Protein AF-0000000086092423 (afdb_homodimer)

InterPro domains:
  IPR016024 Armadillo-type fold [SSF48371] (56-841)
  IPR044189 Exportin 4/7-like [PTHR12596] (7-926)
  IPR057947 Exportin-7/Ran-binding protein 17, TPR domain [PF25795] (274-524)

Solvent-accessible surface area (backbone atoms only — not comparable to full-atom values): 99077 Å² total; per-residue (Å²): 126,77,63,81,57,87,82,59,56,65,64,54,50,17,51,51,36,42,49,44,50,74,70,46,46,60,59,53,43,53,50,27,53,50,53,47,54,51,47,52,54,56,59,67,70,61,74,80,81,75,79,86,52,64,65,62,50,52,51,48,49,52,50,45,48,54,32,50,52,49,41,43,54,59,69,68,49,65,56,78,34,70,78,62,76,76,68,68,77,74,66,65,65,40,63,67,62,65,87,53,32,59,60,66,72,79,39,67,50,68,56,47,48,52,49,47,48,76,64,53,82,54,62,69,57,38,32,54,47,37,50,44,49,40,54,61,45,18,48,44,75,81,42,43,94,45,71,62,58,45,48,51,53,51,43,52,50,44,49,50,51,39,49,40,64,71,67,48,66,64,56,83,38,62,66,34,33,38,42,48,30,44,31,58,24,44,40,52,76,61,44,55,60,62,59,45,61,70,32,88,57,33,67,60,34,52,52,48,49,53,52,49,49,53,48,45,47,63,41,74,89,66,26,79,72,32,47,46,28,49,42,44,30,55,24,52,55,56,69,39,49,86,74,43,60,91,91,60,78,81,70,51,84,74,46,44,56,53,48,49,50,43,47,54,51,30,51,41,50,48,22,46,47,39,44,75,32,84,85,48,83,57,67,79,76,40,56,70,62,46,51,54,42,45,67,27,48,30,52,38,37,28,55,47,37,71,61,37,49,48,50,50,49,64,58,45,50,59,51,50,52,50,43,56,49,40,68,77,39,98,62,62,64,53,61,51,33,20,45,35,36,32,50,22,52,53,37,39,53,50,20,31,37,55,44,46,86,62,87,42,83,54,53,70,63,56,49,28,36,50,51,14,57,56,48,48,61,55,60,56,46,56,64,49,50,54,50,47,55,66,68,39,79,72,80,56,58,78,73,36,64,38,60,51,49,31,50,51,20,50,52,51,22,52,49,18,44,36,63,49,71,43,30,63,67,55,68,64,54,80,65,90,64,77,67,50,28,45,57,40,31,23,72,73,68,67,51,75,72,61,72,53,42,58,50,49,51,51,54,48,50,47,55,47,44,37,41,74,39,34,87,40,60,69,60,42,51,55,45,50,51,46,52,42,53,41,42,69,30,68,50,31,26,56,52,45,59,71,33,65,68,50,52,49,44,49,61,52,70,42,56,90,67,29,49,22,65,73,34,80,88,34,50,69,54,38,19,50,49,36,23,38,50,32,43,50,55,65,63,68,92,63,51,73,65,57,48,56,52,44,46,43,65,56,48,55,56,50,51,56,57,57,67,58,78,51,67,73,66,57,68,33,66,69,47,46,55,48,48,34,50,48,27,31,39,50,32,11,39,46,67,36,35,60,38,44,70,53,35,48,56,51,46,70,64,39,52,85,75,48,48,63,46,56,45,53,46,30,67,69,41,53,86,38,50,68,47,43,48,31,45,47,52,23,50,34,54,65,50,43,41,53,85,62,17,61,71,75,58,52,50,48,43,59,43,51,49,54,49,46,54,51,27,51,34,52,32,51,27,42,67,52,43,71,74,56,80,81,87,81,57,51,51,75,69,48,45,50,59,53,32,47,51,39,44,32,51,36,30,53,72,68,41,76,49,45,62,55,14,50,31,68,74,70,67,44,59,53,65,60,49,27,50,52,36,54,49,50,56,60,66,68,49,57,68,70,58,36,68,68,36,63,70,43,34,51,27,52,49,50,29,46,26,51,39,27,67,59,38,45,79,64,54,66,71,47,58,59,68,60,48,51,51,52,51,50,52,49,59,61,43,64,74,46,78,54,63,72,58,28,42,36,47,29,49,20,51,29,36,47,50,48,48,42,53,58,29,47,77,67,67,37,73,67,25,54,51,50,48,57,52,42,64,78,47,69,61,51,64,60,51,48,52,54,49,50,53,46,40,56,63,74,41,91,64,92,54,53,66,42,49,39,55,31,46,51,50,52,36,62,76,37,54,70,57,45,55,54,50,52,54,49,50,40,46,67,75,25,54,89,42,67,70,45,35,53,53,44,50,51,32,56,52,51,33,51,56,93,46,61,90,60,85,45,72,70,38,49,52,52,34,40,56,26,44,57,54,27,40,53,51,47,51,70,71,103,126,76,64,81,58,88,81,60,55,64,64,55,49,17,51,50,38,42,49,43,50,76,71,46,46,60,60,53,44,52,50,26,53,51,53,48,53,52,47,50,52,54,59,67,70,60,72,78,82,75,79,88,52,64,65,62,50,52,51,47,49,52,50,45,48,52,32,50,51,49,41,43,52,56,70,68,48,65,59,78,34,70,77,62,75,78,68,68,80,73,64,65,67,41,64,68,61,67,86,53,32,59,59,68,72,80,40,66,47,69,56,47,50,52,49,47,48,75,64,52,82,52,61,70,57,37,31,54,45,37,51,42,50,39,53,62,46,18,48,44,76,81,43,44,94,45,69,63,58,45,48,51,53,48,44,52,49,43,49,49,52,40,50,39,64,71,67,48,67,64,56,84,37,62,65,32,32,38,41,48,31,44,31,56,24,44,40,54,76,61,45,54,63,63,59,46,61,70,33,87,55,33,67,59,34,52,51,49,50,51,52,49,50,53,48,46,47,64,40,73,87,65,26,78,74,32,48,44,28,48,43,44,30,54,26,53,54,56,71,39,48,87,73,43,59,89,90,59,77,82,70,52,83,75,45,44,56,52,50,49,51,44,47,54,51,30,51,40,51,47,20,46,48,38,42,75,32,84,84,47,82,57,67,79,77,39,57,69,62,46,51,55,40,45,66,27,49,30,53,39,38,29,55,46,37,70,62,38,49,49,50,51,50,64,60,45,49,60,52,50,52,52,42,58,50,39,66,78,39,95,58,64,64,54,60,52,34,21,45,33,35,32,48,21,52,51,37,40,52,52,18,31,38,56,44,46,87,62,87,41,82,55,53,73,64,57,48,29,36,50,50,15,57,56,47,48,62,56,62,56,43,55,64,50,51,53,52,49,54,65,67,39,97,53,81,63,60,78,74,36,62,39,61,50,48,31,50,52,21,49,52,50,23,52,50,18,44,37,64,48,69,43,29,62,68,57,67,66,55,79,64,89,64,79,68,52,28,48,58,40,30,24,72,74,67,67,50,74,60,68,74,56,42,58,49,48,52,52,54,48,49,48,55,47,44,38,41,75,38,34,87,40,58,69,60,42,52,54,44,49,51,48,52,42,53,41,43,70,30,67,53,33,26,56,50,44,60,71,33,65,68,49,53,48,44,49,61,52,72,42,56,89,68,30,49,24,63,73,34,79,86,34,49,70,53,39,18,51,50,34,23,38,50,32,44,50,56,66,63,69,92,62,52,73,66,57,49,57,52,42,46,43,66,57,48,56,55,49,50,59,58,59,67,58,79,52,68,73,65,56,68,34,69,69,45,46,54,47,50,33,51,50,27,30,39,50,32,11,39,47,66,36,34,59,37,44,69,54,35,48,56,52,46,69,62,38,51,85,73,49,48,63,46,56,44,52,44,31,67,68,41,53,87,39,51,70,48,44,48,32,44,46,52,22,50,36,54,66,50,42,42,54,85,63,17,60,72,76,59,53,50,47,43,59,42,52,50,53,49,47,54,50,27,50,34,51,32,51,26,43,66,54,43,71,72,57,81,80,87,83,56,51,51,76,67,46,48,50,58,52,33,47,50,37,42,35,52,35,31,52,73,67,40,76,49,44,62,56,14,50,32,69,74,71,69,44,59,52,64,61,50,27,52,52,37,54,50,51,58,59,66,67,48,57,70,70,57,36,69,68,34,63,70,44,34,51,26,51,48,50,30,45,27,51,39,26,68,61,38,44,78,64,54,65,71,47,58,58,69,60,48,49,52,52,50,49,52,48,58,62,42,65,73,45,78,53,64,72,58,30,41,36,48,28,49,20,50,30,37,46,50,47,48,42,52,60,28,46,76,66,67,37,72,68,25,53,50,50,48,59,53,42,65,76,46,68,61,52,64,59,51,49,52,54,49,50,53,47,41,56,64,73,41,90,63,92,56,52,65,43,49,38,54,28,47,52,50,51,36,63,74,36,53,69,56,47,54,53,49,51,54,49,48,40,47,68,75,26,55,91,42,69,69,47,36,51,54,44,50,52,32,55,51,52,35,51,55,94,48,61,89,60,84,47,72,69,39,49,53,50,36,40,54,24,44,57,54,27,41,55,53,48,51,71,71,102

Secondary structure (DSSP, 8-state):
-----TTS-HHHHHHHHHHHIIIIIHHHHHHHHHHHHHHHHHHHS--S--SSTHHHHHHHHHHHHHHHHHHHHHHTS-SSS----TT-S---SB---GGGHHHHHTS-HHHHHHHHHHH---HHHHHHHHHHHHHHHTB-GGGSSSHHHHHHHHHHHHHHHHHHHHH-TTTTSHHHHHHHHHHHHHHHHHS-HHHHHHSTTHHHHHHHHHHHHHHHHH-SSSHHHHHHHHHHHHHHHHHTGGGS-TTS---GGGTHHHHHHHHHHHHHHHHHHHHH-TTS--GGG-HHHHHHHHHHHHHHHHHTHHHHHHHHHHHHHHHHHHHHHHHHTT--HHHHHHHHHHHHHHHHHHHHHHHS----SS-HHHHHHHHHHHHHHHHTHHHHHHHHHHHSSGGGGGG-HHHHHHHHHHHHHHHHHIIIIISTHHHHSS--S--HHHHHHHHHH---STHHHHHHHHHHHHHHHHHHTTT-HHHHHHHHHHHHHHHHSHHHHHHHHT-HHHHHHHH--STTT-GGGG-GGGHHHHHHHHHHHHHHHTSSS--HHHHHHHTHHHHHHHHHHHH---HHHHTSHHHHHHHHHHHHHHHHHHHH--SHHHHHHHHHHHHHHHHHHHHHHHHHSTT-HHHHHHHHHHHHHHH--GGG-----TT--HHHHHHHHHHHHHHHHHHHHTTPPP-S-HIIIIIHHHHHHHHHHHHHHHSSS--THHHHHTT-THHHHHHHHHHHHHHHS-HHHHHHSHHHHHHHHHHHHHHHHH-HHHHTTS-HHHHHHHHHHHHHHTT---HHHHHHHHHHHHHHHHHHHHHHHHT-HHHHHHHHHHHTTTTHHHHHHHHHHHHHHHS--S-HHHHHHHHHHHHHH-HHHHHHHHHHHHHHHHTT-HHHHHHHHHHHHHHTTT--SS--HHHHHHHHHHHHHHHHHHHHH-/-----TTS-HHHHHHHHHHHIIIIIHHHHHHHHHHHHHHHHHHHH--S--SSTHHHHHHHHHHHHHHHHHHHHHHTS-SSS-------S---SB---GGGHHHHHTS-HHHHHHHHHHH---HHHHHHHHHHHHHHHTB-GGGSSSHHHHHHHHHHHHHHHHHHHHH-TTTTSHHHHHHHHHHHHHHHHHS-HHHHHHSTTHHHHHHHHHHHHHHHHH-SSSHHHHHHHHHHHHHHHHHTGGGS-TTS---GGGTHHHHHHHHHHHHHHHHHHHHH-TTS--GGG-HHHHHHHHHHHHHHHHHTHHHHHHHHHHHHHHHHHHHHHHHHTT--HHHHHHHHHHHHHHHHHHHHHHHS----SS-HHHHHHHHHHHHHHHHTHHHHHHHHHHHSSSGGGGG-HHHHHHHHHHHHHHHHHIIIIISTHHHHSS--S--HHHHHHHHHH---SHHHHHHHHHHHHHHHHHHHTTT-HHHHHHHHHHHHHHHHSHHHHHHHHT-HHHHHHHH--STTT-GGGG-GGGHHHHHHHHHHHHHHHTSSS--HHHHHHHTHHHHHHHHHHHH---HHHHTSHHHHHHHHHHHHHHHHHHHH--SHHHHHHHHHHHHHHHHHHHHHHHHHSTT-HHHHHHHHHHHHHHH--GGG-----TT--HHHHHHHHHHHHHHHHHHHHTTPPP-S-HIIIIIHHHHHHHHHHHHHHHSSS--THHHHHTT-THHHHHHHHHHHHHHHS-HHHHHHSHHHHHHHHHHHHHHHHH-HHHHTTS-HHHHHHHHHHHHHHTT---HHHHHHHHHHHHHHHHHHHHHHHHT-HHHHHHHHHHHTTTTHHHHHHHHHHHHHHHS--S-HHHHHHHHHHHHHH-HHHHHHHHHHHHHHHHTT-HHHHHHHHHHHHHHTTT--SS--HHHHHHHHHHHHHHHHHHHHH-

pLDDT: mean 89.22, std 11.12, range [27.61, 98.56]

Radius of gyration: 48.61 Å; Cα contacts (8 Å, |Δi|>4): 2076; chains: 2; bounding box: 88×138×126 Å

Foldseek 3Di:
DLPPPVADDLVVQQVVLQVCLVPPLLVQLVVLLVQLVVLLVVLVPPPDDPPPCPVVVVVSVVSLVVSLVSNLCSLLRQNRSNPRDPPDPCPAARERDLVCLCVQQVDCSLVSLLSVLVRDPDLVSNLSSLSSLLSVLRHAPVSYPDLVSVLVSLLSVLVSLLVCLVVVPSCVDLSSVQSSLQSLQSNLSRDALQSLQPHPSNVSSVVSLLVVLLVQLQPQPNHQNSNLSSLNNLLSNLVRVVVHDPVTDSCNVVRLLVSLLSNLVSQLVVLLVVLVDVPRDDSLVPPVSLVSNLQRSLSSCQQAVVSNLVSLVVQLVVLLVVQLVCLVDVDDPSVNLSSLSSLLSSLSNLLSNLLDDDDHPDDQQVNLLSNLVSVLSLLVVLVSLVSNLVPDDDLCVLVVPSSVSSLVSSLSSLLSNCNRQVAPVNVPPPDPDQRCSQVNNCVRVVQPDRNLRVLVSLVVSLLVCQANNLPPQVSVVSSLVSLLVQLPGLRSLVSLLPDPSLVVCLQDVDCVSGVSLLDPSCLQSLLSVLLSNLSSQPNPDHDLVSVCSSCVNLVVLLVVLLPDPDLVVCLDVVNQSSLLSSLSNLLSLLNSQQAQVSLVSSCVVDPPRRLVSLQSCLQRVLQPLSNLVSSLSSLLSNLACHPNNPADDPVDCVLVVNLLSLLSSLLNSLVVLVPHDDDDDCCSRRLVSLLSLLSSVLRSLPNPRDDPVVCVVVVPCSVVSSCVRSLVSLLVDDLVVCVVDVSSVCSLLSSLLSCLQPPLLPLLPDDLVSNVSSLVSLLVQCPPPPQVSNLSSLNSLLSNLLVLVVCVVVVHPSVVSVVVSCVVPVCSLLSSLLVLVCCLQPHDHPPLLSSLSNNLSSCLVPVPSVVVSLVVCLCVLQPPPPVLSVQLVVLVCQLCVVADSDNDPVNSVSNSVSSVVSNVSSNVSD/DLPPPVADDLVVQQVVLQVCLVPPLLVQLVVLLVLLVVLLVVLVPPPDDPDPCPVVVVVSVVSLVVSLVSNLCSLLRQNRSNPRDPPDPCPAARERDLVCLCVQQVDCSLVSLLSVLVRDPDLVSNLSSLSSLLSSLRHAPVSYPDLVSVLVSVLSVLVSLLVCLVVVPSCVDLSSVQSSLLSLQSNLSRDALQSLQVHPSNVSSVVSLLVVLLVQLQPQVNHQNSNLSSLNNLLSLLVRVVVHDPVTDSCNVVRLLVSLLSNLVSQLVVLLVVLVDVPRDDSLVPPVSLVSNLQRSLSSCQQAVVSNLVSLVVQLVVLLVVQLVCLVDVDDPSVNLSSLSSLLSSLSNLLSNLLDDDDHPDDQQVNLLSNLVSVLSLLVVLVSLVSNLVPPPDLVVLVVPSSVSSLVSSLSSLLSNCNRQVAPVNPPPPPPDQRCSQVNNCVRVVQPDGNLRVLVSLLVSLLVCQASNLPPQVSVVSSLVSLLVQLPGLRSLVSLLPDPSLVVCLQDVDCVSGVSLLDPSCLLSLLSVLLSNLSSQPNPDHDLVSVCSSCVNLVVLLVVLLPDPDLVVCQDPVNQSSLLSSLSNLLSLLNSQQAQVSLVSSCVVDPPRRLVSLQSCLQRVLQPLSNLVSSLSSLLSNLACHPNNPADDPVDCVLVVSLLSLLSSLLNSLVVLVPHDDDDDCCSRRLVSLLSLLSSVLRSLPNPRDDPVVCVVVVPCSVVSSCVRSLVSLLVDDLVVCVVDPSSVCSLLSSLLSCLQPPLLPLLPDDLVSNVSSLVSLLVQCPPPPQVSNLSSLNSLLSNLLVLVVCVVVVHPSVVSVCVSCVVPVCSLLSSLLVLVCCLQPHDHPPLLSSLSNNLSSCLVPVPSVVVSLVVCLCVLQPPPPVLSVQLVVLVCQLCVVADSDNDPVNSVSNSVSSVVSNVSSNVSD

Structure (mmCIF, N/CA/C/O backbone):
data_AF-0000000086092423-model_v1
#
loop_
_entity.id
_entity.type
_entity.pdbx_description
1 polymer 'Uncharacterized protein'
#
loop_
_atom_site.group_PDB
_atom_site.id
_atom_site.type_symbol
_atom_site.label_atom_id
_atom_site.label_alt_id
_atom_site.label_comp_id
_atom_site.label_asym_id
_atom_site.label_entity_id
_atom_site.label_seq_id
_atom_site.pdbx_PDB_ins_code
_atom_site.Cartn_x
_atom_site.Cartn_y
_atom_site.Cartn_z
_atom_site.occupancy
_atom_site.B_iso_or_equiv
_atom_site.auth_seq_id
_atom_site.auth_comp_id
_atom_site.auth_asym_id
_atom_site.auth_atom_id
_atom_site.pdbx_PDB_model_num
ATOM 1 N N . MET A 1 1 ? -8.297 -30.516 -41.719 1 27.97 1 MET A N 1
ATOM 2 C CA . MET A 1 1 ? -7.508 -30.438 -40.5 1 27.97 1 MET A CA 1
ATOM 3 C C . MET A 1 1 ? -6.949 -29.047 -40.281 1 27.97 1 MET A C 1
ATOM 5 O O . MET A 1 1 ? -6.348 -28.469 -41.219 1 27.97 1 MET A O 1
ATOM 9 N N . ASN A 1 2 ? -7.691 -28.188 -39.562 1 36.44 2 ASN A N 1
ATOM 10 C CA . ASN A 1 2 ? -7.18 -26.859 -39.281 1 36.44 2 ASN A CA 1
ATOM 11 C C . ASN A 1 2 ? -5.719 -26.891 -38.844 1 36.44 2 ASN A C 1
ATOM 13 O O . ASN A 1 2 ? -5.414 -27.297 -37.719 1 36.44 2 ASN A O 1
ATOM 17 N N . THR A 1 3 ? -4.926 -27.297 -39.656 1 38.06 3 THR A N 1
ATOM 18 C CA . THR A 1 3 ? -3.502 -27.234 -39.312 1 38.06 3 THR A CA 1
ATOM 19 C C . THR A 1 3 ? -3.113 -25.844 -38.844 1 38.06 3 THR A C 1
ATOM 21 O O . THR A 1 3 ? -3.51 -24.828 -39.438 1 38.06 3 THR A O 1
ATOM 24 N N . LEU A 1 4 ? -2.924 -25.703 -37.594 1 40.25 4 LEU A N 1
ATOM 25 C CA . LEU A 1 4 ? -2.383 -24.5 -36.938 1 40.25 4 LEU A CA 1
ATOM 26 C C . LEU A 1 4 ? -1.359 -23.828 -37.844 1 40.25 4 LEU A C 1
ATOM 28 O O . LEU A 1 4 ? -0.221 -24.281 -37.969 1 40.25 4 LEU A O 1
ATOM 32 N N . THR A 1 5 ? -1.684 -23.594 -39.094 1 44.88 5 THR A N 1
ATOM 33 C CA . THR A 1 5 ? -0.658 -22.812 -39.75 1 44.88 5 THR A CA 1
ATOM 34 C C . THR A 1 5 ? -0.423 -21.5 -39.031 1 44.88 5 THR A C 1
ATOM 36 O O . THR A 1 5 ? -1.375 -20.828 -38.625 1 44.88 5 THR A O 1
ATOM 39 N N . THR A 1 6 ? 0.793 -21.391 -38.375 1 48.81 6 THR A N 1
ATOM 40 C CA . THR A 1 6 ? 1.436 -20.422 -37.5 1 48.81 6 THR A CA 1
ATOM 41 C C . THR A 1 6 ? 1.177 -19 -37.969 1 48.81 6 THR A C 1
ATOM 43 O O . THR A 1 6 ? 1.387 -18.031 -37.219 1 48.81 6 THR A O 1
ATOM 46 N N . ARG A 1 7 ? 0.945 -18.797 -39.281 1 48.94 7 ARG A N 1
ATOM 47 C CA . ARG A 1 7 ? 1.115 -17.422 -39.781 1 48.94 7 ARG A CA 1
ATOM 48 C C . ARG A 1 7 ? -0.171 -16.625 -39.625 1 48.94 7 ARG A C 1
ATOM 50 O O . ARG A 1 7 ? -0.199 -15.43 -39.906 1 48.94 7 ARG A O 1
ATOM 57 N N . LYS A 1 8 ? -1.326 -17.312 -39.906 1 53.5 8 LYS A N 1
ATOM 58 C CA . LYS A 1 8 ? -2.574 -16.562 -40 1 53.5 8 LYS A CA 1
ATOM 59 C C . LYS A 1 8 ? -3.26 -16.484 -38.625 1 53.5 8 LYS A C 1
ATOM 61 O O . LYS A 1 8 ? -3.139 -17.406 -37.812 1 53.5 8 LYS A O 1
ATOM 66 N N . SER A 1 9 ? -3.648 -15.25 -38.312 1 52.5 9 SER A N 1
ATOM 67 C CA . SER A 1 9 ? -4.359 -15.055 -37.031 1 52.5 9 SER A CA 1
ATOM 68 C C . SER A 1 9 ? -5.613 -15.914 -36.969 1 52.5 9 SER A C 1
ATOM 70 O O . SER A 1 9 ? -6.109 -16.391 -38 1 52.5 9 SER A O 1
ATOM 72 N N . LEU A 1 10 ? -6.043 -16.453 -35.844 1 58.81 10 LEU A N 1
ATOM 73 C CA . LEU A 1 10 ? -7.25 -17.25 -35.594 1 58.81 10 LEU A CA 1
ATOM 74 C C . LEU A 1 10 ? -8.461 -16.594 -36.281 1 58.81 10 LEU A C 1
ATOM 76 O O . LEU A 1 10 ? -9.328 -17.297 -36.812 1 58.81 10 LEU A O 1
ATOM 80 N N . THR A 1 11 ? -8.352 -15.32 -36.406 1 59.34 11 THR A N 1
ATOM 81 C CA . THR A 1 11 ? -9.5 -14.633 -37 1 59.34 11 THR A CA 1
ATOM 82 C C . THR A 1 11 ? -9.562 -14.844 -38.5 1 59.34 11 THR A C 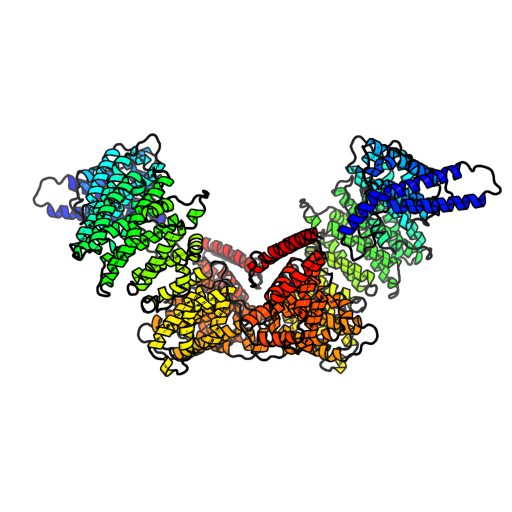1
ATOM 84 O O . THR A 1 11 ? -10.641 -15.055 -39.062 1 59.34 11 THR A O 1
ATOM 87 N N . GLN A 1 12 ? -8.445 -14.75 -39.062 1 61.62 12 GLN A N 1
ATOM 88 C CA . GLN A 1 12 ? -8.422 -14.953 -40.531 1 61.62 12 GLN A CA 1
ATOM 89 C C . GLN A 1 12 ? -8.805 -16.391 -40.875 1 61.62 12 GLN A C 1
ATOM 91 O O . GLN A 1 12 ? -9.547 -16.625 -41.844 1 61.62 12 GLN A O 1
ATOM 96 N N . HIS A 1 13 ? -8.242 -17.266 -40.156 1 64.06 13 HIS A N 1
ATOM 97 C CA . HIS A 1 13 ? -8.609 -18.672 -40.344 1 64.06 13 HIS A CA 1
ATOM 98 C C . HIS A 1 13 ? -10.109 -18.875 -40.188 1 64.06 13 HIS A C 1
ATOM 100 O O . HIS A 1 13 ? -10.727 -19.625 -40.969 1 64.06 13 HIS A O 1
ATOM 106 N N . ARG A 1 14 ? -10.508 -18.234 -39.281 1 73.19 14 ARG A N 1
ATOM 107 C CA . ARG A 1 14 ? -11.945 -18.328 -39.031 1 73.19 14 ARG A CA 1
ATOM 108 C C . ARG A 1 14 ? -12.742 -17.812 -40.25 1 73.19 14 ARG A C 1
ATOM 110 O O . ARG A 1 14 ? -13.727 -18.422 -40.656 1 73.19 14 ARG A O 1
ATOM 117 N N . LYS A 1 15 ? -12.234 -16.688 -40.812 1 72.06 15 LYS A N 1
ATOM 118 C CA . LYS A 1 15 ? -12.945 -16.125 -41.969 1 72.06 15 LYS A CA 1
ATOM 119 C C . LYS A 1 15 ? -12.898 -17.062 -43.156 1 72.06 15 LYS A C 1
ATOM 121 O O . LYS A 1 15 ? -13.898 -17.219 -43.875 1 72.06 15 LYS A O 1
ATOM 126 N N . ILE A 1 16 ? -11.805 -17.641 -43.312 1 73.06 16 ILE A N 1
ATOM 127 C CA . ILE A 1 16 ? -11.641 -18.562 -44.438 1 73.06 16 ILE A CA 1
ATOM 128 C C . ILE A 1 16 ? -12.516 -19.797 -44.219 1 73.06 16 ILE A C 1
ATOM 130 O O . ILE A 1 16 ? -13.203 -20.25 -45.125 1 73.06 16 ILE A O 1
ATOM 134 N N . ALA A 1 17 ? -12.477 -20.297 -43.062 1 78.19 17 ALA A N 1
ATOM 135 C CA . ALA A 1 17 ? -13.273 -21.469 -42.719 1 78.19 17 ALA A CA 1
ATOM 136 C C . ALA A 1 17 ? -14.766 -21.188 -42.875 1 78.19 17 ALA A C 1
ATOM 138 O O . ALA A 1 17 ? -15.5 -22 -43.438 1 78.19 17 ALA A O 1
ATOM 139 N N . VAL A 1 18 ? -15.055 -20.062 -42.469 1 81.19 18 VAL A N 1
ATOM 140 C CA . VAL A 1 18 ? -16.469 -19.688 -42.531 1 81.19 18 VAL A CA 1
ATOM 141 C C . VAL A 1 18 ? -16.891 -19.5 -44 1 81.19 18 VAL A C 1
ATOM 143 O O . VAL A 1 18 ? -17.984 -19.891 -44.375 1 81.19 18 VAL A O 1
ATOM 146 N N . SER A 1 19 ? -15.969 -18.922 -44.844 1 82 19 SER A N 1
ATOM 147 C CA . SER A 1 19 ? -16.281 -18.734 -46.25 1 82 19 SER A CA 1
ATOM 148 C C . SER A 1 19 ? -16.406 -20.078 -46.969 1 82 19 SER A C 1
ATOM 150 O O . SER A 1 19 ? -17.328 -20.281 -47.75 1 82 19 SER A O 1
ATOM 152 N N . PHE A 1 20 ? -15.555 -20.922 -46.688 1 86.19 20 PHE A N 1
ATOM 153 C CA . PHE A 1 20 ? -15.609 -22.25 -47.281 1 86.19 20 PHE A CA 1
ATOM 154 C C . PHE A 1 20 ? -16.875 -22.984 -46.844 1 86.19 20 PHE A C 1
ATOM 156 O O . PHE A 1 20 ? -17.531 -23.625 -47.656 1 86.19 20 PHE A O 1
ATOM 163 N N . ARG A 1 21 ? -17.219 -22.953 -45.625 1 86.88 21 ARG A N 1
ATOM 164 C CA . ARG A 1 21 ? -18.406 -23.578 -45.062 1 86.88 21 ARG A CA 1
ATOM 165 C C . ARG A 1 21 ? -19.656 -23.125 -45.781 1 86.88 21 ARG A C 1
ATOM 167 O O . ARG A 1 21 ? -20.484 -23.938 -46.188 1 86.88 21 ARG A O 1
ATOM 174 N N . ASP A 1 22 ? -19.734 -21.844 -46.031 1 85.69 22 ASP A N 1
ATOM 175 C CA . ASP A 1 22 ? -20.969 -21.281 -46.562 1 85.69 22 ASP A CA 1
ATOM 176 C C . ASP A 1 22 ? -21.062 -21.438 -48.062 1 85.69 22 ASP A C 1
ATOM 178 O O . ASP A 1 22 ? -22.141 -21.594 -48.625 1 85.69 22 ASP A O 1
ATOM 182 N N . LEU A 1 23 ? -19.875 -21.562 -48.75 1 87.19 23 LEU A N 1
ATOM 183 C CA . LEU A 1 23 ? -19.922 -21.5 -50.188 1 87.19 23 LEU A CA 1
ATOM 184 C C . LEU A 1 23 ? -19.781 -22.906 -50.812 1 87.19 23 LEU A C 1
ATOM 186 O O . LEU A 1 23 ? -20.359 -23.188 -51.844 1 87.19 23 LEU A O 1
ATOM 190 N N . ALA A 1 24 ? -19 -23.719 -50.219 1 90.06 24 ALA A N 1
ATOM 191 C CA . ALA A 1 24 ? -18.641 -24.938 -50.938 1 90.06 24 ALA A CA 1
ATOM 192 C C . ALA A 1 24 ? -19 -26.188 -50.125 1 90.06 24 ALA A C 1
ATOM 194 O O . ALA A 1 24 ? -19.406 -27.203 -50.688 1 90.06 24 ALA A O 1
ATOM 195 N N . LEU A 1 25 ? -18.969 -26.219 -48.875 1 92.38 25 LEU A N 1
ATOM 196 C CA . LEU A 1 25 ? -19.016 -27.422 -48.062 1 92.38 25 LEU A CA 1
ATOM 197 C C . LEU A 1 25 ? -20.375 -28.109 -48.188 1 92.38 25 LEU A C 1
ATOM 199 O O . LEU A 1 25 ? -20.453 -29.344 -48.219 1 92.38 25 LEU A O 1
ATOM 203 N N . ARG A 1 26 ? -21.438 -27.375 -48.188 1 92.06 26 ARG A N 1
ATOM 204 C CA . ARG A 1 26 ? -22.781 -27.953 -48.312 1 92.06 26 ARG A CA 1
ATOM 205 C C . ARG A 1 26 ? -22.922 -28.734 -49.594 1 92.06 26 ARG A C 1
ATOM 207 O O . ARG A 1 26 ? -23.453 -29.844 -49.625 1 92.06 26 ARG A O 1
ATOM 214 N N . GLY A 1 27 ? -22.422 -28.141 -50.688 1 92 27 GLY A N 1
ATOM 215 C CA . GLY A 1 27 ? -22.484 -28.812 -51.969 1 92 27 GLY A CA 1
ATOM 216 C C . GLY A 1 27 ? -21.703 -30.109 -52 1 92 27 GLY A C 1
ATOM 217 O O . GLY A 1 27 ? -22.156 -31.094 -52.562 1 92 27 GLY A O 1
ATOM 218 N N . ILE A 1 28 ? -20.625 -30.094 -51.469 1 93.88 28 ILE A N 1
ATOM 219 C CA . ILE A 1 28 ? -19.781 -31.281 -51.406 1 93.88 28 ILE A CA 1
ATOM 220 C C . ILE A 1 28 ? -20.484 -32.375 -50.594 1 93.88 28 ILE A C 1
ATOM 222 O O . ILE A 1 28 ? -20.484 -33.531 -50.969 1 93.88 28 ILE A O 1
ATOM 226 N N . PHE A 1 29 ? -21.062 -31.984 -49.469 1 94.31 29 PHE A N 1
ATOM 227 C CA . PHE A 1 29 ? -21.781 -32.938 -48.625 1 94.31 29 PHE A CA 1
ATOM 228 C C . PHE A 1 29 ? -22.953 -33.531 -49.344 1 94.31 29 PHE A C 1
ATOM 230 O O . PHE A 1 29 ? -23.156 -34.75 -49.312 1 94.31 29 PHE A O 1
ATOM 237 N N . GLU A 1 30 ? -23.656 -32.781 -50.094 1 93.12 30 GLU A N 1
ATOM 238 C CA . GLU A 1 30 ? -24.797 -33.25 -50.875 1 93.12 30 GLU A CA 1
ATOM 239 C C . GLU A 1 30 ? -24.359 -34.219 -51.938 1 93.12 30 GLU A C 1
ATOM 241 O O . GLU A 1 30 ? -25.031 -35.219 -52.219 1 93.12 30 GLU A O 1
ATOM 246 N N . THR A 1 31 ? -23.219 -33.938 -52.531 1 93.31 31 THR A N 1
ATOM 247 C CA . THR A 1 31 ? -22.672 -34.812 -53.562 1 93.31 31 THR A CA 1
ATOM 248 C C . THR A 1 31 ? -22.297 -36.188 -52.938 1 93.31 31 THR A C 1
ATOM 250 O O . THR A 1 31 ? -22.531 -37.219 -53.562 1 93.31 31 THR A O 1
ATOM 253 N N . SER A 1 32 ? -21.797 -36.062 -51.844 1 94.06 32 SER A N 1
ATOM 254 C CA . SER A 1 32 ? -21.422 -37.312 -51.156 1 94.06 32 SER A CA 1
ATOM 255 C C . SER A 1 32 ? -22.641 -38.156 -50.812 1 94.06 32 SER A C 1
ATOM 257 O O . SER A 1 32 ? -22.656 -39.375 -50.969 1 94.06 32 SER A O 1
ATOM 259 N N . LEU A 1 33 ? -23.719 -37.562 -50.344 1 93.81 33 LEU A N 1
ATOM 260 C CA . LEU A 1 33 ? -24.953 -38.25 -50 1 93.81 33 LEU A CA 1
ATOM 261 C C . LEU A 1 33 ? -25.594 -38.906 -51.219 1 93.81 33 LEU A C 1
ATOM 263 O O . LEU A 1 33 ? -26.078 -40.031 -51.156 1 93.81 33 LEU A O 1
ATOM 267 N N . PHE A 1 34 ? -25.438 -38.188 -52.312 1 92.38 34 PHE A N 1
ATOM 268 C CA . PHE A 1 34 ? -26 -38.688 -53.562 1 92.38 34 PHE A CA 1
ATOM 269 C C . PHE A 1 34 ? -25.25 -39.938 -54.062 1 92.38 34 PHE A C 1
ATOM 271 O O . PHE A 1 34 ? -25.859 -40.906 -54.469 1 92.38 34 PHE A O 1
ATOM 278 N N . THR A 1 35 ? -24.016 -39.812 -53.938 1 93.5 35 THR A N 1
ATOM 279 C CA . THR A 1 35 ? -23.188 -40.938 -54.312 1 93.5 35 THR A CA 1
ATOM 280 C C . THR A 1 35 ? -23.484 -42.156 -53.438 1 93.5 35 THR A C 1
ATOM 282 O O . THR A 1 35 ? -23.578 -43.281 -53.938 1 93.5 35 THR A O 1
ATOM 285 N N . LEU A 1 36 ? -23.734 -41.969 -52.188 1 94.44 36 LEU A N 1
ATOM 286 C CA . LEU A 1 36 ? -24.016 -43.062 -51.281 1 94.44 36 LEU A CA 1
ATOM 287 C C . LEU A 1 36 ? -25.391 -43.656 -51.531 1 94.44 36 LEU A C 1
ATOM 289 O O . LEU A 1 36 ? -25.578 -44.875 -51.406 1 94.44 36 LEU A O 1
ATOM 293 N N . LYS A 1 37 ? -26.375 -42.875 -51.906 1 92.38 37 LYS A N 1
ATOM 294 C CA . LYS A 1 37 ? -27.703 -43.375 -52.281 1 92.38 37 LYS A CA 1
ATOM 295 C C . LYS A 1 37 ? -27.641 -44.281 -53.5 1 92.38 37 LYS A C 1
ATOM 297 O O . LYS A 1 37 ? -28.297 -45.312 -53.562 1 92.38 37 LYS A O 1
ATOM 302 N N . ASP A 1 38 ? -26.75 -43.906 -54.406 1 90 38 ASP A N 1
ATOM 303 C CA . ASP A 1 38 ? -26.578 -44.656 -55.625 1 90 38 ASP A CA 1
ATOM 304 C C . ASP A 1 38 ? -25.906 -46 -55.344 1 90 38 ASP A C 1
ATOM 306 O O . ASP A 1 38 ? -26.281 -47.031 -55.906 1 90 38 ASP A O 1
ATOM 310 N N . VAL A 1 39 ? -25.031 -45.938 -54.5 1 91.12 39 VAL A N 1
ATOM 311 C CA . VAL A 1 39 ? -24.328 -47.156 -54.125 1 91.12 39 VAL A CA 1
ATOM 312 C C . VAL A 1 39 ? -25.281 -48.094 -53.406 1 91.12 39 VAL A C 1
ATOM 314 O O . VAL A 1 39 ? -25.281 -49.312 -53.656 1 91.12 39 VAL A O 1
ATOM 317 N N . LEU A 1 40 ? -26.172 -47.625 -52.531 1 90.38 40 LEU A N 1
ATOM 318 C CA . LEU A 1 40 ? -27.125 -48.469 -51.781 1 90.38 40 LEU A CA 1
ATOM 319 C C . LEU A 1 40 ? -28.109 -49.125 -52.75 1 90.38 40 LEU A C 1
ATOM 321 O O . LEU A 1 40 ? -28.453 -50.281 -52.562 1 90.38 40 LEU A O 1
ATOM 325 N N . ARG A 1 41 ? -28.562 -48.469 -53.875 1 88.81 41 ARG A N 1
ATOM 326 C CA . ARG A 1 41 ? -29.484 -49 -54.875 1 88.81 41 ARG A CA 1
ATOM 327 C C . ARG A 1 41 ? -28.844 -50.125 -55.688 1 88.81 41 ARG A C 1
ATOM 329 O O . ARG A 1 41 ? -29.484 -51.125 -55.969 1 88.81 41 ARG A O 1
ATOM 336 N N . SER A 1 42 ? -27.578 -49.844 -55.844 1 83.81 42 SER A N 1
ATOM 337 C CA . SER A 1 42 ? -26.844 -50.875 -56.594 1 83.81 42 SER A CA 1
ATOM 338 C C . SER A 1 42 ? -26.609 -52.125 -55.75 1 83.81 42 SER A C 1
ATOM 340 O O . SER A 1 42 ? -26.688 -53.219 -56.281 1 83.81 42 SER A O 1
ATOM 342 N N . LEU A 1 43 ? -26.438 -51.906 -54.438 1 79.56 43 LEU A N 1
ATOM 343 C CA . LEU A 1 43 ? -26.203 -53.031 -53.531 1 79.56 43 LEU A CA 1
ATOM 344 C C . LEU A 1 43 ? -27.484 -53.781 -53.25 1 79.56 43 LEU A C 1
ATOM 346 O O . LEU A 1 43 ? -27.484 -55 -53.156 1 79.56 43 LEU A O 1
ATOM 350 N N . SER A 1 44 ? -28.734 -53.125 -53.094 1 72 44 SER A N 1
ATOM 351 C CA . SER A 1 44 ? -30.016 -53.75 -52.844 1 72 44 SER A CA 1
ATOM 352 C C . SER A 1 44 ? -30.547 -54.469 -54.094 1 72 44 SER A C 1
ATOM 354 O O . SER A 1 44 ? -31.234 -55.5 -53.969 1 72 44 SER A O 1
ATOM 356 N N . GLY A 1 45 ? -30.484 -54 -55.281 1 60.12 45 GLY A N 1
ATOM 357 C CA . GLY A 1 45 ? -30.922 -54.625 -56.531 1 60.12 45 GLY A CA 1
ATOM 358 C C . GLY A 1 45 ? -30.109 -55.844 -56.906 1 60.12 45 GLY A C 1
ATOM 359 O O . GLY A 1 45 ? -30.469 -56.594 -57.812 1 60.12 45 GLY A O 1
ATOM 360 N N . MET A 1 46 ? -28.938 -55.969 -56.562 1 51.72 46 MET A N 1
ATOM 361 C CA . MET A 1 46 ? -28.094 -57.125 -56.938 1 51.72 46 MET A CA 1
ATOM 362 C C . MET A 1 46 ? -28.438 -58.344 -56.094 1 51.72 46 MET A C 1
ATOM 364 O O . MET A 1 46 ? -28 -58.469 -54.938 1 51.72 46 MET A O 1
ATOM 368 N N . GLY A 1 47 ? -29.641 -58.781 -55.844 1 41.97 47 GLY A N 1
ATOM 369 C CA . GLY A 1 47 ? -29.969 -60.125 -55.406 1 41.97 47 GLY A CA 1
ATOM 370 C C . GLY A 1 47 ? -29 -61.188 -55.906 1 41.97 47 GLY A C 1
ATOM 371 O O . GLY A 1 47 ? -28.109 -61.625 -55.188 1 41.97 47 GLY A O 1
ATOM 372 N N . LEU A 1 48 ? -29.609 -62.375 -56.75 1 39.19 48 LEU A N 1
ATOM 373 C CA . LEU A 1 48 ? -29.281 -63.781 -57.031 1 39.19 48 LEU A CA 1
ATOM 374 C C . LEU A 1 48 ? -28.047 -63.875 -57.906 1 39.19 48 LEU A C 1
ATOM 376 O O . LEU A 1 48 ? -27.578 -65 -58.188 1 39.19 48 LEU A O 1
ATOM 380 N N . ASN A 1 49 ? -27.859 -63.062 -58.938 1 37.34 49 ASN A N 1
ATOM 381 C CA . ASN A 1 49 ? -27.031 -63.719 -59.938 1 37.34 49 ASN A CA 1
ATOM 382 C C . ASN A 1 49 ? -25.578 -63.781 -59.531 1 37.34 49 ASN A C 1
ATOM 384 O O . ASN A 1 49 ? -24.953 -62.75 -59.312 1 37.34 49 ASN A O 1
ATOM 388 N N . ILE A 1 50 ? -25.016 -64.875 -59.125 1 38.31 50 ILE A N 1
ATOM 389 C CA . ILE A 1 50 ? -23.812 -65.5 -58.531 1 38.31 50 ILE A CA 1
ATOM 390 C C . ILE A 1 50 ? -22.594 -65.062 -59.344 1 38.31 50 ILE A C 1
ATOM 392 O O . ILE A 1 50 ? -21.469 -65.062 -58.844 1 38.31 50 ILE A O 1
ATOM 396 N N . GLY A 1 51 ? -22.656 -65.25 -60.719 1 40 51 GLY A N 1
ATOM 397 C CA . GLY A 1 51 ? -21.422 -65.562 -61.438 1 40 51 GLY A CA 1
ATOM 398 C C . GLY A 1 51 ? -20.438 -64.438 -61.438 1 40 51 GLY A C 1
ATOM 399 O O . GLY A 1 51 ? -19.266 -64.625 -61.094 1 40 51 GLY A O 1
ATOM 400 N N . GLY A 1 52 ? -20.5 -63.5 -62.438 1 42.12 52 GLY A N 1
ATOM 401 C CA . GLY A 1 52 ? -19.5 -62.562 -62.875 1 42.12 52 GLY A CA 1
ATOM 402 C C . GLY A 1 52 ? -19.297 -61.375 -61.938 1 42.12 52 GLY A C 1
ATOM 403 O O . GLY A 1 52 ? -18.625 -60.406 -62.281 1 42.12 52 GLY A O 1
ATOM 404 N N . MET A 1 53 ? -20 -61.188 -60.875 1 45.91 53 MET A N 1
ATOM 405 C CA . MET A 1 53 ? -20.469 -60.188 -59.938 1 45.91 53 MET A CA 1
ATOM 406 C C . MET A 1 53 ? -19.391 -59.812 -58.906 1 45.91 53 MET A C 1
ATOM 408 O O . MET A 1 53 ? -19.594 -58.969 -58.062 1 45.91 53 MET A O 1
ATOM 412 N N . ASN A 1 54 ? -18.328 -60.281 -58.906 1 53.16 54 ASN A N 1
ATOM 413 C CA . ASN A 1 54 ? -17.281 -60 -57.906 1 53.16 54 ASN A CA 1
ATOM 414 C C . ASN A 1 54 ? -16.609 -58.656 -58.188 1 53.16 54 ASN A C 1
ATOM 416 O O . ASN A 1 54 ? -16.312 -57.906 -57.25 1 53.16 54 ASN A O 1
ATOM 420 N N . ASN A 1 55 ? -16.312 -58.281 -59.469 1 58.19 55 ASN A N 1
ATOM 421 C CA . ASN A 1 55 ? -15.555 -57.094 -59.781 1 58.19 55 ASN A CA 1
ATOM 422 C C . ASN A 1 55 ? -16.391 -55.812 -59.531 1 58.19 55 ASN A C 1
ATOM 424 O O . ASN A 1 55 ? -15.859 -54.812 -59.062 1 58.19 55 ASN A O 1
ATOM 428 N N . ASN A 1 56 ? -17.656 -55.875 -59.812 1 63.19 56 ASN A N 1
ATOM 429 C CA . ASN A 1 56 ? -18.547 -54.719 -59.625 1 63.19 56 ASN A CA 1
ATOM 430 C C . ASN A 1 56 ? -18.797 -54.469 -58.125 1 63.19 56 ASN A C 1
ATOM 432 O O . ASN A 1 56 ? -18.922 -53.312 -57.719 1 63.19 56 ASN A O 1
ATOM 436 N N . LEU A 1 57 ? -18.703 -55.406 -57.40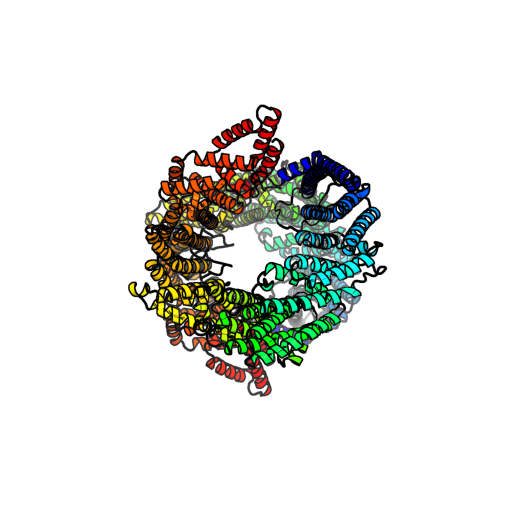6 1 72.12 57 LEU A N 1
ATOM 437 C CA . LEU A 1 57 ? -18.891 -55.281 -55.969 1 72.12 57 LEU A CA 1
ATOM 438 C C . LEU A 1 57 ? -17.688 -54.594 -55.344 1 72.12 57 LEU A C 1
ATOM 440 O O . LEU A 1 57 ? -17.859 -53.75 -54.469 1 72.12 57 LEU A O 1
ATOM 444 N N . GLN A 1 58 ? -16.547 -54.875 -55.906 1 78.44 58 GLN A N 1
ATOM 445 C CA . GLN A 1 58 ? -15.336 -54.25 -55.344 1 78.44 58 GLN A CA 1
ATOM 446 C C . GLN A 1 58 ? -15.273 -52.781 -55.719 1 78.44 58 GLN A C 1
ATOM 448 O O . GLN A 1 58 ? -14.836 -51.969 -54.906 1 78.44 58 GLN A O 1
ATOM 453 N N . ALA A 1 59 ? -15.773 -52.625 -56.938 1 80.56 59 ALA A N 1
ATOM 454 C CA . ALA A 1 59 ? -15.781 -51.219 -57.375 1 80.56 59 ALA A CA 1
ATOM 455 C C . ALA A 1 59 ? -16.797 -50.406 -56.562 1 80.56 59 ALA A C 1
ATOM 457 O O . ALA A 1 59 ? -16.516 -49.281 -56.188 1 80.56 59 ALA A O 1
ATOM 458 N N . ASN A 1 60 ? -17.859 -50.969 -56.281 1 84.62 60 ASN A N 1
ATOM 459 C CA . ASN A 1 60 ? -18.875 -50.281 -55.5 1 84.62 60 ASN A CA 1
ATOM 460 C C . ASN A 1 60 ? -18.422 -50.094 -54.062 1 84.62 60 ASN A C 1
ATOM 462 O O . ASN A 1 60 ? -18.703 -49.062 -53.438 1 84.62 60 ASN A O 1
ATOM 466 N N . GLU A 1 61 ? -17.719 -50.938 -53.562 1 87.38 61 GLU A N 1
ATOM 467 C CA . GLU A 1 61 ? -17.219 -50.844 -52.219 1 87.38 61 GLU A CA 1
ATOM 468 C C . GLU A 1 61 ? -16.156 -49.75 -52.094 1 87.38 61 GLU A C 1
ATOM 470 O O . GLU A 1 61 ? -16.109 -49 -51.094 1 87.38 61 GLU A O 1
ATOM 475 N N . ALA A 1 62 ? -15.344 -49.688 -53.188 1 90.5 62 ALA A N 1
ATOM 476 C CA . ALA A 1 62 ? -14.336 -48.625 -53.219 1 90.5 62 ALA A CA 1
ATOM 477 C C . ALA A 1 62 ? -14.984 -47.25 -53.281 1 90.5 62 ALA A C 1
ATOM 479 O O . ALA A 1 62 ? -14.562 -46.344 -52.594 1 90.5 62 ALA A O 1
ATOM 480 N N . LEU A 1 63 ? -15.992 -47.281 -54.094 1 90.44 63 LEU A N 1
ATOM 481 C CA . LEU A 1 63 ? -16.719 -46.031 -54.219 1 90.44 63 LEU A CA 1
ATOM 482 C C . LEU A 1 63 ? -17.438 -45.688 -52.938 1 90.44 63 LEU A C 1
ATOM 484 O O . LEU A 1 63 ? -17.484 -44.5 -52.531 1 90.44 63 LEU A O 1
ATOM 488 N N . CYS A 1 64 ? -17.922 -46.594 -52.344 1 92.5 64 CYS A N 1
ATOM 489 C CA . CYS A 1 64 ? -18.594 -46.406 -51.062 1 92.5 64 CYS A CA 1
ATOM 490 C C . CYS A 1 64 ? -17.609 -45.906 -50 1 92.5 64 CYS A C 1
ATOM 492 O O . CYS A 1 64 ? -17.922 -44.969 -49.25 1 92.5 64 CYS A O 1
ATOM 494 N N . GLN A 1 65 ? -16.453 -46.406 -49.969 1 93.38 65 GLN A N 1
ATOM 495 C CA . GLN A 1 65 ? -15.445 -46 -49 1 93.38 65 GLN A CA 1
ATOM 496 C C . GLN A 1 65 ? -15.031 -44.562 -49.219 1 93.38 65 GLN A C 1
ATOM 498 O O . GLN A 1 65 ? -14.914 -43.812 -48.25 1 93.38 65 GLN A O 1
ATOM 503 N N . GLU A 1 66 ? -14.844 -44.188 -50.469 1 93.56 66 GLU A N 1
ATOM 504 C CA . GLU A 1 66 ? -14.461 -42.812 -50.75 1 93.56 66 GLU A CA 1
ATOM 505 C C . GLU A 1 66 ? -15.578 -41.844 -50.375 1 93.56 66 GLU A C 1
ATOM 507 O O . GLU A 1 66 ? -15.32 -40.75 -49.875 1 93.56 66 GLU A O 1
ATOM 512 N N . ALA A 1 67 ? -16.719 -42.25 -50.719 1 94.06 67 ALA A N 1
ATOM 513 C CA . ALA A 1 67 ? -17.859 -41.406 -50.375 1 94.06 67 ALA A CA 1
ATOM 514 C C . ALA A 1 67 ? -18.047 -41.281 -48.875 1 94.06 67 ALA A C 1
ATOM 516 O O . ALA A 1 67 ? -18.391 -40.188 -48.375 1 94.06 67 ALA A O 1
ATOM 517 N N . LEU A 1 68 ? -17.859 -42.344 -48.156 1 95.69 68 LEU A N 1
ATOM 518 C CA . LEU A 1 68 ? -17.969 -42.281 -46.688 1 95.69 68 LEU A CA 1
ATOM 519 C C . LEU A 1 68 ? -16.875 -41.406 -46.094 1 95.69 68 LEU A C 1
ATOM 521 O O . LEU A 1 68 ? -17.141 -40.625 -45.188 1 95.69 68 LEU A O 1
ATOM 525 N N . GLU A 1 69 ? -15.695 -41.5 -46.594 1 95 69 GLU A N 1
ATOM 526 C CA . GLU A 1 69 ? -14.586 -40.688 -46.094 1 95 69 GLU A CA 1
ATOM 527 C C . GLU A 1 69 ? -14.836 -39.219 -46.375 1 95 69 GLU A C 1
ATOM 529 O O . GLU A 1 69 ? -14.492 -38.344 -45.531 1 95 69 GLU A O 1
ATOM 534 N N . LEU A 1 70 ? -15.344 -39.031 -47.5 1 94.31 70 LEU A N 1
ATOM 535 C CA . LEU A 1 70 ? -15.672 -37.656 -47.844 1 94.31 70 LEU A CA 1
ATOM 536 C C . LEU A 1 70 ? -16.766 -37.125 -46.906 1 94.31 70 LEU A C 1
ATOM 538 O O . LEU A 1 70 ? -16.688 -35.969 -46.469 1 94.31 70 LEU A O 1
ATOM 542 N N . THR A 1 71 ? -17.734 -37.844 -46.656 1 93.88 71 THR A N 1
ATOM 543 C CA . THR A 1 71 ? -18.797 -37.438 -45.75 1 93.88 71 THR A CA 1
ATOM 544 C C . THR A 1 71 ? -18.25 -37.156 -44.344 1 93.88 71 THR A C 1
ATOM 546 O O . THR A 1 71 ? -18.594 -36.156 -43.719 1 93.88 71 THR A O 1
ATOM 549 N N . LEU A 1 72 ? -17.406 -38.031 -43.875 1 94.06 72 LEU A N 1
ATOM 550 C CA . LEU A 1 72 ? -16.781 -37.875 -42.594 1 94.06 72 LEU A CA 1
ATOM 551 C C . LEU A 1 72 ? -15.953 -36.594 -42.531 1 94.06 72 LEU A C 1
ATOM 553 O O . LEU A 1 72 ? -16.031 -35.844 -41.531 1 94.06 72 LEU A O 1
ATOM 557 N N . SER A 1 73 ? -15.266 -36.312 -43.562 1 92.25 73 SER A N 1
ATOM 558 C CA . SER A 1 73 ? -14.438 -35.125 -43.625 1 92.25 73 SER A CA 1
ATOM 559 C C . SER A 1 73 ? -15.297 -33.844 -43.594 1 92.25 73 SER A C 1
ATOM 561 O O . SER A 1 73 ? -14.914 -32.844 -43 1 92.25 73 SER A O 1
ATOM 563 N N . CYS A 1 74 ? -16.391 -33.938 -44.188 1 92.19 74 CYS A N 1
ATOM 564 C CA . CYS A 1 74 ? -17.297 -32.781 -44.219 1 92.19 74 CYS A CA 1
ATOM 565 C C . CYS A 1 74 ? -17.891 -32.531 -42.844 1 92.19 74 CYS A C 1
ATOM 567 O O . CYS A 1 74 ? -17.953 -31.375 -42.406 1 92.19 74 CYS A O 1
ATOM 569 N N . LEU A 1 75 ? -18.188 -33.562 -42.188 1 90.31 75 LEU A N 1
ATOM 570 C CA . LEU A 1 75 ? -18.844 -33.406 -40.906 1 90.31 75 LEU A CA 1
ATOM 571 C C . LEU A 1 75 ? -17.844 -33.062 -39.812 1 90.31 75 LEU A C 1
ATOM 573 O O . LEU A 1 75 ? -18.188 -32.469 -38.812 1 90.31 75 LEU A O 1
ATOM 577 N N . LYS A 1 76 ? -16.641 -33.375 -39.938 1 88.12 76 LYS A N 1
ATOM 578 C CA . LYS A 1 76 ? -15.578 -33.125 -38.969 1 88.12 76 LYS A CA 1
ATOM 579 C C . LYS A 1 76 ? -14.984 -31.719 -39.188 1 88.12 76 LYS A C 1
ATOM 581 O O . LYS A 1 76 ? -14.102 -31.297 -38.438 1 88.12 76 LYS A O 1
ATOM 586 N N . PHE A 1 77 ? -15.523 -31.094 -40.188 1 86.94 77 PHE A N 1
ATOM 587 C CA . PHE A 1 77 ? -15.016 -29.75 -40.5 1 86.94 77 PHE A CA 1
ATOM 588 C C . PHE A 1 77 ? -15.289 -28.797 -39.344 1 86.94 77 PHE A C 1
ATOM 590 O O . PHE A 1 77 ? -16.344 -28.859 -38.719 1 86.94 77 PHE A O 1
ATOM 597 N N . ASP A 1 78 ? -14.383 -27.953 -38.969 1 79.19 78 ASP A N 1
ATOM 598 C CA . ASP A 1 78 ? -14.547 -26.938 -37.938 1 79.19 78 ASP A CA 1
ATOM 599 C C . ASP A 1 78 ? -15.43 -25.797 -38.406 1 79.19 78 ASP A C 1
ATOM 601 O O . ASP A 1 78 ? -14.945 -24.828 -39 1 79.19 78 ASP A O 1
ATOM 605 N N . PHE A 1 79 ? -16.672 -25.844 -38.094 1 82 79 PHE A N 1
ATOM 606 C CA . PHE A 1 79 ? -17.688 -24.938 -38.625 1 82 79 PHE A CA 1
ATOM 607 C C . PHE A 1 79 ? -17.531 -23.531 -38.031 1 82 79 PHE A C 1
ATOM 609 O O . PHE A 1 79 ? -18.016 -22.562 -38.594 1 82 79 PHE A O 1
ATOM 616 N N . VAL A 1 80 ? -17.078 -23.281 -36.719 1 72.81 80 VAL A N 1
ATOM 617 C CA . VAL A 1 80 ? -16.984 -21.984 -36.062 1 72.81 80 VAL A CA 1
ATOM 618 C C . VAL A 1 80 ? -15.586 -21.391 -36.281 1 72.81 80 VAL A C 1
ATOM 620 O O . VAL A 1 80 ? -15.414 -20.172 -36.281 1 72.81 80 VAL A O 1
ATOM 623 N N . GLY A 1 81 ? -14.664 -22.094 -36.656 1 62.41 81 GLY A N 1
ATOM 624 C CA . GLY A 1 81 ? -13.305 -21.625 -36.906 1 62.41 81 GLY A CA 1
ATOM 625 C C . GLY A 1 81 ? -12.492 -21.469 -35.625 1 62.41 81 GLY A C 1
ATOM 626 O O . GLY A 1 81 ? -11.492 -20.75 -35.625 1 62.41 81 GLY A O 1
ATOM 627 N N . ILE A 1 82 ? -13.023 -21.625 -34.406 1 57.06 82 ILE A N 1
ATOM 628 C CA . ILE A 1 82 ? -12.344 -21.297 -33.156 1 57.06 82 ILE A CA 1
ATOM 629 C C . ILE A 1 82 ? -11.523 -22.5 -32.688 1 57.06 82 ILE A C 1
ATOM 631 O O . ILE A 1 82 ? -10.648 -22.359 -31.828 1 57.06 82 ILE A O 1
ATOM 635 N N . PHE A 1 83 ? -11.992 -23.656 -32.906 1 53 83 PHE A N 1
ATOM 636 C CA . PHE A 1 83 ? -11.445 -24.781 -32.125 1 53 83 PHE A CA 1
ATOM 637 C C . PHE A 1 83 ? -10.109 -25.234 -32.719 1 53 83 PHE A C 1
ATOM 639 O O . PHE A 1 83 ? -10.078 -25.969 -33.688 1 53 83 PHE A O 1
ATOM 646 N N . PRO A 1 84 ? -9.062 -24.375 -32.469 1 47.22 84 PRO A N 1
ATOM 647 C CA . PRO A 1 84 ? -7.797 -24.797 -33.094 1 47.22 84 PRO A CA 1
ATOM 648 C C . PRO A 1 84 ? -7.508 -26.281 -32.875 1 47.22 84 PRO A C 1
ATOM 650 O O . PRO A 1 84 ? -6.871 -26.906 -33.719 1 47.22 84 PRO A O 1
ATOM 653 N N . ASP A 1 85 ? -7.18 -26.688 -31.469 1 43.28 85 ASP A N 1
ATOM 654 C CA . ASP A 1 85 ? -6.605 -27.969 -31.125 1 43.28 85 ASP A CA 1
ATOM 655 C C . ASP A 1 85 ? -7.598 -29.109 -31.391 1 43.28 85 ASP A C 1
ATOM 657 O O . ASP A 1 85 ? -8.766 -29.031 -31 1 43.28 85 ASP A O 1
ATOM 661 N N . GLU A 1 86 ? -7.484 -29.875 -32.469 1 43.09 86 GLU A N 1
ATOM 662 C CA . GLU A 1 86 ? -8.047 -31.188 -32.844 1 43.09 86 GLU A CA 1
ATOM 663 C C . GLU A 1 86 ? -8.312 -32.031 -31.609 1 43.09 86 GLU A C 1
ATOM 665 O O . GLU A 1 86 ? -8.781 -33.156 -31.719 1 43.09 86 GLU A O 1
ATOM 670 N N . SER A 1 87 ? -7.496 -31.734 -30.531 1 39.38 87 SER A N 1
ATOM 671 C CA . SER A 1 87 ? -7.215 -32.875 -29.656 1 39.38 87 SER A CA 1
ATOM 672 C C . SER A 1 87 ? -8.5 -33.469 -29.078 1 39.38 87 SER A C 1
ATOM 674 O O . SER A 1 87 ? -8.492 -34.562 -28.547 1 39.38 87 SER A O 1
ATOM 676 N N . SER A 1 88 ? -9.352 -32.531 -28.312 1 41.22 88 SER A N 1
ATOM 677 C CA . SER A 1 88 ? -10.234 -33.375 -27.5 1 41.22 88 SER A CA 1
ATOM 678 C C . SER A 1 88 ? -11.266 -34.094 -28.375 1 41.22 88 SER A C 1
ATOM 680 O O . SER A 1 88 ? -11.82 -33.5 -29.297 1 41.22 88 SER A O 1
ATOM 682 N N . GLU A 1 89 ? -11.039 -35.312 -28.703 1 44.12 89 GLU A N 1
ATOM 683 C CA . GLU A 1 89 ? -11.992 -36.281 -29.203 1 44.12 89 GLU A CA 1
ATOM 684 C C . GLU A 1 89 ? -13.43 -35.812 -29.031 1 44.12 89 GLU A C 1
ATOM 686 O O . GLU A 1 89 ? -14.312 -36.219 -29.797 1 44.12 89 GLU A O 1
ATOM 691 N N . ASP A 1 90 ? -13.766 -35.438 -27.812 1 47.97 90 ASP A N 1
ATOM 692 C CA . ASP A 1 90 ? -15.195 -35.344 -27.562 1 47.97 90 ASP A CA 1
ATOM 693 C C . ASP A 1 90 ? -15.75 -34.031 -28.109 1 47.97 90 ASP A C 1
ATOM 695 O O . ASP A 1 90 ? -15.773 -33 -27.422 1 47.97 90 ASP A O 1
ATOM 699 N N . VAL A 1 91 ? -15.469 -33.75 -29.281 1 51.72 91 VAL A N 1
ATOM 700 C CA . VAL A 1 91 ? -16.109 -32.656 -29.953 1 51.72 91 VAL A CA 1
ATOM 701 C C . VAL A 1 91 ? -17.562 -32.5 -29.469 1 51.72 91 VAL A C 1
ATOM 703 O O . VAL A 1 91 ? -18.344 -33.469 -29.578 1 51.72 91 VAL A O 1
ATOM 706 N N . GLY A 1 92 ? -17.828 -31.844 -28.5 1 63.12 92 GLY A N 1
ATOM 707 C CA . GLY A 1 92 ? -19.188 -31.562 -28.062 1 63.12 92 GLY A CA 1
ATOM 708 C C . GLY A 1 92 ? -20.172 -31.469 -29.219 1 63.12 92 GLY A C 1
ATOM 709 O O . GLY A 1 92 ? -20.203 -32.344 -30.094 1 63.12 92 GLY A O 1
ATOM 710 N N . THR A 1 93 ? -20.828 -30.516 -29.5 1 78.69 93 THR A N 1
ATOM 711 C CA . THR A 1 93 ? -21.906 -30.219 -30.438 1 78.69 93 THR A CA 1
ATOM 712 C C . THR A 1 93 ? -21.344 -29.656 -31.734 1 78.69 93 THR A C 1
ATOM 714 O O . THR A 1 93 ? -20.469 -28.797 -31.719 1 78.69 93 THR A O 1
ATOM 717 N N . ILE A 1 94 ? -21.531 -30.422 -32.781 1 83.81 94 ILE A N 1
ATOM 718 C CA . ILE A 1 94 ? -21.141 -29.938 -34.125 1 83.81 94 ILE A CA 1
ATOM 719 C C . ILE A 1 94 ? -22 -28.734 -34.5 1 83.81 94 ILE A C 1
ATOM 721 O O . ILE A 1 94 ? -23.219 -28.781 -34.375 1 83.81 94 ILE A O 1
ATOM 725 N N . GLN A 1 95 ? -21.438 -27.672 -34.938 1 83.38 95 GLN A N 1
ATOM 726 C CA . GLN A 1 95 ? -22.125 -26.422 -35.219 1 83.38 95 GLN A CA 1
ATOM 727 C C . GLN A 1 95 ? -22.453 -26.297 -36.719 1 83.38 95 GLN A C 1
ATOM 729 O O . GLN A 1 95 ? -21.984 -25.359 -37.375 1 83.38 95 GLN A O 1
ATOM 734 N N . ILE A 1 96 ? -23.25 -27.219 -37.125 1 87.06 96 ILE A N 1
ATOM 735 C CA . ILE A 1 96 ? -23.672 -27.188 -38.531 1 87.06 96 ILE A CA 1
ATOM 736 C C . ILE A 1 96 ? -24.547 -25.969 -38.781 1 87.06 96 ILE A C 1
ATOM 738 O O . ILE A 1 96 ? -25.406 -25.625 -37.969 1 87.06 96 ILE A O 1
ATOM 742 N N . PRO A 1 97 ? -24.297 -25.203 -39.875 1 87.5 97 PRO A N 1
ATOM 743 C CA . PRO A 1 97 ? -25.062 -23.984 -40.156 1 87.5 97 PRO A CA 1
ATOM 744 C C . PRO A 1 97 ? -26.547 -24.266 -40.406 1 87.5 97 PRO A C 1
ATOM 746 O O . PRO A 1 97 ? -26.906 -25.375 -40.812 1 87.5 97 PRO A O 1
ATOM 749 N N . GLY A 1 98 ? -27.438 -23.312 -40.156 1 87.62 98 GLY A N 1
ATOM 750 C CA . GLY A 1 98 ? -28.875 -23.422 -40.344 1 87.62 98 GLY A CA 1
ATOM 751 C C . GLY A 1 98 ? -29.281 -23.766 -41.75 1 87.62 98 GLY A C 1
ATOM 752 O O . GLY A 1 98 ? -30.328 -24.375 -42 1 87.62 98 GLY A O 1
ATOM 753 N N . ALA A 1 99 ? -28.422 -23.484 -42.719 1 88.19 99 ALA A N 1
ATOM 754 C CA . ALA A 1 99 ? -28.719 -23.719 -44.125 1 88.19 99 ALA A CA 1
ATOM 755 C C . ALA A 1 99 ? -28.797 -25.219 -44.406 1 88.19 99 ALA A C 1
ATOM 757 O O . ALA A 1 99 ? -29.391 -25.625 -45.406 1 88.19 99 ALA A O 1
ATOM 758 N N . TRP A 1 100 ? -28.281 -26.047 -43.594 1 91.06 100 TRP A N 1
ATOM 759 C CA . TRP A 1 100 ? -28.25 -27.484 -43.812 1 91.06 100 TRP A CA 1
ATOM 760 C C . TRP A 1 100 ? -29.5 -28.141 -43.25 1 91.06 100 TRP A C 1
ATOM 762 O O . TRP A 1 100 ? -29.672 -29.359 -43.344 1 91.06 100 TRP A O 1
ATOM 772 N N . ARG A 1 101 ? -30.438 -27.531 -42.719 1 90.38 101 ARG A N 1
ATOM 773 C CA . ARG A 1 101 ? -31.609 -28.016 -42 1 90.38 101 ARG A CA 1
ATOM 774 C C . ARG A 1 101 ? -32.438 -28.984 -42.875 1 90.38 101 ARG A C 1
ATOM 776 O O . ARG A 1 101 ? -32.781 -30.078 -42.406 1 90.38 101 ARG A O 1
ATOM 783 N N . PRO A 1 102 ? -32.594 -28.719 -44.094 1 89.19 102 PRO A N 1
ATOM 784 C CA . PRO A 1 102 ? -33.406 -29.609 -44.906 1 89.19 102 PRO A CA 1
ATOM 785 C C . PRO A 1 102 ? -32.781 -30.984 -45.125 1 89.19 102 PRO A C 1
ATOM 787 O O . PRO A 1 102 ? -33.469 -31.969 -45.344 1 89.19 102 PRO A O 1
ATOM 790 N N . LEU A 1 103 ? -31.516 -31.047 -45.031 1 90.81 103 LEU A N 1
ATOM 791 C CA . LEU A 1 103 ? -30.797 -32.312 -45.219 1 90.81 103 LEU A CA 1
ATOM 792 C C . LEU A 1 103 ? -30.984 -33.219 -44 1 90.81 103 LEU A C 1
ATOM 794 O O . LEU A 1 103 ? -30.781 -34.438 -44.125 1 90.81 103 LEU A O 1
ATOM 798 N N . PHE A 1 104 ? -31.406 -32.719 -42.906 1 89.25 104 PHE A N 1
ATOM 799 C CA . PHE A 1 104 ? -31.516 -33.5 -41.656 1 89.25 104 PHE A CA 1
ATOM 800 C C . PHE A 1 104 ? -32.969 -33.688 -41.281 1 89.25 104 PHE A C 1
ATOM 802 O O . PHE A 1 104 ? -33.344 -34.75 -40.75 1 89.25 104 PHE A O 1
ATOM 809 N N . GLU A 1 105 ? -33.844 -32.75 -41.5 1 84.44 105 GLU A N 1
ATOM 810 C CA . GLU A 1 105 ? -35.25 -32.844 -41.125 1 84.44 105 GLU A CA 1
ATOM 811 C C . GLU A 1 105 ? -36.062 -33.531 -42.188 1 84.44 105 GLU A C 1
ATOM 813 O O . GLU A 1 105 ? -36.875 -34.406 -41.906 1 84.44 105 GLU A O 1
ATOM 818 N N . GLU A 1 106 ? -36.031 -33.062 -43.469 1 70.81 106 GLU A N 1
ATOM 819 C CA . GLU A 1 106 ? -36.938 -33.469 -44.5 1 70.81 106 GLU A CA 1
ATOM 820 C C . GLU A 1 106 ? -36.375 -34.656 -45.312 1 70.81 106 GLU A C 1
ATOM 822 O O . GLU A 1 106 ? -37.094 -35.312 -46.062 1 70.81 106 GLU A O 1
ATOM 827 N N . SER A 1 107 ? -35.094 -35.125 -44.969 1 71.75 107 SER A N 1
ATOM 828 C CA . SER A 1 107 ? -34.438 -36.094 -45.875 1 71.75 107 SER A CA 1
ATOM 829 C C . SER A 1 107 ? -34.281 -37.438 -45.188 1 71.75 107 SER A C 1
ATOM 831 O O . SER A 1 107 ? -34.469 -37.562 -43.969 1 71.75 107 SER A O 1
ATOM 833 N N . ASP A 1 108 ? -34.188 -38.344 -45.969 1 84.31 108 ASP A N 1
ATOM 834 C CA . ASP A 1 108 ? -33.938 -39.719 -45.531 1 84.31 108 ASP A CA 1
ATOM 835 C C . ASP A 1 108 ? -32.469 -39.969 -45.281 1 84.31 108 ASP A C 1
ATOM 837 O O . ASP A 1 108 ? -31.953 -41.062 -45.625 1 84.31 108 ASP A O 1
ATOM 841 N N . THR A 1 109 ? -31.812 -38.875 -44.75 1 90.5 109 THR A N 1
ATOM 842 C CA . THR A 1 109 ? -30.359 -39 -44.594 1 90.5 109 THR A CA 1
ATOM 843 C C . THR A 1 109 ? -30.031 -40.031 -43.5 1 90.5 109 THR A C 1
ATOM 845 O O . THR A 1 109 ? -29.156 -40.875 -43.719 1 90.5 109 THR A O 1
ATOM 848 N N . LEU A 1 110 ? -30.672 -40 -42.375 1 92.81 110 LEU A N 1
ATOM 849 C CA . LEU A 1 110 ? -30.375 -40.938 -41.281 1 92.81 110 LEU A CA 1
ATOM 850 C C . LEU A 1 110 ? -30.703 -42.344 -41.719 1 92.81 110 LEU A C 1
ATOM 852 O O . LEU A 1 110 ? -29.953 -43.281 -41.406 1 92.81 110 LEU A O 1
ATOM 856 N N . GLU A 1 111 ? -31.75 -42.5 -42.438 1 92.06 111 GLU A N 1
ATOM 857 C CA . GLU A 1 111 ? -32.156 -43.812 -42.906 1 92.06 111 GLU A CA 1
ATOM 858 C C . GLU A 1 111 ? -31.156 -44.406 -43.906 1 92.06 111 GLU A C 1
ATOM 860 O O . GLU A 1 111 ? -30.906 -45.594 -43.938 1 92.06 111 GLU A O 1
ATOM 865 N N . LEU A 1 112 ? -30.641 -43.438 -44.625 1 93.25 112 LEU A N 1
ATOM 866 C CA . LEU A 1 112 ? -29.609 -43.844 -45.562 1 93.25 112 LEU A CA 1
ATOM 867 C C . LEU A 1 112 ? -28.453 -44.531 -44.844 1 93.25 112 LEU A C 1
ATOM 869 O O . LEU A 1 112 ? -28.031 -45.625 -45.219 1 93.25 112 LEU A O 1
ATOM 873 N N . PHE A 1 113 ? -28.016 -43.969 -43.812 1 95.25 113 PHE A N 1
ATOM 874 C CA . PHE A 1 113 ? -26.844 -44.469 -43.125 1 95.25 113 PHE A CA 1
ATOM 875 C C . PHE A 1 113 ? -27.172 -45.719 -42.344 1 95.25 113 PHE A C 1
ATOM 877 O O . PHE A 1 113 ? -26.375 -46.656 -42.25 1 95.25 113 PHE A O 1
ATOM 884 N N . TRP A 1 114 ? -28.328 -45.844 -41.719 1 94.44 114 TRP A N 1
ATOM 885 C CA . TRP A 1 114 ? -28.719 -47.094 -41.031 1 94.44 114 TRP A CA 1
ATOM 886 C C . TRP A 1 114 ? -28.859 -48.219 -42.031 1 94.44 114 TRP A C 1
ATOM 888 O O . TRP A 1 114 ? -28.484 -49.375 -41.75 1 94.44 114 TRP A O 1
ATOM 898 N N . ASN A 1 115 ? -29.359 -47.906 -43.25 1 93 115 ASN A N 1
ATOM 899 C CA . ASN A 1 115 ? -29.469 -48.906 -44.312 1 93 115 ASN A CA 1
ATOM 900 C C . ASN A 1 115 ? -28.109 -49.344 -44.812 1 93 115 ASN A C 1
ATOM 902 O O . ASN A 1 115 ? -27.891 -50.531 -45.094 1 93 115 ASN A O 1
ATOM 906 N N . LEU A 1 116 ? -27.312 -48.344 -44.938 1 93.75 116 LEU A N 1
ATOM 907 C CA . LEU A 1 116 ? -25.938 -48.688 -45.312 1 93.75 116 LEU A CA 1
ATOM 908 C C . LEU A 1 116 ? -25.281 -49.625 -44.312 1 93.75 116 LEU A C 1
ATOM 910 O O . LEU A 1 116 ? -24.625 -50.594 -44.688 1 93.75 116 LEU A O 1
ATOM 914 N N . TYR A 1 117 ? -25.516 -49.344 -43 1 94.31 117 TYR A N 1
ATOM 915 C CA . TYR A 1 117 ? -24.938 -50.188 -41.938 1 94.31 117 TYR A CA 1
ATOM 916 C C . TYR A 1 117 ? -25.453 -51.594 -42.031 1 94.31 117 TYR A C 1
ATOM 918 O O . TYR A 1 117 ? -24.672 -52.562 -41.906 1 94.31 117 TYR A O 1
ATOM 926 N N . SER A 1 118 ? -26.703 -51.844 -42.375 1 90.5 118 SER A N 1
ATOM 927 C CA . SER A 1 118 ? -27.312 -53.156 -42.375 1 90.5 118 SER A CA 1
ATOM 928 C C . SER A 1 118 ? -26.938 -53.938 -43.656 1 90.5 118 SER A C 1
ATOM 930 O O . SER A 1 118 ? -26.969 -55.156 -43.688 1 90.5 118 SER A O 1
ATOM 932 N N . THR A 1 119 ? -26.5 -53.219 -44.656 1 88.81 119 THR A N 1
ATOM 933 C CA . THR A 1 119 ? -26.25 -53.844 -45.969 1 88.81 119 THR A CA 1
ATOM 934 C C . THR A 1 119 ? -24.766 -54.125 -46.156 1 88.81 119 THR A C 1
ATOM 936 O O . THR A 1 119 ? -24.406 -55.125 -46.781 1 88.81 119 THR A O 1
ATOM 939 N N . LEU A 1 120 ? -23.969 -53.344 -45.594 1 89.31 120 LEU A N 1
ATOM 940 C CA . LEU A 1 120 ? -22.547 -53.469 -45.844 1 89.31 120 LEU A CA 1
ATOM 941 C C . LEU A 1 120 ? -21.953 -54.656 -45.094 1 89.31 120 LEU A C 1
ATOM 943 O O . LEU A 1 120 ? -22.172 -54.812 -43.875 1 89.31 120 LEU A O 1
ATOM 947 N N . GLY A 1 121 ? -21.25 -55.531 -45.75 1 83.75 121 GLY A N 1
ATOM 948 C CA . GLY A 1 121 ? -20.609 -56.688 -45.156 1 83.75 121 GLY A CA 1
ATOM 949 C C . GLY A 1 121 ? -19.203 -56.375 -44.656 1 83.75 121 GLY A C 1
ATOM 950 O O . GLY A 1 121 ? -18.75 -57 -43.688 1 83.75 121 GLY A O 1
ATOM 951 N N . ASN A 1 122 ? -18.547 -55.438 -45.219 1 88.81 122 ASN A N 1
ATOM 952 C CA . ASN A 1 122 ? -17.188 -55.062 -44.844 1 88.81 122 ASN A CA 1
ATOM 953 C C . ASN A 1 122 ? -17.156 -54.312 -43.5 1 88.81 122 ASN A C 1
ATOM 955 O O . ASN A 1 122 ? -17.75 -53.219 -43.375 1 88.81 122 ASN A O 1
ATOM 959 N N . PRO A 1 123 ? -16.484 -54.75 -42.5 1 91.56 123 PRO A N 1
ATOM 960 C CA . PRO A 1 123 ? -16.453 -54.156 -41.156 1 91.56 123 PRO A CA 1
ATOM 961 C C . PRO A 1 123 ? -15.82 -52.75 -41.188 1 91.56 123 PRO A C 1
ATOM 963 O O . PRO A 1 123 ? -16.219 -51.875 -40.406 1 91.56 123 PRO A O 1
ATOM 966 N N . LYS A 1 124 ? -14.898 -52.562 -42.031 1 92.56 124 LYS A N 1
ATOM 967 C CA . LYS A 1 124 ? -14.266 -51.25 -42.094 1 92.56 124 LYS A CA 1
ATOM 968 C C . LYS A 1 124 ? -15.266 -50.156 -42.531 1 92.56 124 LYS A C 1
ATOM 970 O O . LYS A 1 124 ? -15.289 -49.062 -42 1 92.56 124 LYS A O 1
ATOM 975 N N . LEU A 1 125 ? -16.016 -50.562 -43.5 1 93.06 125 LEU A N 1
ATOM 976 C CA . LEU A 1 125 ? -17.016 -49.656 -43.969 1 93.06 125 LEU A CA 1
ATOM 977 C C . LEU A 1 125 ? -18.094 -49.406 -42.938 1 93.06 125 LEU A C 1
ATOM 979 O O . LEU A 1 125 ? -18.578 -48.281 -42.781 1 93.06 125 LEU A O 1
ATOM 983 N N . ARG A 1 126 ? -18.406 -50.406 -42.219 1 93.38 126 ARG A N 1
ATOM 984 C CA . ARG A 1 126 ? -19.406 -50.281 -41.156 1 93.38 126 ARG A CA 1
ATOM 985 C C . ARG A 1 126 ? -18.922 -49.344 -40.062 1 93.38 126 ARG A C 1
ATOM 987 O O . ARG A 1 126 ? -19.703 -48.562 -39.5 1 93.38 126 ARG A O 1
ATOM 994 N N . LYS A 1 127 ? -17.703 -49.469 -39.75 1 94.06 127 LYS A N 1
ATOM 995 C CA . LYS A 1 127 ? -17.094 -48.562 -38.781 1 94.06 127 LYS A CA 1
ATOM 996 C C . LYS A 1 127 ? -17.219 -47.094 -39.188 1 94.06 127 LYS A C 1
ATOM 998 O O . LYS A 1 127 ? -17.578 -46.25 -38.406 1 94.06 127 LYS A O 1
ATOM 1003 N N . ASP A 1 128 ? -16.922 -46.875 -40.469 1 94.88 128 ASP A N 1
ATOM 1004 C CA . ASP A 1 128 ? -17 -45.5 -41 1 94.88 128 ASP A CA 1
ATOM 1005 C C . ASP A 1 128 ? -18.438 -45 -40.938 1 94.88 128 ASP A C 1
ATOM 1007 O O . ASP A 1 128 ? -18.656 -43.812 -40.625 1 94.88 128 ASP A O 1
ATOM 1011 N N . VAL A 1 129 ? -19.375 -45.844 -41.188 1 95.44 129 VAL A N 1
ATOM 1012 C CA . VAL A 1 129 ? -20.781 -45.469 -41.125 1 95.44 129 VAL A CA 1
ATOM 1013 C C . VAL A 1 129 ? -21.156 -45.094 -39.688 1 95.44 129 VAL A C 1
ATOM 1015 O O . VAL A 1 129 ? -21.844 -44.094 -39.469 1 95.44 129 VAL A O 1
ATOM 1018 N N . LEU A 1 130 ? -20.688 -45.812 -38.781 1 95 130 LEU A N 1
ATOM 1019 C CA . LEU A 1 130 ? -21 -45.531 -37.375 1 95 130 LEU A CA 1
ATOM 1020 C C . LEU A 1 130 ? -20.359 -44.219 -36.938 1 95 130 LEU A C 1
ATOM 1022 O O . LEU A 1 130 ? -20.938 -43.469 -36.156 1 95 130 LEU A O 1
ATOM 1026 N N . GLN A 1 131 ? -19.234 -43.969 -37.406 1 94.25 131 GLN A N 1
ATOM 1027 C CA . GLN A 1 131 ? -18.578 -42.688 -37.094 1 94.25 131 GLN A CA 1
ATOM 1028 C C . GLN A 1 131 ? -19.406 -41.5 -37.594 1 94.25 131 GLN A C 1
ATOM 1030 O O . GLN A 1 131 ? -19.484 -40.469 -36.938 1 94.25 131 GLN A O 1
ATOM 1035 N N . ILE A 1 132 ? -19.891 -41.688 -38.75 1 95.19 132 ILE A N 1
ATOM 1036 C CA . ILE A 1 132 ? -20.734 -40.656 -39.312 1 95.19 132 ILE A CA 1
ATOM 1037 C C . ILE A 1 132 ? -21.984 -40.469 -38.469 1 95.19 132 ILE A C 1
ATOM 1039 O O . ILE A 1 132 ? -22.422 -39.344 -38.188 1 95.19 132 ILE A O 1
ATOM 1043 N N . LEU A 1 133 ? -22.547 -41.625 -38.031 1 94.56 133 LEU A N 1
ATOM 1044 C CA . LEU A 1 133 ? -23.734 -41.562 -37.188 1 94.56 133 LEU A CA 1
ATOM 1045 C C . LEU A 1 133 ? -23.438 -40.875 -35.844 1 94.56 133 LEU A C 1
ATOM 1047 O O . LEU A 1 133 ? -24.281 -40.156 -35.312 1 94.56 133 LEU A O 1
ATOM 1051 N N . VAL A 1 134 ? -22.281 -41.125 -35.344 1 93.62 134 VAL A N 1
ATOM 1052 C CA . VAL A 1 134 ? -21.859 -40.469 -34.094 1 93.62 134 VAL A CA 1
ATOM 1053 C C . VAL A 1 134 ? -21.812 -38.938 -34.312 1 93.62 134 VAL A C 1
ATOM 1055 O O . VAL A 1 134 ? -22.281 -38.188 -33.469 1 93.62 134 VAL A O 1
ATOM 1058 N N . LEU A 1 135 ? -21.328 -38.5 -35.438 1 91.88 135 LEU A N 1
ATOM 1059 C CA . LEU A 1 135 ? -21.25 -37.062 -35.75 1 91.88 135 LEU A CA 1
ATOM 1060 C C . LEU A 1 135 ? -22.641 -36.5 -35.969 1 91.88 135 LEU A C 1
ATOM 1062 O O . LEU A 1 135 ? -22.938 -35.375 -35.562 1 91.88 135 LEU A O 1
ATOM 1066 N N . LEU A 1 136 ? -23.5 -37.25 -36.562 1 91.88 136 LEU A N 1
ATOM 1067 C CA . LEU A 1 136 ? -24.844 -36.812 -36.844 1 91.88 136 LEU A CA 1
ATOM 1068 C C . LEU A 1 136 ? -25.656 -36.656 -35.562 1 91.88 136 LEU A C 1
ATOM 1070 O O . LEU A 1 136 ? -26.531 -35.781 -35.469 1 91.88 136 LEU A O 1
ATOM 1074 N N . CYS A 1 137 ? -25.344 -37.5 -34.656 1 91.06 137 CYS A N 1
ATOM 1075 C CA . CYS A 1 137 ? -26.078 -37.406 -33.406 1 91.06 137 CYS A CA 1
ATOM 1076 C C . CYS A 1 137 ? -25.578 -36.25 -32.562 1 91.06 137 CYS A C 1
ATOM 1078 O O . CYS A 1 137 ? -26.25 -35.812 -31.625 1 91.06 137 CYS A O 1
ATOM 1080 N N . SER A 1 138 ? -24.516 -35.562 -32.875 1 89.56 138 SER A N 1
ATOM 1081 C CA . SER A 1 138 ? -23.906 -34.469 -32.125 1 89.56 138 SER A CA 1
ATOM 1082 C C . SER A 1 138 ? -24.234 -33.125 -32.75 1 89.56 138 SER A C 1
ATOM 1084 O O . SER A 1 138 ? -23.516 -32.125 -32.531 1 89.56 138 SER A O 1
ATOM 1086 N N . VAL A 1 139 ? -25.266 -33.094 -33.469 1 88.62 139 VAL A N 1
ATOM 1087 C CA . VAL A 1 139 ? -25.656 -31.844 -34.125 1 88.62 139 VAL A CA 1
ATOM 1088 C C . VAL A 1 139 ? -26.312 -30.922 -33.125 1 88.62 139 VAL A C 1
ATOM 1090 O O . VAL A 1 139 ? -26.984 -31.375 -32.188 1 88.62 139 VAL A O 1
ATOM 1093 N N . ARG A 1 140 ? -26.234 -29.609 -33.281 1 86.19 140 ARG A N 1
ATOM 1094 C CA . ARG A 1 140 ? -26.734 -28.625 -32.344 1 86.19 140 ARG A CA 1
ATOM 1095 C C . ARG A 1 140 ? -28.25 -28.562 -32.344 1 86.19 140 ARG A C 1
ATOM 1097 O O . ARG A 1 140 ? -28.875 -28.812 -33.375 1 86.19 140 ARG A O 1
ATOM 1104 N N . ARG A 1 141 ? -28.812 -28.219 -31.312 1 85.69 141 ARG A N 1
ATOM 1105 C CA . ARG A 1 141 ? -30.25 -28.156 -31.109 1 85.69 141 ARG A CA 1
ATOM 1106 C C . ARG A 1 141 ? -30.906 -27.125 -32 1 85.69 141 ARG A C 1
ATOM 1108 O O . ARG A 1 141 ? -32 -27.328 -32.5 1 85.69 141 ARG A O 1
ATOM 1115 N N . SER A 1 142 ? -30.188 -26.031 -32.281 1 86.75 142 SER A N 1
ATOM 1116 C CA . SER A 1 142 ? -30.75 -24.891 -33 1 86.75 142 SER A CA 1
ATOM 1117 C C . SER A 1 142 ? -30.891 -25.203 -34.5 1 86.75 142 SER A C 1
ATOM 1119 O O . SER A 1 142 ? -31.484 -24.422 -35.25 1 86.75 142 SER A O 1
ATOM 1121 N N . LEU A 1 143 ? -30.391 -26.328 -34.844 1 89.62 143 LEU A N 1
ATOM 1122 C CA . LEU A 1 143 ? -30.516 -26.719 -36.219 1 89.62 143 LEU A CA 1
ATOM 1123 C C . LEU A 1 143 ? -31.953 -27.062 -36.594 1 89.62 143 LEU A C 1
ATOM 1125 O O . LEU A 1 143 ? -32.375 -26.875 -37.719 1 89.62 143 LEU A O 1
ATOM 1129 N N . PHE A 1 144 ? -32.719 -27.469 -35.656 1 90 144 PHE A N 1
ATOM 1130 C CA . PHE A 1 144 ? -34.062 -27.969 -35.906 1 90 144 PHE A CA 1
ATOM 1131 C C . PHE A 1 144 ? -35.094 -26.844 -35.781 1 90 144 PHE A C 1
ATOM 1133 O O . PHE A 1 144 ? -34.906 -25.891 -35.062 1 90 144 PHE A O 1
ATOM 1140 N N . THR A 1 145 ? -36.094 -26.984 -36.594 1 87.06 145 THR A N 1
ATOM 1141 C CA . THR A 1 145 ? -37.125 -25.969 -36.625 1 87.06 145 THR A CA 1
ATOM 1142 C C . THR A 1 145 ? -37.875 -25.938 -35.312 1 87.06 145 THR A C 1
ATOM 1144 O O . THR A 1 145 ? -38.281 -24.859 -34.844 1 87.06 145 THR A O 1
ATOM 1147 N N . GLY A 1 146 ? -38.125 -27.156 -34.75 1 85.62 146 GLY A N 1
ATOM 1148 C CA . GLY A 1 146 ? -38.844 -27.219 -33.5 1 85.62 146 GLY A CA 1
ATOM 1149 C C . GLY A 1 146 ? -38.562 -28.5 -32.719 1 85.62 146 GLY A C 1
ATOM 1150 O O . GLY A 1 146 ? -37.75 -29.312 -33.125 1 85.62 146 GLY A O 1
ATOM 1151 N N . ASP A 1 147 ? -39.344 -28.672 -31.688 1 87 147 ASP A N 1
ATOM 1152 C CA . ASP A 1 147 ? -39.156 -29.797 -30.781 1 87 147 ASP A CA 1
ATOM 1153 C C . ASP A 1 147 ? -39.719 -31.094 -31.391 1 87 147 ASP A C 1
ATOM 1155 O O . ASP A 1 147 ? -39.188 -32.188 -31.125 1 87 147 ASP A O 1
ATOM 1159 N N . ASP A 1 148 ? -40.531 -30.922 -32.219 1 88.44 148 ASP A N 1
ATOM 1160 C CA . ASP A 1 148 ? -41.125 -32.125 -32.812 1 88.44 148 ASP A CA 1
ATOM 1161 C C . ASP A 1 148 ? -40.219 -32.75 -33.844 1 88.44 148 ASP A C 1
ATOM 1163 O O . ASP A 1 148 ? -40.062 -33.969 -33.906 1 88.44 148 ASP A O 1
ATOM 1167 N N . GLU A 1 149 ? -39.688 -31.891 -34.625 1 89.62 149 GLU A N 1
ATOM 1168 C CA . GLU A 1 149 ? -38.719 -32.375 -35.594 1 89.62 149 GLU A CA 1
ATOM 1169 C C . GLU A 1 149 ? -37.5 -33.031 -34.938 1 89.62 149 GLU A C 1
ATOM 1171 O O . GLU A 1 149 ? -37 -34.031 -35.406 1 89.62 149 GLU A O 1
ATOM 1176 N N . ARG A 1 150 ? -37.156 -32.438 -33.906 1 91.12 150 ARG A N 1
ATOM 1177 C CA . ARG A 1 150 ? -36.031 -32.969 -33.156 1 91.12 150 ARG A CA 1
ATOM 1178 C C . ARG A 1 150 ? -36.375 -34.312 -32.5 1 91.12 150 ARG A C 1
ATOM 1180 O O . ARG A 1 150 ? -35.562 -35.25 -32.5 1 91.12 150 ARG A O 1
ATOM 1187 N N . LYS A 1 151 ? -37.562 -34.438 -32.094 1 90.5 151 LYS A N 1
ATOM 1188 C CA . LYS A 1 151 ? -38.031 -35.688 -31.516 1 90.5 151 LYS A CA 1
ATOM 1189 C C . LYS A 1 151 ? -38.062 -36.812 -32.562 1 90.5 151 LYS A C 1
ATOM 1191 O O . LYS A 1 151 ? -37.688 -37.938 -32.281 1 90.5 151 LYS A O 1
ATOM 1196 N N . ASP A 1 152 ? -38.438 -36.375 -33.656 1 90.19 152 ASP A N 1
ATOM 1197 C CA . ASP A 1 152 ? -38.5 -37.344 -34.75 1 90.19 152 ASP A CA 1
ATOM 1198 C C . ASP A 1 152 ? -37.094 -37.812 -35.125 1 90.19 152 ASP A C 1
ATOM 1200 O O . ASP A 1 152 ? -36.875 -39 -35.375 1 90.19 152 ASP A O 1
ATOM 1204 N N . PHE A 1 153 ? -36.281 -36.906 -35.125 1 92 153 PHE A N 1
ATOM 1205 C CA . PHE A 1 153 ? -34.875 -37.219 -35.406 1 92 153 PHE A CA 1
ATOM 1206 C C . PHE A 1 153 ? -34.312 -38.156 -34.375 1 92 153 PHE A C 1
ATOM 1208 O O . PHE A 1 153 ? -33.688 -39.156 -34.719 1 92 153 PHE A O 1
ATOM 1215 N N . LEU A 1 154 ? -34.562 -38 -33.125 1 93.5 154 LEU A N 1
ATOM 1216 C CA . LEU A 1 154 ? -34.125 -38.844 -32.031 1 93.5 154 LEU A CA 1
ATOM 1217 C C . LEU A 1 154 ? -34.75 -40.219 -32.125 1 93.5 154 LEU A C 1
ATOM 1219 O O . LEU A 1 154 ? -34.094 -41.25 -31.859 1 93.5 154 LEU A O 1
ATOM 1223 N N . SER A 1 155 ? -35.969 -40.219 -32.5 1 93.06 155 SER A N 1
ATOM 1224 C CA . SER A 1 155 ? -36.656 -41.5 -32.625 1 93.06 155 SER A CA 1
ATOM 1225 C C . SER A 1 155 ? -36.031 -42.375 -33.688 1 93.06 155 SER A C 1
ATOM 1227 O O . SER A 1 155 ? -35.938 -43.594 -33.5 1 93.06 155 SER A O 1
ATOM 1229 N N . LYS A 1 156 ? -35.594 -41.781 -34.688 1 92.75 156 LYS A N 1
ATOM 1230 C CA . LYS A 1 156 ? -34.938 -42.531 -35.75 1 92.75 156 LYS A CA 1
ATOM 1231 C C . LYS A 1 156 ? -33.625 -43.125 -35.25 1 92.75 156 LYS A C 1
ATOM 1233 O O . LYS A 1 156 ? -33.25 -44.25 -35.656 1 92.75 156 LYS A O 1
ATOM 1238 N N . PHE A 1 157 ? -32.969 -42.375 -34.469 1 94.31 157 PHE A N 1
ATOM 1239 C CA . PHE A 1 157 ? -31.734 -42.875 -33.875 1 94.31 157 PHE A CA 1
ATOM 1240 C C . PHE A 1 157 ? -32.031 -44.031 -32.938 1 94.31 157 PHE A C 1
ATOM 1242 O O . PHE A 1 157 ? -31.328 -45.062 -32.969 1 94.31 157 PHE A O 1
ATOM 1249 N N . ILE A 1 158 ? -33.031 -43.875 -32.094 1 94.81 158 ILE A N 1
ATOM 1250 C CA . ILE A 1 158 ? -33.375 -44.906 -31.125 1 94.81 158 ILE A CA 1
ATOM 1251 C C . ILE A 1 158 ? -33.781 -46.188 -31.844 1 94.81 158 ILE A C 1
ATOM 1253 O O . ILE A 1 158 ? -33.344 -47.281 -31.453 1 94.81 158 ILE A O 1
ATOM 1257 N N . ASP A 1 159 ? -34.406 -46 -32.906 1 94 159 ASP A N 1
ATOM 1258 C CA . ASP A 1 159 ? -34.844 -47.156 -33.688 1 94 159 ASP A CA 1
ATOM 1259 C C . ASP A 1 159 ? -33.625 -47.844 -34.344 1 94 159 ASP A C 1
ATOM 1261 O O . ASP A 1 159 ? -33.531 -49.094 -34.312 1 94 159 ASP A O 1
ATOM 1265 N N . GLY A 1 160 ? -32.844 -47.062 -34.938 1 94 160 GLY A N 1
ATOM 1266 C CA . GLY A 1 160 ? -31.641 -47.625 -35.531 1 94 160 GLY A CA 1
ATOM 1267 C C . GLY A 1 160 ? -30.734 -48.344 -34.531 1 94 160 GLY A C 1
ATOM 1268 O O . GLY A 1 160 ? -30.266 -49.438 -34.781 1 94 160 GLY A O 1
ATOM 1269 N N . MET A 1 161 ? -30.562 -47.781 -33.375 1 95.62 161 MET A N 1
ATOM 1270 C CA . MET A 1 161 ? -29.734 -48.375 -32.344 1 95.62 161 MET A CA 1
ATOM 1271 C C . MET A 1 161 ? -30.375 -49.656 -31.797 1 95.62 161 MET A C 1
ATOM 1273 O O . MET A 1 161 ? -29.672 -50.625 -31.547 1 95.62 161 MET A O 1
ATOM 1277 N N . SER A 1 162 ? -31.672 -49.594 -31.609 1 95.44 162 SER A N 1
ATOM 1278 C CA . SER A 1 162 ? -32.406 -50.781 -31.109 1 95.44 162 SER A CA 1
ATOM 1279 C C . SER A 1 162 ? -32.281 -51.938 -32.094 1 95.44 162 SER A C 1
ATOM 1281 O O . SER A 1 162 ? -32.125 -53.094 -31.703 1 95.44 162 SER A O 1
ATOM 1283 N N . ALA A 1 163 ? -32.312 -51.562 -33.344 1 94.19 163 ALA A N 1
ATOM 1284 C CA . ALA A 1 163 ? -32.188 -52.594 -34.375 1 94.19 163 ALA A CA 1
ATOM 1285 C C . ALA A 1 163 ? -30.797 -53.25 -34.312 1 94.19 163 ALA A C 1
ATOM 1287 O O . ALA A 1 163 ? -30.688 -54.469 -34.406 1 94.19 163 ALA A O 1
ATOM 1288 N N . VAL A 1 164 ? -29.859 -52.469 -34.156 1 94.81 164 VAL A N 1
ATOM 1289 C CA . VAL A 1 164 ? -28.5 -52.969 -34.062 1 94.81 164 VAL A CA 1
ATOM 1290 C C . VAL A 1 164 ? -28.344 -53.844 -32.812 1 94.81 164 VAL A C 1
ATOM 1292 O O . VAL A 1 164 ? -27.703 -54.906 -32.875 1 94.81 164 VAL A O 1
ATOM 1295 N N . LEU A 1 165 ? -28.859 -53.438 -31.719 1 95.12 165 LEU A N 1
ATOM 1296 C CA . LEU A 1 165 ? -28.734 -54.156 -30.438 1 95.12 165 LEU A CA 1
ATOM 1297 C C . LEU A 1 165 ? -29.5 -55.5 -30.5 1 95.12 165 LEU A C 1
ATOM 1299 O O . LEU A 1 165 ? -29.062 -56.469 -29.906 1 95.12 165 LEU A O 1
ATOM 1303 N N . LYS A 1 166 ? -30.531 -55.562 -31.312 1 93.31 166 LYS A N 1
ATOM 1304 C CA . LYS A 1 166 ? -31.328 -56.75 -31.438 1 93.31 166 LYS A CA 1
ATOM 1305 C C . LYS A 1 166 ? -30.641 -57.781 -32.344 1 93.31 166 LYS A C 1
ATOM 1307 O O . LYS A 1 166 ? -30.547 -58.969 -31.984 1 93.31 166 LYS A O 1
ATOM 1312 N N . THR A 1 167 ? -30.141 -57.281 -33.375 1 92.5 167 THR A N 1
ATOM 1313 C CA . THR A 1 167 ? -29.562 -58.188 -34.344 1 92.5 167 THR A CA 1
ATOM 1314 C C . THR A 1 167 ? -28.109 -58.5 -34.031 1 92.5 167 THR A C 1
ATOM 1316 O O . THR A 1 167 ? -27.562 -59.531 -34.406 1 92.5 167 THR A O 1
ATOM 1319 N N . ARG A 1 168 ? -27.453 -57.625 -33.375 1 90.19 168 ARG A N 1
ATOM 1320 C CA . ARG A 1 168 ? -26.047 -57.656 -33 1 90.19 168 ARG A CA 1
ATOM 1321 C C . ARG A 1 168 ? -25.172 -57.75 -34.25 1 90.19 168 ARG A C 1
ATOM 1323 O O . ARG A 1 168 ? -24.062 -58.281 -34.219 1 90.19 168 ARG A O 1
ATOM 1330 N N . PHE A 1 169 ? -25.797 -57.188 -35.25 1 90.44 169 PHE A N 1
ATOM 1331 C CA . PHE A 1 169 ? -25.094 -57.25 -36.531 1 90.44 169 PHE A CA 1
ATOM 1332 C C . PHE A 1 169 ? -23.859 -56.344 -36.5 1 90.44 169 PHE A C 1
ATOM 1334 O O . PHE A 1 169 ? -23.953 -55.188 -36.125 1 90.44 169 PHE A O 1
ATOM 1341 N N . GLY A 1 170 ? -22.719 -56.938 -36.812 1 87.81 170 GLY A N 1
ATOM 1342 C CA . GLY A 1 170 ? -21.484 -56.188 -36.969 1 87.81 170 GLY A CA 1
ATOM 1343 C C . GLY A 1 170 ? -20.75 -56 -35.656 1 87.81 170 GLY A C 1
ATOM 1344 O O . GLY A 1 170 ? -19.609 -55.531 -35.625 1 87.81 170 GLY A O 1
ATOM 1345 N N . LEU A 1 171 ? -21.281 -56.438 -34.5 1 88.5 171 LEU A N 1
ATOM 1346 C CA . LEU A 1 171 ? -20.688 -56.188 -33.188 1 88.5 171 LEU A CA 1
ATOM 1347 C C . LEU A 1 171 ? -19.672 -57.281 -32.844 1 88.5 171 LEU A C 1
ATOM 1349 O O . LEU A 1 171 ? -19.125 -57.281 -31.734 1 88.5 171 LEU A O 1
ATOM 1353 N N . ASP A 1 172 ? -19.359 -58.062 -33.875 1 85.25 172 ASP A N 1
ATOM 1354 C CA . ASP A 1 172 ? -18.344 -59.062 -33.719 1 85.25 172 ASP A CA 1
ATOM 1355 C C . ASP A 1 172 ? -16.953 -58.531 -34.031 1 85.25 172 ASP A C 1
ATOM 1357 O O . ASP A 1 172 ? -15.945 -59.125 -33.656 1 85.25 172 ASP A O 1
ATOM 1361 N N . ASP A 1 173 ? -16.984 -57.344 -34.625 1 88.69 173 ASP A N 1
ATOM 1362 C CA . ASP A 1 173 ? -15.727 -56.656 -34.906 1 88.69 173 ASP A CA 1
ATOM 1363 C C . ASP A 1 173 ? -15.406 -55.625 -33.812 1 88.69 173 ASP A C 1
ATOM 1365 O O . ASP A 1 173 ? -16.281 -54.875 -33.406 1 88.69 173 ASP A O 1
ATOM 1369 N N . GLN A 1 174 ? -14.234 -55.625 -33.438 1 86.25 174 GLN A N 1
ATOM 1370 C CA . GLN A 1 174 ? -13.812 -54.844 -32.281 1 86.25 174 GLN A CA 1
ATOM 1371 C C . GLN A 1 174 ? -13.977 -53.344 -32.594 1 86.25 174 GLN A C 1
ATOM 1373 O O . GLN A 1 174 ? -14.469 -52.594 -31.75 1 86.25 174 GLN A O 1
ATOM 1378 N N . ASP A 1 175 ? -13.578 -52.906 -33.688 1 88.75 175 ASP A N 1
ATOM 1379 C CA . ASP A 1 175 ? -13.641 -51.5 -34.031 1 88.75 175 ASP A CA 1
ATOM 1380 C C . ASP A 1 175 ? -15.094 -51.031 -34.156 1 88.75 175 ASP A C 1
ATOM 1382 O O . ASP A 1 175 ? -15.445 -49.938 -33.688 1 88.75 175 ASP A O 1
ATOM 1386 N N . THR A 1 176 ? -15.852 -51.844 -34.844 1 90.69 176 THR A N 1
ATOM 1387 C CA . THR A 1 176 ? -17.266 -51.531 -34.969 1 90.69 176 THR A CA 1
ATOM 1388 C C . THR A 1 176 ? -17.953 -51.531 -33.625 1 90.69 176 THR A C 1
ATOM 1390 O O . THR A 1 176 ? -18.812 -50.656 -33.344 1 90.69 176 THR A O 1
ATOM 1393 N N . TYR A 1 177 ? -17.469 -52.438 -32.844 1 90 177 TYR A N 1
ATOM 1394 C CA . TYR A 1 177 ? -18.016 -52.531 -31.484 1 90 177 TYR A CA 1
ATOM 1395 C C . TYR A 1 177 ? -17.719 -51.25 -30.703 1 90 177 TYR A C 1
ATOM 1397 O O . TYR A 1 177 ? -18.625 -50.688 -30.094 1 90 177 TYR A O 1
ATOM 1405 N N . ASN A 1 178 ? -16.594 -50.812 -30.734 1 90.06 178 ASN A N 1
ATOM 1406 C CA . ASN A 1 178 ? -16.156 -49.594 -30.016 1 90.06 178 ASN A CA 1
ATOM 1407 C C . ASN A 1 178 ? -16.891 -48.375 -30.516 1 90.06 178 ASN A C 1
ATOM 1409 O O . ASN A 1 178 ? -17.312 -47.531 -29.719 1 90.06 178 ASN A O 1
ATOM 1413 N N . GLU A 1 179 ? -17 -48.25 -31.781 1 91.56 179 GLU A N 1
ATOM 1414 C CA . GLU A 1 179 ? -17.672 -47.062 -32.344 1 91.56 179 GLU A CA 1
ATOM 1415 C C . GLU A 1 179 ? -19.156 -47.062 -32 1 91.56 179 GLU A C 1
ATOM 1417 O O . GLU A 1 179 ? -19.75 -46 -31.812 1 91.56 179 GLU A O 1
ATOM 1422 N N . PHE A 1 180 ? -19.688 -48.219 -31.938 1 93.12 180 PHE A N 1
ATOM 1423 C CA . PHE A 1 180 ? -21.094 -48.312 -31.547 1 93.12 180 PHE A CA 1
ATOM 1424 C C . PHE A 1 180 ? -21.281 -47.844 -30.109 1 93.12 180 PHE A C 1
ATOM 1426 O O . PHE A 1 180 ? -22.219 -47.125 -29.797 1 93.12 180 PHE A O 1
ATOM 1433 N N . CYS A 1 181 ? -20.391 -48.312 -29.266 1 92.31 181 CYS A N 1
ATOM 1434 C CA . CYS A 1 181 ? -20.438 -47.875 -27.875 1 92.31 181 CYS A CA 1
ATOM 1435 C C . CYS A 1 181 ? -20.281 -46.344 -27.797 1 92.31 181 CYS A C 1
ATOM 1437 O O . CYS A 1 181 ? -20.938 -45.688 -26.984 1 92.31 181 CYS A O 1
ATOM 1439 N N . ARG A 1 182 ? -19.422 -45.844 -28.578 1 91.94 182 ARG A N 1
ATOM 1440 C CA . ARG A 1 182 ? -19.234 -44.406 -28.641 1 91.94 182 ARG A CA 1
ATOM 1441 C C . ARG A 1 182 ? -20.516 -43.688 -29.062 1 91.94 182 ARG A C 1
ATOM 1443 O O . ARG A 1 182 ? -20.859 -42.625 -28.531 1 91.94 182 ARG A O 1
ATOM 1450 N N . LEU A 1 183 ? -21.188 -44.281 -29.953 1 93.62 183 LEU A N 1
ATOM 1451 C CA . LEU A 1 183 ? -22.469 -43.719 -30.422 1 93.62 183 LEU A CA 1
ATOM 1452 C C . LEU A 1 183 ? -23.484 -43.688 -29.297 1 93.62 183 LEU A C 1
ATOM 1454 O O . LEU A 1 183 ? -24.172 -42.688 -29.109 1 93.62 183 LEU A O 1
ATOM 1458 N N . LEU A 1 184 ? -23.469 -44.719 -28.562 1 92.31 184 LEU A N 1
ATOM 1459 C CA . LEU A 1 184 ? -24.406 -44.812 -27.453 1 92.31 184 LEU A CA 1
ATOM 1460 C C . LEU A 1 184 ? -24.156 -43.688 -26.422 1 92.31 184 LEU A C 1
ATOM 1462 O O . LEU A 1 184 ? -25.094 -43.094 -25.906 1 92.31 184 LEU A O 1
ATOM 1466 N N . ALA A 1 185 ? -22.953 -43.469 -26.203 1 91.19 185 ALA A N 1
ATOM 1467 C CA . ALA A 1 185 ? -22.594 -42.469 -25.203 1 91.19 185 ALA A CA 1
ATOM 1468 C C . ALA A 1 185 ? -22.844 -41.062 -25.719 1 91.19 185 ALA A C 1
ATOM 1470 O O . ALA A 1 185 ? -23.328 -40.188 -24.984 1 91.19 185 ALA A O 1
ATOM 1471 N N . ARG A 1 186 ? -22.594 -40.781 -26.953 1 90.12 186 ARG A N 1
ATOM 1472 C CA . ARG A 1 186 ? -22.672 -39.469 -27.531 1 90.12 186 ARG A CA 1
ATOM 1473 C C . ARG A 1 186 ? -24.109 -39 -27.719 1 90.12 186 ARG A C 1
ATOM 1475 O O . ARG A 1 186 ? -24.422 -37.812 -27.609 1 90.12 186 ARG A O 1
ATOM 1482 N N . ILE A 1 187 ? -24.922 -39.906 -27.906 1 89 187 ILE A N 1
ATOM 1483 C CA . ILE A 1 187 ? -26.312 -39.562 -28.156 1 89 187 ILE A CA 1
ATOM 1484 C C . ILE A 1 187 ? -26.906 -38.906 -26.906 1 89 187 ILE A C 1
ATOM 1486 O O . ILE A 1 187 ? -27.656 -37.938 -27 1 89 187 ILE A O 1
ATOM 1490 N N . LYS A 1 188 ? -26.547 -39.438 -25.844 1 88.56 188 LYS A N 1
ATOM 1491 C CA . LYS A 1 188 ? -27.094 -38.875 -24.609 1 88.56 188 LYS A CA 1
ATOM 1492 C C . LYS A 1 188 ? -26.5 -37.5 -24.312 1 88.56 188 LYS A C 1
ATOM 1494 O O . LYS A 1 188 ? -27.156 -36.656 -23.719 1 88.56 188 LYS A O 1
ATOM 1499 N N . SER A 1 189 ? -25.344 -37.25 -24.703 1 83.38 189 SER A N 1
ATOM 1500 C CA . SER A 1 189 ? -24.672 -35.969 -24.422 1 83.38 189 SER A CA 1
ATOM 1501 C C . SER A 1 189 ? -25.359 -34.812 -25.156 1 83.38 189 SER A C 1
ATOM 1503 O O . SER A 1 189 ? -25.328 -33.688 -24.688 1 83.38 189 SER A O 1
ATOM 1505 N N . ASN A 1 190 ? -26 -35.188 -26.141 1 82.19 190 ASN A N 1
ATOM 1506 C CA . ASN A 1 190 ? -26.562 -34.125 -26.969 1 82.19 190 ASN A CA 1
ATOM 1507 C C . ASN A 1 190 ? -28.078 -33.969 -26.734 1 82.19 190 ASN A C 1
ATOM 1509 O O . ASN A 1 190 ? -28.656 -32.938 -26.984 1 82.19 190 ASN A O 1
ATOM 1513 N N . PHE A 1 191 ? -28.703 -35 -26.266 1 89.12 191 PHE A N 1
ATOM 1514 C CA . PHE A 1 191 ? -30.156 -35 -26.047 1 89.12 191 PHE A CA 1
ATOM 1515 C C . PHE A 1 191 ? -30.484 -35.094 -24.562 1 89.12 191 PHE A C 1
ATOM 1517 O O . PHE A 1 191 ? -29.766 -35.75 -23.812 1 89.12 191 PHE A O 1
ATOM 1524 N N . GLN A 1 192 ? -31.594 -34.438 -24.188 1 89.38 192 GLN A N 1
ATOM 1525 C CA . GLN A 1 192 ? -32 -34.438 -22.781 1 89.38 192 GLN A CA 1
ATOM 1526 C C . GLN A 1 192 ? -32.844 -35.688 -22.469 1 89.38 192 GLN A C 1
ATOM 1528 O O . GLN A 1 192 ? -33.438 -36.281 -23.375 1 89.38 192 GLN A O 1
ATOM 1533 N N . LEU A 1 193 ? -32.75 -36.094 -21.266 1 91.19 193 LEU A N 1
ATOM 1534 C CA . LEU A 1 193 ? -33.469 -37.281 -20.844 1 91.19 193 LEU A CA 1
ATOM 1535 C C . LEU A 1 193 ? -34.969 -37.094 -21.078 1 91.19 193 LEU A C 1
ATOM 1537 O O . LEU A 1 193 ? -35.688 -38.062 -21.406 1 91.19 193 LEU A O 1
ATOM 1541 N N . ASN A 1 194 ? -35.375 -35.844 -20.906 1 89.44 194 ASN A N 1
ATOM 1542 C CA . ASN A 1 194 ? -36.812 -35.562 -21.125 1 89.44 194 ASN A CA 1
ATOM 1543 C C . ASN A 1 194 ? -37.219 -35.875 -22.562 1 89.44 194 ASN A C 1
ATOM 1545 O O . ASN A 1 194 ? -38.344 -36.312 -22.797 1 89.44 194 ASN A O 1
ATOM 1549 N N . GLU A 1 195 ? -36.281 -35.75 -23.453 1 90.5 195 GLU A N 1
ATOM 1550 C CA . GLU A 1 195 ? -36.562 -36.062 -24.859 1 90.5 195 GLU A CA 1
ATOM 1551 C C . GLU A 1 195 ? -36.562 -37.562 -25.109 1 90.5 195 GLU A C 1
ATOM 1553 O O . GLU A 1 195 ? -37.344 -38.062 -25.922 1 90.5 195 GLU A O 1
ATOM 1558 N N . PHE A 1 196 ? -35.719 -38.219 -24.422 1 91.81 196 PHE A N 1
ATOM 1559 C CA . PHE A 1 196 ? -35.625 -39.656 -24.547 1 91.81 196 PHE A CA 1
ATOM 1560 C C . PHE A 1 196 ? -36.938 -40.312 -24.094 1 91.81 196 PHE A C 1
ATOM 1562 O O . PHE A 1 196 ? -37.469 -41.188 -24.781 1 91.81 196 PHE A O 1
ATOM 1569 N N . VAL A 1 197 ? -37.469 -39.938 -22.984 1 92.06 197 VAL A N 1
ATOM 1570 C CA . VAL A 1 197 ? -38.562 -40.625 -22.312 1 92.06 197 VAL A CA 1
ATOM 1571 C C . VAL A 1 197 ? -39.844 -40.438 -23.156 1 92.06 197 VAL A C 1
ATOM 1573 O O . VAL A 1 197 ? -40.719 -41.312 -23.141 1 92.06 197 VAL A O 1
ATOM 1576 N N . ILE A 1 198 ? -39.844 -39.406 -23.844 1 89.38 198 ILE A N 1
ATOM 1577 C CA . ILE A 1 198 ? -41.062 -39.094 -24.625 1 89.38 198 ILE A CA 1
ATOM 1578 C C . ILE A 1 198 ? -41.062 -39.938 -25.922 1 89.38 198 ILE A C 1
ATOM 1580 O O . ILE A 1 198 ? -42.094 -40.156 -26.516 1 89.38 198 ILE A O 1
ATOM 1584 N N . CYS A 1 199 ? -39.938 -40.438 -26.281 1 91.06 199 CYS A N 1
ATOM 1585 C CA . CYS A 1 199 ? -39.844 -41.219 -27.516 1 91.06 199 CYS A CA 1
ATOM 1586 C C . CYS A 1 199 ? -40.438 -42.594 -27.344 1 91.06 199 CYS A C 1
ATOM 1588 O O . CYS A 1 199 ? -40.25 -43.25 -26.297 1 91.06 199 CYS A O 1
ATOM 1590 N N . LYS A 1 200 ? -41.188 -43.125 -28.25 1 87.56 200 LYS A N 1
ATOM 1591 C CA . LYS A 1 200 ? -41.906 -44.375 -28.172 1 87.56 200 LYS A CA 1
ATOM 1592 C C . LYS A 1 200 ? -40.938 -45.562 -28.031 1 87.56 200 LYS A C 1
ATOM 1594 O O . LYS A 1 200 ? -41.219 -46.531 -27.312 1 87.56 200 LYS A O 1
ATOM 1599 N N . GLY A 1 201 ? -39.812 -45.531 -28.516 1 90.44 201 GLY A N 1
ATOM 1600 C CA . GLY A 1 201 ? -38.875 -46.656 -28.453 1 90.44 201 GLY A CA 1
ATOM 1601 C C . GLY A 1 201 ? -37.875 -46.531 -27.312 1 90.44 201 GLY A C 1
ATOM 1602 O O . GLY A 1 201 ? -36.938 -47.344 -27.203 1 90.44 201 GLY A O 1
ATOM 1603 N N . TYR A 1 202 ? -38.281 -45.781 -26.312 1 93.69 202 TYR A N 1
ATOM 1604 C CA . TYR A 1 202 ? -37.312 -45.5 -25.25 1 93.69 202 TYR A CA 1
ATOM 1605 C C . TYR A 1 202 ? -37.188 -46.688 -24.312 1 93.69 202 TYR A C 1
ATOM 1607 O O . TYR A 1 202 ? -36.062 -47.094 -24 1 93.69 202 TYR A O 1
ATOM 1615 N N . VAL A 1 203 ? -38.219 -47.281 -23.906 1 92.88 203 VAL A N 1
ATOM 1616 C CA . VAL A 1 203 ? -38.188 -48.344 -22.922 1 92.88 203 VAL A CA 1
ATOM 1617 C C . VAL A 1 203 ? -37.5 -49.562 -23.5 1 92.88 203 VAL A C 1
ATOM 1619 O O . VAL A 1 203 ? -36.656 -50.188 -22.828 1 92.88 203 VAL A O 1
ATOM 1622 N N . GLN A 1 204 ? -37.781 -49.812 -24.734 1 93.81 204 GLN A N 1
ATOM 1623 C CA . GLN A 1 204 ? -37.125 -50.938 -25.406 1 93.81 204 GLN A CA 1
ATOM 1624 C C . GLN A 1 204 ? -35.625 -50.656 -25.562 1 93.81 204 GLN A C 1
ATOM 1626 O O . GLN A 1 204 ? -34.812 -51.562 -25.328 1 93.81 204 GLN A O 1
ATOM 1631 N N . TRP A 1 205 ? -35.375 -49.531 -25.953 1 95.12 205 TRP A N 1
ATOM 1632 C CA . TRP A 1 205 ? -33.969 -49.156 -26.141 1 95.12 205 TRP A CA 1
ATOM 1633 C C . TRP A 1 205 ? -33.219 -49.25 -24.812 1 95.12 205 TRP A C 1
ATOM 1635 O O . TRP A 1 205 ? -32.062 -49.75 -24.797 1 95.12 205 TRP A O 1
ATOM 1645 N N . LEU A 1 206 ? -33.781 -48.812 -23.75 1 94.44 206 LEU A N 1
ATOM 1646 C CA . LEU A 1 206 ? -33.156 -48.844 -22.422 1 94.44 206 LEU A CA 1
ATOM 1647 C C . LEU A 1 206 ? -32.906 -50.312 -22 1 94.44 206 LEU A C 1
ATOM 1649 O O . LEU A 1 206 ? -31.828 -50.594 -21.469 1 94.44 206 LEU A O 1
ATOM 1653 N N . ASP A 1 207 ? -33.812 -51.094 -22.281 1 94.75 207 ASP A N 1
ATOM 1654 C CA . ASP A 1 207 ? -33.656 -52.531 -21.922 1 94.75 207 ASP A CA 1
ATOM 1655 C C . ASP A 1 207 ? -32.562 -53.188 -22.734 1 94.75 207 ASP A C 1
ATOM 1657 O O . ASP A 1 207 ? -31.719 -53.906 -22.172 1 94.75 207 ASP A O 1
ATOM 1661 N N . LEU A 1 208 ? -32.562 -52.938 -23.969 1 95.56 208 LEU A N 1
ATOM 1662 C CA . LEU A 1 208 ? -31.531 -53.5 -24.844 1 95.56 208 LEU A CA 1
ATOM 1663 C C . LEU A 1 208 ? -30.156 -52.969 -24.484 1 95.56 208 LEU A C 1
ATOM 1665 O O . LEU A 1 208 ? -29.172 -53.719 -24.5 1 95.56 208 LEU A O 1
ATOM 1669 N N . SER A 1 209 ? -30.172 -51.719 -24.219 1 94.56 209 SER A N 1
ATOM 1670 C CA . SER A 1 209 ? -28.891 -51.125 -23.844 1 94.56 209 SER A CA 1
ATOM 1671 C C . SER A 1 209 ? -28.375 -51.688 -22.531 1 94.56 209 SER A C 1
ATOM 1673 O O . SER A 1 209 ? -27.172 -51.844 -22.359 1 94.56 209 SER A O 1
ATOM 1675 N N . ALA A 1 210 ? -29.188 -51.906 -21.578 1 95.19 210 ALA A N 1
ATOM 1676 C CA . ALA A 1 210 ? -28.797 -52.5 -20.297 1 95.19 210 ALA A CA 1
ATOM 1677 C C . ALA A 1 210 ? -28.234 -53.906 -20.484 1 95.19 210 ALA A C 1
ATOM 1679 O O . ALA A 1 210 ? -27.203 -54.25 -19.906 1 95.19 210 ALA A O 1
ATOM 1680 N N . THR A 1 211 ? -28.891 -54.625 -21.328 1 93.81 211 THR A N 1
ATOM 1681 C CA . THR A 1 211 ? -28.438 -56 -21.594 1 93.81 211 THR A CA 1
ATOM 1682 C C . THR A 1 211 ? -27.094 -55.969 -22.312 1 93.81 211 THR A C 1
ATOM 1684 O O . THR A 1 211 ? -26.188 -56.75 -21.969 1 93.81 211 THR A O 1
ATOM 1687 N N . PHE A 1 212 ? -27.031 -55.156 -23.203 1 92.94 212 PHE A N 1
ATOM 1688 C CA . PHE A 1 212 ? -25.797 -55 -23.953 1 92.94 212 PHE A CA 1
ATOM 1689 C C . PHE A 1 212 ? -24.656 -54.562 -23.016 1 92.94 212 PHE A C 1
ATOM 1691 O O . PHE A 1 212 ? -23.547 -55.094 -23.125 1 92.94 212 PHE A O 1
ATOM 1698 N N . SER A 1 213 ? -24.922 -53.656 -22.141 1 92.62 213 SER A N 1
ATOM 1699 C CA . SER A 1 213 ? -23.922 -53.188 -21.188 1 92.62 213 SER A CA 1
ATOM 1700 C C . SER A 1 213 ? -23.422 -54.312 -20.297 1 92.62 213 SER A C 1
ATOM 1702 O O . SER A 1 213 ? -22.219 -54.469 -20.078 1 92.62 213 SER A O 1
ATOM 1704 N N . GLN A 1 214 ? -24.266 -55.125 -19.828 1 90.5 214 GLN A N 1
ATOM 1705 C CA . GLN A 1 214 ? -23.906 -56.25 -18.953 1 90.5 214 GLN A CA 1
ATOM 1706 C C . GLN A 1 214 ? -23.062 -57.281 -19.703 1 90.5 214 GLN A C 1
ATOM 1708 O O . GLN A 1 214 ? -22.078 -57.781 -19.156 1 90.5 214 GLN A O 1
ATOM 1713 N N . GLU A 1 215 ? -23.359 -57.406 -20.922 1 87.38 215 GLU A N 1
ATOM 1714 C CA . GLU A 1 215 ? -22.594 -58.375 -21.734 1 87.38 215 GLU A CA 1
ATOM 1715 C C . GLU A 1 215 ? -21.219 -57.812 -22.094 1 87.38 215 GLU A C 1
ATOM 1717 O O . GLU A 1 215 ? -20.234 -58.531 -22.156 1 87.38 215 GLU A O 1
ATOM 1722 N N . SER A 1 216 ? -21.297 -56.594 -22.297 1 88.19 216 SER A N 1
ATOM 1723 C CA . SER A 1 216 ? -20.047 -55.938 -22.656 1 88.19 216 SER A CA 1
ATOM 1724 C C . SER A 1 216 ? -19.047 -56 -21.5 1 88.19 216 SER A C 1
ATOM 1726 O O . SER A 1 216 ? -17.844 -56.094 -21.734 1 88.19 216 SER A O 1
ATOM 1728 N N . PHE A 1 217 ? -19.469 -55.969 -20.281 1 88.81 217 PHE A N 1
ATOM 1729 C CA . PHE A 1 217 ? -18.578 -56.062 -19.125 1 88.81 217 PHE A CA 1
ATOM 1730 C C . PHE A 1 217 ? -17.969 -57.438 -19.016 1 88.81 217 PHE A C 1
ATOM 1732 O O . PHE A 1 217 ? -16.812 -57.594 -18.625 1 88.81 217 PHE A O 1
ATOM 1739 N N . LYS A 1 218 ? -18.688 -58.375 -19.469 1 79.88 218 LYS A N 1
ATOM 1740 C CA . LYS A 1 218 ? -18.25 -59.781 -19.312 1 79.88 218 LYS A CA 1
ATOM 1741 C C . LYS A 1 218 ? -17.281 -60.156 -20.422 1 79.88 218 LYS A C 1
ATOM 1743 O O . LYS A 1 218 ? -16.438 -61.031 -20.234 1 79.88 218 LYS A O 1
ATOM 1748 N N . SER A 1 219 ? -17.5 -59.5 -21.516 1 76.06 219 SER A N 1
ATOM 1749 C CA . SER A 1 219 ? -16.641 -59.875 -22.625 1 76.06 219 SER A CA 1
ATOM 1750 C C . SER A 1 219 ? -15.242 -59.25 -22.484 1 76.06 219 SER A C 1
ATOM 1752 O O . SER A 1 219 ? -15.102 -58.031 -22.438 1 76.06 219 SER A O 1
ATOM 1754 N N . LEU A 1 220 ? -14.227 -59.969 -22.094 1 64.31 220 LEU A N 1
ATOM 1755 C CA . LEU A 1 220 ? -12.859 -59.594 -21.766 1 64.31 220 LEU A CA 1
ATOM 1756 C C . LEU A 1 220 ? -12.117 -59.094 -23 1 64.31 220 LEU A C 1
ATOM 1758 O O . LEU A 1 220 ? -11.211 -58.25 -22.891 1 64.31 220 LEU A O 1
ATOM 1762 N N . GLU A 1 221 ? -12.352 -59.625 -24.188 1 59.81 221 GLU A N 1
ATOM 1763 C CA . GLU A 1 221 ? -11.57 -59.375 -25.391 1 59.81 221 GLU A CA 1
ATOM 1764 C C . GLU A 1 221 ? -11.727 -57.938 -25.875 1 59.81 221 GLU A C 1
ATOM 1766 O O . GLU A 1 221 ? -10.758 -57.312 -26.344 1 59.81 221 GLU A O 1
ATOM 1771 N N . TRP A 1 222 ? -12.867 -57.406 -25.812 1 58.53 222 TRP A N 1
ATOM 1772 C CA . TRP A 1 222 ? -13.203 -56.156 -26.516 1 58.53 222 TRP A CA 1
ATOM 1773 C C . TRP A 1 222 ? -13.164 -54.969 -25.578 1 58.53 222 TRP A C 1
ATOM 1775 O O . TRP A 1 222 ? -13.281 -53.812 -26.016 1 58.53 222 TRP A O 1
ATOM 1785 N N . SER A 1 223 ? -12.859 -55.156 -24.328 1 60.16 223 SER A N 1
ATOM 1786 C CA . SER A 1 223 ? -13.617 -54.406 -23.312 1 60.16 223 SER A CA 1
ATOM 1787 C C . SER A 1 223 ? -12.844 -53.188 -22.844 1 60.16 223 SER A C 1
ATOM 1789 O O . SER A 1 223 ? -13.438 -52.188 -22.391 1 60.16 223 SER A O 1
ATOM 1791 N N . ASN A 1 224 ? -11.617 -52.969 -23.109 1 66.75 224 ASN A N 1
ATOM 1792 C CA . ASN A 1 224 ? -11.047 -51.969 -22.203 1 66.75 224 ASN A CA 1
ATOM 1793 C C . ASN A 1 224 ? -11.43 -50.562 -22.625 1 66.75 224 ASN A C 1
ATOM 1795 O O . ASN A 1 224 ? -11.805 -49.75 -21.781 1 66.75 224 ASN A O 1
ATOM 1799 N N . GLN A 1 225 ? -11.484 -50.281 -23.875 1 73 225 GLN A N 1
ATOM 1800 C CA . GLN A 1 225 ? -11.797 -48.906 -24.297 1 73 225 GLN A CA 1
ATOM 1801 C C . GLN A 1 225 ? -13.305 -48.688 -24.375 1 73 225 GLN A C 1
ATOM 1803 O O . GLN A 1 225 ? -13.789 -47.594 -24.141 1 73 225 GLN A O 1
ATOM 1808 N N . SER A 1 226 ? -14.008 -49.75 -24.562 1 84.75 226 SER A N 1
ATOM 1809 C CA . SER A 1 226 ? -15.445 -49.625 -24.797 1 84.75 226 SER A CA 1
ATOM 1810 C C . SER A 1 226 ? -16.203 -49.469 -23.484 1 84.75 226 SER A C 1
ATOM 1812 O O . SER A 1 226 ? -17.297 -48.906 -23.469 1 84.75 226 SER A O 1
ATOM 1814 N N . VAL A 1 227 ? -15.578 -49.875 -22.453 1 88.12 227 VAL A N 1
ATOM 1815 C CA . VAL A 1 227 ? -16.25 -49.812 -21.156 1 88.12 227 VAL A CA 1
ATOM 1816 C C . VAL A 1 227 ? -16.453 -48.375 -20.734 1 88.12 227 VAL A C 1
ATOM 1818 O O . VAL A 1 227 ? -17.469 -48.031 -20.141 1 88.12 227 VAL A O 1
ATOM 1821 N N . TYR A 1 228 ? -15.5 -47.625 -21.094 1 88.94 228 TYR A N 1
ATOM 1822 C CA . TYR A 1 228 ? -15.586 -46.188 -20.75 1 88.94 228 TYR A CA 1
ATOM 1823 C C . TYR A 1 228 ? -16.844 -45.562 -21.344 1 88.94 228 TYR A C 1
ATOM 1825 O O . TYR A 1 228 ? -17.578 -44.844 -20.641 1 88.94 228 TYR A O 1
ATOM 1833 N N . TYR A 1 229 ? -17.141 -45.844 -22.547 1 89.81 229 TYR A N 1
ATOM 1834 C CA . TYR A 1 229 ? -18.281 -45.219 -23.234 1 89.81 229 TYR A CA 1
ATOM 1835 C C . TYR A 1 229 ? -19.594 -45.719 -22.641 1 89.81 229 TYR A C 1
ATOM 1837 O O . TYR A 1 229 ? -20.547 -44.969 -22.484 1 89.81 229 TYR A O 1
ATOM 1845 N N . ILE A 1 230 ? -19.578 -46.969 -22.312 1 91.81 230 ILE A N 1
ATOM 1846 C CA . ILE A 1 230 ? -20.797 -47.562 -21.75 1 91.81 230 ILE A CA 1
ATOM 1847 C C . ILE A 1 230 ? -21.094 -46.938 -20.391 1 91.81 230 ILE A C 1
ATOM 1849 O O . ILE A 1 230 ? -22.219 -46.562 -20.109 1 91.81 230 ILE A O 1
ATOM 1853 N N . LEU A 1 231 ? -20.047 -46.844 -19.609 1 92.81 231 LEU A N 1
ATOM 1854 C CA . LEU A 1 231 ? -20.234 -46.25 -18.281 1 92.81 231 LEU A CA 1
ATOM 1855 C C . LEU A 1 231 ? -20.641 -44.781 -18.391 1 92.81 231 LEU A C 1
ATOM 1857 O O . LEU A 1 231 ? -21.469 -44.312 -17.609 1 92.81 231 LEU A O 1
ATOM 1861 N N . ASN A 1 232 ? -20.141 -44.094 -19.328 1 91.75 232 ASN A N 1
ATOM 1862 C CA . ASN A 1 232 ? -20.484 -42.688 -19.516 1 91.75 232 ASN A CA 1
ATOM 1863 C C . ASN A 1 232 ? -21.922 -42.5 -19.969 1 91.75 232 ASN A C 1
ATOM 1865 O O . ASN A 1 232 ? -22.578 -41.531 -19.594 1 91.75 232 ASN A O 1
ATOM 1869 N N . LEU A 1 233 ? -22.375 -43.438 -20.766 1 93.44 233 LEU A N 1
ATOM 1870 C CA . LEU A 1 233 ? -23.781 -43.406 -21.156 1 93.44 233 LEU A CA 1
ATOM 1871 C C . LEU A 1 233 ? -24.688 -43.438 -19.938 1 93.44 233 LEU A C 1
ATOM 1873 O O . LEU A 1 233 ? -25.531 -42.562 -19.766 1 93.44 233 LEU A O 1
ATOM 1877 N N . TRP A 1 234 ? -24.438 -44.344 -19.141 1 94.5 234 TRP A N 1
ATOM 1878 C CA . TRP A 1 234 ? -25.297 -44.562 -17.984 1 94.5 234 TRP A CA 1
ATOM 1879 C C . TRP A 1 234 ? -25.109 -43.438 -16.969 1 94.5 234 TRP A C 1
ATOM 1881 O O . TRP A 1 234 ? -26.062 -43 -16.328 1 94.5 234 TRP A O 1
ATOM 1891 N N . SER A 1 235 ? -23.891 -43.031 -16.766 1 93.31 235 SER A N 1
ATOM 1892 C CA . SER A 1 235 ? -23.609 -41.938 -15.844 1 93.31 235 SER A CA 1
ATOM 1893 C C . SER A 1 235 ? -24.328 -40.656 -16.266 1 93.31 235 SER A C 1
ATOM 1895 O O . SER A 1 235 ? -24.938 -39.969 -15.422 1 93.31 235 SER A O 1
ATOM 1897 N N . ARG A 1 236 ? -24.406 -40.312 -17.531 1 92.25 236 ARG A N 1
ATOM 1898 C CA . ARG A 1 236 ? -25.062 -39.125 -18.016 1 92.25 236 ARG A CA 1
ATOM 1899 C C . ARG A 1 236 ? -26.578 -39.25 -17.922 1 92.25 236 ARG A C 1
ATOM 1901 O O . ARG A 1 236 ? -27.281 -38.25 -17.688 1 92.25 236 ARG A O 1
ATOM 1908 N N . LEU A 1 237 ? -27.047 -40.375 -18.125 1 93.12 237 LEU A N 1
ATOM 1909 C CA . LEU A 1 237 ? -28.484 -40.625 -17.969 1 93.12 237 LEU A CA 1
ATOM 1910 C C . LEU A 1 237 ? -28.922 -40.375 -16.547 1 93.12 237 LEU A C 1
ATOM 1912 O O . LEU A 1 237 ? -29.938 -39.688 -16.312 1 93.12 237 LEU A O 1
ATOM 1916 N N . VAL A 1 238 ? -28.125 -40.906 -15.672 1 92.56 238 VAL A N 1
ATOM 1917 C CA . VAL A 1 238 ? -28.453 -40.75 -14.258 1 92.56 238 VAL A CA 1
ATOM 1918 C C . VAL A 1 238 ? -28.328 -39.312 -13.836 1 92.56 238 VAL A C 1
ATOM 1920 O O . VAL A 1 238 ? -29.172 -38.781 -13.086 1 92.56 238 VAL A O 1
ATOM 1923 N N . ALA A 1 239 ? -27.328 -38.625 -14.234 1 90.06 239 ALA A N 1
ATOM 1924 C CA . ALA A 1 239 ? -27.078 -37.219 -13.875 1 90.06 239 ALA A CA 1
ATOM 1925 C C . ALA A 1 239 ? -28.219 -36.344 -14.328 1 90.06 239 ALA A C 1
ATOM 1927 O O . ALA A 1 239 ? -28.469 -35.281 -13.727 1 90.06 239 ALA A O 1
ATOM 1928 N N . SER A 1 240 ? -28.969 -36.719 -15.289 1 88.81 240 SER A N 1
ATOM 1929 C CA . SER A 1 240 ? -30.031 -35.938 -15.867 1 88.81 240 SER A CA 1
ATOM 1930 C C . SER A 1 240 ? -31.375 -36.219 -15.18 1 88.81 240 SER A C 1
ATOM 1932 O O . SER A 1 240 ? -32.375 -35.531 -15.43 1 88.81 240 SER A O 1
ATOM 1934 N N . LYS A 1 241 ? -31.422 -37.094 -14.383 1 88.31 241 LYS A N 1
ATOM 1935 C CA . LYS A 1 241 ? -32.688 -37.531 -13.758 1 88.31 241 LYS A CA 1
ATOM 1936 C C . LYS A 1 241 ? -33.312 -36.406 -12.938 1 88.31 241 LYS A C 1
ATOM 1938 O O . LYS A 1 241 ? -34.5 -36.188 -13.008 1 88.31 241 LYS A O 1
ATOM 1943 N N . PRO A 1 242 ? -32.438 -35.688 -12.141 1 83.94 242 PRO A N 1
ATOM 1944 C CA . PRO A 1 242 ? -33.062 -34.656 -11.32 1 83.94 242 PRO A CA 1
ATOM 1945 C C . PRO A 1 242 ? -33.75 -33.594 -12.156 1 83.94 242 PRO A C 1
ATOM 1947 O O . PRO A 1 242 ? -34.656 -32.875 -11.664 1 83.94 242 PRO A O 1
ATOM 1950 N N . TYR A 1 243 ? -33.5 -33.531 -13.398 1 81.75 243 TYR A N 1
ATOM 1951 C CA . TYR A 1 243 ? -34.062 -32.5 -14.266 1 81.75 243 TYR A CA 1
ATOM 1952 C C . TYR A 1 243 ? -35.25 -33.062 -15.047 1 81.75 243 TYR A C 1
ATOM 1954 O O . TYR A 1 243 ? -35.875 -32.312 -15.82 1 81.75 243 TYR A O 1
ATOM 1962 N N . LEU A 1 244 ? -35.531 -34.219 -14.789 1 86.25 244 LEU A N 1
ATOM 1963 C CA . LEU A 1 244 ? -36.656 -34.844 -15.461 1 86.25 244 LEU A CA 1
ATOM 1964 C C . LEU A 1 244 ? -38 -34.312 -14.914 1 86.25 244 LEU A C 1
ATOM 1966 O O . LEU A 1 244 ? -38.156 -34.188 -13.695 1 86.25 244 LEU A O 1
ATOM 1970 N N . LYS A 1 245 ? -38.906 -34.062 -15.828 1 71.12 245 LYS A N 1
ATOM 1971 C CA . LYS A 1 245 ? -40.219 -33.562 -15.445 1 71.12 245 LYS A CA 1
ATOM 1972 C C . LYS A 1 245 ? -41.031 -34.625 -14.734 1 71.12 245 LYS A C 1
ATOM 1974 O O . LYS A 1 245 ? -40.938 -35.812 -15.062 1 71.12 245 LYS A O 1
ATOM 1979 N N . ALA A 1 246 ? -41.906 -34.406 -13.656 1 75 246 ALA A N 1
ATOM 1980 C CA . ALA A 1 246 ? -42.625 -35.312 -12.75 1 75 246 ALA A CA 1
ATOM 1981 C C . ALA A 1 246 ? -43.562 -36.219 -13.523 1 75 246 ALA A C 1
ATOM 1983 O O . ALA A 1 246 ? -43.844 -37.344 -13.102 1 75 246 ALA A O 1
ATOM 1984 N N . GLU A 1 247 ? -43.969 -35.844 -14.758 1 79.44 247 GLU A N 1
ATOM 1985 C CA . GLU A 1 247 ? -45.031 -36.562 -15.492 1 79.44 247 GLU A CA 1
ATOM 1986 C C . GLU A 1 247 ? -44.469 -37.812 -16.156 1 79.44 247 GLU A C 1
ATOM 1988 O O . GLU A 1 247 ? -45.219 -38.75 -16.469 1 79.44 247 GLU A O 1
ATOM 1993 N N . HIS A 1 248 ? -43.125 -37.969 -16.266 1 82.94 248 HIS A N 1
ATOM 1994 C CA . HIS A 1 248 ? -42.531 -39.062 -17 1 82.94 248 HIS A CA 1
ATOM 1995 C C . HIS A 1 248 ? -41.656 -39.938 -16.109 1 82.94 248 HIS A C 1
ATOM 1997 O O . HIS A 1 248 ? -41.062 -39.438 -15.156 1 82.94 248 HIS A O 1
ATOM 2003 N N . GLU A 1 249 ? -41.781 -41.219 -16.297 1 86.56 249 GLU A N 1
ATOM 2004 C CA . GLU A 1 249 ? -40.969 -42.156 -15.539 1 86.56 249 GLU A CA 1
ATOM 2005 C C . GLU A 1 249 ? -39.688 -42.5 -16.297 1 86.56 249 GLU A C 1
ATOM 2007 O O . GLU A 1 249 ? -39.719 -42.812 -17.484 1 86.56 249 GLU A O 1
ATOM 2012 N N . SER A 1 250 ? -38.531 -42.5 -15.789 1 88.25 250 SER A N 1
ATOM 2013 C CA . SER A 1 250 ? -37.25 -42.75 -16.438 1 88.25 250 SER A CA 1
ATOM 2014 C C . SER A 1 250 ? -36.938 -44.219 -16.516 1 88.25 250 SER A C 1
ATOM 2016 O O . SER A 1 250 ? -36.219 -44.688 -17.406 1 88.25 250 SER A O 1
ATOM 2018 N N . TYR A 1 251 ? -37.375 -45.062 -15.68 1 89.69 251 TYR A N 1
ATOM 2019 C CA . TYR A 1 251 ? -37.188 -46.5 -15.578 1 89.69 251 TYR A CA 1
ATOM 2020 C C . TYR A 1 251 ? -35.719 -46.844 -15.289 1 89.69 251 TYR A C 1
ATOM 2022 O O . TYR A 1 251 ? -35.312 -48 -15.422 1 89.69 251 TYR A O 1
ATOM 2030 N N . LEU A 1 252 ? -34.938 -45.875 -14.898 1 92.31 252 LEU A N 1
ATOM 2031 C CA . LEU A 1 252 ? -33.5 -46.062 -14.625 1 92.31 252 LEU A CA 1
ATOM 2032 C C . LEU A 1 252 ? -33.312 -46.875 -13.344 1 92.31 252 LEU A C 1
ATOM 2034 O O . LEU A 1 252 ? -32.312 -47.562 -13.188 1 92.31 252 LEU A O 1
ATOM 2038 N N . ASP A 1 253 ? -34.188 -46.875 -12.414 1 89.69 253 ASP A N 1
ATOM 2039 C CA . ASP A 1 253 ? -34.125 -47.531 -11.117 1 89.69 253 ASP A CA 1
ATOM 2040 C C . ASP A 1 253 ? -34.031 -49.062 -11.266 1 89.69 253 ASP A C 1
ATOM 2042 O O . ASP A 1 253 ? -33.469 -49.75 -10.422 1 89.69 253 ASP A O 1
ATOM 2046 N N . LYS A 1 254 ? -34.5 -49.406 -12.406 1 90.69 254 LYS A N 1
ATOM 2047 C CA . LYS A 1 254 ? -34.531 -50.844 -12.648 1 90.69 254 LYS A CA 1
ATOM 2048 C C . LYS A 1 254 ? -33.188 -51.375 -13.133 1 90.69 254 LYS A C 1
ATOM 2050 O O . LYS A 1 254 ? -32.812 -52.531 -12.867 1 90.69 254 LYS A O 1
ATOM 2055 N N . TYR A 1 255 ? -32.438 -50.594 -13.711 1 93.31 255 TYR A N 1
ATOM 2056 C CA . TYR A 1 255 ? -31.281 -51.094 -14.438 1 93.31 255 TYR A CA 1
ATOM 2057 C C . TYR A 1 255 ? -29.984 -50.594 -13.812 1 93.31 255 TYR A C 1
ATOM 2059 O O . TYR A 1 255 ? -29 -51.344 -13.742 1 93.31 255 TYR A O 1
ATOM 2067 N N . VAL A 1 256 ? -29.938 -49.438 -13.281 1 94.12 256 VAL A N 1
ATOM 2068 C CA . VAL A 1 256 ? -28.688 -48.781 -12.906 1 94.12 256 VAL A CA 1
ATOM 2069 C C . VAL A 1 256 ? -28 -49.562 -11.797 1 94.12 256 VAL A C 1
ATOM 2071 O O . VAL A 1 256 ? -26.797 -49.812 -11.883 1 94.12 256 VAL A O 1
ATOM 2074 N N . PRO A 1 257 ? -28.641 -50 -10.734 1 92.69 257 PRO A N 1
ATOM 2075 C CA . PRO A 1 257 ? -27.953 -50.75 -9.68 1 92.69 257 PRO A CA 1
ATOM 2076 C C . PRO A 1 257 ? -27.375 -52.094 -10.188 1 92.69 257 PRO A C 1
ATOM 2078 O O . PRO A 1 257 ? -26.297 -52.5 -9.758 1 92.69 257 PRO A O 1
ATOM 2081 N N . GLU A 1 258 ? -28.078 -52.625 -11.164 1 93.38 258 GLU A N 1
ATOM 2082 C CA . GLU A 1 258 ? -27.594 -53.875 -11.719 1 93.38 258 GLU A CA 1
ATOM 2083 C C . GLU A 1 258 ? -26.375 -53.656 -12.602 1 93.38 258 GLU A C 1
ATOM 2085 O O . GLU A 1 258 ? -25.453 -54.469 -12.602 1 93.38 258 GLU A O 1
ATOM 2090 N N . ILE A 1 259 ? -26.406 -52.656 -13.281 1 94.31 259 ILE A N 1
ATOM 2091 C CA . ILE A 1 259 ? -25.266 -52.344 -14.148 1 94.31 259 ILE A CA 1
ATOM 2092 C C . ILE A 1 259 ? -24.016 -52.094 -13.297 1 94.31 259 ILE A C 1
ATOM 2094 O O . ILE A 1 259 ? -22.938 -52.594 -13.617 1 94.31 259 ILE A O 1
ATOM 2098 N N . SER A 1 260 ? -24.156 -51.344 -12.234 1 94.31 260 SER A N 1
ATOM 2099 C CA . SER A 1 260 ? -23.016 -51.062 -11.352 1 94.31 260 SER A CA 1
ATOM 2100 C C . SER A 1 260 ? -22.5 -52.344 -10.711 1 94.31 260 SER A C 1
ATOM 2102 O O . SER A 1 260 ? -21.297 -52.562 -10.594 1 94.31 260 SER A O 1
ATOM 2104 N N . LYS A 1 261 ? -23.438 -53.156 -10.352 1 94.25 261 LYS A N 1
ATOM 2105 C CA . LYS A 1 261 ? -23.062 -54.438 -9.742 1 94.25 261 LYS A CA 1
ATOM 2106 C C . LYS A 1 261 ? -22.297 -55.312 -10.727 1 94.25 261 LYS A C 1
ATOM 2108 O O . LYS A 1 261 ? -21.25 -55.875 -10.383 1 94.25 261 LYS A O 1
ATOM 2113 N N . GLN A 1 262 ? -22.75 -55.312 -11.945 1 92.75 262 GLN A N 1
ATOM 2114 C CA . GLN A 1 262 ? -22.125 -56.156 -12.953 1 92.75 262 GLN A CA 1
ATOM 2115 C C . GLN A 1 262 ? -20.75 -55.625 -13.352 1 92.75 262 GLN A C 1
ATOM 2117 O O . GLN A 1 262 ? -19.844 -56.375 -13.641 1 92.75 262 GLN A O 1
ATOM 2122 N N . TYR A 1 263 ? -20.656 -54.344 -13.391 1 93.06 263 TYR A N 1
ATOM 2123 C CA . TYR A 1 263 ? -19.344 -53.75 -13.648 1 93.06 263 TYR A CA 1
ATOM 2124 C C . TYR A 1 263 ? -18.328 -54.188 -12.594 1 93.06 263 TYR A C 1
ATOM 2126 O O . TYR A 1 263 ? -17.234 -54.625 -12.938 1 93.06 263 TYR A O 1
ATOM 2134 N N . THR A 1 264 ? -18.719 -54.156 -11.289 1 94.69 264 THR A N 1
ATOM 2135 C CA . THR A 1 264 ? -17.812 -54.5 -10.203 1 94.69 264 THR A CA 1
ATOM 2136 C C . THR A 1 264 ? -17.438 -55.969 -10.266 1 94.69 264 THR A C 1
ATOM 2138 O O . THR A 1 264 ? -16.266 -56.312 -10.125 1 94.69 264 THR A O 1
ATOM 2141 N N . ILE A 1 265 ? -18.391 -56.781 -10.57 1 94 265 ILE A N 1
ATOM 2142 C CA . ILE A 1 265 ? -18.156 -58.219 -10.648 1 94 265 ILE A CA 1
ATOM 2143 C C . ILE A 1 265 ? -17.234 -58.531 -11.82 1 94 265 ILE A C 1
ATOM 2145 O O . ILE A 1 265 ? -16.328 -59.375 -11.703 1 94 265 ILE A O 1
ATOM 2149 N N . SER A 1 266 ? -17.469 -57.844 -12.906 1 91.12 266 SER A N 1
ATOM 2150 C CA . SER A 1 266 ? -16.641 -58.062 -14.078 1 91.12 266 SER A CA 1
ATOM 2151 C C . SER A 1 266 ? -15.188 -57.688 -13.797 1 91.12 266 SER A C 1
ATOM 2153 O O . SER A 1 266 ? -14.266 -58.375 -14.258 1 91.12 266 SER A O 1
ATOM 2155 N N . ARG A 1 267 ? -14.992 -56.688 -13.047 1 91.88 267 ARG A N 1
ATOM 2156 C CA . ARG A 1 267 ? -13.633 -56.281 -12.711 1 91.88 267 ARG A CA 1
ATOM 2157 C C . ARG A 1 267 ? -12.969 -57.281 -11.789 1 91.88 267 ARG A C 1
ATOM 2159 O O . ARG A 1 267 ? -11.766 -57.531 -11.891 1 91.88 267 ARG A O 1
ATOM 2166 N N . LEU A 1 268 ? -13.719 -57.906 -10.898 1 93.69 268 LEU A N 1
ATOM 2167 C CA . LEU A 1 268 ? -13.18 -58.938 -10.016 1 93.69 268 LEU A CA 1
ATOM 2168 C C . LEU A 1 268 ? -12.805 -60.188 -10.805 1 93.69 268 LEU A C 1
ATOM 2170 O O . LEU A 1 268 ? -11.797 -60.844 -10.516 1 93.69 268 LEU A O 1
ATOM 2174 N N . GLU A 1 269 ? -13.602 -60.406 -11.82 1 89.56 269 GLU A N 1
ATOM 2175 C CA . GLU A 1 269 ? -13.289 -61.562 -12.688 1 89.56 269 GLU A CA 1
ATOM 2176 C C . GLU A 1 269 ? -12.039 -61.281 -13.516 1 89.56 269 GLU A C 1
ATOM 2178 O O . GLU A 1 269 ? -11.227 -62.188 -13.734 1 89.56 269 GLU A O 1
ATOM 2183 N N . TYR A 1 270 ? -11.969 -60.094 -13.906 1 87.62 270 TYR A N 1
ATOM 2184 C CA . TYR A 1 270 ? -10.773 -59.719 -14.641 1 87.62 270 TYR A CA 1
ATOM 2185 C C . TYR A 1 270 ? -9.531 -59.844 -13.773 1 87.62 270 TYR A C 1
ATOM 2187 O O . TYR A 1 270 ? -8.477 -60.281 -14.258 1 87.62 270 TYR A O 1
ATOM 2195 N N . ALA A 1 271 ? -9.648 -59.531 -12.508 1 92.12 271 ALA A N 1
ATOM 2196 C CA . ALA A 1 271 ? -8.531 -59.656 -11.57 1 92.12 271 ALA A CA 1
ATOM 2197 C C . ALA A 1 271 ? -8.094 -61.125 -11.453 1 92.12 271 ALA A C 1
ATOM 2199 O O . ALA A 1 271 ? -6.898 -61.406 -11.406 1 92.12 271 ALA A O 1
ATOM 2200 N N . ARG A 1 272 ? -9.031 -62 -11.508 1 90.38 272 ARG A N 1
ATOM 2201 C CA . ARG A 1 272 ? -8.734 -63.406 -11.445 1 90.38 272 ARG A CA 1
ATOM 2202 C C . ARG A 1 272 ? -8.008 -63.875 -12.703 1 90.38 272 ARG A C 1
ATOM 2204 O O . ARG A 1 272 ? -7.016 -64.625 -12.625 1 90.38 272 ARG A O 1
ATOM 2211 N N . LEU A 1 273 ? -8.422 -63.375 -13.773 1 88.38 273 LEU A N 1
ATOM 2212 C CA . LEU A 1 273 ? -7.809 -63.75 -15.047 1 88.38 273 LEU A CA 1
ATOM 2213 C C . LEU A 1 273 ? -6.379 -63.219 -15.141 1 88.38 273 LEU A C 1
ATOM 2215 O O . LEU A 1 273 ? -5.48 -63.938 -15.586 1 88.38 273 LEU A O 1
ATOM 2219 N N . CYS A 1 274 ? -6.234 -62.031 -14.695 1 88.81 274 CYS A N 1
ATOM 2220 C CA . CYS A 1 274 ? -4.918 -61.406 -14.766 1 88.81 274 CYS A CA 1
ATOM 2221 C C . CYS A 1 274 ? -3.938 -62.094 -13.828 1 88.81 274 CYS A C 1
ATOM 2223 O O . CYS A 1 274 ? -2.742 -62.156 -14.117 1 88.81 274 CYS A O 1
ATOM 2225 N N . ALA A 1 275 ? -4.379 -62.562 -12.664 1 89.06 275 ALA A N 1
ATOM 2226 C CA . ALA A 1 275 ? -3.523 -63.219 -11.688 1 89.06 275 ALA A CA 1
ATOM 2227 C C . ALA A 1 275 ? -3.086 -64.625 -12.172 1 89.06 275 ALA A C 1
ATOM 2229 O O . ALA A 1 275 ? -1.986 -65.062 -11.859 1 89.06 275 ALA A O 1
ATOM 2230 N N . ASN A 1 276 ? -3.902 -65.312 -13.031 1 86.62 276 ASN A N 1
ATOM 2231 C CA . ASN A 1 276 ? -3.637 -66.688 -13.445 1 86.62 276 ASN A CA 1
ATOM 2232 C C . ASN A 1 276 ? -2.936 -66.688 -14.805 1 86.62 276 ASN A C 1
ATOM 2234 O O . ASN A 1 276 ? -2.25 -67.688 -15.117 1 86.62 276 ASN A O 1
ATOM 2238 N N . ASP A 1 277 ? -3.158 -65.688 -15.539 1 84.62 277 ASP A N 1
ATOM 2239 C CA . ASP A 1 277 ? -2.582 -65.688 -16.875 1 84.62 277 ASP A CA 1
ATOM 2240 C C . ASP A 1 277 ? -1.785 -64.375 -17.109 1 84.62 277 ASP A C 1
ATOM 2242 O O . ASP A 1 277 ? -2.363 -63.312 -17.297 1 84.62 277 ASP A O 1
ATOM 2246 N N . ASP A 1 278 ? -0.569 -64.5 -17.234 1 78.94 278 ASP A N 1
ATOM 2247 C CA . ASP A 1 278 ? 0.322 -63.375 -17.406 1 78.94 278 ASP A CA 1
ATOM 2248 C C . ASP A 1 278 ? 0.176 -62.75 -18.797 1 78.94 278 ASP A C 1
ATOM 2250 O O . ASP A 1 278 ? 0.625 -61.625 -19.047 1 78.94 278 ASP A O 1
ATOM 2254 N N . SER A 1 279 ? -0.514 -63.469 -19.688 1 79.62 279 SER A N 1
ATOM 2255 C CA . SER A 1 279 ? -0.643 -63 -21.078 1 79.62 279 SER A CA 1
ATOM 2256 C C . SER A 1 279 ? -1.758 -61.969 -21.203 1 79.62 279 SER A C 1
ATOM 2258 O O . SER A 1 279 ? -1.8 -61.219 -22.172 1 79.62 279 SER A O 1
ATOM 2260 N N . VAL A 1 280 ? -2.555 -61.875 -20.141 1 80.62 280 VAL A N 1
ATOM 2261 C CA . VAL A 1 280 ? -3.674 -60.938 -20.188 1 80.62 280 VAL A CA 1
ATOM 2262 C C . VAL A 1 280 ? -3.207 -59.562 -19.75 1 80.62 280 VAL A C 1
ATOM 2264 O O . VAL A 1 280 ? -2.467 -59.438 -18.781 1 80.62 280 VAL A O 1
ATOM 2267 N N . GLU A 1 281 ? -3.51 -58.625 -20.625 1 81.5 281 GLU A N 1
ATOM 2268 C CA . GLU A 1 281 ? -3.152 -57.25 -20.297 1 81.5 281 GLU A CA 1
ATOM 2269 C C . GLU A 1 281 ? -3.91 -56.75 -19.062 1 81.5 281 GLU A C 1
ATOM 2271 O O . GLU A 1 281 ? -5.137 -56.875 -19 1 81.5 281 GLU A O 1
ATOM 2276 N N . ASN A 1 282 ? -3.25 -56.312 -18.078 1 85.19 282 ASN A N 1
ATOM 2277 C CA . ASN A 1 282 ? -3.852 -55.812 -16.844 1 85.19 282 ASN A CA 1
ATOM 2278 C C . ASN A 1 282 ? -4.363 -54.375 -17.016 1 85.19 282 ASN A C 1
ATOM 2280 O O . ASN A 1 282 ? -3.58 -53.469 -17.281 1 85.19 282 ASN A O 1
ATOM 2284 N N . PRO A 1 283 ? -5.566 -54.156 -16.938 1 85.81 283 PRO A N 1
ATOM 2285 C CA . PRO A 1 283 ? -6.145 -52.844 -17.125 1 85.81 283 PRO A CA 1
ATOM 2286 C C . PRO A 1 283 ? -5.613 -51.812 -16.109 1 85.81 283 PRO A C 1
ATOM 2288 O O . PRO A 1 283 ? -5.676 -50.625 -16.359 1 85.81 283 PRO A O 1
ATOM 2291 N N . LEU A 1 284 ? -5.047 -52.25 -15.055 1 89.94 284 LEU A N 1
ATOM 2292 C CA . LEU A 1 284 ? -4.57 -51.375 -13.992 1 89.94 284 LEU A CA 1
ATOM 2293 C C . LEU A 1 284 ? -3.275 -50.688 -14.398 1 89.94 284 LEU A C 1
ATOM 2295 O O . LEU A 1 284 ? -2.873 -49.688 -13.773 1 89.94 284 LEU A O 1
ATOM 2299 N N . GLU A 1 285 ? -2.717 -51.094 -15.414 1 87.25 285 GLU A N 1
ATOM 2300 C CA . GLU A 1 285 ? -1.462 -50.531 -15.883 1 87.25 285 GLU A CA 1
ATOM 2301 C C . GLU A 1 285 ? -1.709 -49.25 -16.703 1 87.25 285 GLU A C 1
ATOM 2303 O O . GLU A 1 285 ? -0.8 -48.438 -16.891 1 87.25 285 GLU A O 1
ATOM 2308 N N . HIS A 1 286 ? -2.947 -49.188 -17.141 1 87.44 286 HIS A N 1
ATOM 2309 C CA . HIS A 1 286 ? -3.322 -47.969 -17.891 1 87.44 286 HIS A CA 1
ATOM 2310 C C . HIS A 1 286 ? -4.051 -46.969 -17 1 87.44 286 HIS A C 1
ATOM 2312 O O . HIS A 1 286 ? -5.281 -47 -16.906 1 87.44 286 HIS A O 1
ATOM 2318 N N . LYS A 1 287 ? -3.371 -46.156 -16.484 1 89.19 287 LYS A N 1
ATOM 2319 C CA . LYS A 1 287 ? -3.879 -45.219 -15.469 1 89.19 287 LYS A CA 1
ATOM 2320 C C . LYS A 1 287 ? -4.957 -44.312 -16.047 1 89.19 287 LYS A C 1
ATOM 2322 O O . LYS A 1 287 ? -5.961 -44.031 -15.383 1 89.19 287 LYS A O 1
ATOM 2327 N N . GLU A 1 288 ? -4.824 -43.812 -17.266 1 87.75 288 GLU A N 1
ATOM 2328 C CA . GLU A 1 288 ? -5.781 -42.906 -17.875 1 87.75 288 GLU A CA 1
ATOM 2329 C C . GLU A 1 288 ? -7.152 -43.562 -18.031 1 87.75 288 GLU A C 1
ATOM 2331 O O . GLU A 1 288 ? -8.172 -42.938 -17.703 1 87.75 288 GLU A O 1
ATOM 2336 N N . ASN A 1 289 ? -7.07 -44.781 -18.484 1 86.62 289 ASN A N 1
ATOM 2337 C CA . ASN A 1 289 ? -8.32 -45.5 -18.656 1 86.62 289 ASN A CA 1
ATOM 2338 C C . ASN A 1 289 ? -8.992 -45.781 -17.312 1 86.62 289 ASN A C 1
ATOM 2340 O O . ASN A 1 289 ? -10.211 -45.688 -17.188 1 86.62 289 ASN A O 1
ATOM 2344 N N . LEU A 1 290 ? -8.18 -46.125 -16.375 1 91.62 290 LEU A N 1
ATOM 2345 C CA . LEU A 1 290 ? -8.703 -46.375 -15.039 1 91.62 290 LEU A CA 1
ATOM 2346 C C . LEU A 1 290 ? -9.359 -45.125 -14.469 1 91.62 290 LEU A C 1
ATOM 2348 O O . LEU A 1 290 ? -10.469 -45.188 -13.93 1 91.62 290 LEU A O 1
ATOM 2352 N N . ASP A 1 291 ? -8.727 -44.031 -14.625 1 92.12 291 ASP A N 1
ATOM 2353 C CA . ASP A 1 291 ? -9.242 -42.781 -14.086 1 92.12 291 ASP A CA 1
ATOM 2354 C C . ASP A 1 291 ? -10.578 -42.406 -14.734 1 92.12 291 ASP A C 1
ATOM 2356 O O . ASP A 1 291 ? -11.484 -41.906 -14.055 1 92.12 291 ASP A O 1
ATOM 2360 N N . GLU A 1 292 ? -10.688 -42.594 -15.992 1 89.38 292 GLU A N 1
ATOM 2361 C CA . GLU A 1 292 ? -11.922 -42.312 -16.703 1 89.38 292 GLU A CA 1
ATOM 2362 C C . GLU A 1 292 ? -13.078 -43.156 -16.203 1 89.38 292 GLU A C 1
ATOM 2364 O O . GLU A 1 292 ? -14.203 -42.688 -16.047 1 89.38 292 GLU A O 1
ATOM 2369 N N . GLN A 1 293 ? -12.789 -44.375 -15.969 1 91.56 293 GLN A N 1
ATOM 2370 C CA . GLN A 1 293 ? -13.812 -45.281 -15.438 1 91.56 293 GLN A CA 1
ATOM 2371 C C . GLN A 1 293 ? -14.219 -44.875 -14.023 1 91.56 293 GLN A C 1
ATOM 2373 O O . GLN A 1 293 ? -15.406 -44.844 -13.703 1 91.56 293 GLN A O 1
ATOM 2378 N N . LEU A 1 294 ? -13.211 -44.5 -13.281 1 94.5 294 LEU A N 1
ATOM 2379 C CA . LEU A 1 294 ? -13.461 -44.156 -11.891 1 94.5 294 LEU A CA 1
ATOM 2380 C C . LEU A 1 294 ? -14.172 -42.812 -11.789 1 94.5 294 LEU A C 1
ATOM 2382 O O . LEU A 1 294 ? -14.758 -42.5 -10.75 1 94.5 294 LEU A O 1
ATOM 2386 N N . ASP A 1 295 ? -14.242 -42.062 -12.797 1 92.81 295 ASP A N 1
ATOM 2387 C CA . ASP A 1 295 ? -14.961 -40.781 -12.828 1 92.81 295 ASP A CA 1
ATOM 2388 C C . ASP A 1 295 ? -16.453 -41 -13.094 1 92.81 295 ASP A C 1
ATOM 2390 O O . ASP A 1 295 ? -17.281 -40.219 -12.648 1 92.81 295 ASP A O 1
ATOM 2394 N N . ALA A 1 296 ? -16.734 -42.062 -13.734 1 92.31 296 ALA A N 1
ATOM 2395 C CA . ALA A 1 296 ? -18.109 -42.281 -14.164 1 92.31 296 ALA A CA 1
ATOM 2396 C C . ALA A 1 296 ? -18.844 -43.188 -13.164 1 92.31 296 ALA A C 1
ATOM 2398 O O . ALA A 1 296 ? -20.031 -43 -12.922 1 92.31 296 ALA A O 1
ATOM 2399 N N . ILE A 1 297 ? -18.203 -44.062 -12.445 1 94 297 ILE A N 1
ATOM 2400 C CA . ILE A 1 297 ? -18.797 -45.125 -11.656 1 94 297 ILE A CA 1
ATOM 2401 C C . ILE A 1 297 ? -19.484 -44.562 -10.43 1 94 297 ILE A C 1
ATOM 2403 O O . ILE A 1 297 ? -20.562 -45 -10.039 1 94 297 ILE A O 1
ATOM 2407 N N . PRO A 1 298 ? -18.938 -43.531 -9.805 1 94 298 PRO A N 1
ATOM 2408 C CA . PRO A 1 298 ? -19.562 -43.062 -8.578 1 94 298 PRO A CA 1
ATOM 2409 C C . PRO A 1 298 ? -20.984 -42.562 -8.805 1 94 298 PRO A C 1
ATOM 2411 O O . PRO A 1 298 ? -21.859 -42.719 -7.941 1 94 298 PRO A O 1
ATOM 2414 N N . GLN A 1 299 ? -21.266 -42.031 -9.938 1 92.56 299 GLN A N 1
ATOM 2415 C CA . GLN A 1 299 ? -22.609 -41.531 -10.258 1 92.56 299 GLN A CA 1
ATOM 2416 C C . GLN A 1 299 ? -23.625 -42.688 -10.297 1 92.56 299 GLN A C 1
ATOM 2418 O O . GLN A 1 299 ? -24.766 -42.5 -9.867 1 92.56 299 GLN A O 1
ATOM 2423 N N . LEU A 1 300 ? -23.172 -43.75 -10.727 1 94.31 300 LEU A N 1
ATOM 2424 C CA . LEU A 1 300 ? -24.047 -44.906 -10.812 1 94.31 300 LEU A CA 1
ATOM 2425 C C . LEU A 1 300 ? -24.281 -45.531 -9.438 1 94.31 300 LEU A C 1
ATOM 2427 O O . LEU A 1 300 ? -25.422 -45.875 -9.102 1 94.31 300 LEU A O 1
ATOM 2431 N N . ILE A 1 301 ? -23.344 -45.531 -8.664 1 94 301 ILE A N 1
ATOM 2432 C CA . ILE A 1 301 ? -23.438 -46.156 -7.352 1 94 301 ILE A CA 1
ATOM 2433 C C . ILE A 1 301 ? -24.281 -45.281 -6.426 1 94 301 ILE A C 1
ATOM 2435 O O . ILE A 1 301 ? -25.094 -45.781 -5.652 1 94 301 ILE A O 1
ATOM 2439 N N . HIS A 1 302 ? -24.188 -44.031 -6.484 1 92.88 302 HIS A N 1
ATOM 2440 C CA . HIS A 1 302 ? -24.891 -43.125 -5.609 1 92.88 302 HIS A CA 1
ATOM 2441 C C . HIS A 1 302 ? -26.375 -43.031 -5.977 1 92.88 302 HIS A C 1
ATOM 2443 O O . HIS A 1 302 ? -27.188 -42.562 -5.188 1 92.88 302 HIS A O 1
ATOM 2449 N N . PHE A 1 303 ? -26.641 -43.438 -7.285 1 91.94 303 PHE A N 1
ATOM 2450 C CA . PHE A 1 303 ? -28.031 -43.406 -7.719 1 91.94 303 PHE A CA 1
ATOM 2451 C C . PHE A 1 303 ? -28.922 -44.125 -6.723 1 91.94 303 PHE A C 1
ATOM 2453 O O . PHE A 1 303 ? -29.953 -43.625 -6.305 1 91.94 303 PHE A O 1
ATOM 2460 N N . ASP A 1 304 ? -28.578 -45.25 -6.316 1 91 304 ASP A N 1
ATOM 2461 C CA . ASP A 1 304 ? -29.172 -46.031 -5.219 1 91 304 ASP A CA 1
ATOM 2462 C C . ASP A 1 304 ? -28.094 -46.562 -4.293 1 91 304 ASP A C 1
ATOM 2464 O O . ASP A 1 304 ? -27.766 -47.75 -4.34 1 91 304 ASP A O 1
ATOM 2468 N N . TYR A 1 305 ? -27.625 -45.781 -3.447 1 93.19 305 TYR A N 1
ATOM 2469 C CA . TYR A 1 305 ? -26.422 -46.062 -2.656 1 93.19 305 TYR A CA 1
ATOM 2470 C C . TYR A 1 305 ? -26.688 -47.156 -1.625 1 93.19 305 TYR A C 1
ATOM 2472 O O . TYR A 1 305 ? -25.781 -47.938 -1.3 1 93.19 305 TYR A O 1
ATOM 2480 N N . LYS A 1 306 ? -27.906 -47.25 -1.222 1 92 306 LYS A N 1
ATOM 2481 C CA . LYS A 1 306 ? -28.234 -48.25 -0.229 1 92 306 LYS A CA 1
ATOM 2482 C C . LYS A 1 306 ? -28.031 -49.656 -0.795 1 92 306 LYS A C 1
ATOM 2484 O O . LYS A 1 306 ? -27.328 -50.5 -0.203 1 92 306 LYS A O 1
ATOM 2489 N N . VAL A 1 307 ? -28.578 -49.781 -1.964 1 92.88 307 VAL A N 1
ATOM 2490 C CA . VAL A 1 307 ? -28.5 -51.094 -2.598 1 92.88 307 VAL A CA 1
ATOM 2491 C C . VAL A 1 307 ? -27.094 -51.344 -3.096 1 92.88 307 VAL A C 1
ATOM 2493 O O . VAL A 1 307 ? -26.516 -52.406 -2.84 1 92.88 307 VAL A O 1
ATOM 2496 N N . SER A 1 308 ? -26.562 -50.406 -3.75 1 93.44 308 SER A N 1
ATOM 2497 C CA . SER A 1 308 ? -25.219 -50.562 -4.316 1 93.44 308 SER A CA 1
ATOM 2498 C C . SER A 1 308 ? -24.172 -50.656 -3.219 1 93.44 308 SER A C 1
ATOM 2500 O O . SER A 1 308 ? -23.188 -51.375 -3.365 1 93.44 308 SER A O 1
ATOM 2502 N N . GLY A 1 309 ? -24.344 -49.906 -2.119 1 93 309 GLY A N 1
ATOM 2503 C CA . GLY A 1 309 ? -23.422 -50 -0.994 1 93 309 GLY A CA 1
ATOM 2504 C C . GLY A 1 309 ? -23.406 -51.375 -0.342 1 93 309 GLY A C 1
ATOM 2505 O O . GLY A 1 309 ? -22.344 -51.875 0.015 1 93 309 GLY A O 1
ATOM 2506 N N . GLN A 1 310 ? -24.562 -51.875 -0.289 1 93.56 310 GLN A N 1
ATOM 2507 C CA . GLN A 1 310 ? -24.672 -53.219 0.266 1 93.56 310 GLN A CA 1
ATOM 2508 C C . GLN A 1 310 ? -24.016 -54.25 -0.646 1 93.56 310 GLN A C 1
ATOM 2510 O O . GLN A 1 310 ? -23.328 -55.156 -0.171 1 93.56 310 GLN A O 1
ATOM 2515 N N . HIS A 1 311 ? -24.234 -54.031 -1.871 1 94.94 311 HIS A N 1
ATOM 2516 C CA . HIS A 1 311 ? -23.594 -54.938 -2.832 1 94.94 311 HIS A CA 1
ATOM 2517 C C . HIS A 1 311 ? -22.078 -54.875 -2.729 1 94.94 311 HIS A C 1
ATOM 2519 O O . HIS A 1 311 ? -21.406 -55.906 -2.756 1 94.94 311 HIS A O 1
ATOM 2525 N N . LEU A 1 312 ? -21.547 -53.719 -2.613 1 96.44 312 LEU A N 1
ATOM 2526 C CA . LEU A 1 312 ? -20.109 -53.562 -2.492 1 96.44 312 LEU A CA 1
ATOM 2527 C C . LEU A 1 312 ? -19.578 -54.219 -1.225 1 96.44 312 LEU A C 1
ATOM 2529 O O . LEU A 1 312 ? -18.516 -54.844 -1.243 1 96.44 312 LEU A O 1
ATOM 2533 N N . THR A 1 313 ? -20.344 -54.156 -0.146 1 95.75 313 THR A N 1
ATOM 2534 C CA . THR A 1 313 ? -19.953 -54.75 1.116 1 95.75 313 THR A CA 1
ATOM 2535 C C . THR A 1 313 ? -19.953 -56.281 0.998 1 95.75 313 THR A C 1
ATOM 2537 O O . THR A 1 313 ? -19.031 -56.938 1.489 1 95.75 313 THR A O 1
ATOM 2540 N N . GLU A 1 314 ? -20.891 -56.75 0.257 1 95.69 314 GLU A N 1
ATOM 2541 C CA . GLU A 1 314 ? -21.016 -58.188 0.085 1 95.69 314 GLU A CA 1
ATOM 2542 C C . GLU A 1 314 ? -19.891 -58.75 -0.774 1 95.69 314 GLU A C 1
ATOM 2544 O O . GLU A 1 314 ? -19.484 -59.906 -0.613 1 95.69 314 GLU A O 1
ATOM 2549 N N . LEU A 1 315 ? -19.453 -57.938 -1.629 1 96 315 LEU A N 1
ATOM 2550 C CA . LEU A 1 315 ? -18.344 -58.375 -2.48 1 96 315 LEU A CA 1
ATOM 2551 C C . LEU A 1 315 ? -17.016 -58.188 -1.77 1 96 315 LEU A C 1
ATOM 2553 O O . LEU A 1 315 ? -16.094 -59 -1.95 1 96 315 LEU A O 1
ATOM 2557 N N . PHE A 1 316 ? -16.891 -57.219 -0.897 1 96.94 316 PHE A N 1
ATOM 2558 C CA . PHE A 1 316 ? -15.641 -56.875 -0.239 1 96.94 316 PHE A CA 1
ATOM 2559 C C . PHE A 1 316 ? -15.32 -57.844 0.891 1 96.94 316 PHE A C 1
ATOM 2561 O O . PHE A 1 316 ? -14.172 -58.281 1.032 1 96.94 316 PHE A O 1
ATOM 2568 N N . ASP A 1 317 ? -16.25 -58.312 1.629 1 96.38 317 ASP A N 1
ATOM 2569 C CA . ASP A 1 317 ? -16.047 -59.031 2.881 1 96.38 317 ASP A CA 1
ATOM 2570 C C . ASP A 1 317 ? -15.43 -60.406 2.629 1 96.38 317 ASP A C 1
ATOM 2572 O O . ASP A 1 317 ? -14.43 -60.75 3.26 1 96.38 317 ASP A O 1
ATOM 2576 N N . PRO A 1 318 ? -15.977 -61.125 1.648 1 96.31 318 PRO A N 1
ATOM 2577 C CA . PRO A 1 318 ? -15.359 -62.438 1.424 1 96.31 318 PRO A CA 1
ATOM 2578 C C . PRO A 1 318 ? -13.914 -62.344 0.939 1 96.31 318 PRO A C 1
ATOM 2580 O O . PRO A 1 318 ? -13.062 -63.125 1.357 1 96.31 318 PRO A O 1
ATOM 2583 N N . VAL A 1 319 ? -13.711 -61.406 0.08 1 96.44 319 VAL A N 1
ATOM 2584 C CA . VAL A 1 319 ? -12.359 -61.219 -0.447 1 96.44 319 VAL A CA 1
ATOM 2585 C C . VAL A 1 319 ? -11.414 -60.781 0.675 1 96.44 319 VAL A C 1
ATOM 2587 O O . VAL A 1 319 ? -10.297 -61.281 0.779 1 96.44 319 VAL A O 1
ATOM 2590 N N . LEU A 1 320 ? -11.828 -59.938 1.538 1 96.12 320 LEU A N 1
ATOM 2591 C CA . LEU A 1 320 ? -11.031 -59.438 2.654 1 96.12 320 LEU A CA 1
ATOM 2592 C C . LEU A 1 320 ? -10.727 -60.562 3.641 1 96.12 320 LEU A C 1
ATOM 2594 O O . LEU A 1 320 ? -9.594 -60.688 4.105 1 96.12 320 LEU A O 1
ATOM 2598 N N . GLN A 1 321 ? -11.711 -61.375 3.885 1 94.94 321 GLN A N 1
ATOM 2599 C CA . GLN A 1 321 ? -11.523 -62.5 4.82 1 94.94 321 GLN A CA 1
ATOM 2600 C C . GLN A 1 321 ? -10.531 -63.531 4.273 1 94.94 321 GLN A C 1
ATOM 2602 O O . GLN A 1 321 ? -9.672 -64 5.012 1 94.94 321 GLN A O 1
ATOM 2607 N N . MET A 1 322 ? -10.664 -63.75 3.041 1 94.94 322 MET A N 1
ATOM 2608 C CA . MET A 1 322 ? -9.734 -64.688 2.404 1 94.94 322 MET A CA 1
ATOM 2609 C C . MET A 1 322 ? -8.312 -64.125 2.42 1 94.94 322 MET A C 1
ATOM 2611 O O . MET A 1 322 ? -7.348 -64.875 2.602 1 94.94 322 MET A O 1
ATOM 2615 N N . TYR A 1 323 ? -8.234 -62.844 2.219 1 94.69 323 TYR A N 1
ATOM 2616 C CA . TYR A 1 323 ? -6.918 -62.219 2.221 1 94.69 323 TYR A CA 1
ATOM 2617 C C . TYR A 1 323 ? -6.305 -62.25 3.615 1 94.69 323 TYR A C 1
ATOM 2619 O O . TYR A 1 323 ? -5.105 -62.5 3.768 1 94.69 323 TYR A O 1
ATOM 2627 N N . ILE A 1 324 ? -7.129 -62 4.715 1 93.69 324 ILE A N 1
ATOM 2628 C CA . ILE A 1 324 ? -6.664 -62.062 6.098 1 93.69 324 ILE A CA 1
ATOM 2629 C C . ILE A 1 324 ? -6.105 -63.438 6.398 1 93.69 324 ILE A C 1
ATOM 2631 O O . ILE A 1 324 ? -5.027 -63.562 6.98 1 93.69 324 ILE A O 1
ATOM 2635 N N . GLU A 1 325 ? -6.73 -64.375 5.848 1 92.06 325 GLU A N 1
ATOM 2636 C CA . GLU A 1 325 ? -6.305 -65.75 6.066 1 92.06 325 GLU A CA 1
ATOM 2637 C C . GLU A 1 325 ? -5.055 -66.062 5.254 1 92.06 325 GLU A C 1
ATOM 2639 O O . GLU A 1 325 ? -4.145 -66.75 5.746 1 92.06 325 GLU A O 1
ATOM 2644 N N . ALA A 1 326 ? -5.055 -65.625 4.09 1 91.44 326 ALA A N 1
ATOM 2645 C CA . ALA A 1 326 ? -3.938 -65.875 3.189 1 91.44 326 ALA A CA 1
ATOM 2646 C C . ALA A 1 326 ? -2.65 -65.25 3.695 1 91.44 326 ALA A C 1
ATOM 2648 O O . ALA A 1 326 ? -1.572 -65.812 3.592 1 91.44 326 ALA A O 1
ATOM 2649 N N . VAL A 1 327 ? -2.74 -64.062 4.199 1 89 327 VAL A N 1
ATOM 2650 C CA . VAL A 1 327 ? -1.574 -63.344 4.68 1 89 327 VAL A CA 1
ATOM 2651 C C . VAL A 1 327 ? -1.01 -64 5.926 1 89 327 VAL A C 1
ATOM 2653 O O . VAL A 1 327 ? 0.205 -64.062 6.133 1 89 327 VAL A O 1
ATOM 2656 N N . ASN A 1 328 ? -1.89 -64.625 6.742 1 84.25 328 ASN A N 1
ATOM 2657 C CA . ASN A 1 328 ? -1.463 -65.25 7.988 1 84.25 328 ASN A CA 1
ATOM 2658 C C . ASN A 1 328 ? -1.03 -66.688 7.773 1 84.25 328 ASN A C 1
ATOM 2660 O O . ASN A 1 328 ? -0.378 -67.312 8.633 1 84.25 328 ASN A O 1
ATOM 2664 N N . THR A 1 329 ? -1.397 -67.188 6.543 1 82.5 329 THR A N 1
ATOM 2665 C CA . THR A 1 329 ? -1.036 -68.562 6.246 1 82.5 329 THR A CA 1
ATOM 2666 C C . THR A 1 329 ? -0.092 -68.625 5.051 1 82.5 329 THR A C 1
ATOM 2668 O O . THR A 1 329 ? 0.091 -67.625 4.34 1 82.5 329 THR A O 1
ATOM 2671 N N . ASN A 1 330 ? 0.743 -69.625 4.91 1 73.06 330 ASN A N 1
ATOM 2672 C CA . ASN A 1 330 ? 1.676 -69.75 3.803 1 73.06 330 ASN A CA 1
ATOM 2673 C C . ASN A 1 330 ? 0.97 -70.25 2.545 1 73.06 330 ASN A C 1
ATOM 2675 O O . ASN A 1 330 ? 1.037 -71.438 2.221 1 73.06 330 ASN A O 1
ATOM 2679 N N . ILE A 1 331 ? 0.111 -69.375 1.866 1 77.5 331 ILE A N 1
ATOM 2680 C CA . ILE A 1 331 ? -0.632 -69.688 0.665 1 77.5 331 ILE A CA 1
ATOM 2681 C C . ILE A 1 331 ? 0.211 -69.438 -0.573 1 77.5 331 ILE A C 1
ATOM 2683 O O . ILE A 1 331 ? 1.104 -68.562 -0.533 1 77.5 331 ILE A O 1
ATOM 2687 N N . PRO A 1 332 ? -0.123 -70.125 -1.684 1 83.19 332 PRO A N 1
ATOM 2688 C CA . PRO A 1 332 ? 0.619 -69.875 -2.928 1 83.19 332 PRO A CA 1
ATOM 2689 C C . PRO A 1 332 ? 0.487 -68.438 -3.453 1 83.19 332 PRO A C 1
ATOM 2691 O O . PRO A 1 332 ? -0.562 -67.812 -3.285 1 83.19 332 PRO A O 1
ATOM 2694 N N . LEU A 1 333 ? 1.468 -68 -4.047 1 83.19 333 LEU A N 1
ATOM 2695 C CA . LEU A 1 333 ? 1.646 -66.625 -4.492 1 83.19 333 LEU A CA 1
ATOM 2696 C C . LEU A 1 333 ? 0.575 -66.188 -5.504 1 83.19 333 LEU A C 1
ATOM 2698 O O . LEU A 1 333 ? 0.012 -65.125 -5.434 1 83.19 333 LEU A O 1
ATOM 2702 N N . PRO A 1 334 ? 0.173 -67.125 -6.359 1 85.5 334 PRO A N 1
ATOM 2703 C CA . PRO A 1 334 ? -0.833 -66.75 -7.344 1 85.5 334 PRO A CA 1
ATOM 2704 C C . PRO A 1 334 ? -2.188 -66.438 -6.707 1 85.5 334 PRO A C 1
ATOM 2706 O O . PRO A 1 334 ? -2.895 -65.5 -7.156 1 85.5 334 PRO A O 1
ATOM 2709 N N . THR A 1 335 ? -2.5 -67.125 -5.684 1 89 335 THR A N 1
ATOM 2710 C CA . THR A 1 335 ? -3.752 -66.875 -4.98 1 89 335 THR A CA 1
ATOM 2711 C C . THR A 1 335 ? -3.709 -65.5 -4.262 1 89 335 THR A C 1
ATOM 2713 O O . THR A 1 335 ? -4.695 -64.812 -4.258 1 89 335 THR A O 1
ATOM 2716 N N . LEU A 1 336 ? -2.598 -65.312 -3.779 1 91.44 336 LEU A N 1
ATOM 2717 C CA . LEU A 1 336 ? -2.424 -64.062 -3.105 1 91.44 336 LEU A CA 1
ATOM 2718 C C . LEU A 1 336 ? -2.51 -62.875 -4.102 1 91.44 336 LEU A C 1
ATOM 2720 O O . LEU A 1 336 ? -3.109 -61.844 -3.807 1 91.44 336 LEU A O 1
ATOM 2724 N N . ASN A 1 337 ? -1.929 -63.094 -5.254 1 92.19 337 ASN A N 1
ATOM 2725 C CA . ASN A 1 337 ? -1.977 -62.062 -6.293 1 92.19 337 ASN A CA 1
ATOM 2726 C C . ASN A 1 337 ? -3.406 -61.812 -6.762 1 92.19 337 ASN A C 1
ATOM 2728 O O . ASN A 1 337 ? -3.787 -60.656 -7.008 1 92.19 337 ASN A O 1
ATOM 2732 N N . GLU A 1 338 ? -4.121 -62.844 -6.84 1 94.25 338 GLU A N 1
ATOM 2733 C CA . GLU A 1 338 ? -5.52 -62.688 -7.242 1 94.25 338 GLU A CA 1
ATOM 2734 C C . GLU A 1 338 ? -6.312 -61.906 -6.223 1 94.25 338 GLU A C 1
ATOM 2736 O O . GLU A 1 338 ? -7.059 -60.969 -6.586 1 94.25 338 GLU A O 1
ATOM 2741 N N . LEU A 1 339 ? -6.141 -62.219 -4.98 1 95.56 339 LEU A N 1
ATOM 2742 C CA . LEU A 1 339 ? -6.859 -61.531 -3.922 1 95.56 339 LEU A CA 1
ATOM 2743 C C . LEU A 1 339 ? -6.461 -60.062 -3.873 1 95.56 339 LEU A C 1
ATOM 2745 O O . LEU A 1 339 ? -7.316 -59.188 -3.707 1 95.56 339 LEU A O 1
ATOM 2749 N N . GLU A 1 340 ? -5.215 -59.844 -4.055 1 95.44 340 GLU A N 1
ATOM 2750 C CA . GLU A 1 340 ? -4.723 -58.469 -4.008 1 95.44 340 GLU A CA 1
ATOM 2751 C C . GLU A 1 340 ? -5.258 -57.656 -5.18 1 95.44 340 GLU A C 1
ATOM 2753 O O . GLU A 1 340 ? -5.629 -56.5 -5.016 1 95.44 340 GLU A O 1
ATOM 2758 N N . LEU A 1 341 ? -5.309 -58.188 -6.352 1 96.12 341 LEU A N 1
ATOM 2759 C CA . LEU A 1 341 ? -5.844 -57.5 -7.516 1 96.12 341 LEU A CA 1
ATOM 2760 C C . LEU A 1 341 ? -7.336 -57.219 -7.352 1 96.12 341 LEU A C 1
ATOM 2762 O O . LEU A 1 341 ? -7.832 -56.188 -7.75 1 96.12 341 LEU A O 1
ATOM 2766 N N . LYS A 1 342 ? -8.039 -58.188 -6.766 1 97.06 342 LYS A N 1
ATOM 2767 C CA . LYS A 1 342 ? -9.461 -58 -6.496 1 97.06 342 LYS A CA 1
ATOM 2768 C C . LYS A 1 342 ? -9.672 -56.844 -5.512 1 97.06 342 LYS A C 1
ATOM 2770 O O . LYS A 1 342 ? -10.523 -55.969 -5.734 1 97.06 342 LYS A O 1
ATOM 2775 N N . LEU A 1 343 ? -8.852 -56.875 -4.508 1 97.5 343 LEU A N 1
ATOM 2776 C CA . LEU A 1 343 ? -8.961 -55.844 -3.504 1 97.5 343 LEU A CA 1
ATOM 2777 C C . LEU A 1 343 ? -8.578 -54.469 -4.094 1 97.5 343 LEU A C 1
ATOM 2779 O O . LEU A 1 343 ? -9.117 -53.438 -3.686 1 97.5 343 LEU A O 1
ATOM 2783 N N . THR A 1 344 ? -7.633 -54.438 -5.027 1 97.88 344 THR A N 1
ATOM 2784 C CA . THR A 1 344 ? -7.238 -53.219 -5.695 1 97.88 344 THR A CA 1
ATOM 2785 C C . THR A 1 344 ? -8.43 -52.562 -6.41 1 97.88 344 THR A C 1
ATOM 2787 O O . THR A 1 344 ? -8.695 -51.375 -6.238 1 97.88 344 THR A O 1
ATOM 2790 N N . TRP A 1 345 ? -9.156 -53.281 -7.113 1 96.56 345 TRP A N 1
ATOM 2791 C CA . TRP A 1 345 ? -10.312 -52.781 -7.84 1 96.56 345 TRP A CA 1
ATOM 2792 C C . TRP A 1 345 ? -11.383 -52.281 -6.879 1 96.56 345 TRP A C 1
ATOM 2794 O O . TRP A 1 345 ? -11.938 -51.188 -7.07 1 96.56 345 TRP A O 1
ATOM 2804 N N . LEU A 1 346 ? -11.617 -53.094 -5.883 1 97.62 346 LEU A N 1
ATOM 2805 C CA . LEU A 1 346 ? -12.633 -52.719 -4.914 1 97.62 346 LEU A CA 1
ATOM 2806 C C . LEU A 1 346 ? -12.25 -51.406 -4.211 1 97.62 346 LEU A C 1
ATOM 2808 O O . LEU A 1 346 ? -13.102 -50.531 -4.004 1 97.62 346 LEU A O 1
ATOM 2812 N N . THR A 1 347 ? -10.992 -51.312 -3.869 1 97.94 347 THR A N 1
ATOM 2813 C CA . THR A 1 347 ? -10.5 -50.125 -3.191 1 97.94 347 THR A CA 1
ATOM 2814 C C . THR A 1 347 ? -10.602 -48.906 -4.109 1 97.94 347 THR A C 1
ATOM 2816 O O . THR A 1 347 ? -11.008 -47.844 -3.674 1 97.94 347 THR A O 1
ATOM 2819 N N . TYR A 1 348 ? -10.273 -49.031 -5.383 1 97.62 348 TYR A N 1
ATOM 2820 C CA . TYR A 1 348 ? -10.406 -47.938 -6.344 1 97.62 348 TYR A CA 1
ATOM 2821 C C . TYR A 1 348 ? -11.859 -47.5 -6.48 1 97.62 348 TYR A C 1
ATOM 2823 O O . TYR A 1 348 ? -12.164 -46.312 -6.465 1 97.62 348 TYR A O 1
ATOM 2831 N N . ILE A 1 349 ? -12.711 -48.406 -6.574 1 96.94 349 ILE A N 1
ATOM 2832 C CA . ILE A 1 349 ? -14.125 -48.125 -6.781 1 96.94 349 ILE A CA 1
ATOM 2833 C C . ILE A 1 349 ? -14.688 -47.406 -5.551 1 96.94 349 ILE A C 1
ATOM 2835 O O . ILE A 1 349 ? -15.312 -46.344 -5.672 1 96.94 349 ILE A O 1
ATOM 2839 N N . VAL A 1 350 ? -14.375 -48 -4.398 1 96.88 350 VAL A N 1
ATOM 2840 C CA . VAL A 1 350 ? -14.867 -47.375 -3.172 1 96.88 350 VAL A CA 1
ATOM 2841 C C . VAL A 1 350 ? -14.242 -46 -3.004 1 96.88 350 VAL A C 1
ATOM 2843 O O . VAL A 1 350 ? -14.914 -45.062 -2.6 1 96.88 350 VAL A O 1
ATOM 2846 N N . GLY A 1 351 ? -12.969 -45.906 -3.268 1 96.69 351 GLY A N 1
ATOM 2847 C CA . GLY A 1 351 ? -12.312 -44.625 -3.195 1 96.69 351 GLY A CA 1
ATOM 2848 C C . GLY A 1 351 ? -12.953 -43.562 -4.078 1 96.69 351 GLY A C 1
ATOM 2849 O O . GLY A 1 351 ? -13.109 -42.406 -3.668 1 96.69 351 GLY A O 1
ATOM 2850 N N . SER A 1 352 ? -13.32 -43.938 -5.266 1 96.06 352 SER A N 1
ATOM 2851 C CA . SER A 1 352 ? -13.945 -42.969 -6.191 1 96.06 352 SER A CA 1
ATOM 2852 C C . SER A 1 352 ? -15.328 -42.562 -5.707 1 96.06 352 SER A C 1
ATOM 2854 O O . SER A 1 352 ? -15.734 -41.406 -5.891 1 96.06 352 SER A O 1
ATOM 2856 N N . VAL A 1 353 ? -16.016 -43.469 -5.055 1 95.12 353 VAL A N 1
ATOM 2857 C CA . VAL A 1 353 ? -17.344 -43.188 -4.539 1 95.12 353 VAL A CA 1
ATOM 2858 C C . VAL A 1 353 ? -17.266 -42.188 -3.385 1 95.12 353 VAL A C 1
ATOM 2860 O O . VAL A 1 353 ? -18.094 -41.281 -3.295 1 95.12 353 VAL A O 1
ATOM 2863 N N . ILE A 1 354 ? -16.266 -42.375 -2.645 1 93.81 354 ILE A N 1
ATOM 2864 C CA . ILE A 1 354 ? -16.078 -41.5 -1.485 1 93.81 354 ILE A CA 1
ATOM 2865 C C . ILE A 1 354 ? -15.578 -40.156 -1.936 1 93.81 354 ILE A C 1
ATOM 2867 O O . ILE A 1 354 ? -15.93 -39.125 -1.347 1 93.81 354 ILE A O 1
ATOM 2871 N N . GLY A 1 355 ? -14.875 -40.031 -2.959 1 92.44 355 GLY A N 1
ATOM 2872 C CA . GLY A 1 355 ? -14.25 -38.812 -3.416 1 92.44 355 GLY A CA 1
ATOM 2873 C C . GLY A 1 355 ? -15.211 -37.875 -4.125 1 92.44 355 GLY A C 1
ATOM 2874 O O . GLY A 1 355 ? -14.992 -36.656 -4.172 1 92.44 355 GLY A O 1
ATOM 2875 N N . LYS A 1 356 ? -16.219 -38.469 -4.684 1 88.44 356 LYS A N 1
ATOM 2876 C CA . LYS A 1 356 ? -17.203 -37.656 -5.406 1 88.44 356 LYS A CA 1
ATOM 2877 C C . LYS A 1 356 ? -18.594 -37.812 -4.805 1 88.44 356 LYS A C 1
ATOM 2879 O O . LYS A 1 356 ? -19.094 -38.938 -4.672 1 88.44 356 LYS A O 1
ATOM 2884 N N . ARG A 1 357 ? -19.141 -36.75 -4.332 1 80.06 357 ARG A N 1
ATOM 2885 C CA . ARG A 1 357 ? -20.453 -36.844 -3.715 1 80.06 357 ARG A CA 1
ATOM 2886 C C . ARG A 1 357 ? -21.531 -36.344 -4.668 1 80.06 357 ARG A C 1
ATOM 2888 O O . ARG A 1 357 ? -21.5 -35.219 -5.117 1 80.06 357 ARG A O 1
ATOM 2895 N N . TYR A 1 358 ? -22.297 -37.344 -5.09 1 82.62 358 TYR A N 1
ATOM 2896 C CA . TYR A 1 358 ? -23.438 -37 -5.93 1 82.62 358 TYR A CA 1
ATOM 2897 C C . TYR A 1 358 ? -24.75 -37.156 -5.156 1 82.62 358 TYR A C 1
ATOM 2899 O O . TYR A 1 358 ? -24.781 -37.75 -4.078 1 82.62 358 TYR A O 1
ATOM 2907 N N . VAL A 1 359 ? -25.844 -36.438 -5.566 1 73.06 359 VAL A N 1
ATOM 2908 C CA . VAL A 1 359 ? -27.156 -36.469 -4.914 1 73.06 359 VAL A CA 1
ATOM 2909 C C . VAL A 1 359 ? -27.719 -37.875 -4.918 1 73.06 359 VAL A C 1
ATOM 2911 O O . VAL A 1 359 ? -27.688 -38.562 -5.941 1 73.06 359 VAL A O 1
ATOM 2914 N N . SER A 1 360 ? -27.859 -38.375 -3.688 1 70.31 360 SER A N 1
ATOM 2915 C CA . SER A 1 360 ? -28.375 -39.75 -3.555 1 70.31 360 SER A CA 1
ATOM 2916 C C . SER A 1 360 ? -29.766 -39.75 -2.957 1 70.31 360 SER A C 1
ATOM 2918 O O . SER A 1 360 ? -30.25 -38.719 -2.48 1 70.31 360 SER A O 1
ATOM 2920 N N . SER A 1 361 ? -30.422 -40.875 -3.111 1 72.81 361 SER A N 1
ATOM 2921 C CA . SER A 1 361 ? -31.75 -41.125 -2.529 1 72.81 361 SER A CA 1
ATOM 2922 C C . SER A 1 361 ? -31.688 -41.156 -1.006 1 72.81 361 SER A C 1
ATOM 2924 O O . SER A 1 361 ? -32.688 -41 -0.333 1 72.81 361 SER A O 1
ATOM 2926 N N . LEU A 1 362 ? -30.453 -41.219 -0.527 1 80.88 362 LEU A N 1
ATOM 2927 C CA . LEU A 1 362 ? -30.281 -41.344 0.918 1 80.88 362 LEU A CA 1
ATOM 2928 C C . LEU A 1 362 ? -30.016 -39.969 1.538 1 80.88 362 LEU A C 1
ATOM 2930 O O . LEU A 1 362 ? -29.562 -39.031 0.851 1 80.88 362 LEU A O 1
ATOM 2934 N N . SER A 1 363 ? -30.375 -39.906 2.773 1 83.94 363 SER A N 1
ATOM 2935 C CA . SER A 1 363 ? -30.016 -38.719 3.529 1 83.94 363 SER A CA 1
ATOM 2936 C C . SER A 1 363 ? -28.5 -38.594 3.664 1 83.94 363 SER A C 1
ATOM 2938 O O . SER A 1 363 ? -27.781 -39.562 3.518 1 83.94 363 SER A O 1
ATOM 2940 N N . VAL A 1 364 ? -28.094 -37.5 3.777 1 85.44 364 VAL A N 1
ATOM 2941 C CA . VAL A 1 364 ? -26.656 -37.219 3.902 1 85.44 364 VAL A CA 1
ATOM 2942 C C . VAL A 1 364 ? -26.062 -38.031 5.055 1 85.44 364 VAL A C 1
ATOM 2944 O O . VAL A 1 364 ? -24.984 -38.594 4.926 1 85.44 364 VAL A O 1
ATOM 2947 N N . GLU A 1 365 ? -26.781 -38.219 6.074 1 86.5 365 GLU A N 1
ATOM 2948 C CA . GLU A 1 365 ? -26.312 -38.938 7.246 1 86.5 365 GLU A CA 1
ATOM 2949 C C . GLU A 1 365 ? -26.172 -40.438 6.949 1 86.5 365 GLU A C 1
ATOM 2951 O O . GLU A 1 365 ? -25.188 -41.062 7.328 1 86.5 365 GLU A O 1
ATOM 2956 N N . GLU A 1 366 ? -27.109 -40.906 6.254 1 89.81 366 GLU A N 1
ATOM 2957 C CA . GLU A 1 366 ? -27.078 -42.344 5.91 1 89.81 366 GLU A CA 1
ATOM 2958 C C . GLU A 1 366 ? -25.938 -42.656 4.93 1 89.81 366 GLU A C 1
ATOM 2960 O O . GLU A 1 366 ? -25.297 -43.688 5.02 1 89.81 366 GLU A O 1
ATOM 2965 N N . ALA A 1 367 ? -25.797 -41.781 4.043 1 90.25 367 ALA A N 1
ATOM 2966 C CA . ALA A 1 367 ? -24.703 -41.938 3.07 1 90.25 367 ALA A CA 1
ATOM 2967 C C . ALA A 1 367 ? -23.344 -41.906 3.76 1 90.25 367 ALA A C 1
ATOM 2969 O O . ALA A 1 367 ? -22.453 -42.688 3.4 1 90.25 367 ALA A O 1
ATOM 2970 N N . GLU A 1 368 ? -23.203 -41.094 4.766 1 91 368 GLU A N 1
ATOM 2971 C CA . GLU A 1 368 ? -21.953 -41 5.504 1 91 368 GLU A CA 1
ATOM 2972 C C . GLU A 1 368 ? -21.688 -42.281 6.309 1 91 368 GLU A C 1
ATOM 2974 O O . GLU A 1 368 ? -20.547 -42.719 6.43 1 91 368 GLU A O 1
ATOM 2979 N N . LEU A 1 369 ? -22.75 -42.781 6.801 1 91.94 369 LEU A N 1
ATOM 2980 C CA . LEU A 1 369 ? -22.594 -44 7.547 1 91.94 369 LEU A CA 1
ATOM 2981 C C . LEU A 1 369 ? -22.156 -45.156 6.629 1 91.94 369 LEU A C 1
ATOM 2983 O O . LEU A 1 369 ? -21.297 -45.969 7.008 1 91.94 369 LEU A O 1
ATOM 2987 N N . LEU A 1 370 ? -22.672 -45.156 5.465 1 92.75 370 LEU A N 1
ATOM 2988 C CA . LEU A 1 370 ? -22.266 -46.188 4.496 1 92.75 370 LEU A CA 1
ATOM 2989 C C . LEU A 1 370 ? -20.828 -45.969 4.039 1 92.75 370 LEU A C 1
ATOM 2991 O O . LEU A 1 370 ? -20.078 -46.906 3.844 1 92.75 370 LEU A O 1
ATOM 2995 N N . ASP A 1 371 ? -20.5 -44.719 3.824 1 93.62 371 ASP A N 1
ATOM 2996 C CA . ASP A 1 371 ? -19.109 -44.406 3.504 1 93.62 371 ASP A CA 1
ATOM 2997 C C . ASP A 1 371 ? -18.172 -44.906 4.602 1 93.62 371 ASP A C 1
ATOM 2999 O O . ASP A 1 371 ? -17.078 -45.375 4.309 1 93.62 371 ASP A O 1
ATOM 3003 N N . GLY A 1 372 ? -18.625 -44.75 5.836 1 93.19 372 GLY A N 1
ATOM 3004 C CA . GLY A 1 372 ? -17.828 -45.219 6.957 1 93.19 372 GLY A CA 1
ATOM 3005 C C . GLY A 1 372 ? -17.656 -46.719 6.977 1 93.19 372 GLY A C 1
ATOM 3006 O O . GLY A 1 372 ? -16.562 -47.219 7.262 1 93.19 372 GLY A O 1
ATOM 3007 N N . THR A 1 373 ? -18.703 -47.375 6.605 1 94.88 373 THR A N 1
ATOM 3008 C CA . THR A 1 373 ? -18.688 -48.844 6.574 1 94.88 373 THR A CA 1
ATOM 3009 C C . THR A 1 373 ? -17.719 -49.344 5.5 1 94.88 373 THR A C 1
ATOM 3011 O O . THR A 1 373 ? -16.922 -50.25 5.75 1 94.88 373 THR A O 1
ATOM 3014 N N . LEU A 1 374 ? -17.781 -48.719 4.418 1 95.5 374 LEU A N 1
ATOM 3015 C CA . LEU A 1 374 ? -16.906 -49.094 3.322 1 95.5 374 LEU A CA 1
ATOM 3016 C C . LEU A 1 374 ? -15.453 -48.719 3.615 1 95.5 374 LEU A C 1
ATOM 3018 O O . LEU A 1 374 ? -14.539 -49.5 3.363 1 95.5 374 LEU A O 1
ATOM 3022 N N . SER A 1 375 ? -15.227 -47.562 4.176 1 95.56 375 SER A N 1
ATOM 3023 C CA . SER A 1 375 ? -13.891 -47.094 4.477 1 95.56 375 SER A CA 1
ATOM 3024 C C . SER A 1 375 ? -13.211 -47.938 5.539 1 95.56 375 SER A C 1
ATOM 3026 O O . SER A 1 375 ? -11.992 -48.125 5.508 1 95.56 375 SER A O 1
ATOM 3028 N N . ALA A 1 376 ? -13.969 -48.438 6.461 1 94.88 376 ALA A N 1
ATOM 3029 C CA . ALA A 1 376 ? -13.414 -49.25 7.523 1 94.88 376 ALA A CA 1
ATOM 3030 C C . ALA A 1 376 ? -12.766 -50.531 6.949 1 94.88 376 ALA A C 1
ATOM 3032 O O . ALA A 1 376 ? -11.727 -50.969 7.438 1 94.88 376 ALA A O 1
ATOM 3033 N N . ARG A 1 377 ? -13.336 -51.094 5.941 1 95.44 377 ARG A N 1
ATOM 3034 C CA . ARG A 1 377 ? -12.797 -52.312 5.305 1 95.44 377 ARG A CA 1
ATOM 3035 C C . ARG A 1 377 ? -11.469 -52 4.621 1 95.44 377 ARG A C 1
ATOM 3037 O O . ARG A 1 377 ? -10.555 -52.844 4.664 1 95.44 377 ARG A O 1
ATOM 3044 N N . ILE A 1 378 ? -11.391 -50.844 4.066 1 96.56 378 ILE A N 1
ATOM 3045 C CA . ILE A 1 378 ? -10.164 -50.469 3.373 1 96.56 378 ILE A CA 1
ATOM 3046 C C . ILE A 1 378 ? -9.07 -50.156 4.395 1 96.56 378 ILE A C 1
ATOM 3048 O O . ILE A 1 378 ? -7.91 -50.531 4.207 1 96.56 378 ILE A O 1
ATOM 3052 N N . LEU A 1 379 ? -9.359 -49.5 5.488 1 95.12 379 LEU A N 1
ATOM 3053 C CA . LEU A 1 379 ? -8.375 -49.125 6.504 1 95.12 379 LEU A CA 1
ATOM 3054 C C . LEU A 1 379 ? -7.793 -50.375 7.176 1 95.12 379 LEU A C 1
ATOM 3056 O O . LEU A 1 379 ? -6.66 -50.344 7.66 1 95.12 379 LEU A O 1
ATOM 3060 N N . ARG A 1 380 ? -8.539 -51.438 7.074 1 93.81 380 ARG A N 1
ATOM 3061 C CA . ARG A 1 380 ? -8.062 -52.719 7.633 1 93.81 380 ARG A CA 1
ATOM 3062 C C . ARG A 1 380 ? -6.969 -53.312 6.758 1 93.81 380 ARG A C 1
ATOM 3064 O O . ARG A 1 380 ? -6.203 -54.156 7.211 1 93.81 380 ARG A O 1
ATOM 3071 N N . LEU A 1 381 ? -6.945 -52.844 5.547 1 95 381 LEU A N 1
ATOM 3072 C CA . LEU A 1 381 ? -5.957 -53.375 4.609 1 95 381 LEU A CA 1
ATOM 3073 C C . LEU A 1 381 ? -4.562 -52.844 4.945 1 95 381 LEU A C 1
ATOM 3075 O O . LEU A 1 381 ? -3.562 -53.5 4.621 1 95 381 LEU A O 1
ATOM 3079 N N . ILE A 1 382 ? -4.414 -51.719 5.613 1 94.75 382 ILE A N 1
ATOM 3080 C CA . ILE A 1 382 ? -3.135 -51.062 5.844 1 94.75 382 ILE A CA 1
ATOM 3081 C C . ILE A 1 382 ? -2.252 -51.938 6.727 1 94.75 382 ILE A C 1
ATOM 3083 O O . ILE A 1 382 ? -1.133 -52.281 6.344 1 94.75 382 ILE A O 1
ATOM 3087 N N . PRO A 1 383 ? -2.77 -52.438 7.855 1 92.56 383 PRO A N 1
ATOM 3088 C CA . PRO A 1 383 ? -1.918 -53.312 8.656 1 92.56 383 PRO A CA 1
ATOM 3089 C C . PRO A 1 383 ? -1.646 -54.656 7.977 1 92.56 383 PRO A C 1
ATOM 3091 O O . PRO A 1 383 ? -0.59 -55.25 8.188 1 92.56 383 PRO A O 1
ATOM 3094 N N . LEU A 1 384 ? -2.551 -55.125 7.145 1 93.06 384 LEU A N 1
ATOM 3095 C CA . LEU A 1 384 ? -2.377 -56.406 6.449 1 93.06 384 LEU A CA 1
ATOM 3096 C C . LEU A 1 384 ? -1.248 -56.312 5.426 1 93.06 384 LEU A C 1
ATOM 3098 O O . LEU A 1 384 ? -0.474 -57.25 5.266 1 93.06 384 LEU A O 1
ATOM 3102 N N . ILE A 1 385 ? -1.215 -55.188 4.781 1 92.62 385 ILE A N 1
ATOM 3103 C CA . ILE A 1 385 ? -0.15 -54.969 3.807 1 92.62 385 ILE A CA 1
ATOM 3104 C C . ILE A 1 385 ? 1.201 -54.938 4.52 1 92.62 385 ILE A C 1
ATOM 3106 O O . ILE A 1 385 ? 2.191 -55.469 4.012 1 92.62 385 ILE A O 1
ATOM 3110 N N . ASP A 1 386 ? 1.264 -54.406 5.688 1 90.44 386 ASP A N 1
ATOM 3111 C CA . ASP A 1 386 ? 2.498 -54.375 6.465 1 90.44 386 ASP A CA 1
ATOM 3112 C C . ASP A 1 386 ? 2.963 -55.781 6.852 1 90.44 386 ASP A C 1
ATOM 3114 O O . ASP A 1 386 ? 4.152 -56.062 6.77 1 90.44 386 ASP A O 1
ATOM 3118 N N . ILE A 1 387 ? 1.985 -56.562 7.188 1 89.44 387 ILE A N 1
ATOM 3119 C CA . ILE A 1 387 ? 2.299 -57.938 7.535 1 89.44 387 ILE A CA 1
ATOM 3120 C C . ILE A 1 387 ? 2.781 -58.688 6.293 1 89.44 387 ILE A C 1
ATOM 3122 O O . ILE A 1 387 ? 3.756 -59.438 6.355 1 89.44 387 ILE A O 1
ATOM 3126 N N . ARG A 1 388 ? 2.133 -58.406 5.203 1 90.12 388 ARG A N 1
ATOM 3127 C CA . ARG A 1 388 ? 2.498 -59 3.932 1 90.12 388 ARG A CA 1
ATOM 3128 C C . ARG A 1 388 ? 3.93 -58.656 3.545 1 90.12 388 ARG A C 1
ATOM 3130 O O . ARG A 1 388 ? 4.691 -59.531 3.109 1 90.12 388 ARG A O 1
ATOM 3137 N N . ILE A 1 389 ? 4.363 -57.5 3.73 1 89.75 389 ILE A N 1
ATOM 3138 C CA . ILE A 1 389 ? 5.699 -57.031 3.383 1 89.75 389 ILE A CA 1
ATOM 3139 C C . ILE A 1 389 ? 6.727 -57.656 4.324 1 89.75 389 ILE A C 1
ATOM 3141 O O . ILE A 1 389 ? 7.812 -58.062 3.893 1 89.75 389 ILE A O 1
ATOM 3145 N N . LYS A 1 390 ? 6.352 -57.812 5.559 1 86.62 390 LYS A N 1
ATOM 3146 C CA . LYS A 1 390 ? 7.262 -58.406 6.543 1 86.62 390 LYS A CA 1
ATOM 3147 C C . LYS A 1 390 ? 7.488 -59.875 6.273 1 86.62 390 LYS A C 1
ATOM 3149 O O . LYS A 1 390 ? 8.547 -60.438 6.609 1 86.62 390 LYS A O 1
ATOM 3154 N N . ASN A 1 391 ? 6.5 -60.531 5.676 1 83.31 391 ASN A N 1
ATOM 3155 C CA . ASN A 1 391 ? 6.578 -61.938 5.395 1 83.31 391 ASN A CA 1
ATOM 3156 C C . ASN A 1 391 ? 7.551 -62.25 4.254 1 83.31 391 ASN A C 1
ATOM 3158 O O . ASN A 1 391 ? 7.988 -63.375 4.082 1 83.31 391 ASN A O 1
ATOM 3162 N N . TYR A 1 392 ? 7.691 -61.281 3.359 1 80.38 392 TYR A N 1
ATOM 3163 C CA . TYR A 1 392 ? 8.648 -61.5 2.277 1 80.38 392 TYR A CA 1
ATOM 3164 C C . TYR A 1 392 ? 10.07 -61.594 2.818 1 80.38 392 TYR A C 1
ATOM 3166 O O . TYR A 1 392 ? 10.414 -60.938 3.805 1 80.38 392 TYR A O 1
ATOM 3174 N N . SER A 1 393 ? 10.703 -62.781 2.232 1 66.06 393 SER A N 1
ATOM 3175 C CA . SER A 1 393 ? 12.133 -62.906 2.479 1 66.06 393 SER A CA 1
ATOM 3176 C C . SER A 1 393 ? 12.922 -61.844 1.708 1 66.06 393 SER A C 1
ATOM 3178 O O . SER A 1 393 ? 12.734 -61.688 0.502 1 66.06 393 SER A O 1
ATOM 3180 N N . HIS A 1 394 ? 13.477 -60.812 2.387 1 66.69 394 HIS A N 1
ATOM 3181 C CA . HIS A 1 394 ? 14.367 -59.781 1.845 1 66.69 394 HIS A CA 1
ATOM 3182 C C . HIS A 1 394 ? 13.586 -58.75 1.061 1 66.69 394 HIS A C 1
ATOM 3184 O O . HIS A 1 394 ? 12.406 -58.5 1.338 1 66.69 394 HIS A O 1
ATOM 3190 N N . THR A 1 395 ? 14.078 -58.031 0.005 1 71.81 395 THR A N 1
ATOM 3191 C CA . THR A 1 395 ? 13.539 -56.906 -0.751 1 71.81 395 THR A CA 1
ATOM 3192 C C . THR A 1 395 ? 12.812 -57.406 -2.004 1 71.81 395 THR A C 1
ATOM 3194 O O . THR A 1 395 ? 12.648 -56.625 -2.963 1 71.81 395 THR A O 1
ATOM 3197 N N . ASP A 1 396 ? 12.164 -58.625 -1.975 1 80.88 396 ASP A N 1
ATOM 3198 C CA . ASP A 1 396 ? 11.531 -59.188 -3.174 1 80.88 396 ASP A CA 1
ATOM 3199 C C . ASP A 1 396 ? 10.133 -58.594 -3.373 1 80.88 396 ASP A C 1
ATOM 3201 O O . ASP A 1 396 ? 9.562 -58.688 -4.461 1 80.88 396 ASP A O 1
ATOM 3205 N N . TYR A 1 397 ? 9.633 -58.062 -2.236 1 84.88 397 TYR A N 1
ATOM 3206 C CA . TYR A 1 397 ? 8.305 -57.469 -2.34 1 84.88 397 TYR A CA 1
ATOM 3207 C C . TYR A 1 397 ? 8.32 -56.281 -3.305 1 84.88 397 TYR A C 1
ATOM 3209 O O . TYR A 1 397 ? 7.273 -55.875 -3.836 1 84.88 397 TYR A O 1
ATOM 3217 N N . LEU A 1 398 ? 9.469 -55.781 -3.615 1 87.12 398 LEU A N 1
ATOM 3218 C CA . LEU A 1 398 ? 9.609 -54.594 -4.473 1 87.12 398 LEU A CA 1
ATOM 3219 C C . LEU A 1 398 ? 9.258 -54.938 -5.918 1 87.12 398 LEU A C 1
ATOM 3221 O O . LEU A 1 398 ? 8.914 -54.031 -6.703 1 87.12 398 LEU A O 1
ATOM 3225 N N . HIS A 1 399 ? 9.328 -56.188 -6.234 1 87.12 399 HIS A N 1
ATOM 3226 C CA . HIS A 1 399 ? 9.07 -56.594 -7.609 1 87.12 399 HIS A CA 1
ATOM 3227 C C . HIS A 1 399 ? 7.676 -57.219 -7.75 1 87.12 399 HIS A C 1
ATOM 3229 O O . HIS A 1 399 ? 7.297 -57.656 -8.836 1 87.12 399 HIS A O 1
ATOM 3235 N N . ASP A 1 400 ? 6.918 -57.156 -6.637 1 89.81 400 ASP A N 1
ATOM 3236 C CA . ASP A 1 400 ? 5.559 -57.688 -6.664 1 89.81 400 ASP A CA 1
ATOM 3237 C C . ASP A 1 400 ? 4.582 -56.656 -7.227 1 89.81 400 ASP A C 1
ATOM 3239 O O . ASP A 1 400 ? 4.203 -55.719 -6.531 1 89.81 400 ASP A O 1
ATOM 3243 N N . ALA A 1 401 ? 4.113 -56.875 -8.43 1 90.38 401 ALA A N 1
ATOM 3244 C CA . ALA A 1 401 ? 3.252 -55.906 -9.117 1 90.38 401 ALA A CA 1
ATOM 3245 C C . ALA A 1 401 ? 1.88 -55.812 -8.453 1 90.38 401 ALA A C 1
ATOM 3247 O O . ALA A 1 401 ? 1.278 -54.75 -8.383 1 90.38 401 ALA A O 1
ATOM 3248 N N . SER A 1 402 ? 1.369 -56.938 -8 1 92.19 402 SER A N 1
ATOM 3249 C CA . SER A 1 402 ? 0.045 -56.969 -7.387 1 92.19 402 SER A CA 1
ATOM 3250 C C . SER A 1 402 ? 0.02 -56.156 -6.098 1 92.19 402 SER A C 1
ATOM 3252 O O . SER A 1 402 ? -0.918 -55.375 -5.859 1 92.19 402 SER A O 1
ATOM 3254 N N . LEU A 1 403 ? 1.068 -56.312 -5.395 1 93 403 LEU A N 1
ATOM 3255 C CA . LEU A 1 403 ? 1.171 -55.531 -4.156 1 93 403 LEU A CA 1
ATOM 3256 C C . LEU A 1 403 ? 1.318 -54.062 -4.449 1 93 403 LEU A C 1
ATOM 3258 O O . LEU A 1 403 ? 0.77 -53.219 -3.727 1 93 403 LEU A O 1
ATOM 3262 N N . GLN A 1 404 ? 2.027 -53.719 -5.445 1 94.69 404 GLN A N 1
ATOM 3263 C CA . GLN A 1 404 ? 2.203 -52.312 -5.824 1 94.69 404 GLN A CA 1
ATOM 3264 C C . GLN A 1 404 ? 0.878 -51.688 -6.25 1 94.69 404 GLN A C 1
ATOM 3266 O O . GLN A 1 404 ? 0.567 -50.562 -5.863 1 94.69 404 GLN A O 1
ATOM 3271 N N . HIS A 1 405 ? 0.114 -52.406 -7.023 1 95.56 405 HIS A N 1
ATOM 3272 C CA . HIS A 1 405 ? -1.187 -51.906 -7.445 1 95.56 405 HIS A CA 1
ATOM 3273 C C . HIS A 1 405 ? -2.105 -51.688 -6.25 1 95.56 405 HIS A C 1
ATOM 3275 O O . HIS A 1 405 ? -2.881 -50.719 -6.227 1 95.56 405 HIS A O 1
ATOM 3281 N N . LEU A 1 406 ? -2.016 -52.562 -5.316 1 96.38 406 LEU A N 1
ATOM 3282 C CA . LEU A 1 406 ? -2.82 -52.406 -4.109 1 96.38 406 LEU A CA 1
ATOM 3283 C C . LEU A 1 406 ? -2.426 -51.156 -3.352 1 96.38 406 LEU A C 1
ATOM 3285 O O . LEU A 1 406 ? -3.291 -50.406 -2.863 1 96.38 406 LEU A O 1
ATOM 3289 N N . GLU A 1 407 ? -1.152 -50.906 -3.32 1 95.81 407 GLU A N 1
ATOM 3290 C CA . GLU A 1 407 ? -0.662 -49.688 -2.672 1 95.81 407 GLU A CA 1
ATOM 3291 C C . GLU A 1 407 ? -1.166 -48.438 -3.385 1 95.81 407 GLU A C 1
ATOM 3293 O O . GLU A 1 407 ? -1.582 -47.469 -2.74 1 95.81 407 GLU A O 1
ATOM 3298 N N . PHE A 1 408 ? -1.176 -48.438 -4.691 1 96.56 408 PHE A N 1
ATOM 3299 C CA . PHE A 1 408 ? -1.672 -47.312 -5.469 1 96.56 408 PHE A CA 1
ATOM 3300 C C . PHE A 1 408 ? -3.145 -47.062 -5.168 1 96.56 408 PHE A C 1
ATOM 3302 O O . PHE A 1 408 ? -3.562 -45.906 -5.023 1 96.56 408 PHE A O 1
ATOM 3309 N N . SER A 1 409 ? -3.871 -48.125 -5.133 1 97.31 409 SER A N 1
ATOM 3310 C CA . SER A 1 409 ? -5.301 -47.969 -4.875 1 97.31 409 SER A CA 1
ATOM 3311 C C . SER A 1 409 ? -5.555 -47.406 -3.475 1 97.31 409 SER A C 1
ATOM 3313 O O . SER A 1 409 ? -6.492 -46.656 -3.27 1 97.31 409 SER A O 1
ATOM 3315 N N . LEU A 1 410 ? -4.715 -47.844 -2.555 1 97.69 410 LEU A N 1
ATOM 3316 C CA . LEU A 1 410 ? -4.836 -47.312 -1.194 1 97.69 410 LEU A CA 1
ATOM 3317 C C . LEU A 1 410 ? -4.543 -45.844 -1.145 1 97.69 410 LEU A C 1
ATOM 3319 O O . LEU A 1 410 ? -5.262 -45.062 -0.49 1 97.69 410 LEU A O 1
ATOM 3323 N N . LEU A 1 411 ? -3.521 -45.375 -1.797 1 97.44 411 LEU A N 1
ATOM 3324 C CA . LEU A 1 411 ? -3.174 -43.969 -1.858 1 97.44 411 LEU A CA 1
ATOM 3325 C C . LEU A 1 411 ? -4.281 -43.156 -2.529 1 97.44 411 LEU A C 1
ATOM 3327 O O . LEU A 1 411 ? -4.598 -42.062 -2.094 1 97.44 411 LEU A O 1
ATOM 3331 N N . TYR A 1 412 ? -4.859 -43.75 -3.568 1 96.75 412 TYR A N 1
ATOM 3332 C CA . TYR A 1 412 ? -5.98 -43.094 -4.242 1 96.75 412 TYR A CA 1
ATOM 3333 C C . TYR A 1 412 ? -7.152 -42.906 -3.287 1 96.75 412 TYR A C 1
ATOM 3335 O O . TYR A 1 412 ? -7.758 -41.812 -3.248 1 96.75 412 TYR A O 1
ATOM 3343 N N . PHE A 1 413 ? -7.406 -43.906 -2.494 1 97 413 PHE A N 1
ATOM 3344 C CA . PHE A 1 413 ? -8.477 -43.844 -1.506 1 97 413 PHE A CA 1
ATOM 3345 C C . PHE A 1 413 ? -8.195 -42.75 -0.479 1 97 413 PHE A C 1
ATOM 3347 O O . PHE A 1 413 ? -9.086 -41.969 -0.158 1 97 413 PHE A O 1
ATOM 3354 N N . MET A 1 414 ? -7.043 -42.75 -0.024 1 97.19 414 MET A N 1
ATOM 3355 C CA . MET A 1 414 ? -6.688 -41.781 1.01 1 97.19 414 MET A CA 1
ATOM 3356 C C . MET A 1 414 ? -6.801 -40.375 0.482 1 97.19 414 MET A C 1
ATOM 3358 O O . MET A 1 414 ? -7.258 -39.469 1.193 1 97.19 414 MET A O 1
ATOM 3362 N N . LYS A 1 415 ? -6.395 -40.125 -0.709 1 95.5 415 LYS A N 1
ATOM 3363 C CA . LYS A 1 415 ? -6.531 -38.812 -1.33 1 95.5 415 LYS A CA 1
ATOM 3364 C C . LYS A 1 415 ? -8 -38.438 -1.463 1 95.5 415 LYS A C 1
ATOM 3366 O O . LYS A 1 415 ? -8.375 -37.281 -1.176 1 95.5 415 LYS A O 1
ATOM 3371 N N . SER A 1 416 ? -8.797 -39.375 -1.84 1 94.81 416 SER A N 1
ATOM 3372 C CA . SER A 1 416 ? -10.227 -39.125 -2.006 1 94.81 416 SER A CA 1
ATOM 3373 C C . SER A 1 416 ? -10.898 -38.844 -0.666 1 94.81 416 SER A C 1
ATOM 3375 O O . SER A 1 416 ? -11.734 -37.938 -0.562 1 94.81 416 SER A O 1
ATOM 3377 N N . PHE A 1 417 ? -10.484 -39.656 0.282 1 93.88 417 PHE A N 1
ATOM 3378 C CA . PHE A 1 417 ? -11.039 -39.5 1.622 1 93.88 417 PHE A CA 1
ATOM 3379 C C . PHE A 1 417 ? -10.695 -38.125 2.178 1 93.88 417 PHE A C 1
ATOM 3381 O O . PHE A 1 417 ? -11.555 -37.438 2.748 1 93.88 417 PHE A O 1
ATOM 3388 N N . LYS A 1 418 ? -9.477 -37.688 2.037 1 92.88 418 LYS A N 1
ATOM 3389 C CA . LYS A 1 418 ? -9.031 -36.406 2.504 1 92.88 418 LYS A CA 1
ATOM 3390 C C . LYS A 1 418 ? -9.805 -35.281 1.814 1 92.88 418 LYS A C 1
ATOM 3392 O O . LYS A 1 418 ? -10.219 -34.312 2.463 1 92.88 418 LYS A O 1
ATOM 3397 N N . LYS A 1 419 ? -10.031 -35.344 0.575 1 90.5 419 LYS A N 1
ATOM 3398 C CA . LYS A 1 419 ? -10.734 -34.312 -0.209 1 90.5 419 LYS A CA 1
ATOM 3399 C C . LYS A 1 419 ? -12.164 -34.125 0.281 1 90.5 419 LYS A C 1
ATOM 3401 O O . LYS A 1 419 ? -12.656 -33 0.392 1 90.5 419 LYS A O 1
ATOM 3406 N N . SER A 1 420 ? -12.773 -35.188 0.737 1 89.69 420 SER A N 1
ATOM 3407 C CA . SER A 1 420 ? -14.195 -35.156 1.07 1 89.69 420 SER A CA 1
ATOM 3408 C C . SER A 1 420 ? -14.406 -34.875 2.557 1 89.69 420 SER A C 1
ATOM 3410 O O . SER A 1 420 ? -15.328 -34.156 2.936 1 89.69 420 SER A O 1
ATOM 3412 N N . TYR A 1 421 ? -13.523 -35.469 3.406 1 89.19 421 TYR A N 1
ATOM 3413 C CA . TYR A 1 421 ? -13.891 -35.469 4.816 1 89.19 421 TYR A CA 1
ATOM 3414 C C . TYR A 1 421 ? -12.828 -34.75 5.648 1 89.19 421 TYR A C 1
ATOM 3416 O O . TYR A 1 421 ? -13.062 -34.406 6.816 1 89.19 421 TYR A O 1
ATOM 3424 N N . LEU A 1 422 ? -11.688 -34.469 5.168 1 86.56 422 LEU A N 1
ATOM 3425 C CA . LEU A 1 422 ? -10.641 -33.812 5.938 1 86.56 422 LEU A CA 1
ATOM 3426 C C . LEU A 1 422 ? -10.281 -32.469 5.316 1 86.56 422 LEU A C 1
ATOM 3428 O O . LEU A 1 422 ? -9.352 -31.781 5.777 1 86.56 422 LEU A O 1
ATOM 3432 N N . GLY A 1 423 ? -10.945 -32.062 4.215 1 76.5 423 GLY A N 1
ATOM 3433 C CA . GLY A 1 423 ? -10.633 -30.828 3.508 1 76.5 423 GLY A CA 1
ATOM 3434 C C . GLY A 1 423 ? -11.344 -29.625 4.078 1 76.5 423 GLY A C 1
ATOM 3435 O O . GLY A 1 423 ? -12.156 -29.75 4.996 1 76.5 423 GLY A O 1
ATOM 3436 N N . ASP A 1 424 ? -11.031 -28.359 3.6 1 67.56 424 ASP A N 1
ATOM 3437 C CA . ASP A 1 424 ? -11.539 -27.062 4.043 1 67.56 424 ASP A CA 1
ATOM 3438 C C . ASP A 1 424 ? -13.031 -26.922 3.746 1 67.56 424 ASP A C 1
ATOM 3440 O O . ASP A 1 424 ? -13.75 -26.219 4.457 1 67.56 424 ASP A O 1
ATOM 3444 N N . ALA A 1 425 ? -13.508 -27.656 2.779 1 57.06 425 ALA A N 1
ATOM 3445 C CA . ALA A 1 425 ? -14.914 -27.547 2.391 1 57.06 425 ALA A CA 1
ATOM 3446 C C . ALA A 1 425 ? -15.82 -28.188 3.434 1 57.06 425 ALA A C 1
ATOM 3448 O O . ALA A 1 425 ? -17 -27.859 3.537 1 57.06 425 ALA A O 1
ATOM 3449 N N . SER A 1 426 ? -15.414 -29.188 4.09 1 56.41 426 SER A N 1
ATOM 3450 C CA . SER A 1 426 ? -16.219 -29.938 5.051 1 56.41 426 SER A CA 1
ATOM 3451 C C . SER A 1 426 ? -16.594 -29.078 6.25 1 56.41 426 SER A C 1
ATOM 3453 O O . SER A 1 426 ? -17.625 -29.312 6.895 1 56.41 426 SER A O 1
ATOM 3455 N N . GLY A 1 427 ? -15.719 -28.109 6.555 1 52.19 427 GLY A N 1
ATOM 3456 C CA . GLY A 1 427 ? -16 -27.25 7.703 1 52.19 427 GLY A CA 1
ATOM 3457 C C . GLY A 1 427 ? -17.078 -26.219 7.426 1 52.19 427 GLY A C 1
ATOM 3458 O O . GLY A 1 427 ? -17.578 -25.578 8.352 1 52.19 427 GLY A O 1
ATOM 3459 N N . SER A 1 428 ? -17.109 -25.688 6.094 1 45.78 428 SER A N 1
ATOM 3460 C CA . SER A 1 428 ? -18.031 -24.578 5.84 1 45.78 428 SER A CA 1
ATOM 3461 C C . SER A 1 428 ? -19.484 -25.016 6.035 1 45.78 428 SER A C 1
ATOM 3463 O O . SER A 1 428 ? -20.406 -24.234 5.828 1 45.78 428 SER A O 1
ATOM 3465 N N . VAL A 1 429 ? -19.875 -26.328 5.52 1 41.62 429 VAL A N 1
ATOM 3466 C CA . VAL A 1 429 ? -21.312 -26.484 5.754 1 41.62 429 VAL A CA 1
ATOM 3467 C C . VAL A 1 429 ? -21.641 -26.156 7.211 1 41.62 429 VAL A C 1
ATOM 3469 O O . VAL A 1 429 ? -20.922 -26.578 8.125 1 41.62 429 VAL A O 1
ATOM 3472 N N . GLY A 1 430 ? -22.297 -25.156 7.484 1 40.53 430 GLY A N 1
ATOM 3473 C CA . GLY A 1 430 ? -22.922 -24.578 8.664 1 40.53 430 GLY A CA 1
ATOM 3474 C C . GLY A 1 430 ? -22.938 -25.516 9.852 1 40.53 430 GLY A C 1
ATOM 3475 O O . GLY A 1 430 ? -23.406 -25.141 10.93 1 40.53 430 GLY A O 1
ATOM 3476 N N . ASN A 1 431 ? -23.328 -26.891 9.609 1 41.78 431 ASN A N 1
ATOM 3477 C CA . ASN A 1 431 ? -23.781 -27.672 10.766 1 41.78 431 ASN A CA 1
ATOM 3478 C C . ASN A 1 431 ? -22.609 -28.031 11.672 1 41.78 431 ASN A C 1
ATOM 3480 O O . ASN A 1 431 ? -21.625 -28.625 11.227 1 41.78 431 ASN A O 1
ATOM 3484 N N . SER A 1 432 ? -22.266 -27.344 12.609 1 48.94 432 SER A N 1
ATOM 3485 C CA . SER A 1 432 ? -21.469 -27.516 13.812 1 48.94 432 SER A CA 1
ATOM 3486 C C . SER A 1 432 ? -21.156 -28.984 14.055 1 48.94 432 SER A C 1
ATOM 3488 O O . SER A 1 432 ? -20.375 -29.328 14.953 1 48.94 432 SER A O 1
ATOM 3490 N N . SER A 1 433 ? -21.875 -30.016 13.336 1 60.41 433 SER A N 1
ATOM 3491 C CA . SER A 1 433 ? -21.812 -31.375 13.828 1 60.41 433 SER A CA 1
ATOM 3492 C C . SER A 1 433 ? -20.781 -32.188 13.055 1 60.41 433 SER A C 1
ATOM 3494 O O . SER A 1 433 ? -20.609 -32 11.844 1 60.41 433 SER A O 1
ATOM 3496 N N . THR A 1 434 ? -19.719 -32.781 13.617 1 72.44 434 THR A N 1
ATOM 3497 C CA . THR A 1 434 ? -18.781 -33.781 13.125 1 72.44 434 THR A CA 1
ATOM 3498 C C . THR A 1 434 ? -19.484 -34.781 12.195 1 72.44 434 THR A C 1
ATOM 3500 O O . THR A 1 434 ? -20.531 -35.312 12.547 1 72.44 434 THR A O 1
ATOM 3503 N N . PRO A 1 435 ? -18.969 -34.906 10.898 1 80.38 435 PRO A N 1
ATOM 3504 C CA . PRO A 1 435 ? -19.594 -35.875 9.984 1 80.38 435 PRO A CA 1
ATOM 3505 C C . PRO A 1 435 ? -19.781 -37.25 10.617 1 80.38 435 PRO A C 1
ATOM 3507 O O . PRO A 1 435 ? -18.922 -37.719 11.367 1 80.38 435 PRO A O 1
ATOM 3510 N N . LYS A 1 436 ? -20.797 -37.938 10.367 1 86.94 436 LYS A N 1
ATOM 3511 C CA . LYS A 1 436 ? -21.172 -39.188 10.992 1 86.94 436 LYS A CA 1
ATOM 3512 C C . LYS A 1 436 ? -20.281 -40.344 10.531 1 86.94 436 LYS A C 1
ATOM 3514 O O . LYS A 1 436 ? -20.312 -41.438 11.094 1 86.94 436 LYS A O 1
ATOM 3519 N N . ILE A 1 437 ? -19.484 -40.062 9.492 1 89.56 437 ILE A N 1
ATOM 3520 C CA . ILE A 1 437 ? -18.547 -41.094 9.016 1 89.56 437 ILE A CA 1
ATOM 3521 C C . ILE A 1 437 ? -17.578 -41.469 10.133 1 89.56 437 ILE A C 1
ATOM 3523 O O . ILE A 1 437 ? -17.219 -42.625 10.289 1 89.56 437 ILE A O 1
ATOM 3527 N N . PHE A 1 438 ? -17.172 -40.625 10.961 1 89.19 438 PHE A N 1
ATOM 3528 C CA . PHE A 1 438 ? -16.188 -40.875 12 1 89.19 438 PHE A CA 1
ATOM 3529 C C . PHE A 1 438 ? -16.797 -41.656 13.156 1 89.19 438 PHE A C 1
ATOM 3531 O O . PHE A 1 438 ? -16.109 -42.438 13.812 1 89.19 438 PHE A O 1
ATOM 3538 N N . THR A 1 439 ? -18.031 -41.438 13.312 1 87.88 439 THR A N 1
ATOM 3539 C CA . THR A 1 439 ? -18.734 -42.219 14.32 1 87.88 439 THR A CA 1
ATOM 3540 C C . THR A 1 439 ? -18.766 -43.688 13.922 1 87.88 439 THR A C 1
ATOM 3542 O O . THR A 1 439 ? -18.5 -44.594 14.742 1 87.88 439 THR A O 1
ATOM 3545 N N . ARG A 1 440 ? -19.078 -43.875 12.648 1 90.75 440 ARG A N 1
ATOM 3546 C CA . ARG A 1 440 ? -19.125 -45.25 12.148 1 90.75 440 ARG A CA 1
ATOM 3547 C C . ARG A 1 440 ? -17.75 -45.906 12.18 1 90.75 440 ARG A C 1
ATOM 3549 O O . ARG A 1 440 ? -17.625 -47.094 12.516 1 90.75 440 ARG A O 1
ATOM 3556 N N . LEU A 1 441 ? -16.734 -45.188 11.828 1 90.94 441 LEU A N 1
ATOM 3557 C CA . LEU A 1 441 ? -15.375 -45.719 11.844 1 90.94 441 LEU A CA 1
ATOM 3558 C C . LEU A 1 441 ? -14.945 -46.062 13.266 1 90.94 441 LEU A C 1
ATOM 3560 O O . LEU A 1 441 ? -14.234 -47.031 13.477 1 90.94 441 LEU A O 1
ATOM 3564 N N . TYR A 1 442 ? -15.359 -45.312 14.234 1 87.94 442 TYR A N 1
ATOM 3565 C CA . TYR A 1 442 ? -15.07 -45.594 15.633 1 87.94 442 TYR A CA 1
ATOM 3566 C C . TYR A 1 442 ? -15.727 -46.906 16.078 1 87.94 442 TYR A C 1
ATOM 3568 O O . TYR A 1 442 ? -15.102 -47.719 16.766 1 87.94 442 TYR A O 1
ATOM 3576 N N . GLU A 1 443 ? -16.875 -47.031 15.656 1 88.44 443 GLU A N 1
ATOM 3577 C CA . GLU A 1 443 ? -17.641 -48.25 16.031 1 88.44 443 GLU A CA 1
ATOM 3578 C C . GLU A 1 443 ? -17 -49.5 15.445 1 88.44 443 GLU A C 1
ATOM 3580 O O . GLU A 1 443 ? -16.906 -50.531 16.125 1 88.44 443 GLU A O 1
ATOM 3585 N N . LEU A 1 444 ? -16.5 -49.375 14.266 1 91.12 444 LEU A N 1
ATOM 3586 C CA . LEU A 1 444 ? -16.062 -50.562 13.555 1 91.12 444 LEU A CA 1
ATOM 3587 C C . LEU A 1 444 ? -14.578 -50.812 13.805 1 91.12 444 LEU A C 1
ATOM 3589 O O . LEU A 1 444 ? -14.148 -51.969 13.867 1 91.12 444 LEU A O 1
ATOM 3593 N N . LEU A 1 445 ? -13.766 -49.781 13.945 1 89 445 LEU A N 1
ATOM 3594 C CA . LEU A 1 445 ? -12.32 -49.969 14.062 1 89 445 LEU A CA 1
ATOM 3595 C C . LEU A 1 445 ? -11.828 -49.562 15.453 1 89 445 LEU A C 1
ATOM 3597 O O . LEU A 1 445 ? -10.664 -49.781 15.781 1 89 445 LEU A O 1
ATOM 3601 N N . ASN A 1 446 ? -12.633 -49.125 16.391 1 81.38 446 ASN A N 1
ATOM 3602 C CA . ASN A 1 446 ? -12.297 -48.688 17.734 1 81.38 446 ASN A CA 1
ATOM 3603 C C . ASN A 1 446 ? -11.266 -47.562 17.719 1 81.38 446 ASN A C 1
ATOM 3605 O O . ASN A 1 446 ? -10.312 -47.562 18.5 1 81.38 446 ASN A O 1
ATOM 3609 N N . ILE A 1 447 ? -11.312 -46.75 16.781 1 71.31 447 ILE A N 1
ATOM 3610 C CA . ILE A 1 447 ? -10.43 -45.594 16.641 1 71.31 447 ILE A CA 1
ATOM 3611 C C . ILE A 1 447 ? -11.008 -44.406 17.391 1 71.31 447 ILE A C 1
ATOM 3613 O O . ILE A 1 447 ? -12.023 -43.844 16.984 1 71.31 447 ILE A O 1
ATOM 3617 N N . ALA A 1 448 ? -10.453 -44.219 18.719 1 63.34 448 ALA A N 1
ATOM 3618 C CA . ALA A 1 448 ? -10.914 -43.125 19.578 1 63.34 448 ALA A CA 1
ATOM 3619 C C . ALA A 1 448 ? -10.406 -41.781 19.062 1 63.34 448 ALA A C 1
ATOM 3621 O O . ALA A 1 448 ? -9.289 -41.688 18.531 1 63.34 448 ALA A O 1
ATOM 3622 N N . GLY A 1 449 ? -11.156 -40.531 19.062 1 60.03 449 GLY A N 1
ATOM 3623 C CA . GLY A 1 449 ? -10.664 -39.188 18.922 1 60.03 449 GLY A CA 1
ATOM 3624 C C . GLY A 1 449 ? -10.984 -38.562 17.578 1 60.03 449 GLY A C 1
ATOM 3625 O O . GLY A 1 449 ? -10.469 -37.5 17.25 1 60.03 449 GLY A O 1
ATOM 3626 N N . GLU A 1 450 ? -12.094 -38.875 16.797 1 73.25 450 GLU A N 1
ATOM 3627 C CA . GLU A 1 450 ? -12.781 -38.25 15.664 1 73.25 450 GLU A CA 1
ATOM 3628 C C . GLU A 1 450 ? -11.875 -38.188 14.445 1 73.25 450 GLU A C 1
ATOM 3630 O O . GLU A 1 450 ? -11.297 -39.188 14.023 1 73.25 450 GLU A O 1
ATOM 3635 N N . GLN A 1 451 ? -11.523 -37.125 13.852 1 82.19 451 GLN A N 1
ATOM 3636 C CA . GLN A 1 451 ? -10.797 -36.719 12.641 1 82.19 451 GLN A CA 1
ATOM 3637 C C . GLN A 1 451 ? -9.289 -36.875 12.828 1 82.19 451 GLN A C 1
ATOM 3639 O O . GLN A 1 451 ? -8.578 -37.281 11.906 1 82.19 451 GLN A O 1
ATOM 3644 N N . LEU A 1 452 ? -8.766 -36.938 14.055 1 88.38 452 LEU A N 1
ATOM 3645 C CA . LEU A 1 452 ? -7.344 -36.969 14.367 1 88.38 452 LEU A CA 1
ATOM 3646 C C . LEU A 1 452 ? -6.766 -38.344 14.211 1 88.38 452 LEU A C 1
ATOM 3648 O O . LEU A 1 452 ? -5.648 -38.531 13.719 1 88.38 452 LEU A O 1
ATOM 3652 N N . GLN A 1 453 ? -7.531 -39.281 14.508 1 88.81 453 GLN A N 1
ATOM 3653 C CA . GLN A 1 453 ? -7.012 -40.656 14.461 1 88.81 453 GLN A CA 1
ATOM 3654 C C . GLN A 1 453 ? -6.898 -41.156 13.016 1 88.81 453 GLN A C 1
ATOM 3656 O O . GLN A 1 453 ? -5.969 -41.875 12.68 1 88.81 453 GLN A O 1
ATOM 3661 N N . VAL A 1 454 ? -7.84 -40.812 12.242 1 90.12 454 VAL A N 1
ATOM 3662 C CA . VAL A 1 454 ? -7.766 -41.219 10.836 1 90.12 454 VAL A CA 1
ATOM 3663 C C . VAL A 1 454 ? -6.559 -40.531 10.188 1 90.12 454 VAL A C 1
ATOM 3665 O O . VAL A 1 454 ? -5.824 -41.188 9.43 1 90.12 454 VAL A O 1
ATOM 3668 N N . LEU A 1 455 ? -6.426 -39.344 10.531 1 92.25 455 LEU A N 1
ATOM 3669 C CA . LEU A 1 455 ? -5.277 -38.625 9.992 1 92.25 455 LEU A CA 1
ATOM 3670 C C . LEU A 1 455 ? -3.971 -39.219 10.492 1 92.25 455 LEU A C 1
ATOM 3672 O O . LEU A 1 455 ? -2.98 -39.281 9.758 1 92.25 455 LEU A O 1
ATOM 3676 N N . ASN A 1 456 ? -3.943 -39.688 11.711 1 93.12 456 ASN A N 1
ATOM 3677 C CA . ASN A 1 456 ? -2.768 -40.344 12.258 1 93.12 456 ASN A CA 1
ATOM 3678 C C . ASN A 1 456 ? -2.428 -41.625 11.477 1 93.12 456 ASN A C 1
ATOM 3680 O O . ASN A 1 456 ? -1.256 -41.906 11.227 1 93.12 456 ASN A O 1
ATOM 3684 N N . ILE A 1 457 ? -3.455 -42.312 11.102 1 92.94 457 ILE A N 1
ATOM 3685 C CA . ILE A 1 457 ? -3.264 -43.5 10.289 1 92.94 457 ILE A CA 1
ATOM 3686 C C . ILE A 1 457 ? -2.676 -43.125 8.938 1 92.94 457 ILE A C 1
ATOM 3688 O O . ILE A 1 457 ? -1.765 -43.812 8.438 1 92.94 457 ILE A O 1
ATOM 3692 N N . PHE A 1 458 ? -3.186 -42.062 8.352 1 94.81 458 PHE A N 1
ATOM 3693 C CA . PHE A 1 458 ? -2.717 -41.625 7.047 1 94.81 458 PHE A CA 1
ATOM 3694 C C . PHE A 1 458 ? -1.252 -41.219 7.113 1 94.81 458 PHE A C 1
ATOM 3696 O O . PHE A 1 458 ? -0.443 -41.625 6.285 1 94.81 458 PHE A O 1
ATOM 3703 N N . ILE A 1 459 ? -0.857 -40.438 8.109 1 95 459 ILE A N 1
ATOM 3704 C CA . ILE A 1 459 ? 0.52 -39.969 8.234 1 95 459 ILE A CA 1
ATOM 3705 C C . ILE A 1 459 ? 1.435 -41.156 8.555 1 95 459 ILE A C 1
ATOM 3707 O O . ILE A 1 459 ? 2.561 -41.219 8.055 1 95 459 ILE A O 1
ATOM 3711 N N . GLY A 1 460 ? 0.892 -42 9.367 1 94 460 GLY A N 1
ATOM 3712 C CA . GLY A 1 460 ? 1.648 -43.219 9.633 1 94 460 GLY A CA 1
ATOM 3713 C C . GLY A 1 460 ? 1.934 -44.031 8.391 1 94 460 GLY A C 1
ATOM 3714 O O . GLY A 1 460 ? 3.043 -44.562 8.211 1 94 460 GLY A O 1
ATOM 3715 N N . LYS A 1 461 ? 0.957 -44.188 7.578 1 95.44 461 LYS A N 1
ATOM 3716 C CA . LYS A 1 461 ? 1.116 -44.906 6.328 1 95.44 461 LYS A CA 1
ATOM 3717 C C . LYS A 1 461 ? 2.102 -44.219 5.398 1 95.44 461 LYS A C 1
ATOM 3719 O O . LYS A 1 461 ? 2.918 -44.844 4.746 1 95.44 461 LYS A O 1
ATOM 3724 N N . ILE A 1 462 ? 2.027 -42.906 5.316 1 96.12 462 ILE A N 1
ATOM 3725 C CA . ILE A 1 462 ? 2.949 -42.125 4.504 1 96.12 462 ILE A CA 1
ATOM 3726 C C . ILE A 1 462 ? 4.383 -42.375 4.965 1 96.12 462 ILE A C 1
ATOM 3728 O O . ILE A 1 462 ? 5.266 -42.656 4.148 1 96.12 462 ILE A O 1
ATOM 3732 N N . ALA A 1 463 ? 4.613 -42.375 6.27 1 94.88 463 ALA A N 1
ATOM 3733 C CA . ALA A 1 463 ? 5.945 -42.594 6.82 1 94.88 463 ALA A CA 1
ATOM 3734 C C . ALA A 1 463 ? 6.43 -44 6.504 1 94.88 463 ALA A C 1
ATOM 3736 O O . ALA A 1 463 ? 7.586 -44.188 6.117 1 94.88 463 ALA A O 1
ATOM 3737 N N . SER A 1 464 ? 5.555 -44.906 6.594 1 94.44 464 SER A N 1
ATOM 3738 C CA . SER A 1 464 ? 5.906 -46.312 6.324 1 94.44 464 SER A CA 1
ATOM 3739 C C . SER A 1 464 ? 6.254 -46.5 4.852 1 94.44 464 SER A C 1
ATOM 3741 O O . SER A 1 464 ? 7.227 -47.188 4.531 1 94.44 464 SER A O 1
ATOM 3743 N N . ASN A 1 465 ? 5.469 -45.906 3.967 1 95.31 465 ASN A N 1
ATOM 3744 C CA . ASN A 1 465 ? 5.723 -46.031 2.535 1 95.31 465 ASN A CA 1
ATOM 3745 C C . ASN A 1 465 ? 7.086 -45.469 2.158 1 95.31 465 ASN A C 1
ATOM 3747 O O . ASN A 1 465 ? 7.789 -46.031 1.314 1 95.31 465 ASN A O 1
ATOM 3751 N N . LEU A 1 466 ? 7.492 -44.375 2.805 1 95.06 466 LEU A N 1
ATOM 3752 C CA . LEU A 1 466 ? 8.758 -43.719 2.486 1 95.06 466 LEU A CA 1
ATOM 3753 C C . LEU A 1 466 ? 9.938 -44.531 3.023 1 95.06 466 LEU A C 1
ATOM 3755 O O . LEU A 1 466 ? 11.078 -44.344 2.602 1 95.06 466 LEU A O 1
ATOM 3759 N N . LYS A 1 467 ? 9.641 -45.469 3.912 1 93 467 LYS A N 1
ATOM 3760 C CA . LYS A 1 467 ? 10.672 -46.344 4.441 1 93 467 LYS A CA 1
ATOM 3761 C C . LYS A 1 467 ? 10.781 -47.656 3.623 1 93 467 LYS A C 1
ATOM 3763 O O . LYS A 1 467 ? 11.867 -48 3.168 1 93 467 LYS A O 1
ATOM 3768 N N . VAL A 1 468 ? 9.609 -48.188 3.328 1 92.56 468 VAL A N 1
ATOM 3769 C CA . VAL A 1 468 ? 9.57 -49.531 2.781 1 92.56 468 VAL A CA 1
ATOM 3770 C C . VAL A 1 468 ? 9.68 -49.5 1.259 1 92.56 468 VAL A C 1
ATOM 3772 O O . VAL A 1 468 ? 10.352 -50.312 0.648 1 92.56 468 VAL A O 1
ATOM 3775 N N . TRP A 1 469 ? 9.031 -48.5 0.606 1 93.62 469 TRP A N 1
ATOM 3776 C CA . TRP A 1 469 ? 8.984 -48.438 -0.851 1 93.62 469 TRP A CA 1
ATOM 3777 C C . TRP A 1 469 ? 10.023 -47.469 -1.388 1 93.62 469 TRP A C 1
ATOM 3779 O O . TRP A 1 469 ? 9.797 -46.812 -2.416 1 93.62 469 TRP A O 1
ATOM 3789 N N . ALA A 1 470 ? 11.133 -47.312 -0.736 1 92.56 470 ALA A N 1
ATOM 3790 C CA . ALA A 1 470 ? 12.164 -46.312 -1.019 1 92.56 470 ALA A CA 1
ATOM 3791 C C . ALA A 1 470 ? 12.688 -46.438 -2.445 1 92.56 470 ALA A C 1
ATOM 3793 O O . ALA A 1 470 ? 13.023 -45.438 -3.088 1 92.56 470 ALA A O 1
ATOM 3794 N N . ARG A 1 471 ? 12.641 -47.625 -3.023 1 92.88 471 ARG A N 1
ATOM 3795 C CA . ARG A 1 471 ? 13.289 -47.875 -4.305 1 92.88 471 ARG A CA 1
ATOM 3796 C C . ARG A 1 471 ? 12.281 -47.812 -5.449 1 92.88 471 ARG A C 1
ATOM 3798 O O . ARG A 1 471 ? 12.648 -47.969 -6.613 1 92.88 471 ARG A O 1
ATOM 3805 N N . ILE A 1 472 ? 10.953 -47.656 -5.129 1 94.19 472 ILE A N 1
ATOM 3806 C CA . ILE A 1 472 ? 9.914 -47.562 -6.148 1 94.19 472 ILE A CA 1
ATOM 3807 C C . ILE A 1 472 ? 9.477 -46.094 -6.293 1 94.19 472 ILE A C 1
ATOM 3809 O O . ILE A 1 472 ? 8.617 -45.625 -5.543 1 94.19 472 ILE A O 1
ATOM 3813 N N . ASP A 1 473 ? 9.961 -45.5 -7.293 1 92.69 473 ASP A N 1
ATOM 3814 C CA . ASP A 1 473 ? 9.828 -44.062 -7.469 1 92.69 473 ASP A CA 1
ATOM 3815 C C . ASP A 1 473 ? 8.367 -43.656 -7.609 1 92.69 473 ASP A C 1
ATOM 3817 O O . ASP A 1 473 ? 7.938 -42.656 -7.051 1 92.69 473 ASP A O 1
ATOM 3821 N N . ASN A 1 474 ? 7.586 -44.406 -8.328 1 93.25 474 ASN A N 1
ATOM 3822 C CA . ASN A 1 474 ? 6.195 -44.031 -8.578 1 93.25 474 ASN A CA 1
ATOM 3823 C C . ASN A 1 474 ? 5.383 -44 -7.289 1 93.25 474 ASN A C 1
ATOM 3825 O O . ASN A 1 474 ? 4.586 -43.094 -7.074 1 93.25 474 ASN A O 1
ATOM 3829 N N . ILE A 1 475 ? 5.629 -45 -6.402 1 95.69 475 ILE A N 1
ATOM 3830 C CA . ILE A 1 475 ? 4.898 -45.062 -5.141 1 95.69 475 ILE A CA 1
ATOM 3831 C C . ILE A 1 475 ? 5.332 -43.906 -4.242 1 95.69 475 ILE A C 1
ATOM 3833 O O . ILE A 1 475 ? 4.5 -43.281 -3.578 1 95.69 475 ILE A O 1
ATOM 3837 N N . VAL A 1 476 ? 6.625 -43.625 -4.254 1 96.5 476 VAL A N 1
ATOM 3838 C CA . VAL A 1 476 ? 7.145 -42.531 -3.449 1 96.5 476 VAL A CA 1
ATOM 3839 C C . VAL A 1 476 ? 6.543 -41.188 -3.928 1 96.5 476 VAL A C 1
ATOM 3841 O O . VAL A 1 476 ? 6.125 -40.375 -3.117 1 96.5 476 VAL A O 1
ATOM 3844 N N . THR A 1 477 ? 6.445 -41 -5.242 1 96.19 477 THR A N 1
ATOM 3845 C CA . THR A 1 477 ? 5.902 -39.781 -5.812 1 96.19 477 THR A CA 1
ATOM 3846 C C . THR A 1 477 ? 4.441 -39.594 -5.414 1 96.19 477 THR A C 1
ATOM 3848 O O . THR A 1 477 ? 4.035 -38.531 -4.996 1 96.19 477 THR A O 1
ATOM 3851 N N . GLU A 1 478 ? 3.65 -40.656 -5.516 1 95.81 478 GLU A N 1
ATOM 3852 C CA . GLU A 1 478 ? 2.238 -40.562 -5.156 1 95.81 478 GLU A CA 1
ATOM 3853 C C . GLU A 1 478 ? 2.066 -40.375 -3.654 1 95.81 478 GLU A C 1
ATOM 3855 O O . GLU A 1 478 ? 1.145 -39.656 -3.225 1 95.81 478 GLU A O 1
ATOM 3860 N N . THR A 1 479 ? 2.947 -41.031 -2.918 1 97.44 479 THR A N 1
ATOM 3861 C CA . THR A 1 479 ? 2.906 -40.875 -1.471 1 97.44 479 THR A CA 1
ATOM 3862 C C . THR A 1 479 ? 3.217 -39.438 -1.084 1 97.44 479 THR A C 1
ATOM 3864 O O . THR A 1 479 ? 2.527 -38.844 -0.245 1 97.44 479 THR A O 1
ATOM 3867 N N . MET A 1 480 ? 4.215 -38.844 -1.726 1 96.5 480 MET A N 1
ATOM 3868 C CA . MET A 1 480 ? 4.602 -37.469 -1.444 1 96.5 480 MET A CA 1
ATOM 3869 C C . MET A 1 480 ? 3.508 -36.5 -1.882 1 96.5 480 MET A C 1
ATOM 3871 O O . MET A 1 480 ? 3.293 -35.469 -1.24 1 96.5 480 MET A O 1
ATOM 3875 N N . SER A 1 481 ? 2.869 -36.844 -2.939 1 96.19 481 SER A N 1
ATOM 3876 C CA . SER A 1 481 ? 1.756 -36.031 -3.395 1 96.19 481 SER A CA 1
ATOM 3877 C C . SER A 1 481 ? 0.646 -35.969 -2.35 1 96.19 481 SER A C 1
ATOM 3879 O O . SER A 1 481 ? 0.078 -34.906 -2.096 1 96.19 481 SER A O 1
ATOM 3881 N N . LEU A 1 482 ? 0.384 -37.062 -1.779 1 96.38 482 LEU A N 1
ATOM 3882 C CA . LEU A 1 482 ? -0.607 -37.125 -0.71 1 96.38 482 LEU A CA 1
ATOM 3883 C C . LEU A 1 482 ? -0.152 -36.312 0.498 1 96.38 482 LEU A C 1
ATOM 3885 O O . LEU A 1 482 ? -0.941 -35.562 1.082 1 96.38 482 LEU A O 1
ATOM 3889 N N . PHE A 1 483 ? 1.06 -36.438 0.816 1 96.44 483 PHE A N 1
ATOM 3890 C CA . PHE A 1 483 ? 1.614 -35.719 1.953 1 96.44 483 PHE A CA 1
ATOM 3891 C C . PHE A 1 483 ? 1.51 -34.188 1.738 1 96.44 483 PHE A C 1
ATOM 3893 O O . PHE A 1 483 ? 1.102 -33.469 2.641 1 96.44 483 PHE A O 1
ATOM 3900 N N . ASP A 1 484 ? 1.841 -33.812 0.619 1 95.56 484 ASP A N 1
ATOM 3901 C CA . ASP A 1 484 ? 1.77 -32.375 0.269 1 95.56 484 ASP A CA 1
ATOM 3902 C C . ASP A 1 484 ? 0.328 -31.891 0.311 1 95.56 484 ASP A C 1
ATOM 3904 O O . ASP A 1 484 ? 0.07 -30.766 0.75 1 95.56 484 ASP A O 1
ATOM 3908 N N . ASP A 1 485 ? -0.586 -32.656 -0.068 1 94.12 485 ASP A N 1
ATOM 3909 C CA . ASP A 1 485 ? -1.998 -32.281 -0.052 1 94.12 485 ASP A CA 1
ATOM 3910 C C . ASP A 1 485 ? -2.496 -32.094 1.376 1 94.12 485 ASP A C 1
ATOM 3912 O O . ASP A 1 485 ? -3.271 -31.172 1.643 1 94.12 485 ASP A O 1
ATOM 3916 N N . ILE A 1 486 ? -2.072 -32.969 2.205 1 93.94 486 ILE A N 1
ATOM 3917 C CA . ILE A 1 486 ? -2.463 -32.875 3.607 1 93.94 486 ILE A CA 1
ATOM 3918 C C . ILE A 1 486 ? -1.885 -31.625 4.227 1 93.94 486 ILE A C 1
ATOM 3920 O O . ILE A 1 486 ? -2.58 -30.906 4.953 1 93.94 486 ILE A O 1
ATOM 3924 N N . ALA A 1 487 ? -0.697 -31.297 3.879 1 93.69 487 ALA A N 1
ATOM 3925 C CA . ALA A 1 487 ? -0.005 -30.156 4.465 1 93.69 487 ALA A CA 1
ATOM 3926 C C . ALA A 1 487 ? -0.5 -28.844 3.859 1 93.69 487 ALA A C 1
ATOM 3928 O O . ALA A 1 487 ? -0.343 -27.781 4.457 1 93.69 487 ALA A O 1
ATOM 3929 N N . SER A 1 488 ? -1.045 -28.781 2.719 1 91.12 488 SER A N 1
ATOM 3930 C CA . SER A 1 488 ? -1.475 -27.578 2.025 1 91.12 488 SER A CA 1
ATOM 3931 C C . SER A 1 488 ? -2.895 -27.188 2.422 1 91.12 488 SER A C 1
ATOM 3933 O O . SER A 1 488 ? -3.301 -26.047 2.242 1 91.12 488 SER A O 1
ATOM 3935 N N . GLY A 1 489 ? -3.686 -28.094 2.951 1 88.12 489 GLY A N 1
ATOM 3936 C CA . GLY A 1 489 ? -5.016 -27.766 3.447 1 88.12 489 GLY A CA 1
ATOM 3937 C C . GLY A 1 489 ? -4.996 -27.125 4.816 1 88.12 489 GLY A C 1
ATOM 3938 O O . GLY A 1 489 ? -4.242 -27.531 5.699 1 88.12 489 GLY A O 1
ATOM 3939 N N . TYR A 1 490 ? -5.758 -26.172 4.973 1 82 490 TYR A N 1
ATOM 3940 C CA . TYR A 1 490 ? -5.73 -25.422 6.23 1 82 490 TYR A CA 1
ATOM 3941 C C . TYR A 1 490 ? -6.168 -26.312 7.391 1 82 490 TYR A C 1
ATOM 3943 O O . TYR A 1 490 ? -5.449 -26.438 8.383 1 82 490 TYR A O 1
ATOM 3951 N N . LEU A 1 491 ? -7.285 -27 7.258 1 85.88 491 LEU A N 1
ATOM 3952 C CA . LEU A 1 491 ? -7.828 -27.812 8.352 1 85.88 491 LEU A CA 1
ATOM 3953 C C . LEU A 1 491 ? -6.977 -29.062 8.578 1 85.88 491 LEU A C 1
ATOM 3955 O O . LEU A 1 491 ? -6.629 -29.375 9.719 1 85.88 491 LEU A O 1
ATOM 3959 N N . SER A 1 492 ? -6.719 -29.703 7.48 1 90.62 492 SER A N 1
ATOM 3960 C CA . SER A 1 492 ? -5.926 -30.922 7.602 1 90.62 492 SER A CA 1
ATOM 3961 C C . SER A 1 492 ? -4.551 -30.625 8.195 1 90.62 492 SER A C 1
ATOM 3963 O O . SER A 1 492 ? -4.051 -31.391 9.023 1 90.62 492 SER A O 1
ATOM 3965 N N . ALA A 1 493 ? -3.938 -29.562 7.82 1 91.44 493 ALA A N 1
ATOM 3966 C CA . ALA A 1 493 ? -2.619 -29.203 8.328 1 91.44 493 ALA A CA 1
ATOM 3967 C C . ALA A 1 493 ? -2.68 -28.875 9.82 1 91.44 493 ALA A C 1
ATOM 3969 O O . ALA A 1 493 ? -1.787 -29.25 10.578 1 91.44 493 ALA A O 1
ATOM 3970 N N . LYS A 1 494 ? -3.686 -28.219 10.18 1 89.81 494 LYS A N 1
ATOM 3971 C CA . LYS A 1 494 ? -3.867 -27.859 11.586 1 89.81 494 LYS A CA 1
ATOM 3972 C C . LYS A 1 494 ? -4.023 -29.109 12.453 1 89.81 494 LYS A C 1
ATOM 3974 O O . LYS A 1 494 ? -3.408 -29.203 13.516 1 89.81 494 LYS A O 1
ATOM 3979 N N . LEU A 1 495 ? -4.785 -30.031 11.961 1 89.88 495 LEU A N 1
ATOM 3980 C CA . LEU A 1 495 ? -4.992 -31.266 12.695 1 89.88 495 LEU A CA 1
ATOM 3981 C C . LEU A 1 495 ? -3.713 -32.094 12.727 1 89.88 495 LEU A C 1
ATOM 3983 O O . LEU A 1 495 ? -3.369 -32.688 13.758 1 89.88 495 LEU A O 1
ATOM 3987 N N . ALA A 1 496 ? -3.109 -32.094 11.586 1 91.38 496 ALA A N 1
ATOM 3988 C CA . ALA A 1 496 ? -1.872 -32.844 11.484 1 91.38 496 ALA A CA 1
ATOM 3989 C C . ALA A 1 496 ? -0.814 -32.312 12.445 1 91.38 496 ALA A C 1
ATOM 3991 O O . ALA A 1 496 ? -0.028 -33.094 13 1 91.38 496 ALA A O 1
ATOM 3992 N N . SER A 1 497 ? -0.742 -31.047 12.625 1 89.5 497 SER A N 1
ATOM 3993 C CA . SER A 1 497 ? 0.266 -30.422 13.477 1 89.5 497 SER A CA 1
ATOM 3994 C C . SER A 1 497 ? 0.073 -30.812 14.938 1 89.5 497 SER A C 1
ATOM 3996 O O . SER A 1 497 ? 1.02 -30.766 15.727 1 89.5 497 SER A O 1
ATOM 3998 N N . LYS A 1 498 ? -1.086 -31.25 15.289 1 88.69 498 LYS A N 1
ATOM 3999 C CA . LYS A 1 498 ? -1.394 -31.609 16.672 1 88.69 498 LYS A CA 1
ATOM 4000 C C . LYS A 1 498 ? -1.025 -33.062 16.969 1 88.69 498 LYS A C 1
ATOM 4002 O O . LYS A 1 498 ? -1.008 -33.5 18.125 1 88.69 498 LYS A O 1
ATOM 4007 N N . LEU A 1 499 ? -0.733 -33.75 15.938 1 92 499 LEU A N 1
ATOM 4008 C CA . LEU A 1 499 ? -0.464 -35.188 16.078 1 92 499 LEU A CA 1
ATOM 4009 C C . LEU A 1 499 ? 0.95 -35.406 16.594 1 92 499 LEU A C 1
ATOM 4011 O O . LEU A 1 499 ? 1.885 -34.719 16.203 1 92 499 LEU A O 1
ATOM 4015 N N . GLU A 1 500 ? 1.142 -36.375 17.359 1 90.94 500 GLU A N 1
ATOM 4016 C CA . GLU A 1 500 ? 2.451 -36.781 17.875 1 90.94 500 GLU A CA 1
ATOM 4017 C C . GLU A 1 500 ? 3.33 -37.375 16.781 1 90.94 500 GLU A C 1
ATOM 4019 O O . GLU A 1 500 ? 4.543 -37.156 16.766 1 90.94 500 GLU A O 1
ATOM 4024 N N . THR A 1 501 ? 2.682 -38.062 15.922 1 91.5 501 THR A N 1
ATOM 4025 C CA . THR A 1 501 ? 3.418 -38.656 14.812 1 91.5 501 THR A CA 1
ATOM 4026 C C . THR A 1 501 ? 4.07 -37.562 13.961 1 91.5 501 THR A C 1
ATOM 4028 O O . THR A 1 501 ? 5.203 -37.719 13.5 1 91.5 501 THR A O 1
ATOM 4031 N N . THR A 1 502 ? 3.344 -36.562 13.75 1 93.06 502 THR A N 1
ATOM 4032 C CA . THR A 1 502 ? 3.895 -35.438 12.977 1 93.06 502 THR A CA 1
ATOM 4033 C C . THR A 1 502 ? 5.059 -34.781 13.719 1 93.06 502 THR A C 1
ATOM 4035 O O . THR A 1 502 ? 6.078 -34.469 13.109 1 93.06 502 THR A O 1
ATOM 4038 N N . ARG A 1 503 ? 4.969 -34.625 15 1 91.69 503 ARG A N 1
ATOM 4039 C CA . ARG A 1 503 ? 6.051 -34.094 15.805 1 91.69 503 ARG A CA 1
ATOM 4040 C C . ARG A 1 503 ? 7.293 -34.969 15.75 1 91.69 503 ARG A C 1
ATOM 4042 O O . ARG A 1 503 ? 8.414 -34.469 15.656 1 91.69 503 ARG A O 1
ATOM 4049 N N . TYR A 1 504 ? 7.023 -36.25 15.789 1 92.75 504 TYR A N 1
ATOM 4050 C CA . TYR A 1 504 ? 8.125 -37.188 15.672 1 92.75 504 TYR A CA 1
ATOM 4051 C C . TYR A 1 504 ? 8.805 -37.094 14.312 1 92.75 504 TYR A C 1
ATOM 4053 O O . TYR A 1 504 ? 10.031 -37.125 14.219 1 92.75 504 TYR A O 1
ATOM 4061 N N . LEU A 1 505 ? 7.992 -36.906 13.344 1 93.44 505 LEU A N 1
ATOM 4062 C CA . LEU A 1 505 ? 8.516 -36.75 11.984 1 93.44 505 LEU A CA 1
ATOM 4063 C C . LEU A 1 505 ? 9.359 -35.5 11.867 1 93.44 505 LEU A C 1
ATOM 4065 O O . LEU A 1 505 ? 10.398 -35.5 11.195 1 93.44 505 LEU A O 1
ATOM 4069 N N . LEU A 1 506 ? 9.008 -34.469 12.5 1 94.31 506 LEU A N 1
ATOM 4070 C CA . LEU A 1 506 ? 9.695 -33.188 12.43 1 94.31 506 LEU A CA 1
ATOM 4071 C C . LEU A 1 506 ? 11.039 -33.25 13.148 1 94.31 506 LEU A C 1
ATOM 4073 O O . LEU A 1 506 ? 11.961 -32.531 12.812 1 94.31 506 LEU A O 1
ATOM 4077 N N . LEU A 1 507 ? 11.172 -34.219 14.07 1 94.62 507 LEU A N 1
ATOM 4078 C CA . LEU A 1 507 ? 12.406 -34.312 14.836 1 94.62 507 LEU A CA 1
ATOM 4079 C C . LEU A 1 507 ? 13.32 -35.406 14.258 1 94.62 507 LEU A C 1
ATOM 4081 O O . LEU A 1 507 ? 14.539 -35.375 14.477 1 94.62 507 LEU A O 1
ATOM 4085 N N . ASN A 1 508 ? 12.648 -36.344 13.5 1 93.94 508 ASN A N 1
ATOM 4086 C CA . ASN A 1 508 ? 13.414 -37.469 13.008 1 93.94 508 ASN A CA 1
ATOM 4087 C C . ASN A 1 508 ? 13.219 -37.688 11.5 1 93.94 508 ASN A C 1
ATOM 4089 O O . ASN A 1 508 ? 12.766 -38.75 11.062 1 93.94 508 ASN A O 1
ATOM 4093 N N . HIS A 1 509 ? 13.68 -36.781 10.734 1 94.75 509 HIS A N 1
ATOM 4094 C CA . HIS A 1 509 ? 13.43 -36.844 9.297 1 94.75 509 HIS A CA 1
ATOM 4095 C C . HIS A 1 509 ? 14.711 -37.125 8.523 1 94.75 509 HIS A C 1
ATOM 4097 O O . HIS A 1 509 ? 14.742 -36.969 7.301 1 94.75 509 HIS A O 1
ATOM 4103 N N . GLY A 1 510 ? 15.758 -37.594 9.164 1 91.94 510 GLY A N 1
ATOM 4104 C CA . GLY A 1 510 ? 17.031 -37.844 8.508 1 91.94 510 GLY A CA 1
ATOM 4105 C C . GLY A 1 510 ? 17.047 -39.156 7.723 1 91.94 510 GLY A C 1
ATOM 4106 O O . GLY A 1 510 ? 16.094 -39.938 7.77 1 91.94 510 GLY A O 1
ATOM 4107 N N . PRO A 1 511 ? 18.109 -39.406 6.961 1 90.88 511 PRO A N 1
ATOM 4108 C CA . PRO A 1 511 ? 18.219 -40.625 6.129 1 90.88 511 PRO A CA 1
ATOM 4109 C C . PRO A 1 511 ? 18.25 -41.906 6.945 1 90.88 511 PRO A C 1
ATOM 4111 O O . PRO A 1 511 ? 17.984 -42.969 6.418 1 90.88 511 PRO A O 1
ATOM 4114 N N . GLU A 1 512 ? 18.578 -41.844 8.25 1 89.81 512 GLU A N 1
ATOM 4115 C CA . GLU A 1 512 ? 18.594 -43 9.117 1 89.81 512 GLU A CA 1
ATOM 4116 C C . GLU A 1 512 ? 17.188 -43.562 9.305 1 89.81 512 GLU A C 1
ATOM 4118 O O . GLU A 1 512 ? 17 -44.781 9.352 1 89.81 512 GLU A O 1
ATOM 4123 N N . ASN A 1 513 ? 16.266 -42.719 9.281 1 91.81 513 ASN A N 1
ATOM 4124 C CA . ASN A 1 513 ? 14.883 -43.125 9.5 1 91.81 513 ASN A CA 1
ATOM 4125 C C . ASN A 1 513 ? 14.133 -43.281 8.188 1 91.81 513 ASN A C 1
ATOM 4127 O O . ASN A 1 513 ? 13.188 -44.062 8.094 1 91.81 513 ASN A O 1
ATOM 4131 N N . PHE A 1 514 ? 14.57 -42.531 7.18 1 94.31 514 PHE A N 1
ATOM 4132 C CA . PHE A 1 514 ? 13.898 -42.562 5.887 1 94.31 514 PHE A CA 1
ATOM 4133 C C . PHE A 1 514 ? 14.875 -42.906 4.77 1 94.31 514 PHE A C 1
ATOM 4135 O O . PHE A 1 514 ? 15.438 -42 4.141 1 94.31 514 PHE A O 1
ATOM 4142 N N . PRO A 1 515 ? 14.953 -44.125 4.426 1 92.75 515 PRO A N 1
ATOM 4143 C CA . PRO A 1 515 ? 15.938 -44.594 3.451 1 92.75 515 PRO A CA 1
ATOM 4144 C C . PRO A 1 515 ? 15.688 -44.062 2.045 1 92.75 515 PRO A C 1
ATOM 4146 O O . PRO A 1 515 ? 16.578 -44.094 1.194 1 92.75 515 PRO A O 1
ATOM 4149 N N . PHE A 1 516 ? 14.453 -43.594 1.676 1 94.06 516 PHE A N 1
ATOM 4150 C CA . PHE A 1 516 ? 14.18 -43.094 0.339 1 94.06 516 PHE A CA 1
ATOM 4151 C C . PHE A 1 516 ? 15.055 -41.875 0.027 1 94.06 516 PHE A C 1
ATOM 4153 O O . PHE A 1 516 ? 15.297 -41.562 -1.141 1 94.06 516 PHE A O 1
ATOM 4160 N N . LEU A 1 517 ? 15.633 -41.219 1.085 1 93.94 517 LEU A N 1
ATOM 4161 C CA . LEU A 1 517 ? 16.484 -40.031 0.933 1 93.94 517 LEU A CA 1
ATOM 4162 C C . LEU A 1 517 ? 17.844 -40.438 0.355 1 93.94 517 LEU A C 1
ATOM 4164 O O . LEU A 1 517 ? 18.562 -39.594 -0.191 1 93.94 517 LEU A O 1
ATOM 4168 N N . ASN A 1 518 ? 18.188 -41.688 0.49 1 90.31 518 ASN A N 1
ATOM 4169 C CA . ASN A 1 518 ? 19.484 -42.156 0.036 1 90.31 518 ASN A CA 1
ATOM 4170 C C . ASN A 1 518 ? 19.438 -42.625 -1.418 1 90.31 518 ASN A C 1
ATOM 4172 O O . ASN A 1 518 ? 20.484 -42.875 -2.031 1 90.31 518 ASN A O 1
ATOM 4176 N N . GLU A 1 519 ? 18.219 -42.688 -1.923 1 90.31 519 GLU A N 1
ATOM 4177 C CA . GLU A 1 519 ? 18.062 -43.156 -3.295 1 90.31 519 GLU A CA 1
ATOM 4178 C C . GLU A 1 519 ? 18.172 -42.031 -4.293 1 90.31 519 GLU A C 1
ATOM 4180 O O . GLU A 1 519 ? 17.469 -41 -4.16 1 90.31 519 GLU A O 1
ATOM 4185 N N . ILE A 1 520 ? 18.984 -42.125 -5.316 1 86.44 520 ILE A N 1
ATOM 4186 C CA . ILE A 1 520 ? 19.297 -41.062 -6.281 1 86.44 520 ILE A CA 1
ATOM 4187 C C . ILE A 1 520 ? 18.062 -40.75 -7.133 1 86.44 520 ILE A C 1
ATOM 4189 O O . ILE A 1 520 ? 17.906 -39.625 -7.617 1 86.44 520 ILE A O 1
ATOM 4193 N N . THR A 1 521 ? 17.203 -41.688 -7.266 1 87.94 521 THR A N 1
ATOM 4194 C CA . THR A 1 521 ? 16.031 -41.531 -8.117 1 87.94 521 THR A CA 1
ATOM 4195 C C . THR A 1 521 ? 15.008 -40.594 -7.457 1 87.94 521 THR A C 1
ATOM 4197 O O . THR A 1 521 ? 14.125 -40.062 -8.125 1 87.94 521 THR A O 1
ATOM 4200 N N . ASN A 1 522 ? 15.18 -40.375 -6.152 1 91.81 522 ASN A N 1
ATOM 4201 C CA . ASN A 1 522 ? 14.172 -39.625 -5.418 1 91.81 522 ASN A CA 1
ATOM 4202 C C . ASN A 1 522 ? 14.648 -38.219 -5.07 1 91.81 522 ASN A C 1
ATOM 4204 O O . ASN A 1 522 ? 14.188 -37.625 -4.094 1 91.81 522 ASN A O 1
ATOM 4208 N N . LEU A 1 523 ? 15.484 -37.688 -5.809 1 90.25 523 LEU A N 1
ATOM 4209 C CA . LEU A 1 523 ? 16.078 -36.375 -5.488 1 90.25 523 LEU A CA 1
ATOM 4210 C C . LEU A 1 523 ? 15.008 -35.281 -5.508 1 90.25 523 LEU A C 1
ATOM 4212 O O . LEU A 1 523 ? 15 -34.406 -4.637 1 90.25 523 LEU A O 1
ATOM 4216 N N . ARG A 1 524 ? 14.156 -35.344 -6.465 1 91.94 524 ARG A N 1
ATOM 4217 C CA . ARG A 1 524 ? 13.102 -34.344 -6.543 1 91.94 524 ARG A CA 1
ATOM 4218 C C . ARG A 1 524 ? 12.148 -34.469 -5.355 1 91.94 524 ARG A C 1
ATOM 4220 O O . ARG A 1 524 ? 11.711 -33.469 -4.801 1 91.94 524 ARG A O 1
ATOM 4227 N N . GLN A 1 525 ? 11.867 -35.656 -4.992 1 94.44 525 GLN A N 1
ATOM 4228 C CA . GLN A 1 525 ? 10.945 -35.906 -3.887 1 94.44 525 GLN A CA 1
ATOM 4229 C C . GLN A 1 525 ? 11.586 -35.531 -2.549 1 94.44 525 GLN A C 1
ATOM 4231 O O . GLN A 1 525 ? 10.891 -35.156 -1.603 1 94.44 525 GLN A O 1
ATOM 4236 N N . ARG A 1 526 ? 12.906 -35.656 -2.59 1 94.19 526 ARG A N 1
ATOM 4237 C CA . ARG A 1 526 ? 13.633 -35.219 -1.398 1 94.19 526 ARG A CA 1
ATOM 4238 C C . ARG A 1 526 ? 13.406 -33.75 -1.108 1 94.19 526 ARG A C 1
ATOM 4240 O O . ARG A 1 526 ? 13.125 -33.375 0.03 1 94.19 526 ARG A O 1
ATOM 4247 N N . THR A 1 527 ? 13.469 -32.875 -2.09 1 96.44 527 THR A N 1
ATOM 4248 C CA . THR A 1 527 ? 13.203 -31.453 -1.957 1 96.44 527 THR A CA 1
ATOM 4249 C C . THR A 1 527 ? 11.758 -31.219 -1.534 1 96.44 527 THR A C 1
ATOM 4251 O O . THR A 1 527 ? 11.492 -30.422 -0.631 1 96.44 527 THR A O 1
ATOM 4254 N N . ALA A 1 528 ? 10.844 -31.969 -2.143 1 96.5 528 ALA A N 1
ATOM 4255 C CA . ALA A 1 528 ? 9.43 -31.828 -1.828 1 96.5 528 ALA A CA 1
ATOM 4256 C C . ALA A 1 528 ? 9.141 -32.219 -0.386 1 96.5 528 ALA A C 1
ATOM 4258 O O . ALA A 1 528 ? 8.289 -31.641 0.277 1 96.5 528 ALA A O 1
ATOM 4259 N N . PHE A 1 529 ? 9.875 -33.25 0.042 1 96.62 529 PHE A N 1
ATOM 4260 C CA . PHE A 1 529 ? 9.719 -33.781 1.398 1 96.62 529 PHE A CA 1
ATOM 4261 C C . PHE A 1 529 ? 10.023 -32.688 2.424 1 96.62 529 PHE A C 1
ATOM 4263 O O . PHE A 1 529 ? 9.195 -32.406 3.297 1 96.62 529 PHE A O 1
ATOM 4270 N N . TYR A 1 530 ? 11.086 -31.984 2.311 1 97.5 530 TYR A N 1
ATOM 4271 C CA . TYR A 1 530 ? 11.484 -30.969 3.275 1 97.5 530 TYR A CA 1
ATOM 4272 C C . TYR A 1 530 ? 10.633 -29.719 3.125 1 97.5 530 TYR A C 1
ATOM 4274 O O . TYR A 1 530 ? 10.344 -29.031 4.109 1 97.5 530 TYR A O 1
ATOM 4282 N N . LYS A 1 531 ? 10.281 -29.391 1.924 1 96.75 531 LYS A N 1
ATOM 4283 C CA . LYS A 1 531 ? 9.336 -28.297 1.719 1 96.75 531 LYS A CA 1
ATOM 4284 C C . LYS A 1 531 ? 8.039 -28.547 2.486 1 96.75 531 LYS A C 1
ATOM 4286 O O . LYS A 1 531 ? 7.539 -27.641 3.164 1 96.75 531 LYS A O 1
ATOM 4291 N N . THR A 1 532 ? 7.504 -29.766 2.422 1 96.19 532 THR A N 1
ATOM 4292 C CA . THR A 1 532 ? 6.246 -30.109 3.072 1 96.19 532 THR A CA 1
ATOM 4293 C C . THR A 1 532 ? 6.402 -30.109 4.59 1 96.19 532 THR A C 1
ATOM 4295 O O . THR A 1 532 ? 5.512 -29.641 5.309 1 96.19 532 THR A O 1
ATOM 4298 N N . LEU A 1 533 ? 7.512 -30.609 5.027 1 96.06 533 LEU A N 1
ATOM 4299 C CA . LEU A 1 533 ? 7.77 -30.594 6.465 1 96.06 533 LEU A CA 1
ATOM 4300 C C . LEU A 1 533 ? 7.793 -29.172 7.008 1 96.06 533 LEU A C 1
ATOM 4302 O O . LEU A 1 533 ? 7.285 -28.922 8.102 1 96.06 533 LEU A O 1
ATOM 4306 N N . CYS A 1 534 ? 8.391 -28.281 6.246 1 95.88 534 CYS A N 1
ATOM 4307 C CA . CYS A 1 534 ? 8.461 -26.891 6.672 1 95.88 534 CYS A CA 1
ATOM 4308 C C . CYS A 1 534 ? 7.07 -26.266 6.727 1 95.88 534 CYS A C 1
ATOM 4310 O O . CYS A 1 534 ? 6.789 -25.438 7.598 1 95.88 534 CYS A O 1
ATOM 4312 N N . LYS A 1 535 ? 6.207 -26.672 5.828 1 93.56 535 LYS A N 1
ATOM 4313 C CA . LYS A 1 535 ? 4.832 -26.172 5.859 1 93.56 535 LYS A CA 1
ATOM 4314 C C . LYS A 1 535 ? 4.152 -26.531 7.18 1 93.56 535 LYS A C 1
ATOM 4316 O O . LYS A 1 535 ? 3.42 -25.719 7.746 1 93.56 535 LYS A O 1
ATOM 4321 N N . LEU A 1 536 ? 4.422 -27.703 7.605 1 94.38 536 LEU A N 1
ATOM 4322 C CA . LEU A 1 536 ? 3.826 -28.172 8.852 1 94.38 536 LEU A CA 1
ATOM 4323 C C . LEU A 1 536 ? 4.484 -27.516 10.055 1 94.38 536 LEU A C 1
ATOM 4325 O O . LEU A 1 536 ? 3.811 -27.172 11.031 1 94.38 536 LEU A O 1
ATOM 4329 N N . LEU A 1 537 ? 5.777 -27.281 9.945 1 94.81 537 LEU A N 1
ATOM 4330 C CA . LEU A 1 537 ? 6.535 -26.688 11.031 1 94.81 537 LEU A CA 1
ATOM 4331 C C . LEU A 1 537 ? 6.102 -25.234 11.266 1 94.81 537 LEU A C 1
ATOM 4333 O O . LEU A 1 537 ? 5.945 -24.812 12.414 1 94.81 537 LEU A O 1
ATOM 4337 N N . PHE A 1 538 ? 5.875 -24.469 10.172 1 93.69 538 PHE A N 1
ATOM 4338 C CA . PHE A 1 538 ? 5.664 -23.031 10.273 1 93.69 538 PHE A CA 1
ATOM 4339 C C . PHE A 1 538 ? 4.176 -22.703 10.242 1 93.69 538 PHE A C 1
ATOM 4341 O O . PHE A 1 538 ? 3.793 -21.562 9.969 1 93.69 538 PHE A O 1
ATOM 4348 N N . LEU A 1 539 ? 3.307 -23.594 10.461 1 87.88 539 LEU A N 1
ATOM 4349 C CA . LEU A 1 539 ? 1.869 -23.344 10.398 1 87.88 539 LEU A CA 1
ATOM 4350 C C . LEU A 1 539 ? 1.416 -22.453 11.547 1 87.88 539 LEU A C 1
ATOM 4352 O O . LEU A 1 539 ? 0.839 -21.391 11.312 1 87.88 539 LEU A O 1
ATOM 4356 N N . GLN A 1 540 ? 1.521 -22.891 12.844 1 78.69 540 GLN A N 1
ATOM 4357 C CA . GLN A 1 540 ? 1.03 -22.047 13.93 1 78.69 540 GLN A CA 1
ATOM 4358 C C . GLN A 1 540 ? 2.004 -22.062 15.109 1 78.69 540 GLN A C 1
ATOM 4360 O O . GLN A 1 540 ? 2.588 -23.094 15.438 1 78.69 540 GLN A O 1
ATOM 4365 N N . ASN A 1 541 ? 2.209 -20.922 15.68 1 79.31 541 ASN A N 1
ATOM 4366 C CA . ASN A 1 541 ? 2.895 -20.703 16.953 1 79.31 541 ASN A CA 1
ATOM 4367 C C . ASN A 1 541 ? 4.297 -21.312 16.938 1 79.31 541 ASN A C 1
ATOM 4369 O O . ASN A 1 541 ? 4.688 -21.984 17.891 1 79.31 541 ASN A O 1
ATOM 4373 N N . TYR A 1 542 ? 4.98 -21.172 15.805 1 87.38 542 TYR A N 1
ATOM 4374 C CA . TYR A 1 542 ? 6.344 -21.688 15.727 1 87.38 542 TYR A CA 1
ATOM 4375 C C . TYR A 1 542 ? 7.328 -20.719 16.375 1 87.38 542 TYR A C 1
ATOM 4377 O O . TYR A 1 542 ? 7.098 -19.516 16.391 1 87.38 542 TYR A O 1
ATOM 4385 N N . THR A 1 543 ? 8.336 -21.281 17.047 1 87.81 543 THR A N 1
ATOM 4386 C CA . THR A 1 543 ? 9.398 -20.5 17.672 1 87.81 543 THR A CA 1
ATOM 4387 C C . THR A 1 543 ? 10.758 -20.828 17.047 1 87.81 543 THR A C 1
ATOM 4389 O O . THR A 1 543 ? 10.859 -21.75 16.234 1 87.81 543 THR A O 1
ATOM 4392 N N . GLU A 1 544 ? 11.719 -20 17.344 1 90 544 GLU A N 1
ATOM 4393 C CA . GLU A 1 544 ? 13.07 -20.25 16.859 1 90 544 GLU A CA 1
ATOM 4394 C C . GLU A 1 544 ? 13.617 -21.578 17.375 1 90 544 GLU A C 1
ATOM 4396 O O . GLU A 1 544 ? 14.344 -22.266 16.656 1 90 544 GLU A O 1
ATOM 4401 N N . ASP A 1 545 ? 13.203 -21.953 18.562 1 90.25 545 ASP A N 1
ATOM 4402 C CA . ASP A 1 545 ? 13.648 -23.203 19.156 1 90.25 545 ASP A CA 1
ATOM 4403 C C . ASP A 1 545 ? 13.094 -24.406 18.391 1 90.25 545 ASP A C 1
ATOM 4405 O O . ASP A 1 545 ? 13.766 -25.422 18.25 1 90.25 545 ASP A O 1
ATOM 4409 N N . ASP A 1 546 ? 11.867 -24.281 17.953 1 92.38 546 ASP A N 1
ATOM 4410 C CA . ASP A 1 546 ? 11.266 -25.344 17.156 1 92.38 546 ASP A CA 1
ATOM 4411 C C . ASP A 1 546 ? 12.055 -25.562 15.859 1 92.38 546 ASP A C 1
ATOM 4413 O O . ASP A 1 546 ? 12.289 -26.719 15.461 1 92.38 546 ASP A O 1
ATOM 4417 N N . PHE A 1 547 ? 12.555 -24.469 15.305 1 95.56 547 PHE A N 1
ATOM 4418 C CA . PHE A 1 547 ? 13.328 -24.578 14.07 1 95.56 547 PHE A CA 1
ATOM 4419 C C . PHE A 1 547 ? 14.68 -25.219 14.336 1 95.56 547 PHE A C 1
ATOM 4421 O O . PHE A 1 547 ? 15.133 -26.078 13.578 1 95.56 547 PHE A O 1
ATOM 4428 N N . LEU A 1 548 ? 15.32 -24.828 15.406 1 94.31 548 LEU A N 1
ATOM 4429 C CA . LEU A 1 548 ? 16.641 -25.344 15.727 1 94.31 548 LEU A CA 1
ATOM 4430 C C . LEU A 1 548 ? 16.578 -26.828 16.047 1 94.31 548 LEU A C 1
ATOM 4432 O O . LEU A 1 548 ? 17.516 -27.578 15.734 1 94.31 548 LEU A O 1
ATOM 4436 N N . SER A 1 549 ? 15.445 -27.234 16.594 1 94.56 549 SER A N 1
ATOM 4437 C CA . SER A 1 549 ? 15.258 -28.672 16.844 1 94.56 549 SER A CA 1
ATOM 4438 C C . SER A 1 549 ? 15 -29.422 15.547 1 94.56 549 SER A C 1
ATOM 4440 O O . SER A 1 549 ? 15.477 -30.547 15.367 1 94.56 549 SER A O 1
ATOM 4442 N N . PHE A 1 550 ? 14.32 -28.828 14.688 1 96.31 550 PHE A N 1
ATOM 4443 C CA . PHE A 1 550 ? 13.969 -29.438 13.406 1 96.31 550 PHE A CA 1
ATOM 4444 C C . PHE A 1 550 ? 15.211 -29.625 12.539 1 96.31 550 PHE A C 1
ATOM 4446 O O . PHE A 1 550 ? 15.375 -30.656 11.898 1 96.31 550 PHE A O 1
ATOM 4453 N N . ILE A 1 551 ? 16.125 -28.609 12.539 1 96.31 551 ILE A N 1
ATOM 4454 C CA . ILE A 1 551 ? 17.234 -28.594 11.586 1 96.31 551 ILE A CA 1
ATOM 4455 C C . ILE A 1 551 ? 18.422 -29.375 12.148 1 96.31 551 ILE A C 1
ATOM 4457 O O . ILE A 1 551 ? 19.422 -29.562 11.469 1 96.31 551 ILE A O 1
ATOM 4461 N N . LYS A 1 552 ? 18.391 -30.031 13.297 1 94.69 552 LYS A N 1
ATOM 4462 C CA . LYS A 1 552 ? 19.469 -30.703 14.008 1 94.69 552 LYS A CA 1
ATOM 4463 C C . LYS A 1 552 ? 20.047 -31.844 13.164 1 94.69 552 LYS A C 1
ATOM 4465 O O . LYS A 1 552 ? 21.266 -31.969 13.031 1 94.69 552 LYS A O 1
ATOM 4470 N N . PRO A 1 553 ? 19.188 -32.688 12.578 1 93.38 553 PRO A N 1
ATOM 4471 C CA . PRO A 1 553 ? 19.766 -33.75 11.742 1 93.38 553 PRO A CA 1
ATOM 4472 C C . PRO A 1 553 ? 20.609 -33.188 10.594 1 93.38 553 PRO A C 1
ATOM 4474 O O . PRO A 1 553 ? 21.625 -33.812 10.234 1 93.38 553 PRO A O 1
ATOM 4477 N N . LEU A 1 554 ? 20.203 -32.094 10.039 1 95.38 554 LEU A N 1
ATOM 4478 C CA . LEU A 1 554 ? 20.938 -31.484 8.938 1 95.38 554 LEU A CA 1
ATOM 4479 C C . LEU A 1 554 ? 22.188 -30.766 9.438 1 95.38 554 LEU A C 1
ATOM 4481 O O . LEU A 1 554 ? 23.141 -30.578 8.688 1 95.38 554 LEU A O 1
ATOM 4485 N N . GLU A 1 555 ? 22.125 -30.312 10.688 1 95.5 555 GLU A N 1
ATOM 4486 C CA . GLU A 1 555 ? 23.281 -29.656 11.297 1 95.5 555 GLU A CA 1
ATOM 4487 C C . GLU A 1 555 ? 24.484 -30.609 11.391 1 95.5 555 GLU A C 1
ATOM 4489 O O . GLU A 1 555 ? 25.609 -30.203 11.141 1 95.5 555 GLU A O 1
ATOM 4494 N N . SER A 1 556 ? 24.203 -31.859 11.625 1 93.25 556 SER A N 1
ATOM 4495 C CA . SER A 1 556 ? 25.266 -32.844 11.719 1 93.25 556 SER A CA 1
ATOM 4496 C C . SER A 1 556 ? 25.953 -33.062 10.375 1 93.25 556 SER A C 1
ATOM 4498 O O . SER A 1 556 ? 27.172 -33.125 10.297 1 93.25 556 SER A O 1
ATOM 4500 N N . VAL A 1 557 ? 25.156 -33.156 9.375 1 94.19 557 VAL A N 1
ATOM 4501 C CA . VAL A 1 557 ? 25.688 -33.344 8.023 1 94.19 557 VAL A CA 1
ATOM 4502 C C . VAL A 1 557 ? 26.453 -32.094 7.617 1 94.19 557 VAL A C 1
ATOM 4504 O O . VAL A 1 557 ? 27.547 -32.188 7.035 1 94.19 557 VAL A O 1
ATOM 4507 N N . SER A 1 558 ? 25.953 -30.875 7.883 1 96.81 558 SER A N 1
ATOM 4508 C CA . SER A 1 558 ? 26.594 -29.609 7.555 1 96.81 558 SER A CA 1
ATOM 4509 C C . SER A 1 558 ? 27.938 -29.469 8.25 1 96.81 558 SER A C 1
ATOM 4511 O O . SER A 1 558 ? 28.922 -29.031 7.645 1 96.81 558 SER A O 1
ATOM 4513 N N . ASP A 1 559 ? 28.016 -29.938 9.492 1 96.69 559 ASP A N 1
ATOM 4514 C CA . ASP A 1 559 ? 29.25 -29.844 10.258 1 96.69 559 ASP A CA 1
ATOM 4515 C C . ASP A 1 559 ? 30.328 -30.75 9.664 1 96.69 559 ASP A C 1
ATOM 4517 O O . ASP A 1 559 ? 31.484 -30.375 9.578 1 96.69 559 ASP A O 1
ATOM 4521 N N . ARG A 1 560 ? 29.969 -31.875 9.25 1 94.56 560 ARG A N 1
ATOM 4522 C CA . ARG A 1 560 ? 30.906 -32.812 8.648 1 94.56 560 ARG A CA 1
ATOM 4523 C C . ARG A 1 560 ? 31.453 -32.281 7.332 1 94.56 560 ARG A C 1
ATOM 4525 O O . ARG A 1 560 ? 32.656 -32.375 7.07 1 94.56 560 ARG A O 1
ATOM 4532 N N . LEU A 1 561 ? 30.531 -31.75 6.523 1 95.75 561 LEU A N 1
ATOM 4533 C CA . LEU A 1 561 ? 30.953 -31.172 5.246 1 95.75 561 LEU A CA 1
ATOM 4534 C C . LEU A 1 561 ? 31.844 -29.953 5.453 1 95.75 561 LEU A C 1
ATOM 4536 O O . LEU A 1 561 ? 32.812 -29.766 4.73 1 95.75 561 LEU A O 1
ATOM 4540 N N . ASN A 1 562 ? 31.469 -29.125 6.441 1 95.12 562 ASN A N 1
ATOM 4541 C CA . ASN A 1 562 ? 32.188 -27.891 6.727 1 95.12 562 ASN A CA 1
ATOM 4542 C C . ASN A 1 562 ? 33.594 -28.188 7.25 1 95.12 562 ASN A C 1
ATOM 4544 O O . ASN A 1 562 ? 34.531 -27.406 7.039 1 95.12 562 ASN A O 1
ATOM 4548 N N . ALA A 1 563 ? 33.812 -29.328 7.855 1 94.19 563 ALA A N 1
ATOM 4549 C CA . ALA A 1 563 ? 35.062 -29.703 8.477 1 94.19 563 ALA A CA 1
ATOM 4550 C C . ALA A 1 563 ? 36.094 -30.141 7.43 1 94.19 563 ALA A C 1
ATOM 4552 O O . ALA A 1 563 ? 37.281 -30.141 7.691 1 94.19 563 ALA A O 1
ATOM 4553 N N . ILE A 1 564 ? 35.656 -30.422 6.266 1 94.94 564 ILE A N 1
ATOM 4554 C CA . ILE A 1 564 ? 36.562 -30.891 5.215 1 94.94 564 ILE A CA 1
ATOM 4555 C C . ILE A 1 564 ? 37.188 -29.688 4.508 1 94.94 564 ILE A C 1
ATOM 4557 O O . ILE A 1 564 ? 36.5 -28.984 3.746 1 94.94 564 ILE A O 1
ATOM 4561 N N . ASP A 1 565 ? 38.406 -29.422 4.703 1 89.75 565 ASP A N 1
ATOM 4562 C CA . ASP A 1 565 ? 39.062 -28.297 4.07 1 89.75 565 ASP A CA 1
ATOM 4563 C C . ASP A 1 565 ? 39.969 -28.75 2.922 1 89.75 565 ASP A C 1
ATOM 4565 O O . ASP A 1 565 ? 40.219 -27.984 1.992 1 89.75 565 ASP A O 1
ATOM 4569 N N . ASN A 1 566 ? 40.25 -30.062 2.908 1 91.25 566 ASN A N 1
ATOM 4570 C CA . ASN A 1 566 ? 41.125 -30.609 1.867 1 91.25 566 ASN A CA 1
ATOM 4571 C C . ASN A 1 566 ? 40.344 -30.875 0.579 1 91.25 566 ASN A C 1
ATOM 4573 O O . ASN A 1 566 ? 39.406 -31.688 0.567 1 91.25 566 ASN A O 1
ATOM 4577 N N . PRO A 1 567 ? 40.688 -30.234 -0.514 1 92.06 567 PRO A N 1
ATOM 4578 C CA . PRO A 1 567 ? 39.969 -30.375 -1.783 1 92.06 567 PRO A CA 1
ATOM 4579 C C . PRO A 1 567 ? 39.969 -31.812 -2.303 1 92.06 567 PRO A C 1
ATOM 4581 O O . PRO A 1 567 ? 39.031 -32.25 -2.961 1 92.06 567 PRO A O 1
ATOM 4584 N N . GLU A 1 568 ? 41 -32.625 -1.995 1 92.19 568 GLU A N 1
ATOM 4585 C CA . GLU A 1 568 ? 41.062 -34 -2.48 1 92.19 568 GLU A CA 1
ATOM 4586 C C . GLU A 1 568 ? 40.031 -34.875 -1.789 1 92.19 568 GLU A C 1
ATOM 4588 O O . GLU A 1 568 ? 39.438 -35.75 -2.422 1 92.19 568 GLU A O 1
ATOM 4593 N N . VAL A 1 569 ? 39.906 -34.594 -0.554 1 92.75 569 VAL A N 1
ATOM 4594 C CA . VAL A 1 569 ? 38.906 -35.344 0.206 1 92.75 569 VAL A CA 1
ATOM 4595 C C . VAL A 1 569 ? 37.531 -34.906 -0.212 1 92.75 569 VAL A C 1
ATOM 4597 O O . VAL A 1 569 ? 36.594 -35.719 -0.278 1 92.75 569 VAL A O 1
ATOM 4600 N N . PHE A 1 570 ? 37.438 -33.656 -0.558 1 93.25 570 PHE A N 1
ATOM 4601 C CA . PHE A 1 570 ? 36.156 -33.094 -0.951 1 93.25 570 PHE A CA 1
ATOM 4602 C C . PHE A 1 570 ? 35.719 -33.656 -2.291 1 93.25 570 PHE A C 1
ATOM 4604 O O . PHE A 1 570 ? 34.5 -33.656 -2.6 1 93.25 570 PHE A O 1
ATOM 4611 N N . LYS A 1 571 ? 36.594 -34.25 -3.07 1 93.44 571 LYS A N 1
ATOM 4612 C CA . LYS A 1 571 ? 36.281 -34.75 -4.406 1 93.44 571 LYS A CA 1
ATOM 4613 C C . LYS A 1 571 ? 35.875 -36.219 -4.359 1 93.44 571 LYS A C 1
ATOM 4615 O O . LYS A 1 571 ? 35.531 -36.812 -5.387 1 93.44 571 LYS A O 1
ATOM 4620 N N . GLN A 1 572 ? 35.719 -36.75 -3.23 1 93.69 572 GLN A N 1
ATOM 4621 C CA . GLN A 1 572 ? 35.312 -38.156 -3.08 1 93.69 572 GLN A CA 1
ATOM 4622 C C . GLN A 1 572 ? 33.844 -38.344 -3.363 1 93.69 572 GLN A C 1
ATOM 4624 O O . GLN A 1 572 ? 33.031 -37.406 -3.154 1 93.69 572 GLN A O 1
ATOM 4629 N N . ASP A 1 573 ? 33.438 -39.562 -3.746 1 91.5 573 ASP A N 1
ATOM 4630 C CA . ASP A 1 573 ? 32.062 -39.844 -4.164 1 91.5 573 ASP A CA 1
ATOM 4631 C C . ASP A 1 573 ? 31.094 -39.75 -2.98 1 91.5 573 ASP A C 1
ATOM 4633 O O . ASP A 1 573 ? 29.953 -39.344 -3.137 1 91.5 573 ASP A O 1
ATOM 4637 N N . GLY A 1 574 ? 31.594 -40.156 -1.896 1 90.31 574 GLY A N 1
ATOM 4638 C CA . GLY A 1 574 ? 30.766 -40.031 -0.709 1 90.31 574 GLY A CA 1
ATOM 4639 C C . GLY A 1 574 ? 30.359 -38.625 -0.387 1 90.31 574 GLY A C 1
ATOM 4640 O O . GLY A 1 574 ? 29.219 -38.375 -0.028 1 90.31 574 GLY A O 1
ATOM 4641 N N . VAL A 1 575 ? 31.375 -37.75 -0.577 1 94.44 575 VAL A N 1
ATOM 4642 C CA . VAL A 1 575 ? 31.125 -36.344 -0.319 1 94.44 575 VAL A CA 1
ATOM 4643 C C . VAL A 1 575 ? 30.203 -35.781 -1.401 1 94.44 575 VAL A C 1
ATOM 4645 O O . VAL A 1 575 ? 29.312 -34.969 -1.113 1 94.44 575 VAL A O 1
ATOM 4648 N N . LYS A 1 576 ? 30.375 -36.25 -2.605 1 94.38 576 LYS A N 1
ATOM 4649 C CA . LYS A 1 576 ? 29.547 -35.844 -3.727 1 94.38 576 LYS A CA 1
ATOM 4650 C C . LYS A 1 576 ? 28.078 -36.094 -3.455 1 94.38 576 LYS A C 1
ATOM 4652 O O . LYS A 1 576 ? 27.234 -35.219 -3.572 1 94.38 576 LYS A O 1
ATOM 4657 N N . ASN A 1 577 ? 27.75 -37.312 -3.039 1 92.44 577 ASN A N 1
ATOM 4658 C CA . ASN A 1 577 ? 26.359 -37.719 -2.781 1 92.44 577 ASN A CA 1
ATOM 4659 C C . ASN A 1 577 ? 25.781 -36.969 -1.59 1 92.44 577 ASN A C 1
ATOM 4661 O O . ASN A 1 577 ? 24.609 -36.562 -1.61 1 92.44 577 ASN A O 1
ATOM 4665 N N . ALA A 1 578 ? 26.641 -36.75 -0.672 1 93.44 578 ALA A N 1
ATOM 4666 C CA . ALA A 1 578 ? 26.203 -36 0.507 1 93.44 578 ALA A CA 1
ATOM 4667 C C . ALA A 1 578 ? 25.891 -34.562 0.16 1 93.44 578 ALA A C 1
ATOM 4669 O O . ALA A 1 578 ? 24.922 -34 0.664 1 93.44 578 ALA A O 1
ATOM 4670 N N . LEU A 1 579 ? 26.734 -34.031 -0.709 1 95.56 579 LEU A N 1
ATOM 4671 C CA . LEU A 1 579 ? 26.562 -32.625 -1.107 1 95.56 579 LEU A CA 1
ATOM 4672 C C . LEU A 1 579 ? 25.281 -32.469 -1.908 1 95.56 579 LEU A C 1
ATOM 4674 O O . LEU A 1 579 ? 24.547 -31.484 -1.699 1 95.56 579 LEU A O 1
ATOM 4678 N N . ILE A 1 580 ? 25.016 -33.375 -2.775 1 96.06 580 ILE A N 1
ATOM 4679 C CA . ILE A 1 580 ? 23.797 -33.312 -3.582 1 96.06 580 ILE A CA 1
ATOM 4680 C C . ILE A 1 580 ? 22.578 -33.375 -2.676 1 96.06 580 ILE A C 1
ATOM 4682 O O . ILE A 1 580 ? 21.672 -32.531 -2.783 1 96.06 580 ILE A O 1
ATOM 4686 N N . GLY A 1 581 ? 22.562 -34.375 -1.789 1 94.81 581 GLY A N 1
ATOM 4687 C CA . GLY A 1 581 ? 21.469 -34.5 -0.852 1 94.81 581 GLY A CA 1
ATOM 4688 C C . GLY A 1 581 ? 21.297 -33.281 0.044 1 94.81 581 GLY A C 1
ATOM 4689 O O . GLY A 1 581 ? 20.172 -32.812 0.276 1 94.81 581 GLY A O 1
ATOM 4690 N N . TRP A 1 582 ? 22.453 -32.75 0.456 1 96.25 582 TRP A N 1
ATOM 4691 C CA . TRP A 1 582 ? 22.453 -31.578 1.339 1 96.25 582 TRP A CA 1
ATOM 4692 C C . TRP A 1 582 ? 21.844 -30.359 0.642 1 96.25 582 TRP A C 1
ATOM 4694 O O . TRP A 1 582 ? 21 -29.672 1.212 1 96.25 582 TRP A O 1
ATOM 4704 N N . CYS A 1 583 ? 22.203 -30.094 -0.566 1 97.56 583 CYS A N 1
ATOM 4705 C CA . CYS A 1 583 ? 21.688 -28.953 -1.315 1 97.56 583 CYS A CA 1
ATOM 4706 C C . CYS A 1 583 ? 20.203 -29.094 -1.598 1 97.56 583 CYS A C 1
ATOM 4708 O O . CYS A 1 583 ? 19.453 -28.125 -1.515 1 97.56 583 CYS A O 1
ATOM 4710 N N . ARG A 1 584 ? 19.766 -30.281 -1.898 1 96.88 584 ARG A N 1
ATOM 4711 C CA . ARG A 1 584 ? 18.359 -30.531 -2.188 1 96.88 584 ARG A CA 1
ATOM 4712 C C . ARG A 1 584 ? 17.5 -30.344 -0.939 1 96.88 584 ARG A C 1
ATOM 4714 O O . ARG A 1 584 ? 16.406 -29.797 -1.013 1 96.88 584 ARG A O 1
ATOM 4721 N N . ASP A 1 585 ? 18.016 -30.859 0.156 1 97.38 585 ASP A N 1
ATOM 4722 C CA . ASP A 1 585 ? 17.312 -30.688 1.419 1 97.38 585 ASP A CA 1
ATOM 4723 C C . ASP A 1 585 ? 17.172 -29.203 1.77 1 97.38 585 ASP A C 1
ATOM 4725 O O . ASP A 1 585 ? 16.078 -28.734 2.109 1 97.38 585 ASP A O 1
ATOM 4729 N N . LEU A 1 586 ? 18.281 -28.453 1.633 1 97.88 586 LEU A N 1
ATOM 4730 C CA . LEU A 1 586 ? 18.266 -27.031 1.96 1 97.88 586 LEU A CA 1
ATOM 4731 C C . LEU A 1 586 ? 17.328 -26.266 1.029 1 97.88 586 LEU A C 1
ATOM 4733 O O . LEU A 1 586 ? 16.672 -25.312 1.448 1 97.88 586 LEU A O 1
ATOM 4737 N N . ARG A 1 587 ? 17.344 -26.672 -0.217 1 97.81 587 ARG A N 1
ATOM 4738 C CA . ARG A 1 587 ? 16.453 -26.031 -1.17 1 97.81 587 ARG A CA 1
ATOM 4739 C C . ARG A 1 587 ? 14.992 -26.172 -0.729 1 97.81 587 ARG A C 1
ATOM 4741 O O . ARG A 1 587 ? 14.234 -25.203 -0.749 1 97.81 587 ARG A O 1
ATOM 4748 N N . GLY A 1 588 ? 14.594 -27.438 -0.296 1 97.56 588 GLY A N 1
ATOM 4749 C CA . GLY A 1 588 ? 13.242 -27.656 0.194 1 97.56 588 GLY A CA 1
ATOM 4750 C C . GLY A 1 588 ? 12.891 -26.781 1.383 1 97.56 588 GLY A C 1
ATOM 4751 O O . GLY A 1 588 ? 11.789 -26.219 1.443 1 97.56 588 GLY A O 1
ATOM 4752 N N . ILE A 1 589 ? 13.844 -26.578 2.232 1 97.81 589 ILE A N 1
ATOM 4753 C CA . ILE A 1 589 ? 13.609 -25.812 3.447 1 97.81 589 ILE A CA 1
ATOM 4754 C C . ILE A 1 589 ? 13.469 -24.328 3.098 1 97.81 589 ILE A C 1
ATOM 4756 O O . ILE A 1 589 ? 12.562 -23.656 3.584 1 97.81 589 ILE A O 1
ATOM 4760 N N . VAL A 1 590 ? 14.32 -23.812 2.264 1 97.69 590 VAL A N 1
ATOM 4761 C CA . VAL A 1 590 ? 14.305 -22.391 1.906 1 97.69 590 VAL A CA 1
ATOM 4762 C C . VAL A 1 590 ? 13.008 -22.062 1.169 1 97.69 590 VAL A C 1
ATOM 4764 O O . VAL A 1 590 ? 12.438 -20.984 1.359 1 97.69 590 VAL A O 1
ATOM 4767 N N . ILE A 1 591 ? 12.586 -23 0.353 1 96.5 591 ILE A N 1
ATOM 4768 C CA . ILE A 1 591 ? 11.328 -22.797 -0.345 1 96.5 591 ILE A CA 1
ATOM 4769 C C . ILE A 1 591 ? 10.18 -22.719 0.665 1 96.5 591 ILE A C 1
ATOM 4771 O O . ILE A 1 591 ? 9.242 -21.953 0.497 1 96.5 591 ILE A O 1
ATOM 4775 N N . GLY A 1 592 ? 10.32 -23.516 1.677 1 95.56 592 GLY A N 1
ATOM 4776 C CA . GLY A 1 592 ? 9.305 -23.531 2.717 1 95.56 592 GLY A CA 1
ATOM 4777 C C . GLY A 1 592 ? 9.289 -22.266 3.559 1 95.56 592 GLY A C 1
ATOM 4778 O O . GLY A 1 592 ? 8.281 -21.969 4.207 1 95.56 592 GLY A O 1
ATOM 4779 N N . CYS A 1 593 ? 10.375 -21.484 3.523 1 96 593 CYS A N 1
ATOM 4780 C CA . CYS A 1 593 ? 10.453 -20.234 4.254 1 96 593 CYS A CA 1
ATOM 4781 C C . CYS A 1 593 ? 9.852 -19.094 3.443 1 96 593 CYS A C 1
ATOM 4783 O O . CYS A 1 593 ? 10.547 -18.453 2.646 1 96 593 CYS A O 1
ATOM 4785 N N . ASN A 1 594 ? 8.586 -18.719 3.723 1 91.56 594 ASN A N 1
ATOM 4786 C CA . ASN A 1 594 ? 7.863 -17.797 2.852 1 91.56 594 ASN A CA 1
ATOM 4787 C C . ASN A 1 594 ? 7.785 -16.391 3.459 1 91.56 594 ASN A C 1
ATOM 4789 O O . ASN A 1 594 ? 7.41 -15.438 2.777 1 91.56 594 ASN A O 1
ATOM 4793 N N . ASN A 1 595 ? 8.172 -16.266 4.754 1 93.69 595 ASN A N 1
ATOM 4794 C CA . ASN A 1 595 ? 8.047 -14.961 5.391 1 93.69 595 ASN A CA 1
ATOM 4795 C C . ASN A 1 595 ? 9.383 -14.492 5.965 1 93.69 595 ASN A C 1
ATOM 4797 O O . ASN A 1 595 ? 10.359 -15.25 5.988 1 93.69 595 ASN A O 1
ATOM 4801 N N . LYS A 1 596 ? 9.391 -13.328 6.312 1 94.25 596 LYS A N 1
ATOM 4802 C CA . LYS A 1 596 ? 10.609 -12.695 6.816 1 94.25 596 LYS A CA 1
ATOM 4803 C C . LYS A 1 596 ? 11.133 -13.43 8.047 1 94.25 596 LYS A C 1
ATOM 4805 O O . LYS A 1 596 ? 12.328 -13.719 8.141 1 94.25 596 LYS A O 1
ATOM 4810 N N . ARG A 1 597 ? 10.32 -13.812 8.961 1 93 597 ARG A N 1
ATOM 4811 C CA . ARG A 1 597 ? 10.703 -14.445 10.219 1 93 597 ARG A CA 1
ATOM 4812 C C . ARG A 1 597 ? 11.32 -15.82 9.969 1 93 597 ARG A C 1
ATOM 4814 O O . ARG A 1 597 ? 12.406 -16.125 10.484 1 93 597 ARG A O 1
ATOM 4821 N N . THR A 1 598 ? 10.633 -16.609 9.156 1 95.75 598 THR A N 1
ATOM 4822 C CA . THR A 1 598 ? 11.109 -17.953 8.898 1 95.75 598 THR A CA 1
ATOM 4823 C C . THR A 1 598 ? 12.406 -17.938 8.094 1 95.75 598 THR A C 1
ATOM 4825 O O . THR A 1 598 ? 13.312 -18.734 8.352 1 95.75 598 THR A O 1
ATOM 4828 N N . TYR A 1 599 ? 12.484 -17 7.109 1 97 599 TYR A N 1
ATOM 4829 C CA . TYR A 1 599 ? 13.719 -16.891 6.344 1 97 599 TYR A CA 1
ATOM 4830 C C . TYR A 1 599 ? 14.875 -16.469 7.246 1 97 599 TYR A C 1
ATOM 4832 O O . TYR A 1 599 ? 16 -16.969 7.086 1 97 599 TYR A O 1
ATOM 4840 N N . THR A 1 600 ? 14.656 -15.648 8.18 1 95.25 600 THR A N 1
ATOM 4841 C CA . THR A 1 600 ? 15.703 -15.164 9.078 1 95.25 600 THR A CA 1
ATOM 4842 C C . THR A 1 600 ? 16.219 -16.297 9.961 1 95.25 600 THR A C 1
ATOM 4844 O O . THR A 1 600 ? 17.422 -16.359 10.25 1 95.25 600 THR A O 1
ATOM 4847 N N . PHE A 1 601 ? 15.312 -17.281 10.375 1 95.12 601 PHE A N 1
ATOM 4848 C CA . PHE A 1 601 ? 15.742 -18.453 11.125 1 95.12 601 PHE A CA 1
ATOM 4849 C C . PHE A 1 601 ? 16.766 -19.25 10.336 1 95.12 601 PHE A C 1
ATOM 4851 O O . PHE A 1 601 ? 17.828 -19.609 10.867 1 95.12 601 PHE A O 1
ATOM 4858 N N . PHE A 1 602 ? 16.375 -19.438 9.141 1 97.31 602 PHE A N 1
ATOM 4859 C CA . PHE A 1 602 ? 17.234 -20.234 8.281 1 97.31 602 PHE A CA 1
ATOM 4860 C C . PHE A 1 602 ? 18.547 -19.484 8 1 97.31 602 PHE A C 1
ATOM 4862 O O . PHE A 1 602 ? 19.625 -20.078 8.07 1 97.31 602 PHE A O 1
ATOM 4869 N N . PHE A 1 603 ? 18.484 -18.172 7.699 1 96.94 603 PHE A N 1
ATOM 4870 C CA . PHE A 1 603 ? 19.641 -17.359 7.359 1 96.94 603 PHE A CA 1
ATOM 4871 C C . PHE A 1 603 ? 20.656 -17.344 8.5 1 96.94 603 PHE A C 1
ATOM 4873 O O . PHE A 1 603 ? 21.844 -17.531 8.289 1 96.94 603 PHE A O 1
ATOM 4880 N N . ASP A 1 604 ? 20.203 -17.141 9.688 1 93.88 604 ASP A N 1
ATOM 4881 C CA . ASP A 1 604 ? 21.078 -17.031 10.852 1 93.88 604 ASP A CA 1
ATOM 4882 C C . ASP A 1 604 ? 21.797 -18.344 11.117 1 93.88 604 ASP A C 1
ATOM 4884 O O . ASP A 1 604 ? 22.953 -18.344 11.555 1 93.88 604 ASP A O 1
ATOM 4888 N N . TRP A 1 605 ? 21.109 -19.422 10.812 1 95.5 605 TRP A N 1
ATOM 4889 C CA . TRP A 1 605 ? 21.703 -20.734 11.023 1 95.5 605 TRP A CA 1
ATOM 4890 C C . TRP A 1 605 ? 22.719 -21.047 9.93 1 95.5 605 TRP A C 1
ATOM 4892 O O . TRP A 1 605 ? 23.797 -21.562 10.211 1 95.5 605 TRP A O 1
ATOM 4902 N N . PHE A 1 606 ? 22.5 -20.75 8.719 1 97.19 606 PHE A N 1
ATOM 4903 C CA . PHE A 1 606 ? 23.203 -21.234 7.539 1 97.19 606 PHE A CA 1
ATOM 4904 C C . PHE A 1 606 ? 24.328 -20.297 7.145 1 97.19 606 PHE A C 1
ATOM 4906 O O . PHE A 1 606 ? 25.469 -20.734 6.926 1 97.19 606 PHE A O 1
ATOM 4913 N N . PHE A 1 607 ? 24.172 -19.016 7.043 1 96.62 607 PHE A N 1
ATOM 4914 C CA . PHE A 1 607 ? 24.969 -18.125 6.215 1 96.62 607 PHE A CA 1
ATOM 4915 C C . PHE A 1 607 ? 26.375 -17.969 6.777 1 96.62 607 PHE A C 1
ATOM 4917 O O . PHE A 1 607 ? 27.359 -18.188 6.07 1 96.62 607 PHE A O 1
ATOM 4924 N N . ASP A 1 608 ? 26.562 -17.656 8.047 1 92.75 608 ASP A N 1
ATOM 4925 C CA . ASP A 1 608 ? 27.875 -17.375 8.609 1 92.75 608 ASP A CA 1
ATOM 4926 C C . ASP A 1 608 ? 28.672 -18.656 8.82 1 92.75 608 ASP A C 1
ATOM 4928 O O . ASP A 1 608 ? 29.891 -18.688 8.586 1 92.75 608 ASP A O 1
ATOM 4932 N N . LYS A 1 609 ? 27.969 -19.672 9.062 1 93.94 609 LYS A N 1
ATOM 4933 C CA . LYS A 1 609 ? 28.672 -20.891 9.469 1 93.94 609 LYS A CA 1
ATOM 4934 C C . LYS A 1 609 ? 28.875 -21.812 8.273 1 93.94 609 LYS A C 1
ATOM 4936 O O . LYS A 1 609 ? 29.938 -22.453 8.164 1 93.94 609 LYS A O 1
ATOM 4941 N N . TYR A 1 610 ? 27.938 -21.938 7.391 1 96.75 610 TYR A N 1
ATOM 4942 C CA . TYR A 1 610 ? 27.969 -23.047 6.449 1 96.75 610 TYR A CA 1
ATOM 4943 C C . TYR A 1 610 ? 28.047 -22.547 5.012 1 96.75 610 TYR A C 1
ATOM 4945 O O . TYR A 1 610 ? 28.219 -23.328 4.078 1 96.75 610 TYR A O 1
ATOM 4953 N N . SER A 1 611 ? 27.969 -21.25 4.668 1 96.19 611 SER A N 1
ATOM 4954 C CA . SER A 1 611 ? 27.969 -20.734 3.309 1 96.19 611 SER A CA 1
ATOM 4955 C C . SER A 1 611 ? 29.297 -21.016 2.611 1 96.19 611 SER A C 1
ATOM 4957 O O . SER A 1 611 ? 29.359 -21.078 1.381 1 96.19 611 SER A O 1
ATOM 4959 N N . SER A 1 612 ? 30.359 -21.234 3.367 1 95.5 612 SER A N 1
ATOM 4960 C CA . SER A 1 612 ? 31.688 -21.5 2.814 1 95.5 612 SER A CA 1
ATOM 4961 C C . SER A 1 612 ? 31.734 -22.859 2.109 1 95.5 612 SER A C 1
ATOM 4963 O O . SER A 1 612 ? 32.562 -23.078 1.225 1 95.5 612 SER A O 1
ATOM 4965 N N . ILE A 1 613 ? 30.812 -23.75 2.498 1 96.94 613 ILE A N 1
ATOM 4966 C CA . ILE A 1 613 ? 30.734 -25.062 1.875 1 96.94 613 ILE A CA 1
ATOM 4967 C C . ILE A 1 613 ? 30.391 -24.906 0.392 1 96.94 613 ILE A C 1
ATOM 4969 O O . ILE A 1 613 ? 30.953 -25.609 -0.451 1 96.94 613 ILE A O 1
ATOM 4973 N N . LEU A 1 614 ? 29.516 -23.953 0.038 1 97.19 614 LEU A N 1
ATOM 4974 C CA . LEU A 1 614 ? 29.094 -23.734 -1.342 1 97.19 614 LEU A CA 1
ATOM 4975 C C . LEU A 1 614 ? 30.25 -23.219 -2.188 1 97.19 614 LEU A C 1
ATOM 4977 O O . LEU A 1 614 ? 30.406 -23.625 -3.344 1 97.19 614 LEU A O 1
ATOM 4981 N N . GLU A 1 615 ? 31.031 -22.391 -1.609 1 95.06 615 GLU A N 1
ATOM 4982 C CA . GLU A 1 615 ? 32.188 -21.859 -2.314 1 95.06 615 GLU A CA 1
ATOM 4983 C C . GLU A 1 615 ? 33.219 -22.969 -2.605 1 95.06 615 GLU A C 1
ATOM 4985 O O . GLU A 1 615 ? 33.75 -23.047 -3.715 1 95.06 615 GLU A O 1
ATOM 4990 N N . LYS A 1 616 ? 33.469 -23.797 -1.622 1 95.19 616 LYS A N 1
ATOM 4991 C CA . LYS A 1 616 ? 34.375 -24.922 -1.797 1 95.19 616 LYS A CA 1
ATOM 4992 C C . LYS A 1 616 ? 33.875 -25.891 -2.867 1 95.19 616 LYS A C 1
ATOM 4994 O O . LYS A 1 616 ? 34.656 -26.359 -3.701 1 95.19 616 LYS A O 1
ATOM 4999 N N . ALA A 1 617 ? 32.562 -26.109 -2.793 1 96.19 617 ALA A N 1
ATOM 5000 C CA . ALA A 1 617 ? 31.938 -27.031 -3.752 1 96.19 617 ALA A CA 1
ATOM 5001 C C . ALA A 1 617 ? 32.062 -26.5 -5.176 1 96.19 617 ALA A C 1
ATOM 5003 O O . ALA A 1 617 ? 32.375 -27.25 -6.102 1 96.19 617 ALA A O 1
ATOM 5004 N N . ALA A 1 618 ? 31.875 -25.219 -5.391 1 94.81 618 ALA A N 1
ATOM 5005 C CA . ALA A 1 618 ? 31.953 -24.609 -6.715 1 94.81 618 ALA A CA 1
ATOM 5006 C C . ALA A 1 618 ? 33.375 -24.656 -7.254 1 94.81 618 ALA A C 1
ATOM 5008 O O . ALA A 1 618 ? 33.594 -24.719 -8.469 1 94.81 618 ALA A O 1
ATOM 5009 N N . GLN A 1 619 ? 34.375 -24.688 -6.359 1 93.38 619 GLN A N 1
ATOM 5010 C CA . GLN A 1 619 ? 35.781 -24.703 -6.758 1 93.38 619 GLN A CA 1
ATOM 5011 C C . GLN A 1 619 ? 36.219 -26.109 -7.156 1 93.38 619 GLN A C 1
ATOM 5013 O O . GLN A 1 619 ? 37.031 -26.281 -8.062 1 93.38 619 GLN A O 1
ATOM 5018 N N . VAL A 1 620 ? 35.625 -27.078 -6.508 1 94.31 620 VAL A N 1
ATOM 5019 C CA . VAL A 1 620 ? 36.125 -28.438 -6.676 1 94.31 620 VAL A CA 1
ATOM 5020 C C . VAL A 1 620 ? 35.25 -29.188 -7.688 1 94.31 620 VAL A C 1
ATOM 5022 O O . VAL A 1 620 ? 35.781 -29.891 -8.555 1 94.31 620 VAL A O 1
ATOM 5025 N N . TRP A 1 621 ? 33.969 -29.062 -7.664 1 95 621 TRP A N 1
ATOM 5026 C CA . TRP A 1 621 ? 33.031 -29.875 -8.438 1 95 621 TRP A CA 1
ATOM 5027 C C . TRP A 1 621 ? 32.469 -29.094 -9.617 1 95 621 TRP A C 1
ATOM 5029 O O . TRP A 1 621 ? 31.359 -29.359 -10.07 1 95 621 TRP A O 1
ATOM 5039 N N . TYR A 1 622 ? 33.188 -28.094 -10.203 1 93.06 622 TYR A N 1
ATOM 5040 C CA . TYR A 1 622 ? 32.719 -27.219 -11.273 1 93.06 622 TYR A CA 1
ATOM 5041 C C . TYR A 1 622 ? 32.406 -28.016 -12.539 1 93.06 622 TYR A C 1
ATOM 5043 O O . TYR A 1 622 ? 31.609 -27.594 -13.367 1 93.06 622 TYR A O 1
ATOM 5051 N N . ASP A 1 623 ? 32.938 -29.234 -12.68 1 91.69 623 ASP A N 1
ATOM 5052 C CA . ASP A 1 623 ? 32.812 -30 -13.906 1 91.69 623 ASP A CA 1
ATOM 5053 C C . ASP A 1 623 ? 31.719 -31.062 -13.781 1 91.69 623 ASP A C 1
ATOM 5055 O O . ASP A 1 623 ? 31.438 -31.781 -14.742 1 91.69 623 ASP A O 1
ATOM 5059 N N . ASN A 1 624 ? 31.156 -31.219 -12.617 1 92.94 624 ASN A N 1
ATOM 5060 C CA . ASN A 1 624 ? 30.078 -32.188 -12.398 1 92.94 624 ASN A CA 1
ATOM 5061 C C . ASN A 1 624 ? 28.719 -31.484 -12.367 1 92.94 624 ASN A C 1
ATOM 5063 O O . ASN A 1 624 ? 28.391 -30.781 -11.406 1 92.94 624 ASN A O 1
ATOM 5067 N N . GLN A 1 625 ? 27.906 -31.781 -13.289 1 90.81 625 GLN A N 1
ATOM 5068 C CA . GLN A 1 625 ? 26.641 -31.078 -13.484 1 90.81 625 GLN A CA 1
ATOM 5069 C C . GLN A 1 625 ? 25.609 -31.484 -12.43 1 90.81 625 GLN A C 1
ATOM 5071 O O . GLN A 1 625 ? 24.75 -30.688 -12.062 1 90.81 625 GLN A O 1
ATOM 5076 N N . PHE A 1 626 ? 25.703 -32.656 -11.914 1 91.12 626 PHE A N 1
ATOM 5077 C CA . PHE A 1 626 ? 24.75 -33.094 -10.922 1 91.12 626 PHE A CA 1
ATOM 5078 C C . PHE A 1 626 ? 24.906 -32.344 -9.609 1 91.12 626 PHE A C 1
ATOM 5080 O O . PHE A 1 626 ? 23.922 -31.906 -9.008 1 91.12 626 PHE A O 1
ATOM 5087 N N . VAL A 1 627 ? 26.172 -32.125 -9.281 1 95.25 627 VAL A N 1
ATOM 5088 C CA . VAL A 1 627 ? 26.469 -31.406 -8.047 1 95.25 627 VAL A CA 1
ATOM 5089 C C . VAL A 1 627 ? 26.156 -29.922 -8.227 1 95.25 627 VAL A C 1
ATOM 5091 O O . VAL A 1 627 ? 25.438 -29.328 -7.41 1 95.25 627 VAL A O 1
ATOM 5094 N N . MET A 1 628 ? 26.578 -29.375 -9.344 1 95.69 628 MET A N 1
ATOM 5095 C CA . MET A 1 628 ? 26.453 -27.922 -9.539 1 95.69 628 MET A CA 1
ATOM 5096 C C . MET A 1 628 ? 25 -27.531 -9.781 1 95.69 628 MET A C 1
ATOM 5098 O O . MET A 1 628 ? 24.562 -26.469 -9.328 1 95.69 628 MET A O 1
ATOM 5102 N N . ASN A 1 629 ? 24.266 -28.359 -10.484 1 95.25 629 ASN A N 1
ATOM 5103 C CA . ASN A 1 629 ? 22.844 -28.047 -10.68 1 95.25 629 ASN A CA 1
ATOM 5104 C C . ASN A 1 629 ? 22.094 -28.016 -9.352 1 95.25 629 ASN A C 1
ATOM 5106 O O . ASN A 1 629 ? 21.25 -27.141 -9.133 1 95.25 629 ASN A O 1
ATOM 5110 N N . SER A 1 630 ? 22.391 -28.984 -8.484 1 96.25 630 SER A N 1
ATOM 5111 C CA . SER A 1 630 ? 21.734 -29 -7.176 1 96.25 630 SER A CA 1
ATOM 5112 C C . SER A 1 630 ? 22.141 -27.781 -6.344 1 96.25 630 SER A C 1
ATOM 5114 O O . SER A 1 630 ? 21.281 -27.156 -5.715 1 96.25 630 SER A O 1
ATOM 5116 N N . LEU A 1 631 ? 23.422 -27.422 -6.418 1 98.06 631 LEU A N 1
ATOM 5117 C CA . LEU A 1 631 ? 23.922 -26.281 -5.672 1 98.06 631 LEU A CA 1
ATOM 5118 C C . LEU A 1 631 ? 23.344 -24.984 -6.207 1 98.06 631 LEU A C 1
ATOM 5120 O O . LEU A 1 631 ? 22.875 -24.141 -5.434 1 98.06 631 LEU A O 1
ATOM 5124 N N . LEU A 1 632 ? 23.359 -24.797 -7.469 1 98.19 632 LEU A N 1
ATOM 5125 C CA . LEU A 1 632 ? 22.906 -23.547 -8.086 1 98.19 632 LEU A CA 1
ATOM 5126 C C . LEU A 1 632 ? 21.391 -23.375 -7.902 1 98.19 632 LEU A C 1
ATOM 5128 O O . LEU A 1 632 ? 20.922 -22.25 -7.699 1 98.19 632 LEU A O 1
ATOM 5132 N N . LYS A 1 633 ? 20.672 -24.469 -7.949 1 97.69 633 LYS A N 1
ATOM 5133 C CA . LYS A 1 633 ? 19.234 -24.359 -7.75 1 97.69 633 LYS A CA 1
ATOM 5134 C C . LYS A 1 633 ? 18.906 -23.953 -6.32 1 97.69 633 LYS A C 1
ATOM 5136 O O . LYS A 1 633 ? 17.969 -23.188 -6.09 1 97.69 633 LYS A O 1
ATOM 5141 N N . PHE A 1 634 ? 19.719 -24.516 -5.414 1 97.88 634 PHE A N 1
ATOM 5142 C CA . PHE A 1 634 ? 19.562 -24.078 -4.031 1 97.88 634 PHE A CA 1
ATOM 5143 C C . PHE A 1 634 ? 19.844 -22.578 -3.898 1 97.88 634 PHE A C 1
ATOM 5145 O O . PHE A 1 634 ? 19.062 -21.844 -3.307 1 97.88 634 PHE A O 1
ATOM 5152 N N . LEU A 1 635 ? 20.906 -22.156 -4.48 1 98.5 635 LEU A N 1
ATOM 5153 C CA . LEU A 1 635 ? 21.312 -20.75 -4.398 1 98.5 635 LEU A CA 1
ATOM 5154 C C . LEU A 1 635 ? 20.266 -19.844 -5.047 1 98.5 635 LEU A C 1
ATOM 5156 O O . LEU A 1 635 ? 20 -18.75 -4.551 1 98.5 635 LEU A O 1
ATOM 5160 N N . ALA A 1 636 ? 19.703 -20.281 -6.137 1 98.12 636 ALA A N 1
ATOM 5161 C CA . ALA A 1 636 ? 18.672 -19.5 -6.84 1 98.12 636 ALA A CA 1
ATOM 5162 C C . ALA A 1 636 ? 17.469 -19.234 -5.938 1 98.12 636 ALA A C 1
ATOM 5164 O O . ALA A 1 636 ? 16.922 -18.141 -5.938 1 98.12 636 ALA A O 1
ATOM 5165 N N . ASP A 1 637 ? 17.109 -20.25 -5.137 1 97.81 637 ASP A N 1
ATOM 5166 C CA . ASP A 1 637 ? 15.969 -20.078 -4.242 1 97.81 637 ASP A CA 1
ATOM 5167 C C . ASP A 1 637 ? 16.359 -19.297 -2.992 1 97.81 637 ASP A C 1
ATOM 5169 O O . ASP A 1 637 ? 15.531 -18.594 -2.416 1 97.81 637 ASP A O 1
ATOM 5173 N N . PHE A 1 638 ? 17.578 -19.438 -2.607 1 97.75 638 PHE A N 1
ATOM 5174 C CA . PHE A 1 638 ? 18.078 -18.766 -1.42 1 97.75 638 PHE A CA 1
ATOM 5175 C C . PHE A 1 638 ? 18.078 -17.25 -1.618 1 97.75 638 PHE A C 1
ATOM 5177 O O . PHE A 1 638 ? 17.734 -16.5 -0.7 1 97.75 638 PHE A O 1
ATOM 5184 N N . VAL A 1 639 ? 18.344 -16.781 -2.838 1 98.25 639 VAL A N 1
ATOM 5185 C CA . VAL A 1 639 ? 18.5 -15.344 -3.07 1 98.25 639 VAL A CA 1
ATOM 5186 C C . VAL A 1 639 ? 17.188 -14.75 -3.592 1 98.25 639 VAL A C 1
ATOM 5188 O O . VAL A 1 639 ? 17.062 -13.531 -3.717 1 98.25 639 VAL A O 1
ATOM 5191 N N . LEU A 1 640 ? 16.234 -15.578 -3.881 1 97.56 640 LEU A N 1
ATOM 5192 C CA . LEU A 1 640 ? 14.961 -15.102 -4.391 1 97.56 640 LEU A CA 1
ATOM 5193 C C . LEU A 1 640 ? 14.156 -14.422 -3.289 1 97.56 640 LEU A C 1
ATOM 5195 O O . LEU A 1 640 ? 13.875 -15.023 -2.252 1 97.56 640 LEU A O 1
ATOM 5199 N N . ASN A 1 641 ? 13.867 -13.203 -3.465 1 96.5 641 ASN A N 1
ATOM 5200 C CA . ASN A 1 641 ? 13.094 -12.453 -2.484 1 96.5 641 ASN A CA 1
ATOM 5201 C C . ASN A 1 641 ? 11.594 -12.594 -2.734 1 96.5 641 ASN A C 1
ATOM 5203 O O . ASN A 1 641 ? 10.906 -11.602 -3.004 1 96.5 641 ASN A O 1
ATOM 5207 N N . LYS A 1 642 ? 11.148 -13.719 -2.465 1 92.56 642 LYS A N 1
ATOM 5208 C CA . LYS A 1 642 ? 9.727 -13.992 -2.617 1 92.56 642 LYS A CA 1
ATOM 5209 C C . LYS A 1 642 ? 8.914 -13.312 -1.512 1 92.56 642 LYS A C 1
ATOM 5211 O O . LYS A 1 642 ? 9.289 -13.375 -0.339 1 92.56 642 LYS A O 1
ATOM 5216 N N . ASN A 1 643 ? 7.832 -12.625 -1.732 1 91.19 643 ASN A N 1
ATOM 5217 C CA . ASN A 1 643 ? 6.953 -11.992 -0.752 1 91.19 643 ASN A CA 1
ATOM 5218 C C . ASN A 1 643 ? 7.719 -11.047 0.166 1 91.19 643 ASN A C 1
ATOM 5220 O O . ASN A 1 643 ? 7.402 -10.93 1.351 1 91.19 643 ASN A O 1
ATOM 5224 N N . GLN A 1 644 ? 8.867 -10.594 -0.361 1 93.75 644 GLN A N 1
ATOM 5225 C CA . GLN A 1 644 ? 9.695 -9.656 0.392 1 93.75 644 GLN A CA 1
ATOM 5226 C C . GLN A 1 644 ? 10.188 -10.273 1.694 1 93.75 644 GLN A C 1
ATOM 5228 O O . GLN A 1 644 ? 10.203 -9.617 2.736 1 93.75 644 GLN A O 1
ATOM 5233 N N . ARG A 1 645 ? 10.516 -11.547 1.575 1 94.94 645 ARG A N 1
ATOM 5234 C CA . ARG A 1 645 ? 10.945 -12.281 2.76 1 94.94 645 ARG A CA 1
ATOM 5235 C C . ARG A 1 645 ? 12.359 -11.875 3.17 1 94.94 645 ARG A C 1
ATOM 5237 O O . ARG A 1 645 ? 12.742 -12.016 4.336 1 94.94 645 ARG A O 1
ATOM 5244 N N . ILE A 1 646 ? 13.18 -11.422 2.197 1 96.19 646 ILE A N 1
ATOM 5245 C CA . ILE A 1 646 ? 14.523 -10.977 2.533 1 96.19 646 ILE A CA 1
ATOM 5246 C C . ILE A 1 646 ? 14.5 -9.5 2.906 1 96.19 646 ILE A C 1
ATOM 5248 O O . ILE A 1 646 ? 14.539 -8.625 2.031 1 96.19 646 ILE A O 1
ATOM 5252 N N . CYS A 1 647 ? 14.422 -9.203 4.129 1 92.56 647 CYS A N 1
ATOM 5253 C CA . CYS A 1 647 ? 14.328 -7.848 4.664 1 92.56 647 CYS A CA 1
ATOM 5254 C C . CYS A 1 647 ? 15.109 -7.719 5.965 1 92.56 647 CYS A C 1
ATOM 5256 O O . CYS A 1 647 ? 14.633 -8.133 7.023 1 92.56 647 CYS A O 1
ATOM 5258 N N . PHE A 1 648 ? 16.25 -7.188 5.875 1 92.25 648 PHE A N 1
ATOM 5259 C CA . PHE A 1 648 ? 17.109 -7.016 7.043 1 92.25 648 PHE A CA 1
ATOM 5260 C C . PHE A 1 648 ? 17 -5.598 7.59 1 92.25 648 PHE A C 1
ATOM 5262 O O . PHE A 1 648 ? 16.422 -4.719 6.941 1 92.25 648 PHE A O 1
ATOM 5269 N N . SER A 1 649 ? 17.516 -5.457 8.805 1 90.62 649 SER A N 1
ATOM 5270 C CA . SER A 1 649 ? 17.562 -4.129 9.406 1 90.62 649 SER A CA 1
ATOM 5271 C C . SER A 1 649 ? 18.484 -3.199 8.633 1 90.62 649 SER A C 1
ATOM 5273 O O . SER A 1 649 ? 19.438 -3.654 7.988 1 90.62 649 SER A O 1
ATOM 5275 N N . TYR A 1 650 ? 18.234 -1.927 8.664 1 90 650 TYR A N 1
ATOM 5276 C CA . TYR A 1 650 ? 19.016 -0.928 7.945 1 90 650 TYR A CA 1
ATOM 5277 C C . TYR A 1 650 ? 20.422 -0.812 8.531 1 90 650 TYR A C 1
ATOM 5279 O O . TYR A 1 650 ? 21.312 -0.233 7.91 1 90 650 TYR A O 1
ATOM 5287 N N . SER A 1 651 ? 20.594 -1.399 9.664 1 92.19 651 SER A N 1
ATOM 5288 C CA . SER A 1 651 ? 21.906 -1.358 10.297 1 92.19 651 SER A CA 1
ATOM 5289 C C . SER A 1 651 ? 22.703 -2.639 10.023 1 92.19 651 SER A C 1
ATOM 5291 O O . SER A 1 651 ? 23.859 -2.754 10.414 1 92.19 651 SER A O 1
ATOM 5293 N N . SER A 1 652 ? 22.094 -3.561 9.289 1 92.62 652 SER A N 1
ATOM 5294 C CA . SER A 1 652 ? 22.734 -4.844 9.016 1 92.62 652 SER A CA 1
ATOM 5295 C C . SER A 1 652 ? 23.297 -4.887 7.594 1 92.62 652 SER A C 1
ATOM 5297 O O . SER A 1 652 ? 22.625 -4.465 6.645 1 92.62 652 SER A O 1
ATOM 5299 N N . PRO A 1 653 ? 24.484 -5.344 7.395 1 94.62 653 PRO A N 1
ATOM 5300 C CA . PRO A 1 653 ? 25.078 -5.453 6.062 1 94.62 653 PRO A CA 1
ATOM 5301 C C . PRO A 1 653 ? 24.75 -6.773 5.371 1 94.62 653 PRO A C 1
ATOM 5303 O O . PRO A 1 653 ? 25.359 -7.117 4.359 1 94.62 653 PRO A O 1
ATOM 5306 N N . HIS A 1 654 ? 23.797 -7.523 5.875 1 95.5 654 HIS A N 1
ATOM 5307 C CA . HIS A 1 654 ? 23.562 -8.891 5.441 1 95.5 654 HIS A CA 1
ATOM 5308 C C . HIS A 1 654 ? 23.109 -8.938 3.982 1 95.5 654 HIS A C 1
ATOM 5310 O O . HIS A 1 654 ? 23.469 -9.867 3.25 1 95.5 654 HIS A O 1
ATOM 5316 N N . GLY A 1 655 ? 22.344 -7.938 3.533 1 95.62 655 GLY A N 1
ATOM 5317 C CA . GLY A 1 655 ? 21.969 -7.902 2.129 1 95.62 655 GLY A CA 1
ATOM 5318 C C . GLY A 1 655 ? 23.172 -7.824 1.197 1 95.62 655 GLY A C 1
ATOM 5319 O O . GLY A 1 655 ? 23.219 -8.523 0.184 1 95.62 655 GLY A O 1
ATOM 5320 N N . ILE A 1 656 ? 24.156 -7.066 1.546 1 96.81 656 ILE A N 1
ATOM 5321 C CA . ILE A 1 656 ? 25.375 -6.887 0.756 1 96.81 656 ILE A CA 1
ATOM 5322 C C . ILE A 1 656 ? 26.25 -8.141 0.855 1 96.81 656 ILE A C 1
ATOM 5324 O O . ILE A 1 656 ? 26.828 -8.57 -0.138 1 96.81 656 ILE A O 1
ATOM 5328 N N . LEU A 1 657 ? 26.234 -8.695 2.018 1 97.5 657 LEU A N 1
ATOM 5329 C CA . LEU A 1 657 ? 27.062 -9.891 2.23 1 97.5 657 LEU A CA 1
ATOM 5330 C C . LEU A 1 657 ? 26.516 -11.07 1.435 1 97.5 657 LEU A C 1
ATOM 5332 O O . LEU A 1 657 ? 27.281 -11.875 0.906 1 97.5 657 LEU A O 1
ATOM 5336 N N . ILE A 1 658 ? 25.156 -11.203 1.361 1 97.62 658 ILE A N 1
ATOM 5337 C CA . ILE A 1 658 ? 24.531 -12.25 0.558 1 97.62 658 ILE A CA 1
ATOM 5338 C C . ILE A 1 658 ? 24.984 -12.117 -0.896 1 97.62 658 ILE A C 1
ATOM 5340 O O . ILE A 1 658 ? 25.359 -13.109 -1.524 1 97.62 658 ILE A O 1
ATOM 5344 N N . PHE A 1 659 ? 25 -10.922 -1.429 1 97.56 659 PHE A N 1
ATOM 5345 C CA . PHE A 1 659 ? 25.391 -10.711 -2.818 1 97.56 659 PHE A CA 1
ATOM 5346 C C . PHE A 1 659 ? 26.875 -10.984 -3.012 1 97.56 659 PHE A C 1
ATOM 5348 O O . PHE A 1 659 ? 27.281 -11.594 -4.004 1 97.56 659 PHE A O 1
ATOM 5355 N N . LYS A 1 660 ? 27.688 -10.539 -2.111 1 97.5 660 LYS A N 1
ATOM 5356 C CA . LYS A 1 660 ? 29.141 -10.75 -2.215 1 97.5 660 LYS A CA 1
ATOM 5357 C C . LYS A 1 660 ? 29.469 -12.234 -2.252 1 97.5 660 LYS A C 1
ATOM 5359 O O . LYS A 1 660 ? 30.266 -12.68 -3.08 1 97.5 660 LYS A O 1
ATOM 5364 N N . LYS A 1 661 ? 28.859 -12.977 -1.329 1 97.44 661 LYS A N 1
ATOM 5365 C CA . LYS A 1 661 ? 29.094 -14.414 -1.285 1 97.44 661 LYS A CA 1
ATOM 5366 C C . LYS A 1 661 ? 28.594 -15.094 -2.557 1 97.44 661 LYS A C 1
ATOM 5368 O O . LYS A 1 661 ? 29.281 -15.93 -3.135 1 97.44 661 LYS A O 1
ATOM 5373 N N . THR A 1 662 ? 27.359 -14.727 -3.002 1 98.06 662 THR A N 1
ATOM 5374 C CA . THR A 1 662 ? 26.781 -15.289 -4.219 1 98.06 662 THR A CA 1
ATOM 5375 C C . THR A 1 662 ? 27.641 -14.945 -5.434 1 98.06 662 THR A C 1
ATOM 5377 O O . THR A 1 662 ? 27.875 -15.789 -6.297 1 98.06 662 THR A O 1
ATOM 5380 N N . SER A 1 663 ? 28.125 -13.688 -5.488 1 97.88 663 SER A N 1
ATOM 5381 C CA . SER A 1 663 ? 28.984 -13.242 -6.578 1 97.88 663 SER A CA 1
ATOM 5382 C C . SER A 1 663 ? 30.281 -14.047 -6.621 1 97.88 663 SER A C 1
ATOM 5384 O O . SER A 1 663 ? 30.734 -14.43 -7.699 1 97.88 663 SER A O 1
ATOM 5386 N N . SER A 1 664 ? 30.812 -14.312 -5.48 1 97.69 664 SER A N 1
ATOM 5387 C CA . SER A 1 664 ? 32.062 -15.094 -5.41 1 97.69 664 SER A CA 1
ATOM 5388 C C . SER A 1 664 ? 31.828 -16.516 -5.918 1 97.69 664 SER A C 1
ATOM 5390 O O . SER A 1 664 ? 32.656 -17.047 -6.664 1 97.69 664 SER A O 1
ATOM 5392 N N . ILE A 1 665 ? 30.703 -17.125 -5.566 1 97.94 665 ILE A N 1
ATOM 5393 C CA . ILE A 1 665 ? 30.375 -18.484 -5.98 1 97.94 665 ILE A CA 1
ATOM 5394 C C . ILE A 1 665 ? 30.188 -18.531 -7.492 1 97.94 665 ILE A C 1
ATOM 5396 O O . ILE A 1 665 ? 30.766 -19.391 -8.172 1 97.94 665 ILE A O 1
ATOM 5400 N N . LEU A 1 666 ? 29.422 -17.562 -8.07 1 98.06 666 LEU A N 1
ATOM 5401 C CA . LEU A 1 666 ? 29.141 -17.531 -9.5 1 98.06 666 LEU A CA 1
ATOM 5402 C C . LEU A 1 666 ? 30.406 -17.25 -10.297 1 98.06 666 LEU A C 1
ATOM 5404 O O . LEU A 1 666 ? 30.609 -17.828 -11.367 1 98.06 666 LEU A O 1
ATOM 5408 N N . THR A 1 667 ? 31.297 -16.344 -9.781 1 97.69 667 THR A N 1
ATOM 5409 C CA . THR A 1 667 ? 32.531 -16 -10.469 1 97.69 667 THR A CA 1
ATOM 5410 C C . THR A 1 667 ? 33.469 -17.203 -10.5 1 97.69 667 THR A C 1
ATOM 5412 O O . THR A 1 667 ? 34.062 -17.516 -11.539 1 97.69 667 THR A O 1
ATOM 5415 N N . ASN A 1 668 ? 33.594 -17.906 -9.383 1 96.12 668 ASN A N 1
ATOM 5416 C CA . ASN A 1 668 ? 34.438 -19.078 -9.312 1 96.12 668 ASN A CA 1
ATOM 5417 C C . ASN A 1 668 ? 33.938 -20.188 -10.234 1 96.12 668 ASN A C 1
ATOM 5419 O O . ASN A 1 668 ? 34.75 -20.812 -10.945 1 96.12 668 ASN A O 1
ATOM 5423 N N . TYR A 1 669 ? 32.719 -20.453 -10.289 1 96.94 669 TYR A N 1
ATOM 5424 C CA . TYR A 1 669 ? 32.094 -21.469 -11.141 1 96.94 669 TYR A CA 1
ATOM 5425 C C . TYR A 1 669 ? 32.219 -21.078 -12.609 1 96.94 669 TYR A C 1
ATOM 5427 O O . TYR A 1 669 ? 32.688 -21.875 -13.43 1 96.94 669 TYR A O 1
ATOM 5435 N N . GLY A 1 670 ? 31.891 -19.781 -12.938 1 96 670 GLY A N 1
ATOM 5436 C CA . GLY A 1 670 ? 31.859 -19.328 -14.312 1 96 670 GLY A CA 1
ATOM 5437 C C . GLY A 1 670 ? 33.219 -19.297 -14.969 1 96 670 GLY A C 1
ATOM 5438 O O . GLY A 1 670 ? 33.375 -19.656 -16.141 1 96 670 GLY A O 1
ATOM 5439 N N . GLN A 1 671 ? 34.219 -18.906 -14.234 1 95.31 671 GLN A N 1
ATOM 5440 C CA . GLN A 1 671 ? 35.562 -18.828 -14.781 1 95.31 671 GLN A CA 1
ATOM 5441 C C . GLN A 1 671 ? 36.094 -20.203 -15.109 1 95.31 671 GLN A C 1
ATOM 5443 O O . GLN A 1 671 ? 36.844 -20.375 -16.094 1 95.31 671 GLN A O 1
ATOM 5448 N N . ARG A 1 672 ? 35.688 -21.172 -14.391 1 94.94 672 ARG A N 1
ATOM 5449 C CA . ARG A 1 672 ? 36.188 -22.531 -14.594 1 94.94 672 ARG A CA 1
ATOM 5450 C C . ARG A 1 672 ? 35.344 -23.281 -15.625 1 94.94 672 ARG A C 1
ATOM 5452 O O . ARG A 1 672 ? 35.875 -24.109 -16.375 1 94.94 672 ARG A O 1
ATOM 5459 N N . LEU A 1 673 ? 34.062 -22.984 -15.648 1 93.81 673 LEU A N 1
ATOM 5460 C CA . LEU A 1 673 ? 33.125 -23.656 -16.578 1 93.81 673 LEU A CA 1
ATOM 5461 C C . LEU A 1 673 ? 33.5 -23.344 -18.016 1 93.81 673 LEU A C 1
ATOM 5463 O O . LEU A 1 673 ? 33.281 -24.156 -18.906 1 93.81 673 LEU A O 1
ATOM 5467 N N . GLN A 1 674 ? 34.094 -22.188 -18.219 1 88.62 674 GLN A N 1
ATOM 5468 C CA . GLN A 1 674 ? 34.438 -21.75 -19.562 1 88.62 674 GLN A CA 1
ATOM 5469 C C . GLN A 1 674 ? 35.438 -22.719 -20.203 1 88.62 674 GLN A C 1
ATOM 5471 O O . GLN A 1 674 ? 35.406 -22.922 -21.422 1 88.62 674 GLN A O 1
ATOM 5476 N N . ASN A 1 675 ? 36.156 -23.375 -19.391 1 88.19 675 ASN A N 1
ATOM 5477 C CA . ASN A 1 675 ? 37.219 -24.25 -19.906 1 88.19 675 ASN A CA 1
ATOM 5478 C C . ASN A 1 675 ? 36.75 -25.703 -20 1 88.19 675 ASN A C 1
ATOM 5480 O O . ASN A 1 675 ? 37.5 -26.562 -20.469 1 88.19 675 ASN A O 1
ATOM 5484 N N . VAL A 1 676 ? 35.531 -25.984 -19.656 1 90.56 676 VAL A N 1
ATOM 5485 C CA . VAL A 1 676 ? 35 -27.344 -19.703 1 90.56 676 VAL A CA 1
ATOM 5486 C C . VAL A 1 676 ? 34.469 -27.641 -21.109 1 90.56 676 VAL A C 1
ATOM 5488 O O . VAL A 1 676 ? 33.625 -26.906 -21.609 1 90.56 676 VAL A O 1
ATOM 5491 N N . PRO A 1 677 ? 34.938 -28.625 -21.781 1 89.19 677 PRO A N 1
ATOM 5492 C CA . PRO A 1 677 ? 34.469 -28.953 -23.141 1 89.19 677 PRO A CA 1
ATOM 5493 C C . PRO A 1 677 ? 33.094 -29.609 -23.156 1 89.19 677 PRO A C 1
ATOM 5495 O O . PRO A 1 677 ? 32.719 -30.25 -22.188 1 89.19 677 PRO A O 1
ATOM 5498 N N . ILE A 1 678 ? 32.281 -29.359 -24.25 1 88.81 678 ILE A N 1
ATOM 5499 C CA . ILE A 1 678 ? 31 -30 -24.469 1 88.81 678 ILE A CA 1
ATOM 5500 C C . ILE A 1 678 ? 31.219 -31.375 -25.109 1 88.81 678 ILE A C 1
ATOM 5502 O O . ILE A 1 678 ? 31.844 -31.484 -26.172 1 88.81 678 ILE A O 1
ATOM 5506 N N . ARG A 1 679 ? 30.75 -32.406 -24.641 1 83.88 679 ARG A N 1
ATOM 5507 C CA . ARG A 1 679 ? 31 -33.781 -25.125 1 83.88 679 ARG A CA 1
ATOM 5508 C C . ARG A 1 679 ? 29.859 -34.25 -26 1 83.88 679 ARG A C 1
ATOM 5510 O O . ARG A 1 679 ? 30.078 -34.688 -27.141 1 83.88 679 ARG A O 1
ATOM 5517 N N . ASP A 1 680 ? 28.547 -34.344 -25.469 1 85.25 680 ASP A N 1
ATOM 5518 C CA . ASP A 1 680 ? 27.391 -34.875 -26.172 1 85.25 680 ASP A CA 1
ATOM 5519 C C . ASP A 1 680 ? 26.234 -33.906 -26.172 1 85.25 680 ASP A C 1
ATOM 5521 O O . ASP A 1 680 ? 25.984 -33.219 -27.188 1 85.25 680 ASP A O 1
ATOM 5525 N N . LYS A 1 681 ? 25.609 -33.688 -24.984 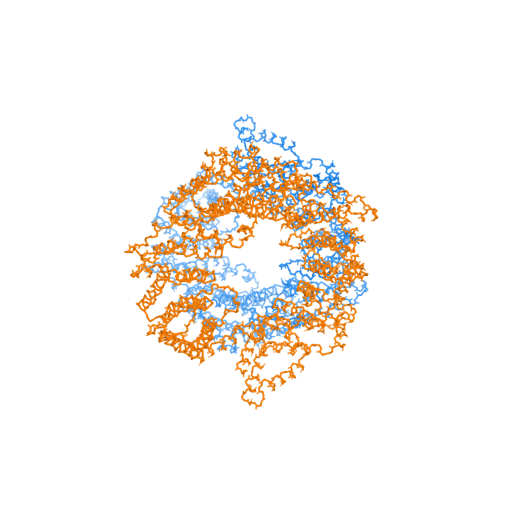1 90.31 681 LYS A N 1
ATOM 5526 C CA . LYS A 1 681 ? 24.453 -32.812 -24.844 1 90.31 681 LYS A CA 1
ATOM 5527 C C . LYS A 1 681 ? 24.859 -31.469 -24.266 1 90.31 681 LYS A C 1
ATOM 5529 O O . LYS A 1 681 ? 25.078 -31.344 -23.062 1 90.31 681 LYS A O 1
ATOM 5534 N N . ALA A 1 682 ? 24.844 -30.516 -25.078 1 90.88 682 ALA A N 1
ATOM 5535 C CA . ALA A 1 682 ? 25.297 -29.188 -24.703 1 90.88 682 ALA A CA 1
ATOM 5536 C C . ALA A 1 682 ? 24.438 -28.609 -23.594 1 90.88 682 ALA A C 1
ATOM 5538 O O . ALA A 1 682 ? 24.938 -27.969 -22.672 1 90.88 682 ALA A O 1
ATOM 5539 N N . TYR A 1 683 ? 23.203 -28.844 -23.719 1 92.94 683 TYR A N 1
ATOM 5540 C CA . TYR A 1 683 ? 22.297 -28.234 -22.75 1 92.94 683 TYR A CA 1
ATOM 5541 C C . TYR A 1 683 ? 22.531 -28.781 -21.344 1 92.94 683 TYR A C 1
ATOM 5543 O O . TYR A 1 683 ? 22.703 -28.031 -20.391 1 92.94 683 TYR A O 1
ATOM 5551 N N . ASP A 1 684 ? 22.594 -30.094 -21.156 1 90.31 684 ASP A N 1
ATOM 5552 C CA . ASP A 1 684 ? 22.703 -30.734 -19.844 1 90.31 684 ASP A CA 1
ATOM 5553 C C . ASP A 1 684 ? 24.109 -30.562 -19.266 1 90.31 684 ASP A C 1
ATOM 5555 O O . ASP A 1 684 ? 24.281 -30.516 -18.047 1 90.31 684 ASP A O 1
ATOM 5559 N N . GLU A 1 685 ? 25.109 -30.406 -20.156 1 90.44 685 GLU A N 1
ATOM 5560 C CA . GLU A 1 685 ? 26.484 -30.391 -19.703 1 90.44 685 GLU A CA 1
ATOM 5561 C C . GLU A 1 685 ? 26.938 -28.969 -19.359 1 90.44 685 GLU A C 1
ATOM 5563 O O . GLU A 1 685 ? 27.766 -28.766 -18.469 1 90.44 685 GLU A O 1
ATOM 5568 N N . LYS A 1 686 ? 26.391 -28 -20.125 1 93.38 686 LYS A N 1
ATOM 5569 C CA . LYS A 1 686 ? 26.938 -26.672 -19.938 1 93.38 686 LYS A CA 1
ATOM 5570 C C . LYS A 1 686 ? 25.844 -25.609 -19.875 1 93.38 686 LYS A C 1
ATOM 5572 O O . LYS A 1 686 ? 25.812 -24.781 -18.969 1 93.38 686 LYS A O 1
ATOM 5577 N N . TYR A 1 687 ? 24.844 -25.641 -20.734 1 95.31 687 TYR A N 1
ATOM 5578 C CA . TYR A 1 687 ? 23.859 -24.562 -20.891 1 95.31 687 TYR A CA 1
ATOM 5579 C C . TYR A 1 687 ? 22.969 -24.469 -19.656 1 95.31 687 TYR A C 1
ATOM 5581 O O . TYR A 1 687 ? 22.531 -23.391 -19.266 1 95.31 687 TYR A O 1
ATOM 5589 N N . LYS A 1 688 ? 22.656 -25.609 -19.062 1 95.5 688 LYS A N 1
ATOM 5590 C CA . LYS A 1 688 ? 21.781 -25.609 -17.891 1 95.5 688 LYS A CA 1
ATOM 5591 C C . LYS A 1 688 ? 22.406 -24.844 -16.734 1 95.5 688 LYS A C 1
ATOM 5593 O O . LYS A 1 688 ? 21.734 -24.078 -16.047 1 95.5 688 LYS A O 1
ATOM 5598 N N . GLY A 1 689 ? 23.688 -25.031 -16.469 1 95.88 689 GLY A N 1
ATOM 5599 C CA . GLY A 1 689 ? 24.406 -24.297 -15.445 1 95.88 689 GLY A CA 1
ATOM 5600 C C . GLY A 1 689 ? 24.469 -22.812 -15.703 1 95.88 689 GLY A C 1
ATOM 5601 O O . GLY A 1 689 ? 24.312 -22.016 -14.781 1 95.88 689 GLY A O 1
ATOM 5602 N N . ILE A 1 690 ? 24.672 -22.453 -16.953 1 97.19 690 ILE A N 1
ATOM 5603 C CA . ILE A 1 690 ? 24.719 -21.047 -17.328 1 97.19 690 ILE A CA 1
ATOM 5604 C C . ILE A 1 690 ? 23.328 -20.422 -17.141 1 97.19 690 ILE A C 1
ATOM 5606 O O . ILE A 1 690 ? 23.219 -19.297 -16.625 1 97.19 690 ILE A O 1
ATOM 5610 N N . CYS A 1 691 ? 22.328 -21.188 -17.547 1 97.62 691 CYS A N 1
ATOM 5611 C CA . CYS A 1 691 ? 20.938 -20.75 -17.422 1 97.62 691 CYS A CA 1
ATOM 5612 C C . CYS A 1 691 ? 20.609 -20.422 -15.961 1 97.62 691 CYS A C 1
ATOM 5614 O O . CYS A 1 691 ? 20.109 -19.328 -15.664 1 97.62 691 CYS A O 1
ATOM 5616 N N . THR A 1 692 ? 20.938 -21.281 -15.055 1 97.94 692 THR A N 1
ATOM 5617 C CA . THR A 1 692 ? 20.641 -21.078 -13.641 1 97.94 692 THR A CA 1
ATOM 5618 C C . THR A 1 692 ? 21.484 -19.938 -13.062 1 97.94 692 THR A C 1
ATOM 5620 O O . THR A 1 692 ? 21.016 -19.203 -12.188 1 97.94 692 THR A O 1
ATOM 5623 N N . SER A 1 693 ? 22.734 -19.781 -13.539 1 98.31 693 SER A N 1
ATOM 5624 C CA . SER A 1 693 ? 23.578 -18.688 -13.086 1 98.31 693 SER A CA 1
ATOM 5625 C C . SER A 1 693 ? 22.984 -17.328 -13.469 1 98.31 693 SER A C 1
ATOM 5627 O O . SER A 1 693 ? 23.016 -16.391 -12.68 1 98.31 693 SER A O 1
ATOM 5629 N N . MET A 1 694 ? 22.422 -17.25 -14.656 1 98.31 694 MET A N 1
ATOM 5630 C CA . MET A 1 694 ? 21.781 -16.016 -15.094 1 98.31 694 MET A CA 1
ATOM 5631 C C . MET A 1 694 ? 20.562 -15.711 -14.227 1 98.31 694 MET A C 1
ATOM 5633 O O . MET A 1 694 ? 20.328 -14.562 -13.852 1 98.31 694 MET A O 1
ATOM 5637 N N . ASN A 1 695 ? 19.844 -16.75 -13.891 1 98.12 695 ASN A N 1
ATOM 5638 C CA . ASN A 1 695 ? 18.672 -16.578 -13.039 1 98.12 695 ASN A CA 1
ATOM 5639 C C . ASN A 1 695 ? 19.062 -16.062 -11.648 1 98.12 695 ASN A C 1
ATOM 5641 O O . ASN A 1 695 ? 18.406 -15.18 -11.102 1 98.12 695 ASN A O 1
ATOM 5645 N N . ILE A 1 696 ? 20.125 -16.625 -11.117 1 98.56 696 ILE A N 1
ATOM 5646 C CA . ILE A 1 696 ? 20.609 -16.234 -9.797 1 98.56 696 ILE A CA 1
ATOM 5647 C C . ILE A 1 696 ? 20.984 -14.766 -9.797 1 98.56 696 ILE A C 1
ATOM 5649 O O . ILE A 1 696 ? 20.594 -14.008 -8.906 1 98.56 696 ILE A O 1
ATOM 5653 N N . LEU A 1 697 ? 21.719 -14.391 -10.797 1 98.31 697 LEU A N 1
ATOM 5654 C CA . LEU A 1 697 ? 22.156 -13 -10.883 1 98.31 697 LEU A CA 1
ATOM 5655 C C . LEU A 1 697 ? 20.969 -12.062 -11.047 1 98.31 697 LEU A C 1
ATOM 5657 O O . LEU A 1 697 ? 20.891 -11.031 -10.375 1 98.31 697 LEU A O 1
ATOM 5661 N N . SER A 1 698 ? 20.031 -12.43 -11.914 1 97.5 698 SER A N 1
ATOM 5662 C CA . SER A 1 698 ? 18.828 -11.625 -12.125 1 97.5 698 SER A CA 1
ATOM 5663 C C . SER A 1 698 ? 18.047 -11.477 -10.828 1 97.5 698 SER A C 1
ATOM 5665 O O . SER A 1 698 ? 17.562 -10.383 -10.516 1 97.5 698 SER A O 1
ATOM 5667 N N . ARG A 1 699 ? 17.953 -12.539 -10.039 1 97.56 699 ARG A N 1
ATOM 5668 C CA . ARG A 1 699 ? 17.219 -12.531 -8.781 1 97.56 699 ARG A CA 1
ATOM 5669 C C . ARG A 1 699 ? 17.906 -11.648 -7.742 1 97.56 699 ARG A C 1
ATOM 5671 O O . ARG A 1 699 ? 17.234 -10.961 -6.969 1 97.56 699 ARG A O 1
ATOM 5678 N N . CYS A 1 700 ? 19.203 -11.633 -7.75 1 97.62 700 CYS A N 1
ATOM 5679 C CA . CYS A 1 700 ? 19.953 -10.781 -6.844 1 97.62 700 CYS A CA 1
ATOM 5680 C C . CYS A 1 700 ? 19.75 -9.312 -7.191 1 97.62 700 CYS A C 1
ATOM 5682 O O . CYS A 1 700 ? 19.5 -8.484 -6.309 1 97.62 700 CYS A O 1
ATOM 5684 N N . LEU A 1 701 ? 19.797 -9.062 -8.461 1 96.69 701 LEU A N 1
ATOM 5685 C CA . LEU A 1 701 ? 19.75 -7.676 -8.914 1 96.69 701 LEU A CA 1
ATOM 5686 C C . LEU A 1 701 ? 18.328 -7.113 -8.758 1 96.69 701 LEU A C 1
ATOM 5688 O O . LEU A 1 701 ? 18.172 -5.918 -8.5 1 96.69 701 LEU A O 1
ATOM 5692 N N . ALA A 1 702 ? 17.375 -7.938 -8.844 1 94.75 702 ALA A N 1
ATOM 5693 C CA . ALA A 1 702 ? 15.984 -7.492 -8.766 1 94.75 702 ALA A CA 1
ATOM 5694 C C . ALA A 1 702 ? 15.445 -7.633 -7.348 1 94.75 702 ALA A C 1
ATOM 5696 O O . ALA A 1 702 ? 14.312 -7.23 -7.066 1 94.75 702 ALA A O 1
ATOM 5697 N N . GLY A 1 703 ? 16.109 -8.203 -6.414 1 94.12 703 GLY A N 1
ATOM 5698 C CA . GLY A 1 703 ? 15.633 -8.539 -5.082 1 94.12 703 GLY A CA 1
ATOM 5699 C C . GLY A 1 703 ? 15.375 -7.316 -4.219 1 94.12 703 GLY A C 1
ATOM 5700 O O . GLY A 1 703 ? 14.57 -7.367 -3.285 1 94.12 703 GLY A O 1
ATOM 5701 N N . LYS A 1 704 ? 15.961 -6.203 -4.344 1 92.62 704 LYS A N 1
ATOM 5702 C CA . LYS A 1 704 ? 15.758 -4.934 -3.648 1 92.62 704 LYS A CA 1
ATOM 5703 C C . LYS A 1 704 ? 16.219 -5.023 -2.197 1 92.62 704 LYS A C 1
ATOM 5705 O O . LYS A 1 704 ? 15.641 -4.391 -1.313 1 92.62 704 LYS A O 1
ATOM 5710 N N . TYR A 1 705 ? 17.062 -5.902 -1.82 1 94.56 705 TYR A N 1
ATOM 5711 C CA . TYR A 1 705 ? 17.594 -6.02 -0.464 1 94.56 705 TYR A CA 1
ATOM 5712 C C . TYR A 1 705 ? 19.062 -5.652 -0.417 1 94.56 705 TYR A C 1
ATOM 5714 O O . TYR A 1 705 ? 19.688 -5.68 0.649 1 94.56 705 TYR A O 1
ATOM 5722 N N . CYS A 1 706 ? 19.641 -5.301 -1.577 1 94.62 706 CYS A N 1
ATOM 5723 C CA . CYS A 1 706 ? 21.047 -4.918 -1.668 1 94.62 706 CYS A CA 1
ATOM 5724 C C . CYS A 1 706 ? 21.203 -3.617 -2.441 1 94.62 706 CYS A C 1
ATOM 5726 O O . CYS A 1 706 ? 20.594 -3.434 -3.494 1 94.62 706 CYS A O 1
ATOM 5728 N N . ASN A 1 707 ? 22.031 -2.693 -1.905 1 94.19 707 ASN A N 1
ATOM 5729 C CA . ASN A 1 707 ? 22.422 -1.487 -2.629 1 94.19 707 ASN A CA 1
ATOM 5730 C C . ASN A 1 707 ? 23.703 -1.701 -3.426 1 94.19 707 ASN A C 1
ATOM 5732 O O . ASN A 1 707 ? 24.781 -1.772 -2.852 1 94.19 707 ASN A O 1
ATOM 5736 N N . PHE A 1 708 ? 23.609 -1.702 -4.645 1 96.19 708 PHE A N 1
ATOM 5737 C CA . PHE A 1 708 ? 24.734 -2.064 -5.504 1 96.19 708 PHE A CA 1
ATOM 5738 C C . PHE A 1 708 ? 25.656 -0.871 -5.73 1 96.19 708 PHE A C 1
ATOM 5740 O O . PHE A 1 708 ? 26.781 -1.031 -6.184 1 96.19 708 PHE A O 1
ATOM 5747 N N . GLY A 1 709 ? 25.203 0.36 -5.449 1 94.19 709 GLY A N 1
ATOM 5748 C CA . GLY A 1 709 ? 26.047 1.547 -5.578 1 94.19 709 GLY A CA 1
ATOM 5749 C C . GLY A 1 709 ? 27.25 1.538 -4.66 1 94.19 709 GLY A C 1
ATOM 5750 O O . GLY A 1 709 ? 28.234 2.219 -4.922 1 94.19 709 GLY A O 1
ATOM 5751 N N . VAL A 1 710 ? 27.25 0.657 -3.637 1 95.44 710 VAL A N 1
ATOM 5752 C CA . VAL A 1 710 ? 28.297 0.607 -2.623 1 95.44 710 VAL A CA 1
ATOM 5753 C C . VAL A 1 710 ? 29.562 -0.014 -3.217 1 95.44 710 VAL A C 1
ATOM 5755 O O . VAL A 1 710 ? 30.672 0.329 -2.816 1 95.44 710 VAL A O 1
ATOM 5758 N N . PHE A 1 711 ? 29.375 -0.885 -4.18 1 96.38 711 PHE A N 1
ATOM 5759 C CA . PHE A 1 711 ? 30.531 -1.599 -4.727 1 96.38 711 PHE A CA 1
ATOM 5760 C C . PHE A 1 711 ? 31.438 -0.653 -5.508 1 96.38 711 PHE A C 1
ATOM 5762 O O . PHE A 1 711 ? 32.656 -0.741 -5.418 1 96.38 711 PHE A O 1
ATOM 5769 N N . ASP A 1 712 ? 30.828 0.281 -6.242 1 93.75 712 ASP A N 1
ATOM 5770 C CA . ASP A 1 712 ? 31.609 1.292 -6.938 1 93.75 712 ASP A CA 1
ATOM 5771 C C . ASP A 1 712 ? 32.188 2.316 -5.957 1 93.75 712 ASP A C 1
ATOM 5773 O O . ASP A 1 712 ? 33.312 2.75 -6.098 1 93.75 712 ASP A O 1
ATOM 5777 N N . LEU A 1 713 ? 31.375 2.723 -4.949 1 95.31 713 LEU A N 1
ATOM 5778 C CA . LEU A 1 713 ? 31.766 3.734 -3.973 1 95.31 713 LEU A CA 1
ATOM 5779 C C . LEU A 1 713 ? 33 3.297 -3.205 1 95.31 713 LEU A C 1
ATOM 5781 O O . LEU A 1 713 ? 33.938 4.094 -3.002 1 95.31 713 LEU A O 1
ATOM 5785 N N . TYR A 1 714 ? 33.094 2.021 -2.777 1 96.56 714 TYR A N 1
ATOM 5786 C CA . TYR A 1 714 ? 34.219 1.533 -1.976 1 96.56 714 TYR A CA 1
ATOM 5787 C C . TYR A 1 714 ? 35.188 0.713 -2.826 1 96.56 714 TYR A C 1
ATOM 5789 O O . TYR A 1 714 ? 36.031 0.006 -2.293 1 96.56 714 TYR A O 1
ATOM 5797 N N . LYS A 1 715 ? 35 0.684 -4.168 1 95.56 715 LYS A N 1
ATOM 5798 C CA . LYS A 1 715 ? 35.875 0.039 -5.141 1 95.56 715 LYS A CA 1
ATOM 5799 C C . LYS A 1 715 ? 35.969 -1.463 -4.883 1 95.56 715 LYS A C 1
ATOM 5801 O O . LYS A 1 715 ? 37.062 -2.029 -4.871 1 95.56 715 LYS A O 1
ATOM 5806 N N . ASP A 1 716 ? 34.844 -2.055 -4.5 1 96.31 716 ASP A N 1
ATOM 5807 C CA . ASP A 1 716 ? 34.719 -3.5 -4.363 1 96.31 716 ASP A CA 1
ATOM 5808 C C . ASP A 1 716 ? 34.406 -4.148 -5.715 1 96.31 716 ASP A C 1
ATOM 5810 O O . ASP A 1 716 ? 33.438 -3.818 -6.375 1 96.31 716 ASP A O 1
ATOM 5814 N N . PRO A 1 717 ? 35.188 -5.035 -6.23 1 96.25 717 PRO A N 1
ATOM 5815 C CA . PRO A 1 717 ? 35.062 -5.574 -7.586 1 96.25 717 PRO A CA 1
ATOM 5816 C C . PRO A 1 717 ? 33.969 -6.648 -7.691 1 96.25 717 PRO A C 1
ATOM 5818 O O . PRO A 1 717 ? 33.719 -7.172 -8.781 1 96.25 717 PRO A O 1
ATOM 5821 N N . SER A 1 718 ? 33.281 -6.984 -6.652 1 96.81 718 SER A N 1
ATOM 5822 C CA . SER A 1 718 ? 32.344 -8.102 -6.617 1 96.81 718 SER A CA 1
ATOM 5823 C C . SER A 1 718 ? 31.281 -7.98 -7.711 1 96.81 718 SER A C 1
ATOM 5825 O O . SER A 1 718 ? 31.016 -8.938 -8.438 1 96.81 718 SER A O 1
ATOM 5827 N N . LEU A 1 719 ? 30.656 -6.805 -7.875 1 96.62 719 LEU A N 1
ATOM 5828 C CA . LEU A 1 719 ? 29.609 -6.602 -8.859 1 96.62 719 LEU A CA 1
ATOM 5829 C C . LEU A 1 719 ? 30.156 -6.68 -10.281 1 96.62 719 LEU A C 1
ATOM 5831 O O . LEU A 1 719 ? 29.625 -7.402 -11.117 1 96.62 719 LEU A O 1
ATOM 5835 N N . ASN A 1 720 ? 31.281 -6.035 -10.555 1 95.31 720 ASN A N 1
ATOM 5836 C CA . ASN A 1 720 ? 31.859 -5.992 -11.891 1 95.31 720 ASN A CA 1
ATOM 5837 C C . ASN A 1 720 ? 32.375 -7.363 -12.328 1 95.31 720 ASN A C 1
ATOM 5839 O O . ASN A 1 720 ? 32.188 -7.758 -13.477 1 95.31 720 ASN A O 1
ATOM 5843 N N . GLU A 1 721 ? 32.938 -8.031 -11.398 1 96.44 721 GLU A N 1
ATOM 5844 C CA . GLU A 1 721 ? 33.5 -9.336 -11.719 1 96.44 721 GLU A CA 1
ATOM 5845 C C . GLU A 1 721 ? 32.406 -10.344 -12.055 1 96.44 721 GLU A C 1
ATOM 5847 O O . GLU A 1 721 ? 32.5 -11.102 -13.023 1 96.44 721 GLU A O 1
ATOM 5852 N N . VAL A 1 722 ? 31.375 -10.375 -11.273 1 98 722 VAL A N 1
ATOM 5853 C CA . VAL A 1 722 ? 30.312 -11.352 -11.508 1 98 722 VAL A CA 1
ATOM 5854 C C . VAL A 1 722 ? 29.562 -11.008 -12.797 1 98 722 VAL A C 1
ATOM 5856 O O . VAL A 1 722 ? 29.188 -11.906 -13.562 1 98 722 VAL A O 1
ATOM 5859 N N . LEU A 1 723 ? 29.297 -9.727 -13.109 1 97 723 LEU A N 1
ATOM 5860 C CA . LEU A 1 723 ? 28.641 -9.312 -14.336 1 97 723 LEU A CA 1
ATOM 5861 C C . LEU A 1 723 ? 29.453 -9.719 -15.562 1 97 723 LEU A C 1
ATOM 5863 O O . LEU A 1 723 ? 28.906 -10.273 -16.516 1 97 723 LEU A O 1
ATOM 5867 N N . ASN A 1 724 ? 30.734 -9.5 -15.461 1 95.31 724 ASN A N 1
ATOM 5868 C CA . ASN A 1 724 ? 31.625 -9.852 -16.562 1 95.31 724 ASN A CA 1
ATOM 5869 C C . ASN A 1 724 ? 31.641 -11.359 -16.812 1 95.31 724 ASN A C 1
ATOM 5871 O O . ASN A 1 724 ? 31.547 -11.805 -17.953 1 95.31 724 ASN A O 1
ATOM 5875 N N . THR A 1 725 ? 31.672 -12.094 -15.734 1 97.19 725 THR A N 1
ATOM 5876 C CA . THR A 1 725 ? 31.766 -13.547 -15.844 1 97.19 725 THR A CA 1
ATOM 5877 C C . THR A 1 725 ? 30.469 -14.133 -16.391 1 97.19 725 THR A C 1
ATOM 5879 O O . THR A 1 725 ? 30.5 -14.898 -17.359 1 97.19 725 THR A O 1
ATOM 5882 N N . VAL A 1 726 ? 29.328 -13.773 -15.875 1 97.44 726 VAL A N 1
ATOM 5883 C CA . VAL A 1 726 ? 28.047 -14.352 -16.266 1 97.44 726 VAL A CA 1
ATOM 5884 C C . VAL A 1 726 ? 27.672 -13.891 -17.672 1 97.44 726 VAL A C 1
ATOM 5886 O O . VAL A 1 726 ? 27.141 -14.68 -18.469 1 97.44 726 VAL A O 1
ATOM 5889 N N . LEU A 1 727 ? 27.953 -12.648 -18.031 1 95.88 727 LEU A N 1
ATOM 5890 C CA . LEU A 1 727 ? 27.641 -12.141 -19.359 1 95.88 727 LEU A CA 1
ATOM 5891 C C . LEU A 1 727 ? 28.5 -12.812 -20.422 1 95.88 727 LEU A C 1
ATOM 5893 O O . LEU A 1 727 ? 28.016 -13.164 -21.5 1 95.88 727 LEU A O 1
ATOM 5897 N N . ARG A 1 728 ? 29.766 -12.992 -20.078 1 94.38 728 ARG A N 1
ATOM 5898 C CA . ARG A 1 728 ? 30.641 -13.68 -21.031 1 94.38 728 ARG A CA 1
ATOM 5899 C C . ARG A 1 728 ? 30.188 -15.117 -21.25 1 94.38 728 ARG A C 1
ATOM 5901 O O . ARG A 1 728 ? 30.234 -15.625 -22.375 1 94.38 728 ARG A O 1
ATOM 5908 N N . LEU A 1 729 ? 29.75 -15.758 -20.172 1 95.75 729 LEU A N 1
ATOM 5909 C CA . LEU A 1 729 ? 29.203 -17.109 -20.297 1 95.75 729 LEU A CA 1
ATOM 5910 C C . LEU A 1 729 ? 27.953 -17.109 -21.172 1 95.75 729 LEU A C 1
ATOM 5912 O O . LEU A 1 729 ? 27.812 -17.953 -22.062 1 95.75 729 LEU A O 1
ATOM 5916 N N . ALA A 1 730 ? 27.047 -16.172 -20.969 1 95.62 730 ALA A N 1
ATOM 5917 C CA . ALA A 1 730 ? 25.797 -16.094 -21.734 1 95.62 730 ALA A CA 1
ATOM 5918 C C . ALA A 1 730 ? 26.062 -15.828 -23.203 1 95.62 730 ALA A C 1
ATOM 5920 O O . ALA A 1 730 ? 25.438 -16.438 -24.078 1 95.62 730 ALA A O 1
ATOM 5921 N N . LEU A 1 731 ? 27.078 -14.992 -23.5 1 94.31 731 LEU A N 1
ATOM 5922 C CA . LEU A 1 731 ? 27.344 -14.57 -24.875 1 94.31 731 LEU A CA 1
ATOM 5923 C C . LEU A 1 731 ? 28.203 -15.617 -25.594 1 94.31 731 LEU A C 1
ATOM 5925 O O . LEU A 1 731 ? 28.328 -15.57 -26.828 1 94.31 731 LEU A O 1
ATOM 5929 N N . SER A 1 732 ? 28.75 -16.531 -24.797 1 93.38 732 SER A N 1
ATOM 5930 C CA . SER A 1 732 ? 29.5 -17.625 -25.406 1 93.38 732 SER A CA 1
ATOM 5931 C C . SER A 1 732 ? 28.578 -18.625 -26.078 1 93.38 732 SER A C 1
ATOM 5933 O O . SER A 1 732 ? 29.031 -19.406 -26.938 1 93.38 732 SER A O 1
ATOM 5935 N N . ILE A 1 733 ? 27.328 -18.656 -25.766 1 95.06 733 ILE A N 1
ATOM 5936 C CA . ILE A 1 733 ? 26.344 -19.531 -26.375 1 95.06 733 ILE A CA 1
ATOM 5937 C C . ILE A 1 733 ? 25.875 -18.922 -27.688 1 95.06 733 ILE A C 1
ATOM 5939 O O . ILE A 1 733 ? 25.453 -17.75 -27.734 1 95.06 733 ILE A O 1
ATOM 5943 N N . PRO A 1 734 ? 25.953 -19.641 -28.719 1 93.44 734 PRO A N 1
ATOM 5944 C CA . PRO A 1 734 ? 25.438 -19.094 -29.984 1 93.44 734 PRO A CA 1
ATOM 5945 C C . PRO A 1 734 ? 23.953 -18.719 -29.891 1 93.44 734 PRO A C 1
ATOM 5947 O O . PRO A 1 734 ? 23.172 -19.422 -29.25 1 93.44 734 PRO A O 1
ATOM 5950 N N . TYR A 1 735 ? 23.578 -17.625 -30.578 1 92.62 735 TYR A N 1
ATOM 5951 C CA . TYR A 1 735 ? 22.234 -17.047 -30.453 1 92.62 735 TYR A CA 1
ATOM 5952 C C . TYR A 1 735 ? 21.172 -18.047 -30.906 1 92.62 735 TYR A C 1
ATOM 5954 O O . TYR A 1 735 ? 20.094 -18.125 -30.328 1 92.62 735 TYR A O 1
ATOM 5962 N N . SER A 1 736 ? 21.438 -18.859 -31.844 1 92.25 736 SER A N 1
ATOM 5963 C CA . SER A 1 736 ? 20.5 -19.859 -32.344 1 92.25 736 SER A CA 1
ATOM 5964 C C . SER A 1 736 ? 20.141 -20.875 -31.266 1 92.25 736 SER A C 1
ATOM 5966 O O . SER A 1 736 ? 19 -21.328 -31.156 1 92.25 736 SER A O 1
ATOM 5968 N N . GLU A 1 737 ? 21.109 -21.156 -30.453 1 93.31 737 GLU A N 1
ATOM 5969 C CA . GLU A 1 737 ? 20.891 -22.109 -29.375 1 93.31 737 GLU A CA 1
ATOM 5970 C C . GLU A 1 737 ? 20.125 -21.469 -28.219 1 93.31 737 GLU A C 1
ATOM 5972 O O . GLU A 1 737 ? 19.359 -22.156 -27.531 1 93.31 737 GLU A O 1
ATOM 5977 N N . ILE A 1 738 ? 20.344 -20.203 -28.062 1 93.75 738 ILE A N 1
ATOM 5978 C CA . ILE A 1 738 ? 19.578 -19.5 -27.031 1 93.75 738 ILE A CA 1
ATOM 5979 C C . ILE A 1 738 ? 18.094 -19.547 -27.359 1 93.75 738 ILE A C 1
ATOM 5981 O O . ILE A 1 738 ? 17.266 -19.781 -26.484 1 93.75 738 ILE A O 1
ATOM 5985 N N . MET A 1 739 ? 17.75 -19.438 -28.609 1 91.12 739 MET A N 1
ATOM 5986 C CA . MET A 1 739 ? 16.359 -19.391 -29.047 1 91.12 739 MET A CA 1
ATOM 5987 C C . MET A 1 739 ? 15.758 -20.797 -29.078 1 91.12 739 MET A C 1
ATOM 5989 O O . MET A 1 739 ? 14.539 -20.953 -28.984 1 91.12 739 MET A O 1
ATOM 5993 N N . ALA A 1 740 ? 16.656 -21.766 -29.141 1 91.81 740 ALA A N 1
ATOM 5994 C CA . ALA A 1 740 ? 16.188 -23.141 -29.266 1 91.81 740 ALA A CA 1
ATOM 5995 C C . ALA A 1 740 ? 15.68 -23.688 -27.922 1 91.81 740 ALA A C 1
ATOM 5997 O O . ALA A 1 740 ? 14.773 -24.516 -27.891 1 91.81 740 ALA A O 1
ATOM 5998 N N . TYR A 1 741 ? 16.344 -23.234 -26.922 1 93.94 741 TYR A N 1
ATOM 5999 C CA . TYR A 1 741 ? 15.953 -23.703 -25.609 1 93.94 741 TYR A CA 1
ATOM 6000 C C . TYR A 1 741 ? 15.117 -22.641 -24.891 1 93.94 741 TYR A C 1
ATOM 6002 O O . TYR A 1 741 ? 15.641 -21.609 -24.469 1 93.94 741 TYR A O 1
ATOM 6010 N N . PRO A 1 742 ? 13.867 -22.844 -24.625 1 92.62 742 PRO A N 1
ATOM 6011 C CA . PRO A 1 742 ? 12.961 -21.828 -24.078 1 92.62 742 PRO A CA 1
ATOM 6012 C C . PRO A 1 742 ? 13.391 -21.328 -22.703 1 92.62 742 PRO A C 1
ATOM 6014 O O . PRO A 1 742 ? 13.289 -20.141 -22.406 1 92.62 742 PRO A O 1
ATOM 6017 N N . LYS A 1 743 ? 13.797 -22.266 -21.828 1 95.12 743 LYS A N 1
ATOM 6018 C CA . LYS A 1 743 ? 14.227 -21.859 -20.484 1 95.12 743 LYS A CA 1
ATOM 6019 C C . LYS A 1 743 ? 15.445 -20.938 -20.562 1 95.12 743 LYS A C 1
ATOM 6021 O O . LYS A 1 743 ? 15.547 -19.984 -19.797 1 95.12 743 LYS A O 1
ATOM 6026 N N . LEU A 1 744 ? 16.375 -21.312 -21.438 1 96.19 744 LEU A N 1
ATOM 6027 C CA . LEU A 1 744 ? 17.578 -20.5 -21.641 1 96.19 744 LEU A CA 1
ATOM 6028 C C . LEU A 1 744 ? 17.219 -19.125 -22.188 1 96.19 744 LEU A C 1
ATOM 6030 O O . LEU A 1 744 ? 17.766 -18.109 -21.766 1 96.19 744 LEU A O 1
ATOM 6034 N N . CYS A 1 745 ? 16.297 -19.125 -23.109 1 95.31 745 CYS A N 1
ATOM 6035 C CA . CYS A 1 745 ? 15.836 -17.875 -23.719 1 95.31 745 CYS A CA 1
ATOM 6036 C C . CYS A 1 745 ? 15.203 -16.953 -22.672 1 95.31 745 CYS A C 1
ATOM 6038 O O . CYS A 1 745 ? 15.516 -15.766 -22.625 1 95.31 745 CYS A O 1
ATOM 6040 N N . ARG A 1 746 ? 14.422 -17.484 -21.875 1 96.06 746 ARG A N 1
ATOM 6041 C CA . ARG A 1 746 ? 13.75 -16.719 -20.828 1 96.06 746 ARG A CA 1
ATOM 6042 C C . ARG A 1 746 ? 14.758 -16.156 -19.828 1 96.06 746 ARG A C 1
ATOM 6044 O O . ARG A 1 746 ? 14.625 -15.016 -19.375 1 96.06 746 ARG A O 1
ATOM 6051 N N . ALA A 1 747 ? 15.68 -16.938 -19.469 1 97.56 747 ALA A N 1
ATOM 6052 C CA . ALA A 1 747 ? 16.703 -16.516 -18.531 1 97.56 747 ALA A CA 1
ATOM 6053 C C . ALA A 1 747 ? 17.547 -15.383 -19.109 1 97.56 747 ALA A C 1
ATOM 6055 O O . ALA A 1 747 ? 17.859 -14.406 -18.422 1 97.56 747 ALA A O 1
ATOM 6056 N N . TYR A 1 748 ? 17.906 -15.523 -20.375 1 97.38 748 TYR A N 1
ATOM 6057 C CA . TYR A 1 748 ? 18.734 -14.531 -21.031 1 97.38 748 TYR A CA 1
ATOM 6058 C C . TYR A 1 748 ? 18.031 -13.18 -21.109 1 97.38 748 TYR A C 1
ATOM 6060 O O . TYR A 1 748 ? 18.578 -12.172 -20.641 1 97.38 748 TYR A O 1
ATOM 6068 N N . TYR A 1 749 ? 16.844 -13.141 -21.625 1 96.62 749 TYR A N 1
ATOM 6069 C CA . TYR A 1 749 ? 16.156 -11.867 -21.797 1 96.62 749 TYR A CA 1
ATOM 6070 C C . TYR A 1 749 ? 15.656 -11.328 -20.469 1 96.62 749 TYR A C 1
ATOM 6072 O O . TYR A 1 749 ? 15.523 -10.117 -20.297 1 96.62 749 TYR A O 1
ATOM 6080 N N . GLY A 1 750 ? 15.375 -12.266 -19.531 1 96 750 GLY A N 1
ATOM 6081 C CA . GLY A 1 750 ? 15.086 -11.812 -18.188 1 96 750 GLY A CA 1
ATOM 6082 C C . GLY A 1 750 ? 16.234 -11.055 -17.547 1 96 750 GLY A C 1
ATOM 6083 O O . GLY A 1 750 ? 16.031 -10.031 -16.891 1 96 750 GLY A O 1
ATOM 6084 N N . LEU A 1 751 ? 17.406 -11.539 -17.75 1 97.56 751 LEU A N 1
ATOM 6085 C CA . LEU A 1 751 ? 18.609 -10.875 -17.234 1 97.56 751 LEU A CA 1
ATOM 6086 C C . LEU A 1 751 ? 18.812 -9.523 -17.922 1 97.56 751 LEU A C 1
ATOM 6088 O O . LEU A 1 751 ? 19.141 -8.539 -17.266 1 97.56 751 LEU A O 1
ATOM 6092 N N . MET A 1 752 ? 18.578 -9.469 -19.203 1 96.88 752 MET A N 1
ATOM 6093 C CA . MET A 1 752 ? 18.734 -8.211 -19.938 1 96.88 752 MET A CA 1
ATOM 6094 C C . MET A 1 752 ? 17.766 -7.156 -19.422 1 96.88 752 MET A C 1
ATOM 6096 O O . MET A 1 752 ? 18.141 -6 -19.234 1 96.88 752 MET A O 1
ATOM 6100 N N . GLU A 1 753 ? 16.562 -7.547 -19.234 1 95.94 753 GLU A N 1
ATOM 6101 C CA . GLU A 1 753 ? 15.562 -6.613 -18.719 1 95.94 753 GLU A CA 1
ATOM 6102 C C . GLU A 1 753 ? 15.984 -6.039 -17.375 1 95.94 753 GLU A C 1
ATOM 6104 O O . GLU A 1 753 ? 15.914 -4.828 -17.156 1 95.94 753 GLU A O 1
ATOM 6109 N N . THR A 1 754 ? 16.484 -6.898 -16.516 1 96.31 754 THR A N 1
ATOM 6110 C CA . THR A 1 754 ? 16.906 -6.484 -15.188 1 96.31 754 THR A CA 1
ATOM 6111 C C . THR A 1 754 ? 18.109 -5.555 -15.25 1 96.31 754 THR A C 1
ATOM 6113 O O . THR A 1 754 ? 18.172 -4.559 -14.531 1 96.31 754 THR A O 1
ATOM 6116 N N . LEU A 1 755 ? 19.016 -5.883 -16.062 1 96.31 755 LEU A N 1
ATOM 6117 C CA . LEU A 1 755 ? 20.234 -5.105 -16.188 1 96.31 755 LEU A CA 1
ATOM 6118 C C . LEU A 1 755 ? 19.953 -3.707 -16.719 1 96.31 755 LEU A C 1
ATOM 6120 O O . LEU A 1 755 ? 20.453 -2.719 -16.188 1 96.31 755 LEU A O 1
ATOM 6124 N N . PHE A 1 756 ? 19.094 -3.594 -17.672 1 96.38 756 PHE A N 1
ATOM 6125 C CA . PHE A 1 756 ? 18.844 -2.297 -18.281 1 96.38 756 PHE A CA 1
ATOM 6126 C C . PHE A 1 756 ? 17.812 -1.502 -17.484 1 96.38 756 PHE A C 1
ATOM 6128 O O . PHE A 1 756 ? 17.609 -0.311 -17.719 1 96.38 756 PHE A O 1
ATOM 6135 N N . GLN A 1 757 ? 17.266 -2.094 -16.562 1 93.19 757 GLN A N 1
ATOM 6136 C CA . GLN A 1 757 ? 16.328 -1.382 -15.688 1 93.19 757 GLN A CA 1
ATOM 6137 C C . GLN A 1 757 ? 17.078 -0.537 -14.656 1 93.19 757 GLN A C 1
ATOM 6139 O O . GLN A 1 757 ? 16.75 0.633 -14.453 1 93.19 757 GLN A O 1
ATOM 6144 N N . GLU A 1 758 ? 18.078 -1.13 -14.086 1 90.5 758 GLU A N 1
ATOM 6145 C CA . GLU A 1 758 ? 18.703 -0.419 -12.969 1 90.5 758 GLU A CA 1
ATOM 6146 C C . GLU A 1 758 ? 20.219 -0.315 -13.148 1 90.5 758 GLU A C 1
ATOM 6148 O O . GLU A 1 758 ? 20.859 0.502 -12.492 1 90.5 758 GLU A O 1
ATOM 6153 N N . HIS A 1 759 ? 20.812 -1.018 -14.016 1 92.56 759 HIS A N 1
ATOM 6154 C CA . HIS A 1 759 ? 22.281 -1.102 -14.078 1 92.56 759 HIS A CA 1
ATOM 6155 C C . HIS A 1 759 ? 22.797 -0.716 -15.461 1 92.56 759 HIS A C 1
ATOM 6157 O O . HIS A 1 759 ? 23.781 -1.266 -15.93 1 92.56 759 HIS A O 1
ATOM 6163 N N . THR A 1 760 ? 22.094 0.165 -16.125 1 93.12 760 THR A N 1
ATOM 6164 C CA . THR A 1 760 ? 22.5 0.591 -17.453 1 93.12 760 THR A CA 1
ATOM 6165 C C . THR A 1 760 ? 23.859 1.282 -17.422 1 93.12 760 THR A C 1
ATOM 6167 O O . THR A 1 760 ? 24.688 1.077 -18.312 1 93.12 760 THR A O 1
ATOM 6170 N N . HIS A 1 761 ? 24.094 2.027 -16.328 1 90.88 761 HIS A N 1
ATOM 6171 C CA . HIS A 1 761 ? 25.359 2.752 -16.156 1 90.88 761 HIS A CA 1
ATOM 6172 C C . HIS A 1 761 ? 26.547 1.795 -16.094 1 90.88 761 HIS A C 1
ATOM 6174 O O . HIS A 1 761 ? 27.609 2.1 -16.625 1 90.88 761 HIS A O 1
ATOM 6180 N N . THR A 1 762 ? 26.312 0.617 -15.562 1 90.62 762 THR A N 1
ATOM 6181 C CA . THR A 1 762 ? 27.375 -0.37 -15.414 1 90.62 762 THR A CA 1
ATOM 6182 C C . THR A 1 762 ? 27.578 -1.146 -16.703 1 90.62 762 THR A C 1
ATOM 6184 O O . THR A 1 762 ? 28.719 -1.44 -17.094 1 90.62 762 THR A O 1
ATOM 6187 N N . ILE A 1 763 ? 26.547 -1.404 -17.406 1 92.69 763 ILE A N 1
ATOM 6188 C CA . ILE A 1 763 ? 26.578 -2.246 -18.609 1 92.69 763 ILE A CA 1
ATOM 6189 C C . ILE A 1 763 ? 27.234 -1.48 -19.75 1 92.69 763 ILE A C 1
ATOM 6191 O O . ILE A 1 763 ? 27.953 -2.064 -20.578 1 92.69 763 ILE A O 1
ATOM 6195 N N . ILE A 1 764 ? 27.062 -0.175 -19.812 1 92.75 764 ILE A N 1
ATOM 6196 C CA . ILE A 1 764 ? 27.578 0.631 -20.922 1 92.75 764 ILE A CA 1
ATOM 6197 C C . ILE A 1 764 ? 29.094 0.726 -20.828 1 92.75 764 ILE A C 1
ATOM 6199 O O . ILE A 1 764 ? 29.766 1.056 -21.812 1 92.75 764 ILE A O 1
ATOM 6203 N N . LYS A 1 765 ? 29.672 0.397 -19.688 1 91.38 765 LYS A N 1
ATOM 6204 C CA . LYS A 1 765 ? 31.125 0.504 -19.484 1 91.38 765 LYS A CA 1
ATOM 6205 C C . LYS A 1 765 ? 31.844 -0.731 -20 1 91.38 765 LYS A C 1
ATOM 6207 O O . LYS A 1 765 ? 33.062 -0.769 -20.031 1 91.38 765 LYS A O 1
ATOM 6212 N N . PHE A 1 766 ? 31.094 -1.703 -20.438 1 92.75 766 PHE A N 1
ATOM 6213 C CA . PHE A 1 766 ? 31.688 -2.902 -21.016 1 92.75 766 PHE A CA 1
ATOM 6214 C C . PHE A 1 766 ? 32.312 -2.6 -22.375 1 92.75 766 PHE A C 1
ATOM 6216 O O . PHE A 1 766 ? 32.062 -1.55 -22.953 1 92.75 766 PHE A O 1
ATOM 6223 N N . GLU A 1 767 ? 33.125 -3.508 -22.828 1 92.56 767 GLU A N 1
ATOM 6224 C CA . GLU A 1 767 ? 33.75 -3.355 -24.141 1 92.56 767 GLU A CA 1
ATOM 6225 C C . GLU A 1 767 ? 32.719 -3.268 -25.25 1 92.56 767 GLU A C 1
ATOM 6227 O O . GLU A 1 767 ? 31.656 -3.891 -25.156 1 92.56 767 GLU A O 1
ATOM 6232 N N . THR A 1 768 ? 33 -2.551 -26.281 1 93.31 768 THR A N 1
ATOM 6233 C CA . THR A 1 768 ? 32.062 -2.229 -27.359 1 93.31 768 THR A CA 1
ATOM 6234 C C . THR A 1 768 ? 31.547 -3.5 -28.047 1 93.31 768 THR A C 1
ATOM 6236 O O . THR A 1 768 ? 30.359 -3.643 -28.297 1 93.31 768 THR A O 1
ATOM 6239 N N . PRO A 1 769 ? 32.438 -4.453 -28.203 1 92.06 769 PRO A N 1
ATOM 6240 C CA . PRO A 1 769 ? 31.922 -5.652 -28.891 1 92.06 769 PRO A CA 1
ATOM 6241 C C . PRO A 1 769 ? 30.891 -6.406 -28.047 1 92.06 769 PRO A C 1
ATOM 6243 O O . PRO A 1 769 ? 29.938 -6.957 -28.609 1 92.06 769 PRO A O 1
ATOM 6246 N N . ILE A 1 770 ? 31.141 -6.445 -26.828 1 93.25 770 ILE A N 1
ATOM 6247 C CA . ILE A 1 770 ? 30.203 -7.117 -25.922 1 93.25 770 ILE A CA 1
ATOM 6248 C C . ILE A 1 770 ? 28.875 -6.375 -25.922 1 93.25 770 ILE A C 1
ATOM 6250 O O . ILE A 1 770 ? 27.812 -6.992 -26.031 1 93.25 770 ILE A O 1
ATOM 6254 N N . PHE A 1 771 ? 28.922 -5.102 -25.812 1 94.38 771 PHE A N 1
ATOM 6255 C CA . PHE A 1 771 ? 27.719 -4.285 -25.766 1 94.38 771 PHE A CA 1
ATOM 6256 C C . PHE A 1 771 ? 26.922 -4.406 -27.062 1 94.38 771 PHE A C 1
ATOM 6258 O O . PHE A 1 771 ? 25.703 -4.512 -27.047 1 94.38 771 PHE A O 1
ATOM 6265 N N . LEU A 1 772 ? 27.625 -4.449 -28.188 1 92.31 772 LEU A N 1
ATOM 6266 C CA . LEU A 1 772 ? 26.969 -4.547 -29.484 1 92.31 772 LEU A CA 1
ATOM 6267 C C . LEU A 1 772 ? 26.312 -5.918 -29.672 1 92.31 772 LEU A C 1
ATOM 6269 O O . LEU A 1 772 ? 25.266 -6.035 -30.297 1 92.31 772 LEU A O 1
ATOM 6273 N N . GLN A 1 773 ? 27.016 -6.898 -29.141 1 93.12 773 GLN A N 1
ATOM 6274 C CA . GLN A 1 773 ? 26.422 -8.234 -29.203 1 93.12 773 GLN A CA 1
ATOM 6275 C C . GLN A 1 773 ? 25.109 -8.289 -28.438 1 93.12 773 GLN A C 1
ATOM 6277 O O . GLN A 1 773 ? 24.156 -8.93 -28.875 1 93.12 773 GLN A O 1
ATOM 6282 N N . ILE A 1 774 ? 25.078 -7.668 -27.312 1 94.62 774 ILE A N 1
ATOM 6283 C CA . ILE A 1 774 ? 23.859 -7.605 -26.5 1 94.62 774 ILE A CA 1
ATOM 6284 C C . ILE A 1 774 ? 22.766 -6.863 -27.266 1 94.62 774 ILE A C 1
ATOM 6286 O O . ILE A 1 774 ? 21.625 -7.332 -27.344 1 94.62 774 ILE A O 1
ATOM 6290 N N . LEU A 1 775 ? 23.094 -5.77 -27.875 1 93.44 775 LEU A N 1
ATOM 6291 C CA . LEU A 1 775 ? 22.141 -4.957 -28.625 1 93.44 775 LEU A CA 1
ATOM 6292 C C . LEU A 1 775 ? 21.594 -5.723 -29.828 1 93.44 775 LEU A C 1
ATOM 6294 O O . LEU A 1 775 ? 20.406 -5.633 -30.125 1 93.44 775 LEU A O 1
ATOM 6298 N N . LYS A 1 776 ? 22.469 -6.414 -30.438 1 91.69 776 LYS A N 1
ATOM 6299 C CA . LYS A 1 776 ? 22.047 -7.207 -31.578 1 91.69 776 LYS A CA 1
ATOM 6300 C C . LYS A 1 776 ? 21.062 -8.305 -31.172 1 91.69 776 LYS A C 1
ATOM 6302 O O . LYS A 1 776 ? 20.109 -8.594 -31.891 1 91.69 776 LYS A O 1
ATOM 6307 N N . SER A 1 777 ? 21.406 -8.891 -30.078 1 93.38 777 SER A N 1
ATOM 6308 C CA . SER A 1 777 ? 20.5 -9.914 -29.562 1 93.38 777 SER A CA 1
ATOM 6309 C C . SER A 1 777 ? 19.141 -9.336 -29.25 1 93.38 777 SER A C 1
ATOM 6311 O O . SER A 1 777 ? 18.109 -9.984 -29.469 1 93.38 777 SER A O 1
ATOM 6313 N N . LEU A 1 778 ? 19.031 -8.125 -28.703 1 94.25 778 LEU A N 1
ATOM 6314 C CA . LEU A 1 778 ? 17.766 -7.473 -28.391 1 94.25 778 LEU A CA 1
ATOM 6315 C C . LEU A 1 778 ? 17.016 -7.102 -29.672 1 94.25 778 LEU A C 1
ATOM 6317 O O . LEU A 1 778 ? 15.789 -7.219 -29.734 1 94.25 778 LEU A O 1
ATOM 6321 N N . GLU A 1 779 ? 17.781 -6.68 -30.656 1 91.06 779 GLU A N 1
ATOM 6322 C CA . GLU A 1 779 ? 17.172 -6.344 -31.938 1 91.06 779 GLU A CA 1
ATOM 6323 C C . GLU A 1 779 ? 16.516 -7.566 -32.562 1 91.06 779 GLU A C 1
ATOM 6325 O O . GLU A 1 779 ? 15.383 -7.492 -33.062 1 91.06 779 GLU A O 1
ATOM 6330 N N . GLU A 1 780 ? 17.234 -8.641 -32.469 1 89.62 780 GLU A N 1
ATOM 6331 C CA . GLU A 1 780 ? 16.719 -9.875 -33.031 1 89.62 780 GLU A CA 1
ATOM 6332 C C . GLU A 1 780 ? 15.516 -10.391 -32.25 1 89.62 780 GLU A C 1
ATOM 6334 O O . GLU A 1 780 ? 14.625 -11.031 -32.781 1 89.62 780 GLU A O 1
ATOM 6339 N N . GLY A 1 781 ? 15.555 -10.164 -30.984 1 89.75 781 GLY A N 1
ATOM 6340 C CA . GLY A 1 781 ? 14.5 -10.617 -30.109 1 89.75 781 GLY A CA 1
ATOM 6341 C C . GLY A 1 781 ? 13.18 -9.898 -30.328 1 89.75 781 GLY A C 1
ATOM 6342 O O . GLY A 1 781 ? 12.125 -10.391 -29.938 1 89.75 781 GLY A O 1
ATOM 6343 N N . VAL A 1 782 ? 13.109 -8.75 -31.016 1 88 782 VAL A N 1
ATOM 6344 C CA . VAL A 1 782 ? 11.914 -7.949 -31.234 1 88 782 VAL A CA 1
ATOM 6345 C C . VAL A 1 782 ? 10.898 -8.742 -32.062 1 88 782 VAL A C 1
ATOM 6347 O O . VAL A 1 782 ? 9.688 -8.586 -31.891 1 88 782 VAL A O 1
ATOM 6350 N N . SER A 1 783 ? 11.383 -9.688 -32.781 1 84.62 783 SER A N 1
ATOM 6351 C CA . SER A 1 783 ? 10.531 -10.438 -33.719 1 84.62 783 SER A CA 1
ATOM 6352 C C . SER A 1 783 ? 10.008 -11.711 -33.062 1 84.62 783 SER A C 1
ATOM 6354 O O . SER A 1 783 ? 9.328 -12.516 -33.688 1 84.62 783 SER A O 1
ATOM 6356 N N . ILE A 1 784 ? 10.352 -11.844 -31.766 1 86.62 784 ILE A N 1
ATOM 6357 C CA . ILE A 1 784 ? 9.914 -13.047 -31.062 1 86.62 784 ILE A CA 1
ATOM 6358 C C . ILE A 1 784 ? 8.398 -13.023 -30.875 1 86.62 784 ILE A C 1
ATOM 6360 O O . ILE A 1 784 ? 7.824 -11.969 -30.594 1 86.62 784 ILE A O 1
ATOM 6364 N N . GLU A 1 785 ? 7.746 -14.086 -31.031 1 80 785 GLU A N 1
ATOM 6365 C CA . GLU A 1 785 ? 6.289 -14.188 -31.016 1 80 785 GLU A CA 1
ATOM 6366 C C . GLU A 1 785 ? 5.746 -14.281 -29.594 1 80 785 GLU A C 1
ATOM 6368 O O . GLU A 1 785 ? 4.617 -13.867 -29.328 1 80 785 GLU A O 1
ATOM 6373 N N . ASP A 1 786 ? 6.543 -14.82 -28.719 1 87.88 786 ASP A N 1
ATOM 6374 C CA . ASP A 1 786 ? 6.102 -14.93 -27.328 1 87.88 786 ASP A CA 1
ATOM 6375 C C . ASP A 1 786 ? 5.855 -13.555 -26.719 1 87.88 786 ASP A C 1
ATOM 6377 O O . ASP A 1 786 ? 6.77 -12.727 -26.641 1 87.88 786 ASP A O 1
ATOM 6381 N N . LEU A 1 787 ? 4.598 -13.266 -26.297 1 87.12 787 LEU A N 1
ATOM 6382 C CA . LEU A 1 787 ? 4.188 -11.945 -25.828 1 87.12 787 LEU A CA 1
ATOM 6383 C C . LEU A 1 787 ? 4.961 -11.547 -24.578 1 87.12 787 LEU A C 1
ATOM 6385 O O . LEU A 1 787 ? 5.352 -10.391 -24.422 1 87.12 787 LEU A O 1
ATOM 6389 N N . GLY A 1 788 ? 5.168 -12.531 -23.688 1 90.56 788 GLY A N 1
ATOM 6390 C CA . GLY A 1 788 ? 5.918 -12.242 -22.469 1 90.56 788 GLY A CA 1
ATOM 6391 C C . GLY A 1 788 ? 7.355 -11.828 -22.75 1 90.56 788 GLY A C 1
ATOM 6392 O O . GLY A 1 788 ? 7.848 -10.852 -22.172 1 90.56 788 GLY A O 1
ATOM 6393 N N . LEU A 1 789 ? 7.984 -12.531 -23.609 1 93.44 789 LEU A N 1
ATOM 6394 C CA . LEU A 1 789 ? 9.367 -12.25 -23.969 1 93.44 789 LEU A CA 1
ATOM 6395 C C . LEU A 1 789 ? 9.477 -10.938 -24.75 1 93.44 789 LEU A C 1
ATOM 6397 O O . LEU A 1 789 ? 10.391 -10.148 -24.516 1 93.44 789 LEU A O 1
ATOM 6401 N N . SER A 1 790 ? 8.531 -10.742 -25.672 1 92.31 790 SER A N 1
ATOM 6402 C CA . SER A 1 790 ? 8.523 -9.508 -26.438 1 92.31 790 SER A CA 1
ATOM 6403 C C . SER A 1 790 ? 8.398 -8.289 -25.531 1 92.31 790 SER A C 1
ATOM 6405 O O . SER A 1 790 ? 9.078 -7.281 -25.75 1 92.31 790 SER A O 1
ATOM 6407 N N . SER A 1 791 ? 7.594 -8.375 -24.562 1 93.94 791 SER A N 1
ATOM 6408 C CA . SER A 1 791 ? 7.406 -7.273 -23.625 1 93.94 791 SER A CA 1
ATOM 6409 C C . SER A 1 791 ? 8.68 -7.004 -22.828 1 93.94 791 SER A C 1
ATOM 6411 O O . SER A 1 791 ? 9.008 -5.848 -22.562 1 93.94 791 SER A O 1
ATOM 6413 N N . GLN A 1 792 ? 9.383 -8.062 -22.453 1 95.12 792 GLN A N 1
ATOM 6414 C CA . GLN A 1 792 ? 10.641 -7.914 -21.719 1 95.12 792 GLN A CA 1
ATOM 6415 C C . GLN A 1 792 ? 11.695 -7.227 -22.578 1 95.12 792 GLN A C 1
ATOM 6417 O O . GLN A 1 792 ? 12.445 -6.379 -22.078 1 95.12 792 GLN A O 1
ATOM 6422 N N . ILE A 1 793 ? 11.758 -7.637 -23.75 1 95.75 793 ILE A N 1
ATOM 6423 C CA . ILE A 1 793 ? 12.727 -7.066 -24.688 1 95.75 793 ILE A CA 1
ATOM 6424 C C . ILE A 1 793 ? 12.414 -5.59 -24.922 1 95.75 793 ILE A C 1
ATOM 6426 O O . ILE A 1 793 ? 13.312 -4.746 -24.891 1 95.75 793 ILE A O 1
ATOM 6430 N N . CYS A 1 794 ? 11.125 -5.262 -25.109 1 95.38 794 CYS A N 1
ATOM 6431 C CA . CYS A 1 794 ? 10.711 -3.875 -25.297 1 95.38 794 CYS A CA 1
ATOM 6432 C C . CYS A 1 794 ? 11.047 -3.033 -24.062 1 95.38 794 CYS A C 1
ATOM 6434 O O . CYS A 1 794 ? 11.5 -1.894 -24.188 1 95.38 794 CYS A O 1
ATOM 6436 N N . ALA A 1 795 ? 10.867 -3.615 -22.953 1 95.81 795 ALA A N 1
ATOM 6437 C CA . ALA A 1 795 ? 11.18 -2.9 -21.719 1 95.81 795 ALA A CA 1
ATOM 6438 C C . ALA A 1 795 ? 12.672 -2.607 -21.625 1 95.81 795 ALA A C 1
ATOM 6440 O O . ALA A 1 795 ? 13.07 -1.509 -21.234 1 95.81 795 ALA A O 1
ATOM 6441 N N . ALA A 1 796 ? 13.453 -3.59 -21.938 1 97.06 796 ALA A N 1
ATOM 6442 C CA . ALA A 1 796 ? 14.906 -3.418 -21.906 1 97.06 796 ALA A CA 1
ATOM 6443 C C . ALA A 1 796 ? 15.336 -2.311 -22.875 1 97.06 796 ALA A C 1
ATOM 6445 O O . ALA A 1 796 ? 16.125 -1.441 -22.5 1 97.06 796 ALA A O 1
ATOM 6446 N N . LEU A 1 797 ? 14.805 -2.301 -24.016 1 96.44 797 LEU A N 1
ATOM 6447 C CA . LEU A 1 797 ? 15.141 -1.307 -25.031 1 96.44 797 LEU A CA 1
ATOM 6448 C C . LEU A 1 797 ? 14.641 0.075 -24.625 1 96.44 797 LEU A C 1
ATOM 6450 O O . LEU A 1 797 ? 15.344 1.071 -24.781 1 96.44 797 LEU A O 1
ATOM 6454 N N . ASP A 1 798 ? 13.406 0.125 -24.141 1 96.31 798 ASP A N 1
ATOM 6455 C CA . ASP A 1 798 ? 12.852 1.391 -23.672 1 96.31 798 ASP A CA 1
ATOM 6456 C C . ASP A 1 798 ? 13.734 2.014 -22.594 1 96.31 798 ASP A C 1
ATOM 6458 O O . ASP A 1 798 ? 14.047 3.205 -22.656 1 96.31 798 ASP A O 1
ATOM 6462 N N . ASN A 1 799 ? 14.172 1.222 -21.688 1 95.88 799 ASN A N 1
ATOM 6463 C CA . ASN A 1 799 ? 15.008 1.718 -20.594 1 95.88 799 ASN A CA 1
ATOM 6464 C C . ASN A 1 799 ? 16.375 2.186 -21.109 1 95.88 799 ASN A C 1
ATOM 6466 O O . ASN A 1 799 ? 16.875 3.223 -20.672 1 95.88 799 ASN A O 1
ATOM 6470 N N . LEU A 1 800 ? 16.953 1.443 -21.938 1 96 800 LEU A N 1
ATOM 6471 C CA . LEU A 1 800 ? 18.266 1.78 -22.484 1 96 800 LEU A CA 1
ATOM 6472 C C . LEU A 1 800 ? 18.203 3.111 -23.234 1 96 800 LEU A C 1
ATOM 6474 O O . LEU A 1 800 ? 19.016 4.004 -22.984 1 96 800 LEU A O 1
ATOM 6478 N N . PHE A 1 801 ? 17.234 3.285 -24.062 1 95.75 801 PHE A N 1
ATOM 6479 C CA . PHE A 1 801 ? 17.188 4.469 -24.906 1 95.75 801 PHE A CA 1
ATOM 6480 C C . PHE A 1 801 ? 16.625 5.664 -24.156 1 95.75 801 PHE A C 1
ATOM 6482 O O . PHE A 1 801 ? 16.953 6.812 -24.469 1 95.75 801 PHE A O 1
ATOM 6489 N N . THR A 1 802 ? 15.758 5.418 -23.219 1 95.31 802 THR A N 1
ATOM 6490 C CA . THR A 1 802 ? 15.359 6.508 -22.328 1 95.31 802 THR A CA 1
ATOM 6491 C C . THR A 1 802 ? 16.562 7.027 -21.547 1 95.31 802 THR A C 1
ATOM 6493 O O . THR A 1 802 ? 16.719 8.242 -21.375 1 95.31 802 THR A O 1
ATOM 6496 N N . PHE A 1 803 ? 17.375 6.082 -21.109 1 94.88 803 PHE A N 1
ATOM 6497 C CA . PHE A 1 803 ? 18.609 6.457 -20.438 1 94.88 803 PHE A CA 1
ATOM 6498 C C . PHE A 1 803 ? 19.5 7.285 -21.359 1 94.88 803 PHE A C 1
ATOM 6500 O O . PHE A 1 803 ? 20.047 8.305 -20.953 1 94.88 803 PHE A O 1
ATOM 6507 N N . TYR A 1 804 ? 19.641 6.867 -22.531 1 94.56 804 TYR A N 1
ATOM 6508 C CA . TYR A 1 804 ? 20.453 7.59 -23.5 1 94.56 804 TYR A CA 1
ATOM 6509 C C . TYR A 1 804 ? 19.906 8.992 -23.734 1 94.56 804 TYR A C 1
ATOM 6511 O O . TYR A 1 804 ? 20.656 9.969 -23.719 1 94.56 804 TYR A O 1
ATOM 6519 N N . TYR A 1 805 ? 18.578 9.094 -23.891 1 94.25 805 TYR A N 1
ATOM 6520 C CA . TYR A 1 805 ? 17.922 10.375 -24.109 1 94.25 805 TYR A CA 1
ATOM 6521 C C . TYR A 1 805 ? 18.172 11.328 -22.953 1 94.25 805 TYR A C 1
ATOM 6523 O O . TYR A 1 805 ? 18.531 12.492 -23.156 1 94.25 805 TYR A O 1
ATOM 6531 N N . THR A 1 806 ? 18.031 10.852 -21.734 1 90.88 806 THR A N 1
ATOM 6532 C CA . THR A 1 806 ? 18.156 11.672 -20.547 1 90.88 806 THR A CA 1
ATOM 6533 C C . THR A 1 806 ? 19.609 12.109 -20.344 1 90.88 806 THR A C 1
ATOM 6535 O O . THR A 1 806 ? 19.875 13.266 -20.016 1 90.88 806 THR A O 1
ATOM 6538 N N . GLN A 1 807 ? 20.562 11.211 -20.609 1 91.69 807 GLN A N 1
ATOM 6539 C CA . GLN A 1 807 ? 21.969 11.516 -20.422 1 91.69 807 GLN A CA 1
ATOM 6540 C C . GLN A 1 807 ? 22.5 12.398 -21.547 1 91.69 807 GLN A C 1
ATOM 6542 O O . GLN A 1 807 ? 23.391 13.211 -21.344 1 91.69 807 GLN A O 1
ATOM 6547 N N . ALA A 1 808 ? 21.938 12.234 -22.656 1 91.56 808 ALA A N 1
ATOM 6548 C CA . ALA A 1 808 ? 22.359 13.039 -23.797 1 91.56 808 ALA A CA 1
ATOM 6549 C C . ALA A 1 808 ? 21.922 14.492 -23.641 1 91.56 808 ALA A C 1
ATOM 6551 O O . ALA A 1 808 ? 22.656 15.414 -24 1 91.56 808 ALA A O 1
ATOM 6552 N N . LYS A 1 809 ? 20.75 14.734 -23.141 1 87.06 809 LYS A N 1
ATOM 6553 C CA . LYS A 1 809 ? 20.25 16.078 -22.875 1 87.06 809 LYS A CA 1
ATOM 6554 C C . LYS A 1 809 ? 21.156 16.828 -21.891 1 87.06 809 LYS A C 1
ATOM 6556 O O . LYS A 1 809 ? 21.359 18.031 -22.031 1 87.06 809 LYS A O 1
ATOM 6561 N N . LYS A 1 810 ? 21.828 16.109 -21 1 86.19 810 LYS A N 1
ATOM 6562 C CA . LYS A 1 810 ? 22.688 16.703 -19.969 1 86.19 810 LYS A CA 1
ATOM 6563 C C . LYS A 1 810 ? 24.156 16.672 -20.391 1 86.19 810 LYS A C 1
ATOM 6565 O O . LYS A 1 810 ? 25.016 17.172 -19.672 1 86.19 810 LYS A O 1
ATOM 6570 N N . ASN A 1 811 ? 24.422 16.094 -21.391 1 88.88 811 ASN A N 1
ATOM 6571 C CA . ASN A 1 811 ? 25.781 15.969 -21.938 1 88.88 811 ASN A CA 1
ATOM 6572 C C . ASN A 1 811 ? 26.734 15.352 -20.906 1 88.88 811 ASN A C 1
ATOM 6574 O O . ASN A 1 811 ? 27.781 15.93 -20.609 1 88.88 811 ASN A O 1
ATOM 6578 N N . THR A 1 812 ? 26.344 14.211 -20.422 1 90.25 812 THR A N 1
ATOM 6579 C CA . THR A 1 812 ? 27.125 13.508 -19.406 1 90.25 812 THR A CA 1
ATOM 6580 C C . THR A 1 812 ? 28.141 12.57 -20.047 1 90.25 812 THR A C 1
ATOM 6582 O O . THR A 1 812 ? 28.016 12.258 -21.234 1 90.25 812 THR A O 1
ATOM 6585 N N . PRO A 1 813 ? 29.125 12.125 -19.297 1 91.25 813 PRO A N 1
ATOM 6586 C CA . PRO A 1 813 ? 30.094 11.164 -19.828 1 91.25 813 PRO A CA 1
ATOM 6587 C C . PRO A 1 813 ? 29.438 9.852 -20.25 1 91.25 813 PRO A C 1
ATOM 6589 O O . PRO A 1 813 ? 29.875 9.227 -21.219 1 91.25 813 PRO A O 1
ATOM 6592 N N . ASP A 1 814 ? 28.422 9.406 -19.641 1 92.06 814 ASP A N 1
ATOM 6593 C CA . ASP A 1 814 ? 27.688 8.188 -19.984 1 92.06 814 ASP A CA 1
ATOM 6594 C C . ASP A 1 814 ? 27.047 8.312 -21.375 1 92.06 814 ASP A C 1
ATOM 6596 O O . ASP A 1 814 ? 27.031 7.352 -22.141 1 92.06 814 ASP A O 1
ATOM 6600 N N . ALA A 1 815 ? 26.562 9.539 -21.703 1 93.06 815 ALA A N 1
ATOM 6601 C CA . ALA A 1 815 ? 25.969 9.781 -23 1 93.06 815 ALA A CA 1
ATOM 6602 C C . ALA A 1 815 ? 27.016 9.68 -24.109 1 93.06 815 ALA A C 1
ATOM 6604 O O . ALA A 1 815 ? 26.734 9.141 -25.188 1 93.06 815 ALA A O 1
ATOM 6605 N N . GLN A 1 816 ? 28.219 10.156 -23.812 1 93.94 816 GLN A N 1
ATOM 6606 C CA . GLN A 1 816 ? 29.312 10.109 -24.797 1 93.94 816 GLN A CA 1
ATOM 6607 C C . GLN A 1 816 ? 29.766 8.672 -25.047 1 93.94 816 GLN A C 1
ATOM 6609 O O . GLN A 1 816 ? 30.016 8.281 -26.188 1 93.94 816 GLN A O 1
ATOM 6614 N N . LEU A 1 817 ? 29.797 7.953 -23.969 1 94.12 817 LEU A N 1
ATOM 6615 C CA . LEU A 1 817 ? 30.188 6.551 -24.078 1 94.12 817 LEU A CA 1
ATOM 6616 C C . LEU A 1 817 ? 29.156 5.77 -24.891 1 94.12 817 LEU A C 1
ATOM 6618 O O . LEU A 1 817 ? 29.516 4.973 -25.766 1 94.12 817 LEU A O 1
ATOM 6622 N N . LEU A 1 818 ? 27.891 5.938 -24.625 1 93.62 818 LEU A N 1
ATOM 6623 C CA . LEU A 1 818 ? 26.812 5.254 -25.344 1 93.62 818 LEU A CA 1
ATOM 6624 C C . LEU A 1 818 ? 26.781 5.672 -26.812 1 93.62 818 LEU A C 1
ATOM 6626 O O . LEU A 1 818 ? 26.531 4.844 -27.688 1 93.62 818 LEU A O 1
ATOM 6630 N N . ALA A 1 819 ? 27.031 6.98 -27.031 1 93 819 ALA A N 1
ATOM 6631 C CA . ALA A 1 819 ? 27.094 7.48 -28.391 1 93 819 ALA A CA 1
ATOM 6632 C C . ALA A 1 819 ? 28.234 6.816 -29.172 1 93 819 ALA A C 1
ATOM 6634 O O . ALA A 1 819 ? 28.094 6.527 -30.359 1 93 819 ALA A O 1
ATOM 6635 N N . SER A 1 820 ? 29.266 6.605 -28.5 1 93.75 820 SER A N 1
ATOM 6636 C CA . SER A 1 820 ? 30.422 5.953 -29.125 1 93.75 820 SER A CA 1
ATOM 6637 C C . SER A 1 820 ? 30.094 4.512 -29.5 1 93.75 820 SER A C 1
ATOM 6639 O O . SER A 1 820 ? 30.516 4.023 -30.547 1 93.75 820 SER A O 1
ATOM 6641 N N . HIS A 1 821 ? 29.312 3.779 -28.609 1 93.75 821 HIS A N 1
ATOM 6642 C CA . HIS A 1 821 ? 28.859 2.422 -28.906 1 93.75 821 HIS A CA 1
ATOM 6643 C C . HIS A 1 821 ? 27.922 2.4 -30.109 1 93.75 821 HIS A C 1
ATOM 6645 O O . HIS A 1 821 ? 28.062 1.559 -31 1 93.75 821 HIS A O 1
ATOM 6651 N N . LEU A 1 822 ? 27.031 3.357 -30.203 1 91.19 822 LEU A N 1
ATOM 6652 C CA . LEU A 1 822 ? 25.969 3.371 -31.203 1 91.19 822 LEU A CA 1
ATOM 6653 C C . LEU A 1 822 ? 26.5 3.814 -32.562 1 91.19 822 LEU A C 1
ATOM 6655 O O . LEU A 1 822 ? 25.938 3.459 -33.594 1 91.19 822 LEU A O 1
ATOM 6659 N N . LYS A 1 823 ? 27.578 4.582 -32.531 1 91.19 823 LYS A N 1
ATOM 6660 C CA . LYS A 1 823 ? 28.188 5.055 -33.781 1 91.19 823 LYS A CA 1
ATOM 6661 C C . LYS A 1 823 ? 28.734 3.893 -34.594 1 91.19 823 LYS A C 1
ATOM 6663 O O . LYS A 1 823 ? 28.859 3.984 -35.812 1 91.19 823 LYS A O 1
ATOM 6668 N N . GLN A 1 824 ? 29.047 2.836 -33.938 1 91.12 824 GLN A N 1
ATOM 6669 C CA . GLN A 1 824 ? 29.578 1.668 -34.625 1 91.12 824 GLN A CA 1
ATOM 6670 C C . GLN A 1 824 ? 28.484 0.906 -35.344 1 91.12 824 GLN A C 1
ATOM 6672 O O . GLN A 1 824 ? 28.766 0.137 -36.281 1 91.12 824 GLN A O 1
ATOM 6677 N N . ASN A 1 825 ? 27.281 1.049 -34.938 1 87.88 825 ASN A N 1
ATOM 6678 C CA . ASN A 1 825 ? 26.109 0.475 -35.594 1 87.88 825 ASN A CA 1
ATOM 6679 C C . ASN A 1 825 ? 25 1.504 -35.781 1 87.88 825 ASN A C 1
ATOM 6681 O O . ASN A 1 825 ? 23.969 1.422 -35.094 1 87.88 825 ASN A O 1
ATOM 6685 N N . ILE A 1 826 ? 25.078 2.268 -36.75 1 86.5 826 ILE A N 1
ATOM 6686 C CA . ILE A 1 826 ? 24.203 3.434 -36.906 1 86.5 826 ILE A CA 1
ATOM 6687 C C . ILE A 1 826 ? 22.812 2.986 -37.344 1 86.5 826 ILE A C 1
ATOM 6689 O O . ILE A 1 826 ? 21.828 3.656 -37.062 1 86.5 826 ILE A O 1
ATOM 6693 N N . ASP A 1 827 ? 22.719 1.84 -37.938 1 89.12 827 ASP A N 1
ATOM 6694 C CA . ASP A 1 827 ? 21.453 1.394 -38.531 1 89.12 827 ASP A CA 1
ATOM 6695 C C . ASP A 1 827 ? 20.625 0.645 -37.5 1 89.12 827 ASP A C 1
ATOM 6697 O O . ASP A 1 827 ? 19.5 0.206 -37.781 1 89.12 827 ASP A O 1
ATOM 6701 N N . LEU A 1 828 ? 21.125 0.605 -36.344 1 89.62 828 LEU A N 1
ATOM 6702 C CA . LEU A 1 828 ? 20.453 -0.189 -35.344 1 89.62 828 LEU A CA 1
ATOM 6703 C C . LEU A 1 828 ? 19.094 0.418 -34.969 1 89.62 828 LEU A C 1
ATOM 6705 O O . LEU A 1 828 ? 18.078 -0.278 -34.969 1 89.62 828 LEU A O 1
ATOM 6709 N N . ILE A 1 829 ? 19.031 1.753 -34.656 1 90.5 829 ILE A N 1
ATOM 6710 C CA . ILE A 1 829 ? 17.828 2.432 -34.188 1 90.5 829 ILE A CA 1
ATOM 6711 C C . ILE A 1 829 ? 16.812 2.502 -35.312 1 90.5 829 ILE A C 1
ATOM 6713 O O . ILE A 1 829 ? 15.648 2.127 -35.156 1 90.5 829 ILE A O 1
ATOM 6717 N N . PRO A 1 830 ? 17.266 2.846 -36.5 1 92.81 830 PRO A N 1
ATOM 6718 C CA . PRO A 1 830 ? 16.328 2.861 -37.625 1 92.81 830 PRO A CA 1
ATOM 6719 C C . PRO A 1 830 ? 15.75 1.482 -37.938 1 92.81 830 PRO A C 1
ATOM 6721 O O . PRO A 1 830 ? 14.547 1.359 -38.188 1 92.81 830 PRO A O 1
ATOM 6724 N N . ASN A 1 831 ? 16.562 0.496 -37.875 1 92.12 831 ASN A N 1
ATOM 6725 C CA . ASN A 1 831 ? 16.094 -0.861 -38.156 1 92.12 831 ASN A CA 1
ATOM 6726 C C . ASN A 1 831 ? 15.047 -1.304 -37.125 1 92.12 831 ASN A C 1
ATOM 6728 O O . ASN A 1 831 ? 14.055 -1.938 -37.5 1 92.12 831 ASN A O 1
ATOM 6732 N N . MET A 1 832 ? 15.336 -0.976 -35.906 1 93.12 832 MET A N 1
ATOM 6733 C CA . MET A 1 832 ? 14.406 -1.346 -34.844 1 93.12 832 MET A CA 1
ATOM 6734 C C . MET A 1 832 ? 13.062 -0.654 -35.031 1 93.12 832 MET A C 1
ATOM 6736 O O . MET A 1 832 ? 12.008 -1.283 -34.906 1 93.12 832 MET A O 1
ATOM 6740 N N . LEU A 1 833 ? 13.102 0.649 -35.312 1 94.88 833 LEU A N 1
ATOM 6741 C CA . LEU A 1 833 ? 11.867 1.412 -35.5 1 94.88 833 LEU A CA 1
ATOM 6742 C C . LEU A 1 833 ? 11.062 0.867 -36.688 1 94.88 833 LEU A C 1
ATOM 6744 O O . LEU A 1 833 ? 9.836 0.762 -36.594 1 94.88 833 LEU A O 1
ATOM 6748 N N . SER A 1 834 ? 11.727 0.523 -37.781 1 93.5 834 SER A N 1
ATOM 6749 C CA . SER A 1 834 ? 11.062 -0.061 -38.938 1 93.5 834 SER A CA 1
ATOM 6750 C C . SER A 1 834 ? 10.391 -1.384 -38.562 1 93.5 834 SER A C 1
ATOM 6752 O O . SER A 1 834 ? 9.273 -1.658 -39 1 93.5 834 SER A O 1
ATOM 6754 N N . GLN A 1 835 ? 11.133 -2.156 -37.844 1 92.31 835 GLN A N 1
ATOM 6755 C CA . GLN A 1 835 ? 10.594 -3.447 -37.406 1 92.31 835 GLN A CA 1
ATOM 6756 C C . GLN A 1 835 ? 9.352 -3.271 -36.562 1 92.31 835 GLN A C 1
ATOM 6758 O O . GLN A 1 835 ? 8.383 -4.027 -36.688 1 92.31 835 GLN A O 1
ATOM 6763 N N . PHE A 1 836 ? 9.375 -2.34 -35.656 1 94.12 836 PHE A N 1
ATOM 6764 C CA . PHE A 1 836 ? 8.242 -2.098 -34.781 1 94.12 836 PHE A CA 1
ATOM 6765 C C . PHE A 1 836 ? 7.004 -1.695 -35.594 1 94.12 836 PHE A C 1
ATOM 6767 O O . PHE A 1 836 ? 5.902 -2.182 -35.312 1 94.12 836 PHE A O 1
ATOM 6774 N N . PHE A 1 837 ? 7.184 -0.782 -36.531 1 93.19 837 PHE A N 1
ATOM 6775 C CA . PHE A 1 837 ? 6.047 -0.371 -37.344 1 93.19 837 PHE A CA 1
ATOM 6776 C C . PHE A 1 837 ? 5.516 -1.542 -38.156 1 93.19 837 PHE A C 1
ATOM 6778 O O . PHE A 1 837 ? 4.305 -1.677 -38.375 1 93.19 837 PHE A O 1
ATOM 6785 N N . ARG A 1 838 ? 6.41 -2.328 -38.594 1 90.12 838 ARG A N 1
ATOM 6786 C CA . ARG A 1 838 ? 5.988 -3.518 -39.344 1 90.12 838 ARG A CA 1
ATOM 6787 C C . ARG A 1 838 ? 5.133 -4.43 -38.469 1 90.12 838 ARG A C 1
ATOM 6789 O O . ARG A 1 838 ? 4.098 -4.93 -38.906 1 90.12 838 ARG A O 1
ATOM 6796 N N . ILE A 1 839 ? 5.594 -4.625 -37.25 1 90.38 839 ILE A N 1
ATOM 6797 C CA . ILE A 1 839 ? 4.895 -5.492 -36.312 1 90.38 839 ILE A CA 1
ATOM 6798 C C . ILE A 1 839 ? 3.516 -4.914 -36 1 90.38 839 ILE A C 1
ATOM 6800 O O . ILE A 1 839 ? 2.518 -5.637 -36.031 1 90.38 839 ILE A O 1
ATOM 6804 N N . ILE A 1 840 ? 3.379 -3.619 -35.812 1 90.69 840 ILE A N 1
ATOM 6805 C CA . ILE A 1 840 ? 2.143 -2.955 -35.438 1 90.69 840 ILE A CA 1
ATOM 6806 C C . ILE A 1 840 ? 1.145 -2.988 -36.594 1 90.69 840 ILE A C 1
ATOM 6808 O O . ILE A 1 840 ? -0.056 -3.174 -36.375 1 90.69 840 ILE A O 1
ATOM 6812 N N . ILE A 1 841 ? 1.67 -2.893 -37.781 1 88.5 841 ILE A N 1
ATOM 6813 C CA . ILE A 1 841 ? 0.796 -2.766 -38.938 1 88.5 841 ILE A CA 1
ATOM 6814 C C . ILE A 1 841 ? 0.4 -4.152 -39.469 1 88.5 841 ILE A C 1
ATOM 6816 O O . ILE A 1 841 ? -0.765 -4.391 -39.781 1 88.5 841 ILE A O 1
ATOM 6820 N N . LEU A 1 842 ? 1.369 -5.062 -39.406 1 84.75 842 LEU A N 1
ATOM 6821 C CA . LEU A 1 842 ? 1.15 -6.305 -40.156 1 84.75 842 LEU A CA 1
ATOM 6822 C C . LEU A 1 842 ? 0.816 -7.449 -39.188 1 84.75 842 LEU A C 1
ATOM 6824 O O . LEU A 1 842 ? 0.17 -8.422 -39.594 1 84.75 842 LEU A O 1
ATOM 6828 N N . GLU A 1 843 ? 1.288 -7.34 -38.031 1 81.88 843 GLU A N 1
ATOM 6829 C CA . GLU A 1 843 ? 1.155 -8.492 -37.125 1 81.88 843 GLU A CA 1
ATOM 6830 C C . GLU A 1 843 ? 0.121 -8.227 -36.031 1 81.88 843 GLU A C 1
ATOM 6832 O O . GLU A 1 843 ? -0.287 -7.082 -35.844 1 81.88 843 GLU A O 1
ATOM 6837 N N . GLU A 1 844 ? -0.342 -9.305 -35.438 1 76.06 844 GLU A N 1
ATOM 6838 C CA . GLU A 1 844 ? -1.193 -9.164 -34.25 1 76.06 844 GLU A CA 1
ATOM 6839 C C . GLU A 1 844 ? -0.36 -8.977 -33 1 76.06 844 GLU A C 1
ATOM 6841 O O . GLU A 1 844 ? 0.538 -9.773 -32.688 1 76.06 844 GLU A O 1
ATOM 6846 N N . CYS A 1 845 ? -0.542 -7.871 -32.5 1 78 845 CYS A N 1
ATOM 6847 C CA . CYS A 1 845 ? 0.293 -7.566 -31.344 1 78 845 CYS A CA 1
ATOM 6848 C C . CYS A 1 845 ? -0.556 -7.375 -30.078 1 78 845 CYS A C 1
ATOM 6850 O O . CYS A 1 845 ? -1.373 -6.457 -30.016 1 78 845 CYS A O 1
ATOM 6852 N N . GLY A 1 846 ? -0.511 -8.422 -29.141 1 78.81 846 GLY A N 1
ATOM 6853 C CA . GLY A 1 846 ? -1.235 -8.297 -27.875 1 78.81 846 GLY A CA 1
ATOM 6854 C C . GLY A 1 846 ? -0.567 -7.352 -26.906 1 78.81 846 GLY A C 1
ATOM 6855 O O . GLY A 1 846 ? -1.205 -6.871 -25.969 1 78.81 846 GLY A O 1
ATOM 6856 N N . ASN A 1 847 ? 0.712 -6.938 -27.125 1 88.94 847 ASN A N 1
ATOM 6857 C CA . ASN A 1 847 ? 1.444 -6.094 -26.188 1 88.94 847 ASN A CA 1
ATOM 6858 C C . ASN A 1 847 ? 1.701 -4.703 -26.766 1 88.94 847 ASN A C 1
ATOM 6860 O O . ASN A 1 847 ? 2.832 -4.215 -26.734 1 88.94 847 ASN A O 1
ATOM 6864 N N . GLN A 1 848 ? 0.689 -3.996 -27.125 1 89.38 848 GLN A N 1
ATOM 6865 C CA . GLN A 1 848 ? 0.789 -2.701 -27.797 1 89.38 848 GLN A CA 1
ATOM 6866 C C . GLN A 1 848 ? 1.36 -1.645 -26.844 1 89.38 848 GLN A C 1
ATOM 6868 O O . GLN A 1 848 ? 2.098 -0.755 -27.281 1 89.38 848 GLN A O 1
ATOM 6873 N N . TRP A 1 849 ? 1.041 -1.822 -25.625 1 91.62 849 TRP A N 1
ATOM 6874 C CA . TRP A 1 849 ? 1.524 -0.858 -24.641 1 91.62 849 TRP A CA 1
ATOM 6875 C C . TRP A 1 849 ? 3.049 -0.855 -24.578 1 91.62 849 TRP A C 1
ATOM 6877 O O . TRP A 1 849 ? 3.676 0.204 -24.641 1 91.62 849 TRP A O 1
ATOM 6887 N N . SER A 1 850 ? 3.66 -2.037 -24.469 1 93.19 850 SER A N 1
ATOM 6888 C CA . SER A 1 850 ? 5.113 -2.156 -24.391 1 93.19 850 SER A CA 1
ATOM 6889 C C . SER A 1 850 ? 5.777 -1.683 -25.688 1 93.19 850 SER A C 1
ATOM 6891 O O . SER A 1 850 ? 6.824 -1.034 -25.641 1 93.19 850 SER A O 1
ATOM 6893 N N . LEU A 1 851 ? 5.191 -1.917 -26.781 1 93.88 851 LEU A N 1
ATOM 6894 C CA . LEU A 1 851 ? 5.727 -1.516 -28.078 1 93.88 851 LEU A CA 1
ATOM 6895 C C . LEU A 1 851 ? 5.68 -0 -28.234 1 93.88 851 LEU A C 1
ATOM 6897 O O . LEU A 1 851 ? 6.641 0.605 -28.719 1 93.88 851 LEU A O 1
ATOM 6901 N N . SER A 1 852 ? 4.578 0.561 -27.828 1 95 852 SER A N 1
ATOM 6902 C CA . SER A 1 852 ? 4.375 1.998 -27.984 1 95 852 SER A CA 1
ATOM 6903 C C . SER A 1 852 ? 5.434 2.791 -27.219 1 95 852 SER A C 1
ATOM 6905 O O . SER A 1 852 ? 5.918 3.816 -27.703 1 95 852 SER A O 1
ATOM 6907 N N . ARG A 1 853 ? 5.777 2.332 -26.047 1 94.88 853 ARG A N 1
ATOM 6908 C CA . ARG A 1 853 ? 6.75 3.039 -25.219 1 94.88 853 ARG A CA 1
ATOM 6909 C C . ARG A 1 853 ? 8.125 3.061 -25.891 1 94.88 853 ARG A C 1
ATOM 6911 O O . ARG A 1 853 ? 8.797 4.094 -25.891 1 94.88 853 ARG A O 1
ATOM 6918 N N . THR A 1 854 ? 8.484 1.967 -26.391 1 95.56 854 THR A N 1
ATOM 6919 C CA . THR A 1 854 ? 9.773 1.865 -27.062 1 95.56 854 THR A CA 1
ATOM 6920 C C . THR A 1 854 ? 9.773 2.646 -28.375 1 95.56 854 THR A C 1
ATOM 6922 O O . THR A 1 854 ? 10.766 3.289 -28.719 1 95.56 854 THR A O 1
ATOM 6925 N N . MET A 1 855 ? 8.703 2.658 -29.062 1 95.88 855 MET A N 1
ATOM 6926 C CA . MET A 1 855 ? 8.602 3.346 -30.344 1 95.88 855 MET A CA 1
ATOM 6927 C C . MET A 1 855 ? 8.766 4.852 -30.172 1 95.88 855 MET A C 1
ATOM 6929 O O . MET A 1 855 ? 9.477 5.5 -30.938 1 95.88 855 MET A O 1
ATOM 6933 N N . LEU A 1 856 ? 8.07 5.363 -29.188 1 96.62 856 LEU A N 1
ATOM 6934 C CA . LEU A 1 856 ? 8.141 6.805 -28.969 1 96.62 856 LEU A CA 1
ATOM 6935 C C . LEU A 1 856 ? 9.57 7.242 -28.688 1 96.62 856 LEU A C 1
ATOM 6937 O O . LEU A 1 856 ? 10.016 8.273 -29.203 1 96.62 856 LEU A O 1
ATOM 6941 N N . VAL A 1 857 ? 10.273 6.504 -27.859 1 96.31 857 VAL A N 1
ATOM 6942 C CA . VAL A 1 857 ? 11.641 6.867 -27.5 1 96.31 857 VAL A CA 1
ATOM 6943 C C . VAL A 1 857 ? 12.516 6.859 -28.75 1 96.31 857 VAL A C 1
ATOM 6945 O O . VAL A 1 857 ? 13.359 7.742 -28.938 1 96.31 857 VAL A O 1
ATOM 6948 N N . LEU A 1 858 ? 12.328 5.914 -29.578 1 95.62 858 LEU A N 1
ATOM 6949 C CA . LEU A 1 858 ? 13.102 5.812 -30.812 1 95.62 858 LEU A CA 1
ATOM 6950 C C . LEU A 1 858 ? 12.781 6.965 -31.75 1 95.62 858 LEU A C 1
ATOM 6952 O O . LEU A 1 858 ? 13.664 7.48 -32.438 1 95.62 858 LEU A O 1
ATOM 6956 N N . ILE A 1 859 ? 11.539 7.398 -31.781 1 96.25 859 ILE A N 1
ATOM 6957 C CA . ILE A 1 859 ? 11.102 8.508 -32.625 1 96.25 859 ILE A CA 1
ATOM 6958 C C . ILE A 1 859 ? 11.742 9.805 -32.125 1 96.25 859 ILE A C 1
ATOM 6960 O O . ILE A 1 859 ? 12.234 10.609 -32.938 1 96.25 859 ILE A O 1
ATOM 6964 N N . VAL A 1 860 ? 11.688 9.984 -30.828 1 95 860 VAL A N 1
ATOM 6965 C CA . VAL A 1 860 ? 12.219 11.203 -30.219 1 95 860 VAL A CA 1
ATOM 6966 C C . VAL A 1 860 ? 13.727 11.266 -30.438 1 95 860 VAL A C 1
ATOM 6968 O O . VAL A 1 860 ? 14.297 12.352 -30.594 1 95 860 VAL A O 1
ATOM 6971 N N . LEU A 1 861 ? 14.422 10.133 -30.453 1 93.75 861 LEU A N 1
ATOM 6972 C CA . LEU A 1 861 ? 15.875 10.078 -30.594 1 93.75 861 LEU A CA 1
ATOM 6973 C C . LEU A 1 861 ? 16.297 10.336 -32.031 1 93.75 861 LEU A C 1
ATOM 6975 O O . LEU A 1 861 ? 17.375 10.852 -32.281 1 93.75 861 LEU A O 1
ATOM 6979 N N . ASN A 1 862 ? 15.43 9.938 -33 1 92.38 862 ASN A N 1
ATOM 6980 C CA . ASN A 1 862 ? 15.742 10.109 -34.406 1 92.38 862 ASN A CA 1
ATOM 6981 C C . ASN A 1 862 ? 14.523 10.57 -35.188 1 92.38 862 ASN A C 1
ATOM 6983 O O . ASN A 1 862 ? 14.008 9.836 -36.031 1 92.38 862 ASN A O 1
ATOM 6987 N N . PRO A 1 863 ? 14.219 11.875 -35.062 1 92.81 863 PRO A N 1
ATOM 6988 C CA . PRO A 1 863 ? 13.023 12.391 -35.719 1 92.81 863 PRO A CA 1
ATOM 6989 C C . PRO A 1 863 ? 13.148 12.375 -37.25 1 92.81 863 PRO A C 1
ATOM 6991 O O . PRO A 1 863 ? 12.203 12.016 -37.938 1 92.81 863 PRO A O 1
ATOM 6994 N N . PRO A 1 864 ? 14.359 12.672 -37.812 1 92.81 864 PRO A N 1
ATOM 6995 C CA . PRO A 1 864 ? 14.461 12.656 -39.281 1 92.81 864 PRO A CA 1
ATOM 6996 C C . PRO A 1 864 ? 14.188 11.281 -39.875 1 92.81 864 PRO A C 1
ATOM 6998 O O . PRO A 1 864 ? 13.547 11.18 -40.906 1 92.81 864 PRO A O 1
ATOM 7001 N N . PHE A 1 865 ? 14.672 10.289 -39.25 1 93 865 PHE A N 1
ATOM 7002 C CA . PHE A 1 865 ? 14.422 8.953 -39.781 1 93 865 PHE A CA 1
ATOM 7003 C C . PHE A 1 865 ? 12.938 8.609 -39.719 1 93 865 PHE A C 1
ATOM 7005 O O . PHE A 1 865 ? 12.414 7.914 -40.594 1 93 865 PHE A O 1
ATOM 7012 N N . TYR A 1 866 ? 12.289 8.992 -38.625 1 95.25 866 TYR A N 1
ATOM 7013 C CA . TYR A 1 866 ? 10.859 8.758 -38.5 1 95.25 866 TYR A CA 1
ATOM 7014 C C . TYR A 1 866 ? 10.109 9.312 -39.719 1 95.25 866 TYR A C 1
ATOM 7016 O O . TYR A 1 866 ? 9.203 8.664 -40.25 1 95.25 866 TYR A O 1
ATOM 7024 N N . GLU A 1 867 ? 10.516 10.5 -40.188 1 94.38 867 GLU A N 1
ATOM 7025 C CA . GLU A 1 867 ? 9.875 11.133 -41.344 1 94.38 867 GLU A CA 1
ATOM 7026 C C . GLU A 1 867 ? 10.117 10.336 -42.594 1 94.38 867 GLU A C 1
ATOM 7028 O O . GLU A 1 867 ? 9.219 10.188 -43.438 1 94.38 867 GLU A O 1
ATOM 7033 N N . THR A 1 868 ? 11.32 9.883 -42.75 1 94.75 868 THR A N 1
ATOM 7034 C CA . THR A 1 868 ? 11.656 9.062 -43.906 1 94.75 868 THR A CA 1
ATOM 7035 C C . THR A 1 868 ? 10.859 7.762 -43.906 1 94.75 868 THR A C 1
ATOM 7037 O O . THR A 1 868 ? 10.359 7.316 -44.938 1 94.75 868 THR A O 1
ATOM 7040 N N . LEU A 1 869 ? 10.812 7.156 -42.75 1 94.5 869 LEU A N 1
ATOM 7041 C CA . LEU A 1 869 ? 10.086 5.902 -42.562 1 94.5 869 LEU A CA 1
ATOM 7042 C C . LEU A 1 869 ? 8.602 6.094 -42.844 1 94.5 869 LEU A C 1
ATOM 7044 O O . LEU A 1 869 ? 7.969 5.246 -43.5 1 94.5 869 LEU A O 1
ATOM 7048 N N . LYS A 1 870 ? 8.023 7.223 -42.344 1 94.31 870 LYS A N 1
ATOM 7049 C CA . LYS A 1 870 ? 6.629 7.574 -42.562 1 94.31 870 LYS A CA 1
ATOM 7050 C C . LYS A 1 870 ? 6.312 7.621 -44.062 1 94.31 870 LYS A C 1
ATOM 7052 O O . LYS A 1 870 ? 5.348 7 -44.5 1 94.31 870 LYS A O 1
ATOM 7057 N N . GLN A 1 871 ? 7.191 8.25 -44.844 1 92.88 871 GLN A N 1
ATOM 7058 C CA . GLN A 1 871 ? 7 8.359 -46.281 1 92.88 871 GLN A CA 1
ATOM 7059 C C . GLN A 1 871 ? 7.129 7 -46.969 1 92.88 871 GLN A C 1
ATOM 7061 O O . GLN A 1 871 ? 6.391 6.691 -47.906 1 92.88 871 GLN A O 1
ATOM 7066 N N . GLY A 1 872 ? 8.062 6.254 -46.469 1 91.94 872 GLY A N 1
ATOM 7067 C CA . GLY A 1 872 ? 8.242 4.914 -47 1 91.94 872 GLY A CA 1
ATOM 7068 C C . GLY A 1 872 ? 7.039 4.016 -46.75 1 91.94 872 GLY A C 1
ATOM 7069 O O . GLY A 1 872 ? 6.645 3.26 -47.656 1 91.94 872 GLY A O 1
ATOM 7070 N N . ILE A 1 873 ? 6.465 4.051 -45.625 1 91.81 873 ILE A N 1
ATOM 7071 C CA . ILE A 1 873 ? 5.328 3.209 -45.281 1 91.81 873 ILE A CA 1
ATOM 7072 C C . ILE A 1 873 ? 4.098 3.643 -46.062 1 91.81 873 ILE A C 1
ATOM 7074 O O . ILE A 1 873 ? 3.318 2.801 -46.531 1 91.81 873 ILE A O 1
ATOM 7078 N N . ILE A 1 874 ? 3.932 4.992 -46.25 1 92.25 874 ILE A N 1
ATOM 7079 C CA . ILE A 1 874 ? 2.807 5.512 -47 1 92.25 874 ILE A CA 1
ATOM 7080 C C . ILE A 1 874 ? 2.875 4.992 -48.438 1 92.25 874 ILE A C 1
ATOM 7082 O O . ILE A 1 874 ? 1.866 4.543 -49 1 92.25 874 ILE A O 1
ATOM 7086 N N . SER A 1 875 ? 4.062 4.996 -48.969 1 89.06 875 SER A N 1
ATOM 7087 C CA . SER A 1 875 ? 4.246 4.535 -50.344 1 89.06 875 SER A CA 1
ATOM 7088 C C . SER A 1 875 ? 4.031 3.029 -50.438 1 89.06 875 SER A C 1
ATOM 7090 O O . SER A 1 875 ? 3.465 2.547 -51.438 1 89.06 875 SER A O 1
ATOM 7092 N N . SER A 1 876 ? 4.477 2.275 -49.531 1 85.88 876 SER A N 1
ATOM 7093 C CA . SER A 1 876 ? 4.41 0.818 -49.562 1 85.88 876 SER A CA 1
ATOM 7094 C C . SER A 1 876 ? 2.994 0.321 -49.312 1 85.88 876 SER A C 1
ATOM 7096 O O . SER A 1 876 ? 2.527 -0.615 -49.969 1 85.88 876 SER A O 1
ATOM 7098 N N . VAL A 1 877 ? 2.281 0.879 -48.312 1 80.69 877 VAL A N 1
ATOM 7099 C CA . VAL A 1 877 ? 0.971 0.407 -47.875 1 80.69 877 VAL A CA 1
ATOM 7100 C C . VAL A 1 877 ? -0.103 0.918 -48.844 1 80.69 877 VAL A C 1
ATOM 7102 O O . VAL A 1 877 ? -1.036 0.188 -49.188 1 80.69 877 VAL A O 1
ATOM 7105 N N . ALA A 1 878 ? -0.05 2.25 -49.219 1 75.94 878 ALA A N 1
ATOM 7106 C CA . ALA A 1 878 ? -1.102 2.871 -50.031 1 75.94 878 ALA A CA 1
ATOM 7107 C C . ALA A 1 878 ? -0.878 2.615 -51.531 1 75.94 878 ALA A C 1
ATOM 7109 O O . ALA A 1 878 ? -1.815 2.699 -52.312 1 75.94 878 ALA A O 1
ATOM 7110 N N . GLY A 1 879 ? 0.266 2.08 -51.938 1 76.25 879 GLY A N 1
ATOM 7111 C CA . GLY A 1 879 ? 0.552 1.896 -53.344 1 76.25 879 GLY A CA 1
ATOM 7112 C C . GLY A 1 879 ? 0.424 3.174 -54.156 1 76.25 879 GLY A C 1
ATOM 7113 O O . GLY A 1 879 ? 0.979 4.211 -53.781 1 76.25 879 GLY A O 1
ATOM 7114 N N . ASN A 1 880 ? -0.289 3.104 -55.312 1 80.31 880 ASN A N 1
ATOM 7115 C CA . ASN A 1 880 ? -0.486 4.25 -56.188 1 80.31 880 ASN A CA 1
ATOM 7116 C C . ASN A 1 880 ? -1.911 4.789 -56.125 1 80.31 880 ASN A C 1
ATOM 7118 O O . ASN A 1 880 ? -2.301 5.656 -56.906 1 80.31 880 ASN A O 1
ATOM 7122 N N . ASP A 1 881 ? -2.646 4.336 -55.094 1 85.69 881 ASP A N 1
ATOM 7123 C CA . ASP A 1 881 ? -4.02 4.801 -54.938 1 85.69 881 ASP A CA 1
ATOM 7124 C C . ASP A 1 881 ? -4.059 6.082 -54.094 1 85.69 881 ASP A C 1
ATOM 7126 O O . ASP A 1 881 ? -3.66 6.082 -52.938 1 85.69 881 ASP A O 1
ATOM 7130 N N . PRO A 1 882 ? -4.504 7.152 -54.688 1 87.75 882 PRO A N 1
ATOM 7131 C CA . PRO A 1 882 ? -4.488 8.453 -54 1 87.75 882 PRO A CA 1
ATOM 7132 C C . PRO A 1 882 ? -5.363 8.484 -52.75 1 87.75 882 PRO A C 1
ATOM 7134 O O . PRO A 1 882 ? -5.027 9.148 -51.781 1 87.75 882 PRO A O 1
ATOM 7137 N N . GLU A 1 883 ? -6.52 7.805 -52.719 1 87.44 883 GLU A N 1
ATOM 7138 C CA . GLU A 1 883 ? -7.406 7.789 -51.562 1 87.44 883 GLU A CA 1
ATOM 7139 C C . GLU A 1 883 ? -6.75 7.09 -50.375 1 87.44 883 GLU A C 1
ATOM 7141 O O . GLU A 1 883 ? -6.875 7.539 -49.25 1 87.44 883 GLU A O 1
ATOM 7146 N N . ARG A 1 884 ? -6.098 6.004 -50.688 1 89.44 884 ARG A N 1
ATOM 7147 C CA . ARG A 1 884 ? -5.418 5.254 -49.625 1 89.44 884 ARG A CA 1
ATOM 7148 C C . ARG A 1 884 ? -4.246 6.047 -49.062 1 89.44 884 ARG A C 1
ATOM 7150 O O . ARG A 1 884 ? -3.984 6 -47.844 1 89.44 884 ARG A O 1
ATOM 7157 N N . ILE A 1 885 ? -3.58 6.723 -49.906 1 92 885 ILE A N 1
ATOM 7158 C CA . ILE A 1 885 ? -2.447 7.543 -49.5 1 92 885 ILE A CA 1
ATOM 7159 C C . ILE A 1 885 ? -2.922 8.617 -48.531 1 92 885 ILE A C 1
ATOM 7161 O O . ILE A 1 885 ? -2.279 8.859 -47.5 1 92 885 ILE A O 1
ATOM 7165 N N . THR A 1 886 ? -4.047 9.234 -48.812 1 91.75 886 THR A N 1
ATOM 7166 C CA . THR A 1 886 ? -4.59 10.297 -47.969 1 91.75 886 THR A CA 1
ATOM 7167 C C . THR A 1 886 ? -5 9.742 -46.625 1 91.75 886 THR A C 1
ATOM 7169 O O . THR A 1 886 ? -4.754 10.375 -45.594 1 91.75 886 THR A O 1
ATOM 7172 N N . LYS A 1 887 ? -5.574 8.594 -46.562 1 92.56 887 LYS A N 1
ATOM 7173 C CA . LYS A 1 887 ? -6.047 8 -45.344 1 92.56 887 LYS A CA 1
ATOM 7174 C C . LYS A 1 887 ? -4.875 7.605 -44.438 1 92.56 887 LYS A C 1
ATOM 7176 O O . LYS A 1 887 ? -4.926 7.793 -43.219 1 92.56 887 LYS A O 1
ATOM 7181 N N . VAL A 1 888 ? -3.875 7.035 -45.094 1 93.56 888 VAL A N 1
ATOM 7182 C CA . VAL A 1 888 ? -2.705 6.621 -44.312 1 93.56 888 VAL A CA 1
ATOM 7183 C C . VAL A 1 888 ? -1.965 7.852 -43.812 1 93.56 888 VAL A C 1
ATOM 7185 O O . VAL A 1 888 ? -1.458 7.852 -42.688 1 93.56 888 VAL A O 1
ATOM 7188 N N . ARG A 1 889 ? -1.859 8.844 -44.562 1 93.62 889 ARG A N 1
ATOM 7189 C CA . ARG A 1 889 ? -1.233 10.094 -44.156 1 93.62 889 ARG A CA 1
ATOM 7190 C C . ARG A 1 889 ? -1.983 10.711 -42.969 1 93.62 889 ARG A C 1
ATOM 7192 O O . ARG A 1 889 ? -1.366 11.211 -42.031 1 93.62 889 ARG A O 1
ATOM 7199 N N . GLU A 1 890 ? -3.254 10.719 -43.031 1 93.69 890 GLU A N 1
ATOM 7200 C CA . GLU A 1 890 ? -4.07 11.227 -41.938 1 93.69 890 GLU A CA 1
ATOM 7201 C C . GLU A 1 890 ? -3.848 10.422 -40.656 1 93.69 890 GLU A C 1
ATOM 7203 O O . GLU A 1 890 ? -3.869 10.969 -39.562 1 93.69 890 GLU A O 1
ATOM 7208 N N . ALA A 1 891 ? -3.693 9.156 -40.812 1 95.12 891 ALA A N 1
ATOM 7209 C CA . ALA A 1 891 ? -3.453 8.297 -39.656 1 95.12 891 ALA A CA 1
ATOM 7210 C C . ALA A 1 891 ? -2.139 8.656 -38.969 1 95.12 891 ALA A C 1
ATOM 7212 O O . ALA A 1 891 ? -2.061 8.68 -37.75 1 95.12 891 ALA A O 1
ATOM 7213 N N . PHE A 1 892 ? -1.15 8.93 -39.812 1 95.75 892 PHE A N 1
ATOM 7214 C CA . PHE A 1 892 ? 0.144 9.312 -39.25 1 95.75 892 PHE A CA 1
ATOM 7215 C C . PHE A 1 892 ? 0.056 10.664 -38.562 1 95.75 892 PHE A C 1
ATOM 7217 O O . PHE A 1 892 ? 0.721 10.891 -37.531 1 95.75 892 PHE A O 1
ATOM 7224 N N . ASP A 1 893 ? -0.702 11.555 -39.031 1 94.5 893 ASP A N 1
ATOM 7225 C CA . ASP A 1 893 ? -0.894 12.859 -38.406 1 94.5 893 ASP A CA 1
ATOM 7226 C C . ASP A 1 893 ? -1.61 12.711 -37.062 1 94.5 893 ASP A C 1
ATOM 7228 O O . ASP A 1 893 ? -1.274 13.398 -36.094 1 94.5 893 ASP A O 1
ATOM 7232 N N . LYS A 1 894 ? -2.502 11.883 -37.031 1 95.25 894 LYS A N 1
ATOM 7233 C CA . LYS A 1 894 ? -3.234 11.617 -35.812 1 95.25 894 LYS A CA 1
ATOM 7234 C C . LYS A 1 894 ? -2.338 10.945 -34.781 1 95.25 894 LYS A C 1
ATOM 7236 O O . LYS A 1 894 ? -2.525 11.133 -33.562 1 95.25 894 LYS A O 1
ATOM 7241 N N . LEU A 1 895 ? -1.395 10.141 -35.25 1 95.81 895 LEU A N 1
ATOM 7242 C CA . LEU A 1 895 ? -0.475 9.43 -34.344 1 95.81 895 LEU A CA 1
ATOM 7243 C C . LEU A 1 895 ? 0.342 10.414 -33.531 1 95.81 895 LEU A C 1
ATOM 7245 O O . LEU A 1 895 ? 0.58 10.188 -32.344 1 95.81 895 LEU A O 1
ATOM 7249 N N . MET A 1 896 ? 0.751 11.523 -34.125 1 95.62 896 MET A N 1
ATOM 7250 C CA . MET A 1 896 ? 1.625 12.477 -33.438 1 95.62 896 MET A CA 1
ATOM 7251 C C . MET A 1 896 ? 0.84 13.695 -32.969 1 95.62 896 MET A C 1
ATOM 7253 O O . MET A 1 896 ? 1.427 14.68 -32.531 1 95.62 896 MET A O 1
ATOM 7257 N N . ASP A 1 897 ? -0.481 13.602 -33 1 94.12 897 ASP A N 1
ATOM 7258 C CA . ASP A 1 897 ? -1.315 14.719 -32.562 1 94.12 897 ASP A CA 1
ATOM 7259 C C . ASP A 1 897 ? -1.202 14.938 -31.047 1 94.12 897 ASP A C 1
ATOM 7261 O O . ASP A 1 897 ? -1.505 14.031 -30.266 1 94.12 897 ASP A O 1
ATOM 7265 N N . GLY A 1 898 ? -0.835 16.125 -30.656 1 92.44 898 GLY A N 1
ATOM 7266 C CA . GLY A 1 898 ? -0.722 16.453 -29.25 1 92.44 898 GLY A CA 1
ATOM 7267 C C . GLY A 1 898 ? 0.493 15.844 -28.578 1 92.44 898 GLY A C 1
ATOM 7268 O O . GLY A 1 898 ? 0.66 15.953 -27.359 1 92.44 898 GLY A O 1
ATOM 7269 N N . VAL A 1 899 ? 1.292 15.07 -29.359 1 94.56 899 VAL A N 1
ATOM 7270 C CA . VAL A 1 899 ? 2.475 14.414 -28.812 1 94.56 899 VAL A CA 1
ATOM 7271 C C . VAL A 1 899 ? 3.68 15.352 -28.906 1 94.56 899 VAL A C 1
ATOM 7273 O O . VAL A 1 899 ? 3.967 15.883 -29.984 1 94.56 899 VAL A O 1
ATOM 7276 N N . GLU A 1 900 ? 4.293 15.578 -27.75 1 90.62 900 GLU A N 1
ATOM 7277 C CA . GLU A 1 900 ? 5.48 16.422 -27.703 1 90.62 900 GLU A CA 1
ATOM 7278 C C . GLU A 1 900 ? 6.754 15.594 -27.859 1 90.62 900 GLU A C 1
ATOM 7280 O O . GLU A 1 900 ? 6.711 14.367 -27.766 1 90.62 900 GLU A O 1
ATOM 7285 N N . MET A 1 901 ? 7.832 16.281 -28.141 1 90.25 901 MET A N 1
ATOM 7286 C CA . MET A 1 901 ? 9.102 15.586 -28.328 1 90.25 901 MET A CA 1
ATOM 7287 C C . MET A 1 901 ? 9.852 15.445 -27.016 1 90.25 901 MET A C 1
ATOM 7289 O O . MET A 1 901 ? 10.984 15.914 -26.891 1 90.25 901 MET A O 1
ATOM 7293 N N . ASN A 1 902 ? 9.18 14.844 -26.125 1 89.88 902 ASN A N 1
ATOM 7294 C CA . ASN A 1 902 ? 9.75 14.516 -24.828 1 89.88 902 ASN A CA 1
ATOM 7295 C C . ASN A 1 902 ? 9.234 13.18 -24.312 1 89.88 902 ASN A C 1
ATOM 7297 O O . ASN A 1 902 ? 8.43 12.523 -24.969 1 89.88 902 ASN A O 1
ATOM 7301 N N . LEU A 1 903 ? 9.82 12.719 -23.25 1 92.44 903 LEU A N 1
ATOM 7302 C CA . LEU A 1 903 ? 9.484 11.383 -22.781 1 92.44 903 LEU A CA 1
ATOM 7303 C C . LEU A 1 903 ? 8.789 11.453 -21.422 1 92.44 903 LEU A C 1
ATOM 7305 O O . LEU A 1 903 ? 9 10.594 -20.562 1 92.44 903 LEU A O 1
ATOM 7309 N N . GLU A 1 904 ? 7.977 12.484 -21.188 1 89.12 904 GLU A N 1
ATOM 7310 C CA . GLU A 1 904 ? 7.207 12.594 -19.953 1 89.12 904 GLU A CA 1
ATOM 7311 C C . GLU A 1 904 ? 6.086 11.555 -19.906 1 89.12 904 GLU A C 1
ATOM 7313 O O . GLU A 1 904 ? 5.598 11.117 -20.953 1 89.12 904 GLU A O 1
ATOM 7318 N N . ALA A 1 905 ? 5.723 11.148 -18.719 1 88.5 905 ALA A N 1
ATOM 7319 C CA . ALA A 1 905 ? 4.742 10.086 -18.531 1 88.5 905 ALA A CA 1
ATOM 7320 C C . ALA A 1 905 ? 3.434 10.414 -19.25 1 88.5 905 ALA A C 1
ATOM 7322 O O . ALA A 1 905 ? 2.844 9.547 -19.906 1 88.5 905 ALA A O 1
ATOM 7323 N N . LYS A 1 906 ? 2.957 11.633 -19.188 1 89.19 906 LYS A N 1
ATOM 7324 C CA . LYS A 1 906 ? 1.713 12.047 -19.828 1 89.19 906 LYS A CA 1
ATOM 7325 C C . LYS A 1 906 ? 1.836 11.977 -21.344 1 89.19 906 LYS A C 1
ATOM 7327 O O . LYS A 1 906 ? 0.892 11.586 -22.031 1 89.19 906 LYS A O 1
ATOM 7332 N N . ASN A 1 907 ? 2.975 12.414 -21.844 1 92.5 907 ASN A N 1
ATOM 7333 C CA . ASN A 1 907 ? 3.23 12.367 -23.266 1 92.5 907 ASN A CA 1
ATOM 7334 C C . ASN A 1 907 ? 3.281 10.938 -23.781 1 92.5 907 ASN A C 1
ATOM 7336 O O . ASN A 1 907 ? 2.775 10.641 -24.875 1 92.5 907 ASN A O 1
ATOM 7340 N N . ARG A 1 908 ? 3.879 10.008 -23.031 1 94.19 908 ARG A N 1
ATOM 7341 C CA . ARG A 1 908 ? 3.953 8.602 -23.406 1 94.19 908 ARG A CA 1
ATOM 7342 C C . ARG A 1 908 ? 2.562 7.977 -23.453 1 94.19 908 ARG A C 1
ATOM 7344 O O . ARG A 1 908 ? 2.27 7.184 -24.359 1 94.19 908 ARG A O 1
ATOM 7351 N N . ASP A 1 909 ? 1.743 8.344 -22.484 1 93.31 909 ASP A N 1
ATOM 7352 C CA . ASP A 1 909 ? 0.382 7.812 -22.453 1 93.31 909 ASP A CA 1
ATOM 7353 C C . ASP A 1 909 ? -0.435 8.32 -23.641 1 93.31 909 ASP A C 1
ATOM 7355 O O . ASP A 1 909 ? -1.239 7.574 -24.203 1 93.31 909 ASP A O 1
ATOM 7359 N N . LYS A 1 910 ? -0.275 9.57 -23.953 1 95.38 910 LYS A N 1
ATOM 7360 C CA . LYS A 1 910 ? -0.96 10.133 -25.109 1 95.38 910 LYS A CA 1
ATOM 7361 C C . LYS A 1 910 ? -0.554 9.414 -26.391 1 95.38 910 LYS A C 1
ATOM 7363 O O . LYS A 1 910 ? -1.405 9.078 -27.219 1 95.38 910 LYS A O 1
ATOM 7368 N N . PHE A 1 911 ? 0.673 9.156 -26.562 1 96.69 911 PHE A N 1
ATOM 7369 C CA . PHE A 1 911 ? 1.165 8.445 -27.734 1 96.69 911 PHE A CA 1
ATOM 7370 C C . PHE A 1 911 ? 0.593 7.035 -27.797 1 96.69 911 PHE A C 1
ATOM 7372 O O . PHE A 1 911 ? 0.244 6.551 -28.875 1 96.69 911 PHE A O 1
ATOM 7379 N N . THR A 1 912 ? 0.635 6.309 -26.672 1 95.38 912 THR A N 1
ATOM 7380 C CA . THR A 1 912 ? 0.096 4.953 -26.609 1 95.38 912 THR A CA 1
ATOM 7381 C C . THR A 1 912 ? -1.356 4.93 -27.078 1 95.38 912 THR A C 1
ATOM 7383 O O . THR A 1 912 ? -1.758 4.043 -27.828 1 95.38 912 THR A O 1
ATOM 7386 N N . GLY A 1 913 ? -2.152 5.945 -26.625 1 94.19 913 GLY A N 1
ATOM 7387 C CA . GLY A 1 913 ? -3.533 6.047 -27.078 1 94.19 913 GLY A CA 1
ATOM 7388 C C . GLY A 1 913 ? -3.66 6.297 -28.562 1 94.19 913 GLY A C 1
ATOM 7389 O O . GLY A 1 913 ? -4.488 5.68 -29.234 1 94.19 913 GLY A O 1
ATOM 7390 N N . ASN A 1 914 ? -2.867 7.176 -29.078 1 96.69 914 ASN A N 1
ATOM 7391 C CA . ASN A 1 914 ? -2.871 7.492 -30.5 1 96.69 914 ASN A CA 1
ATOM 7392 C C . ASN A 1 914 ? -2.461 6.293 -31.344 1 96.69 914 ASN A C 1
ATOM 7394 O O . ASN A 1 914 ? -2.926 6.133 -32.469 1 96.69 914 ASN A O 1
ATOM 7398 N N . LEU A 1 915 ? -1.55 5.496 -30.812 1 95.31 915 LEU A N 1
ATOM 7399 C CA . LEU A 1 915 ? -1.031 4.352 -31.562 1 95.31 915 LEU A CA 1
ATOM 7400 C C . LEU A 1 915 ? -2.115 3.301 -31.766 1 95.31 915 LEU A C 1
ATOM 7402 O O . LEU A 1 915 ? -2.164 2.65 -32.812 1 95.31 915 LEU A O 1
ATOM 7406 N N . ILE A 1 916 ? -2.895 3.086 -30.781 1 91.88 916 ILE A N 1
ATOM 7407 C CA . ILE A 1 916 ? -3.996 2.135 -30.875 1 91.88 916 ILE A CA 1
ATOM 7408 C C . ILE A 1 916 ? -4.949 2.557 -32 1 91.88 916 ILE A C 1
ATOM 7410 O O . ILE A 1 916 ? -5.367 1.73 -32.812 1 91.88 916 ILE A O 1
ATOM 7414 N N . THR A 1 917 ? -5.242 3.883 -32.031 1 94 917 THR A N 1
ATOM 7415 C CA . THR A 1 917 ? -6.102 4.426 -33.094 1 94 917 THR A CA 1
ATOM 7416 C C . THR A 1 917 ? -5.414 4.332 -34.438 1 94 917 THR A C 1
ATOM 7418 O O . THR A 1 917 ? -6.059 4.027 -35.469 1 94 917 THR A O 1
ATOM 7421 N N . PHE A 1 918 ? -4.223 4.555 -34.5 1 95.19 918 PHE A N 1
ATOM 7422 C CA . PHE A 1 918 ? -3.428 4.473 -35.719 1 95.19 918 PHE A CA 1
ATOM 7423 C C . PHE A 1 918 ? -3.477 3.066 -36.312 1 95.19 918 PHE A C 1
ATOM 7425 O O . PHE A 1 918 ? -3.68 2.896 -37.5 1 95.19 918 PHE A O 1
ATOM 7432 N N . ARG A 1 919 ? -3.182 2.105 -35.469 1 92.62 919 ARG A N 1
ATOM 7433 C CA . ARG A 1 919 ? -3.188 0.71 -35.906 1 92.62 919 ARG A CA 1
ATOM 7434 C C . ARG A 1 919 ? -4.527 0.333 -36.531 1 92.62 919 ARG A C 1
ATOM 7436 O O . ARG A 1 919 ? -4.574 -0.299 -37.594 1 92.62 919 ARG A O 1
ATOM 7443 N N . GLN A 1 920 ? -5.555 0.747 -35.938 1 89.31 920 GLN A N 1
ATOM 7444 C CA . GLN A 1 920 ? -6.895 0.453 -36.438 1 89.31 920 GLN A CA 1
ATOM 7445 C C . GLN A 1 920 ? -7.145 1.136 -37.781 1 89.31 920 GLN A C 1
ATOM 7447 O O . GLN A 1 920 ? -7.703 0.529 -38.688 1 89.31 920 GLN A O 1
ATOM 7452 N N . ASP A 1 921 ? -6.727 2.377 -37.875 1 92.06 921 ASP A N 1
ATOM 7453 C CA . ASP A 1 921 ? -6.945 3.148 -39.094 1 92.06 921 ASP A CA 1
ATOM 7454 C C . ASP A 1 921 ? -6.16 2.559 -40.25 1 92.06 921 ASP A C 1
ATOM 7456 O O . ASP A 1 921 ? -6.68 2.455 -41.375 1 92.06 921 ASP A O 1
ATOM 7460 N N . VAL A 1 922 ? -5.004 2.176 -40.062 1 91.31 922 VAL A N 1
ATOM 7461 C CA . VAL A 1 922 ? -4.145 1.665 -41.125 1 91.31 922 VAL A CA 1
ATOM 7462 C C . VAL A 1 922 ? -4.605 0.266 -41.531 1 91.31 922 VAL A C 1
ATOM 7464 O O . VAL A 1 922 ? -4.582 -0.084 -42.719 1 91.31 922 VAL A O 1
ATOM 7467 N N . ARG A 1 923 ? -4.941 -0.48 -40.594 1 85.25 923 ARG A N 1
ATOM 7468 C CA . ARG A 1 923 ? -5.414 -1.83 -40.875 1 85.25 923 ARG A CA 1
ATOM 7469 C C . ARG A 1 923 ? -6.699 -1.799 -41.688 1 85.25 923 ARG A C 1
ATOM 7471 O O . ARG A 1 923 ? -6.941 -2.688 -42.531 1 85.25 923 ARG A O 1
ATOM 7478 N N . ASN A 1 924 ? -7.48 -0.802 -41.469 1 83.31 924 ASN A N 1
ATOM 7479 C CA . ASN A 1 924 ? -8.711 -0.641 -42.25 1 83.31 924 ASN A CA 1
ATOM 7480 C C . ASN A 1 924 ? -8.414 -0.326 -43.719 1 83.31 924 ASN A C 1
ATOM 7482 O O . ASN A 1 924 ? -9.242 -0.59 -44.594 1 83.31 924 ASN A O 1
ATOM 7486 N N . VAL A 1 925 ? -7.367 0.203 -43.938 1 85.19 925 VAL A N 1
ATOM 7487 C CA . VAL A 1 925 ? -6.984 0.573 -45.312 1 85.19 925 VAL A CA 1
ATOM 7488 C C . VAL A 1 925 ? -6.352 -0.625 -46 1 85.19 925 VAL A C 1
ATOM 7490 O O . VAL A 1 925 ? -6.375 -0.713 -47.25 1 85.19 925 VAL A O 1
ATOM 7493 N N . LEU A 1 926 ? -5.758 -1.493 -45.219 1 78.19 926 LEU A N 1
ATOM 7494 C CA . LEU A 1 926 ? -5.148 -2.686 -45.812 1 78.19 926 LEU A CA 1
ATOM 7495 C C . LEU A 1 926 ? -6.219 -3.684 -46.25 1 78.19 926 LEU A C 1
ATOM 7497 O O . LEU A 1 926 ? -6.02 -4.438 -47.188 1 78.19 926 LEU A O 1
ATOM 7501 N N . MET B 1 1 ? -11.969 28.469 42.469 1 27.61 1 MET B N 1
ATOM 7502 C CA . MET B 1 1 ? -11.148 28.5 41.281 1 27.61 1 MET B CA 1
ATOM 7503 C C . MET B 1 1 ? -10.492 27.141 41.031 1 27.61 1 MET B C 1
ATOM 7505 O O . MET B 1 1 ? -9.906 26.562 41.938 1 27.61 1 MET B O 1
ATOM 7509 N N . ASN B 1 2 ? -11.148 26.281 40.219 1 36.19 2 ASN B N 1
ATOM 7510 C CA . ASN B 1 2 ? -10.586 24.984 39.875 1 36.19 2 ASN B CA 1
ATOM 7511 C C . ASN B 1 2 ? -9.102 25.094 39.5 1 36.19 2 ASN B C 1
ATOM 7513 O O . ASN B 1 2 ? -8.758 25.484 38.406 1 36.19 2 ASN B O 1
ATOM 7517 N N . THR B 1 3 ? -8.359 25.516 40.344 1 38.19 3 THR B N 1
ATOM 7518 C CA . THR B 1 3 ? -6.918 25.531 40.094 1 38.19 3 THR B CA 1
ATOM 7519 C C . THR B 1 3 ? -6.441 24.156 39.625 1 38.19 3 THR B C 1
ATOM 7521 O O . THR B 1 3 ? -6.809 23.141 40.219 1 38.19 3 THR B O 1
ATOM 7524 N N . LEU B 1 4 ? -6.195 24.031 38.344 1 39.97 4 LEU B N 1
ATOM 7525 C CA . LEU B 1 4 ? -5.566 22.875 37.75 1 39.97 4 LEU B CA 1
ATOM 7526 C C . LEU B 1 4 ? -4.562 22.234 38.719 1 39.97 4 LEU B C 1
ATOM 7528 O O . LEU B 1 4 ? -3.436 22.719 38.844 1 39.97 4 LEU B O 1
ATOM 7532 N N . THR B 1 5 ? -4.91 22 39.906 1 44.25 5 THR B N 1
ATOM 7533 C CA . THR B 1 5 ? -3.883 21.234 40.625 1 44.25 5 THR B CA 1
ATOM 7534 C C . THR B 1 5 ? -3.586 19.922 39.906 1 44.25 5 THR B C 1
ATOM 7536 O O . THR B 1 5 ? -4.504 19.219 39.469 1 44.25 5 THR B O 1
ATOM 7539 N N . THR B 1 6 ? -2.348 19.844 39.281 1 48.31 6 THR B N 1
ATOM 7540 C CA . THR B 1 6 ? -1.637 18.922 38.406 1 48.31 6 THR B CA 1
ATOM 7541 C C . THR B 1 6 ? -1.87 17.469 38.844 1 48.31 6 THR B C 1
ATOM 7543 O O . THR B 1 6 ? -1.598 16.531 38.094 1 48.31 6 THR B O 1
ATOM 7546 N N . ARG B 1 7 ? -2.164 17.25 40.156 1 48.56 7 ARG B N 1
ATOM 7547 C CA . ARG B 1 7 ? -1.964 15.883 40.625 1 48.56 7 ARG B CA 1
ATOM 7548 C C . ARG B 1 7 ? -3.213 15.031 40.406 1 48.56 7 ARG B C 1
ATOM 7550 O O . ARG B 1 7 ? -3.205 13.828 40.625 1 48.56 7 ARG B O 1
ATOM 7557 N N . LYS B 1 8 ? -4.414 15.672 40.625 1 53.38 8 LYS B N 1
ATOM 7558 C CA . LYS B 1 8 ? -5.633 14.867 40.656 1 53.38 8 LYS B CA 1
ATOM 7559 C C . LYS B 1 8 ? -6.25 14.758 39.281 1 53.38 8 LYS B C 1
ATOM 7561 O O . LYS B 1 8 ? -6.133 15.68 38.469 1 53.38 8 LYS B O 1
ATOM 7566 N N . SER B 1 9 ? -6.551 13.492 38.906 1 53.03 9 SER B N 1
ATOM 7567 C CA . SER B 1 9 ? -7.195 13.258 37.625 1 53.03 9 SER B CA 1
ATOM 7568 C C . SER B 1 9 ? -8.484 14.055 37.5 1 53.03 9 SER B C 1
ATOM 7570 O O . SER B 1 9 ? -9.047 14.508 38.5 1 53.03 9 SER B O 1
ATOM 7572 N N . LEU B 1 10 ? -8.891 14.586 36.344 1 59.06 10 LEU B N 1
ATOM 7573 C CA . LEU B 1 10 ? -10.117 15.312 36.031 1 59.06 10 LEU B CA 1
ATOM 7574 C C . LEU B 1 10 ? -11.328 14.617 36.656 1 59.06 10 LEU B C 1
ATOM 7576 O O . LEU B 1 10 ? -12.25 15.281 37.125 1 59.06 10 LEU B O 1
ATOM 7580 N N . THR B 1 11 ? -11.164 13.352 36.781 1 59.56 11 THR B N 1
ATOM 7581 C CA . THR B 1 11 ? -12.312 12.617 37.312 1 59.56 11 THR B CA 1
ATOM 7582 C C . THR B 1 11 ? -12.461 12.828 38.812 1 59.56 11 THR B C 1
ATOM 7584 O O . THR B 1 11 ? -13.57 12.992 39.312 1 59.56 11 THR B O 1
ATOM 7587 N N . GLN B 1 12 ? -11.375 12.789 39.438 1 61.5 12 GLN B N 1
ATOM 7588 C CA . GLN B 1 12 ? -11.43 13 40.875 1 61.5 12 GLN B CA 1
ATOM 7589 C C . GLN B 1 12 ? -11.891 14.414 41.219 1 61.5 12 GLN B C 1
ATOM 7591 O O . GLN B 1 12 ? -12.68 14.617 42.156 1 61.5 12 GLN B O 1
ATOM 7596 N N . HIS B 1 13 ? -11.32 15.32 40.531 1 63.94 13 HIS B N 1
ATOM 7597 C CA . HIS B 1 13 ? -11.758 16.703 40.688 1 63.94 13 HIS B CA 1
ATOM 7598 C C . HIS B 1 13 ? -13.258 16.828 40.469 1 63.94 13 HIS B C 1
ATOM 7600 O O . HIS B 1 13 ? -13.945 17.562 41.188 1 63.94 13 HIS B O 1
ATOM 7606 N N . ARG B 1 14 ? -13.586 16.188 39.562 1 73.19 14 ARG B N 1
ATOM 7607 C CA . ARG B 1 14 ? -15.008 16.219 39.25 1 73.19 14 ARG B CA 1
ATOM 7608 C C . ARG B 1 14 ? -15.836 15.664 40.375 1 73.19 14 ARG B C 1
ATOM 7610 O O . ARG B 1 14 ? -16.859 16.234 40.75 1 73.19 14 ARG B O 1
ATOM 7617 N N . LYS B 1 15 ? -15.328 14.57 41 1 71.69 15 LYS B N 1
ATOM 7618 C CA . LYS B 1 15 ? -16.062 13.969 42.094 1 71.69 15 LYS B CA 1
ATOM 7619 C C . LYS B 1 15 ? -16.125 14.906 43.312 1 71.69 15 LYS B C 1
ATOM 7621 O O . LYS B 1 15 ? -17.156 15.031 43.969 1 71.69 15 LYS B O 1
ATOM 7626 N N . ILE B 1 16 ? -15.055 15.539 43.5 1 72.94 16 ILE B N 1
ATOM 7627 C CA . ILE B 1 16 ? -14.984 16.469 44.625 1 72.94 16 ILE B CA 1
ATOM 7628 C C . ILE B 1 16 ? -15.898 17.656 44.375 1 72.94 16 ILE B C 1
ATOM 7630 O O . ILE B 1 16 ? -16.641 18.094 45.25 1 72.94 16 ILE B O 1
ATOM 7634 N N . ALA B 1 17 ? -15.82 18.156 43.219 1 78.38 17 ALA B N 1
ATOM 7635 C CA . ALA B 1 17 ? -16.641 19.297 42.844 1 78.38 17 ALA B CA 1
ATOM 7636 C C . ALA B 1 17 ? -18.125 18.953 42.906 1 78.38 17 ALA B C 1
ATOM 7638 O O . ALA B 1 17 ? -18.922 19.75 43.438 1 78.38 17 ALA B O 1
ATOM 7639 N N . VAL B 1 18 ? -18.344 17.812 42.5 1 80.94 18 VAL B N 1
ATOM 7640 C CA . VAL B 1 18 ? -19.75 17.391 42.5 1 80.94 18 VAL B CA 1
ATOM 7641 C C . VAL B 1 18 ? -20.234 17.172 43.938 1 80.94 18 VAL B C 1
ATOM 7643 O O . VAL B 1 18 ? -21.359 17.531 44.25 1 80.94 18 VAL B O 1
ATOM 7646 N N . SER B 1 19 ? -19.344 16.641 44.812 1 81.69 19 SER B N 1
ATOM 7647 C CA . SER B 1 19 ? -19.703 16.438 46.219 1 81.69 19 SER B CA 1
ATOM 7648 C C . SER B 1 19 ? -19.922 17.781 46.938 1 81.69 19 SER B C 1
ATOM 7650 O O . SER B 1 19 ? -20.891 17.938 47.656 1 81.69 19 SER B O 1
ATOM 7652 N N . PHE B 1 20 ? -19.078 18.656 46.656 1 86.12 20 PHE B N 1
ATOM 7653 C CA . PHE B 1 20 ? -19.219 19.969 47.25 1 86.12 20 PHE B CA 1
ATOM 7654 C C . PHE B 1 20 ? -20.484 20.656 46.781 1 86.12 20 PHE B C 1
ATOM 7656 O O . PHE B 1 20 ? -21.203 21.281 47.562 1 86.12 20 PHE B O 1
ATOM 7663 N N . ARG B 1 21 ? -20.75 20.594 45.562 1 86.69 21 ARG B N 1
ATOM 7664 C CA . ARG B 1 21 ? -21.938 21.188 44.938 1 86.69 21 ARG B CA 1
ATOM 7665 C C . ARG B 1 21 ? -23.219 20.672 45.594 1 86.69 21 ARG B C 1
ATOM 7667 O O . ARG B 1 21 ? -24.094 21.453 45.969 1 86.69 21 ARG B O 1
ATOM 7674 N N . ASP B 1 22 ? -23.266 19.406 45.844 1 85.56 22 ASP B N 1
ATOM 7675 C CA . ASP B 1 22 ? -24.5 18.781 46.281 1 85.56 22 ASP B CA 1
ATOM 7676 C C . ASP B 1 22 ? -24.672 18.938 47.812 1 85.56 22 ASP B C 1
ATOM 7678 O O . ASP B 1 22 ? -25.797 19.047 48.281 1 85.56 22 ASP B O 1
ATOM 7682 N N . LEU B 1 23 ? -23.531 19.109 48.5 1 86.94 23 LEU B N 1
ATOM 7683 C CA . LEU B 1 23 ? -23.641 19.047 49.969 1 86.94 23 LEU B CA 1
ATOM 7684 C C . LEU B 1 23 ? -23.609 20.453 50.562 1 86.94 23 LEU B C 1
ATOM 7686 O O . LEU B 1 23 ? -24.25 20.719 51.594 1 86.94 23 LEU B O 1
ATOM 7690 N N . ALA B 1 24 ? -22.828 21.297 50.031 1 89.81 24 ALA B N 1
ATOM 7691 C CA . ALA B 1 24 ? -22.547 22.531 50.781 1 89.81 24 ALA B CA 1
ATOM 7692 C C . ALA B 1 24 ? -22.922 23.766 49.938 1 89.81 24 ALA B C 1
ATOM 7694 O O . ALA B 1 24 ? -23.391 24.766 50.5 1 89.81 24 ALA B O 1
ATOM 7695 N N . LEU B 1 25 ? -22.828 23.797 48.688 1 92.31 25 LEU B N 1
ATOM 7696 C CA . LEU B 1 25 ? -22.875 25 47.875 1 92.31 25 LEU B CA 1
ATOM 7697 C C . LEU B 1 25 ? -24.266 25.625 47.938 1 92.31 25 LEU B C 1
ATOM 7699 O O . LEU B 1 25 ? -24.391 26.859 47.969 1 92.31 25 LEU B O 1
ATOM 7703 N N . ARG B 1 26 ? -25.297 24.844 47.906 1 92 26 ARG B N 1
ATOM 7704 C CA . ARG B 1 26 ? -26.656 25.391 47.938 1 92 26 ARG B CA 1
ATOM 7705 C C . ARG B 1 26 ? -26.906 26.156 49.219 1 92 26 ARG B C 1
ATOM 7707 O O . ARG B 1 26 ? -27.469 27.234 49.219 1 92 26 ARG B O 1
ATOM 7714 N N . GLY B 1 27 ? -26.438 25.578 50.312 1 92.12 27 GLY B N 1
ATOM 7715 C CA . GLY B 1 27 ? -26.594 26.234 51.625 1 92.12 27 GLY B CA 1
ATOM 7716 C C . GLY B 1 27 ? -25.859 27.562 51.688 1 92.12 27 GLY B C 1
ATOM 7717 O O . GLY B 1 27 ? -26.391 28.531 52.219 1 92.12 27 GLY B O 1
ATOM 7718 N N . ILE B 1 28 ? -24.75 27.594 51.188 1 93.75 28 ILE B N 1
ATOM 7719 C CA . ILE B 1 28 ? -23.953 28.812 51.188 1 93.75 28 ILE B CA 1
ATOM 7720 C C . ILE B 1 28 ? -24.641 29.875 50.312 1 93.75 28 ILE B C 1
ATOM 7722 O O . ILE B 1 28 ? -24.703 31.047 50.719 1 93.75 28 ILE B O 1
ATOM 7726 N N . PHE B 1 29 ? -25.156 29.484 49.188 1 94.38 29 PHE B N 1
ATOM 7727 C CA . PHE B 1 29 ? -25.859 30.391 48.281 1 94.38 29 PHE B CA 1
ATOM 7728 C C . PHE B 1 29 ? -27.094 30.969 48.969 1 94.38 29 PHE B C 1
ATOM 7730 O O . PHE B 1 29 ? -27.328 32.188 48.906 1 94.38 29 PHE B O 1
ATOM 7737 N N . GLU B 1 30 ? -27.797 30.172 49.688 1 93.31 30 GLU B N 1
ATOM 7738 C CA . GLU B 1 30 ? -29 30.609 50.375 1 93.31 30 GLU B CA 1
ATOM 7739 C C . GLU B 1 30 ? -28.656 31.594 51.5 1 93.31 30 GLU B C 1
ATOM 7741 O O . GLU B 1 30 ? -29.375 32.562 51.719 1 93.31 30 GLU B O 1
ATOM 7746 N N . THR B 1 31 ? -27.531 31.344 52.125 1 93.38 31 THR B N 1
ATOM 7747 C CA . THR B 1 31 ? -27.078 32.25 53.188 1 93.38 31 THR B CA 1
ATOM 7748 C C . THR B 1 31 ? -26.719 33.625 52.594 1 93.38 31 THR B C 1
ATOM 7750 O O . THR B 1 31 ? -27.016 34.656 53.188 1 93.38 31 THR B O 1
ATOM 7753 N N . SER B 1 32 ? -26.156 33.531 51.5 1 94 32 SER B N 1
ATOM 7754 C CA . SER B 1 32 ? -25.797 34.812 50.875 1 94 32 SER B CA 1
ATOM 7755 C C . SER B 1 32 ? -27.031 35.594 50.438 1 94 32 SER B C 1
ATOM 7757 O O . SER B 1 32 ? -27.094 36.812 50.594 1 94 32 SER B O 1
ATOM 7759 N N . LEU B 1 33 ? -28.047 34.969 49.938 1 93.88 33 LEU B N 1
ATOM 7760 C CA . LEU B 1 33 ? -29.297 35.625 49.531 1 93.88 33 LEU B CA 1
ATOM 7761 C C . LEU B 1 33 ? -30.016 36.219 50.719 1 93.88 33 LEU B C 1
ATOM 7763 O O . LEU B 1 33 ? -30.531 37.344 50.625 1 93.88 33 LEU B O 1
ATOM 7767 N N . PHE B 1 34 ? -29.906 35.531 51.812 1 92.56 34 PHE B N 1
ATOM 7768 C CA . PHE B 1 34 ? -30.562 36 53.031 1 92.56 34 PHE B CA 1
ATOM 7769 C C . PHE B 1 34 ? -29.859 37.25 53.562 1 92.56 34 PHE B C 1
ATOM 7771 O O . PHE B 1 34 ? -30.531 38.219 53.969 1 92.56 34 PHE B O 1
ATOM 7778 N N . THR B 1 35 ? -28.625 37.188 53.5 1 93.44 35 THR B N 1
ATOM 7779 C CA . THR B 1 35 ? -27.859 38.344 53.938 1 93.44 35 THR B CA 1
ATOM 7780 C C . THR B 1 35 ? -28.156 39.562 53.062 1 93.44 35 THR B C 1
ATOM 7782 O O . THR B 1 35 ? -28.328 40.688 53.562 1 93.44 35 THR B O 1
ATOM 7785 N N . LEU B 1 36 ? -28.344 39.344 51.781 1 94.38 36 LEU B N 1
ATOM 7786 C CA . LEU B 1 36 ? -28.609 40.438 50.844 1 94.38 36 LEU B CA 1
ATOM 7787 C C . LEU B 1 36 ? -30.016 41 51.062 1 94.38 36 LEU B C 1
ATOM 7789 O O . LEU B 1 36 ? -30.25 42.188 50.906 1 94.38 36 LEU B O 1
ATOM 7793 N N . LYS B 1 37 ? -30.984 40.188 51.375 1 92.44 37 LYS B N 1
ATOM 7794 C CA . LYS B 1 37 ? -32.344 40.625 51.656 1 92.44 37 LYS B CA 1
ATOM 7795 C C . LYS B 1 37 ? -32.375 41.5 52.906 1 92.44 37 LYS B C 1
ATOM 7797 O O . LYS B 1 37 ? -33.094 42.531 52.938 1 92.44 37 LYS B O 1
ATOM 7802 N N . ASP B 1 38 ? -31.531 41.156 53.844 1 90.06 38 ASP B N 1
ATOM 7803 C CA . ASP B 1 38 ? -31.453 41.938 55.094 1 90.06 38 ASP B CA 1
ATOM 7804 C C . ASP B 1 38 ? -30.812 43.281 54.844 1 90.06 38 ASP B C 1
ATOM 7806 O O . ASP B 1 38 ? -31.266 44.312 55.406 1 90.06 38 ASP B O 1
ATOM 7810 N N . VAL B 1 39 ? -29.891 43.25 54.031 1 91.06 39 VAL B N 1
ATOM 7811 C CA . VAL B 1 39 ? -29.219 44.5 53.688 1 91.06 39 VAL B CA 1
ATOM 7812 C C . VAL B 1 39 ? -30.172 45.406 52.938 1 91.06 39 VAL B C 1
ATOM 7814 O O . VAL B 1 39 ? -30.234 46.625 53.188 1 91.06 39 VAL B O 1
ATOM 7817 N N . LEU B 1 40 ? -30.984 44.906 52.031 1 90.25 40 LEU B N 1
ATOM 7818 C CA . LEU B 1 40 ? -31.938 45.719 51.25 1 90.25 40 LEU B CA 1
ATOM 7819 C C . LEU B 1 40 ? -33 46.312 52.125 1 90.25 40 LEU B C 1
ATOM 7821 O O . LEU B 1 40 ? -33.375 47.469 51.938 1 90.25 40 LEU B O 1
ATOM 7825 N N . ARG B 1 41 ? -33.469 45.656 53.25 1 88.94 41 ARG B N 1
ATOM 7826 C CA . ARG B 1 41 ? -34.469 46.156 54.188 1 88.94 41 ARG B CA 1
ATOM 7827 C C . ARG B 1 41 ? -33.906 47.281 55.031 1 88.94 41 ARG B C 1
ATOM 7829 O O . ARG B 1 41 ? -34.594 48.281 55.281 1 88.94 41 ARG B O 1
ATOM 7836 N N . SER B 1 42 ? -32.656 47.062 55.25 1 83.88 42 SER B N 1
ATOM 7837 C CA . SER B 1 42 ? -32 48.094 56.062 1 83.88 42 SER B CA 1
ATOM 7838 C C . SER B 1 42 ? -31.781 49.375 55.219 1 83.88 42 SER B C 1
ATOM 7840 O O . SER B 1 42 ? -31.922 50.5 55.75 1 83.88 42 SER B O 1
ATOM 7842 N N . LEU B 1 43 ? -31.516 49.156 53.938 1 79.62 43 LEU B N 1
ATOM 7843 C CA . LEU B 1 43 ? -31.281 50.281 53.062 1 79.62 43 LEU B CA 1
ATOM 7844 C C . LEU B 1 43 ? -32.594 51 52.719 1 79.62 43 LEU B C 1
ATOM 7846 O O . LEU B 1 43 ? -32.625 52.25 52.594 1 79.62 43 LEU B O 1
ATOM 7850 N N . SER B 1 44 ? -33.75 50.312 52.531 1 71.94 44 SER B N 1
ATOM 7851 C CA . SER B 1 44 ? -35.062 50.875 52.219 1 71.94 44 SER B CA 1
ATOM 7852 C C . SER B 1 44 ? -35.656 51.562 53.406 1 71.94 44 SER B C 1
ATOM 7854 O O . SER B 1 44 ? -36.375 52.562 53.281 1 71.94 44 SER B O 1
ATOM 7856 N N . GLY B 1 45 ? -35.625 51.125 54.656 1 60 45 GLY B N 1
ATOM 7857 C CA . GLY B 1 45 ? -36.156 51.719 55.875 1 60 45 GLY B CA 1
ATOM 7858 C C . GLY B 1 45 ? -35.406 52.938 56.312 1 60 45 GLY B C 1
ATOM 7859 O O . GLY B 1 45 ? -35.844 53.688 57.188 1 60 45 GLY B O 1
ATOM 7860 N N . MET B 1 46 ? -34.188 53.094 56.062 1 51.44 46 MET B N 1
ATOM 7861 C CA . MET B 1 46 ? -33.406 54.25 56.469 1 51.44 46 MET B CA 1
ATOM 7862 C C . MET B 1 46 ? -33.75 55.469 55.625 1 51.44 46 MET B C 1
ATOM 7864 O O . MET B 1 46 ? -33.25 55.625 54.5 1 51.44 46 MET B O 1
ATOM 7868 N N . GLY B 1 47 ? -34.938 55.906 55.406 1 42 47 GLY B N 1
ATOM 7869 C CA . GLY B 1 47 ? -35.281 57.25 54.969 1 42 47 GLY B CA 1
ATOM 7870 C C . GLY B 1 47 ? -34.344 58.312 55.5 1 42 47 GLY B C 1
ATOM 7871 O O . GLY B 1 47 ? -33.375 58.688 54.844 1 42 47 GLY B O 1
ATOM 7872 N N . LEU B 1 48 ? -35 59.5 56.281 1 39.25 48 LEU B N 1
ATOM 7873 C CA . LEU B 1 48 ? -34.688 60.906 56.531 1 39.25 48 LEU B CA 1
ATOM 7874 C C . LEU B 1 48 ? -33.531 61.062 57.531 1 39.25 48 LEU B C 1
ATOM 7876 O O . LEU B 1 48 ? -33.125 62.156 57.844 1 39.25 48 LEU B O 1
ATOM 7880 N N . ASN B 1 49 ? -33.406 60.219 58.562 1 37.28 49 ASN B N 1
ATOM 7881 C CA . ASN B 1 49 ? -32.688 60.875 59.625 1 37.28 49 ASN B CA 1
ATOM 7882 C C . ASN B 1 49 ? -31.188 61 59.312 1 37.28 49 ASN B C 1
ATOM 7884 O O . ASN B 1 49 ? -30.531 59.969 59.094 1 37.28 49 ASN B O 1
ATOM 7888 N N . ILE B 1 50 ? -30.641 62.156 58.969 1 38.19 50 ILE B N 1
ATOM 7889 C CA . ILE B 1 50 ? -29.422 62.781 58.469 1 38.19 50 ILE B CA 1
ATOM 7890 C C . ILE B 1 50 ? -28.25 62.375 59.344 1 38.19 50 ILE B C 1
ATOM 7892 O O . ILE B 1 50 ? -27.094 62.406 58.906 1 38.19 50 ILE B O 1
ATOM 7896 N N . GLY B 1 51 ? -28.406 62.562 60.688 1 40.03 51 GLY B N 1
ATOM 7897 C CA . GLY B 1 51 ? -27.219 62.906 61.469 1 40.03 51 GLY B CA 1
ATOM 7898 C C . GLY B 1 51 ? -26.188 61.781 61.5 1 40.03 51 GLY B C 1
ATOM 7899 O O . GLY B 1 51 ? -25.016 62 61.219 1 40.03 51 GLY B O 1
ATOM 7900 N N . GLY B 1 52 ? -26.281 60.844 62.469 1 41.94 52 GLY B N 1
ATOM 7901 C CA . GLY B 1 52 ? -25.281 59.938 62.969 1 41.94 52 GLY B CA 1
ATOM 7902 C C . GLY B 1 52 ? -25 58.781 62 1 41.94 52 GLY B C 1
ATOM 7903 O O . GLY B 1 52 ? -24.312 57.812 62.375 1 41.94 52 GLY B O 1
ATOM 7904 N N . MET B 1 53 ? -25.641 58.594 60.875 1 46.16 53 MET B N 1
ATOM 7905 C CA . MET B 1 53 ? -26.031 57.562 59.938 1 46.16 53 MET B CA 1
ATOM 7906 C C . MET B 1 53 ? -24.891 57.25 58.969 1 46.16 53 MET B C 1
ATOM 7908 O O . MET B 1 53 ? -25.016 56.375 58.125 1 46.16 53 MET B O 1
ATOM 7912 N N . ASN B 1 54 ? -23.859 57.719 58.938 1 52.97 54 ASN B N 1
ATOM 7913 C CA . ASN B 1 54 ? -22.766 57.5 58.031 1 52.97 54 ASN B CA 1
ATOM 7914 C C . ASN B 1 54 ? -22.062 56.156 58.312 1 52.97 54 ASN B C 1
ATOM 7916 O O . ASN B 1 54 ? -21.703 55.438 57.375 1 52.97 54 ASN B O 1
ATOM 7920 N N . ASN B 1 55 ? -21.828 55.812 59.594 1 57.72 55 ASN B N 1
ATOM 7921 C CA . ASN B 1 55 ? -21.062 54.625 59.938 1 57.72 55 ASN B CA 1
ATOM 7922 C C . ASN B 1 55 ? -21.828 53.344 59.625 1 57.72 55 ASN B C 1
ATOM 7924 O O . ASN B 1 55 ? -21.25 52.344 59.156 1 57.72 55 ASN B O 1
ATOM 7928 N N . ASN B 1 56 ? -23.141 53.344 59.812 1 63.16 56 ASN B N 1
ATOM 7929 C CA . ASN B 1 56 ? -23.969 52.188 59.562 1 63.16 56 ASN B CA 1
ATOM 7930 C C . ASN B 1 56 ? -24.156 51.938 58.062 1 63.16 56 ASN B C 1
ATOM 7932 O O . ASN B 1 56 ? -24.203 50.781 57.625 1 63.16 56 ASN B O 1
ATOM 7936 N N . LEU B 1 57 ? -24.047 52.906 57.344 1 71.56 57 LEU B N 1
ATOM 7937 C CA . LEU B 1 57 ? -24.156 52.781 55.906 1 71.56 57 LEU B CA 1
ATOM 7938 C C . LEU B 1 57 ? -22.906 52.125 55.312 1 71.56 57 LEU B C 1
ATOM 7940 O O . LEU B 1 57 ? -23 51.281 54.438 1 71.56 57 LEU B O 1
ATOM 7944 N N . GLN B 1 58 ? -21.828 52.5 55.938 1 78 58 GLN B N 1
ATOM 7945 C CA . GLN B 1 58 ? -20.562 51.938 55.469 1 78 58 GLN B CA 1
ATOM 7946 C C . GLN B 1 58 ? -20.469 50.438 55.812 1 78 58 GLN B C 1
ATOM 7948 O O . GLN B 1 58 ? -19.953 49.656 55.031 1 78 58 GLN B O 1
ATOM 7953 N N . ALA B 1 59 ? -21.031 50.281 57.031 1 80.44 59 ALA B N 1
ATOM 7954 C CA . ALA B 1 59 ? -21 48.875 57.438 1 80.44 59 ALA B CA 1
ATOM 7955 C C . ALA B 1 59 ? -21.938 48.031 56.594 1 80.44 59 ALA B C 1
ATOM 7957 O O . ALA B 1 59 ? -21.609 46.906 56.219 1 80.44 59 ALA B O 1
ATOM 7958 N N . ASN B 1 60 ? -23 48.531 56.219 1 84 60 ASN B N 1
ATOM 7959 C CA . ASN B 1 60 ? -23.953 47.812 55.375 1 84 60 ASN B CA 1
ATOM 7960 C C . ASN B 1 60 ? -23.422 47.656 53.938 1 84 60 ASN B C 1
ATOM 7962 O O . ASN B 1 60 ? -23.641 46.594 53.312 1 84 60 ASN B O 1
ATOM 7966 N N . GLU B 1 61 ? -22.734 48.531 53.5 1 87.38 61 GLU B N 1
ATOM 7967 C CA . GLU B 1 61 ? -22.172 48.438 52.156 1 87.38 61 GLU B CA 1
ATOM 7968 C C . GLU B 1 61 ? -21.062 47.375 52.125 1 87.38 61 GLU B C 1
ATOM 7970 O O . GLU B 1 61 ? -20.938 46.656 51.125 1 87.38 61 GLU B O 1
ATOM 7975 N N . ALA B 1 62 ? -20.297 47.375 53.219 1 90.44 62 ALA B N 1
ATOM 7976 C CA . ALA B 1 62 ? -19.25 46.375 53.281 1 90.44 62 ALA B CA 1
ATOM 7977 C C . ALA B 1 62 ? -19.844 44.969 53.344 1 90.44 62 ALA B C 1
ATOM 7979 O O . ALA B 1 62 ? -19.359 44.062 52.656 1 90.44 62 ALA B O 1
ATOM 7980 N N . LEU B 1 63 ? -20.891 44.938 54.125 1 90.44 63 LEU B N 1
ATOM 7981 C CA . LEU B 1 63 ? -21.578 43.656 54.188 1 90.44 63 LEU B CA 1
ATOM 7982 C C . LEU B 1 63 ? -22.219 43.281 52.875 1 90.44 63 LEU B C 1
ATOM 7984 O O . LEU B 1 63 ? -22.203 42.125 52.469 1 90.44 63 LEU B O 1
ATOM 7988 N N . CYS B 1 64 ? -22.719 44.219 52.25 1 92.44 64 CYS B N 1
ATOM 7989 C CA . CYS B 1 64 ? -23.297 44 50.938 1 92.44 64 CYS B CA 1
ATOM 7990 C C . CYS B 1 64 ? -22.25 43.531 49.938 1 92.44 64 CYS B C 1
ATOM 7992 O O . CYS B 1 64 ? -22.484 42.594 49.156 1 92.44 64 CYS B O 1
ATOM 7994 N N . GLN B 1 65 ? -21.125 44.062 49.969 1 93.38 65 GLN B N 1
ATOM 7995 C CA . GLN B 1 65 ? -20.047 43.719 49.031 1 93.38 65 GLN B CA 1
ATOM 7996 C C . GLN B 1 65 ? -19.594 42.281 49.25 1 93.38 65 GLN B C 1
ATOM 7998 O O . GLN B 1 65 ? -19.391 41.531 48.281 1 93.38 65 GLN B O 1
ATOM 8003 N N . GLU B 1 66 ? -19.453 41.938 50.5 1 93.56 66 GLU B N 1
ATOM 8004 C CA . GLU B 1 66 ? -19.047 40.562 50.812 1 93.56 66 GLU B CA 1
ATOM 8005 C C . GLU B 1 66 ? -20.094 39.562 50.406 1 93.56 66 GLU B C 1
ATOM 8007 O O . GLU B 1 66 ? -19.766 38.469 49.906 1 93.56 66 GLU B O 1
ATOM 8012 N N . ALA B 1 67 ? -21.266 39.938 50.656 1 93.94 67 ALA B N 1
ATOM 8013 C CA . ALA B 1 67 ? -22.359 39.031 50.281 1 93.94 67 ALA B CA 1
ATOM 8014 C C . ALA B 1 67 ? -22.453 38.906 48.781 1 93.94 67 ALA B C 1
ATOM 8016 O O . ALA B 1 67 ? -22.719 37.812 48.25 1 93.94 67 ALA B O 1
ATOM 8017 N N . LEU B 1 68 ? -22.281 39.969 48.031 1 95.62 68 LEU B N 1
ATOM 8018 C CA . LEU B 1 68 ? -22.297 39.906 46.594 1 95.62 68 LEU B CA 1
ATOM 8019 C C . LEU B 1 68 ? -21.141 39.062 46.031 1 95.62 68 LEU B C 1
ATOM 8021 O O . LEU B 1 68 ? -21.328 38.281 45.125 1 95.62 68 LEU B O 1
ATOM 8025 N N . GLU B 1 69 ? -20.016 39.219 46.594 1 94.88 69 GLU B N 1
ATOM 8026 C CA . GLU B 1 69 ? -18.844 38.469 46.156 1 94.88 69 GLU B CA 1
ATOM 8027 C C . GLU B 1 69 ? -19.047 36.969 46.406 1 94.88 69 GLU B C 1
ATOM 8029 O O . GLU B 1 69 ? -18.625 36.125 45.625 1 94.88 69 GLU B O 1
ATOM 8034 N N . LEU B 1 70 ? -19.594 36.781 47.531 1 94.19 70 LEU B N 1
ATOM 8035 C CA . LEU B 1 70 ? -19.891 35.375 47.844 1 94.19 70 LEU B CA 1
ATOM 8036 C C . LEU B 1 70 ? -20.906 34.781 46.844 1 94.19 70 LEU B C 1
ATOM 8038 O O . LEU B 1 70 ? -20.766 33.656 46.406 1 94.19 70 LEU B O 1
ATOM 8042 N N . THR B 1 71 ? -21.906 35.469 46.562 1 93.62 71 THR B N 1
ATOM 8043 C CA . THR B 1 71 ? -22.906 35.031 45.594 1 93.62 71 THR B CA 1
ATOM 8044 C C . THR B 1 71 ? -22.266 34.781 44.219 1 93.62 71 THR B C 1
ATOM 8046 O O . THR B 1 71 ? -22.547 33.781 43.562 1 93.62 71 THR B O 1
ATOM 8049 N N . LEU B 1 72 ? -21.438 35.688 43.812 1 94 72 LEU B N 1
ATOM 8050 C CA . LEU B 1 72 ? -20.734 35.562 42.531 1 94 72 LEU B CA 1
ATOM 8051 C C . LEU B 1 72 ? -19.859 34.312 42.531 1 94 72 LEU B C 1
ATOM 8053 O O . LEU B 1 72 ? -19.859 33.562 41.531 1 94 72 LEU B O 1
ATOM 8057 N N . SER B 1 73 ? -19.219 34.062 43.594 1 92.06 73 SER B N 1
ATOM 8058 C CA . SER B 1 73 ? -18.359 32.906 43.688 1 92.06 73 SER B CA 1
ATOM 8059 C C . SER B 1 73 ? -19.156 31.609 43.625 1 92.06 73 SER B C 1
ATOM 8061 O O . SER B 1 73 ? -18.703 30.609 43.062 1 92.06 73 SER B O 1
ATOM 8063 N N . CYS B 1 74 ? -20.281 31.641 44.188 1 92 74 CYS B N 1
ATOM 8064 C CA . CYS B 1 74 ? -21.141 30.469 44.156 1 92 74 CYS B CA 1
ATOM 8065 C C . CYS B 1 74 ? -21.641 30.172 42.75 1 92 74 CYS B C 1
ATOM 8067 O O . CYS B 1 74 ? -21.641 29.031 42.312 1 92 74 CYS B O 1
ATOM 8069 N N . LEU B 1 75 ? -21.969 31.203 42.094 1 90.19 75 LEU B N 1
ATOM 8070 C CA . LEU B 1 75 ? -22.547 31.031 40.75 1 90.19 75 LEU B CA 1
ATOM 8071 C C . LEU B 1 75 ? -21.469 30.719 39.719 1 90.19 75 LEU B C 1
ATOM 8073 O O . LEU B 1 75 ? -21.75 30.125 38.688 1 90.19 75 LEU B O 1
ATOM 8077 N N . LYS B 1 76 ? -20.297 31.094 39.906 1 87.81 76 LYS B N 1
ATOM 8078 C CA . LYS B 1 76 ? -19.172 30.859 39 1 87.81 76 LYS B CA 1
ATOM 8079 C C . LYS B 1 76 ? -18.547 29.5 39.25 1 87.81 76 LYS B C 1
ATOM 8081 O O . LYS B 1 76 ? -17.609 29.109 38.562 1 87.81 76 LYS B O 1
ATOM 8086 N N . PHE B 1 77 ? -19.094 28.844 40.219 1 86.62 77 PHE B N 1
ATOM 8087 C CA . PHE B 1 77 ? -18.562 27.516 40.562 1 86.62 77 PHE B CA 1
ATOM 8088 C C . PHE B 1 77 ? -18.734 26.547 39.406 1 86.62 77 PHE B C 1
ATOM 8090 O O . PHE B 1 77 ? -19.75 26.578 38.688 1 86.62 77 PHE B O 1
ATOM 8097 N N . ASP B 1 78 ? -17.781 25.75 39.062 1 78.75 78 ASP B N 1
ATOM 8098 C CA . ASP B 1 78 ? -17.844 24.734 38 1 78.75 78 ASP B CA 1
ATOM 8099 C C . ASP B 1 78 ? -18.719 23.562 38.438 1 78.75 78 ASP B C 1
ATOM 8101 O O . ASP B 1 78 ? -18.219 22.609 39.031 1 78.75 78 ASP B O 1
ATOM 8105 N N . PHE B 1 79 ? -19.938 23.531 38.062 1 81.81 79 PHE B N 1
ATOM 8106 C CA . PHE B 1 79 ? -20.953 22.594 38.531 1 81.81 79 PHE B CA 1
ATOM 8107 C C . PHE B 1 79 ? -20.703 21.203 37.938 1 81.81 79 PHE B C 1
ATOM 8109 O O . PHE B 1 79 ? -21.188 20.203 38.5 1 81.81 79 PHE B O 1
ATOM 8116 N N . VAL B 1 80 ? -20.172 20.969 36.656 1 72.62 80 VAL B N 1
ATOM 8117 C CA . VAL B 1 80 ? -19.984 19.672 36 1 72.62 80 VAL B CA 1
ATOM 8118 C C . VAL B 1 80 ? -18.578 19.141 36.281 1 72.62 80 VAL B C 1
ATOM 8120 O O . VAL B 1 80 ? -18.375 17.922 36.344 1 72.62 80 VAL B O 1
ATOM 8123 N N . GLY B 1 81 ? -17.703 19.875 36.719 1 62.12 81 GLY B N 1
ATOM 8124 C CA . GLY B 1 81 ? -16.344 19.469 37.031 1 62.12 81 GLY B CA 1
ATOM 8125 C C . GLY B 1 81 ? -15.461 19.344 35.812 1 62.12 81 GLY B C 1
ATOM 8126 O O . GLY B 1 81 ? -14.43 18.656 35.844 1 62.12 81 GLY B O 1
ATOM 8127 N N . ILE B 1 82 ? -15.914 19.484 34.562 1 57.09 82 ILE B N 1
ATOM 8128 C CA . ILE B 1 82 ? -15.148 19.188 33.344 1 57.09 82 ILE B CA 1
ATOM 8129 C C . ILE B 1 82 ? -14.336 20.406 32.938 1 57.09 82 ILE B C 1
ATOM 8131 O O . ILE B 1 82 ? -13.375 20.297 32.156 1 57.09 82 ILE B O 1
ATOM 8135 N N . PHE B 1 83 ? -14.852 21.562 33.125 1 52.84 83 PHE B N 1
ATOM 8136 C CA . PHE B 1 83 ? -14.297 22.703 32.406 1 52.84 83 PHE B CA 1
ATOM 8137 C C . PHE B 1 83 ? -13.047 23.219 33.125 1 52.84 83 PHE B C 1
ATOM 8139 O O . PHE B 1 83 ? -13.141 23.984 34.094 1 52.84 83 PHE B O 1
ATOM 8146 N N . PRO B 1 84 ? -11.945 22.422 32.969 1 46.72 84 PRO B N 1
ATOM 8147 C CA . PRO B 1 84 ? -10.766 22.938 33.688 1 46.72 84 PRO B CA 1
ATOM 8148 C C . PRO B 1 84 ? -10.539 24.422 33.469 1 46.72 84 PRO B C 1
ATOM 8150 O O . PRO B 1 84 ? -10.008 25.109 34.344 1 46.72 84 PRO B O 1
ATOM 8153 N N . ASP B 1 85 ? -10.117 24.797 32.094 1 43.28 85 ASP B N 1
ATOM 8154 C CA . ASP B 1 85 ? -9.578 26.109 31.75 1 43.28 85 ASP B CA 1
ATOM 8155 C C . ASP B 1 85 ? -10.625 27.203 31.938 1 43.28 85 ASP B C 1
ATOM 8157 O O . ASP B 1 85 ? -11.766 27.062 31.484 1 43.28 85 ASP B O 1
ATOM 8161 N N . GLU B 1 86 ? -10.602 28 33.031 1 42.81 86 GLU B N 1
ATOM 8162 C CA . GLU B 1 86 ? -11.234 29.281 33.344 1 42.81 86 GLU B CA 1
ATOM 8163 C C . GLU B 1 86 ? -11.492 30.109 32.094 1 42.81 86 GLU B C 1
ATOM 8165 O O . GLU B 1 86 ? -12.016 31.219 32.188 1 42.81 86 GLU B O 1
ATOM 8170 N N . SER B 1 87 ? -10.609 29.828 31.047 1 38.97 87 SER B N 1
ATOM 8171 C CA . SER B 1 87 ? -10.328 30.984 30.188 1 38.97 87 SER B CA 1
ATOM 8172 C C . SER B 1 87 ? -11.609 31.547 29.578 1 38.97 87 SER B C 1
ATOM 8174 O O . SER B 1 87 ? -11.625 32.656 29.078 1 38.97 87 SER B O 1
ATOM 8176 N N . SER B 1 88 ? -12.391 30.625 28.75 1 40.59 88 SER B N 1
ATOM 8177 C CA . SER B 1 88 ? -13.258 31.453 27.906 1 40.59 88 SER B CA 1
ATOM 8178 C C . SER B 1 88 ? -14.344 32.125 28.734 1 40.59 88 SER B C 1
ATOM 8180 O O . SER B 1 88 ? -14.938 31.516 29.609 1 40.59 88 SER B O 1
ATOM 8182 N N . GLU B 1 89 ? -14.172 33.344 29.078 1 43.56 89 GLU B N 1
ATOM 8183 C CA . GLU B 1 89 ? -15.18 34.312 29.531 1 43.56 89 GLU B CA 1
ATOM 8184 C C . GLU B 1 89 ? -16.594 33.781 29.266 1 43.56 89 GLU B C 1
ATOM 8186 O O . GLU B 1 89 ? -17.547 34.188 29.953 1 43.56 89 GLU B O 1
ATOM 8191 N N . ASP B 1 90 ? -16.844 33.375 28.047 1 47.88 90 ASP B N 1
ATOM 8192 C CA . ASP B 1 90 ? -18.25 33.219 27.688 1 47.88 90 ASP B CA 1
ATOM 8193 C C . ASP B 1 90 ? -18.781 31.875 28.219 1 47.88 90 ASP B C 1
ATOM 8195 O O . ASP B 1 90 ? -18.719 30.859 27.531 1 47.88 90 ASP B O 1
ATOM 8199 N N . VAL B 1 91 ? -18.578 31.625 29.391 1 51.56 91 VAL B N 1
ATOM 8200 C CA . VAL B 1 91 ? -19.234 30.5 30.047 1 51.56 91 VAL B CA 1
ATOM 8201 C C . VAL B 1 91 ? -20.641 30.312 29.469 1 51.56 91 VAL B C 1
ATOM 8203 O O . VAL B 1 91 ? -21.469 31.219 29.531 1 51.56 91 VAL B O 1
ATOM 8206 N N . GLY B 1 92 ? -20.812 29.641 28.469 1 63.62 92 GLY B N 1
ATOM 8207 C CA . GLY B 1 92 ? -22.125 29.312 27.938 1 63.62 92 GLY B CA 1
ATOM 8208 C C . GLY B 1 92 ? -23.172 29.156 29.016 1 63.62 92 GLY B C 1
ATOM 8209 O O . GLY B 1 92 ? -23.312 30.016 29.891 1 63.62 92 GLY B O 1
ATOM 8210 N N . THR B 1 93 ? -23.781 28.141 29.25 1 78.94 93 THR B N 1
ATOM 8211 C CA . THR B 1 93 ? -24.906 27.781 30.109 1 78.94 93 THR B CA 1
ATOM 8212 C C . THR B 1 93 ? -24.391 27.234 31.453 1 78.94 93 THR B C 1
ATOM 8214 O O . THR B 1 93 ? -23.469 26.422 31.469 1 78.94 93 THR B O 1
ATOM 8217 N N . ILE B 1 94 ? -24.688 27.969 32.469 1 83.81 94 ILE B N 1
ATOM 8218 C CA . ILE B 1 94 ? -24.344 27.516 33.812 1 83.81 94 ILE B CA 1
ATOM 8219 C C . ILE B 1 94 ? -25.188 26.281 34.156 1 83.81 94 ILE B C 1
ATOM 8221 O O . ILE B 1 94 ? -26.406 26.281 33.969 1 83.81 94 ILE B O 1
ATOM 8225 N N . GLN B 1 95 ? -24.594 25.234 34.656 1 83.31 95 GLN B N 1
ATOM 8226 C CA . GLN B 1 95 ? -25.25 23.953 34.906 1 83.31 95 GLN B CA 1
ATOM 8227 C C . GLN B 1 95 ? -25.656 23.812 36.375 1 83.31 95 GLN B C 1
ATOM 8229 O O . GLN B 1 95 ? -25.172 22.906 37.062 1 83.31 95 GLN B O 1
ATOM 8234 N N . ILE B 1 96 ? -26.516 24.688 36.75 1 87 96 ILE B N 1
ATOM 8235 C CA . ILE B 1 96 ? -27.016 24.656 38.125 1 87 96 ILE B CA 1
ATOM 8236 C C . ILE B 1 96 ? -27.844 23.391 38.312 1 87 96 ILE B C 1
ATOM 8238 O O . ILE B 1 96 ? -28.641 23.016 37.469 1 87 96 ILE B O 1
ATOM 8242 N N . PRO B 1 97 ? -27.625 22.641 39.406 1 87.31 97 PRO B N 1
ATOM 8243 C CA . PRO B 1 97 ? -28.344 21.391 39.656 1 87.31 97 PRO B CA 1
ATOM 8244 C C . PRO B 1 97 ? -29.844 21.609 39.844 1 87.31 97 PRO B C 1
ATOM 8246 O O . PRO B 1 97 ? -30.281 22.703 40.219 1 87.31 97 PRO B O 1
ATOM 8249 N N . GLY B 1 98 ? -30.703 20.609 39.594 1 87.81 98 GLY B N 1
ATOM 8250 C CA . GLY B 1 98 ? -32.156 20.656 39.688 1 87.81 98 GLY B CA 1
ATOM 8251 C C . GLY B 1 98 ? -32.656 20.984 41.062 1 87.81 98 GLY B C 1
ATOM 8252 O O . GLY B 1 98 ? -33.719 21.562 41.219 1 87.81 98 GLY B O 1
ATOM 8253 N N . ALA B 1 99 ? -31.812 20.75 42.062 1 88.06 99 ALA B N 1
ATOM 8254 C CA . ALA B 1 99 ? -32.188 20.984 43.438 1 88.06 99 ALA B CA 1
ATOM 8255 C C . ALA B 1 99 ? -32.344 22.469 43.719 1 88.06 99 ALA B C 1
ATOM 8257 O O . ALA B 1 99 ? -33 22.859 44.688 1 88.06 99 ALA B O 1
ATOM 8258 N N . TRP B 1 100 ? -31.828 23.312 42.938 1 91.06 100 TRP B N 1
ATOM 8259 C CA . TRP B 1 100 ? -31.859 24.75 43.125 1 91.06 100 TRP B CA 1
ATOM 8260 C C . TRP B 1 100 ? -33.094 25.375 42.5 1 91.06 100 TRP B C 1
ATOM 8262 O O . TRP B 1 100 ? -33.344 26.578 42.625 1 91.06 100 TRP B O 1
ATOM 8272 N N . ARG B 1 101 ? -34 24.734 41.938 1 90.56 101 ARG B N 1
ATOM 8273 C CA . ARG B 1 101 ? -35.125 25.172 41.156 1 90.56 101 ARG B CA 1
ATOM 8274 C C . ARG B 1 101 ? -36.031 26.109 41.969 1 90.56 101 ARG B C 1
ATOM 8276 O O . ARG B 1 101 ? -36.406 27.188 41.5 1 90.56 101 ARG B O 1
ATOM 8283 N N . PRO B 1 102 ? -36.25 25.812 43.188 1 89.25 102 PRO B N 1
ATOM 8284 C CA . PRO B 1 102 ? -37.156 26.688 43.969 1 89.25 102 PRO B CA 1
ATOM 8285 C C . PRO B 1 102 ? -36.562 28.078 44.219 1 89.25 102 PRO B C 1
ATOM 8287 O O . PRO B 1 102 ? -37.312 29.031 44.406 1 89.25 102 PRO B O 1
ATOM 8290 N N . LEU B 1 103 ? -35.344 28.188 44.188 1 90.81 103 LEU B N 1
ATOM 8291 C CA . LEU B 1 103 ? -34.656 29.453 44.438 1 90.81 103 LEU B CA 1
ATOM 8292 C C . LEU B 1 103 ? -34.812 30.375 43.219 1 90.81 103 LEU B C 1
ATOM 8294 O O . LEU B 1 103 ? -34.656 31.594 43.344 1 90.81 103 LEU B O 1
ATOM 8298 N N . PHE B 1 104 ? -35.156 29.875 42.094 1 89.31 104 PHE B N 1
ATOM 8299 C CA . PHE B 1 104 ? -35.219 30.641 40.844 1 89.31 104 PHE B CA 1
ATOM 8300 C C . PHE B 1 104 ? -36.656 30.797 40.375 1 89.31 104 PHE B C 1
ATOM 8302 O O . PHE B 1 104 ? -37.031 31.828 39.812 1 89.31 104 PHE B O 1
ATOM 8309 N N . GLU B 1 105 ? -37.5 29.812 40.562 1 84.44 105 GLU B N 1
ATOM 8310 C CA . GLU B 1 105 ? -38.875 29.844 40.094 1 84.44 105 GLU B CA 1
ATOM 8311 C C . GLU B 1 105 ? -39.781 30.5 41.125 1 84.44 105 GLU B C 1
ATOM 8313 O O . GLU B 1 105 ? -40.594 31.375 40.781 1 84.44 105 GLU B O 1
ATOM 8318 N N . GLU B 1 106 ? -39.781 30.016 42.375 1 70.62 106 GLU B N 1
ATOM 8319 C CA . GLU B 1 106 ? -40.781 30.406 43.375 1 70.62 106 GLU B CA 1
ATOM 8320 C C . GLU B 1 106 ? -40.312 31.578 44.219 1 70.62 106 GLU B C 1
ATOM 8322 O O . GLU B 1 106 ? -41.094 32.219 44.938 1 70.62 106 GLU B O 1
ATOM 8327 N N . SER B 1 107 ? -39.062 32.125 43.969 1 72.12 107 SER B N 1
ATOM 8328 C CA . SER B 1 107 ? -38.469 33.094 44.875 1 72.12 107 SER B CA 1
ATOM 8329 C C . SER B 1 107 ? -38.312 34.469 44.219 1 72.12 107 SER B C 1
ATOM 8331 O O . SER B 1 107 ? -38.469 34.594 43 1 72.12 107 SER B O 1
ATOM 8333 N N . ASP B 1 108 ? -38.281 35.375 45 1 84.25 108 ASP B N 1
ATOM 8334 C CA . ASP B 1 108 ? -38.094 36.75 44.594 1 84.25 108 ASP B CA 1
ATOM 8335 C C . ASP B 1 108 ? -36.594 37.062 44.438 1 84.25 108 ASP B C 1
ATOM 8337 O O . ASP B 1 108 ? -36.156 38.156 44.812 1 84.25 108 ASP B O 1
ATOM 8341 N N . THR B 1 109 ? -35.875 36 43.938 1 90.38 109 THR B N 1
ATOM 8342 C CA . THR B 1 109 ? -34.438 36.156 43.812 1 90.38 109 THR B CA 1
ATOM 8343 C C . THR B 1 109 ? -34.094 37.219 42.781 1 90.38 109 THR B C 1
ATOM 8345 O O . THR B 1 109 ? -33.25 38.094 43.031 1 90.38 109 THR B O 1
ATOM 8348 N N . LEU B 1 110 ? -34.656 37.156 41.594 1 92.88 110 LEU B N 1
ATOM 8349 C CA . LEU B 1 110 ? -34.344 38.125 40.531 1 92.88 110 LEU B CA 1
ATOM 8350 C C . LEU B 1 110 ? -34.75 39.531 40.938 1 92.88 110 LEU B C 1
ATOM 8352 O O . LEU B 1 110 ? -34.031 40.5 40.688 1 92.88 110 LEU B O 1
ATOM 8356 N N . GLU B 1 111 ? -35.844 39.625 41.625 1 92.06 111 GLU B N 1
ATOM 8357 C CA . GLU B 1 111 ? -36.312 40.938 42.094 1 92.06 111 GLU B CA 1
ATOM 8358 C C . GLU B 1 111 ? -35.375 41.531 43.125 1 92.06 111 GLU B C 1
ATOM 8360 O O . GLU B 1 111 ? -35.188 42.75 43.156 1 92.06 111 GLU B O 1
ATOM 8365 N N . LEU B 1 112 ? -34.875 40.594 43.844 1 93.25 112 LEU B N 1
ATOM 8366 C CA . LEU B 1 112 ? -33.906 41.031 44.844 1 93.25 112 LEU B CA 1
ATOM 8367 C C . LEU B 1 112 ? -32.75 41.75 44.188 1 93.25 112 LEU B C 1
ATOM 8369 O O . LEU B 1 112 ? -32.406 42.875 44.594 1 93.25 112 LEU B O 1
ATOM 8373 N N . PHE B 1 113 ? -32.25 41.219 43.188 1 95.19 113 PHE B N 1
ATOM 8374 C CA . PHE B 1 113 ? -31.047 41.781 42.594 1 95.19 113 PHE B CA 1
ATOM 8375 C C . PHE B 1 113 ? -31.391 43.031 41.75 1 95.19 113 PHE B C 1
ATOM 8377 O O . PHE B 1 113 ? -30.609 43.969 41.719 1 95.19 113 PHE B O 1
ATOM 8384 N N . TRP B 1 114 ? -32.5 43.125 41.094 1 94.62 114 TRP B N 1
ATOM 8385 C CA . TRP B 1 114 ? -32.938 44.344 40.375 1 94.62 114 TRP B CA 1
ATOM 8386 C C . TRP B 1 114 ? -33.156 45.469 41.375 1 94.62 114 TRP B C 1
ATOM 8388 O O . TRP B 1 114 ? -32.812 46.625 41.094 1 94.62 114 TRP B O 1
ATOM 8398 N N . ASN B 1 115 ? -33.719 45.094 42.562 1 93.06 115 ASN B N 1
ATOM 8399 C CA . ASN B 1 115 ? -33.906 46.094 43.625 1 93.06 115 ASN B CA 1
ATOM 8400 C C . ASN B 1 115 ? -32.594 46.594 44.219 1 93.06 115 ASN B C 1
ATOM 8402 O O . ASN B 1 115 ? -32.438 47.781 44.469 1 93.06 115 ASN B O 1
ATOM 8406 N N . LEU B 1 116 ? -31.781 45.656 44.344 1 93.69 116 LEU B N 1
ATOM 8407 C CA . LEU B 1 116 ? -30.453 46.031 44.812 1 93.69 116 LEU B CA 1
ATOM 8408 C C . LEU B 1 116 ? -29.781 47 43.844 1 93.69 116 LEU B C 1
ATOM 8410 O O . LEU B 1 116 ? -29.172 47.969 44.25 1 93.69 116 LEU B O 1
ATOM 8414 N N . TYR B 1 117 ? -29.906 46.719 42.5 1 94.44 117 TYR B N 1
ATOM 8415 C CA . TYR B 1 117 ? -29.297 47.562 41.5 1 94.44 117 TYR B CA 1
ATOM 8416 C C . TYR B 1 117 ? -29.875 48.969 41.562 1 94.44 117 TYR B C 1
ATOM 8418 O O . TYR B 1 117 ? -29.125 49.969 41.469 1 94.44 117 TYR B O 1
ATOM 8426 N N . SER B 1 118 ? -31.156 49.156 41.812 1 90.62 118 SER B N 1
ATOM 8427 C CA . SER B 1 118 ? -31.828 50.438 41.812 1 90.62 118 SER B CA 1
ATOM 8428 C C . SER B 1 118 ? -31.547 51.219 43.094 1 90.62 118 SER B C 1
ATOM 8430 O O . SER B 1 118 ? -31.625 52.469 43.125 1 90.62 118 SER B O 1
ATOM 8432 N N . THR B 1 119 ? -31.125 50.531 44.125 1 88.62 119 THR B N 1
ATOM 8433 C CA . THR B 1 119 ? -30.984 51.156 45.438 1 88.62 119 THR B CA 1
ATOM 8434 C C . THR B 1 119 ? -29.516 51.5 45.719 1 88.62 119 THR B C 1
ATOM 8436 O O . THR B 1 119 ? -29.219 52.5 46.375 1 88.62 119 THR B O 1
ATOM 8439 N N . LEU B 1 120 ? -28.672 50.75 45.188 1 89.19 120 LEU B N 1
ATOM 8440 C CA . LEU B 1 120 ? -27.266 50.938 45.5 1 89.19 120 LEU B CA 1
ATOM 8441 C C . LEU B 1 120 ? -26.688 52.156 44.781 1 89.19 120 LEU B C 1
ATOM 8443 O O . LEU B 1 120 ? -26.844 52.281 43.562 1 89.19 120 LEU B O 1
ATOM 8447 N N . GLY B 1 121 ? -26.047 53.031 45.5 1 83.5 121 GLY B N 1
ATOM 8448 C CA . GLY B 1 121 ? -25.406 54.219 44.969 1 83.5 121 GLY B CA 1
ATOM 8449 C C . GLY B 1 121 ? -23.984 53.969 44.531 1 83.5 121 GLY B C 1
ATOM 8450 O O . GLY B 1 121 ? -23.484 54.625 43.594 1 83.5 121 GLY B O 1
ATOM 8451 N N . ASN B 1 122 ? -23.312 53.062 45.094 1 88.81 122 ASN B N 1
ATOM 8452 C CA . ASN B 1 122 ? -21.922 52.75 44.781 1 88.81 122 ASN B CA 1
ATOM 8453 C C . ASN B 1 122 ? -21.797 52 43.469 1 88.81 122 ASN B C 1
ATOM 8455 O O . ASN B 1 122 ? -22.344 50.906 43.312 1 88.81 122 ASN B O 1
ATOM 8459 N N . PRO B 1 123 ? -21.078 52.469 42.5 1 91.5 123 PRO B N 1
ATOM 8460 C CA . PRO B 1 123 ? -20.953 51.875 41.156 1 91.5 123 PRO B CA 1
ATOM 8461 C C . PRO B 1 123 ? -20.266 50.5 41.219 1 91.5 123 PRO B C 1
ATOM 8463 O O . PRO B 1 123 ? -20.594 49.625 40.406 1 91.5 123 PRO B O 1
ATOM 8466 N N . LYS B 1 124 ? -19.375 50.344 42.094 1 92.5 124 LYS B N 1
ATOM 8467 C CA . LYS B 1 124 ? -18.703 49.062 42.188 1 92.5 124 LYS B CA 1
ATOM 8468 C C . LYS B 1 124 ? -19.688 47.938 42.594 1 92.5 124 LYS B C 1
ATOM 8470 O O . LYS B 1 124 ? -19.641 46.844 42.031 1 92.5 124 LYS B O 1
ATOM 8475 N N . LEU B 1 125 ? -20.484 48.312 43.5 1 93 125 LEU B N 1
ATOM 8476 C CA . LEU B 1 125 ? -21.484 47.344 43.906 1 93 125 LEU B CA 1
ATOM 8477 C C . LEU B 1 125 ? -22.5 47.062 42.812 1 93 125 LEU B C 1
ATOM 8479 O O . LEU B 1 125 ? -22.922 45.938 42.625 1 93 125 LEU B O 1
ATOM 8483 N N . ARG B 1 126 ? -22.812 48.031 42.094 1 93.5 126 ARG B N 1
ATOM 8484 C CA . ARG B 1 126 ? -23.75 47.875 41 1 93.5 126 ARG B CA 1
ATOM 8485 C C . ARG B 1 126 ? -23.172 46.969 39.906 1 93.5 126 ARG B C 1
ATOM 8487 O O . ARG B 1 126 ? -23.891 46.156 39.312 1 93.5 126 ARG B O 1
ATOM 8494 N N . LYS B 1 127 ? -21.953 47.156 39.688 1 94.12 127 LYS B N 1
ATOM 8495 C CA . LYS B 1 127 ? -21.266 46.281 38.719 1 94.12 127 LYS B CA 1
ATOM 8496 C C . LYS B 1 127 ? -21.359 44.812 39.125 1 94.12 127 LYS B C 1
ATOM 8498 O O . LYS B 1 127 ? -21.641 43.969 38.312 1 94.12 127 LYS B O 1
ATOM 8503 N N . ASP B 1 128 ? -21.094 44.594 40.406 1 94.81 128 ASP B N 1
ATOM 8504 C CA . ASP B 1 128 ? -21.156 43.219 40.938 1 94.81 128 ASP B CA 1
ATOM 8505 C C . ASP B 1 128 ? -22.562 42.625 40.781 1 94.81 128 ASP B C 1
ATOM 8507 O O . ASP B 1 128 ? -22.734 41.469 40.469 1 94.81 128 ASP B O 1
ATOM 8511 N N . VAL B 1 129 ? -23.547 43.469 41 1 95.44 129 VAL B N 1
ATOM 8512 C CA . VAL B 1 129 ? -24.938 43.031 40.875 1 95.44 129 VAL B CA 1
ATOM 8513 C C . VAL B 1 129 ? -25.234 42.625 39.438 1 95.44 129 VAL B C 1
ATOM 8515 O O . VAL B 1 129 ? -25.859 41.594 39.188 1 95.44 129 VAL B O 1
ATOM 8518 N N . LEU B 1 130 ? -24.75 43.406 38.531 1 94.94 130 LEU B N 1
ATOM 8519 C CA . LEU B 1 130 ? -24.969 43.094 37.125 1 94.94 130 LEU B CA 1
ATOM 8520 C C . LEU B 1 130 ? -24.266 41.812 36.719 1 94.94 130 LEU B C 1
ATOM 8522 O O . LEU B 1 130 ? -24.766 41.031 35.906 1 94.94 130 LEU B O 1
ATOM 8526 N N . GLN B 1 131 ? -23.156 41.594 37.219 1 94.25 131 GLN B N 1
ATOM 8527 C CA . GLN B 1 131 ? -22.438 40.375 36.969 1 94.25 131 GLN B CA 1
ATOM 8528 C C . GLN B 1 131 ? -23.234 39.156 37.406 1 94.25 131 GLN B C 1
ATOM 8530 O O . GLN B 1 131 ? -23.234 38.125 36.75 1 94.25 131 GLN B O 1
ATOM 8535 N N . ILE B 1 132 ? -23.781 39.312 38.531 1 95.12 132 ILE B N 1
ATOM 8536 C CA . ILE B 1 132 ? -24.609 38.219 39.031 1 95.12 132 ILE B CA 1
ATOM 8537 C C . ILE B 1 132 ? -25.812 38 38.125 1 95.12 132 ILE B C 1
ATOM 8539 O O . ILE B 1 132 ? -26.188 36.875 37.812 1 95.12 132 ILE B O 1
ATOM 8543 N N . LEU B 1 133 ? -26.391 39.125 37.688 1 94.5 133 LEU B N 1
ATOM 8544 C CA . LEU B 1 133 ? -27.547 39.031 36.781 1 94.5 133 LEU B CA 1
ATOM 8545 C C . LEU B 1 133 ? -27.141 38.375 35.469 1 94.5 133 LEU B C 1
ATOM 8547 O O . LEU B 1 133 ? -27.938 37.625 34.875 1 94.5 133 LEU B O 1
ATOM 8551 N N . VAL B 1 134 ? -25.969 38.656 35 1 93.69 134 VAL B N 1
ATOM 8552 C CA . VAL B 1 134 ? -25.469 38.031 33.812 1 93.69 134 VAL B CA 1
ATOM 8553 C C . VAL B 1 134 ? -25.375 36.5 34 1 93.69 134 VAL B C 1
ATOM 8555 O O . VAL B 1 134 ? -25.766 35.719 33.125 1 93.69 134 VAL B O 1
ATOM 8558 N N . LEU B 1 135 ? -24.922 36.062 35.156 1 91.81 135 LEU B N 1
ATOM 8559 C CA . LEU B 1 135 ? -24.812 34.656 35.469 1 91.81 135 LEU B CA 1
ATOM 8560 C C . LEU B 1 135 ? -26.188 34 35.625 1 91.81 135 LEU B C 1
ATOM 8562 O O . LEU B 1 135 ? -26.406 32.875 35.188 1 91.81 135 LEU B O 1
ATOM 8566 N N . LEU B 1 136 ? -27.094 34.75 36.156 1 91.81 136 LEU B N 1
ATOM 8567 C CA . LEU B 1 136 ? -28.438 34.219 36.375 1 91.81 136 LEU B CA 1
ATOM 8568 C C . LEU B 1 136 ? -29.172 34.062 35.062 1 91.81 136 LEU B C 1
ATOM 8570 O O . LEU B 1 136 ? -29.984 33.156 34.906 1 91.81 136 LEU B O 1
ATOM 8574 N N . CYS B 1 137 ? -28.859 34.906 34.188 1 91.19 137 CYS B N 1
ATOM 8575 C CA . CYS B 1 137 ? -29.516 34.781 32.875 1 91.19 137 CYS B CA 1
ATOM 8576 C C . CYS B 1 137 ? -28.938 33.625 32.062 1 91.19 137 CYS B C 1
ATOM 8578 O O . CYS B 1 137 ? -29.531 33.188 31.094 1 91.19 137 CYS B O 1
ATOM 8580 N N . SER B 1 138 ? -27.891 33.031 32.438 1 89.81 138 SER B N 1
ATOM 8581 C CA . SER B 1 138 ? -27.203 31.969 31.719 1 89.81 138 SER B CA 1
ATOM 8582 C C . SER B 1 138 ? -27.516 30.594 32.312 1 89.81 138 SER B C 1
ATOM 8584 O O . SER B 1 138 ? -26.766 29.641 32.125 1 89.81 138 SER B O 1
ATOM 8586 N N . VAL B 1 139 ? -28.531 30.516 32.969 1 88.81 139 VAL B N 1
ATOM 8587 C CA . VAL B 1 139 ? -28.906 29.25 33.594 1 88.81 139 VAL B CA 1
ATOM 8588 C C . VAL B 1 139 ? -29.484 28.297 32.562 1 88.81 139 VAL B C 1
ATOM 8590 O O . VAL B 1 139 ? -30.109 28.734 31.594 1 88.81 139 VAL B O 1
ATOM 8593 N N . ARG B 1 140 ? -29.375 27 32.75 1 86.12 140 ARG B N 1
ATOM 8594 C CA . ARG B 1 140 ? -29.781 26 31.766 1 86.12 140 ARG B CA 1
ATOM 8595 C C . ARG B 1 140 ? -31.297 25.875 31.703 1 86.12 140 ARG B C 1
ATOM 8597 O O . ARG B 1 140 ? -31.984 26.109 32.688 1 86.12 140 ARG B O 1
ATOM 8604 N N . ARG B 1 141 ? -31.781 25.484 30.625 1 85.75 141 ARG B N 1
ATOM 8605 C CA . ARG B 1 141 ? -33.219 25.391 30.344 1 85.75 141 ARG B CA 1
ATOM 8606 C C . ARG B 1 141 ? -33.875 24.328 31.203 1 85.75 141 ARG B C 1
ATOM 8608 O O . ARG B 1 141 ? -35 24.484 31.625 1 85.75 141 ARG B O 1
ATOM 8615 N N . SER B 1 142 ? -33.125 23.25 31.5 1 86.81 142 SER B N 1
ATOM 8616 C CA . SER B 1 142 ? -33.656 22.094 32.188 1 86.81 142 SER B CA 1
ATOM 8617 C C . SER B 1 142 ? -33.906 22.391 33.656 1 86.81 142 SER B C 1
ATOM 8619 O O . SER B 1 142 ? -34.5 21.578 34.375 1 86.81 142 SER B O 1
ATOM 8621 N N . LEU B 1 143 ? -33.5 23.516 34.062 1 89.56 143 LEU B N 1
ATOM 8622 C CA . LEU B 1 143 ? -33.688 23.906 35.438 1 89.56 143 LEU B CA 1
ATOM 8623 C C . LEU B 1 143 ? -35.156 24.203 35.719 1 89.56 143 LEU B C 1
ATOM 8625 O O . LEU B 1 143 ? -35.656 23.984 36.812 1 89.56 143 LEU B O 1
ATOM 8629 N N . PHE B 1 144 ? -35.906 24.578 34.781 1 90 144 PHE B N 1
ATOM 8630 C CA . PHE B 1 144 ? -37.281 25.031 34.938 1 90 144 PHE B CA 1
ATOM 8631 C C . PHE B 1 144 ? -38.25 23.875 34.781 1 90 144 PHE B C 1
ATOM 8633 O O . PHE B 1 144 ? -37.969 22.922 34.031 1 90 144 PHE B O 1
ATOM 8640 N N . THR B 1 145 ? -39.281 23.984 35.531 1 87.12 145 THR B N 1
ATOM 8641 C CA . THR B 1 145 ? -40.281 22.938 35.5 1 87.12 145 THR B CA 1
ATOM 8642 C C . THR B 1 145 ? -41 22.859 34.125 1 87.12 145 THR B C 1
ATOM 8644 O O . THR B 1 145 ? -41.312 21.781 33.656 1 87.12 145 THR B O 1
ATOM 8647 N N . GLY B 1 146 ? -41.219 24.094 33.562 1 85.62 146 GLY B N 1
ATOM 8648 C CA . GLY B 1 146 ? -41.875 24.141 32.281 1 85.62 146 GLY B CA 1
ATOM 8649 C C . GLY B 1 146 ? -41.625 25.422 31.516 1 85.62 146 GLY B C 1
ATOM 8650 O O . GLY B 1 146 ? -40.844 26.266 31.953 1 85.62 146 GLY B O 1
ATOM 8651 N N . ASP B 1 147 ? -42.344 25.578 30.438 1 86.94 147 ASP B N 1
ATOM 8652 C CA . ASP B 1 147 ? -42.156 26.719 29.531 1 86.94 147 ASP B CA 1
ATOM 8653 C C . ASP B 1 147 ? -42.781 27.984 30.125 1 86.94 147 ASP B C 1
ATOM 8655 O O . ASP B 1 147 ? -42.281 29.078 29.891 1 86.94 147 ASP B O 1
ATOM 8659 N N . ASP B 1 148 ? -43.656 27.781 30.922 1 88.5 148 ASP B N 1
ATOM 8660 C CA . ASP B 1 148 ? -44.312 28.938 31.484 1 88.5 148 ASP B CA 1
ATOM 8661 C C . ASP B 1 148 ? -43.469 29.594 32.562 1 88.5 148 ASP B C 1
ATOM 8663 O O . ASP B 1 148 ? -43.375 30.812 32.625 1 88.5 148 ASP B O 1
ATOM 8667 N N . GLU B 1 149 ? -42.938 28.766 33.344 1 89.69 149 GLU B N 1
ATOM 8668 C CA . GLU B 1 149 ? -42.062 29.281 34.375 1 89.69 149 GLU B CA 1
ATOM 8669 C C . GLU B 1 149 ? -40.844 29.969 33.781 1 89.69 149 GLU B C 1
ATOM 8671 O O . GLU B 1 149 ? -40.375 31 34.281 1 89.69 149 GLU B O 1
ATOM 8676 N N . ARG B 1 150 ? -40.406 29.422 32.781 1 91.19 150 ARG B N 1
ATOM 8677 C CA . ARG B 1 150 ? -39.25 29.984 32.094 1 91.19 150 ARG B CA 1
ATOM 8678 C C . ARG B 1 150 ? -39.625 31.328 31.438 1 91.19 150 ARG B C 1
ATOM 8680 O O . ARG B 1 150 ? -38.844 32.281 31.484 1 91.19 150 ARG B O 1
ATOM 8687 N N . LYS B 1 151 ? -40.781 31.391 30.938 1 90.62 151 LYS B N 1
ATOM 8688 C CA . LYS B 1 151 ? -41.25 32.625 30.344 1 90.62 151 LYS B CA 1
ATOM 8689 C C . LYS B 1 151 ? -41.406 33.75 31.391 1 90.62 151 LYS B C 1
ATOM 8691 O O . LYS B 1 151 ? -41.094 34.906 31.125 1 90.62 151 LYS B O 1
ATOM 8696 N N . ASP B 1 152 ? -41.812 33.281 32.469 1 90.19 152 ASP B N 1
ATOM 8697 C CA . ASP B 1 152 ? -41.969 34.25 33.562 1 90.19 152 ASP B CA 1
ATOM 8698 C C . ASP B 1 152 ? -40.594 34.781 34 1 90.19 152 ASP B C 1
ATOM 8700 O O . ASP B 1 152 ? -40.469 35.969 34.281 1 90.19 152 ASP B O 1
ATOM 8704 N N . PHE B 1 153 ? -39.781 33.875 34.031 1 92.06 153 PHE B N 1
ATOM 8705 C CA . PHE B 1 153 ? -38.406 34.25 34.406 1 92.06 153 PHE B CA 1
ATOM 8706 C C . PHE B 1 153 ? -37.812 35.219 33.406 1 92.06 153 PHE B C 1
ATOM 8708 O O . PHE B 1 153 ? -37.25 36.25 33.781 1 92.06 153 PHE B O 1
ATOM 8715 N N . LEU B 1 154 ? -38 35.062 32.156 1 93.62 154 LEU B N 1
ATOM 8716 C CA . LEU B 1 154 ? -37.531 35.938 31.078 1 93.62 154 LEU B CA 1
ATOM 8717 C C . LEU B 1 154 ? -38.219 37.281 31.125 1 93.62 154 LEU B C 1
ATOM 8719 O O . LEU B 1 154 ? -37.594 38.312 30.922 1 93.62 154 LEU B O 1
ATOM 8723 N N . SER B 1 155 ? -39.438 37.219 31.453 1 93.06 155 SER B N 1
ATOM 8724 C CA . SER B 1 155 ? -40.188 38.469 31.531 1 93.06 155 SER B CA 1
ATOM 8725 C C . SER B 1 155 ? -39.656 39.375 32.625 1 93.06 155 SER B C 1
ATOM 8727 O O . SER B 1 155 ? -39.625 40.594 32.469 1 93.06 155 SER B O 1
ATOM 8729 N N . LYS B 1 156 ? -39.25 38.781 33.656 1 92.81 156 LYS B N 1
ATOM 8730 C CA . LYS B 1 156 ? -38.656 39.562 34.75 1 92.81 156 LYS B CA 1
ATOM 8731 C C . LYS B 1 156 ? -37.344 40.219 34.344 1 92.81 156 LYS B C 1
ATOM 8733 O O . LYS B 1 156 ? -37.062 41.344 34.75 1 92.81 156 LYS B O 1
ATOM 8738 N N . PHE B 1 157 ? -36.656 39.469 33.562 1 94.31 157 PHE B N 1
ATOM 8739 C CA . PHE B 1 157 ? -35.406 40.031 33.062 1 94.31 157 PHE B CA 1
ATOM 8740 C C . PHE B 1 157 ? -35.688 41.188 32.094 1 94.31 157 PHE B C 1
ATOM 8742 O O . PHE B 1 157 ? -35.031 42.25 32.188 1 94.31 157 PHE B O 1
ATOM 8749 N N . ILE B 1 158 ? -36.625 41 31.203 1 94.94 158 ILE B N 1
ATOM 8750 C CA . ILE B 1 158 ? -36.969 42 30.219 1 94.94 158 ILE B CA 1
ATOM 8751 C C . ILE B 1 158 ? -37.469 43.281 30.922 1 94.94 158 ILE B C 1
ATOM 8753 O O . ILE B 1 158 ? -37.062 44.375 30.547 1 94.94 158 ILE B O 1
ATOM 8757 N N . ASP B 1 159 ? -38.125 43.062 31.953 1 94 159 ASP B N 1
ATOM 8758 C CA . ASP B 1 159 ? -38.656 44.188 32.719 1 94 159 ASP B CA 1
ATOM 8759 C C . ASP B 1 159 ? -37.5 44.938 33.438 1 94 159 ASP B C 1
ATOM 8761 O O . ASP B 1 159 ? -37.469 46.156 33.406 1 94 159 ASP B O 1
ATOM 8765 N N . GLY B 1 160 ? -36.719 44.188 34.062 1 94 160 GLY B N 1
ATOM 8766 C CA . GLY B 1 160 ? -35.562 44.781 34.719 1 94 160 GLY B CA 1
ATOM 8767 C C . GLY B 1 160 ? -34.656 45.531 33.781 1 94 160 GLY B C 1
ATOM 8768 O O . GLY B 1 160 ? -34.25 46.656 34.062 1 94 160 GLY B O 1
ATOM 8769 N N . MET B 1 161 ? -34.406 44.969 32.625 1 95.62 161 MET B N 1
ATOM 8770 C CA . MET B 1 161 ? -33.531 45.625 31.625 1 95.62 161 MET B CA 1
ATOM 8771 C C . MET B 1 161 ? -34.188 46.875 31.062 1 95.62 161 MET B C 1
ATOM 8773 O O . MET B 1 161 ? -33.531 47.906 30.859 1 95.62 161 MET B O 1
ATOM 8777 N N . SER B 1 162 ? -35.469 46.781 30.781 1 95.5 162 SER B N 1
ATOM 8778 C CA . SER B 1 162 ? -36.219 47.938 30.266 1 95.5 162 SER B CA 1
ATOM 8779 C C . SER B 1 162 ? -36.219 49.094 31.266 1 95.5 162 SER B C 1
ATOM 8781 O O . SER B 1 162 ? -36.094 50.25 30.859 1 95.5 162 SER B O 1
ATOM 8783 N N . ALA B 1 163 ? -36.281 48.688 32.531 1 94.25 163 ALA B N 1
ATOM 8784 C CA . ALA B 1 163 ? -36.25 49.719 33.562 1 94.25 163 ALA B CA 1
ATOM 8785 C C . ALA B 1 163 ? -34.906 50.438 33.562 1 94.25 163 ALA B C 1
ATOM 8787 O O . ALA B 1 163 ? -34.844 51.656 33.688 1 94.25 163 ALA B O 1
ATOM 8788 N N . VAL B 1 164 ? -33.906 49.688 33.438 1 94.75 164 VAL B N 1
ATOM 8789 C CA . VAL B 1 164 ? -32.562 50.25 33.438 1 94.75 164 VAL B CA 1
ATOM 8790 C C . VAL B 1 164 ? -32.375 51.156 32.188 1 94.75 164 VAL B C 1
ATOM 8792 O O . VAL B 1 164 ? -31.797 52.219 32.281 1 94.75 164 VAL B O 1
ATOM 8795 N N . LEU B 1 165 ? -32.844 50.719 31.062 1 95.25 165 LEU B N 1
ATOM 8796 C CA . LEU B 1 165 ? -32.688 51.469 29.812 1 95.25 165 LEU B CA 1
ATOM 8797 C C . LEU B 1 165 ? -33.5 52.75 29.828 1 95.25 165 LEU B C 1
ATOM 8799 O O . LEU B 1 165 ? -33.062 53.75 29.266 1 95.25 165 LEU B O 1
ATOM 8803 N N . LYS B 1 166 ? -34.562 52.75 30.578 1 93.25 166 LYS B N 1
ATOM 8804 C CA . LYS B 1 166 ? -35.406 53.938 30.656 1 93.25 166 LYS B CA 1
ATOM 8805 C C . LYS B 1 166 ? -34.812 55 31.594 1 93.25 166 LYS B C 1
ATOM 8807 O O . LYS B 1 166 ? -34.75 56.156 31.25 1 93.25 166 LYS B O 1
ATOM 8812 N N . THR B 1 167 ? -34.375 54.5 32.656 1 92.44 167 THR B N 1
ATOM 8813 C CA . THR B 1 167 ? -33.875 55.406 33.688 1 92.44 167 THR B CA 1
ATOM 8814 C C . THR B 1 167 ? -32.406 55.781 33.406 1 92.44 167 THR B C 1
ATOM 8816 O O . THR B 1 167 ? -31.938 56.844 33.844 1 92.44 167 THR B O 1
ATOM 8819 N N . ARG B 1 168 ? -31.688 54.938 32.812 1 90.25 168 ARG B N 1
ATOM 8820 C CA . ARG B 1 168 ? -30.266 55.031 32.5 1 90.25 168 ARG B CA 1
ATOM 8821 C C . ARG B 1 168 ? -29.453 55.156 33.812 1 90.25 168 ARG B C 1
ATOM 8823 O O . ARG B 1 168 ? -28.359 55.719 33.812 1 90.25 168 ARG B O 1
ATOM 8830 N N . PHE B 1 169 ? -30.125 54.594 34.781 1 90.25 169 PHE B N 1
ATOM 8831 C CA . PHE B 1 169 ? -29.484 54.656 36.062 1 90.25 169 PHE B CA 1
ATOM 8832 C C . PHE B 1 169 ? -28.219 53.812 36.094 1 90.25 169 PHE B C 1
ATOM 8834 O O . PHE B 1 169 ? -28.25 52.625 35.719 1 90.25 169 PHE B O 1
ATOM 8841 N N . GLY B 1 170 ? -27.109 54.469 36.5 1 87.81 170 GLY B N 1
ATOM 8842 C CA . GLY B 1 170 ? -25.859 53.75 36.688 1 87.81 170 GLY B CA 1
ATOM 8843 C C . GLY B 1 170 ? -25.047 53.625 35.438 1 87.81 170 GLY B C 1
ATOM 8844 O O . GLY B 1 170 ? -23.891 53.156 35.469 1 87.81 170 GLY B O 1
ATOM 8845 N N . LEU B 1 171 ? -25.547 54 34.25 1 88.5 171 LEU B N 1
ATOM 8846 C CA . LEU B 1 171 ? -24.875 53.812 32.969 1 88.5 171 LEU B CA 1
ATOM 8847 C C . LEU B 1 171 ? -23.891 54.938 32.688 1 88.5 171 LEU B C 1
ATOM 8849 O O . LEU B 1 171 ? -23.266 54.969 31.609 1 88.5 171 LEU B O 1
ATOM 8853 N N . ASP B 1 172 ? -23.656 55.688 33.75 1 85.19 172 ASP B N 1
ATOM 8854 C CA . ASP B 1 172 ? -22.672 56.75 33.625 1 85.19 172 ASP B CA 1
ATOM 8855 C C . ASP B 1 172 ? -21.281 56.25 34 1 85.19 172 ASP B C 1
ATOM 8857 O O . ASP B 1 172 ? -20.281 56.906 33.688 1 85.19 172 ASP B O 1
ATOM 8861 N N . ASP B 1 173 ? -21.297 55.094 34.625 1 88.56 173 ASP B N 1
ATOM 8862 C CA . ASP B 1 173 ? -20.031 54.469 34.969 1 88.56 173 ASP B CA 1
ATOM 8863 C C . ASP B 1 173 ? -19.609 53.469 33.875 1 88.56 173 ASP B C 1
ATOM 8865 O O . ASP B 1 173 ? -20.422 52.656 33.406 1 88.56 173 ASP B O 1
ATOM 8869 N N . GLN B 1 174 ? -18.406 53.5 33.562 1 86.31 174 GLN B N 1
ATOM 8870 C CA . GLN B 1 174 ? -17.906 52.719 32.438 1 86.31 174 GLN B CA 1
ATOM 8871 C C . GLN B 1 174 ? -18.016 51.219 32.719 1 86.31 174 GLN B C 1
ATOM 8873 O O . GLN B 1 174 ? -18.438 50.438 31.859 1 86.31 174 GLN B O 1
ATOM 8878 N N . ASP B 1 175 ? -17.656 50.812 33.844 1 88.56 175 ASP B N 1
ATOM 8879 C CA . ASP B 1 175 ? -17.688 49.375 34.188 1 88.56 175 ASP B CA 1
ATOM 8880 C C . ASP B 1 175 ? -19.109 48.875 34.219 1 88.56 175 ASP B C 1
ATOM 8882 O O . ASP B 1 175 ? -19.406 47.781 33.75 1 88.56 175 ASP B O 1
ATOM 8886 N N . THR B 1 176 ? -19.953 49.656 34.875 1 90.75 176 THR B N 1
ATOM 8887 C CA . THR B 1 176 ? -21.359 49.25 34.938 1 90.75 176 THR B CA 1
ATOM 8888 C C . THR B 1 176 ? -21.984 49.219 33.531 1 90.75 176 THR B C 1
ATOM 8890 O O . THR B 1 176 ? -22.781 48.344 33.219 1 90.75 176 THR B O 1
ATOM 8893 N N . TYR B 1 177 ? -21.484 50.156 32.781 1 90 177 TYR B N 1
ATOM 8894 C CA . TYR B 1 177 ? -21.953 50.25 31.422 1 90 177 TYR B CA 1
ATOM 8895 C C . TYR B 1 177 ? -21.578 49 30.641 1 90 177 TYR B C 1
ATOM 8897 O O . TYR B 1 177 ? -22.422 48.375 29.984 1 90 177 TYR B O 1
ATOM 8905 N N . ASN B 1 178 ? -20.438 48.594 30.734 1 90.19 178 ASN B N 1
ATOM 8906 C CA . ASN B 1 178 ? -19.922 47.406 30.031 1 90.19 178 ASN B CA 1
ATOM 8907 C C . ASN B 1 178 ? -20.625 46.156 30.5 1 90.19 178 ASN B C 1
ATOM 8909 O O . ASN B 1 178 ? -20.969 45.281 29.672 1 90.19 178 ASN B O 1
ATOM 8913 N N . GLU B 1 179 ? -20.797 46 31.75 1 91.56 179 GLU B N 1
ATOM 8914 C CA . GLU B 1 179 ? -21.453 44.812 32.281 1 91.56 179 GLU B CA 1
ATOM 8915 C C . GLU B 1 179 ? -22.906 44.75 31.859 1 91.56 179 GLU B C 1
ATOM 8917 O O . GLU B 1 179 ? -23.453 43.656 31.641 1 91.56 179 GLU B O 1
ATOM 8922 N N . PHE B 1 180 ? -23.484 45.875 31.766 1 93.25 180 PHE B N 1
ATOM 8923 C CA . PHE B 1 180 ? -24.875 45.906 31.297 1 93.25 180 PHE B CA 1
ATOM 8924 C C . PHE B 1 180 ? -24.969 45.438 29.844 1 93.25 180 PHE B C 1
ATOM 8926 O O . PHE B 1 180 ? -25.875 44.688 29.484 1 93.25 180 PHE B O 1
ATOM 8933 N N . CYS B 1 181 ? -24.062 45.938 29.047 1 92.38 181 CYS B N 1
ATOM 8934 C CA . CYS B 1 181 ? -24.016 45.5 27.656 1 92.38 181 CYS B CA 1
ATOM 8935 C C . CYS B 1 181 ? -23.797 44 27.578 1 92.38 181 CYS B C 1
ATOM 8937 O O . CYS B 1 181 ? -24.391 43.312 26.734 1 92.38 181 CYS B O 1
ATOM 8939 N N . ARG B 1 182 ? -22.953 43.5 28.422 1 92.06 182 ARG B N 1
ATOM 8940 C CA . ARG B 1 182 ? -22.703 42.062 28.484 1 92.06 182 ARG B CA 1
ATOM 8941 C C . ARG B 1 182 ? -23.984 41.312 28.844 1 92.06 182 ARG B C 1
ATOM 8943 O O . ARG B 1 182 ? -24.25 40.25 28.281 1 92.06 182 ARG B O 1
ATOM 8950 N N . LEU B 1 183 ? -24.719 41.875 29.703 1 93.69 183 LEU B N 1
ATOM 8951 C CA . LEU B 1 183 ? -26 41.281 30.109 1 93.69 183 LEU B CA 1
ATOM 8952 C C . LEU B 1 183 ? -26.953 41.219 28.922 1 93.69 183 LEU B C 1
ATOM 8954 O O . LEU B 1 183 ? -27.609 40.188 28.703 1 93.69 183 LEU B O 1
ATOM 8958 N N . LEU B 1 184 ? -26.953 42.219 28.188 1 92.38 184 LEU B N 1
ATOM 8959 C CA . LEU B 1 184 ? -27.828 42.281 27.031 1 92.38 184 LEU B CA 1
ATOM 8960 C C . LEU B 1 184 ? -27.469 41.188 26.031 1 92.38 184 LEU B C 1
ATOM 8962 O O . LEU B 1 184 ? -28.359 40.562 25.453 1 92.38 184 LEU B O 1
ATOM 8966 N N . ALA B 1 185 ? -26.266 41.031 25.844 1 91.44 185 ALA B N 1
ATOM 8967 C CA . ALA B 1 185 ? -25.812 40.031 24.875 1 91.44 185 ALA B CA 1
ATOM 8968 C C . ALA B 1 185 ? -26.031 38.625 25.375 1 91.44 185 ALA B C 1
ATOM 8970 O O . ALA B 1 185 ? -26.438 37.75 24.625 1 91.44 185 ALA B O 1
ATOM 8971 N N . ARG B 1 186 ? -25.828 38.344 26.625 1 90.25 186 ARG B N 1
ATOM 8972 C CA . ARG B 1 186 ? -25.875 37 27.203 1 90.25 186 ARG B CA 1
ATOM 8973 C C . ARG B 1 186 ? -27.312 36.5 27.297 1 90.25 186 ARG B C 1
ATOM 8975 O O . ARG B 1 186 ? -27.562 35.312 27.156 1 90.25 186 ARG B O 1
ATOM 8982 N N . ILE B 1 187 ? -28.172 37.375 27.453 1 89.06 187 ILE B N 1
ATOM 8983 C CA . ILE B 1 187 ? -29.562 36.938 27.625 1 89.06 187 ILE B CA 1
ATOM 8984 C C . ILE B 1 187 ? -30.062 36.281 26.344 1 89.06 187 ILE B C 1
ATOM 8986 O O . ILE B 1 187 ? -30.766 35.281 26.406 1 89.06 187 ILE B O 1
ATOM 8990 N N . LYS B 1 188 ? -29.672 36.844 25.297 1 88.62 188 LYS B N 1
ATOM 8991 C CA . LYS B 1 188 ? -30.125 36.281 24.031 1 88.62 188 LYS B CA 1
ATOM 8992 C C . LYS B 1 188 ? -29.453 34.938 23.766 1 88.62 188 LYS B C 1
ATOM 8994 O O . LYS B 1 188 ? -30.047 34.031 23.141 1 88.62 188 LYS B O 1
ATOM 8999 N N . SER B 1 189 ? -28.312 34.688 24.219 1 83.19 189 SER B N 1
ATOM 9000 C CA . SER B 1 189 ? -27.578 33.469 23.969 1 83.19 189 SER B CA 1
ATOM 9001 C C . SER B 1 189 ? -28.25 32.281 24.656 1 83.19 189 SER B C 1
ATOM 9003 O O . SER B 1 189 ? -28.141 31.141 24.188 1 83.19 189 SER B O 1
ATOM 9005 N N . ASN B 1 190 ? -28.953 32.625 25.609 1 82.19 190 ASN B N 1
ATOM 9006 C CA . ASN B 1 190 ? -29.531 31.516 26.391 1 82.19 190 ASN B CA 1
ATOM 9007 C C . ASN B 1 190 ? -31 31.328 26.094 1 82.19 190 ASN B C 1
ATOM 9009 O O . ASN B 1 190 ? -31.547 30.234 26.297 1 82.19 190 ASN B O 1
ATOM 9013 N N . PHE B 1 191 ? -31.656 32.344 25.594 1 89.38 191 PHE B N 1
ATOM 9014 C CA . PHE B 1 191 ? -33.094 32.25 25.297 1 89.38 191 PHE B CA 1
ATOM 9015 C C . PHE B 1 191 ? -33.344 32.344 23.797 1 89.38 191 PHE B C 1
ATOM 9017 O O . PHE B 1 191 ? -32.625 33.031 23.078 1 89.38 191 PHE B O 1
ATOM 9024 N N . GLN B 1 192 ? -34.406 31.625 23.344 1 89.5 192 GLN B N 1
ATOM 9025 C CA . GLN B 1 192 ? -34.75 31.641 21.922 1 89.5 192 GLN B CA 1
ATOM 9026 C C . GLN B 1 192 ? -35.594 32.844 21.578 1 89.5 192 GLN B C 1
ATOM 9028 O O . GLN B 1 192 ? -36.281 33.406 22.453 1 89.5 192 GLN B O 1
ATOM 9033 N N . LEU B 1 193 ? -35.438 33.25 20.375 1 91.31 193 LEU B N 1
ATOM 9034 C CA . LEU B 1 193 ? -36.219 34.438 19.922 1 91.31 193 LEU B CA 1
ATOM 9035 C C . LEU B 1 193 ? -37.719 34.188 20.062 1 91.31 193 LEU B C 1
ATOM 9037 O O . LEU B 1 193 ? -38.469 35.125 20.359 1 91.31 193 LEU B O 1
ATOM 9041 N N . ASN B 1 194 ? -38.062 32.938 19.859 1 89.44 194 ASN B N 1
ATOM 9042 C CA . ASN B 1 194 ? -39.469 32.594 20.016 1 89.44 194 ASN B CA 1
ATOM 9043 C C . ASN B 1 194 ? -39.969 32.906 21.422 1 89.44 194 ASN B C 1
ATOM 9045 O O . ASN B 1 194 ? -41.156 33.281 21.594 1 89.44 194 ASN B O 1
ATOM 9049 N N . GLU B 1 195 ? -39.125 32.781 22.359 1 90.62 195 GLU B N 1
ATOM 9050 C CA . GLU B 1 195 ? -39.469 33.062 23.75 1 90.62 195 GLU B CA 1
ATOM 9051 C C . GLU B 1 195 ? -39.531 34.594 24 1 90.62 195 GLU B C 1
ATOM 9053 O O . GLU B 1 195 ? -40.375 35.031 24.781 1 90.62 195 GLU B O 1
ATOM 9058 N N . PHE B 1 196 ? -38.688 35.281 23.375 1 91.88 196 PHE B N 1
ATOM 9059 C CA . PHE B 1 196 ? -38.656 36.719 23.516 1 91.88 196 PHE B CA 1
ATOM 9060 C C . PHE B 1 196 ? -39.969 37.344 22.984 1 91.88 196 PHE B C 1
ATOM 9062 O O . PHE B 1 196 ? -40.562 38.188 23.641 1 91.88 196 PHE B O 1
ATOM 9069 N N . VAL B 1 197 ? -40.406 36.938 21.844 1 92.12 197 VAL B N 1
ATOM 9070 C CA . VAL B 1 197 ? -41.531 37.562 21.125 1 92.12 197 VAL B CA 1
ATOM 9071 C C . VAL B 1 197 ? -42.812 37.344 21.891 1 92.12 197 VAL B C 1
ATOM 9073 O O . VAL B 1 197 ? -43.719 38.188 21.844 1 92.12 197 VAL B O 1
ATOM 9076 N N . ILE B 1 198 ? -42.812 36.281 22.578 1 89.25 198 ILE B N 1
ATOM 9077 C CA . ILE B 1 198 ? -44.031 35.938 23.297 1 89.25 198 ILE B CA 1
ATOM 9078 C C . ILE B 1 198 ? -44.125 36.75 24.578 1 89.25 198 ILE B C 1
ATOM 9080 O O . ILE B 1 198 ? -45.219 36.969 25.125 1 89.25 198 ILE B O 1
ATOM 9084 N N . CYS B 1 199 ? -43.094 37.312 25.016 1 91.19 199 CYS B N 1
ATOM 9085 C CA . CYS B 1 199 ? -43.062 38.094 26.266 1 91.19 199 CYS B CA 1
ATOM 9086 C C . CYS B 1 199 ? -43.719 39.469 26.047 1 91.19 199 CYS B C 1
ATOM 9088 O O . CYS B 1 199 ? -43.5 40.094 25.016 1 91.19 199 CYS B O 1
ATOM 9090 N N . LYS B 1 200 ? -44.531 39.938 26.922 1 87.56 200 LYS B N 1
ATOM 9091 C CA . LYS B 1 200 ? -45.312 41.188 26.797 1 87.56 200 LYS B CA 1
ATOM 9092 C C . LYS B 1 200 ? -44.375 42.406 26.719 1 87.56 200 LYS B C 1
ATOM 9094 O O . LYS B 1 200 ? -44.656 43.344 25.984 1 87.56 200 LYS B O 1
ATOM 9099 N N . GLY B 1 201 ? -43.281 42.438 27.266 1 90.44 201 GLY B N 1
ATOM 9100 C CA . GLY B 1 201 ? -42.375 43.594 27.266 1 90.44 201 GLY B CA 1
ATOM 9101 C C . GLY B 1 201 ? -41.344 43.531 26.172 1 90.44 201 GLY B C 1
ATOM 9102 O O . GLY B 1 201 ? -40.438 44.375 26.109 1 90.44 201 GLY B O 1
ATOM 9103 N N . TYR B 1 202 ? -41.625 42.719 25.156 1 93.69 202 TYR B N 1
ATOM 9104 C CA . TYR B 1 202 ? -40.625 42.469 24.141 1 93.69 202 TYR B CA 1
ATOM 9105 C C . TYR B 1 202 ? -40.469 43.688 23.219 1 93.69 202 TYR B C 1
ATOM 9107 O O . TYR B 1 202 ? -39.344 44.156 22.969 1 93.69 202 TYR B O 1
ATOM 9115 N N . VAL B 1 203 ? -41.531 44.25 22.75 1 92.75 203 VAL B N 1
ATOM 9116 C CA . VAL B 1 203 ? -41.5 45.312 21.766 1 92.75 203 VAL B CA 1
ATOM 9117 C C . VAL B 1 203 ? -40.875 46.562 22.391 1 92.75 203 VAL B C 1
ATOM 9119 O O . VAL B 1 203 ? -40.031 47.219 21.75 1 92.75 203 VAL B O 1
ATOM 9122 N N . GLN B 1 204 ? -41.25 46.781 23.625 1 93.75 204 GLN B N 1
ATOM 9123 C CA . GLN B 1 204 ? -40.656 47.906 24.312 1 93.75 204 GLN B CA 1
ATOM 9124 C C . GLN B 1 204 ? -39.156 47.719 24.562 1 93.75 204 GLN B C 1
ATOM 9126 O O . GLN B 1 204 ? -38.375 48.625 24.375 1 93.75 204 GLN B O 1
ATOM 9131 N N . TRP B 1 205 ? -38.875 46.594 24.953 1 95.19 205 TRP B N 1
ATOM 9132 C CA . TRP B 1 205 ? -37.469 46.281 25.203 1 95.19 205 TRP B CA 1
ATOM 9133 C C . TRP B 1 205 ? -36.656 46.406 23.922 1 95.19 205 TRP B C 1
ATOM 9135 O O . TRP B 1 205 ? -35.531 46.938 23.953 1 95.19 205 TRP B O 1
ATOM 9145 N N . LEU B 1 206 ? -37.156 45.938 22.828 1 94.56 206 LEU B N 1
ATOM 9146 C CA . LEU B 1 206 ? -36.469 46.031 21.547 1 94.56 206 LEU B CA 1
ATOM 9147 C C . LEU B 1 206 ? -36.25 47.469 21.141 1 94.56 206 LEU B C 1
ATOM 9149 O O . LEU B 1 206 ? -35.156 47.812 20.672 1 94.56 206 LEU B O 1
ATOM 9153 N N . ASP B 1 207 ? -37.188 48.25 21.375 1 94.75 207 ASP B N 1
ATOM 9154 C CA . ASP B 1 207 ? -37.094 49.656 21.031 1 94.75 207 ASP B CA 1
ATOM 9155 C C . ASP B 1 207 ? -36.062 50.375 21.891 1 94.75 207 ASP B C 1
ATOM 9157 O O . ASP B 1 207 ? -35.219 51.125 21.391 1 94.75 207 ASP B O 1
ATOM 9161 N N . LEU B 1 208 ? -36.125 50.125 23.141 1 95.56 208 LEU B N 1
ATOM 9162 C CA . LEU B 1 208 ? -35.156 50.719 24.062 1 95.56 208 LEU B CA 1
ATOM 9163 C C . LEU B 1 208 ? -33.75 50.25 23.781 1 95.56 208 LEU B C 1
ATOM 9165 O O . LEU B 1 208 ? -32.781 51.031 23.844 1 95.56 208 LEU B O 1
ATOM 9169 N N . SER B 1 209 ? -33.688 49 23.516 1 94.62 209 SER B N 1
ATOM 9170 C CA . SER B 1 209 ? -32.375 48.438 23.203 1 94.62 209 SER B CA 1
ATOM 9171 C C . SER B 1 209 ? -31.812 49.031 21.922 1 94.62 209 SER B C 1
ATOM 9173 O O . SER B 1 209 ? -30.594 49.25 21.812 1 94.62 209 SER B O 1
ATOM 9175 N N . ALA B 1 210 ? -32.594 49.25 20.922 1 95.25 210 ALA B N 1
ATOM 9176 C CA . ALA B 1 210 ? -32.156 49.844 19.656 1 95.25 210 ALA B CA 1
ATOM 9177 C C . ALA B 1 210 ? -31.656 51.281 19.875 1 95.25 210 ALA B C 1
ATOM 9179 O O . ALA B 1 210 ? -30.594 51.656 19.359 1 95.25 210 ALA B O 1
ATOM 9180 N N . THR B 1 211 ? -32.375 51.969 20.688 1 93.75 211 THR B N 1
ATOM 9181 C CA . THR B 1 211 ? -31.984 53.344 20.984 1 93.75 211 THR B CA 1
ATOM 9182 C C . THR B 1 211 ? -30.688 53.375 21.781 1 93.75 211 THR B C 1
ATOM 9184 O O . THR B 1 211 ? -29.797 54.188 21.5 1 93.75 211 THR B O 1
ATOM 9187 N N . PHE B 1 212 ? -30.641 52.531 22.656 1 92.88 212 PHE B N 1
ATOM 9188 C CA . PHE B 1 212 ? -29.438 52.438 23.469 1 92.88 212 PHE B CA 1
ATOM 9189 C C . PHE B 1 212 ? -28.234 52.062 22.594 1 92.88 212 PHE B C 1
ATOM 9191 O O . PHE B 1 212 ? -27.141 52.625 22.781 1 92.88 212 PHE B O 1
ATOM 9198 N N . SER B 1 213 ? -28.422 51.156 21.703 1 92.62 213 SER B N 1
ATOM 9199 C CA . SER B 1 213 ? -27.359 50.719 20.812 1 92.62 213 SER B CA 1
ATOM 9200 C C . SER B 1 213 ? -26.859 51.875 19.953 1 92.62 213 SER B C 1
ATOM 9202 O O . SER B 1 213 ? -25.656 52.062 19.797 1 92.62 213 SER B O 1
ATOM 9204 N N . GLN B 1 214 ? -27.703 52.656 19.422 1 90.38 214 GLN B N 1
ATOM 9205 C CA . GLN B 1 214 ? -27.344 53.781 18.578 1 90.38 214 GLN B CA 1
ATOM 9206 C C . GLN B 1 214 ? -26.578 54.844 19.375 1 90.38 214 GLN B C 1
ATOM 9208 O O . GLN B 1 214 ? -25.609 55.406 18.875 1 90.38 214 GLN B O 1
ATOM 9213 N N . GLU B 1 215 ? -26.953 54.969 20.578 1 87.38 215 GLU B N 1
ATOM 9214 C CA . GLU B 1 215 ? -26.266 55.938 21.438 1 87.38 215 GLU B CA 1
ATOM 9215 C C . GLU B 1 215 ? -24.891 55.438 21.859 1 87.38 215 GLU B C 1
ATOM 9217 O O . GLU B 1 215 ? -23.953 56.219 22 1 87.38 215 GLU B O 1
ATOM 9222 N N . SER B 1 216 ? -24.938 54.219 22.062 1 88.12 216 SER B N 1
ATOM 9223 C CA . SER B 1 216 ? -23.688 53.625 22.484 1 88.12 216 SER B CA 1
ATOM 9224 C C . SER B 1 216 ? -22.625 53.719 21.375 1 88.12 216 SER B C 1
ATOM 9226 O O . SER B 1 216 ? -21.438 53.875 21.672 1 88.12 216 SER B O 1
ATOM 9228 N N . PHE B 1 217 ? -23 53.688 20.141 1 88.75 217 PHE B N 1
ATOM 9229 C CA . PHE B 1 217 ? -22.047 53.812 19.031 1 88.75 217 PHE B CA 1
ATOM 9230 C C . PHE B 1 217 ? -21.5 55.219 18.953 1 88.75 217 PHE B C 1
ATOM 9232 O O . PHE B 1 217 ? -20.328 55.438 18.625 1 88.75 217 PHE B O 1
ATOM 9239 N N . LYS B 1 218 ? -22.266 56.125 19.359 1 79.62 218 LYS B N 1
ATOM 9240 C CA . LYS B 1 218 ? -21.875 57.531 19.234 1 79.62 218 LYS B CA 1
ATOM 9241 C C . LYS B 1 218 ? -20.984 57.969 20.391 1 79.62 218 LYS B C 1
ATOM 9243 O O . LYS B 1 218 ? -20.156 58.875 20.234 1 79.62 218 LYS B O 1
ATOM 9248 N N . SER B 1 219 ? -21.219 57.281 21.469 1 75.69 219 SER B N 1
ATOM 9249 C CA . SER B 1 219 ? -20.438 57.688 22.641 1 75.69 219 SER B CA 1
ATOM 9250 C C . SER B 1 219 ? -19.016 57.156 22.562 1 75.69 219 SER B C 1
ATOM 9252 O O . SER B 1 219 ? -18.812 55.938 22.484 1 75.69 219 SER B O 1
ATOM 9254 N N . LEU B 1 220 ? -18.016 57.938 22.234 1 64.06 220 LEU B N 1
ATOM 9255 C CA . LEU B 1 220 ? -16.609 57.625 21.969 1 64.06 220 LEU B CA 1
ATOM 9256 C C . LEU B 1 220 ? -15.914 57.125 23.25 1 64.06 220 LEU B C 1
ATOM 9258 O O . LEU B 1 220 ? -14.953 56.375 23.172 1 64.06 220 LEU B O 1
ATOM 9262 N N . GLU B 1 221 ? -16.219 57.625 24.438 1 59.31 221 GLU B N 1
ATOM 9263 C CA . GLU B 1 221 ? -15.492 57.406 25.672 1 59.31 221 GLU B CA 1
ATOM 9264 C C . GLU B 1 221 ? -15.609 55.938 26.125 1 59.31 221 GLU B C 1
ATOM 9266 O O . GLU B 1 221 ? -14.641 55.375 26.641 1 59.31 221 GLU B O 1
ATOM 9271 N N . TRP B 1 222 ? -16.719 55.375 26.016 1 58.03 222 TRP B N 1
ATOM 9272 C CA . TRP B 1 222 ? -17.031 54.125 26.703 1 58.03 222 TRP B CA 1
ATOM 9273 C C . TRP B 1 222 ? -16.906 52.906 25.766 1 58.03 222 TRP B C 1
ATOM 9275 O O . TRP B 1 222 ? -17 51.781 26.203 1 58.03 222 TRP B O 1
ATOM 9285 N N . SER B 1 223 ? -16.516 53.125 24.516 1 60 223 SER B N 1
ATOM 9286 C CA . SER B 1 223 ? -17.188 52.375 23.484 1 60 223 SER B CA 1
ATOM 9287 C C . SER B 1 223 ? -16.359 51.156 23.031 1 60 223 SER B C 1
ATOM 9289 O O . SER B 1 223 ? -16.906 50.156 22.562 1 60 223 SER B O 1
ATOM 9291 N N . ASN B 1 224 ? -15.141 50.969 23.375 1 66.38 224 ASN B N 1
ATOM 9292 C CA . ASN B 1 224 ? -14.5 50 22.5 1 66.38 224 ASN B CA 1
ATOM 9293 C C . ASN B 1 224 ? -14.859 48.594 22.891 1 66.38 224 ASN B C 1
ATOM 9295 O O . ASN B 1 224 ? -15.188 47.75 22.016 1 66.38 224 ASN B O 1
ATOM 9299 N N . GLN B 1 225 ? -14.961 48.281 24.141 1 73.12 225 GLN B N 1
ATOM 9300 C CA . GLN B 1 225 ? -15.25 46.906 24.531 1 73.12 225 GLN B CA 1
ATOM 9301 C C . GLN B 1 225 ? -16.75 46.625 24.531 1 73.12 225 GLN B C 1
ATOM 9303 O O . GLN B 1 225 ? -17.188 45.531 24.25 1 73.12 225 GLN B O 1
ATOM 9308 N N . SER B 1 226 ? -17.5 47.656 24.703 1 84.94 226 SER B N 1
ATOM 9309 C CA . SER B 1 226 ? -18.953 47.5 24.844 1 84.94 226 SER B CA 1
ATOM 9310 C C . SER B 1 226 ? -19.625 47.312 23.5 1 84.94 226 SER B C 1
ATOM 9312 O O . SER B 1 226 ? -20.703 46.719 23.422 1 84.94 226 SER B O 1
ATOM 9314 N N . VAL B 1 227 ? -18.969 47.75 22.5 1 88.19 227 VAL B N 1
ATOM 9315 C CA . VAL B 1 227 ? -19.562 47.688 21.172 1 88.19 227 VAL B CA 1
ATOM 9316 C C . VAL B 1 227 ? -19.688 46.219 20.734 1 88.19 227 VAL B C 1
ATOM 9318 O O . VAL B 1 227 ? -20.656 45.844 20.078 1 88.19 227 VAL B O 1
ATOM 9321 N N . TYR B 1 228 ? -18.734 45.5 21.125 1 89.06 228 TYR B N 1
ATOM 9322 C CA . TYR B 1 228 ? -18.75 44.094 20.766 1 89.06 228 TYR B CA 1
ATOM 9323 C C . TYR B 1 228 ? -20 43.406 21.297 1 89.06 228 TYR B C 1
ATOM 9325 O O . TYR B 1 228 ? -20.672 42.656 20.562 1 89.06 228 TYR B O 1
ATOM 9333 N N . TYR B 1 229 ? -20.359 43.656 22.484 1 89.75 229 TYR B N 1
ATOM 9334 C CA . TYR B 1 229 ? -21.516 43 23.125 1 89.75 229 TYR B CA 1
ATOM 9335 C C . TYR B 1 229 ? -22.812 43.438 22.469 1 89.75 229 TYR B C 1
ATOM 9337 O O . TYR B 1 229 ? -23.719 42.625 22.266 1 89.75 229 TYR B O 1
ATOM 9345 N N . ILE B 1 230 ? -22.844 44.688 22.141 1 91.81 230 ILE B N 1
ATOM 9346 C CA . ILE B 1 230 ? -24.047 45.219 21.531 1 91.81 230 ILE B CA 1
ATOM 9347 C C . ILE B 1 230 ? -24.234 44.594 20.141 1 91.81 230 ILE B C 1
ATOM 9349 O O . ILE B 1 230 ? -25.344 44.156 19.812 1 91.81 230 ILE B O 1
ATOM 9353 N N . LEU B 1 231 ? -23.172 44.531 19.406 1 92.81 231 LEU B N 1
ATOM 9354 C CA . LEU B 1 231 ? -23.25 43.938 18.078 1 92.81 231 LEU B CA 1
ATOM 9355 C C . LEU B 1 231 ? -23.609 42.469 18.172 1 92.81 231 LEU B C 1
ATOM 9357 O O . LEU B 1 231 ? -24.375 41.969 17.344 1 92.81 231 LEU B O 1
ATOM 9361 N N . ASN B 1 232 ? -23.125 41.812 19.125 1 91.88 232 ASN B N 1
ATOM 9362 C CA . ASN B 1 232 ? -23.406 40.375 19.297 1 91.88 232 ASN B CA 1
ATOM 9363 C C . ASN B 1 232 ? -24.875 40.156 19.656 1 91.88 232 ASN B C 1
ATOM 9365 O O . ASN B 1 232 ? -25.453 39.156 19.25 1 91.88 232 ASN B O 1
ATOM 9369 N N . LEU B 1 233 ? -25.406 41.031 20.438 1 93.44 233 LEU B N 1
ATOM 9370 C CA . LEU B 1 233 ? -26.812 40.969 20.75 1 93.44 233 LEU B CA 1
ATOM 9371 C C . LEU B 1 233 ? -27.672 40.969 19.484 1 93.44 233 LEU B C 1
ATOM 9373 O O . LEU B 1 233 ? -28.453 40.031 19.266 1 93.44 233 LEU B O 1
ATOM 9377 N N . TRP B 1 234 ? -27.406 41.875 18.719 1 94.5 234 TRP B N 1
ATOM 9378 C CA . TRP B 1 234 ? -28.219 42.031 17.516 1 94.5 234 TRP B CA 1
ATOM 9379 C C . TRP B 1 234 ? -27.922 40.938 16.5 1 94.5 234 TRP B C 1
ATOM 9381 O O . TRP B 1 234 ? -28.828 40.469 15.812 1 94.5 234 TRP B O 1
ATOM 9391 N N . SER B 1 235 ? -26.688 40.562 16.359 1 93.56 235 SER B N 1
ATOM 9392 C CA . SER B 1 235 ? -26.312 39.5 15.453 1 93.56 235 SER B CA 1
ATOM 9393 C C . SER B 1 235 ? -27 38.188 15.82 1 93.56 235 SER B C 1
ATOM 9395 O O . SER B 1 235 ? -27.531 37.5 14.953 1 93.56 235 SER B O 1
ATOM 9397 N N . ARG B 1 236 ? -27.125 37.844 17.094 1 92.25 236 ARG B N 1
ATOM 9398 C CA . ARG B 1 236 ? -27.75 36.625 17.547 1 92.25 236 ARG B CA 1
ATOM 9399 C C . ARG B 1 236 ? -29.266 36.688 17.359 1 92.25 236 ARG B C 1
ATOM 9401 O O . ARG B 1 236 ? -29.906 35.688 17.078 1 92.25 236 ARG B O 1
ATOM 9408 N N . LEU B 1 237 ? -29.797 37.812 17.547 1 93.19 237 LEU B N 1
ATOM 9409 C CA . LEU B 1 237 ? -31.219 38 17.312 1 93.19 237 LEU B CA 1
ATOM 9410 C C . LEU B 1 237 ? -31.578 37.719 15.859 1 93.19 237 LEU B C 1
ATOM 9412 O O . LEU B 1 237 ? -32.531 37 15.578 1 93.19 237 LEU B O 1
ATOM 9416 N N . VAL B 1 238 ? -30.766 38.281 15.039 1 92.62 238 VAL B N 1
ATOM 9417 C CA . VAL B 1 238 ? -31.016 38.125 13.609 1 92.62 238 VAL B CA 1
ATOM 9418 C C . VAL B 1 238 ? -30.812 36.656 13.195 1 92.62 238 VAL B C 1
ATOM 9420 O O . VAL B 1 238 ? -31.578 36.125 12.398 1 92.62 238 VAL B O 1
ATOM 9423 N N . ALA B 1 239 ? -29.797 36.031 13.633 1 90.19 239 ALA B N 1
ATOM 9424 C CA . ALA B 1 239 ? -29.469 34.656 13.289 1 90.19 239 ALA B CA 1
ATOM 9425 C C . ALA B 1 239 ? -30.609 33.719 13.672 1 90.19 239 ALA B C 1
ATOM 9427 O O . ALA B 1 239 ? -30.781 32.656 13.055 1 90.19 239 ALA B O 1
ATOM 9428 N N . SER B 1 240 ? -31.391 34.062 14.586 1 88.75 240 SER B N 1
ATOM 9429 C CA . SER B 1 240 ? -32.469 33.219 15.102 1 88.75 240 SER B CA 1
ATOM 9430 C C . SER B 1 240 ? -33.75 33.469 14.352 1 88.75 240 SER B C 1
ATOM 9432 O O . SER B 1 240 ? -34.75 32.719 14.539 1 88.75 240 SER B O 1
ATOM 9434 N N . LYS B 1 241 ? -33.812 34.344 13.562 1 88.31 241 LYS B N 1
ATOM 9435 C CA . LYS B 1 241 ? -35.031 34.719 12.875 1 88.31 241 LYS B CA 1
ATOM 9436 C C . LYS B 1 241 ? -35.594 33.594 12.016 1 88.31 241 LYS B C 1
ATOM 9438 O O . LYS B 1 241 ? -36.781 33.312 12.023 1 88.31 241 LYS B O 1
ATOM 9443 N N . PRO B 1 242 ? -34.656 32.906 11.266 1 84 242 PRO B N 1
ATOM 9444 C CA . PRO B 1 242 ? -35.188 31.844 10.414 1 84 242 PRO B CA 1
ATOM 9445 C C . PRO B 1 242 ? -35.875 30.75 11.211 1 84 242 PRO B C 1
ATOM 9447 O O . PRO B 1 242 ? -36.719 30.016 10.672 1 84 242 PRO B O 1
ATOM 9450 N N . TYR B 1 243 ? -35.688 30.719 12.461 1 81.94 243 TYR B N 1
ATOM 9451 C CA . TYR B 1 243 ? -36.25 29.672 13.297 1 81.94 243 TYR B CA 1
ATOM 9452 C C . TYR B 1 243 ? -37.5 30.141 14.016 1 81.94 243 TYR B C 1
ATOM 9454 O O . TYR B 1 243 ? -38.125 29.391 14.758 1 81.94 243 TYR B O 1
ATOM 9462 N N . LEU B 1 244 ? -37.812 31.312 13.758 1 86.19 244 LEU B N 1
ATOM 9463 C CA . LEU B 1 244 ? -39 31.891 14.367 1 86.19 244 LEU B CA 1
ATOM 9464 C C . LEU B 1 244 ? -40.25 31.312 13.75 1 86.19 244 LEU B C 1
ATOM 9466 O O . LEU B 1 244 ? -40.344 31.156 12.531 1 86.19 244 LEU B O 1
ATOM 9470 N N . LYS B 1 245 ? -41.219 31 14.609 1 71.56 245 LYS B N 1
ATOM 9471 C CA . LYS B 1 245 ? -42.5 30.453 14.164 1 71.56 245 LYS B CA 1
ATOM 9472 C C . LYS B 1 245 ? -43.312 31.5 13.414 1 71.56 245 LYS B C 1
ATOM 9474 O O . LYS B 1 245 ? -43.281 32.688 13.758 1 71.56 245 LYS B O 1
ATOM 9479 N N . ALA B 1 246 ? -44.094 31.266 12.305 1 74.75 246 ALA B N 1
ATOM 9480 C CA . ALA B 1 246 ? -44.812 32.125 11.367 1 74.75 246 ALA B CA 1
ATOM 9481 C C . ALA B 1 246 ? -45.844 33 12.086 1 74.75 246 ALA B C 1
ATOM 9483 O O . ALA B 1 246 ? -46.125 34.125 11.656 1 74.75 246 ALA B O 1
ATOM 9484 N N . GLU B 1 247 ? -46.281 32.594 13.281 1 79.25 247 GLU B N 1
ATOM 9485 C CA . GLU B 1 247 ? -47.406 33.281 13.961 1 79.25 247 GLU B CA 1
ATOM 9486 C C . GLU B 1 247 ? -46.938 34.531 14.656 1 79.25 247 GLU B C 1
ATOM 9488 O O . GLU B 1 247 ? -47.719 35.438 14.945 1 79.25 247 GLU B O 1
ATOM 9493 N N . HIS B 1 248 ? -45.625 34.75 14.836 1 82.56 248 HIS B N 1
ATOM 9494 C CA . HIS B 1 248 ? -45.125 35.875 15.617 1 82.56 248 HIS B CA 1
ATOM 9495 C C . HIS B 1 248 ? -44.25 36.781 14.766 1 82.56 248 HIS B C 1
ATOM 9497 O O . HIS B 1 248 ? -43.562 36.312 13.852 1 82.56 248 HIS B O 1
ATOM 9503 N N . GLU B 1 249 ? -44.406 38.031 14.93 1 86.5 249 GLU B N 1
ATOM 9504 C CA . GLU B 1 249 ? -43.594 39 14.227 1 86.5 249 GLU B CA 1
ATOM 9505 C C . GLU B 1 249 ? -42.375 39.406 15.047 1 86.5 249 GLU B C 1
ATOM 9507 O O . GLU B 1 249 ? -42.5 39.719 16.234 1 86.5 249 GLU B O 1
ATOM 9512 N N . SER B 1 250 ? -41.219 39.469 14.602 1 88.19 250 SER B N 1
ATOM 9513 C CA . SER B 1 250 ? -39.969 39.75 15.328 1 88.19 250 SER B CA 1
ATOM 9514 C C . SER B 1 250 ? -39.75 41.25 15.414 1 88.19 250 SER B C 1
ATOM 9516 O O . SER B 1 250 ? -39.094 41.719 16.344 1 88.19 250 SER B O 1
ATOM 9518 N N . TYR B 1 251 ? -40.156 42.062 14.555 1 89.62 251 TYR B N 1
ATOM 9519 C CA . TYR B 1 251 ? -40 43.5 14.461 1 89.62 251 TYR B CA 1
ATOM 9520 C C . TYR B 1 251 ? -38.562 43.906 14.25 1 89.62 251 TYR B C 1
ATOM 9522 O O . TYR B 1 251 ? -38.188 45.062 14.398 1 89.62 251 TYR B O 1
ATOM 9530 N N . LEU B 1 252 ? -37.688 42.969 13.906 1 92.31 252 LEU B N 1
ATOM 9531 C CA . LEU B 1 252 ? -36.281 43.219 13.711 1 92.31 252 LEU B CA 1
ATOM 9532 C C . LEU B 1 252 ? -36.031 44.031 12.445 1 92.31 252 LEU B C 1
ATOM 9534 O O . LEU B 1 252 ? -35.062 44.781 12.344 1 92.31 252 LEU B O 1
ATOM 9538 N N . ASP B 1 253 ? -36.875 44.031 11.469 1 89.69 253 ASP B N 1
ATOM 9539 C CA . ASP B 1 253 ? -36.75 44.688 10.18 1 89.69 253 ASP B CA 1
ATOM 9540 C C . ASP B 1 253 ? -36.75 46.219 10.344 1 89.69 253 ASP B C 1
ATOM 9542 O O . ASP B 1 253 ? -36.156 46.906 9.531 1 89.69 253 ASP B O 1
ATOM 9546 N N . LYS B 1 254 ? -37.281 46.562 11.445 1 90.69 254 LYS B N 1
ATOM 9547 C CA . LYS B 1 254 ? -37.406 48 11.695 1 90.69 254 LYS B CA 1
ATOM 9548 C C . LYS B 1 254 ? -36.094 48.562 12.25 1 90.69 254 LYS B C 1
ATOM 9550 O O . LYS B 1 254 ? -35.75 49.719 12.016 1 90.69 254 LYS B O 1
ATOM 9555 N N . TYR B 1 255 ? -35.344 47.781 12.867 1 93.25 255 TYR B N 1
ATOM 9556 C CA . TYR B 1 255 ? -34.25 48.344 13.656 1 93.25 255 TYR B CA 1
ATOM 9557 C C . TYR B 1 255 ? -32.906 47.906 13.102 1 93.25 255 TYR B C 1
ATOM 9559 O O . TYR B 1 255 ? -31.953 48.688 13.094 1 93.25 255 TYR B O 1
ATOM 9567 N N . VAL B 1 256 ? -32.781 46.75 12.57 1 94.12 256 VAL B N 1
ATOM 9568 C CA . VAL B 1 256 ? -31.516 46.125 12.258 1 94.12 256 VAL B CA 1
ATOM 9569 C C . VAL B 1 256 ? -30.781 46.969 11.188 1 94.12 256 VAL B C 1
ATOM 9571 O O . VAL B 1 256 ? -29.609 47.281 11.344 1 94.12 256 VAL B O 1
ATOM 9574 N N . PRO B 1 257 ? -31.391 47.375 10.086 1 92.75 257 PRO B N 1
ATOM 9575 C CA . PRO B 1 257 ? -30.688 48.188 9.078 1 92.75 257 PRO B CA 1
ATOM 9576 C C . PRO B 1 257 ? -30.188 49.5 9.617 1 92.75 257 PRO B C 1
ATOM 9578 O O . PRO B 1 257 ? -29.109 49.969 9.242 1 92.75 257 PRO B O 1
ATOM 9581 N N . GLU B 1 258 ? -30.953 50 10.555 1 93.38 258 GLU B N 1
ATOM 9582 C CA . GLU B 1 258 ? -30.562 51.281 11.141 1 93.38 258 GLU B CA 1
ATOM 9583 C C . GLU B 1 258 ? -29.375 51.125 12.086 1 93.38 258 GLU B C 1
ATOM 9585 O O . GLU B 1 258 ? -28.5 52 12.156 1 93.38 258 GLU B O 1
ATOM 9590 N N . ILE B 1 259 ? -29.406 50.125 12.758 1 94.25 259 ILE B N 1
ATOM 9591 C CA . ILE B 1 259 ? -28.312 49.844 13.68 1 94.25 259 ILE B CA 1
ATOM 9592 C C . ILE B 1 259 ? -27.016 49.656 12.898 1 94.25 259 ILE B C 1
ATOM 9594 O O . ILE B 1 259 ? -25.969 50.188 13.273 1 94.25 259 ILE B O 1
ATOM 9598 N N . SER B 1 260 ? -27.047 48.906 11.836 1 94.31 260 SER B N 1
ATOM 9599 C CA . SER B 1 260 ? -25.859 48.688 11.016 1 94.31 260 SER B CA 1
ATOM 9600 C C . SER B 1 260 ? -25.359 50 10.406 1 94.31 260 SER B C 1
ATOM 9602 O O . SER B 1 260 ? -24.156 50.25 10.359 1 94.31 260 SER B O 1
ATOM 9604 N N . LYS B 1 261 ? -26.297 50.75 9.992 1 94.25 261 LYS B N 1
ATOM 9605 C CA . LYS B 1 261 ? -25.953 52.062 9.406 1 94.25 261 LYS B CA 1
ATOM 9606 C C . LYS B 1 261 ? -25.281 52.969 10.438 1 94.25 261 LYS B C 1
ATOM 9608 O O . LYS B 1 261 ? -24.25 53.562 10.148 1 94.25 261 LYS B O 1
ATOM 9613 N N . GLN B 1 262 ? -25.812 52.938 11.625 1 92.62 262 GLN B N 1
ATOM 9614 C CA . GLN B 1 262 ? -25.281 53.812 12.664 1 92.62 262 GLN B CA 1
ATOM 9615 C C . GLN B 1 262 ? -23.906 53.312 13.133 1 92.62 262 GLN B C 1
ATOM 9617 O O . GLN B 1 262 ? -23.031 54.125 13.484 1 92.62 262 GLN B O 1
ATOM 9622 N N . TYR B 1 263 ? -23.766 52.062 13.18 1 93.19 263 TYR B N 1
ATOM 9623 C CA . TYR B 1 263 ? -22.453 51.5 13.508 1 93.19 263 TYR B CA 1
ATOM 9624 C C . TYR B 1 263 ? -21.391 52 12.516 1 93.19 263 TYR B C 1
ATOM 9626 O O . TYR B 1 263 ? -20.328 52.469 12.914 1 93.19 263 TYR B O 1
ATOM 9634 N N . THR B 1 264 ? -21.703 51.938 11.188 1 94.69 264 THR B N 1
ATOM 9635 C CA . THR B 1 264 ? -20.75 52.344 10.148 1 94.69 264 THR B CA 1
ATOM 9636 C C . THR B 1 264 ? -20.438 53.812 10.234 1 94.69 264 THR B C 1
ATOM 9638 O O . THR B 1 264 ? -19.281 54.219 10.156 1 94.69 264 THR B O 1
ATOM 9641 N N . ILE B 1 265 ? -21.438 54.594 10.484 1 93.94 265 ILE B N 1
ATOM 9642 C CA . ILE B 1 265 ? -21.266 56.031 10.578 1 93.94 265 ILE B CA 1
ATOM 9643 C C . ILE B 1 265 ? -20.422 56.375 11.805 1 93.94 265 ILE B C 1
ATOM 9645 O O . ILE B 1 265 ? -19.547 57.25 11.742 1 93.94 265 ILE B O 1
ATOM 9649 N N . SER B 1 266 ? -20.703 55.688 12.867 1 91.12 266 SER B N 1
ATOM 9650 C CA . SER B 1 266 ? -19.938 55.906 14.086 1 91.12 266 SER B CA 1
ATOM 9651 C C . SER B 1 266 ? -18.453 55.625 13.883 1 91.12 266 SER B C 1
ATOM 9653 O O . SER B 1 266 ? -17.594 56.312 14.406 1 91.12 266 SER B O 1
ATOM 9655 N N . ARG B 1 267 ? -18.188 54.625 13.148 1 91.88 267 ARG B N 1
ATOM 9656 C CA . ARG B 1 267 ? -16.797 54.281 12.883 1 91.88 267 ARG B CA 1
ATOM 9657 C C . ARG B 1 267 ? -16.125 55.312 12 1 91.88 267 ARG B C 1
ATOM 9659 O O . ARG B 1 267 ? -14.945 55.625 12.172 1 91.88 267 ARG B O 1
ATOM 9666 N N . LEU B 1 268 ? -16.844 55.906 11.062 1 93.56 268 LEU B N 1
ATOM 9667 C CA . LEU B 1 268 ? -16.312 56.969 10.219 1 93.56 268 LEU B CA 1
ATOM 9668 C C . LEU B 1 268 ? -16.031 58.25 11.031 1 93.56 268 LEU B C 1
ATOM 9670 O O . LEU B 1 268 ? -15.039 58.938 10.797 1 93.56 268 LEU B O 1
ATOM 9674 N N . GLU B 1 269 ? -16.891 58.406 12.008 1 89.38 269 GLU B N 1
ATOM 9675 C CA . GLU B 1 269 ? -16.672 59.562 12.891 1 89.38 269 GLU B CA 1
ATOM 9676 C C . GLU B 1 269 ? -15.461 59.344 13.789 1 89.38 269 GLU B C 1
ATOM 9678 O O . GLU B 1 269 ? -14.711 60.281 14.062 1 89.38 269 GLU B O 1
ATOM 9683 N N . TYR B 1 270 ? -15.367 58.156 14.164 1 87.56 270 TYR B N 1
ATOM 9684 C CA . TYR B 1 270 ? -14.195 57.844 14.961 1 87.56 270 TYR B CA 1
ATOM 9685 C C . TYR B 1 270 ? -12.914 58.031 14.164 1 87.56 270 TYR B C 1
ATOM 9687 O O . TYR B 1 270 ? -11.898 58.469 14.711 1 87.56 270 TYR B O 1
ATOM 9695 N N . ALA B 1 271 ? -12.953 57.719 12.898 1 92 271 ALA B N 1
ATOM 9696 C CA . ALA B 1 271 ? -11.797 57.906 12.023 1 92 271 ALA B CA 1
ATOM 9697 C C . ALA B 1 271 ? -11.422 59.375 11.93 1 92 271 ALA B C 1
ATOM 9699 O O . ALA B 1 271 ? -10.234 59.719 11.938 1 92 271 ALA B O 1
ATOM 9700 N N . ARG B 1 272 ? -12.398 60.188 11.93 1 90.19 272 ARG B N 1
ATOM 9701 C CA . ARG B 1 272 ? -12.164 61.625 11.883 1 90.19 272 ARG B CA 1
ATOM 9702 C C . ARG B 1 272 ? -11.523 62.125 13.18 1 90.19 272 ARG B C 1
ATOM 9704 O O . ARG B 1 272 ? -10.57 62.906 13.148 1 90.19 272 ARG B O 1
ATOM 9711 N N . LEU B 1 273 ? -11.953 61.594 14.227 1 88.19 273 LEU B N 1
ATOM 9712 C CA . LEU B 1 273 ? -11.43 62 15.531 1 88.19 273 LEU B CA 1
ATOM 9713 C C . LEU B 1 273 ? -9.984 61.531 15.695 1 88.19 273 LEU B C 1
ATOM 9715 O O . LEU B 1 273 ? -9.148 62.281 16.203 1 88.19 273 LEU B O 1
ATOM 9719 N N . CYS B 1 274 ? -9.773 60.344 15.258 1 88.75 274 CYS B N 1
ATOM 9720 C CA . CYS B 1 274 ? -8.438 59.781 15.398 1 88.75 274 CYS B CA 1
ATOM 9721 C C . CYS B 1 274 ? -7.441 60.531 14.516 1 88.75 274 CYS B C 1
ATOM 9723 O O . CYS B 1 274 ? -6.266 60.656 14.859 1 88.75 274 CYS B O 1
ATOM 9725 N N . ALA B 1 275 ? -7.836 61 13.344 1 89 275 ALA B N 1
ATOM 9726 C CA . ALA B 1 275 ? -6.957 61.688 12.406 1 89 275 ALA B CA 1
ATOM 9727 C C . ALA B 1 275 ? -6.613 63.094 12.922 1 89 275 ALA B C 1
ATOM 9729 O O . ALA B 1 275 ? -5.52 63.594 12.656 1 89 275 ALA B O 1
ATOM 9730 N N . ASN B 1 276 ? -7.496 63.719 13.719 1 86.44 276 ASN B N 1
ATOM 9731 C CA . ASN B 1 276 ? -7.312 65.125 14.156 1 86.44 276 ASN B CA 1
ATOM 9732 C C . ASN B 1 276 ? -6.691 65.188 15.547 1 86.44 276 ASN B C 1
ATOM 9734 O O . ASN B 1 276 ? -6.109 66.188 15.914 1 86.44 276 ASN B O 1
ATOM 9738 N N . ASP B 1 277 ? -6.906 64.125 16.266 1 84.5 277 ASP B N 1
ATOM 9739 C CA . ASP B 1 277 ? -6.402 64.125 17.641 1 84.5 277 ASP B CA 1
ATOM 9740 C C . ASP B 1 277 ? -5.562 62.906 17.906 1 84.5 277 ASP B C 1
ATOM 9742 O O . ASP B 1 277 ? -6.105 61.812 18.062 1 84.5 277 ASP B O 1
ATOM 9746 N N . ASP B 1 278 ? -4.367 63.062 18.094 1 78.88 278 ASP B N 1
ATOM 9747 C CA . ASP B 1 278 ? -3.441 61.969 18.312 1 78.88 278 ASP B CA 1
ATOM 9748 C C . ASP B 1 278 ? -3.637 61.344 19.703 1 78.88 278 ASP B C 1
ATOM 9750 O O . ASP B 1 278 ? -3.154 60.25 19.969 1 78.88 278 ASP B O 1
ATOM 9754 N N . SER B 1 279 ? -4.406 62.031 20.562 1 79.38 279 SER B N 1
ATOM 9755 C CA . SER B 1 279 ? -4.59 61.531 21.938 1 79.38 279 SER B CA 1
ATOM 9756 C C . SER B 1 279 ? -5.66 60.469 22 1 79.38 279 SER B C 1
ATOM 9758 O O . SER B 1 279 ? -5.727 59.719 22.984 1 79.38 279 SER B O 1
ATOM 9760 N N . VAL B 1 280 ? -6.387 60.375 20.891 1 80.38 280 VAL B N 1
ATOM 9761 C CA . VAL B 1 280 ? -7.465 59.375 20.875 1 80.38 280 VAL B CA 1
ATOM 9762 C C . VAL B 1 280 ? -6.914 58 20.469 1 80.38 280 VAL B C 1
ATOM 9764 O O . VAL B 1 280 ? -6.113 57.906 19.531 1 80.38 280 VAL B O 1
ATOM 9767 N N . GLU B 1 281 ? -7.238 57.062 21.312 1 81.62 281 GLU B N 1
ATOM 9768 C CA . GLU B 1 281 ? -6.797 55.719 21.016 1 81.62 281 GLU B CA 1
ATOM 9769 C C . GLU B 1 281 ? -7.465 55.188 19.734 1 81.62 281 GLU B C 1
ATOM 9771 O O . GLU B 1 281 ? -8.688 55.25 19.609 1 81.62 281 GLU B O 1
ATOM 9776 N N . ASN B 1 282 ? -6.746 54.75 18.797 1 85 282 ASN B N 1
ATOM 9777 C CA . ASN B 1 282 ? -7.258 54.219 17.531 1 85 282 ASN B CA 1
ATOM 9778 C C . ASN B 1 282 ? -7.715 52.781 17.672 1 85 282 ASN B C 1
ATOM 9780 O O . ASN B 1 282 ? -6.906 51.906 17.969 1 85 282 ASN B O 1
ATOM 9784 N N . PRO B 1 283 ? -8.898 52.531 17.547 1 85.62 283 PRO B N 1
ATOM 9785 C CA . PRO B 1 283 ? -9.422 51.156 17.688 1 85.62 283 PRO B CA 1
ATOM 9786 C C . PRO B 1 283 ? -8.797 50.156 16.703 1 85.62 283 PRO B C 1
ATOM 9788 O O . PRO B 1 283 ? -8.82 48.969 16.938 1 85.62 283 PRO B O 1
ATOM 9791 N N . LEU B 1 284 ? -8.203 50.625 15.68 1 89.81 284 LEU B N 1
ATOM 9792 C CA . LEU B 1 284 ? -7.633 49.781 14.641 1 89.81 284 LEU B CA 1
ATOM 9793 C C . LEU B 1 284 ? -6.332 49.125 15.109 1 89.81 284 LEU B C 1
ATOM 9795 O O . LEU B 1 284 ? -5.855 48.156 14.508 1 89.81 284 LEU B O 1
ATOM 9799 N N . GLU B 1 285 ? -5.852 49.562 16.156 1 87.25 285 GLU B N 1
ATOM 9800 C CA . GLU B 1 285 ? -4.602 49.031 16.688 1 87.25 285 GLU B CA 1
ATOM 9801 C C . GLU B 1 285 ? -4.836 47.781 17.484 1 87.25 285 GLU B C 1
ATOM 9803 O O . GLU B 1 285 ? -3.91 47 17.719 1 87.25 285 GLU B O 1
ATOM 9808 N N . HIS B 1 286 ? -6.086 47.656 17.859 1 87.5 286 HIS B N 1
ATOM 9809 C CA . HIS B 1 286 ? -6.453 46.438 18.594 1 87.5 286 HIS B CA 1
ATOM 9810 C C . HIS B 1 286 ? -7.086 45.406 17.656 1 87.5 286 HIS B C 1
ATOM 9812 O O . HIS B 1 286 ? -8.305 45.344 17.516 1 87.5 286 HIS B O 1
ATOM 9818 N N . LYS B 1 287 ? -6.344 44.625 17.188 1 89.12 287 LYS B N 1
ATOM 9819 C CA . LYS B 1 287 ? -6.754 43.688 16.141 1 89.12 287 LYS B CA 1
ATOM 9820 C C . LYS B 1 287 ? -7.82 42.719 16.656 1 89.12 287 LYS B C 1
ATOM 9822 O O . LYS B 1 287 ? -8.773 42.406 15.938 1 89.12 287 LYS B O 1
ATOM 9827 N N . GLU B 1 288 ? -7.73 42.219 17.891 1 87.69 288 GLU B N 1
ATOM 9828 C CA . GLU B 1 288 ? -8.68 41.25 18.438 1 87.69 288 GLU B CA 1
ATOM 9829 C C . GLU B 1 288 ? -10.078 41.844 18.516 1 87.69 288 GLU B C 1
ATOM 9831 O O . GLU B 1 288 ? -11.062 41.188 18.141 1 87.69 288 GLU B O 1
ATOM 9836 N N . ASN B 1 289 ? -10.078 43.062 18.984 1 86.62 289 ASN B N 1
ATOM 9837 C CA . ASN B 1 289 ? -11.367 43.719 19.078 1 86.62 289 ASN B CA 1
ATOM 9838 C C . ASN B 1 289 ? -11.977 43.969 17.703 1 86.62 289 ASN B C 1
ATOM 9840 O O . ASN B 1 289 ? -13.188 43.844 17.531 1 86.62 289 ASN B O 1
ATOM 9844 N N . LEU B 1 290 ? -11.125 44.344 16.828 1 91.69 290 LEU B N 1
ATOM 9845 C CA . LEU B 1 290 ? -11.586 44.594 15.461 1 91.69 290 LEU B CA 1
ATOM 9846 C C . LEU B 1 290 ? -12.156 43.312 14.852 1 91.69 290 LEU B C 1
ATOM 9848 O O . LEU B 1 290 ? -13.242 43.344 14.266 1 91.69 290 LEU B O 1
ATOM 9852 N N . ASP B 1 291 ? -11.492 42.25 15.031 1 92.12 291 ASP B N 1
ATOM 9853 C CA . ASP B 1 291 ? -11.922 40.969 14.461 1 92.12 291 ASP B CA 1
ATOM 9854 C C . ASP B 1 291 ? -13.273 40.531 15.031 1 92.12 291 ASP B C 1
ATOM 9856 O O . ASP B 1 291 ? -14.117 40 14.312 1 92.12 291 ASP B O 1
ATOM 9860 N N . GLU B 1 292 ? -13.445 40.75 16.281 1 89.44 292 GLU B N 1
ATOM 9861 C CA . GLU B 1 292 ? -14.703 40.375 16.938 1 89.44 292 GLU B CA 1
ATOM 9862 C C . GLU B 1 292 ? -15.867 41.188 16.375 1 89.44 292 GLU B C 1
ATOM 9864 O O . GLU B 1 292 ? -16.953 40.656 16.156 1 89.44 292 GLU B O 1
ATOM 9869 N N . GLN B 1 293 ? -15.617 42.406 16.156 1 91.56 293 GLN B N 1
ATOM 9870 C CA . GLN B 1 293 ? -16.641 43.281 15.578 1 91.56 293 GLN B CA 1
ATOM 9871 C C . GLN B 1 293 ? -16.969 42.844 14.148 1 91.56 293 GLN B C 1
ATOM 9873 O O . GLN B 1 293 ? -18.125 42.781 13.758 1 91.56 293 GLN B O 1
ATOM 9878 N N . LEU B 1 294 ? -15.906 42.531 13.453 1 94.5 294 LEU B N 1
ATOM 9879 C CA . LEU B 1 294 ? -16.062 42.188 12.047 1 94.5 294 LEU B CA 1
ATOM 9880 C C . LEU B 1 294 ? -16.719 40.812 11.906 1 94.5 294 LEU B C 1
ATOM 9882 O O . LEU B 1 294 ? -17.219 40.469 10.844 1 94.5 294 LEU B O 1
ATOM 9886 N N . ASP B 1 295 ? -16.797 40.031 12.906 1 92.75 295 ASP B N 1
ATOM 9887 C CA . ASP B 1 295 ? -17.453 38.75 12.891 1 92.75 295 ASP B CA 1
ATOM 9888 C C . ASP B 1 295 ? -18.969 38.906 13.078 1 92.75 295 ASP B C 1
ATOM 9890 O O . ASP B 1 295 ? -19.734 38.062 12.602 1 92.75 295 ASP B O 1
ATOM 9894 N N . ALA B 1 296 ? -19.312 39.938 13.711 1 92.25 296 ALA B N 1
ATOM 9895 C CA . ALA B 1 296 ? -20.719 40.094 14.062 1 92.25 296 ALA B CA 1
ATOM 9896 C C . ALA B 1 296 ? -21.438 40.969 13.031 1 92.25 296 ALA B C 1
ATOM 9898 O O . ALA B 1 296 ? -22.625 40.75 12.742 1 92.25 296 ALA B O 1
ATOM 9899 N N . ILE B 1 297 ? -20.812 41.875 12.352 1 93.94 297 ILE B N 1
ATOM 9900 C CA . ILE B 1 297 ? -21.406 42.938 11.539 1 93.94 297 ILE B CA 1
ATOM 9901 C C . ILE B 1 297 ? -22 42.312 10.273 1 93.94 297 ILE B C 1
ATOM 9903 O O . ILE B 1 297 ? -23.078 42.75 9.82 1 93.94 297 ILE B O 1
ATOM 9907 N N . PRO B 1 298 ? -21.375 41.312 9.672 1 94 298 PRO B N 1
ATOM 9908 C CA . PRO B 1 298 ? -21.922 40.812 8.406 1 94 298 PRO B CA 1
ATOM 9909 C C . PRO B 1 298 ? -23.328 40.25 8.555 1 94 298 PRO B C 1
ATOM 9911 O O . PRO B 1 298 ? -24.156 40.406 7.648 1 94 298 PRO B O 1
ATOM 9914 N N . GLN B 1 299 ? -23.641 39.719 9.664 1 92.56 299 GLN B N 1
ATOM 9915 C CA . GLN B 1 299 ? -24.969 39.156 9.906 1 92.56 299 GLN B CA 1
ATOM 9916 C C . GLN B 1 299 ? -26.031 40.25 9.891 1 92.56 299 GLN B C 1
ATOM 9918 O O . GLN B 1 299 ? -27.156 40.031 9.406 1 92.56 299 GLN B O 1
ATOM 9923 N N . LEU B 1 300 ? -25.672 41.344 10.352 1 94.31 300 LEU B N 1
ATOM 9924 C CA . LEU B 1 300 ? -26.594 42.469 10.406 1 94.31 300 LEU B CA 1
ATOM 9925 C C . LEU B 1 300 ? -26.781 43.062 9.016 1 94.31 300 LEU B C 1
ATOM 9927 O O . LEU B 1 300 ? -27.906 43.406 8.625 1 94.31 300 LEU B O 1
ATOM 9931 N N . ILE B 1 301 ? -25.797 43.125 8.297 1 94 301 ILE B N 1
ATOM 9932 C CA . ILE B 1 301 ? -25.859 43.75 6.98 1 94 301 ILE B CA 1
ATOM 9933 C C . ILE B 1 301 ? -26.609 42.844 6.004 1 94 301 ILE B C 1
ATOM 9935 O O . ILE B 1 301 ? -27.391 43.344 5.191 1 94 301 ILE B O 1
ATOM 9939 N N . HIS B 1 302 ? -26.438 41.625 6.066 1 92.94 302 HIS B N 1
ATOM 9940 C CA . HIS B 1 302 ? -27.062 40.688 5.148 1 92.94 302 HIS B CA 1
ATOM 9941 C C . HIS B 1 302 ? -28.562 40.531 5.434 1 92.94 302 HIS B C 1
ATOM 9943 O O . HIS B 1 302 ? -29.312 40.031 4.602 1 92.94 302 HIS B O 1
ATOM 9949 N N . PHE B 1 303 ? -28.906 40.906 6.734 1 92 303 PHE B N 1
ATOM 9950 C CA . PHE B 1 303 ? -30.312 40.812 7.09 1 92 303 PHE B CA 1
ATOM 9951 C C . PHE B 1 303 ? -31.188 41.5 6.051 1 92 303 PHE B C 1
ATOM 9953 O O . PHE B 1 303 ? -32.188 40.938 5.59 1 92 303 PHE B O 1
ATOM 9960 N N . ASP B 1 304 ? -30.875 42.656 5.668 1 91.06 304 ASP B N 1
ATOM 9961 C CA . ASP B 1 304 ? -31.438 43.375 4.543 1 91.06 304 ASP B CA 1
ATOM 9962 C C . ASP B 1 304 ? -30.328 44 3.676 1 91.06 304 ASP B C 1
ATOM 9964 O O . ASP B 1 304 ? -30.078 45.188 3.732 1 91.06 304 ASP B O 1
ATOM 9968 N N . TYR B 1 305 ? -29.781 43.219 2.854 1 93.19 305 TYR B N 1
ATOM 9969 C CA . TYR B 1 305 ? -28.562 43.562 2.127 1 93.19 305 TYR B CA 1
ATOM 9970 C C . TYR B 1 305 ? -28.812 44.625 1.085 1 93.19 305 TYR B C 1
ATOM 9972 O O . TYR B 1 305 ? -27.938 45.469 0.807 1 93.19 305 TYR B O 1
ATOM 9980 N N . LYS B 1 306 ? -30.016 44.688 0.616 1 91.94 306 LYS B N 1
ATOM 9981 C CA . LYS B 1 306 ? -30.344 45.688 -0.391 1 91.94 306 LYS B CA 1
ATOM 9982 C C . LYS B 1 306 ? -30.234 47.094 0.188 1 91.94 306 LYS B C 1
ATOM 9984 O O . LYS B 1 306 ? -29.547 47.969 -0.367 1 91.94 306 LYS B O 1
ATOM 9989 N N . VAL B 1 307 ? -30.844 47.188 1.324 1 92.88 307 VAL B N 1
ATOM 9990 C CA . VAL B 1 307 ? -30.859 48.5 1.963 1 92.88 307 VAL B CA 1
ATOM 9991 C C . VAL B 1 307 ? -29.484 48.812 2.539 1 92.88 307 VAL B C 1
ATOM 9993 O O . VAL B 1 307 ? -28.953 49.906 2.33 1 92.88 307 VAL B O 1
ATOM 9996 N N . SER B 1 308 ? -28.953 47.906 3.211 1 93.31 308 SER B N 1
ATOM 9997 C CA . SER B 1 308 ? -27.656 48.094 3.85 1 93.31 308 SER B CA 1
ATOM 9998 C C . SER B 1 308 ? -26.547 48.25 2.814 1 93.31 308 SER B C 1
ATOM 10000 O O . SER B 1 308 ? -25.609 49 3.016 1 93.31 308 SER B O 1
ATOM 10002 N N . GLY B 1 309 ? -26.641 47.5 1.711 1 92.94 309 GLY B N 1
ATOM 10003 C CA . GLY B 1 309 ? -25.672 47.625 0.637 1 92.94 309 GLY B CA 1
ATOM 10004 C C . GLY B 1 309 ? -25.672 49 -0.014 1 92.94 309 GLY B C 1
ATOM 10005 O O . GLY B 1 309 ? -24.609 49.562 -0.313 1 92.94 309 GLY B O 1
ATOM 10006 N N . GLN B 1 310 ? -26.844 49.469 -0.136 1 93.5 310 GLN B N 1
ATOM 10007 C CA . GLN B 1 310 ? -26.984 50.812 -0.698 1 93.5 310 GLN B CA 1
ATOM 10008 C C . GLN B 1 310 ? -26.406 51.844 0.248 1 93.5 310 GLN B C 1
ATOM 10010 O O . GLN B 1 310 ? -25.75 52.781 -0.191 1 93.5 310 GLN B O 1
ATOM 10015 N N . HIS B 1 311 ? -26.688 51.625 1.454 1 94.94 311 HIS B N 1
ATOM 10016 C CA . HIS B 1 311 ? -26.141 52.562 2.447 1 94.94 311 HIS B CA 1
ATOM 10017 C C . HIS B 1 311 ? -24.625 52.531 2.428 1 94.94 311 HIS B C 1
ATOM 10019 O O . HIS B 1 311 ? -23.984 53.594 2.523 1 94.94 311 HIS B O 1
ATOM 10025 N N . LEU B 1 312 ? -24.031 51.406 2.354 1 96.31 312 LEU B N 1
ATOM 10026 C CA . LEU B 1 312 ? -22.578 51.312 2.311 1 96.31 312 LEU B CA 1
ATOM 10027 C C . LEU B 1 312 ? -22.016 52 1.074 1 96.31 312 LEU B C 1
ATOM 10029 O O . LEU B 1 312 ? -20.984 52.688 1.151 1 96.31 312 LEU B O 1
ATOM 10033 N N . THR B 1 313 ? -22.719 51.906 -0.047 1 95.75 313 THR B N 1
ATOM 10034 C CA . THR B 1 313 ? -22.281 52.531 -1.286 1 95.75 313 THR B CA 1
ATOM 10035 C C . THR B 1 313 ? -22.344 54.062 -1.166 1 95.75 313 THR B C 1
ATOM 10037 O O . THR B 1 313 ? -21.438 54.75 -1.622 1 95.75 313 THR B O 1
ATOM 10040 N N . GLU B 1 314 ? -23.344 54.469 -0.477 1 95.62 314 GLU B N 1
ATOM 10041 C CA . GLU B 1 314 ? -23.547 55.906 -0.311 1 95.62 314 GLU B CA 1
ATOM 10042 C C . GLU B 1 314 ? -22.484 56.5 0.609 1 95.62 314 GLU B C 1
ATOM 10044 O O . GLU B 1 314 ? -22.125 57.688 0.471 1 95.62 314 GLU B O 1
ATOM 10049 N N . LEU B 1 315 ? -22.062 55.75 1.49 1 95.94 315 LEU B N 1
ATOM 10050 C CA . LEU B 1 315 ? -21.031 56.219 2.402 1 95.94 315 LEU B CA 1
ATOM 10051 C C . LEU B 1 315 ? -19.641 56.094 1.765 1 95.94 315 LEU B C 1
ATOM 10053 O O . LEU B 1 315 ? -18.766 56.938 2.002 1 95.94 315 LEU B O 1
ATOM 10057 N N . PHE B 1 316 ? -19.438 55.125 0.898 1 96.88 316 PHE B N 1
ATOM 10058 C CA . PHE B 1 316 ? -18.141 54.844 0.308 1 96.88 316 PHE B CA 1
ATOM 10059 C C . PHE B 1 316 ? -17.797 55.812 -0.802 1 96.88 316 PHE B C 1
ATOM 10061 O O . PHE B 1 316 ? -16.672 56.312 -0.881 1 96.88 316 PHE B O 1
ATOM 10068 N N . ASP B 1 317 ? -18.703 56.25 -1.593 1 96.31 317 ASP B N 1
ATOM 10069 C CA . ASP B 1 317 ? -18.484 56.969 -2.83 1 96.31 317 ASP B CA 1
ATOM 10070 C C . ASP B 1 317 ? -17.922 58.375 -2.545 1 96.31 317 ASP B C 1
ATOM 10072 O O . ASP B 1 317 ? -16.922 58.781 -3.129 1 96.31 317 ASP B O 1
ATOM 10076 N N . PRO B 1 318 ? -18.562 59.094 -1.589 1 96.25 318 PRO B N 1
ATOM 10077 C CA . PRO B 1 318 ? -18.016 60.406 -1.33 1 96.25 318 PRO B CA 1
ATOM 10078 C C . PRO B 1 318 ? -16.609 60.375 -0.769 1 96.25 318 PRO B C 1
ATOM 10080 O O . PRO B 1 318 ? -15.766 61.188 -1.14 1 96.25 318 PRO B O 1
ATOM 10083 N N . VAL B 1 319 ? -16.406 59.438 0.092 1 96.38 319 VAL B N 1
ATOM 10084 C CA . VAL B 1 319 ? -15.07 59.312 0.69 1 96.38 319 VAL B CA 1
ATOM 10085 C C . VAL B 1 319 ? -14.055 58.938 -0.38 1 96.38 319 VAL B C 1
ATOM 10087 O O . VAL B 1 319 ? -12.945 59.469 -0.415 1 96.38 319 VAL B O 1
ATOM 10090 N N . LEU B 1 320 ? -14.375 58.062 -1.269 1 96.12 320 LEU B N 1
ATOM 10091 C CA . LEU B 1 320 ? -13.5 57.594 -2.34 1 96.12 320 LEU B CA 1
ATOM 10092 C C . LEU B 1 320 ? -13.188 58.75 -3.307 1 96.12 320 LEU B C 1
ATOM 10094 O O . LEU B 1 320 ? -12.039 58.938 -3.719 1 96.12 320 LEU B O 1
ATOM 10098 N N . GLN B 1 321 ? -14.195 59.531 -3.602 1 94.88 321 GLN B N 1
ATOM 10099 C CA . GLN B 1 321 ? -14 60.625 -4.523 1 94.88 321 GLN B CA 1
ATOM 10100 C C . GLN B 1 321 ? -13.086 61.688 -3.924 1 94.88 321 GLN B C 1
ATOM 10102 O O . GLN B 1 321 ? -12.242 62.25 -4.617 1 94.88 321 GLN B O 1
ATOM 10107 N N . MET B 1 322 ? -13.312 61.938 -2.705 1 94.88 322 MET B N 1
ATOM 10108 C CA . MET B 1 322 ? -12.453 62.906 -2.018 1 94.88 322 MET B CA 1
ATOM 10109 C C . MET B 1 322 ? -11.016 62.406 -1.955 1 94.88 322 MET B C 1
ATOM 10111 O O . MET B 1 322 ? -10.078 63.188 -2.078 1 94.88 322 MET B O 1
ATOM 10115 N N . TYR B 1 323 ? -10.883 61.156 -1.744 1 94.62 323 TYR B N 1
ATOM 10116 C CA . TYR B 1 323 ? -9.547 60.562 -1.677 1 94.62 323 TYR B CA 1
ATOM 10117 C C . TYR B 1 323 ? -8.859 60.625 -3.035 1 94.62 323 TYR B C 1
ATOM 10119 O O . TYR B 1 323 ? -7.668 60.906 -3.121 1 94.62 323 TYR B O 1
ATOM 10127 N N . ILE B 1 324 ? -9.609 60.344 -4.172 1 93.62 324 ILE B N 1
ATOM 10128 C CA . ILE B 1 324 ? -9.078 60.406 -5.527 1 93.62 324 ILE B CA 1
ATOM 10129 C C . ILE B 1 324 ? -8.562 61.812 -5.797 1 93.62 324 ILE B C 1
ATOM 10131 O O . ILE B 1 324 ? -7.457 62 -6.316 1 93.62 324 ILE B O 1
ATOM 10135 N N . GLU B 1 325 ? -9.266 62.75 -5.281 1 91.88 325 GLU B N 1
ATOM 10136 C CA . GLU B 1 325 ? -8.883 64.125 -5.477 1 91.88 325 GLU B CA 1
ATOM 10137 C C . GLU B 1 325 ? -7.695 64.5 -4.594 1 91.88 325 GLU B C 1
ATOM 10139 O O . GLU B 1 325 ? -6.797 65.25 -5.027 1 91.88 325 GLU B O 1
ATOM 10144 N N . ALA B 1 326 ? -7.742 64 -3.438 1 91.38 326 ALA B N 1
ATOM 10145 C CA . ALA B 1 326 ? -6.691 64.375 -2.48 1 91.38 326 ALA B CA 1
ATOM 10146 C C . ALA B 1 326 ? -5.352 63.781 -2.916 1 91.38 326 ALA B C 1
ATOM 10148 O O . ALA B 1 326 ? -4.305 64.375 -2.742 1 91.38 326 ALA B O 1
ATOM 10149 N N . VAL B 1 327 ? -5.367 62.594 -3.42 1 89 327 VAL B N 1
ATOM 10150 C CA . VAL B 1 327 ? -4.145 61.906 -3.836 1 89 327 VAL B CA 1
ATOM 10151 C C . VAL B 1 327 ? -3.543 62.625 -5.047 1 89 327 VAL B C 1
ATOM 10153 O O . VAL B 1 327 ? -2.32 62.719 -5.184 1 89 327 VAL B O 1
ATOM 10156 N N . ASN B 1 328 ? -4.398 63.188 -5.91 1 84.06 328 ASN B N 1
ATOM 10157 C CA . ASN B 1 328 ? -3.932 63.844 -7.133 1 84.06 328 ASN B CA 1
ATOM 10158 C C . ASN B 1 328 ? -3.57 65.312 -6.887 1 84.06 328 ASN B C 1
ATOM 10160 O O . ASN B 1 328 ? -2.881 65.938 -7.703 1 84.06 328 ASN B O 1
ATOM 10164 N N . THR B 1 329 ? -4.047 65.75 -5.68 1 82.06 329 THR B N 1
ATOM 10165 C CA . THR B 1 329 ? -3.762 67.125 -5.363 1 82.06 329 THR B CA 1
ATOM 10166 C C . THR B 1 329 ? -2.885 67.25 -4.117 1 82.06 329 THR B C 1
ATOM 10168 O O . THR B 1 329 ? -2.695 66.25 -3.4 1 82.06 329 THR B O 1
ATOM 10171 N N . ASN B 1 330 ? -2.121 68.25 -3.945 1 72.69 330 ASN B N 1
ATOM 10172 C CA . ASN B 1 330 ? -1.258 68.5 -2.785 1 72.69 330 ASN B CA 1
ATOM 10173 C C . ASN B 1 330 ? -2.051 68.938 -1.568 1 72.69 330 ASN B C 1
ATOM 10175 O O . ASN B 1 330 ? -2.061 70.125 -1.248 1 72.69 330 ASN B O 1
ATOM 10179 N N . ILE B 1 331 ? -2.879 68 -0.937 1 77.06 331 ILE B N 1
ATOM 10180 C CA . ILE B 1 331 ? -3.697 68.312 0.224 1 77.06 331 ILE B CA 1
ATOM 10181 C C . ILE B 1 331 ? -2.908 68.062 1.505 1 77.06 331 ILE B C 1
ATOM 10183 O O . ILE B 1 331 ? -1.979 67.25 1.512 1 77.06 331 ILE B O 1
ATOM 10187 N N . PRO B 1 332 ? -3.34 68.75 2.6 1 83.06 332 PRO B N 1
ATOM 10188 C CA . PRO B 1 332 ? -2.656 68.562 3.881 1 83.06 332 PRO B CA 1
ATOM 10189 C C . PRO B 1 332 ? -2.754 67.125 4.398 1 83.06 332 PRO B C 1
ATOM 10191 O O . PRO B 1 332 ? -3.762 66.438 4.172 1 83.06 332 PRO B O 1
ATOM 10194 N N . LEU B 1 333 ? -1.805 66.625 5.051 1 83.06 333 LEU B N 1
ATOM 10195 C CA . LEU B 1 333 ? -1.593 65.25 5.504 1 83.06 333 LEU B CA 1
ATOM 10196 C C . LEU B 1 333 ? -2.701 64.875 6.457 1 83.06 333 LEU B C 1
ATOM 10198 O O . LEU B 1 333 ? -3.209 63.719 6.355 1 83.06 333 LEU B O 1
ATOM 10202 N N . PRO B 1 334 ? -3.172 65.75 7.281 1 85.25 334 PRO B N 1
ATOM 10203 C CA . PRO B 1 334 ? -4.215 65.312 8.203 1 85.25 334 PRO B CA 1
ATOM 10204 C C . PRO B 1 334 ? -5.516 64.938 7.496 1 85.25 334 PRO B C 1
ATOM 10206 O O . PRO B 1 334 ? -6.207 64 7.906 1 85.25 334 PRO B O 1
ATOM 10209 N N . THR B 1 335 ? -5.793 65.625 6.469 1 88.75 335 THR B N 1
ATOM 10210 C CA . THR B 1 335 ? -6.996 65.312 5.695 1 88.75 335 THR B CA 1
ATOM 10211 C C . THR B 1 335 ? -6.855 64 4.977 1 88.75 335 THR B C 1
ATOM 10213 O O . THR B 1 335 ? -7.812 63.219 4.902 1 88.75 335 THR B O 1
ATOM 10216 N N . LEU B 1 336 ? -5.715 63.844 4.562 1 91.31 336 LEU B N 1
ATOM 10217 C CA . LEU B 1 336 ? -5.449 62.562 3.896 1 91.31 336 LEU B CA 1
ATOM 10218 C C . LEU B 1 336 ? -5.539 61.406 4.883 1 91.31 336 LEU B C 1
ATOM 10220 O O . LEU B 1 336 ? -6.062 60.344 4.551 1 91.31 336 LEU B O 1
ATOM 10224 N N . ASN B 1 337 ? -5.039 61.625 6.062 1 92.19 337 ASN B N 1
ATOM 10225 C CA . ASN B 1 337 ? -5.102 60.594 7.098 1 92.19 337 ASN B CA 1
ATOM 10226 C C . ASN B 1 337 ? -6.539 60.281 7.488 1 92.19 337 ASN B C 1
ATOM 10228 O O . ASN B 1 337 ? -6.883 59.094 7.723 1 92.19 337 ASN B O 1
ATOM 10232 N N . GLU B 1 338 ? -7.285 61.281 7.52 1 94.12 338 GLU B N 1
ATOM 10233 C CA . GLU B 1 338 ? -8.695 61.094 7.848 1 94.12 338 GLU B CA 1
ATOM 10234 C C . GLU B 1 338 ? -9.398 60.25 6.785 1 94.12 338 GLU B C 1
ATOM 10236 O O . GLU B 1 338 ? -10.133 59.312 7.109 1 94.12 338 GLU B O 1
ATOM 10241 N N . LEU B 1 339 ? -9.164 60.594 5.551 1 95.5 339 LEU B N 1
ATOM 10242 C CA . LEU B 1 339 ? -9.797 59.875 4.457 1 95.5 339 LEU B CA 1
ATOM 10243 C C . LEU B 1 339 ? -9.336 58.406 4.43 1 95.5 339 LEU B C 1
ATOM 10245 O O . LEU B 1 339 ? -10.141 57.5 4.211 1 95.5 339 LEU B O 1
ATOM 10249 N N . GLU B 1 340 ? -8.109 58.25 4.68 1 95.38 340 GLU B N 1
ATOM 10250 C CA . GLU B 1 340 ? -7.559 56.906 4.66 1 95.38 340 GLU B CA 1
ATOM 10251 C C . GLU B 1 340 ? -8.117 56.062 5.801 1 95.38 340 GLU B C 1
ATOM 10253 O O . GLU B 1 340 ? -8.43 54.875 5.613 1 95.38 340 GLU B O 1
ATOM 10258 N N . LEU B 1 341 ? -8.25 56.594 6.969 1 96.06 341 LEU B N 1
ATOM 10259 C CA . LEU B 1 341 ? -8.82 55.875 8.102 1 96.06 341 LEU B CA 1
ATOM 10260 C C . LEU B 1 341 ? -10.281 55.531 7.852 1 96.06 341 LEU B C 1
ATOM 10262 O O . LEU B 1 341 ? -10.75 54.469 8.227 1 96.06 341 LEU B O 1
ATOM 10266 N N . LYS B 1 342 ? -10.992 56.469 7.238 1 97 342 LYS B N 1
ATOM 10267 C CA . LYS B 1 342 ? -12.383 56.188 6.891 1 97 342 LYS B CA 1
ATOM 10268 C C . LYS B 1 342 ? -12.492 55.062 5.898 1 97 342 LYS B C 1
ATOM 10270 O O . LYS B 1 342 ? -13.312 54.156 6.07 1 97 342 LYS B O 1
ATOM 10275 N N . LEU B 1 343 ? -11.625 55.125 4.93 1 97.44 343 LEU B N 1
ATOM 10276 C CA . LEU B 1 343 ? -11.633 54.062 3.922 1 97.44 343 LEU B CA 1
ATOM 10277 C C . LEU B 1 343 ? -11.227 52.719 4.531 1 97.44 343 LEU B C 1
ATOM 10279 O O . LEU B 1 343 ? -11.695 51.688 4.094 1 97.44 343 LEU B O 1
ATOM 10283 N N . THR B 1 344 ? -10.328 52.719 5.508 1 97.88 344 THR B N 1
ATOM 10284 C CA . THR B 1 344 ? -9.922 51.5 6.195 1 97.88 344 THR B CA 1
ATOM 10285 C C . THR B 1 344 ? -11.117 50.812 6.844 1 97.88 344 THR B C 1
ATOM 10287 O O . THR B 1 344 ? -11.32 49.625 6.66 1 97.88 344 THR B O 1
ATOM 10290 N N . TRP B 1 345 ? -11.906 51.531 7.504 1 96.5 345 TRP B N 1
ATOM 10291 C CA . TRP B 1 345 ? -13.078 50.969 8.172 1 96.5 345 TRP B CA 1
ATOM 10292 C C . TRP B 1 345 ? -14.078 50.406 7.152 1 96.5 345 TRP B C 1
ATOM 10294 O O . TRP B 1 345 ? -14.594 49.312 7.312 1 96.5 345 TRP B O 1
ATOM 10304 N N . LEU B 1 346 ? -14.281 51.219 6.152 1 97.62 346 LEU B N 1
ATOM 10305 C CA . LEU B 1 346 ? -15.234 50.781 5.129 1 97.62 346 LEU B CA 1
ATOM 10306 C C . LEU B 1 346 ? -14.758 49.5 4.449 1 97.62 346 LEU B C 1
ATOM 10308 O O . LEU B 1 346 ? -15.547 48.594 4.195 1 97.62 346 LEU B O 1
ATOM 10312 N N . THR B 1 347 ? -13.484 49.469 4.172 1 98 347 THR B N 1
ATOM 10313 C CA . THR B 1 347 ? -12.906 48.312 3.518 1 98 347 THR B CA 1
ATOM 10314 C C . THR B 1 347 ? -13 47.094 4.426 1 98 347 THR B C 1
ATOM 10316 O O . THR B 1 347 ? -13.336 46 3.967 1 98 347 THR B O 1
ATOM 10319 N N . TYR B 1 348 ? -12.75 47.219 5.711 1 97.62 348 TYR B N 1
ATOM 10320 C CA . TYR B 1 348 ? -12.883 46.094 6.66 1 97.62 348 TYR B CA 1
ATOM 10321 C C . TYR B 1 348 ? -14.328 45.594 6.715 1 97.62 348 TYR B C 1
ATOM 10323 O O . TYR B 1 348 ? -14.578 44.406 6.68 1 97.62 348 TYR B O 1
ATOM 10331 N N . ILE B 1 349 ? -15.211 46.5 6.773 1 96.94 349 ILE B N 1
ATOM 10332 C CA . ILE B 1 349 ? -16.609 46.125 6.902 1 96.94 349 ILE B CA 1
ATOM 10333 C C . ILE B 1 349 ? -17.078 45.406 5.645 1 96.94 349 ILE B C 1
ATOM 10335 O O . ILE B 1 349 ? -17.672 44.312 5.73 1 96.94 349 ILE B O 1
ATOM 10339 N N . VAL B 1 350 ? -16.734 46 4.508 1 96.94 350 VAL B N 1
ATOM 10340 C CA . VAL B 1 350 ? -17.125 45.375 3.254 1 96.94 350 VAL B CA 1
ATOM 10341 C C . VAL B 1 350 ? -16.438 44.031 3.117 1 96.94 350 VAL B C 1
ATOM 10343 O O . VAL B 1 350 ? -17.047 43.062 2.672 1 96.94 350 VAL B O 1
ATOM 10346 N N . GLY B 1 351 ? -15.188 43.969 3.447 1 96.69 351 GLY B N 1
ATOM 10347 C CA . GLY B 1 351 ? -14.469 42.719 3.408 1 96.69 351 GLY B CA 1
ATOM 10348 C C . GLY B 1 351 ? -15.109 41.625 4.254 1 96.69 351 GLY B C 1
ATOM 10349 O O . GLY B 1 351 ? -15.195 40.469 3.832 1 96.69 351 GLY B O 1
ATOM 10350 N N . SER B 1 352 ? -15.562 41.969 5.418 1 96.06 352 SER B N 1
ATOM 10351 C CA . SER B 1 352 ? -16.188 41 6.309 1 96.06 352 SER B CA 1
ATOM 10352 C C . SER B 1 352 ? -17.516 40.531 5.746 1 96.06 352 SER B C 1
ATOM 10354 O O . SER B 1 352 ? -17.891 39.344 5.918 1 96.06 352 SER B O 1
ATOM 10356 N N . VAL B 1 353 ? -18.219 41.375 5.062 1 95.06 353 VAL B N 1
ATOM 10357 C CA . VAL B 1 353 ? -19.516 41.062 4.477 1 95.06 353 VAL B CA 1
ATOM 10358 C C . VAL B 1 353 ? -19.312 40.062 3.326 1 95.06 353 VAL B C 1
ATOM 10360 O O . VAL B 1 353 ? -20.094 39.125 3.18 1 95.06 353 VAL B O 1
ATOM 10363 N N . ILE B 1 354 ? -18.281 40.312 2.643 1 93.81 354 ILE B N 1
ATOM 10364 C CA . ILE B 1 354 ? -18.016 39.438 1.492 1 93.81 354 ILE B CA 1
ATOM 10365 C C . ILE B 1 354 ? -17.469 38.094 1.967 1 93.81 354 ILE B C 1
ATOM 10367 O O . ILE B 1 354 ? -17.734 37.062 1.357 1 93.81 354 ILE B O 1
ATOM 10371 N N . GLY B 1 355 ? -16.812 38.031 3.021 1 92.44 355 GLY B N 1
ATOM 10372 C CA . GLY B 1 355 ? -16.156 36.812 3.51 1 92.44 355 GLY B CA 1
ATOM 10373 C C . GLY B 1 355 ? -17.125 35.844 4.156 1 92.44 355 GLY B C 1
ATOM 10374 O O . GLY B 1 355 ? -16.844 34.625 4.207 1 92.44 355 GLY B O 1
ATOM 10375 N N . LYS B 1 356 ? -18.172 36.375 4.68 1 88.38 356 LYS B N 1
ATOM 10376 C CA . LYS B 1 356 ? -19.156 35.531 5.344 1 88.38 356 LYS B CA 1
ATOM 10377 C C . LYS B 1 356 ? -20.516 35.625 4.668 1 88.38 356 LYS B C 1
ATOM 10379 O O . LYS B 1 356 ? -21.047 36.719 4.492 1 88.38 356 LYS B O 1
ATOM 10384 N N . ARG B 1 357 ? -21 34.562 4.18 1 80.12 357 ARG B N 1
ATOM 10385 C CA . ARG B 1 357 ? -22.281 34.594 3.492 1 80.12 357 ARG B CA 1
ATOM 10386 C C . ARG B 1 357 ? -23.391 34.031 4.387 1 80.12 357 ARG B C 1
ATOM 10388 O O . ARG B 1 357 ? -23.344 32.906 4.824 1 80.12 357 ARG B O 1
ATOM 10395 N N . TYR B 1 358 ? -24.203 35 4.77 1 82.19 358 TYR B N 1
ATOM 10396 C CA . TYR B 1 358 ? -25.375 34.594 5.539 1 82.19 358 TYR B CA 1
ATOM 10397 C C . TYR B 1 358 ? -26.641 34.688 4.691 1 82.19 358 TYR B C 1
ATOM 10399 O O . TYR B 1 358 ? -26.641 35.281 3.619 1 82.19 358 TYR B O 1
ATOM 10407 N N . VAL B 1 359 ? -27.734 33.938 5.027 1 72.62 359 VAL B N 1
ATOM 10408 C CA . VAL B 1 359 ? -29 33.906 4.301 1 72.62 359 VAL B CA 1
ATOM 10409 C C . VAL B 1 359 ? -29.625 35.281 4.289 1 72.62 359 VAL B C 1
ATOM 10411 O O . VAL B 1 359 ? -29.656 35.969 5.32 1 72.62 359 VAL B O 1
ATOM 10414 N N . SER B 1 360 ? -29.719 35.812 3.059 1 70.19 360 SER B N 1
ATOM 10415 C CA . SER B 1 360 ? -30.281 37.156 2.912 1 70.19 360 SER B CA 1
ATOM 10416 C C . SER B 1 360 ? -31.656 37.125 2.244 1 70.19 360 SER B C 1
ATOM 10418 O O . SER B 1 360 ? -32.062 36.062 1.75 1 70.19 360 SER B O 1
ATOM 10420 N N . SER B 1 361 ? -32.344 38.219 2.365 1 72.88 361 SER B N 1
ATOM 10421 C CA . SER B 1 361 ? -33.656 38.406 1.716 1 72.88 361 SER B CA 1
ATOM 10422 C C . SER B 1 361 ? -33.5 38.438 0.198 1 72.88 361 SER B C 1
ATOM 10424 O O . SER B 1 361 ? -34.469 38.25 -0.526 1 72.88 361 SER B O 1
ATOM 10426 N N . LEU B 1 362 ? -32.25 38.562 -0.217 1 80.62 362 LEU B N 1
ATOM 10427 C CA . LEU B 1 362 ? -32 38.688 -1.651 1 80.62 362 LEU B CA 1
ATOM 10428 C C . LEU B 1 362 ? -31.656 37.312 -2.254 1 80.62 362 LEU B C 1
ATOM 10430 O O . LEU B 1 362 ? -31.219 36.406 -1.542 1 80.62 362 LEU B O 1
ATOM 10434 N N . SER B 1 363 ? -31.953 37.25 -3.508 1 83.88 363 SER B N 1
ATOM 10435 C CA . SER B 1 363 ? -31.5 36.062 -4.238 1 83.88 363 SER B CA 1
ATOM 10436 C C . SER B 1 363 ? -29.984 36 -4.293 1 83.88 363 SER B C 1
ATOM 10438 O O . SER B 1 363 ? -29.297 37 -4.109 1 83.88 363 SER B O 1
ATOM 10440 N N . VAL B 1 364 ? -29.516 34.938 -4.387 1 85.31 364 VAL B N 1
ATOM 10441 C CA . VAL B 1 364 ? -28.078 34.688 -4.438 1 85.31 364 VAL B CA 1
ATOM 10442 C C . VAL B 1 364 ? -27.453 35.531 -5.555 1 85.31 364 VAL B C 1
ATOM 10444 O O . VAL B 1 364 ? -26.406 36.156 -5.371 1 85.31 364 VAL B O 1
ATOM 10447 N N . GLU B 1 365 ? -28.109 35.688 -6.625 1 86.44 365 GLU B N 1
ATOM 10448 C CA . GLU B 1 365 ? -27.609 36.469 -7.766 1 86.44 365 GLU B CA 1
ATOM 10449 C C . GLU B 1 365 ? -27.562 37.938 -7.465 1 86.44 365 GLU B C 1
ATOM 10451 O O . GLU B 1 365 ? -26.578 38.625 -7.789 1 86.44 365 GLU B O 1
ATOM 10456 N N . GLU B 1 366 ? -28.547 38.406 -6.82 1 89.69 366 GLU B N 1
ATOM 10457 C CA . GLU B 1 366 ? -28.594 39.812 -6.477 1 89.69 366 GLU B CA 1
ATOM 10458 C C . GLU B 1 366 ? -27.531 40.156 -5.434 1 89.69 366 GLU B C 1
ATOM 10460 O O . GLU B 1 366 ? -26.938 41.25 -5.484 1 89.69 366 GLU B O 1
ATOM 10465 N N . ALA B 1 367 ? -27.391 39.312 -4.547 1 90.19 367 ALA B N 1
ATOM 10466 C CA . ALA B 1 367 ? -26.375 39.5 -3.518 1 90.19 367 ALA B CA 1
ATOM 10467 C C . ALA B 1 367 ? -24.984 39.562 -4.129 1 90.19 367 ALA B C 1
ATOM 10469 O O . ALA B 1 367 ? -24.141 40.375 -3.723 1 90.19 367 ALA B O 1
ATOM 10470 N N . GLU B 1 368 ? -24.75 38.75 -5.121 1 90.88 368 GLU B N 1
ATOM 10471 C CA . GLU B 1 368 ? -23.453 38.688 -5.789 1 90.88 368 GLU B CA 1
ATOM 10472 C C . GLU B 1 368 ? -23.203 39.969 -6.578 1 90.88 368 GLU B C 1
ATOM 10474 O O . GLU B 1 368 ? -22.062 40.469 -6.645 1 90.88 368 GLU B O 1
ATOM 10479 N N . LEU B 1 369 ? -24.234 40.438 -7.133 1 91.88 369 LEU B N 1
ATOM 10480 C CA . LEU B 1 369 ? -24.109 41.688 -7.867 1 91.88 369 LEU B CA 1
ATOM 10481 C C . LEU B 1 369 ? -23.75 42.844 -6.926 1 91.88 369 LEU B C 1
ATOM 10483 O O . LEU B 1 369 ? -22.938 43.688 -7.262 1 91.88 369 LEU B O 1
ATOM 10487 N N . LEU B 1 370 ? -24.344 42.844 -5.789 1 92.62 370 LEU B N 1
ATOM 10488 C CA . LEU B 1 370 ? -24.047 43.844 -4.805 1 92.62 370 LEU B CA 1
ATOM 10489 C C . LEU B 1 370 ? -22.625 43.688 -4.27 1 92.62 370 LEU B C 1
ATOM 10491 O O . LEU B 1 370 ? -21.938 44.688 -4.023 1 92.62 370 LEU B O 1
ATOM 10495 N N . ASP B 1 371 ? -22.25 42.469 -4.043 1 93.56 371 ASP B N 1
ATOM 10496 C CA . ASP B 1 371 ? -20.875 42.219 -3.646 1 93.56 371 ASP B CA 1
ATOM 10497 C C . ASP B 1 371 ? -19.891 42.75 -4.688 1 93.56 371 ASP B C 1
ATOM 10499 O O . ASP B 1 371 ? -18.844 43.281 -4.34 1 93.56 371 ASP B O 1
ATOM 10503 N N . GLY B 1 372 ? -20.266 42.594 -5.945 1 93.12 372 GLY B N 1
ATOM 10504 C CA . GLY B 1 372 ? -19.422 43.094 -7.023 1 93.12 372 GLY B CA 1
ATOM 10505 C C . GLY B 1 372 ? -19.328 44.594 -7.035 1 93.12 372 GLY B C 1
ATOM 10506 O O . GLY B 1 372 ? -18.234 45.156 -7.262 1 93.12 372 GLY B O 1
ATOM 10507 N N . THR B 1 373 ? -20.422 45.219 -6.73 1 94.75 373 THR B N 1
ATOM 10508 C CA . THR B 1 373 ? -20.469 46.656 -6.699 1 94.75 373 THR B CA 1
ATOM 10509 C C . THR B 1 373 ? -19.594 47.219 -5.574 1 94.75 373 THR B C 1
ATOM 10511 O O . THR B 1 373 ? -18.844 48.156 -5.773 1 94.75 373 THR B O 1
ATOM 10514 N N . LEU B 1 374 ? -19.672 46.594 -4.492 1 95.44 374 LEU B N 1
ATOM 10515 C CA . LEU B 1 374 ? -18.875 47 -3.35 1 95.44 374 LEU B CA 1
ATOM 10516 C C . LEU B 1 374 ? -17.406 46.688 -3.564 1 95.44 374 LEU B C 1
ATOM 10518 O O . LEU B 1 374 ? -16.531 47.5 -3.258 1 95.44 374 LEU B O 1
ATOM 10522 N N . SER B 1 375 ? -17.094 45.562 -4.113 1 95.56 375 SER B N 1
ATOM 10523 C CA . SER B 1 375 ? -15.719 45.125 -4.34 1 95.56 375 SER B CA 1
ATOM 10524 C C . SER B 1 375 ? -15.023 46.031 -5.363 1 95.56 375 SER B C 1
ATOM 10526 O O . SER B 1 375 ? -13.82 46.25 -5.266 1 95.56 375 SER B O 1
ATOM 10528 N N . ALA B 1 376 ? -15.75 46.469 -6.328 1 94.81 376 ALA B N 1
ATOM 10529 C CA . ALA B 1 376 ? -15.18 47.312 -7.359 1 94.81 376 ALA B CA 1
ATOM 10530 C C . ALA B 1 376 ? -14.617 48.625 -6.75 1 94.81 376 ALA B C 1
ATOM 10532 O O . ALA B 1 376 ? -13.578 49.125 -7.191 1 94.81 376 ALA B O 1
ATOM 10533 N N . ARG B 1 377 ? -15.273 49.188 -5.773 1 95.38 377 ARG B N 1
ATOM 10534 C CA . ARG B 1 377 ? -14.828 50.406 -5.105 1 95.38 377 ARG B CA 1
ATOM 10535 C C . ARG B 1 377 ? -13.523 50.156 -4.348 1 95.38 377 ARG B C 1
ATOM 10537 O O . ARG B 1 377 ? -12.641 51.031 -4.34 1 95.38 377 ARG B O 1
ATOM 10544 N N . ILE B 1 378 ? -13.43 49 -3.793 1 96.56 378 ILE B N 1
ATOM 10545 C CA . ILE B 1 378 ? -12.227 48.656 -3.033 1 96.56 378 ILE B CA 1
ATOM 10546 C C . ILE B 1 378 ? -11.062 48.406 -3.99 1 96.56 378 ILE B C 1
ATOM 10548 O O . ILE B 1 378 ? -9.938 48.844 -3.738 1 96.56 378 ILE B O 1
ATOM 10552 N N . LEU B 1 379 ? -11.258 47.75 -5.098 1 95.06 379 LEU B N 1
ATOM 10553 C CA . LEU B 1 379 ? -10.203 47.438 -6.059 1 95.06 379 LEU B CA 1
ATOM 10554 C C . LEU B 1 379 ? -9.641 48.688 -6.691 1 95.06 379 LEU B C 1
ATOM 10556 O O . LEU B 1 379 ? -8.484 48.719 -7.117 1 95.06 379 LEU B O 1
ATOM 10560 N N . ARG B 1 380 ? -10.445 49.719 -6.637 1 93.75 380 ARG B N 1
ATOM 10561 C CA . ARG B 1 380 ? -9.992 51 -7.164 1 93.75 380 ARG B CA 1
ATOM 10562 C C . ARG B 1 380 ? -8.977 51.656 -6.227 1 93.75 380 ARG B C 1
ATOM 10564 O O . ARG B 1 380 ? -8.219 52.531 -6.641 1 93.75 380 ARG B O 1
ATOM 10571 N N . LEU B 1 381 ? -9 51.188 -5.02 1 95 381 LEU B N 1
ATOM 10572 C CA . LEU B 1 381 ? -8.094 51.75 -4.027 1 95 381 LEU B CA 1
ATOM 10573 C C . LEU B 1 381 ? -6.66 51.312 -4.281 1 95 381 LEU B C 1
ATOM 10575 O O . LEU B 1 381 ? -5.711 52 -3.896 1 95 381 LEU B O 1
ATOM 10579 N N . ILE B 1 382 ? -6.422 50.188 -4.938 1 94.75 382 ILE B N 1
ATOM 10580 C CA . ILE B 1 382 ? -5.102 49.594 -5.102 1 94.75 382 ILE B CA 1
ATOM 10581 C C . ILE B 1 382 ? -4.211 50.5 -5.93 1 94.75 382 ILE B C 1
ATOM 10583 O O . ILE B 1 382 ? -3.135 50.906 -5.484 1 94.75 382 ILE B O 1
ATOM 10587 N N . PRO B 1 383 ? -4.688 50.969 -7.098 1 92.56 383 PRO B N 1
ATOM 10588 C CA . PRO B 1 383 ? -3.83 51.906 -7.852 1 92.56 383 PRO B CA 1
ATOM 10589 C C . PRO B 1 383 ? -3.656 53.25 -7.152 1 92.56 383 PRO B C 1
ATOM 10591 O O . PRO B 1 383 ? -2.613 53.875 -7.297 1 92.56 383 PRO B O 1
ATOM 10594 N N . LEU B 1 384 ? -4.629 53.656 -6.371 1 93.06 384 LEU B N 1
ATOM 10595 C CA . LEU B 1 384 ? -4.551 54.938 -5.664 1 93.06 384 LEU B CA 1
ATOM 10596 C C . LEU B 1 384 ? -3.48 54.906 -4.582 1 93.06 384 LEU B C 1
ATOM 10598 O O . LEU B 1 384 ? -2.762 55.875 -4.371 1 93.06 384 LEU B O 1
ATOM 10602 N N . ILE B 1 385 ? -3.434 53.781 -3.938 1 92.62 385 ILE B N 1
ATOM 10603 C CA . ILE B 1 385 ? -2.414 53.594 -2.906 1 92.62 385 ILE B CA 1
ATOM 10604 C C . ILE B 1 385 ? -1.026 53.625 -3.543 1 92.62 385 ILE B C 1
ATOM 10606 O O . ILE B 1 385 ? -0.09 54.188 -2.98 1 92.62 385 ILE B O 1
ATOM 10610 N N . ASP B 1 386 ? -0.878 53.125 -4.699 1 90.44 386 ASP B N 1
ATOM 10611 C CA . ASP B 1 386 ? 0.399 53.125 -5.406 1 90.44 386 ASP B CA 1
ATOM 10612 C C . ASP B 1 386 ? 0.822 54.531 -5.762 1 90.44 386 ASP B C 1
ATOM 10614 O O . ASP B 1 386 ? 1.992 54.906 -5.621 1 90.44 386 ASP B O 1
ATOM 10618 N N . ILE B 1 387 ? -0.166 55.281 -6.16 1 89.38 387 ILE B N 1
ATOM 10619 C CA . ILE B 1 387 ? 0.105 56.688 -6.484 1 89.38 387 ILE B CA 1
ATOM 10620 C C . ILE B 1 387 ? 0.486 57.438 -5.219 1 89.38 387 ILE B C 1
ATOM 10622 O O . ILE B 1 387 ? 1.423 58.25 -5.227 1 89.38 387 ILE B O 1
ATOM 10626 N N . ARG B 1 388 ? -0.204 57.125 -4.168 1 90.06 388 ARG B N 1
ATOM 10627 C CA . ARG B 1 388 ? 0.064 57.75 -2.875 1 90.06 388 ARG B CA 1
ATOM 10628 C C . ARG B 1 388 ? 1.488 57.469 -2.412 1 90.06 388 ARG B C 1
ATOM 10630 O O . ARG B 1 388 ? 2.182 58.375 -1.923 1 90.06 388 ARG B O 1
ATOM 10637 N N . ILE B 1 389 ? 1.972 56.312 -2.576 1 89.69 389 ILE B N 1
ATOM 10638 C CA . ILE B 1 389 ? 3.307 55.906 -2.154 1 89.69 389 ILE B CA 1
ATOM 10639 C C . ILE B 1 389 ? 4.355 56.594 -3.039 1 89.69 389 ILE B C 1
ATOM 10641 O O . ILE B 1 389 ? 5.395 57.031 -2.549 1 89.69 389 ILE B O 1
ATOM 10645 N N . LYS B 1 390 ? 4.059 56.75 -4.289 1 86.88 390 LYS B N 1
ATOM 10646 C CA . LYS B 1 390 ? 4.992 57.344 -5.223 1 86.88 390 LYS B CA 1
ATOM 10647 C C . LYS B 1 390 ? 5.141 58.844 -4.941 1 86.88 390 LYS B C 1
ATOM 10649 O O . LYS B 1 390 ? 6.191 59.438 -5.219 1 86.88 390 LYS B O 1
ATOM 10654 N N . ASN B 1 391 ? 4.105 59.438 -4.418 1 83.12 391 ASN B N 1
ATOM 10655 C CA . ASN B 1 391 ? 4.109 60.875 -4.129 1 83.12 391 ASN B CA 1
ATOM 10656 C C . ASN B 1 391 ? 5.008 61.188 -2.941 1 83.12 391 ASN B C 1
ATOM 10658 O O . ASN B 1 391 ? 5.387 62.344 -2.746 1 83.12 391 ASN B O 1
ATOM 10662 N N . TYR B 1 392 ? 5.258 60.219 -2.184 1 80.81 392 TYR B N 1
ATOM 10663 C CA . TYR B 1 392 ? 6.156 60.469 -1.062 1 80.81 392 TYR B CA 1
ATOM 10664 C C . TYR B 1 392 ? 7.598 60.594 -1.54 1 80.81 392 TYR B C 1
ATOM 10666 O O . TYR B 1 392 ? 8.016 59.906 -2.484 1 80.81 392 TYR B O 1
ATOM 10674 N N . SER B 1 393 ? 8.359 61.875 -1.316 1 62.62 393 SER B N 1
ATOM 10675 C CA . SER B 1 393 ? 9.727 62.156 -1.73 1 62.62 393 SER B CA 1
ATOM 10676 C C . SER B 1 393 ? 10.688 61.125 -1.164 1 62.62 393 SER B C 1
ATOM 10678 O O . SER B 1 393 ? 11.734 60.844 -1.76 1 62.62 393 SER B O 1
ATOM 10680 N N . HIS B 1 394 ? 10.367 60.188 -0.369 1 67.25 394 HIS B N 1
ATOM 10681 C CA . HIS B 1 394 ? 11.305 59.219 0.215 1 67.25 394 HIS B CA 1
ATOM 10682 C C . HIS B 1 394 ? 10.555 58.094 0.929 1 67.25 394 HIS B C 1
ATOM 10684 O O . HIS B 1 394 ? 9.422 57.781 0.578 1 67.25 394 HIS B O 1
ATOM 10690 N N . THR B 1 395 ? 11.289 57.281 1.772 1 70.75 395 THR B N 1
ATOM 10691 C CA . THR B 1 395 ? 10.758 56.125 2.494 1 70.75 395 THR B CA 1
ATOM 10692 C C . THR B 1 395 ? 9.945 56.562 3.705 1 70.75 395 THR B C 1
ATOM 10694 O O . THR B 1 395 ? 9.758 55.812 4.652 1 70.75 395 THR B O 1
ATOM 10697 N N . ASP B 1 396 ? 9.305 57.781 3.602 1 80.12 396 ASP B N 1
ATOM 10698 C CA . ASP B 1 396 ? 8.586 58.312 4.762 1 80.12 396 ASP B CA 1
ATOM 10699 C C . ASP B 1 396 ? 7.207 57.656 4.879 1 80.12 396 ASP B C 1
ATOM 10701 O O . ASP B 1 396 ? 6.574 57.719 5.934 1 80.12 396 ASP B O 1
ATOM 10705 N N . TYR B 1 397 ? 6.832 57.094 3.701 1 84.69 397 TYR B N 1
ATOM 10706 C CA . TYR B 1 397 ? 5.531 56.438 3.73 1 84.69 397 TYR B CA 1
ATOM 10707 C C . TYR B 1 397 ? 5.539 55.25 4.691 1 84.69 397 TYR B C 1
ATOM 10709 O O . TYR B 1 397 ? 4.484 54.812 5.164 1 84.69 397 TYR B O 1
ATOM 10717 N N . LEU B 1 398 ? 6.699 54.781 5.055 1 87.19 398 LEU B N 1
ATOM 10718 C CA . LEU B 1 398 ? 6.836 53.625 5.918 1 87.19 398 LEU B CA 1
ATOM 10719 C C . LEU B 1 398 ? 6.391 53.938 7.34 1 87.19 398 LEU B C 1
ATOM 10721 O O . LEU B 1 398 ? 6.043 53.031 8.102 1 87.19 398 LEU B O 1
ATOM 10725 N N . HIS B 1 399 ? 6.402 55.219 7.66 1 87 399 HIS B N 1
ATOM 10726 C CA . HIS B 1 399 ? 6.051 55.594 9.016 1 87 399 HIS B CA 1
ATOM 10727 C C . HIS B 1 399 ? 4.629 56.156 9.086 1 87 399 HIS B C 1
ATOM 10729 O O . HIS B 1 399 ? 4.164 56.562 10.148 1 87 399 HIS B O 1
ATOM 10735 N N . ASP B 1 400 ? 3.947 56.094 7.922 1 89.69 400 ASP B N 1
ATOM 10736 C CA . ASP B 1 400 ? 2.562 56.562 7.879 1 89.69 400 ASP B CA 1
ATOM 10737 C C . ASP B 1 400 ? 1.605 55.469 8.383 1 89.69 400 ASP B C 1
ATOM 10739 O O . ASP B 1 400 ? 1.309 54.531 7.668 1 89.69 400 ASP B O 1
ATOM 10743 N N . ALA B 1 401 ? 1.078 55.656 9.555 1 90.25 401 ALA B N 1
ATOM 10744 C CA . ALA B 1 401 ? 0.225 54.656 10.188 1 90.25 401 ALA B CA 1
ATOM 10745 C C . ALA B 1 401 ? -1.104 54.531 9.453 1 90.25 401 ALA B C 1
ATOM 10747 O O . ALA B 1 401 ? -1.654 53.406 9.352 1 90.25 401 ALA B O 1
ATOM 10748 N N . SER B 1 402 ? -1.633 55.625 8.977 1 92.06 402 SER B N 1
ATOM 10749 C CA . SER B 1 402 ? -2.92 55.594 8.289 1 92.06 402 SER B CA 1
ATOM 10750 C C . SER B 1 402 ? -2.84 54.75 7.004 1 92.06 402 SER B C 1
ATOM 10752 O O . SER B 1 402 ? -3.732 53.969 6.711 1 92.06 402 SER B O 1
ATOM 10754 N N . LEU B 1 403 ? -1.771 54.969 6.359 1 93.06 403 LEU B N 1
ATOM 10755 C CA . LEU B 1 403 ? -1.568 54.219 5.129 1 93.06 403 LEU B CA 1
ATOM 10756 C C . LEU B 1 403 ? -1.372 52.75 5.43 1 93.06 403 LEU B C 1
ATOM 10758 O O . LEU B 1 403 ? -1.835 51.875 4.672 1 93.06 403 LEU B O 1
ATOM 10762 N N . GLN B 1 404 ? -0.71 52.438 6.461 1 94.69 404 GLN B N 1
ATOM 10763 C CA . GLN B 1 404 ? -0.495 51.031 6.848 1 94.69 404 GLN B CA 1
ATOM 10764 C C . GLN B 1 404 ? -1.813 50.344 7.195 1 94.69 404 GLN B C 1
ATOM 10766 O O . GLN B 1 404 ? -2.053 49.219 6.793 1 94.69 404 GLN B O 1
ATOM 10771 N N . HIS B 1 405 ? -2.641 51.031 7.93 1 95.56 405 HIS B N 1
ATOM 10772 C CA . HIS B 1 405 ? -3.939 50.469 8.273 1 95.56 405 HIS B CA 1
ATOM 10773 C C . HIS B 1 405 ? -4.777 50.219 7.027 1 95.56 405 HIS B C 1
ATOM 10775 O O . HIS B 1 405 ? -5.516 49.219 6.965 1 95.56 405 HIS B O 1
ATOM 10781 N N . LEU B 1 406 ? -4.672 51.094 6.102 1 96.31 406 LEU B N 1
ATOM 10782 C CA . LEU B 1 406 ? -5.402 50.906 4.852 1 96.31 406 LEU B CA 1
ATOM 10783 C C . LEU B 1 406 ? -4.91 49.688 4.113 1 96.31 406 LEU B C 1
ATOM 10785 O O . LEU B 1 406 ? -5.711 48.906 3.574 1 96.31 406 LEU B O 1
ATOM 10789 N N . GLU B 1 407 ? -3.637 49.5 4.148 1 95.81 407 GLU B N 1
ATOM 10790 C CA . GLU B 1 407 ? -3.057 48.281 3.529 1 95.81 407 GLU B CA 1
ATOM 10791 C C . GLU B 1 407 ? -3.547 47.031 4.211 1 95.81 407 GLU B C 1
ATOM 10793 O O . GLU B 1 407 ? -3.863 46.031 3.545 1 95.81 407 GLU B O 1
ATOM 10798 N N . PHE B 1 408 ? -3.625 47.031 5.52 1 96.56 408 PHE B N 1
ATOM 10799 C CA . PHE B 1 408 ? -4.113 45.875 6.262 1 96.56 408 PHE B CA 1
ATOM 10800 C C . PHE B 1 408 ? -5.555 45.562 5.883 1 96.56 408 PHE B C 1
ATOM 10802 O O . PHE B 1 408 ? -5.914 44.375 5.727 1 96.56 408 PHE B O 1
ATOM 10809 N N . SER B 1 409 ? -6.316 46.562 5.805 1 97.31 409 SER B N 1
ATOM 10810 C CA . SER B 1 409 ? -7.723 46.375 5.469 1 97.31 409 SER B CA 1
ATOM 10811 C C . SER B 1 409 ? -7.875 45.812 4.055 1 97.31 409 SER B C 1
ATOM 10813 O O . SER B 1 409 ? -8.766 45 3.797 1 97.31 409 SER B O 1
ATOM 10815 N N . LEU B 1 410 ? -7.004 46.25 3.186 1 97.69 410 LEU B N 1
ATOM 10816 C CA . LEU B 1 410 ? -7.027 45.75 1.819 1 97.69 410 LEU B CA 1
ATOM 10817 C C . LEU B 1 410 ? -6.664 44.281 1.786 1 97.69 410 LEU B C 1
ATOM 10819 O O . LEU B 1 410 ? -7.301 43.5 1.082 1 97.69 410 LEU B O 1
ATOM 10823 N N . LEU B 1 411 ? -5.668 43.875 2.482 1 97.44 411 LEU B N 1
ATOM 10824 C CA . LEU B 1 411 ? -5.262 42.469 2.564 1 97.44 411 LEU B CA 1
ATOM 10825 C C . LEU B 1 411 ? -6.367 41.625 3.172 1 97.44 411 LEU B C 1
ATOM 10827 O O . LEU B 1 411 ? -6.613 40.5 2.721 1 97.44 411 LEU B O 1
ATOM 10831 N N . TYR B 1 412 ? -7.02 42.156 4.176 1 96.75 412 TYR B N 1
ATOM 10832 C CA . TYR B 1 412 ? -8.148 41.469 4.789 1 96.75 412 TYR B CA 1
ATOM 10833 C C . TYR B 1 412 ? -9.258 41.219 3.77 1 96.75 412 TYR B C 1
ATOM 10835 O O . TYR B 1 412 ? -9.82 40.125 3.707 1 96.75 412 TYR B O 1
ATOM 10843 N N . PHE B 1 413 ? -9.5 42.25 2.961 1 97 413 PHE B N 1
ATOM 10844 C CA . PHE B 1 413 ? -10.508 42.125 1.915 1 97 413 PHE B CA 1
ATOM 10845 C C . PHE B 1 413 ? -10.133 41.062 0.904 1 97 413 PHE B C 1
ATOM 10847 O O . PHE B 1 413 ? -10.961 40.219 0.525 1 97 413 PHE B O 1
ATOM 10854 N N . MET B 1 414 ? -8.961 41.094 0.519 1 97.19 414 MET B N 1
ATOM 10855 C CA . MET B 1 414 ? -8.508 40.156 -0.493 1 97.19 414 MET B CA 1
ATOM 10856 C C . MET B 1 414 ? -8.586 38.719 0.028 1 97.19 414 MET B C 1
ATOM 10858 O O . MET B 1 414 ? -8.969 37.812 -0.708 1 97.19 414 MET B O 1
ATOM 10862 N N . LYS B 1 415 ? -8.242 38.5 1.245 1 95.5 415 LYS B N 1
ATOM 10863 C CA . LYS B 1 415 ? -8.352 37.188 1.855 1 95.5 415 LYS B CA 1
ATOM 10864 C C . LYS B 1 415 ? -9.812 36.719 1.903 1 95.5 415 LYS B C 1
ATOM 10866 O O . LYS B 1 415 ? -10.109 35.562 1.606 1 95.5 415 LYS B O 1
ATOM 10871 N N . SER B 1 416 ? -10.664 37.625 2.242 1 94.75 416 SER B N 1
ATOM 10872 C CA . SER B 1 416 ? -12.086 37.312 2.326 1 94.75 416 SER B CA 1
ATOM 10873 C C . SER B 1 416 ? -12.672 37 0.949 1 94.75 416 SER B C 1
ATOM 10875 O O . SER B 1 416 ? -13.469 36.094 0.8 1 94.75 416 SER B O 1
ATOM 10877 N N . PHE B 1 417 ? -12.25 37.844 0.028 1 93.81 417 PHE B N 1
ATOM 10878 C CA . PHE B 1 417 ? -12.711 37.656 -1.341 1 93.81 417 PHE B CA 1
ATOM 10879 C C . PHE B 1 417 ? -12.281 36.281 -1.875 1 93.81 417 PHE B C 1
ATOM 10881 O O . PHE B 1 417 ? -13.078 35.594 -2.496 1 93.81 417 PHE B O 1
ATOM 10888 N N . LYS B 1 418 ? -11.055 35.938 -1.67 1 92.94 418 LYS B N 1
ATOM 10889 C CA . LYS B 1 418 ? -10.531 34.656 -2.109 1 92.94 418 LYS B CA 1
ATOM 10890 C C . LYS B 1 418 ? -11.297 33.5 -1.465 1 92.94 418 LYS B C 1
ATOM 10892 O O . LYS B 1 418 ? -11.633 32.531 -2.135 1 92.94 418 LYS B O 1
ATOM 10897 N N . LYS B 1 419 ? -11.594 33.531 -0.23 1 90.44 419 LYS B N 1
ATOM 10898 C CA . LYS B 1 419 ? -12.289 32.5 0.513 1 90.44 419 LYS B CA 1
ATOM 10899 C C . LYS B 1 419 ? -13.68 32.25 -0.057 1 90.44 419 LYS B C 1
ATOM 10901 O O . LYS B 1 419 ? -14.117 31.109 -0.189 1 90.44 419 LYS B O 1
ATOM 10906 N N . SER B 1 420 ? -14.305 33.281 -0.541 1 89.69 420 SER B N 1
ATOM 10907 C CA . SER B 1 420 ? -15.703 33.188 -0.953 1 89.69 420 SER B CA 1
ATOM 10908 C C . SER B 1 420 ? -15.82 32.906 -2.447 1 89.69 420 SER B C 1
ATOM 10910 O O . SER B 1 420 ? -16.703 32.156 -2.877 1 89.69 420 SER B O 1
ATOM 10912 N N . TYR B 1 421 ? -14.914 33.531 -3.242 1 89.06 421 TYR B N 1
ATOM 10913 C CA . TYR B 1 421 ? -15.203 33.5 -4.672 1 89.06 421 TYR B CA 1
ATOM 10914 C C . TYR B 1 421 ? -14.07 32.812 -5.441 1 89.06 421 TYR B C 1
ATOM 10916 O O . TYR B 1 421 ? -14.227 32.5 -6.621 1 89.06 421 TYR B O 1
ATOM 10924 N N . LEU B 1 422 ? -12.953 32.594 -4.91 1 86.5 422 LEU B N 1
ATOM 10925 C CA . LEU B 1 422 ? -11.844 31.984 -5.621 1 86.5 422 LEU B CA 1
ATOM 10926 C C . LEU B 1 422 ? -11.453 30.656 -4.977 1 86.5 422 LEU B C 1
ATOM 10928 O O . LEU B 1 422 ? -10.477 30.016 -5.387 1 86.5 422 LEU B O 1
ATOM 10932 N N . GLY B 1 423 ? -12.148 30.219 -3.928 1 76.5 423 GLY B N 1
ATOM 10933 C CA . GLY B 1 423 ? -11.82 29 -3.205 1 76.5 423 GLY B CA 1
ATOM 10934 C C . GLY B 1 423 ? -12.461 27.766 -3.807 1 76.5 423 GLY B C 1
ATOM 10935 O O . GLY B 1 423 ? -13.242 27.859 -4.762 1 76.5 423 GLY B O 1
ATOM 10936 N N . ASP B 1 424 ? -12.125 26.516 -3.33 1 67.5 424 ASP B N 1
ATOM 10937 C CA . ASP B 1 424 ? -12.57 25.203 -3.799 1 67.5 424 ASP B CA 1
ATOM 10938 C C . ASP B 1 424 ? -14.07 25.031 -3.574 1 67.5 424 ASP B C 1
ATOM 10940 O O . ASP B 1 424 ? -14.727 24.281 -4.309 1 67.5 424 ASP B O 1
ATOM 10944 N N . ALA B 1 425 ? -14.578 25.734 -2.641 1 57.19 425 ALA B N 1
ATOM 10945 C CA . ALA B 1 425 ? -15.992 25.609 -2.318 1 57.19 425 ALA B CA 1
ATOM 10946 C C . ALA B 1 425 ? -16.859 26.203 -3.418 1 57.19 425 ALA B C 1
ATOM 10948 O O . ALA B 1 425 ? -18.016 25.812 -3.594 1 57.19 425 ALA B O 1
ATOM 10949 N N . SER B 1 426 ? -16.469 27.219 -4.035 1 56.81 426 SER B N 1
ATOM 10950 C CA . SER B 1 426 ? -17.25 27.922 -5.051 1 56.81 426 SER B CA 1
ATOM 10951 C C . SER B 1 426 ? -17.5 27.031 -6.266 1 56.81 426 SER B C 1
ATOM 10953 O O . SER B 1 426 ? -18.484 27.219 -6.977 1 56.81 426 SER B O 1
ATOM 10955 N N . GLY B 1 427 ? -16.609 26.062 -6.469 1 52 427 GLY B N 1
ATOM 10956 C CA . GLY B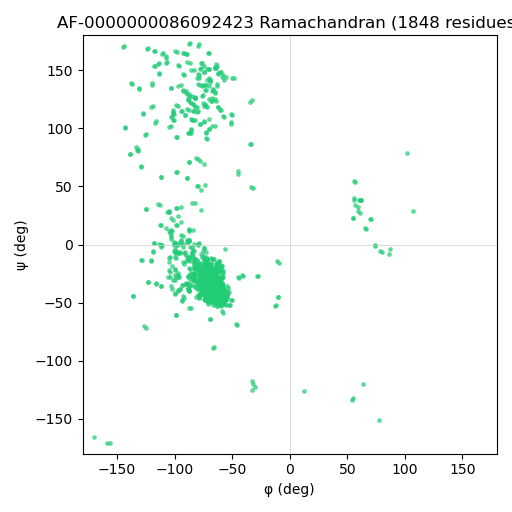 1 427 ? -16.781 25.188 -7.629 1 52 427 GLY B CA 1
ATOM 10957 C C . GLY B 1 427 ? -17.828 24.109 -7.418 1 52 427 GLY B C 1
ATOM 10958 O O . GLY B 1 427 ? -18.25 23.453 -8.367 1 52 427 GLY B O 1
ATOM 10959 N N . SER B 1 428 ? -17.922 23.578 -6.102 1 45.28 428 SER B N 1
ATOM 10960 C CA . SER B 1 428 ? -18.812 22.438 -5.902 1 45.28 428 SER B CA 1
ATOM 10961 C C . SER B 1 428 ? -20.266 22.828 -6.18 1 45.28 428 SER B C 1
ATOM 10963 O O . SER B 1 428 ? -21.172 22 -6.023 1 45.28 428 SER B O 1
ATOM 10965 N N . VAL B 1 429 ? -20.719 24.109 -5.707 1 41.09 429 VAL B N 1
ATOM 10966 C CA . VAL B 1 429 ? -22.141 24.203 -6.023 1 41.09 429 VAL B CA 1
ATOM 10967 C C . VAL B 1 429 ? -22.359 23.875 -7.5 1 41.09 429 VAL B C 1
ATOM 10969 O O . VAL B 1 429 ? -21.625 24.359 -8.367 1 41.09 429 VAL B O 1
ATOM 10972 N N . GLY B 1 430 ? -22.953 22.859 -7.82 1 40.22 430 GLY B N 1
ATOM 10973 C CA . GLY B 1 430 ? -23.484 22.25 -9.031 1 40.22 430 GLY B CA 1
ATOM 10974 C C . GLY B 1 430 ? -23.469 23.203 -10.219 1 40.22 430 GLY B C 1
ATOM 10975 O O . GLY B 1 430 ? -23.875 22.828 -11.32 1 40.22 430 GLY B O 1
ATOM 10976 N N . ASN B 1 431 ? -23.938 24.547 -9.969 1 41.56 431 ASN B N 1
ATOM 10977 C CA . ASN B 1 431 ? -24.344 25.312 -11.148 1 41.56 431 ASN B CA 1
ATOM 10978 C C . ASN B 1 431 ? -23.156 25.719 -11.992 1 41.56 431 ASN B C 1
ATOM 10980 O O . ASN B 1 431 ? -22.234 26.391 -11.5 1 41.56 431 ASN B O 1
ATOM 10984 N N . SER B 1 432 ? -22.734 25.031 -12.906 1 48.38 432 SER B N 1
ATOM 10985 C CA . SER B 1 432 ? -21.891 25.25 -14.078 1 48.38 432 SER B CA 1
ATOM 10986 C C . SER B 1 432 ? -21.625 26.734 -14.305 1 48.38 432 SER B C 1
ATOM 10988 O O . SER B 1 432 ? -20.828 27.109 -15.164 1 48.38 432 SER B O 1
ATOM 10990 N N . SER B 1 433 ? -22.453 27.719 -13.633 1 60.19 433 SER B N 1
ATOM 10991 C CA . SER B 1 433 ? -22.422 29.094 -14.117 1 60.19 433 SER B CA 1
ATOM 10992 C C . SER B 1 433 ? -21.469 29.953 -13.297 1 60.19 433 SER B C 1
ATOM 10994 O O . SER B 1 433 ? -21.359 29.781 -12.078 1 60.19 433 SER B O 1
ATOM 10996 N N . THR B 1 434 ? -20.406 30.578 -13.797 1 72.12 434 THR B N 1
ATOM 10997 C CA . THR B 1 434 ? -19.547 31.625 -13.25 1 72.12 434 THR B CA 1
ATOM 10998 C C . THR B 1 434 ? -20.344 32.562 -12.359 1 72.12 434 THR B C 1
ATOM 11000 O O . THR B 1 434 ? -21.391 33.094 -12.766 1 72.12 434 THR B O 1
ATOM 11003 N N . PRO B 1 435 ? -19.906 32.75 -11.047 1 79.94 435 PRO B N 1
ATOM 11004 C CA . PRO B 1 435 ? -20.625 33.688 -10.164 1 79.94 435 PRO B CA 1
ATOM 11005 C C . PRO B 1 435 ? -20.844 35.031 -10.797 1 79.94 435 PRO B C 1
ATOM 11007 O O . PRO B 1 435 ? -19.953 35.562 -11.5 1 79.94 435 PRO B O 1
ATOM 11010 N N . LYS B 1 436 ? -21.891 35.688 -10.609 1 86.62 436 LYS B N 1
ATOM 11011 C CA . LYS B 1 436 ? -22.297 36.938 -11.258 1 86.62 436 LYS B CA 1
ATOM 11012 C C . LYS B 1 436 ? -21.469 38.125 -10.75 1 86.62 436 LYS B C 1
ATOM 11014 O O . LYS B 1 436 ? -21.516 39.219 -11.312 1 86.62 436 LYS B O 1
ATOM 11019 N N . ILE B 1 437 ? -20.734 37.875 -9.656 1 89.44 437 ILE B N 1
ATOM 11020 C CA . ILE B 1 437 ? -19.875 38.938 -9.133 1 89.44 437 ILE B CA 1
ATOM 11021 C C . ILE B 1 437 ? -18.859 39.344 -10.195 1 89.44 437 ILE B C 1
ATOM 11023 O O . ILE B 1 437 ? -18.547 40.531 -10.328 1 89.44 437 ILE B O 1
ATOM 11027 N N . PHE B 1 438 ? -18.359 38.531 -10.992 1 89.06 438 PHE B N 1
ATOM 11028 C CA . PHE B 1 438 ? -17.328 38.812 -11.977 1 89.06 438 PHE B CA 1
ATOM 11029 C C . PHE B 1 438 ? -17.906 39.562 -13.172 1 89.06 438 PHE B C 1
ATOM 11031 O O . PHE B 1 438 ? -17.219 40.406 -13.781 1 89.06 438 PHE B O 1
ATOM 11038 N N . THR B 1 439 ? -19.125 39.312 -13.398 1 87.69 439 THR B N 1
ATOM 11039 C CA . THR B 1 439 ? -19.781 40.062 -14.445 1 87.69 439 THR B CA 1
ATOM 11040 C C . THR B 1 439 ? -19.906 41.531 -14.047 1 87.69 439 THR B C 1
ATOM 11042 O O . THR B 1 439 ? -19.656 42.438 -14.859 1 87.69 439 THR B O 1
ATOM 11045 N N . ARG B 1 440 ? -20.297 41.719 -12.797 1 90.62 440 ARG B N 1
ATOM 11046 C CA . ARG B 1 440 ? -20.438 43.062 -12.297 1 90.62 440 ARG B CA 1
ATOM 11047 C C . ARG B 1 440 ? -19.094 43.781 -12.25 1 90.62 440 ARG B C 1
ATOM 11049 O O . ARG B 1 440 ? -19 44.969 -12.578 1 90.62 440 ARG B O 1
ATOM 11056 N N . LEU B 1 441 ? -18.078 43.125 -11.836 1 90.69 441 LEU B N 1
ATOM 11057 C CA . LEU B 1 441 ? -16.734 43.688 -11.773 1 90.69 441 LEU B CA 1
ATOM 11058 C C . LEU B 1 441 ? -16.25 44.062 -13.164 1 90.69 441 LEU B C 1
ATOM 11060 O O . LEU B 1 441 ? -15.57 45.094 -13.344 1 90.69 441 LEU B O 1
ATOM 11064 N N . TYR B 1 442 ? -16.562 43.312 -14.156 1 87.69 442 TYR B N 1
ATOM 11065 C CA . TYR B 1 442 ? -16.203 43.594 -15.539 1 87.69 442 TYR B CA 1
ATOM 11066 C C . TYR B 1 442 ? -16.906 44.875 -16.031 1 87.69 442 TYR B C 1
ATOM 11068 O O . TYR B 1 442 ? -16.281 45.719 -16.688 1 87.69 442 TYR B O 1
ATOM 11076 N N . GLU B 1 443 ? -18.078 44.969 -15.672 1 88.06 443 GLU B N 1
ATOM 11077 C CA . GLU B 1 443 ? -18.859 46.156 -16.078 1 88.06 443 GLU B CA 1
ATOM 11078 C C . GLU B 1 443 ? -18.312 47.438 -15.469 1 88.06 443 GLU B C 1
ATOM 11080 O O . GLU B 1 443 ? -18.234 48.469 -16.141 1 88.06 443 GLU B O 1
ATOM 11085 N N . LEU B 1 444 ? -17.875 47.312 -14.273 1 90.88 444 LEU B N 1
ATOM 11086 C CA . LEU B 1 444 ? -17.531 48.531 -13.539 1 90.88 444 LEU B CA 1
ATOM 11087 C C . LEU B 1 444 ? -16.047 48.844 -13.711 1 90.88 444 LEU B C 1
ATOM 11089 O O . LEU B 1 444 ? -15.664 50.031 -13.742 1 90.88 444 LEU B O 1
ATOM 11093 N N . LEU B 1 445 ? -15.18 47.844 -13.797 1 88.81 445 LEU B N 1
ATOM 11094 C CA . LEU B 1 445 ? -13.742 48.094 -13.828 1 88.81 445 LEU B CA 1
ATOM 11095 C C . LEU B 1 445 ? -13.164 47.75 -15.195 1 88.81 445 LEU B C 1
ATOM 11097 O O . LEU B 1 445 ? -11.984 48 -15.461 1 88.81 445 LEU B O 1
ATOM 11101 N N . ASN B 1 446 ? -13.891 47.25 -16.172 1 81.12 446 ASN B N 1
ATOM 11102 C CA . ASN B 1 446 ? -13.469 46.844 -17.5 1 81.12 446 ASN B CA 1
ATOM 11103 C C . ASN B 1 446 ? -12.391 45.75 -17.438 1 81.12 446 ASN B C 1
ATOM 11105 O O . ASN B 1 446 ? -11.383 45.844 -18.141 1 81.12 446 ASN B O 1
ATOM 11109 N N . ILE B 1 447 ? -12.453 44.969 -16.5 1 70.31 447 ILE B N 1
ATOM 11110 C CA . ILE B 1 447 ? -11.523 43.875 -16.312 1 70.31 447 ILE B CA 1
ATOM 11111 C C . ILE B 1 447 ? -12.008 42.656 -17.109 1 70.31 447 ILE B C 1
ATOM 11113 O O . ILE B 1 447 ? -13.016 42.031 -16.75 1 70.31 447 ILE B O 1
ATOM 11117 N N . ALA B 1 448 ? -11.344 42.594 -18.391 1 62.88 448 ALA B N 1
ATOM 11118 C CA . ALA B 1 448 ? -11.703 41.469 -19.266 1 62.88 448 ALA B CA 1
ATOM 11119 C C . ALA B 1 448 ? -11.164 40.156 -18.719 1 62.88 448 ALA B C 1
ATOM 11121 O O . ALA B 1 448 ? -10.086 40.125 -18.125 1 62.88 448 ALA B O 1
ATOM 11122 N N . GLY B 1 449 ? -11.922 39 -18.703 1 60.56 449 GLY B N 1
ATOM 11123 C CA . GLY B 1 449 ? -11.414 37.656 -18.422 1 60.56 449 GLY B CA 1
ATOM 11124 C C . GLY B 1 449 ? -11.711 37.188 -17.016 1 60.56 449 GLY B C 1
ATOM 11125 O O . GLY B 1 449 ? -11.273 37.812 -16.047 1 60.56 449 GLY B O 1
ATOM 11126 N N . GLU B 1 450 ? -12.898 36.719 -16.641 1 73.06 450 GLU B N 1
ATOM 11127 C CA . GLU B 1 450 ? -13.602 36.062 -15.539 1 73.06 450 GLU B CA 1
ATOM 11128 C C . GLU B 1 450 ? -12.758 36.062 -14.266 1 73.06 450 GLU B C 1
ATOM 11130 O O . GLU B 1 450 ? -12.227 37.094 -13.859 1 73.06 450 GLU B O 1
ATOM 11135 N N . GLN B 1 451 ? -12.438 35.188 -13.586 1 81.75 451 GLN B N 1
ATOM 11136 C CA . GLN B 1 451 ? -11.766 34.844 -12.336 1 81.75 451 GLN B CA 1
ATOM 11137 C C . GLN B 1 451 ? -10.258 35.062 -12.438 1 81.75 451 GLN B C 1
ATOM 11139 O O . GLN B 1 451 ? -9.625 35.5 -11.484 1 81.75 451 GLN B O 1
ATOM 11144 N N . LEU B 1 452 ? -9.648 35.219 -13.633 1 88.19 452 LEU B N 1
ATOM 11145 C CA . LEU B 1 452 ? -8.211 35.281 -13.867 1 88.19 452 LEU B CA 1
ATOM 11146 C C . LEU B 1 452 ? -7.703 36.719 -13.68 1 88.19 452 LEU B C 1
ATOM 11148 O O . LEU B 1 452 ? -6.625 36.938 -13.117 1 88.19 452 LEU B O 1
ATOM 11152 N N . GLN B 1 453 ? -8.484 37.625 -14.023 1 88.75 453 GLN B N 1
ATOM 11153 C CA . GLN B 1 453 ? -8.031 39 -13.945 1 88.75 453 GLN B CA 1
ATOM 11154 C C . GLN B 1 453 ? -8.023 39.5 -12.5 1 88.75 453 GLN B C 1
ATOM 11156 O O . GLN B 1 453 ? -7.152 40.281 -12.117 1 88.75 453 GLN B O 1
ATOM 11161 N N . VAL B 1 454 ? -8.992 39.156 -11.773 1 90 454 VAL B N 1
ATOM 11162 C CA . VAL B 1 454 ? -9.016 39.531 -10.367 1 90 454 VAL B CA 1
ATOM 11163 C C . VAL B 1 454 ? -7.816 38.906 -9.648 1 90 454 VAL B C 1
ATOM 11165 O O . VAL B 1 454 ? -7.156 39.594 -8.852 1 90 454 VAL B O 1
ATOM 11168 N N . LEU B 1 455 ? -7.609 37.719 -9.984 1 92.19 455 LEU B N 1
ATOM 11169 C CA . LEU B 1 455 ? -6.461 37.062 -9.375 1 92.19 455 LEU B CA 1
ATOM 11170 C C . LEU B 1 455 ? -5.156 37.719 -9.805 1 92.19 455 LEU B C 1
ATOM 11172 O O . LEU B 1 455 ? -4.211 37.812 -9.016 1 92.19 455 LEU B O 1
ATOM 11176 N N . ASN B 1 45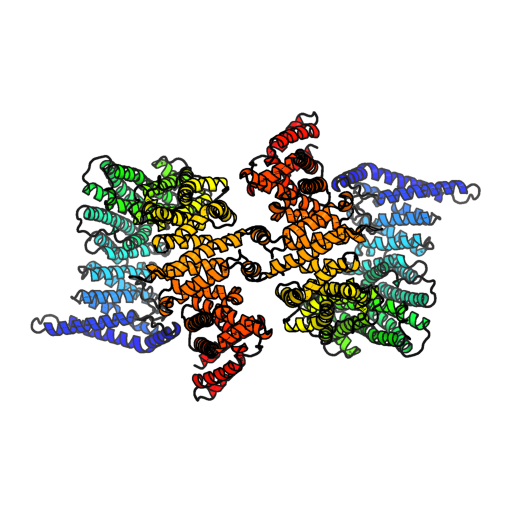6 ? -5.082 38.188 -11.023 1 93.06 456 ASN B N 1
ATOM 11177 C CA . ASN B 1 456 ? -3.908 38.906 -11.5 1 93.06 456 ASN B CA 1
ATOM 11178 C C . ASN B 1 456 ? -3.67 40.188 -10.703 1 93.06 456 ASN B C 1
ATOM 11180 O O . ASN B 1 456 ? -2.525 40.531 -10.398 1 93.06 456 ASN B O 1
ATOM 11184 N N . ILE B 1 457 ? -4.746 40.844 -10.391 1 92.88 457 ILE B N 1
ATOM 11185 C CA . ILE B 1 457 ? -4.652 42.031 -9.57 1 92.88 457 ILE B CA 1
ATOM 11186 C C . ILE B 1 457 ? -4.125 41.688 -8.18 1 92.88 457 ILE B C 1
ATOM 11188 O O . ILE B 1 457 ? -3.273 42.375 -7.633 1 92.88 457 ILE B O 1
ATOM 11192 N N . PHE B 1 458 ? -4.625 40.594 -7.629 1 94.75 458 PHE B N 1
ATOM 11193 C CA . PHE B 1 458 ? -4.211 40.156 -6.297 1 94.75 458 PHE B CA 1
ATOM 11194 C C . PHE B 1 458 ? -2.727 39.812 -6.281 1 94.75 458 PHE B C 1
ATOM 11196 O O . PHE B 1 458 ? -1.985 40.281 -5.41 1 94.75 458 PHE B O 1
ATOM 11203 N N . ILE B 1 459 ? -2.248 39.062 -7.254 1 94.94 459 ILE B N 1
ATOM 11204 C CA . ILE B 1 459 ? -0.847 38.656 -7.309 1 94.94 459 ILE B CA 1
ATOM 11205 C C . ILE B 1 459 ? 0.033 39.875 -7.574 1 94.94 459 ILE B C 1
ATOM 11207 O O . ILE B 1 459 ? 1.124 40 -7.012 1 94.94 459 ILE B O 1
ATOM 11211 N N . GLY B 1 460 ? -0.5 40.719 -8.414 1 94 460 GLY B N 1
ATOM 11212 C CA . GLY B 1 460 ? 0.216 41.969 -8.641 1 94 460 GLY B CA 1
ATOM 11213 C C . GLY B 1 460 ? 0.393 42.781 -7.379 1 94 460 GLY B C 1
ATOM 11214 O O . GLY B 1 460 ? 1.467 43.344 -7.141 1 94 460 GLY B O 1
ATOM 11215 N N . LYS B 1 461 ? -0.634 42.875 -6.633 1 95.44 461 LYS B N 1
ATOM 11216 C CA . LYS B 1 461 ? -0.576 43.625 -5.375 1 95.44 461 LYS B CA 1
ATOM 11217 C C . LYS B 1 461 ? 0.385 42.969 -4.391 1 95.44 461 LYS B C 1
ATOM 11219 O O . LYS B 1 461 ? 1.125 43.656 -3.68 1 95.44 461 LYS B O 1
ATOM 11224 N N . ILE B 1 462 ? 0.361 41.656 -4.32 1 96.06 462 ILE B N 1
ATOM 11225 C CA . ILE B 1 462 ? 1.27 40.906 -3.453 1 96.06 462 ILE B CA 1
ATOM 11226 C C . ILE B 1 462 ? 2.715 41.219 -3.834 1 96.06 462 ILE B C 1
ATOM 11228 O O . ILE B 1 462 ? 3.539 41.531 -2.969 1 96.06 462 ILE B O 1
ATOM 11232 N N . ALA B 1 463 ? 3.018 41.219 -5.121 1 94.94 463 ALA B N 1
ATOM 11233 C CA . ALA B 1 463 ? 4.367 41.5 -5.598 1 94.94 463 ALA B CA 1
ATOM 11234 C C . ALA B 1 463 ? 4.77 42.938 -5.254 1 94.94 463 ALA B C 1
ATOM 11236 O O . ALA B 1 463 ? 5.895 43.188 -4.809 1 94.94 463 ALA B O 1
ATOM 11237 N N . SER B 1 464 ? 3.861 43.812 -5.395 1 94.44 464 SER B N 1
ATOM 11238 C CA . SER B 1 464 ? 4.133 45.219 -5.102 1 94.44 464 SER B CA 1
ATOM 11239 C C . SER B 1 464 ? 4.391 45.406 -3.613 1 94.44 464 SER B C 1
ATOM 11241 O O . SER B 1 464 ? 5.301 46.156 -3.236 1 94.44 464 SER B O 1
ATOM 11243 N N . ASN B 1 465 ? 3.582 44.812 -2.77 1 95.31 465 ASN B N 1
ATOM 11244 C CA . ASN B 1 465 ? 3.748 44.938 -1.325 1 95.31 465 ASN B CA 1
ATOM 11245 C C . ASN B 1 465 ? 5.109 44.406 -0.87 1 95.31 465 ASN B C 1
ATOM 11247 O O . ASN B 1 465 ? 5.738 45 0.013 1 95.31 465 ASN B O 1
ATOM 11251 N N . LEU B 1 466 ? 5.594 43.344 -1.49 1 95.06 466 LEU B N 1
ATOM 11252 C CA . LEU B 1 466 ? 6.867 42.75 -1.099 1 95.06 466 LEU B CA 1
ATOM 11253 C C . LEU B 1 466 ? 8.039 43.625 -1.564 1 95.06 466 LEU B C 1
ATOM 11255 O O . LEU B 1 466 ? 9.156 43.469 -1.074 1 95.06 466 LEU B O 1
ATOM 11259 N N . LYS B 1 467 ? 7.758 44.531 -2.465 1 93 467 LYS B N 1
ATOM 11260 C CA . LYS B 1 467 ? 8.781 45.469 -2.934 1 93 467 LYS B CA 1
ATOM 11261 C C . LYS B 1 467 ? 8.773 46.75 -2.107 1 93 467 LYS B C 1
ATOM 11263 O O . LYS B 1 467 ? 9.812 47.188 -1.591 1 93 467 LYS B O 1
ATOM 11268 N N . VAL B 1 468 ? 7.574 47.281 -1.887 1 92.62 468 VAL B N 1
ATOM 11269 C CA . VAL B 1 468 ? 7.445 48.625 -1.341 1 92.62 468 VAL B CA 1
ATOM 11270 C C . VAL B 1 468 ? 7.469 48.562 0.185 1 92.62 468 VAL B C 1
ATOM 11272 O O . VAL B 1 468 ? 8.055 49.438 0.835 1 92.62 468 VAL B O 1
ATOM 11275 N N . TRP B 1 469 ? 6.828 47.562 0.798 1 93.69 469 TRP B N 1
ATOM 11276 C CA . TRP B 1 469 ? 6.703 47.469 2.25 1 93.69 469 TRP B CA 1
ATOM 11277 C C . TRP B 1 469 ? 7.746 46.531 2.842 1 93.69 469 TRP B C 1
ATOM 11279 O O . TRP B 1 469 ? 7.496 45.875 3.859 1 93.69 469 TRP B O 1
ATOM 11289 N N . ALA B 1 470 ? 8.906 46.438 2.25 1 92.56 470 ALA B N 1
ATOM 11290 C CA . ALA B 1 470 ? 9.953 45.469 2.59 1 92.56 470 ALA B CA 1
ATOM 11291 C C . ALA B 1 470 ? 10.391 45.625 4.043 1 92.56 470 ALA B C 1
ATOM 11293 O O . ALA B 1 470 ? 10.758 44.656 4.699 1 92.56 470 ALA B O 1
ATOM 11294 N N . ARG B 1 471 ? 10.266 46.812 4.625 1 92.94 471 ARG B N 1
ATOM 11295 C CA . ARG B 1 471 ? 10.828 47.094 5.941 1 92.94 471 ARG B CA 1
ATOM 11296 C C . ARG B 1 471 ? 9.766 47 7.027 1 92.94 471 ARG B C 1
ATOM 11298 O O . ARG B 1 471 ? 10.062 47.156 8.211 1 92.94 471 ARG B O 1
ATOM 11305 N N . ILE B 1 472 ? 8.461 46.75 6.637 1 94.19 472 ILE B N 1
ATOM 11306 C CA . ILE B 1 472 ? 7.371 46.594 7.598 1 94.19 472 ILE B CA 1
ATOM 11307 C C . ILE B 1 472 ? 6.988 45.125 7.715 1 94.19 472 ILE B C 1
ATOM 11309 O O . ILE B 1 472 ? 6.176 44.625 6.938 1 94.19 472 ILE B O 1
ATOM 11313 N N . ASP B 1 473 ? 7.457 44.562 8.727 1 92.62 473 ASP B N 1
ATOM 11314 C CA . ASP B 1 473 ? 7.379 43.125 8.898 1 92.62 473 ASP B CA 1
ATOM 11315 C C . ASP B 1 473 ? 5.926 42.656 8.953 1 92.62 473 ASP B C 1
ATOM 11317 O O . ASP B 1 473 ? 5.578 41.625 8.375 1 92.62 473 ASP B O 1
ATOM 11321 N N . ASN B 1 474 ? 5.074 43.344 9.633 1 93.19 474 ASN B N 1
ATOM 11322 C CA . ASN B 1 474 ? 3.688 42.938 9.805 1 93.19 474 ASN B CA 1
ATOM 11323 C C . ASN B 1 474 ? 2.951 42.875 8.469 1 93.19 474 ASN B C 1
ATOM 11325 O O . ASN B 1 474 ? 2.195 41.906 8.219 1 93.19 474 ASN B O 1
ATOM 11329 N N . ILE B 1 475 ? 3.199 43.875 7.602 1 95.62 475 ILE B N 1
ATOM 11330 C CA . ILE B 1 475 ? 2.539 43.906 6.301 1 95.62 475 ILE B CA 1
ATOM 11331 C C . ILE B 1 475 ? 3.072 42.781 5.426 1 95.62 475 ILE B C 1
ATOM 11333 O O . ILE B 1 475 ? 2.309 42.125 4.715 1 95.62 475 ILE B O 1
ATOM 11337 N N . VAL B 1 476 ? 4.375 42.531 5.504 1 96.5 476 VAL B N 1
ATOM 11338 C CA . VAL B 1 476 ? 4.988 41.469 4.73 1 96.5 476 VAL B CA 1
ATOM 11339 C C . VAL B 1 476 ? 4.422 40.125 5.176 1 96.5 476 VAL B C 1
ATOM 11341 O O . VAL B 1 476 ? 4.086 39.281 4.34 1 96.5 476 VAL B O 1
ATOM 11344 N N . THR B 1 477 ? 4.266 39.938 6.48 1 96.12 477 THR B N 1
ATOM 11345 C CA . THR B 1 477 ? 3.746 38.688 7.02 1 96.12 477 THR B CA 1
ATOM 11346 C C . THR B 1 477 ? 2.318 38.438 6.539 1 96.12 477 THR B C 1
ATOM 11348 O O . THR B 1 477 ? 1.984 37.344 6.109 1 96.12 477 THR B O 1
ATOM 11351 N N . GLU B 1 478 ? 1.474 39.438 6.605 1 95.81 478 GLU B N 1
ATOM 11352 C CA . GLU B 1 478 ? 0.09 39.312 6.16 1 95.81 478 GLU B CA 1
ATOM 11353 C C . GLU B 1 478 ? 0.013 39.094 4.652 1 95.81 478 GLU B C 1
ATOM 11355 O O . GLU B 1 478 ? -0.859 38.344 4.172 1 95.81 478 GLU B O 1
ATOM 11360 N N . THR B 1 479 ? 0.895 39.812 3.963 1 97.38 479 THR B N 1
ATOM 11361 C CA . THR B 1 479 ? 0.942 39.625 2.514 1 97.38 479 THR B CA 1
ATOM 11362 C C . THR B 1 479 ? 1.34 38.219 2.146 1 97.38 479 THR B C 1
ATOM 11364 O O . THR B 1 479 ? 0.728 37.594 1.271 1 97.38 479 THR B O 1
ATOM 11367 N N . MET B 1 480 ? 2.324 37.688 2.83 1 96.5 480 MET B N 1
ATOM 11368 C CA . MET B 1 480 ? 2.787 36.312 2.572 1 96.5 480 MET B CA 1
ATOM 11369 C C . MET B 1 480 ? 1.716 35.312 2.947 1 96.5 480 MET B C 1
ATOM 11371 O O . MET B 1 480 ? 1.586 34.281 2.297 1 96.5 480 MET B O 1
ATOM 11375 N N . SER B 1 481 ? 1.011 35.594 3.973 1 96.12 481 SER B N 1
ATOM 11376 C CA . SER B 1 481 ? -0.089 34.719 4.363 1 96.12 481 SER B CA 1
ATOM 11377 C C . SER B 1 481 ? -1.134 34.625 3.256 1 96.12 481 SER B C 1
ATOM 11379 O O . SER B 1 481 ? -1.639 33.531 2.969 1 96.12 481 SER B O 1
ATOM 11381 N N . LEU B 1 482 ? -1.416 35.719 2.676 1 96.38 482 LEU B N 1
ATOM 11382 C CA . LEU B 1 482 ? -2.346 35.75 1.552 1 96.38 482 LEU B CA 1
ATOM 11383 C C . LEU B 1 482 ? -1.788 34.969 0.371 1 96.38 482 LEU B C 1
ATOM 11385 O O . LEU B 1 482 ? -2.512 34.188 -0.265 1 96.38 482 LEU B O 1
ATOM 11389 N N . PHE B 1 483 ? -0.575 35.125 0.118 1 96.44 483 PHE B N 1
ATOM 11390 C CA . PHE B 1 483 ? 0.075 34.438 -0.987 1 96.44 483 PHE B CA 1
ATOM 11391 C C . PHE B 1 483 ? 0.028 32.938 -0.78 1 96.44 483 PHE B C 1
ATOM 11393 O O . PHE B 1 483 ? -0.296 32.188 -1.705 1 96.44 483 PHE B O 1
ATOM 11400 N N . ASP B 1 484 ? 0.317 32.531 0.356 1 95.56 484 ASP B N 1
ATOM 11401 C CA . ASP B 1 484 ? 0.29 31.125 0.699 1 95.56 484 ASP B CA 1
ATOM 11402 C C . ASP B 1 484 ? -1.122 30.547 0.575 1 95.56 484 ASP B C 1
ATOM 11404 O O . ASP B 1 484 ? -1.303 29.422 0.137 1 95.56 484 ASP B O 1
ATOM 11408 N N . ASP B 1 485 ? -2.09 31.297 0.915 1 94.06 485 ASP B N 1
ATOM 11409 C CA . ASP B 1 485 ? -3.48 30.859 0.819 1 94.06 485 ASP B CA 1
ATOM 11410 C C . ASP B 1 485 ? -3.887 30.641 -0.636 1 94.06 485 ASP B C 1
ATOM 11412 O O . ASP B 1 485 ? -4.617 29.688 -0.944 1 94.06 485 ASP B O 1
ATOM 11416 N N . ILE B 1 486 ? -3.457 31.547 -1.434 1 93.88 486 ILE B N 1
ATOM 11417 C CA . ILE B 1 486 ? -3.764 31.438 -2.857 1 93.88 486 ILE B CA 1
ATOM 11418 C C . ILE B 1 486 ? -3.096 30.203 -3.443 1 93.88 486 ILE B C 1
ATOM 11420 O O . ILE B 1 486 ? -3.713 29.453 -4.207 1 93.88 486 ILE B O 1
ATOM 11424 N N . ALA B 1 487 ? -1.924 29.922 -3.031 1 93.62 487 ALA B N 1
ATOM 11425 C CA . ALA B 1 487 ? -1.15 28.812 -3.578 1 93.62 487 ALA B CA 1
ATOM 11426 C C . ALA B 1 487 ? -1.62 27.484 -3 1 93.62 487 ALA B C 1
ATOM 11428 O O . ALA B 1 487 ? -1.383 26.422 -3.588 1 93.62 487 ALA B O 1
ATOM 11429 N N . SER B 1 488 ? -2.223 27.391 -1.89 1 91.19 488 SER B N 1
ATOM 11430 C CA . SER B 1 488 ? -2.639 26.172 -1.221 1 91.19 488 SER B CA 1
ATOM 11431 C C . SER B 1 488 ? -4.012 25.719 -1.703 1 91.19 488 SER B C 1
ATOM 11433 O O . SER B 1 488 ? -4.371 24.547 -1.557 1 91.19 488 SER B O 1
ATOM 11435 N N . GLY B 1 489 ? -4.816 26.594 -2.262 1 88.06 489 GLY B N 1
ATOM 11436 C CA . GLY B 1 489 ? -6.098 26.203 -2.838 1 88.06 489 GLY B CA 1
ATOM 11437 C C . GLY B 1 489 ? -5.965 25.562 -4.203 1 88.06 489 GLY B C 1
ATOM 11438 O O . GLY B 1 489 ? -5.184 26.031 -5.039 1 88.06 489 GLY B O 1
ATOM 11439 N N . TYR B 1 490 ? -6.656 24.578 -4.406 1 82.06 490 TYR B N 1
ATOM 11440 C CA . TYR B 1 490 ? -6.516 23.844 -5.66 1 82.06 490 TYR B CA 1
ATOM 11441 C C . TYR B 1 490 ? -6.93 24.703 -6.844 1 82.06 490 TYR B C 1
ATOM 11443 O O . TYR B 1 490 ? -6.168 24.875 -7.801 1 82.06 490 TYR B O 1
ATOM 11451 N N . LEU B 1 491 ? -8.094 25.344 -6.777 1 85.94 491 LEU B N 1
ATOM 11452 C CA . LEU B 1 491 ? -8.609 26.125 -7.895 1 85.94 491 LEU B CA 1
ATOM 11453 C C . LEU B 1 491 ? -7.809 27.406 -8.078 1 85.94 491 LEU B C 1
ATOM 11455 O O . LEU B 1 491 ? -7.422 27.75 -9.203 1 85.94 491 LEU B O 1
ATOM 11459 N N . SER B 1 492 ? -7.633 28.062 -6.961 1 90.5 492 SER B N 1
ATOM 11460 C CA . SER B 1 492 ? -6.891 29.312 -7.039 1 90.5 492 SER B CA 1
ATOM 11461 C C . SER B 1 492 ? -5.473 29.094 -7.555 1 90.5 492 SER B C 1
ATOM 11463 O O . SER B 1 492 ? -4.965 29.891 -8.352 1 90.5 492 SER B O 1
ATOM 11465 N N . ALA B 1 493 ? -4.844 28.047 -7.152 1 91.38 493 ALA B N 1
ATOM 11466 C CA . ALA B 1 493 ? -3.484 27.75 -7.586 1 91.38 493 ALA B CA 1
ATOM 11467 C C . ALA B 1 493 ? -3.445 27.422 -9.078 1 91.38 493 ALA B C 1
ATOM 11469 O O . ALA B 1 493 ? -2.525 27.828 -9.789 1 91.38 493 ALA B O 1
ATOM 11470 N N . LYS B 1 494 ? -4.391 26.719 -9.492 1 89.81 494 LYS B N 1
ATOM 11471 C CA . LYS B 1 494 ? -4.477 26.344 -10.898 1 89.81 494 LYS B CA 1
ATOM 11472 C C . LYS B 1 494 ? -4.641 27.594 -11.773 1 89.81 494 LYS B C 1
ATOM 11474 O O . LYS B 1 494 ? -3.98 27.719 -12.812 1 89.81 494 LYS B O 1
ATOM 11479 N N . LEU B 1 495 ? -5.48 28.484 -11.328 1 89.81 495 LEU B N 1
ATOM 11480 C CA . LEU B 1 495 ? -5.699 29.719 -12.07 1 89.81 495 LEU B CA 1
ATOM 11481 C C . LEU B 1 495 ? -4.461 30.594 -12.031 1 89.81 495 LEU B C 1
ATOM 11483 O O . LEU B 1 495 ? -4.094 31.203 -13.039 1 89.81 495 LEU B O 1
ATOM 11487 N N . ALA B 1 496 ? -3.914 30.609 -10.859 1 91.38 496 ALA B N 1
ATOM 11488 C CA . ALA B 1 496 ? -2.721 31.438 -10.695 1 91.38 496 ALA B CA 1
ATOM 11489 C C . ALA B 1 496 ? -1.588 30.953 -11.594 1 91.38 496 ALA B C 1
ATOM 11491 O O . ALA B 1 496 ? -0.81 31.766 -12.109 1 91.38 496 ALA B O 1
ATOM 11492 N N . SER B 1 497 ? -1.453 29.688 -11.773 1 89.44 497 SER B N 1
ATOM 11493 C CA . SER B 1 497 ? -0.372 29.125 -12.57 1 89.44 497 SER B CA 1
ATOM 11494 C C . SER B 1 497 ? -0.501 29.5 -14.039 1 89.44 497 SER B C 1
ATOM 11496 O O . SER B 1 497 ? 0.487 29.5 -14.781 1 89.44 497 SER B O 1
ATOM 11498 N N . LYS B 1 498 ? -1.653 29.875 -14.461 1 88.62 498 LYS B N 1
ATOM 11499 C CA . LYS B 1 498 ? -1.901 30.234 -15.852 1 88.62 498 LYS B CA 1
ATOM 11500 C C . LYS B 1 498 ? -1.582 31.703 -16.125 1 88.62 498 LYS B C 1
ATOM 11502 O O . LYS B 1 498 ? -1.504 32.125 -17.281 1 88.62 498 LYS B O 1
ATOM 11507 N N . LEU B 1 499 ? -1.369 32.406 -15.078 1 91.88 499 LEU B N 1
ATOM 11508 C CA . LEU B 1 499 ? -1.156 33.844 -15.211 1 91.88 499 LEU B CA 1
ATOM 11509 C C . LEU B 1 499 ? 0.273 34.125 -15.648 1 91.88 499 LEU B C 1
ATOM 11511 O O . LEU B 1 499 ? 1.215 33.469 -15.211 1 91.88 499 LEU B O 1
ATOM 11515 N N . GLU B 1 500 ? 0.459 35.125 -16.391 1 90.94 500 GLU B N 1
ATOM 11516 C CA . GLU B 1 500 ? 1.776 35.562 -16.844 1 90.94 500 GLU B CA 1
ATOM 11517 C C . GLU B 1 500 ? 2.564 36.188 -15.695 1 90.94 500 GLU B C 1
ATOM 11519 O O . GLU B 1 500 ? 3.787 36.031 -15.617 1 90.94 500 GLU B O 1
ATOM 11524 N N . THR B 1 501 ? 1.834 36.844 -14.883 1 91.38 501 THR B N 1
ATOM 11525 C CA . THR B 1 501 ? 2.48 37.469 -13.727 1 91.38 501 THR B CA 1
ATOM 11526 C C . THR B 1 501 ? 3.135 36.438 -12.844 1 91.38 501 THR B C 1
ATOM 11528 O O . THR B 1 501 ? 4.223 36.656 -12.312 1 91.38 501 THR B O 1
ATOM 11531 N N . THR B 1 502 ? 2.443 35.375 -12.672 1 93 502 THR B N 1
ATOM 11532 C CA . THR B 1 502 ? 2.998 34.281 -11.867 1 93 502 THR B CA 1
ATOM 11533 C C . THR B 1 502 ? 4.23 33.688 -12.539 1 93 502 THR B C 1
ATOM 11535 O O . THR B 1 502 ? 5.227 33.406 -11.875 1 93 502 THR B O 1
ATOM 11538 N N . ARG B 1 503 ? 4.219 33.531 -13.82 1 91.56 503 ARG B N 1
ATOM 11539 C CA . ARG B 1 503 ? 5.367 33.031 -14.562 1 91.56 503 ARG B CA 1
ATOM 11540 C C . ARG B 1 503 ? 6.562 33.969 -14.438 1 91.56 503 ARG B C 1
ATOM 11542 O O . ARG B 1 503 ? 7.699 33.5 -14.289 1 91.56 503 ARG B O 1
ATOM 11549 N N . TYR B 1 504 ? 6.227 35.25 -14.5 1 92.69 504 TYR B N 1
ATOM 11550 C CA . TYR B 1 504 ? 7.273 36.25 -14.328 1 92.69 504 TYR B CA 1
ATOM 11551 C C . TYR B 1 504 ? 7.879 36.156 -12.93 1 92.69 504 TYR B C 1
ATOM 11553 O O . TYR B 1 504 ? 9.094 36.25 -12.773 1 92.69 504 TYR B O 1
ATOM 11561 N N . LEU B 1 505 ? 7.027 35.938 -12.016 1 93.38 505 LEU B N 1
ATOM 11562 C CA . LEU B 1 505 ? 7.48 35.812 -10.633 1 93.38 505 LEU B CA 1
ATOM 11563 C C . LEU B 1 505 ? 8.375 34.594 -10.461 1 93.38 505 LEU B C 1
ATOM 11565 O O . LEU B 1 505 ? 9.359 34.625 -9.719 1 93.38 505 LEU B O 1
ATOM 11569 N N . LEU B 1 506 ? 8.102 33.562 -11.102 1 94.31 506 LEU B N 1
ATOM 11570 C CA . LEU B 1 506 ? 8.844 32.312 -10.992 1 94.31 506 LEU B CA 1
ATOM 11571 C C . LEU B 1 506 ? 10.219 32.438 -11.633 1 94.31 506 LEU B C 1
ATOM 11573 O O . LEU B 1 506 ? 11.156 31.734 -11.242 1 94.31 506 LEU B O 1
ATOM 11577 N N . LEU B 1 507 ? 10.359 33.406 -12.539 1 94.62 507 LEU B N 1
ATOM 11578 C CA . LEU B 1 507 ? 11.633 33.562 -13.234 1 94.62 507 LEU B CA 1
ATOM 11579 C C . LEU B 1 507 ? 12.461 34.688 -12.602 1 94.62 507 LEU B C 1
ATOM 11581 O O . LEU B 1 507 ? 13.68 34.719 -12.75 1 94.62 507 LEU B O 1
ATOM 11585 N N . ASN B 1 508 ? 11.711 35.594 -11.883 1 93.88 508 ASN B N 1
ATOM 11586 C CA . ASN B 1 508 ? 12.383 36.75 -11.344 1 93.88 508 ASN B CA 1
ATOM 11587 C C . ASN B 1 508 ? 12.094 36.938 -9.852 1 93.88 508 ASN B C 1
ATOM 11589 O O . ASN B 1 508 ? 11.562 37.969 -9.438 1 93.88 508 ASN B O 1
ATOM 11593 N N . HIS B 1 509 ? 12.57 36.062 -9.062 1 94.75 509 HIS B N 1
ATOM 11594 C CA . HIS B 1 509 ? 12.234 36.094 -7.645 1 94.75 509 HIS B CA 1
ATOM 11595 C C . HIS B 1 509 ? 13.461 36.438 -6.797 1 94.75 509 HIS B C 1
ATOM 11597 O O . HIS B 1 509 ? 13.43 36.281 -5.574 1 94.75 509 HIS B O 1
ATOM 11603 N N . GLY B 1 510 ? 14.508 36.969 -7.379 1 91.94 510 GLY B N 1
ATOM 11604 C CA . GLY B 1 510 ? 15.734 37.281 -6.656 1 91.94 510 GLY B CA 1
ATOM 11605 C C . GLY B 1 510 ? 15.641 38.594 -5.863 1 91.94 510 GLY B C 1
ATOM 11606 O O . GLY B 1 510 ? 14.656 39.312 -5.965 1 91.94 510 GLY B O 1
ATOM 11607 N N . PRO B 1 511 ? 16.625 38.875 -5.027 1 90.94 511 PRO B N 1
ATOM 11608 C CA . PRO B 1 511 ? 16.641 40.094 -4.188 1 90.94 511 PRO B CA 1
ATOM 11609 C C . PRO B 1 511 ? 16.656 41.375 -5 1 90.94 511 PRO B C 1
ATOM 11611 O O . PRO B 1 511 ? 16.312 42.438 -4.484 1 90.94 511 PRO B O 1
ATOM 11614 N N . GLU B 1 512 ? 17.062 41.312 -6.281 1 89.75 512 GLU B N 1
ATOM 11615 C CA . GLU B 1 512 ? 17.078 42.5 -7.141 1 89.75 512 GLU B CA 1
ATOM 11616 C C . GLU B 1 512 ? 15.656 43 -7.418 1 89.75 512 GLU B C 1
ATOM 11618 O O . GLU B 1 512 ? 15.414 44.219 -7.473 1 89.75 512 GLU B O 1
ATOM 11623 N N . ASN B 1 513 ? 14.781 42.125 -7.457 1 91.69 513 ASN B N 1
ATOM 11624 C CA . ASN B 1 513 ? 13.398 42.469 -7.754 1 91.69 513 ASN B CA 1
ATOM 11625 C C . ASN B 1 513 ? 12.562 42.562 -6.484 1 91.69 513 ASN B C 1
ATOM 11627 O O . ASN B 1 513 ? 11.555 43.281 -6.453 1 91.69 513 ASN B O 1
ATOM 11631 N N . PHE B 1 514 ? 12.969 41.844 -5.453 1 94.25 514 PHE B N 1
ATOM 11632 C CA . PHE B 1 514 ? 12.219 41.844 -4.203 1 94.25 514 PHE B CA 1
ATOM 11633 C C . PHE B 1 514 ? 13.125 42.219 -3.033 1 94.25 514 PHE B C 1
ATOM 11635 O O . PHE B 1 514 ? 13.68 41.344 -2.369 1 94.25 514 PHE B O 1
ATOM 11642 N N . PRO B 1 515 ? 13.141 43.438 -2.688 1 92.69 515 PRO B N 1
ATOM 11643 C CA . PRO B 1 515 ? 14.047 43.938 -1.658 1 92.69 515 PRO B CA 1
ATOM 11644 C C . PRO B 1 515 ? 13.734 43.375 -0.27 1 92.69 515 PRO B C 1
ATOM 11646 O O . PRO B 1 515 ? 14.578 43.469 0.631 1 92.69 515 PRO B O 1
ATOM 11649 N N . PHE B 1 516 ? 12.5 42.875 0.027 1 94 516 PHE B N 1
ATOM 11650 C CA . PHE B 1 516 ? 12.164 42.344 1.346 1 94 516 PHE B CA 1
ATOM 11651 C C . PHE B 1 516 ? 13.07 41.188 1.708 1 94 516 PHE B C 1
ATOM 11653 O O . PHE B 1 516 ? 13.266 40.875 2.887 1 94 516 PHE B O 1
ATOM 11660 N N . LEU B 1 517 ? 13.742 40.562 0.675 1 93.94 517 LEU B N 1
ATOM 11661 C CA . LEU B 1 517 ? 14.641 39.406 0.876 1 93.94 517 LEU B CA 1
ATOM 11662 C C . LEU B 1 517 ? 15.938 39.875 1.531 1 93.94 517 LEU B C 1
ATOM 11664 O O . LEU B 1 517 ? 16.656 39.062 2.113 1 93.94 517 LEU B O 1
ATOM 11668 N N . ASN B 1 518 ? 16.234 41.156 1.419 1 90.38 518 ASN B N 1
ATOM 11669 C CA . ASN B 1 518 ? 17.484 41.688 1.948 1 90.38 518 ASN B CA 1
ATOM 11670 C C . ASN B 1 518 ? 17.344 42.125 3.398 1 90.38 518 ASN B C 1
ATOM 11672 O O . ASN B 1 518 ? 18.328 42.406 4.074 1 90.38 518 ASN B O 1
ATOM 11676 N N . GLU B 1 519 ? 16.078 42.156 3.838 1 90.31 519 GLU B N 1
ATOM 11677 C CA . GLU B 1 519 ? 15.836 42.594 5.199 1 90.31 519 GLU B CA 1
ATOM 11678 C C . GLU B 1 519 ? 15.93 41.469 6.199 1 90.31 519 GLU B C 1
ATOM 11680 O O . GLU B 1 519 ? 15.289 40.406 6.027 1 90.31 519 GLU B O 1
ATOM 11685 N N . ILE B 1 520 ? 16.672 41.594 7.27 1 86.38 520 ILE B N 1
ATOM 11686 C CA . ILE B 1 520 ? 16.984 40.562 8.25 1 86.38 520 ILE B CA 1
ATOM 11687 C C . ILE B 1 520 ? 15.719 40.188 9.023 1 86.38 520 ILE B C 1
ATOM 11689 O O . ILE B 1 520 ? 15.578 39.062 9.492 1 86.38 520 ILE B O 1
ATOM 11693 N N . THR B 1 521 ? 14.812 41.094 9.109 1 87.81 521 THR B N 1
ATOM 11694 C CA . THR B 1 521 ? 13.602 40.844 9.898 1 87.81 521 THR B CA 1
ATOM 11695 C C . THR B 1 521 ? 12.664 39.875 9.172 1 87.81 521 THR B C 1
ATOM 11697 O O . THR B 1 521 ? 11.773 39.312 9.789 1 87.81 521 THR B O 1
ATOM 11700 N N . ASN B 1 522 ? 12.93 39.719 7.879 1 91.56 522 ASN B N 1
ATOM 11701 C CA . ASN B 1 522 ? 11.992 38.906 7.078 1 91.56 522 ASN B CA 1
ATOM 11702 C C . ASN B 1 522 ? 12.562 37.531 6.762 1 91.56 522 ASN B C 1
ATOM 11704 O O . ASN B 1 522 ? 12.195 36.938 5.754 1 91.56 522 ASN B O 1
ATOM 11708 N N . LEU B 1 523 ? 13.375 37.031 7.539 1 90.12 523 LEU B N 1
ATOM 11709 C CA . LEU B 1 523 ? 14.039 35.75 7.25 1 90.12 523 LEU B CA 1
ATOM 11710 C C . LEU B 1 523 ? 13.031 34.594 7.215 1 90.12 523 LEU B C 1
ATOM 11712 O O . LEU B 1 523 ? 13.109 33.719 6.352 1 90.12 523 LEU B O 1
ATOM 11716 N N . ARG B 1 524 ? 12.125 34.625 8.125 1 91.81 524 ARG B N 1
ATOM 11717 C CA . ARG B 1 524 ? 11.109 33.562 8.141 1 91.81 524 ARG B CA 1
ATOM 11718 C C . ARG B 1 524 ? 10.219 33.656 6.906 1 91.81 524 ARG B C 1
ATOM 11720 O O . ARG B 1 524 ? 9.867 32.625 6.328 1 91.81 524 ARG B O 1
ATOM 11727 N N . GLN B 1 525 ? 9.914 34.812 6.531 1 94.31 525 GLN B N 1
ATOM 11728 C CA . GLN B 1 525 ? 9.047 35.031 5.375 1 94.31 525 GLN B CA 1
ATOM 11729 C C . GLN B 1 525 ? 9.773 34.688 4.074 1 94.31 525 GLN B C 1
ATOM 11731 O O . GLN B 1 525 ? 9.148 34.281 3.092 1 94.31 525 GLN B O 1
ATOM 11736 N N . ARG B 1 526 ? 11.078 34.875 4.18 1 94.12 526 ARG B N 1
ATOM 11737 C CA . ARG B 1 526 ? 11.891 34.5 3.029 1 94.12 526 ARG B CA 1
ATOM 11738 C C . ARG B 1 526 ? 11.742 33 2.729 1 94.12 526 ARG B C 1
ATOM 11740 O O . ARG B 1 526 ? 11.562 32.625 1.573 1 94.12 526 ARG B O 1
ATOM 11747 N N . THR B 1 527 ? 11.797 32.125 3.721 1 96.44 527 THR B N 1
ATOM 11748 C CA . THR B 1 527 ? 11.602 30.688 3.57 1 96.44 527 THR B CA 1
ATOM 11749 C C . THR B 1 527 ? 10.195 30.391 3.066 1 96.44 527 THR B C 1
ATOM 11751 O O . THR B 1 527 ? 10.023 29.578 2.154 1 96.44 527 THR B O 1
ATOM 11754 N N . ALA B 1 528 ? 9.219 31.094 3.623 1 96.5 528 ALA B N 1
ATOM 11755 C CA . ALA B 1 528 ? 7.828 30.891 3.227 1 96.5 528 ALA B CA 1
ATOM 11756 C C . ALA B 1 528 ? 7.609 31.281 1.771 1 96.5 528 ALA B C 1
ATOM 11758 O O . ALA B 1 528 ? 6.824 30.656 1.06 1 96.5 528 ALA B O 1
ATOM 11759 N N . PHE B 1 529 ? 8.32 32.375 1.39 1 96.56 529 PHE B N 1
ATOM 11760 C CA . PHE B 1 529 ? 8.211 32.875 0.026 1 96.56 529 PHE B CA 1
ATOM 11761 C C . PHE B 1 529 ? 8.625 31.797 -0.981 1 96.56 529 PHE B C 1
ATOM 11763 O O . PHE B 1 529 ? 7.871 31.484 -1.906 1 96.56 529 PHE B O 1
ATOM 11770 N N . TYR B 1 530 ? 9.719 31.156 -0.816 1 97.5 530 TYR B N 1
ATOM 11771 C CA . TYR B 1 530 ? 10.211 30.156 -1.758 1 97.5 530 TYR B CA 1
ATOM 11772 C C . TYR B 1 530 ? 9.414 28.875 -1.657 1 97.5 530 TYR B C 1
ATOM 11774 O O . TYR B 1 530 ? 9.211 28.172 -2.656 1 97.5 530 TYR B O 1
ATOM 11782 N N . LYS B 1 531 ? 9.008 28.516 -0.475 1 96.69 531 LYS B N 1
ATOM 11783 C CA . LYS B 1 531 ? 8.109 27.375 -0.327 1 96.69 531 LYS B CA 1
ATOM 11784 C C . LYS B 1 531 ? 6.852 27.562 -1.167 1 96.69 531 LYS B C 1
ATOM 11786 O O . LYS B 1 531 ? 6.434 26.641 -1.876 1 96.69 531 LYS B O 1
ATOM 11791 N N . THR B 1 532 ? 6.254 28.766 -1.126 1 96.12 532 THR B N 1
ATOM 11792 C CA . THR B 1 532 ? 5.02 29.062 -1.848 1 96.12 532 THR B CA 1
ATOM 11793 C C . THR B 1 532 ? 5.262 29.062 -3.354 1 96.12 532 THR B C 1
ATOM 11795 O O . THR B 1 532 ? 4.434 28.562 -4.121 1 96.12 532 THR B O 1
ATOM 11798 N N . LEU B 1 533 ? 6.367 29.625 -3.729 1 96 533 LEU B N 1
ATOM 11799 C CA . LEU B 1 533 ? 6.707 29.625 -5.145 1 96 533 LEU B CA 1
ATOM 11800 C C . LEU B 1 533 ? 6.824 28.203 -5.688 1 96 533 LEU B C 1
ATOM 11802 O O . LEU B 1 533 ? 6.391 27.938 -6.805 1 96 533 LEU B O 1
ATOM 11806 N N . CYS B 1 534 ? 7.43 27.344 -4.906 1 95.81 534 CYS B N 1
ATOM 11807 C CA . CYS B 1 534 ? 7.586 25.953 -5.332 1 95.81 534 CYS B CA 1
ATOM 11808 C C . CYS B 1 534 ? 6.234 25.266 -5.465 1 95.81 534 CYS B C 1
ATOM 11810 O O . CYS B 1 534 ? 6.039 24.438 -6.352 1 95.81 534 CYS B O 1
ATOM 11812 N N . LYS B 1 535 ? 5.301 25.609 -4.605 1 93.56 535 LYS B N 1
ATOM 11813 C CA . LYS B 1 535 ? 3.955 25.062 -4.715 1 93.56 535 LYS B CA 1
ATOM 11814 C C . LYS B 1 535 ? 3.334 25.391 -6.07 1 93.56 535 LYS B C 1
ATOM 11816 O O . LYS B 1 535 ? 2.672 24.547 -6.676 1 93.56 535 LYS B O 1
ATOM 11821 N N . LEU B 1 536 ? 3.57 26.578 -6.477 1 94.38 536 LEU B N 1
ATOM 11822 C CA . LEU B 1 536 ? 3.025 27.031 -7.754 1 94.38 536 LEU B CA 1
ATOM 11823 C C . LEU B 1 536 ? 3.781 26.391 -8.922 1 94.38 536 LEU B C 1
ATOM 11825 O O . LEU B 1 536 ? 3.18 26.031 -9.93 1 94.38 536 LEU B O 1
ATOM 11829 N N . LEU B 1 537 ? 5.062 26.234 -8.734 1 94.81 537 LEU B N 1
ATOM 11830 C CA . LEU B 1 537 ? 5.91 25.672 -9.781 1 94.81 537 LEU B CA 1
ATOM 11831 C C . LEU B 1 537 ? 5.555 24.203 -10.039 1 94.81 537 LEU B C 1
ATOM 11833 O O . LEU B 1 537 ? 5.484 23.781 -11.195 1 94.81 537 LEU B O 1
ATOM 11837 N N . PHE B 1 538 ? 5.301 23.422 -8.969 1 93.69 538 PHE B N 1
ATOM 11838 C CA . PHE B 1 538 ? 5.16 21.969 -9.086 1 93.69 538 PHE B CA 1
ATOM 11839 C C . PHE B 1 538 ? 3.691 21.562 -9.148 1 93.69 538 PHE B C 1
ATOM 11841 O O . PHE B 1 538 ? 3.346 20.406 -8.891 1 93.69 538 PHE B O 1
ATOM 11848 N N . LEU B 1 539 ? 2.799 22.422 -9.414 1 87.81 539 LEU B N 1
ATOM 11849 C CA . LEU B 1 539 ? 1.373 22.109 -9.43 1 87.81 539 LEU B CA 1
ATOM 11850 C C . LEU B 1 539 ? 1.028 21.203 -10.602 1 87.81 539 LEU B C 1
ATOM 11852 O O . LEU B 1 539 ? 0.482 20.109 -10.406 1 87.81 539 LEU B O 1
ATOM 11856 N N . GLN B 1 540 ? 1.189 21.641 -11.883 1 78.88 540 GLN B N 1
ATOM 11857 C CA . GLN B 1 540 ? 0.801 20.797 -13.008 1 78.88 540 GLN B CA 1
ATOM 11858 C C . GLN B 1 540 ? 1.843 20.844 -14.117 1 78.88 540 GLN B C 1
ATOM 11860 O O . GLN B 1 540 ? 2.404 21.906 -14.406 1 78.88 540 GLN B O 1
ATOM 11865 N N . ASN B 1 541 ? 2.137 19.734 -14.695 1 79.31 541 ASN B N 1
ATOM 11866 C CA . ASN B 1 541 ? 2.902 19.547 -15.922 1 79.31 541 ASN B CA 1
ATOM 11867 C C . ASN B 1 541 ? 4.273 20.203 -15.836 1 79.31 541 ASN B C 1
ATOM 11869 O O . ASN B 1 541 ? 4.688 20.906 -16.75 1 79.31 541 ASN B O 1
ATOM 11873 N N . TYR B 1 542 ? 4.895 20.109 -14.648 1 87.44 542 TYR B N 1
ATOM 11874 C CA . TYR B 1 542 ? 6.227 20.688 -14.492 1 87.44 542 TYR B CA 1
ATOM 11875 C C . TYR B 1 542 ? 7.289 19.766 -15.086 1 87.44 542 TYR B C 1
ATOM 11877 O O . TYR B 1 542 ? 7.113 18.531 -15.109 1 87.44 542 TYR B O 1
ATOM 11885 N N . THR B 1 543 ? 8.305 20.359 -15.695 1 87.88 543 THR B N 1
ATOM 11886 C CA . THR B 1 543 ? 9.438 19.625 -16.266 1 87.88 543 THR B CA 1
ATOM 11887 C C . THR B 1 543 ? 10.734 20.016 -15.562 1 87.88 543 THR B C 1
ATOM 11889 O O . THR B 1 543 ? 10.75 20.938 -14.75 1 87.88 543 THR B O 1
ATOM 11892 N N . GLU B 1 544 ? 11.75 19.234 -15.797 1 90.06 544 GLU B N 1
ATOM 11893 C CA . GLU B 1 544 ? 13.062 19.531 -15.227 1 90.06 544 GLU B CA 1
ATOM 11894 C C . GLU B 1 544 ? 13.578 20.891 -15.711 1 90.06 544 GLU B C 1
ATOM 11896 O O . GLU B 1 544 ? 14.227 21.609 -14.961 1 90.06 544 GLU B O 1
ATOM 11901 N N . ASP B 1 545 ? 13.211 21.25 -16.922 1 90.31 545 ASP B N 1
ATOM 11902 C CA . ASP B 1 545 ? 13.633 22.531 -17.484 1 90.31 545 ASP B CA 1
ATOM 11903 C C . ASP B 1 545 ? 12.977 23.703 -16.766 1 90.31 545 ASP B C 1
ATOM 11905 O O . ASP B 1 545 ? 13.586 24.75 -16.594 1 90.31 545 ASP B O 1
ATOM 11909 N N . ASP B 1 546 ? 11.742 23.531 -16.391 1 92.44 546 ASP B N 1
ATOM 11910 C CA . ASP B 1 546 ? 11.047 24.547 -15.625 1 92.44 546 ASP B CA 1
ATOM 11911 C C . ASP B 1 546 ? 11.742 24.812 -14.297 1 92.44 546 ASP B C 1
ATOM 11913 O O . ASP B 1 546 ? 11.898 25.969 -13.883 1 92.44 546 ASP B O 1
ATOM 11917 N N . PHE B 1 547 ? 12.266 23.734 -13.711 1 95.69 547 PHE B N 1
ATOM 11918 C CA . PHE B 1 547 ? 12.961 23.859 -12.438 1 95.69 547 PHE B CA 1
ATOM 11919 C C . PHE B 1 547 ? 14.297 24.562 -12.625 1 95.69 547 PHE B C 1
ATOM 11921 O O . PHE B 1 547 ? 14.656 25.453 -11.836 1 95.69 547 PHE B O 1
ATOM 11928 N N . LEU B 1 548 ? 15 24.203 -13.641 1 94.38 548 LEU B N 1
ATOM 11929 C CA . LEU B 1 548 ? 16.312 24.781 -13.891 1 94.38 548 LEU B CA 1
ATOM 11930 C C . LEU B 1 548 ? 16.203 26.281 -14.211 1 94.38 548 LEU B C 1
ATOM 11932 O O . LEU B 1 548 ? 17.078 27.062 -13.844 1 94.38 548 LEU B O 1
ATOM 11936 N N . SER B 1 549 ? 15.102 26.641 -14.828 1 94.5 549 SER B N 1
ATOM 11937 C CA . SER B 1 549 ? 14.859 28.062 -15.086 1 94.5 549 SER B CA 1
ATOM 11938 C C . SER B 1 549 ? 14.492 28.797 -13.805 1 94.5 549 SER B C 1
ATOM 11940 O O . SER B 1 549 ? 14.898 29.938 -13.602 1 94.5 549 SER B O 1
ATOM 11942 N N . PHE B 1 550 ? 13.789 28.172 -12.984 1 96.25 550 PHE B N 1
ATOM 11943 C CA . PHE B 1 550 ? 13.336 28.75 -11.719 1 96.25 550 PHE B CA 1
ATOM 11944 C C . PHE B 1 550 ? 14.508 28.984 -10.781 1 96.25 550 PHE B C 1
ATOM 11946 O O . PHE B 1 550 ? 14.586 30.031 -10.125 1 96.25 550 PHE B O 1
ATOM 11953 N N . ILE B 1 551 ? 15.484 28.016 -10.734 1 96.31 551 ILE B N 1
ATOM 11954 C CA . ILE B 1 551 ? 16.531 28.047 -9.727 1 96.31 551 ILE B CA 1
ATOM 11955 C C . ILE B 1 551 ? 17.703 28.891 -10.219 1 96.31 551 ILE B C 1
ATOM 11957 O O . ILE B 1 551 ? 18.656 29.125 -9.484 1 96.31 551 ILE B O 1
ATOM 11961 N N . LYS B 1 552 ? 17.703 29.547 -11.367 1 94.62 552 LYS B N 1
ATOM 11962 C CA . LYS B 1 552 ? 18.797 30.281 -12.008 1 94.62 552 LYS B CA 1
ATOM 11963 C C . LYS B 1 552 ? 19.266 31.438 -11.133 1 94.62 552 LYS B C 1
ATOM 11965 O O . LYS B 1 552 ? 20.469 31.625 -10.945 1 94.62 552 LYS B O 1
ATOM 11970 N N . PRO B 1 553 ? 18.328 32.25 -10.602 1 93.31 553 PRO B N 1
ATOM 11971 C CA . PRO B 1 553 ? 18.812 33.312 -9.742 1 93.31 553 PRO B CA 1
ATOM 11972 C C . PRO B 1 553 ? 19.609 32.812 -8.547 1 93.31 553 PRO B C 1
ATOM 11974 O O . PRO B 1 553 ? 20.578 33.469 -8.125 1 93.31 553 PRO B O 1
ATOM 11977 N N . LEU B 1 554 ? 19.234 31.672 -8.008 1 95.38 554 LEU B N 1
ATOM 11978 C CA . LEU B 1 554 ? 19.938 31.094 -6.863 1 95.38 554 LEU B CA 1
ATOM 11979 C C . LEU B 1 554 ? 21.234 30.438 -7.301 1 95.38 554 LEU B C 1
ATOM 11981 O O . LEU B 1 554 ? 22.156 30.297 -6.496 1 95.38 554 LEU B O 1
ATOM 11985 N N . GLU B 1 555 ? 21.281 29.984 -8.555 1 95.5 555 GLU B N 1
ATOM 11986 C CA . GLU B 1 555 ? 22.484 29.391 -9.094 1 95.5 555 GLU B CA 1
ATOM 11987 C C . GLU B 1 555 ? 23.641 30.391 -9.117 1 95.5 555 GLU B C 1
ATOM 11989 O O . GLU B 1 555 ? 24.781 30.047 -8.805 1 95.5 555 GLU B O 1
ATOM 11994 N N . SER B 1 556 ? 23.312 31.641 -9.367 1 93.25 556 SER B N 1
ATOM 11995 C CA . SER B 1 556 ? 24.328 32.688 -9.406 1 93.25 556 SER B CA 1
ATOM 11996 C C . SER B 1 556 ? 24.922 32.938 -8.023 1 93.25 556 SER B C 1
ATOM 11998 O O . SER B 1 556 ? 26.141 33.031 -7.875 1 93.25 556 SER B O 1
ATOM 12000 N N . VAL B 1 557 ? 24.078 32.969 -7.059 1 94.19 557 VAL B N 1
ATOM 12001 C CA . VAL B 1 557 ? 24.516 33.156 -5.684 1 94.19 557 VAL B CA 1
ATOM 12002 C C . VAL B 1 557 ? 25.328 31.953 -5.23 1 94.19 557 VAL B C 1
ATOM 12004 O O . VAL B 1 557 ? 26.359 32.094 -4.574 1 94.19 557 VAL B O 1
ATOM 12007 N N . SER B 1 558 ? 24.906 30.734 -5.527 1 96.81 558 SER B N 1
ATOM 12008 C CA . SER B 1 558 ? 25.578 29.5 -5.156 1 96.81 558 SER B CA 1
ATOM 12009 C C . SER B 1 558 ? 26.969 29.422 -5.777 1 96.81 558 SER B C 1
ATOM 12011 O O . SER B 1 558 ? 27.938 29.016 -5.117 1 96.81 558 SER B O 1
ATOM 12013 N N . ASP B 1 559 ? 27.078 29.891 -7.012 1 96.75 559 ASP B N 1
ATOM 12014 C CA . ASP B 1 559 ? 28.359 29.859 -7.703 1 96.75 559 ASP B CA 1
ATOM 12015 C C . ASP B 1 559 ? 29.359 30.812 -7.055 1 96.75 559 ASP B C 1
ATOM 12017 O O . ASP B 1 559 ? 30.547 30.484 -6.906 1 96.75 559 ASP B O 1
ATOM 12021 N N . ARG B 1 560 ? 28.953 31.922 -6.664 1 94.62 560 ARG B N 1
ATOM 12022 C CA . ARG B 1 560 ? 29.812 32.906 -6.012 1 94.62 560 ARG B CA 1
ATOM 12023 C C . ARG B 1 560 ? 30.312 32.406 -4.66 1 94.62 560 ARG B C 1
ATOM 12025 O O . ARG B 1 560 ? 31.484 32.531 -4.324 1 94.62 560 ARG B O 1
ATOM 12032 N N . LEU B 1 561 ? 29.344 31.812 -3.902 1 95.69 561 LEU B N 1
ATOM 12033 C CA . LEU B 1 561 ? 29.703 31.25 -2.604 1 95.69 561 LEU B CA 1
ATOM 12034 C C . LEU B 1 561 ? 30.672 30.078 -2.762 1 95.69 561 LEU B C 1
ATOM 12036 O O . LEU B 1 561 ? 31.609 29.938 -1.982 1 95.69 561 LEU B O 1
ATOM 12040 N N . ASN B 1 562 ? 30.391 29.234 -3.771 1 95.12 562 ASN B N 1
ATOM 12041 C CA . ASN B 1 562 ? 31.203 28.047 -4.016 1 95.12 562 ASN B CA 1
ATOM 12042 C C . ASN B 1 562 ? 32.625 28.406 -4.457 1 95.12 562 ASN B C 1
ATOM 12044 O O . ASN B 1 562 ? 33.562 27.656 -4.203 1 95.12 562 ASN B O 1
ATOM 12048 N N . ALA B 1 563 ? 32.812 29.562 -5.047 1 94.19 563 ALA B N 1
ATOM 12049 C CA . ALA B 1 563 ? 34.094 30 -5.598 1 94.19 563 ALA B CA 1
ATOM 12050 C C . ALA B 1 563 ? 35 30.469 -4.488 1 94.19 563 ALA B C 1
ATOM 12052 O O . ALA B 1 563 ? 36.219 30.531 -4.68 1 94.19 563 ALA B O 1
ATOM 12053 N N . ILE B 1 564 ? 34.5 30.734 -3.359 1 94.94 564 ILE B N 1
ATOM 12054 C CA . ILE B 1 564 ? 35.312 31.25 -2.26 1 94.94 564 ILE B CA 1
ATOM 12055 C C . ILE B 1 564 ? 35.969 30.078 -1.514 1 94.94 564 ILE B C 1
ATOM 12057 O O . ILE B 1 564 ? 35.281 29.359 -0.781 1 94.94 564 ILE B O 1
ATOM 12061 N N . ASP B 1 565 ? 37.188 29.859 -1.644 1 89.62 565 ASP B N 1
ATOM 12062 C CA . ASP B 1 565 ? 37.875 28.766 -0.975 1 89.62 565 ASP B CA 1
ATOM 12063 C C . ASP B 1 565 ? 38.656 29.25 0.225 1 89.62 565 ASP B C 1
ATOM 12065 O O . ASP B 1 565 ? 38.938 28.5 1.16 1 89.62 565 ASP B O 1
ATOM 12069 N N . ASN B 1 566 ? 38.906 30.594 0.251 1 91.19 566 ASN B N 1
ATOM 12070 C CA . ASN B 1 566 ? 39.688 31.172 1.342 1 91.19 566 ASN B CA 1
ATOM 12071 C C . ASN B 1 566 ? 38.844 31.391 2.584 1 91.19 566 ASN B C 1
ATOM 12073 O O . ASN B 1 566 ? 37.875 32.156 2.545 1 91.19 566 ASN B O 1
ATOM 12077 N N . PRO B 1 567 ? 39.156 30.75 3.699 1 92.06 567 PRO B N 1
ATOM 12078 C CA . PRO B 1 567 ? 38.344 30.859 4.926 1 92.06 567 PRO B CA 1
ATOM 12079 C C . PRO B 1 567 ? 38.25 32.281 5.445 1 92.06 567 PRO B C 1
ATOM 12081 O O . PRO B 1 567 ? 37.25 32.688 6.047 1 92.06 567 PRO B O 1
ATOM 12084 N N . GLU B 1 568 ? 39.25 33.125 5.199 1 92.12 568 GLU B N 1
ATOM 12085 C CA . GLU B 1 568 ? 39.219 34.5 5.691 1 92.12 568 GLU B CA 1
ATOM 12086 C C . GLU B 1 568 ? 38.188 35.344 4.941 1 92.12 568 GLU B C 1
ATOM 12088 O O . GLU B 1 568 ? 37.5 36.188 5.539 1 92.12 568 GLU B O 1
ATOM 12093 N N . VAL B 1 569 ? 38.156 35.062 3.703 1 92.75 569 VAL B N 1
ATOM 12094 C CA . VAL B 1 569 ? 37.188 35.781 2.887 1 92.75 569 VAL B CA 1
ATOM 12095 C C . VAL B 1 569 ? 35.781 35.25 3.221 1 92.75 569 VAL B C 1
ATOM 12097 O O . VAL B 1 569 ? 34.812 36.031 3.234 1 92.75 569 VAL B O 1
ATOM 12100 N N . PHE B 1 570 ? 35.75 34.031 3.562 1 93.38 570 PHE B N 1
ATOM 12101 C CA . PHE B 1 570 ? 34.469 33.375 3.877 1 93.38 570 PHE B CA 1
ATOM 12102 C C . PHE B 1 570 ? 33.906 33.906 5.191 1 93.38 570 PHE B C 1
ATOM 12104 O O . PHE B 1 570 ? 32.719 33.844 5.43 1 93.38 570 PHE B O 1
ATOM 12111 N N . LYS B 1 571 ? 34.719 34.562 6.023 1 93.5 571 LYS B N 1
ATOM 12112 C CA . LYS B 1 571 ? 34.312 35.031 7.34 1 93.5 571 LYS B CA 1
ATOM 12113 C C . LYS B 1 571 ? 33.844 36.5 7.281 1 93.5 571 LYS B C 1
ATOM 12115 O O . LYS B 1 571 ? 33.406 37.062 8.289 1 93.5 571 LYS B O 1
ATOM 12120 N N . GLN B 1 572 ? 33.719 37.031 6.137 1 93.75 572 GLN B N 1
ATOM 12121 C CA . GLN B 1 572 ? 33.281 38.406 5.973 1 93.75 572 GLN B CA 1
ATOM 12122 C C . GLN B 1 572 ? 31.766 38.5 6.168 1 93.75 572 GLN B C 1
ATOM 12124 O O . GLN B 1 572 ? 31.031 37.562 5.914 1 93.75 572 GLN B O 1
ATOM 12129 N N . ASP B 1 573 ? 31.281 39.688 6.527 1 91.62 573 ASP B N 1
ATOM 12130 C CA . ASP B 1 573 ? 29.875 39.938 6.867 1 91.62 573 ASP B CA 1
ATOM 12131 C C . ASP B 1 573 ? 29 39.812 5.629 1 91.62 573 ASP B C 1
ATOM 12133 O O . ASP B 1 573 ? 27.859 39.344 5.719 1 91.62 573 ASP B O 1
ATOM 12137 N N . GLY B 1 574 ? 29.547 40.219 4.574 1 90.38 574 GLY B N 1
ATOM 12138 C CA . GLY B 1 574 ? 28.781 40.094 3.34 1 90.38 574 GLY B CA 1
ATOM 12139 C C . GLY B 1 574 ? 28.469 38.625 2.994 1 90.38 574 GLY B C 1
ATOM 12140 O O . GLY B 1 574 ? 27.359 38.344 2.568 1 90.38 574 GLY B O 1
ATOM 12141 N N . VAL B 1 575 ? 29.5 37.844 3.238 1 94.44 575 VAL B N 1
ATOM 12142 C CA . VAL B 1 575 ? 29.328 36.406 2.965 1 94.44 575 VAL B CA 1
ATOM 12143 C C . VAL B 1 575 ? 28.375 35.812 3.992 1 94.44 575 VAL B C 1
ATOM 12145 O O . VAL B 1 575 ? 27.562 34.938 3.656 1 94.44 575 VAL B O 1
ATOM 12148 N N . LYS B 1 576 ? 28.469 36.281 5.215 1 94.44 576 LYS B N 1
ATOM 12149 C CA . LYS B 1 576 ? 27.594 35.812 6.285 1 94.44 576 LYS B CA 1
ATOM 12150 C C . LYS B 1 576 ? 26.125 36.031 5.926 1 94.44 576 LYS B C 1
ATOM 12152 O O . LYS B 1 576 ? 25.328 35.094 6.004 1 94.44 576 LYS B O 1
ATOM 12157 N N . ASN B 1 577 ? 25.766 37.219 5.496 1 92.44 577 ASN B N 1
ATOM 12158 C CA . ASN B 1 577 ? 24.391 37.531 5.156 1 92.44 577 ASN B CA 1
ATOM 12159 C C . ASN B 1 577 ? 23.906 36.781 3.932 1 92.44 577 ASN B C 1
ATOM 12161 O O . ASN B 1 577 ? 22.766 36.312 3.879 1 92.44 577 ASN B O 1
ATOM 12165 N N . ALA B 1 578 ? 24.828 36.594 3.066 1 93.44 578 ALA B N 1
ATOM 12166 C CA . ALA B 1 578 ? 24.5 35.844 1.861 1 93.44 578 ALA B CA 1
ATOM 12167 C C . ALA B 1 578 ? 24.234 34.375 2.189 1 93.44 578 ALA B C 1
ATOM 12169 O O . ALA B 1 578 ? 23.328 33.781 1.628 1 93.44 578 ALA B O 1
ATOM 12170 N N . LEU B 1 579 ? 25.062 33.875 3.102 1 95.56 579 LEU B N 1
ATOM 12171 C CA . LEU B 1 579 ? 24.922 32.469 3.488 1 95.56 579 LEU B CA 1
ATOM 12172 C C . LEU B 1 579 ? 23.594 32.25 4.211 1 95.56 579 LEU B C 1
ATOM 12174 O O . LEU B 1 579 ? 22.922 31.25 3.965 1 95.56 579 LEU B O 1
ATOM 12178 N N . ILE B 1 580 ? 23.234 33.156 5.074 1 96.06 580 ILE B N 1
ATOM 12179 C CA . ILE B 1 580 ? 21.984 33.031 5.809 1 96.06 580 ILE B CA 1
ATOM 12180 C C . ILE B 1 580 ? 20.812 33.031 4.836 1 96.06 580 ILE B C 1
ATOM 12182 O O . ILE B 1 580 ? 19.938 32.156 4.887 1 96.06 580 ILE B O 1
ATOM 12186 N N . GLY B 1 581 ? 20.812 34.031 3.947 1 94.81 581 GLY B N 1
ATOM 12187 C CA . GLY B 1 581 ? 19.766 34.125 2.949 1 94.81 581 GLY B CA 1
ATOM 12188 C C . GLY B 1 581 ? 19.703 32.906 2.043 1 94.81 581 GLY B C 1
ATOM 12189 O O . GLY B 1 581 ? 18.625 32.406 1.744 1 94.81 581 GLY B O 1
ATOM 12190 N N . TRP B 1 582 ? 20.906 32.406 1.693 1 96.19 582 TRP B N 1
ATOM 12191 C CA . TRP B 1 582 ? 21 31.266 0.81 1 96.19 582 TRP B CA 1
ATOM 12192 C C . TRP B 1 582 ? 20.422 30.016 1.469 1 96.19 582 TRP B C 1
ATOM 12194 O O . TRP B 1 582 ? 19.641 29.297 0.847 1 96.19 582 TRP B O 1
ATOM 12204 N N . CYS B 1 583 ? 20.703 29.766 2.691 1 97.56 583 CYS B N 1
ATOM 12205 C CA . CYS B 1 583 ? 20.219 28.594 3.406 1 97.56 583 CYS B CA 1
ATOM 12206 C C . CYS B 1 583 ? 18.703 28.672 3.604 1 97.56 583 CYS B C 1
ATOM 12208 O O . CYS B 1 583 ? 18 27.672 3.479 1 97.56 583 CYS B O 1
ATOM 12210 N N . ARG B 1 584 ? 18.203 29.828 3.889 1 96.81 584 ARG B N 1
ATOM 12211 C CA . ARG B 1 584 ? 16.766 30.016 4.098 1 96.81 584 ARG B CA 1
ATOM 12212 C C . ARG B 1 584 ? 15.992 29.797 2.805 1 96.81 584 ARG B C 1
ATOM 12214 O O . ARG B 1 584 ? 14.914 29.219 2.816 1 96.81 584 ARG B O 1
ATOM 12221 N N . ASP B 1 585 ? 16.547 30.328 1.738 1 97.31 585 ASP B N 1
ATOM 12222 C CA . ASP B 1 585 ? 15.914 30.125 0.437 1 97.31 585 ASP B CA 1
ATOM 12223 C C . ASP B 1 585 ? 15.859 28.641 0.078 1 97.31 585 ASP B C 1
ATOM 12225 O O . ASP B 1 585 ? 14.812 28.141 -0.327 1 97.31 585 ASP B O 1
ATOM 12229 N N . LEU B 1 586 ? 17 27.938 0.27 1 97.88 586 LEU B N 1
ATOM 12230 C CA . LEU B 1 586 ? 17.062 26.516 -0.057 1 97.88 586 LEU B CA 1
ATOM 12231 C C . LEU B 1 586 ? 16.109 25.719 0.819 1 97.88 586 LEU B C 1
ATOM 12233 O O . LEU B 1 586 ? 15.531 24.734 0.364 1 97.88 586 LEU B O 1
ATOM 12237 N N . ARG B 1 587 ? 16.047 26.125 2.07 1 97.81 587 ARG B N 1
ATOM 12238 C CA . ARG B 1 587 ? 15.125 25.438 2.971 1 97.81 587 ARG B CA 1
ATOM 12239 C C . ARG B 1 587 ? 13.695 25.516 2.445 1 97.81 587 ARG B C 1
ATOM 12241 O O . ARG B 1 587 ? 12.984 24.516 2.42 1 97.81 587 ARG B O 1
ATOM 12248 N N . GLY B 1 588 ? 13.266 26.766 1.993 1 97.5 588 GLY B N 1
ATOM 12249 C CA . GLY B 1 588 ? 11.938 26.922 1.428 1 97.5 588 GLY B CA 1
ATOM 12250 C C . GLY B 1 588 ? 11.688 26.031 0.222 1 97.5 588 GLY B C 1
ATOM 12251 O O . GLY B 1 588 ? 10.625 25.422 0.1 1 97.5 588 GLY B O 1
ATOM 12252 N N . ILE B 1 589 ? 12.688 25.875 -0.58 1 97.81 589 ILE B N 1
ATOM 12253 C CA . ILE B 1 589 ? 12.562 25.094 -1.805 1 97.81 589 ILE B CA 1
ATOM 12254 C C . ILE B 1 589 ? 12.477 23.609 -1.461 1 97.81 589 ILE B C 1
ATOM 12256 O O . ILE B 1 589 ? 11.625 22.891 -1.997 1 97.81 589 ILE B O 1
ATOM 12260 N N . VAL B 1 590 ? 13.305 23.109 -0.582 1 97.69 590 VAL B N 1
ATOM 12261 C CA . VAL B 1 590 ? 13.336 21.703 -0.224 1 97.69 590 VAL B CA 1
ATOM 12262 C C . VAL B 1 590 ? 12.016 21.312 0.438 1 97.69 590 VAL B C 1
ATOM 12264 O O . VAL B 1 590 ? 11.5 20.219 0.216 1 97.69 590 VAL B O 1
ATOM 12267 N N . ILE B 1 591 ? 11.508 22.234 1.232 1 96.44 591 ILE B N 1
ATOM 12268 C CA . ILE B 1 591 ? 10.219 21.969 1.859 1 96.44 591 ILE B CA 1
ATOM 12269 C C . ILE B 1 591 ? 9.141 21.844 0.786 1 96.44 591 ILE B C 1
ATOM 12271 O O . ILE B 1 591 ? 8.219 21.031 0.903 1 96.44 591 ILE B O 1
ATOM 12275 N N . GLY B 1 592 ? 9.289 22.641 -0.215 1 95.5 592 GLY B N 1
ATOM 12276 C CA . GLY B 1 592 ? 8.336 22.625 -1.309 1 95.5 592 GLY B CA 1
ATOM 12277 C C . GLY B 1 592 ? 8.422 21.359 -2.152 1 95.5 592 GLY B C 1
ATOM 12278 O O . GLY B 1 592 ? 7.469 21.016 -2.857 1 95.5 592 GLY B O 1
ATOM 12279 N N . CYS B 1 593 ? 9.531 20.625 -2.053 1 96.06 593 CYS B N 1
ATOM 12280 C CA . CYS B 1 593 ? 9.711 19.375 -2.775 1 96.06 593 CYS B CA 1
ATOM 12281 C C . CYS B 1 593 ? 9.117 18.203 -2 1 96.06 593 CYS B C 1
ATOM 12283 O O . CYS B 1 593 ? 9.781 17.609 -1.153 1 96.06 593 CYS B O 1
ATOM 12285 N N . ASN B 1 594 ? 7.898 17.766 -2.367 1 91.5 594 ASN B N 1
ATOM 12286 C CA . ASN B 1 594 ? 7.172 16.812 -1.539 1 91.5 594 ASN B CA 1
ATOM 12287 C C . ASN B 1 594 ? 7.203 15.406 -2.148 1 91.5 594 ASN B C 1
ATOM 12289 O O . ASN B 1 594 ? 6.852 14.43 -1.485 1 91.5 594 ASN B O 1
ATOM 12293 N N . ASN B 1 595 ? 7.652 15.328 -3.41 1 93.62 595 ASN B N 1
ATOM 12294 C CA . ASN B 1 595 ? 7.629 14.016 -4.055 1 93.62 595 ASN B CA 1
ATOM 12295 C C . ASN B 1 595 ? 9.016 13.609 -4.547 1 93.62 595 ASN B C 1
ATOM 12297 O O . ASN B 1 595 ? 9.953 14.414 -4.516 1 93.62 595 ASN B O 1
ATOM 12301 N N . LYS B 1 596 ? 9.102 12.43 -4.906 1 94.38 596 LYS B N 1
ATOM 12302 C CA . LYS B 1 596 ? 10.375 11.867 -5.34 1 94.38 596 LYS B CA 1
ATOM 12303 C C . LYS B 1 596 ? 10.938 12.625 -6.539 1 94.38 596 LYS B C 1
ATOM 12305 O O . LYS B 1 596 ? 12.117 12.977 -6.562 1 94.38 596 LYS B O 1
ATOM 12310 N N . ARG B 1 597 ? 10.156 12.969 -7.488 1 93.19 597 ARG B N 1
ATOM 12311 C CA . ARG B 1 597 ? 10.586 13.617 -8.727 1 93.19 597 ARG B CA 1
ATOM 12312 C C . ARG B 1 597 ? 11.125 15.016 -8.445 1 93.19 597 ARG B C 1
ATOM 12314 O O . ARG B 1 597 ? 12.219 15.367 -8.891 1 93.19 597 ARG B O 1
ATOM 12321 N N . THR B 1 598 ? 10.352 15.773 -7.676 1 95.75 598 THR B N 1
ATOM 12322 C CA . THR B 1 598 ? 10.742 17.156 -7.387 1 95.75 598 THR B CA 1
ATOM 12323 C C . THR B 1 598 ? 12 17.188 -6.52 1 95.75 598 THR B C 1
ATOM 12325 O O . THR B 1 598 ? 12.883 18.016 -6.727 1 95.75 598 THR B O 1
ATOM 12328 N N . TYR B 1 599 ? 12.07 16.25 -5.531 1 97.06 599 TYR B N 1
ATOM 12329 C CA . TYR B 1 599 ? 13.266 16.188 -4.699 1 97.06 599 TYR B CA 1
ATOM 12330 C C . TYR B 1 599 ? 14.492 15.828 -5.531 1 97.06 599 TYR B C 1
ATOM 12332 O O . TYR B 1 599 ? 15.586 16.359 -5.305 1 97.06 599 TYR B O 1
ATOM 12340 N N . THR B 1 600 ? 14.352 14.992 -6.469 1 95.31 600 THR B N 1
ATOM 12341 C CA . THR B 1 600 ? 15.469 14.562 -7.309 1 95.31 600 THR B CA 1
ATOM 12342 C C . THR B 1 600 ? 15.984 15.719 -8.156 1 95.31 600 THR B C 1
ATOM 12344 O O . THR B 1 600 ? 17.188 15.836 -8.391 1 95.31 600 THR B O 1
ATOM 12347 N N . PHE B 1 601 ? 15.055 16.656 -8.625 1 95.19 601 PHE B N 1
ATOM 12348 C CA . PHE B 1 601 ? 15.477 17.859 -9.352 1 95.19 601 PHE B CA 1
ATOM 12349 C C . PHE B 1 601 ? 16.422 18.703 -8.508 1 95.19 601 PHE B C 1
ATOM 12351 O O . PHE B 1 601 ? 17.484 19.109 -8.977 1 95.19 601 PHE B O 1
ATOM 12358 N N . PHE B 1 602 ? 15.938 18.859 -7.328 1 97.25 602 PHE B N 1
ATOM 12359 C CA . PHE B 1 602 ? 16.719 19.688 -6.422 1 97.25 602 PHE B CA 1
ATOM 12360 C C . PHE B 1 602 ? 18.047 19.016 -6.07 1 97.25 602 PHE B C 1
ATOM 12362 O O . PHE B 1 602 ? 19.094 19.656 -6.082 1 97.25 602 PHE B O 1
ATOM 12369 N N . PHE B 1 603 ? 18.016 17.688 -5.77 1 96.94 603 PHE B N 1
ATOM 12370 C CA . PHE B 1 603 ? 19.188 16.922 -5.363 1 96.94 603 PHE B CA 1
ATOM 12371 C C . PHE B 1 603 ? 20.25 16.953 -6.449 1 96.94 603 PHE B C 1
ATOM 12373 O O . PHE B 1 603 ? 21.438 17.188 -6.168 1 96.94 603 PHE B O 1
ATOM 12380 N N . ASP B 1 604 ? 19.906 16.75 -7.656 1 93.88 604 ASP B N 1
ATOM 12381 C CA . ASP B 1 604 ? 20.844 16.688 -8.773 1 93.88 604 ASP B CA 1
ATOM 12382 C C . ASP B 1 604 ? 21.516 18.031 -9 1 93.88 604 ASP B C 1
ATOM 12384 O O . ASP B 1 604 ? 22.688 18.094 -9.375 1 93.88 604 ASP B O 1
ATOM 12388 N N . TRP B 1 605 ? 20.75 19.078 -8.742 1 95.5 605 TRP B N 1
ATOM 12389 C CA . TRP B 1 605 ? 21.297 20.422 -8.922 1 95.5 605 TRP B CA 1
ATOM 12390 C C . TRP B 1 605 ? 22.234 20.781 -7.766 1 95.5 605 TRP B C 1
ATOM 12392 O O . TRP B 1 605 ? 23.312 21.328 -7.984 1 95.5 605 TRP B O 1
ATOM 12402 N N . PHE B 1 606 ? 21.969 20.469 -6.559 1 97.12 606 PHE B N 1
ATOM 12403 C CA . PHE B 1 606 ? 22.578 20.984 -5.34 1 97.12 606 PHE B CA 1
ATOM 12404 C C . PHE B 1 606 ? 23.719 20.094 -4.879 1 97.12 606 PHE B C 1
ATOM 12406 O O . PHE B 1 606 ? 24.812 20.594 -4.598 1 97.12 606 PHE B O 1
ATOM 12413 N N . PHE B 1 607 ? 23.609 18.797 -4.801 1 96.56 607 PHE B N 1
ATOM 12414 C CA . PHE B 1 607 ? 24.406 17.938 -3.928 1 96.56 607 PHE B CA 1
ATOM 12415 C C . PHE B 1 607 ? 25.844 17.844 -4.41 1 96.56 607 PHE B C 1
ATOM 12417 O O . PHE B 1 607 ? 26.781 18.109 -3.646 1 96.56 607 PHE B O 1
ATOM 12424 N N . ASP B 1 608 ? 26.109 17.562 -5.66 1 92.69 608 ASP B N 1
ATOM 12425 C CA . ASP B 1 608 ? 27.469 17.328 -6.148 1 92.69 608 ASP B CA 1
ATOM 12426 C C . ASP B 1 608 ? 28.219 18.641 -6.316 1 92.69 608 ASP B C 1
ATOM 12428 O O . ASP B 1 608 ? 29.422 18.719 -6.012 1 92.69 608 ASP B O 1
ATOM 12432 N N . LYS B 1 609 ? 27.5 19.625 -6.598 1 93.88 609 LYS B N 1
ATOM 12433 C CA . LYS B 1 609 ? 28.156 20.875 -6.961 1 93.88 609 LYS B CA 1
ATOM 12434 C C . LYS B 1 609 ? 28.25 21.812 -5.758 1 93.88 609 LYS B C 1
ATOM 12436 O O . LYS B 1 609 ? 29.266 22.5 -5.586 1 93.88 609 LYS B O 1
ATOM 12441 N N . TYR B 1 610 ? 27.25 21.906 -4.926 1 96.69 610 TYR B N 1
ATOM 12442 C CA . TYR B 1 610 ? 27.188 23.016 -3.984 1 96.69 610 TYR B CA 1
ATOM 12443 C C . TYR B 1 610 ? 27.219 22.5 -2.545 1 96.69 610 TYR B C 1
ATOM 12445 O O . TYR B 1 610 ? 27.297 23.297 -1.604 1 96.69 610 TYR B O 1
ATOM 12453 N N . SER B 1 611 ? 27.172 21.203 -2.207 1 96.19 611 SER B N 1
ATOM 12454 C CA . SER B 1 611 ? 27.125 20.672 -0.848 1 96.19 611 SER B CA 1
ATOM 12455 C C . SER B 1 611 ? 28.391 21.016 -0.076 1 96.19 611 SER B C 1
ATOM 12457 O O . SER B 1 611 ? 28.391 21.094 1.155 1 96.19 611 SER B O 1
ATOM 12459 N N . SER B 1 612 ? 29.5 21.297 -0.761 1 95.5 612 SER B N 1
ATOM 12460 C CA . SER B 1 612 ? 30.766 21.641 -0.133 1 95.5 612 SER B CA 1
ATOM 12461 C C . SER B 1 612 ? 30.703 22.984 0.572 1 95.5 612 SER B C 1
ATOM 12463 O O . SER B 1 612 ? 31.484 23.25 1.501 1 95.5 612 SER B O 1
ATOM 12465 N N . ILE B 1 613 ? 29.781 23.828 0.135 1 96.94 613 ILE B N 1
ATOM 12466 C CA . ILE B 1 613 ? 29.594 25.141 0.75 1 96.94 613 ILE B CA 1
ATOM 12467 C C . ILE B 1 613 ? 29.188 24.969 2.211 1 96.94 613 ILE B C 1
ATOM 12469 O O . ILE B 1 613 ? 29.672 25.703 3.084 1 96.94 613 ILE B O 1
ATOM 12473 N N . LEU B 1 614 ? 28.328 23.969 2.51 1 97.19 614 LEU B N 1
ATOM 12474 C CA . LEU B 1 614 ? 27.844 23.719 3.863 1 97.19 614 LEU B CA 1
ATOM 12475 C C . LEU B 1 614 ? 28.969 23.266 4.773 1 97.19 614 LEU B C 1
ATOM 12477 O O . LEU B 1 614 ? 29.047 23.656 5.938 1 97.19 614 LEU B O 1
ATOM 12481 N N . GLU B 1 615 ? 29.812 22.469 4.246 1 95 615 GLU B N 1
ATOM 12482 C CA . GLU B 1 615 ? 30.969 22 5.016 1 95 615 GLU B CA 1
ATOM 12483 C C . GLU B 1 615 ? 31.906 23.141 5.367 1 95 615 GLU B C 1
ATOM 12485 O O . GLU B 1 615 ? 32.375 23.234 6.504 1 95 615 GLU B O 1
ATOM 12490 N N . LYS B 1 616 ? 32.156 23.984 4.395 1 95.19 616 LYS B N 1
ATOM 12491 C CA . LYS B 1 616 ? 33.031 25.156 4.625 1 95.19 616 LYS B CA 1
ATOM 12492 C C . LYS B 1 616 ? 32.406 26.094 5.664 1 95.19 616 LYS B C 1
ATOM 12494 O O . LYS B 1 616 ? 33.094 26.609 6.535 1 95.19 616 LYS B O 1
ATOM 12499 N N . ALA B 1 617 ? 31.094 26.266 5.512 1 96.19 617 ALA B N 1
ATOM 12500 C CA . ALA B 1 617 ? 30.391 27.156 6.434 1 96.19 617 ALA B CA 1
ATOM 12501 C C . ALA B 1 617 ? 30.453 26.625 7.863 1 96.19 617 ALA B C 1
ATOM 12503 O O . ALA B 1 617 ? 30.672 27.391 8.805 1 96.19 617 ALA B O 1
ATOM 12504 N N . ALA B 1 618 ? 30.312 25.328 8.062 1 94.88 618 ALA B N 1
ATOM 12505 C CA . ALA B 1 618 ? 30.344 24.719 9.391 1 94.88 618 ALA B CA 1
ATOM 12506 C C . ALA B 1 618 ? 31.734 24.828 10.008 1 94.88 618 ALA B C 1
ATOM 12508 O O . ALA B 1 618 ? 31.875 24.906 11.234 1 94.88 618 ALA B O 1
ATOM 12509 N N . GLN B 1 619 ? 32.75 24.938 9.172 1 93.38 619 GLN B N 1
ATOM 12510 C CA . GLN B 1 619 ? 34.125 25.016 9.648 1 93.38 619 GLN B CA 1
ATOM 12511 C C . GLN B 1 619 ? 34.5 26.438 10.07 1 93.38 619 GLN B C 1
ATOM 12513 O O . GLN B 1 619 ? 35.25 26.641 11.016 1 93.38 619 GLN B O 1
ATOM 12518 N N . VAL B 1 620 ? 33.875 27.359 9.383 1 94.38 620 VAL B N 1
ATOM 12519 C CA . VAL B 1 620 ? 34.312 28.75 9.578 1 94.38 620 VAL B CA 1
ATOM 12520 C C . VAL B 1 620 ? 33.344 29.453 10.539 1 94.38 620 VAL B C 1
ATOM 12522 O O . VAL B 1 620 ? 33.781 30.188 11.422 1 94.38 620 VAL B O 1
ATOM 12525 N N . TRP B 1 621 ? 32.062 29.281 10.445 1 95 621 TRP B N 1
ATOM 12526 C CA . TRP B 1 621 ? 31.062 30.047 11.164 1 95 621 TRP B CA 1
ATOM 12527 C C . TRP B 1 621 ? 30.469 29.234 12.312 1 95 621 TRP B C 1
ATOM 12529 O O . TRP B 1 621 ? 29.328 29.453 12.711 1 95 621 TRP B O 1
ATOM 12539 N N . TYR B 1 622 ? 31.219 28.25 12.945 1 93.12 622 TYR B N 1
ATOM 12540 C CA . TYR B 1 622 ? 30.719 27.359 13.984 1 93.12 622 TYR B CA 1
ATOM 12541 C C . TYR B 1 622 ? 30.312 28.141 15.227 1 93.12 622 TYR B C 1
ATOM 12543 O O . TYR B 1 622 ? 29.484 27.688 16.016 1 93.12 622 TYR B O 1
ATOM 12551 N N . ASP B 1 623 ? 30.781 29.375 15.398 1 91.81 623 ASP B N 1
ATOM 12552 C CA . ASP B 1 623 ? 30.547 30.141 16.609 1 91.81 623 ASP B CA 1
ATOM 12553 C C . ASP B 1 623 ? 29.406 31.141 16.422 1 91.81 623 ASP B C 1
ATOM 12555 O O . ASP B 1 623 ? 29.031 31.844 17.375 1 91.81 623 ASP B O 1
ATOM 12559 N N . ASN B 1 624 ? 28.906 31.281 15.234 1 92.94 624 ASN B N 1
ATOM 12560 C CA . ASN B 1 624 ? 27.797 32.188 14.953 1 92.94 624 ASN B CA 1
ATOM 12561 C C . ASN B 1 624 ? 26.469 31.438 14.836 1 92.94 624 ASN B C 1
ATOM 12563 O O . ASN B 1 624 ? 26.234 30.75 13.852 1 92.94 624 ASN B O 1
ATOM 12567 N N . GLN B 1 625 ? 25.594 31.672 15.727 1 90.81 625 GLN B N 1
ATOM 12568 C CA . GLN B 1 625 ? 24.359 30.906 15.844 1 90.81 625 GLN B CA 1
ATOM 12569 C C . GLN B 1 625 ? 23.375 31.266 14.734 1 90.81 625 GLN B C 1
ATOM 12571 O O . GLN B 1 625 ? 22.562 30.438 14.328 1 90.81 625 GLN B O 1
ATOM 12576 N N . PHE B 1 626 ? 23.453 32.438 14.234 1 91.12 626 PHE B N 1
ATOM 12577 C CA . PHE B 1 626 ? 22.531 32.875 13.188 1 91.12 626 PHE B CA 1
ATOM 12578 C C . PHE B 1 626 ? 22.797 32.125 11.891 1 91.12 626 PHE B C 1
ATOM 12580 O O . PHE B 1 626 ? 21.875 31.656 11.227 1 91.12 626 PHE B O 1
ATOM 12587 N N . VAL B 1 627 ? 24.094 31.969 11.625 1 95.25 627 VAL B N 1
ATOM 12588 C CA . VAL B 1 627 ? 24.484 31.266 10.406 1 95.25 627 VAL B CA 1
ATOM 12589 C C . VAL B 1 627 ? 24.219 29.766 10.57 1 95.25 627 VAL B C 1
ATOM 12591 O O . VAL B 1 627 ? 23.594 29.141 9.719 1 95.25 627 VAL B O 1
ATOM 12594 N N . MET B 1 628 ? 24.609 29.219 11.703 1 95.69 628 MET B N 1
ATOM 12595 C CA . MET B 1 628 ? 24.547 27.766 11.898 1 95.69 628 MET B CA 1
ATOM 12596 C C . MET B 1 628 ? 23.109 27.297 12.055 1 95.69 628 MET B C 1
ATOM 1259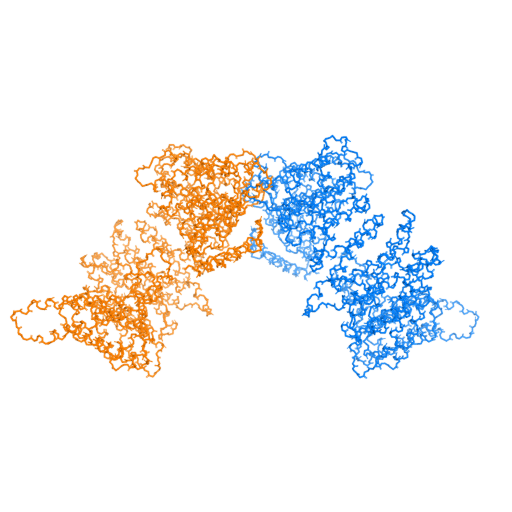8 O O . MET B 1 628 ? 22.75 26.219 11.578 1 95.69 628 MET B O 1
ATOM 12602 N N . ASN B 1 629 ? 22.281 28.109 12.719 1 95.19 629 ASN B N 1
ATOM 12603 C CA . ASN B 1 629 ? 20.875 27.719 12.828 1 95.19 629 ASN B CA 1
ATOM 12604 C C . ASN B 1 629 ? 20.203 27.656 11.469 1 95.19 629 ASN B C 1
ATOM 12606 O O . ASN B 1 629 ? 19.406 26.75 11.203 1 95.19 629 ASN B O 1
ATOM 12610 N N . SER B 1 630 ? 20.5 28.641 10.617 1 96.19 630 SER B N 1
ATOM 12611 C CA . SER B 1 630 ? 19.938 28.641 9.273 1 96.19 630 SER B CA 1
ATOM 12612 C C . SER B 1 630 ? 20.422 27.438 8.461 1 96.19 630 SER B C 1
ATOM 12614 O O . SER B 1 630 ? 19.641 26.781 7.785 1 96.19 630 SER B O 1
ATOM 12616 N N . LEU B 1 631 ? 21.719 27.141 8.609 1 98.06 631 LEU B N 1
ATOM 12617 C CA . LEU B 1 631 ? 22.328 26.031 7.891 1 98.06 631 LEU B CA 1
ATOM 12618 C C . LEU B 1 631 ? 21.766 24.703 8.391 1 98.06 631 LEU B C 1
ATOM 12620 O O . LEU B 1 631 ? 21.375 23.844 7.594 1 98.06 631 LEU B O 1
ATOM 12624 N N . LEU B 1 632 ? 21.719 24.5 9.656 1 98.19 632 LEU B N 1
ATOM 12625 C CA . LEU B 1 632 ? 21.281 23.25 10.25 1 98.19 632 LEU B CA 1
ATOM 12626 C C . LEU B 1 632 ? 19.812 23 9.977 1 98.19 632 LEU B C 1
ATOM 12628 O O . LEU B 1 632 ? 19.391 21.859 9.75 1 98.19 632 LEU B O 1
ATOM 12632 N N . LYS B 1 633 ? 19.031 24.047 9.984 1 97.62 633 LYS B N 1
ATOM 12633 C CA . LYS B 1 633 ? 17.609 23.891 9.703 1 97.62 633 LYS B CA 1
ATOM 12634 C C . LYS B 1 633 ? 17.391 23.469 8.258 1 97.62 633 LYS B C 1
ATOM 12636 O O . LYS B 1 633 ? 16.5 22.641 7.977 1 97.62 633 LYS B O 1
ATOM 12641 N N . PHE B 1 634 ? 18.219 24.062 7.391 1 97.81 634 PHE B N 1
ATOM 12642 C CA . PHE B 1 634 ? 18.156 23.625 6 1 97.81 634 PHE B CA 1
ATOM 12643 C C . PHE B 1 634 ? 18.516 22.141 5.887 1 97.81 634 PHE B C 1
ATOM 12645 O O . PHE B 1 634 ? 17.797 21.375 5.25 1 97.81 634 PHE B O 1
ATOM 12652 N N . LEU B 1 635 ? 19.562 21.766 6.523 1 98.5 635 LEU B N 1
ATOM 12653 C CA . LEU B 1 635 ? 20.031 20.391 6.465 1 98.5 635 LEU B CA 1
ATOM 12654 C C . LEU B 1 635 ? 19 19.438 7.051 1 98.5 635 LEU B C 1
ATOM 12656 O O . LEU B 1 635 ? 18.812 18.328 6.539 1 98.5 635 LEU B O 1
ATOM 12660 N N . ALA B 1 636 ? 18.359 19.828 8.117 1 98.12 636 ALA B N 1
ATOM 12661 C CA . ALA B 1 636 ? 17.328 19.016 8.766 1 98.12 636 ALA B CA 1
ATOM 12662 C C . ALA B 1 636 ? 16.203 18.688 7.797 1 98.12 636 ALA B C 1
ATOM 12664 O O . ALA B 1 636 ? 15.695 17.562 7.77 1 98.12 636 ALA B O 1
ATOM 12665 N N . ASP B 1 637 ? 15.82 19.688 6.973 1 97.81 637 ASP B N 1
ATOM 12666 C CA . ASP B 1 637 ? 14.742 19.469 6.012 1 97.81 637 ASP B CA 1
ATOM 12667 C C . ASP B 1 637 ? 15.234 18.703 4.785 1 97.81 637 ASP B C 1
ATOM 12669 O O . ASP B 1 637 ? 14.477 17.969 4.16 1 97.81 637 ASP B O 1
ATOM 12673 N N . PHE B 1 638 ? 16.484 18.906 4.469 1 97.75 638 PHE B N 1
ATOM 12674 C CA . PHE B 1 638 ? 17.078 18.25 3.311 1 97.75 638 PHE B CA 1
ATOM 12675 C C . PHE B 1 638 ? 17.141 16.734 3.51 1 97.75 638 PHE B C 1
ATOM 12677 O O . PHE B 1 638 ? 16.891 15.969 2.576 1 97.75 638 PHE B O 1
ATOM 12684 N N . VAL B 1 639 ? 17.359 16.266 4.746 1 98.25 639 VAL B N 1
ATOM 12685 C CA . VAL B 1 639 ? 17.562 14.852 4.992 1 98.25 639 VAL B CA 1
ATOM 12686 C C . VAL B 1 639 ? 16.266 14.195 5.434 1 98.25 639 VAL B C 1
ATOM 12688 O O . VAL B 1 639 ? 16.172 12.969 5.543 1 98.25 639 VAL B O 1
ATOM 12691 N N . LEU B 1 640 ? 15.25 14.977 5.672 1 97.56 640 LEU B N 1
ATOM 12692 C CA . LEU B 1 640 ? 13.961 14.445 6.109 1 97.56 640 LEU B CA 1
ATOM 12693 C C . LEU B 1 640 ? 13.258 13.727 4.965 1 97.56 640 LEU B C 1
ATOM 12695 O O . LEU B 1 640 ? 13.008 14.32 3.912 1 97.56 640 LEU B O 1
ATOM 12699 N N . ASN B 1 641 ? 13.016 12.492 5.121 1 96.5 641 ASN B N 1
ATOM 12700 C CA . ASN B 1 641 ? 12.328 11.711 4.098 1 96.5 641 ASN B CA 1
ATOM 12701 C C . ASN B 1 641 ? 10.812 11.781 4.262 1 96.5 641 ASN B C 1
ATOM 12703 O O . ASN B 1 641 ? 10.156 10.766 4.477 1 96.5 641 ASN B O 1
ATOM 12707 N N . LYS B 1 642 ? 10.328 12.891 3.965 1 92.56 642 LYS B N 1
ATOM 12708 C CA . LYS B 1 642 ? 8.883 13.094 4.035 1 92.56 642 LYS B CA 1
ATOM 12709 C C . LYS B 1 642 ? 8.172 12.383 2.889 1 92.56 642 LYS B C 1
ATOM 12711 O O . LYS B 1 642 ? 8.602 12.469 1.737 1 92.56 642 LYS B O 1
ATOM 12716 N N . ASN B 1 643 ? 7.117 11.641 3.041 1 91.31 643 ASN B N 1
ATOM 12717 C CA . ASN B 1 643 ? 6.324 10.969 2.014 1 91.31 643 ASN B CA 1
ATOM 12718 C C . ASN B 1 643 ? 7.188 10.062 1.14 1 91.31 643 ASN B C 1
ATOM 12720 O O . ASN B 1 643 ? 6.945 9.938 -0.062 1 91.31 643 ASN B O 1
ATOM 12724 N N . GLN B 1 644 ? 8.328 9.664 1.734 1 93.75 644 GLN B N 1
ATOM 12725 C CA . GLN B 1 644 ? 9.242 8.773 1.03 1 93.75 644 GLN B CA 1
ATOM 12726 C C . GLN B 1 644 ? 9.781 9.422 -0.241 1 93.75 644 GLN B C 1
ATOM 12728 O O . GLN B 1 644 ? 9.891 8.773 -1.28 1 93.75 644 GLN B O 1
ATOM 12733 N N . ARG B 1 645 ? 10.039 10.711 -0.104 1 94.94 645 ARG B N 1
ATOM 12734 C CA . ARG B 1 645 ? 10.508 11.469 -1.261 1 94.94 645 ARG B CA 1
ATOM 12735 C C . ARG B 1 645 ? 11.953 11.125 -1.589 1 94.94 645 ARG B C 1
ATOM 12737 O O . ARG B 1 645 ? 12.391 11.281 -2.73 1 94.94 645 ARG B O 1
ATOM 12744 N N . ILE B 1 646 ? 12.734 10.703 -0.57 1 96.19 646 ILE B N 1
ATOM 12745 C CA . ILE B 1 646 ? 14.117 10.312 -0.829 1 96.19 646 ILE B CA 1
ATOM 12746 C C . ILE B 1 646 ? 14.18 8.836 -1.203 1 96.19 646 ILE B C 1
ATOM 12748 O O . ILE B 1 646 ? 14.203 7.969 -0.327 1 96.19 646 ILE B O 1
ATOM 12752 N N . CYS B 1 647 ? 14.188 8.547 -2.43 1 92.62 647 CYS B N 1
ATOM 12753 C CA . CYS B 1 647 ? 14.188 7.191 -2.965 1 92.62 647 CYS B CA 1
ATOM 12754 C C . CYS B 1 647 ? 15.047 7.102 -4.219 1 92.62 647 CYS B C 1
ATOM 12756 O O . CYS B 1 647 ? 14.617 7.504 -5.301 1 92.62 647 CYS B O 1
ATOM 12758 N N . PHE B 1 648 ? 16.203 6.613 -4.066 1 92.25 648 PHE B N 1
ATOM 12759 C CA . PHE B 1 648 ? 17.125 6.48 -5.184 1 92.25 648 PHE B CA 1
ATOM 12760 C C . PHE B 1 648 ? 17.125 5.059 -5.73 1 92.25 648 PHE B C 1
ATOM 12762 O O . PHE B 1 648 ? 16.547 4.156 -5.117 1 92.25 648 PHE B O 1
ATOM 12769 N N . SER B 1 649 ? 17.719 4.953 -6.91 1 90.69 649 SER B N 1
ATOM 12770 C CA . SER B 1 649 ? 17.859 3.629 -7.508 1 90.69 649 SER B CA 1
ATOM 12771 C C . SER B 1 649 ? 18.781 2.744 -6.676 1 90.69 649 SER B C 1
ATOM 12773 O O . SER B 1 649 ? 19.672 3.246 -5.98 1 90.69 649 SER B O 1
ATOM 12775 N N . TYR B 1 650 ? 18.594 1.455 -6.719 1 90.06 650 TYR B N 1
ATOM 12776 C CA . TYR B 1 650 ? 19.391 0.496 -5.953 1 90.06 650 TYR B CA 1
ATOM 12777 C C . TYR B 1 650 ? 20.828 0.445 -6.461 1 90.06 650 TYR B C 1
ATOM 12779 O O . TYR B 1 650 ? 21.703 -0.089 -5.789 1 90.06 650 TYR B O 1
ATOM 12787 N N . SER B 1 651 ? 21.031 1.039 -7.586 1 92.25 651 SER B N 1
ATOM 12788 C CA . SER B 1 651 ? 22.375 1.06 -8.141 1 92.25 651 SER B CA 1
ATOM 12789 C C . SER B 1 651 ? 23.078 2.373 -7.824 1 92.25 651 SER B C 1
ATOM 12791 O O . SER B 1 651 ? 24.266 2.545 -8.148 1 92.25 651 SER B O 1
ATOM 12793 N N . SER B 1 652 ? 22.406 3.27 -7.137 1 92.69 652 SER B N 1
ATOM 12794 C CA . SER B 1 652 ? 22.969 4.582 -6.824 1 92.69 652 SER B CA 1
ATOM 12795 C C . SER B 1 652 ? 23.438 4.645 -5.375 1 92.69 652 SER B C 1
ATOM 12797 O O . SER B 1 652 ? 22.75 4.191 -4.465 1 92.69 652 SER B O 1
ATOM 12799 N N . PRO B 1 653 ? 24.594 5.156 -5.098 1 94.75 653 PRO B N 1
ATOM 12800 C CA . PRO B 1 653 ? 25.109 5.289 -3.734 1 94.75 653 PRO B CA 1
ATOM 12801 C C . PRO B 1 653 ? 24.672 6.59 -3.064 1 94.75 653 PRO B C 1
ATOM 12803 O O . PRO B 1 653 ? 25.219 6.957 -2.018 1 94.75 653 PRO B O 1
ATOM 12806 N N . HIS B 1 654 ? 23.719 7.301 -3.631 1 95.56 654 HIS B N 1
ATOM 12807 C CA . HIS B 1 654 ? 23.391 8.656 -3.213 1 95.56 654 HIS B CA 1
ATOM 12808 C C . HIS B 1 654 ? 22.859 8.68 -1.782 1 95.56 654 HIS B C 1
ATOM 12810 O O . HIS B 1 654 ? 23.125 9.625 -1.034 1 95.56 654 HIS B O 1
ATOM 12816 N N . GLY B 1 655 ? 22.109 7.645 -1.371 1 95.69 655 GLY B N 1
ATOM 12817 C CA . GLY B 1 655 ? 21.672 7.59 0.011 1 95.69 655 GLY B CA 1
ATOM 12818 C C . GLY B 1 655 ? 22.812 7.566 1.01 1 95.69 655 GLY B C 1
ATOM 12819 O O . GLY B 1 655 ? 22.766 8.266 2.023 1 95.69 655 GLY B O 1
ATOM 12820 N N . ILE B 1 656 ? 23.859 6.863 0.715 1 96.81 656 ILE B N 1
ATOM 12821 C CA . ILE B 1 656 ? 25.031 6.734 1.573 1 96.81 656 ILE B CA 1
ATOM 12822 C C . ILE B 1 656 ? 25.859 8.023 1.521 1 96.81 656 ILE B C 1
ATOM 12824 O O . ILE B 1 656 ? 26.359 8.484 2.545 1 96.81 656 ILE B O 1
ATOM 12828 N N . LEU B 1 657 ? 25.891 8.594 0.365 1 97.44 657 LEU B N 1
ATOM 12829 C CA . LEU B 1 657 ? 26.656 9.82 0.196 1 97.44 657 LEU B CA 1
ATOM 12830 C C . LEU B 1 657 ? 26.016 10.977 0.96 1 97.44 657 LEU B C 1
ATOM 12832 O O . LEU B 1 657 ? 26.703 11.812 1.532 1 97.44 657 LEU B O 1
ATOM 12836 N N . ILE B 1 658 ? 24.656 11.039 0.956 1 97.62 658 ILE B N 1
ATOM 12837 C CA . ILE B 1 658 ? 23.938 12.055 1.722 1 97.62 658 ILE B CA 1
ATOM 12838 C C . ILE B 1 658 ? 24.297 11.945 3.199 1 97.62 658 ILE B C 1
ATOM 12840 O O . ILE B 1 658 ? 24.594 12.953 3.846 1 97.62 658 ILE B O 1
ATOM 12844 N N . PHE B 1 659 ? 24.359 10.742 3.732 1 97.56 659 PHE B N 1
ATOM 12845 C CA . PHE B 1 659 ? 24.672 10.547 5.145 1 97.56 659 PHE B CA 1
ATOM 12846 C C . PHE B 1 659 ? 26.141 10.898 5.422 1 97.56 659 PHE B C 1
ATOM 12848 O O . PHE B 1 659 ? 26.453 11.523 6.438 1 97.56 659 PHE B O 1
ATOM 12855 N N . LYS B 1 660 ? 27.016 10.484 4.566 1 97.5 660 LYS B N 1
ATOM 12856 C CA . LYS B 1 660 ? 28.438 10.766 4.75 1 97.5 660 LYS B CA 1
ATOM 12857 C C . LYS B 1 660 ? 28.703 12.273 4.805 1 97.5 660 LYS B C 1
ATOM 12859 O O . LYS B 1 660 ? 29.422 12.75 5.676 1 97.5 660 LYS B O 1
ATOM 12864 N N . LYS B 1 661 ? 28.109 12.984 3.85 1 97.44 661 LYS B N 1
ATOM 12865 C CA . LYS B 1 661 ? 28.281 14.43 3.816 1 97.44 661 LYS B CA 1
ATOM 12866 C C . LYS B 1 661 ? 27.672 15.078 5.055 1 97.44 661 LYS B C 1
ATOM 12868 O O . LYS B 1 661 ? 28.281 15.953 5.672 1 97.44 661 LYS B O 1
ATOM 12873 N N . THR B 1 662 ? 26.438 14.656 5.434 1 98.06 662 THR B N 1
ATOM 12874 C CA . THR B 1 662 ? 25.766 15.195 6.609 1 98.06 662 THR B CA 1
ATOM 12875 C C . THR B 1 662 ? 26.562 14.883 7.875 1 98.06 662 THR B C 1
ATOM 12877 O O . THR B 1 662 ? 26.703 15.742 8.75 1 98.06 662 THR B O 1
ATOM 12880 N N . SER B 1 663 ? 27.109 13.656 7.957 1 97.81 663 SER B N 1
ATOM 12881 C CA . SER B 1 663 ? 27.922 13.25 9.102 1 97.81 663 SER B CA 1
ATOM 12882 C C . SER B 1 663 ? 29.172 14.117 9.211 1 97.81 663 SER B C 1
ATOM 12884 O O . SER B 1 663 ? 29.562 14.516 10.312 1 97.81 663 SER B O 1
ATOM 12886 N N . SER B 1 664 ? 29.75 14.406 8.102 1 97.69 664 SER B N 1
ATOM 12887 C CA . SER B 1 664 ? 30.953 15.242 8.102 1 97.69 664 SER B CA 1
ATOM 12888 C C . SER B 1 664 ? 30.641 16.656 8.594 1 97.69 664 SER B C 1
ATOM 12890 O O . SER B 1 664 ? 31.391 17.219 9.383 1 97.69 664 SER B O 1
ATOM 12892 N N . ILE B 1 665 ? 29.5 17.203 8.18 1 97.94 665 ILE B N 1
ATOM 12893 C CA . ILE B 1 665 ? 29.094 18.547 8.57 1 97.94 665 ILE B CA 1
ATOM 12894 C C . ILE B 1 665 ? 28.812 18.578 10.07 1 97.94 665 ILE B C 1
ATOM 1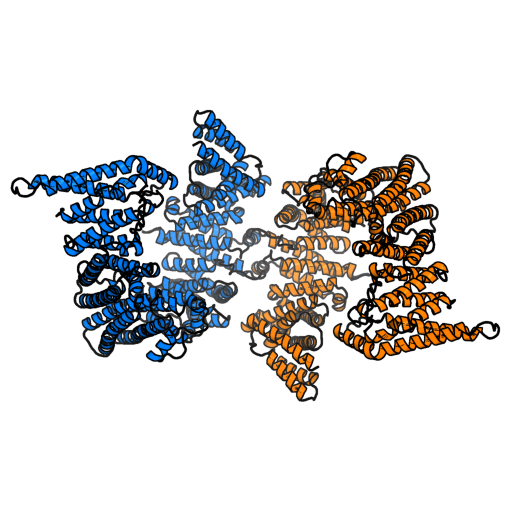2896 O O . ILE B 1 665 ? 29.312 19.469 10.781 1 97.94 665 ILE B O 1
ATOM 12900 N N . LEU B 1 666 ? 28.062 17.578 10.602 1 98 666 LEU B N 1
ATOM 12901 C CA . LEU B 1 666 ? 27.703 17.531 12.016 1 98 666 LEU B CA 1
ATOM 12902 C C . LEU B 1 666 ? 28.938 17.312 12.883 1 98 666 LEU B C 1
ATOM 12904 O O . LEU B 1 666 ? 29.047 17.906 13.961 1 98 666 LEU B O 1
ATOM 12908 N N . THR B 1 667 ? 29.891 16.453 12.422 1 97.62 667 THR B N 1
ATOM 12909 C CA . THR B 1 667 ? 31.094 16.172 13.188 1 97.62 667 THR B CA 1
ATOM 12910 C C . THR B 1 667 ? 31.984 17.406 13.266 1 97.62 667 THR B C 1
ATOM 12912 O O . THR B 1 667 ? 32.469 17.75 14.336 1 97.62 667 THR B O 1
ATOM 12915 N N . ASN B 1 668 ? 32.125 18.109 12.164 1 96.12 668 ASN B N 1
ATOM 12916 C CA . ASN B 1 668 ? 32.938 19.328 12.141 1 96.12 668 ASN B CA 1
ATOM 12917 C C . ASN B 1 668 ? 32.312 20.406 13.031 1 96.12 668 ASN B C 1
ATOM 12919 O O . ASN B 1 668 ? 33.031 21.062 13.781 1 96.12 668 ASN B O 1
ATOM 12923 N N . TYR B 1 669 ? 31.078 20.625 13 1 96.94 669 TYR B N 1
ATOM 12924 C CA . TYR B 1 669 ? 30.375 21.609 13.82 1 96.94 669 TYR B CA 1
ATOM 12925 C C . TYR B 1 669 ? 30.422 21.219 15.297 1 96.94 669 TYR B C 1
ATOM 12927 O O . TYR B 1 669 ? 30.797 22.047 16.141 1 96.94 669 TYR B O 1
ATOM 12935 N N . GLY B 1 670 ? 30.141 19.906 15.602 1 96 670 GLY B N 1
ATOM 12936 C CA . GLY B 1 670 ? 30.047 19.438 16.984 1 96 670 GLY B CA 1
ATOM 12937 C C . GLY B 1 670 ? 31.375 19.469 17.703 1 96 670 GLY B C 1
ATOM 12938 O O . GLY B 1 670 ? 31.438 19.844 18.891 1 96 670 GLY B O 1
ATOM 12939 N N . GLN B 1 671 ? 32.438 19.141 17.031 1 95.31 671 GLN B N 1
ATOM 12940 C CA . GLN B 1 671 ? 33.75 19.109 17.656 1 95.31 671 GLN B CA 1
ATOM 12941 C C . GLN B 1 671 ? 34.219 20.516 18.016 1 95.31 671 GLN B C 1
ATOM 12943 O O . GLN B 1 671 ? 34.875 20.719 19.031 1 95.31 671 GLN B O 1
ATOM 12948 N N . ARG B 1 672 ? 33.781 21.469 17.266 1 95 672 ARG B N 1
ATOM 12949 C CA . ARG B 1 672 ? 34.219 22.844 17.5 1 95 672 ARG B CA 1
ATOM 12950 C C . ARG B 1 672 ? 33.281 23.562 18.484 1 95 672 ARG B C 1
ATOM 12952 O O . ARG B 1 672 ? 33.719 24.406 19.266 1 95 672 ARG B O 1
ATOM 12959 N N . LEU B 1 673 ? 32 23.203 18.422 1 93.81 673 LEU B N 1
ATOM 12960 C CA . LEU B 1 673 ? 31 23.812 19.281 1 93.81 673 LEU B CA 1
ATOM 12961 C C . LEU B 1 673 ? 31.297 23.516 20.75 1 93.81 673 LEU B C 1
ATOM 12963 O O . LEU B 1 673 ? 30.984 24.328 21.625 1 93.81 673 LEU B O 1
ATOM 12967 N N . GLN B 1 674 ? 31.922 22.391 20.984 1 88.69 674 GLN B N 1
ATOM 12968 C CA . GLN B 1 674 ? 32.219 21.969 22.344 1 88.69 674 GLN B CA 1
ATOM 12969 C C . GLN B 1 674 ? 33.094 22.984 23.047 1 88.69 674 GLN B C 1
ATOM 12971 O O . GLN B 1 674 ? 33 23.172 24.266 1 88.69 674 GLN B O 1
ATOM 12976 N N . ASN B 1 675 ? 33.875 23.672 22.266 1 88.31 675 ASN B N 1
ATOM 12977 C CA . ASN B 1 675 ? 34.844 24.594 22.859 1 88.31 675 ASN B CA 1
ATOM 12978 C C . ASN B 1 675 ? 34.312 26.016 22.938 1 88.31 675 ASN B C 1
ATOM 12980 O O . ASN B 1 675 ? 34.969 26.906 23.438 1 88.31 675 ASN B O 1
ATOM 12984 N N . VAL B 1 676 ? 33.094 26.25 22.5 1 90.56 676 VAL B N 1
ATOM 12985 C CA . VAL B 1 676 ? 32.531 27.594 22.531 1 90.56 676 VAL B CA 1
ATOM 12986 C C . VAL B 1 676 ? 31.891 27.859 23.891 1 90.56 676 VAL B C 1
ATOM 12988 O O . VAL B 1 676 ? 31.047 27.078 24.344 1 90.56 676 VAL B O 1
ATOM 12991 N N . PRO B 1 677 ? 32.281 28.859 24.594 1 89.19 677 PRO B N 1
ATOM 12992 C CA . PRO B 1 677 ? 31.734 29.156 25.922 1 89.19 677 PRO B CA 1
ATOM 12993 C C . PRO B 1 677 ? 30.328 29.75 25.859 1 89.19 677 PRO B C 1
ATOM 12995 O O . PRO B 1 677 ? 29.953 30.375 24.875 1 89.19 677 PRO B O 1
ATOM 12998 N N . ILE B 1 678 ? 29.453 29.469 26.906 1 88.81 678 ILE B N 1
ATOM 12999 C CA . ILE B 1 678 ? 28.125 30.047 27.047 1 88.81 678 ILE B CA 1
ATOM 13000 C C . ILE B 1 678 ? 28.234 31.422 27.688 1 88.81 678 ILE B C 1
ATOM 13002 O O . ILE B 1 678 ? 28.797 31.562 28.781 1 88.81 678 ILE B O 1
ATOM 13006 N N . ARG B 1 679 ? 27.75 32.438 27.188 1 83.81 679 ARG B N 1
ATOM 13007 C CA . ARG B 1 679 ? 27.906 33.812 27.688 1 83.81 679 ARG B CA 1
ATOM 13008 C C . ARG B 1 679 ? 26.703 34.25 28.5 1 83.81 679 ARG B C 1
ATOM 13010 O O . ARG B 1 679 ? 26.844 34.688 29.641 1 83.81 679 ARG B O 1
ATOM 13017 N N . ASP B 1 680 ? 25.422 34.281 27.859 1 85.06 680 ASP B N 1
ATOM 13018 C CA . ASP B 1 680 ? 24.219 34.781 28.484 1 85.06 680 ASP B CA 1
ATOM 13019 C C . ASP B 1 680 ? 23.094 33.719 28.453 1 85.06 680 ASP B C 1
ATOM 13021 O O . ASP B 1 680 ? 22.828 33.062 29.438 1 85.06 680 ASP B O 1
ATOM 13025 N N . LYS B 1 681 ? 22.562 33.5 27.234 1 90.38 681 LYS B N 1
ATOM 13026 C CA . LYS B 1 681 ? 21.453 32.562 27.031 1 90.38 681 LYS B CA 1
ATOM 13027 C C . LYS B 1 681 ? 21.938 31.234 26.484 1 90.38 681 LYS B C 1
ATOM 13029 O O . LYS B 1 681 ? 22.234 31.125 25.281 1 90.38 681 LYS B O 1
ATOM 13034 N N . ALA B 1 682 ? 21.922 30.297 27.297 1 90.94 682 ALA B N 1
ATOM 13035 C CA . ALA B 1 682 ? 22.469 28.984 26.938 1 90.94 682 ALA B CA 1
ATOM 13036 C C . ALA B 1 682 ? 21.688 28.359 25.781 1 90.94 682 ALA B C 1
ATOM 13038 O O . ALA B 1 682 ? 22.266 27.75 24.891 1 90.94 682 ALA B O 1
ATOM 13039 N N . TYR B 1 683 ? 20.438 28.531 25.844 1 92.94 683 TYR B N 1
ATOM 13040 C CA . TYR B 1 683 ? 19.609 27.875 24.828 1 92.94 683 TYR B CA 1
ATOM 13041 C C . TYR B 1 683 ? 19.891 28.438 23.453 1 92.94 683 TYR B C 1
ATOM 13043 O O . TYR B 1 683 ? 20.156 27.688 22.516 1 92.94 683 TYR B O 1
ATOM 13051 N N . ASP B 1 684 ? 19.906 29.766 23.25 1 90.31 684 ASP B N 1
ATOM 13052 C CA . ASP B 1 684 ? 20.078 30.406 21.938 1 90.31 684 ASP B CA 1
ATOM 13053 C C . ASP B 1 684 ? 21.516 30.297 21.453 1 90.31 684 ASP B C 1
ATOM 13055 O O . ASP B 1 684 ? 21.766 30.234 20.25 1 90.31 684 ASP B O 1
ATOM 13059 N N . GLU B 1 685 ? 22.469 30.188 22.391 1 90.38 685 GLU B N 1
ATOM 13060 C CA . GLU B 1 685 ? 23.875 30.234 22.016 1 90.38 685 GLU B CA 1
ATOM 13061 C C . GLU B 1 685 ? 24.406 28.844 21.703 1 90.38 685 GLU B C 1
ATOM 13063 O O . GLU B 1 685 ? 25.297 28.672 20.859 1 90.38 685 GLU B O 1
ATOM 13068 N N . L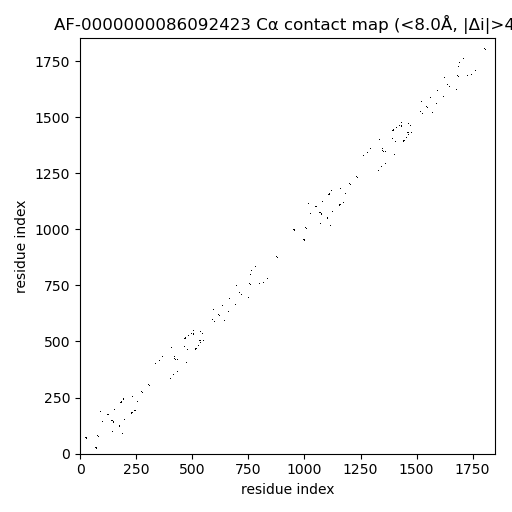YS B 1 686 ? 23.859 27.859 22.453 1 93.38 686 LYS B N 1
ATOM 13069 C CA . LYS B 1 686 ? 24.484 26.547 22.281 1 93.38 686 LYS B CA 1
ATOM 13070 C C . LYS B 1 686 ? 23.438 25.438 22.156 1 93.38 686 LYS B C 1
ATOM 13072 O O . LYS B 1 686 ? 23.516 24.609 21.266 1 93.38 686 LYS B O 1
ATOM 13077 N N . TYR B 1 687 ? 22.391 25.406 22.969 1 95.31 687 TYR B N 1
ATOM 13078 C CA . TYR B 1 687 ? 21.469 24.297 23.062 1 95.31 687 TYR B CA 1
ATOM 13079 C C . TYR B 1 687 ? 20.641 24.172 21.797 1 95.31 687 TYR B C 1
ATOM 13081 O O . TYR B 1 687 ? 20.281 23.062 21.375 1 95.31 687 TYR B O 1
ATOM 13089 N N . LYS B 1 688 ? 20.297 25.281 21.172 1 95.5 688 LYS B N 1
ATOM 13090 C CA . LYS B 1 688 ? 19.5 25.25 19.953 1 95.5 688 LYS B CA 1
ATOM 13091 C C . LYS B 1 688 ? 20.219 24.516 18.828 1 95.5 688 LYS B C 1
ATOM 13093 O O . LYS B 1 688 ? 19.625 23.719 18.109 1 95.5 688 LYS B O 1
ATOM 13098 N N . GLY B 1 689 ? 21.516 24.766 18.656 1 95.88 689 GLY B N 1
ATOM 13099 C CA . GLY B 1 689 ? 22.328 24.078 17.672 1 95.88 689 GLY B CA 1
ATOM 13100 C C . GLY B 1 689 ? 22.438 22.578 17.938 1 95.88 689 GLY B C 1
ATOM 13101 O O . GLY B 1 689 ? 22.359 21.781 17 1 95.88 689 GLY B O 1
ATOM 13102 N N . ILE B 1 690 ? 22.594 22.234 19.188 1 97.25 690 ILE B N 1
ATOM 13103 C CA . ILE B 1 690 ? 22.688 20.828 19.562 1 97.25 690 ILE B CA 1
ATOM 13104 C C . ILE B 1 690 ? 21.344 20.141 19.312 1 97.25 690 ILE B C 1
ATOM 13106 O O . ILE B 1 690 ? 21.312 19.016 18.797 1 97.25 690 ILE B O 1
ATOM 13110 N N . CYS B 1 691 ? 20.281 20.859 19.656 1 97.62 691 CYS B N 1
ATOM 13111 C CA . CYS B 1 691 ? 18.938 20.344 19.438 1 97.62 691 CYS B CA 1
ATOM 13112 C C . CYS B 1 691 ? 18.703 20 17.969 1 97.62 691 CYS B C 1
ATOM 13114 O O . CYS B 1 691 ? 18.266 18.891 17.656 1 97.62 691 CYS B O 1
ATOM 13116 N N . THR B 1 692 ? 19.031 20.875 17.078 1 97.94 692 THR B N 1
ATOM 13117 C CA . THR B 1 692 ? 18.828 20.672 15.648 1 97.94 692 THR B CA 1
ATOM 13118 C C . THR B 1 692 ? 19.75 19.578 15.125 1 97.94 692 THR B C 1
ATOM 13120 O O . THR B 1 692 ? 19.359 18.812 14.227 1 97.94 692 THR B O 1
ATOM 13123 N N . SER B 1 693 ? 20.969 19.484 15.672 1 98.31 693 SER B N 1
ATOM 13124 C CA . SER B 1 693 ? 21.891 18.422 15.273 1 98.31 693 SER B CA 1
ATOM 13125 C C . SER B 1 693 ? 21.344 17.047 15.625 1 98.31 693 SER B C 1
ATOM 13127 O O . SER B 1 693 ? 21.484 16.094 14.844 1 98.31 693 SER B O 1
ATOM 13129 N N . MET B 1 694 ? 20.734 16.938 16.781 1 98.31 694 MET B N 1
ATOM 13130 C CA . MET B 1 694 ? 20.109 15.672 17.172 1 98.31 694 MET B CA 1
ATOM 13131 C C . MET B 1 694 ? 18.953 15.312 16.25 1 98.31 694 MET B C 1
ATOM 13133 O O . MET B 1 694 ? 18.812 14.148 15.859 1 98.31 694 MET B O 1
ATOM 13137 N N . ASN B 1 695 ? 18.219 16.312 15.875 1 98.12 695 ASN B N 1
ATOM 13138 C CA . ASN B 1 695 ? 17.109 16.078 14.953 1 98.12 695 ASN B CA 1
ATOM 13139 C C . ASN B 1 695 ? 17.594 15.602 13.594 1 98.12 695 ASN B C 1
ATOM 13141 O O . ASN B 1 695 ? 17.016 14.688 13.008 1 98.12 695 ASN B O 1
ATOM 13145 N N . ILE B 1 696 ? 18.672 16.219 13.117 1 98.56 696 ILE B N 1
ATOM 13146 C CA . ILE B 1 696 ? 19.234 15.852 11.82 1 98.56 696 ILE B CA 1
ATOM 13147 C C . ILE B 1 696 ? 19.688 14.391 11.844 1 98.56 696 ILE B C 1
ATOM 13149 O O . ILE B 1 696 ? 19.375 13.617 10.938 1 98.56 696 ILE B O 1
ATOM 13153 N N . LEU B 1 697 ? 20.375 14.047 12.883 1 98.31 697 LEU B N 1
ATOM 13154 C CA . LEU B 1 697 ? 20.859 12.68 13 1 98.31 697 LEU B CA 1
ATOM 13155 C C . LEU B 1 697 ? 19.719 11.688 13.094 1 98.31 697 LEU B C 1
ATOM 13157 O O . LEU B 1 697 ? 19.719 10.656 12.422 1 98.31 697 LEU B O 1
ATOM 13161 N N . SER B 1 698 ? 18.734 12.016 13.914 1 97.5 698 SER B N 1
ATOM 13162 C CA . SER B 1 698 ? 17.562 11.156 14.047 1 97.5 698 SER B CA 1
ATOM 13163 C C . SER B 1 698 ? 16.859 10.961 12.711 1 97.5 698 SER B C 1
ATOM 13165 O O . SER B 1 698 ? 16.438 9.852 12.375 1 97.5 698 SER B O 1
ATOM 13167 N N . ARG B 1 699 ? 16.75 12.023 11.914 1 97.5 699 ARG B N 1
ATOM 13168 C CA . ARG B 1 699 ? 16.078 11.977 10.617 1 97.5 699 ARG B CA 1
ATOM 13169 C C . ARG B 1 699 ? 16.875 11.133 9.625 1 97.5 699 ARG B C 1
ATOM 13171 O O . ARG B 1 699 ? 16.297 10.414 8.812 1 97.5 699 ARG B O 1
ATOM 13178 N N . CYS B 1 700 ? 18.172 11.172 9.703 1 97.62 700 CYS B N 1
ATOM 13179 C CA . CYS B 1 700 ? 19.016 10.352 8.836 1 97.62 700 CYS B CA 1
ATOM 13180 C C . CYS B 1 700 ? 18.859 8.875 9.18 1 97.62 700 CYS B C 1
ATOM 13182 O O . CYS B 1 700 ? 18.703 8.039 8.281 1 97.62 700 CYS B O 1
ATOM 13184 N N . LEU B 1 701 ? 18.844 8.633 10.461 1 96.69 701 LEU B N 1
ATOM 13185 C CA . LEU B 1 701 ? 18.828 7.242 10.906 1 96.69 701 LEU B CA 1
ATOM 13186 C C . LEU B 1 701 ? 17.469 6.609 10.664 1 96.69 701 LEU B C 1
ATOM 13188 O O . LEU B 1 701 ? 17.375 5.41 10.398 1 96.69 701 LEU B O 1
ATOM 13192 N N . ALA B 1 702 ? 16.469 7.391 10.703 1 94.81 702 ALA B N 1
ATOM 13193 C CA . ALA B 1 702 ? 15.102 6.879 10.539 1 94.81 702 ALA B CA 1
ATOM 13194 C C . ALA B 1 702 ? 14.641 6.992 9.094 1 94.81 702 ALA B C 1
ATOM 13196 O O . ALA B 1 702 ? 13.547 6.535 8.75 1 94.81 702 ALA B O 1
ATOM 13197 N N . GLY B 1 703 ? 15.312 7.602 8.195 1 94.19 703 GLY B N 1
ATOM 13198 C CA . GLY B 1 703 ? 14.891 7.914 6.836 1 94.19 703 GLY B CA 1
ATOM 13199 C C . GLY B 1 703 ? 14.742 6.684 5.961 1 94.19 703 GLY B C 1
ATOM 13200 O O . GLY B 1 703 ? 13.992 6.699 4.984 1 94.19 703 GLY B O 1
ATOM 13201 N N . LYS B 1 704 ? 15.383 5.602 6.125 1 92.56 704 LYS B N 1
ATOM 13202 C CA . LYS B 1 704 ? 15.281 4.324 5.422 1 92.56 704 LYS B CA 1
ATOM 13203 C C . LYS B 1 704 ? 15.82 4.438 4 1 92.56 704 LYS B C 1
ATOM 13205 O O . LYS B 1 704 ? 15.312 3.783 3.086 1 92.56 704 LYS B O 1
ATOM 13210 N N . TYR B 1 705 ? 16.641 5.352 3.666 1 94.62 705 TYR B N 1
ATOM 13211 C CA . TYR B 1 705 ? 17.234 5.492 2.342 1 94.62 705 TYR B CA 1
ATOM 13212 C C . TYR B 1 705 ? 18.719 5.199 2.381 1 94.62 705 TYR B C 1
ATOM 13214 O O . TYR B 1 705 ? 19.406 5.266 1.353 1 94.62 705 TYR B O 1
ATOM 13222 N N . CYS B 1 706 ? 19.25 4.875 3.574 1 94.69 706 CYS B N 1
ATOM 13223 C CA . CYS B 1 706 ? 20.656 4.562 3.748 1 94.69 706 CYS B CA 1
ATOM 13224 C C . CYS B 1 706 ? 20.844 3.271 4.531 1 94.69 706 CYS B C 1
ATOM 13226 O O . CYS B 1 706 ? 20.188 3.062 5.555 1 94.69 706 CYS B O 1
ATOM 13228 N N . ASN B 1 707 ? 21.734 2.381 4.047 1 94.19 707 ASN B N 1
ATOM 13229 C CA . ASN B 1 707 ? 22.125 1.194 4.793 1 94.19 707 ASN B CA 1
ATOM 13230 C C . ASN B 1 707 ? 23.359 1.469 5.66 1 94.19 707 ASN B C 1
ATOM 13232 O O . ASN B 1 707 ? 24.469 1.599 5.148 1 94.19 707 ASN B O 1
ATOM 13236 N N . PHE B 1 708 ? 23.203 1.471 6.875 1 96.25 708 PHE B N 1
ATOM 13237 C CA . PHE B 1 708 ? 24.25 1.883 7.797 1 96.25 708 PHE B CA 1
ATOM 13238 C C . PHE B 1 708 ? 25.219 0.731 8.078 1 96.25 708 PHE B C 1
ATOM 13240 O O . PHE B 1 708 ? 26.312 0.943 8.594 1 96.25 708 PHE B O 1
ATOM 13247 N N . GLY B 1 709 ? 24.859 -0.517 7.758 1 94.12 709 GLY B N 1
ATOM 13248 C CA . GLY B 1 709 ? 25.734 -1.664 7.938 1 94.12 709 GLY B CA 1
ATOM 13249 C C . GLY B 1 709 ? 26.984 -1.597 7.086 1 94.12 709 GLY B C 1
ATOM 13250 O O . GLY B 1 709 ? 27.984 -2.232 7.406 1 94.12 709 GLY B O 1
ATOM 13251 N N . VAL B 1 710 ? 27 -0.717 6.07 1 95.5 710 VAL B N 1
ATOM 13252 C CA . VAL B 1 710 ? 28.109 -0.615 5.117 1 95.5 710 VAL B CA 1
ATOM 13253 C C . VAL B 1 710 ? 29.297 0.062 5.781 1 95.5 710 VAL B C 1
ATOM 13255 O O . VAL B 1 710 ? 30.453 -0.228 5.445 1 95.5 710 VAL B O 1
ATOM 13258 N N . PHE B 1 711 ? 29.031 0.927 6.73 1 96.38 711 PHE B N 1
ATOM 13259 C CA . PHE B 1 711 ? 30.109 1.689 7.34 1 96.38 711 PHE B CA 1
ATOM 13260 C C . PHE B 1 711 ? 31 0.783 8.172 1 96.38 711 PHE B C 1
ATOM 13262 O O . PHE B 1 711 ? 32.219 0.926 8.148 1 96.38 711 PHE B O 1
ATOM 13269 N N . ASP B 1 712 ? 30.406 -0.175 8.875 1 93.75 712 ASP B N 1
ATOM 13270 C CA . ASP B 1 712 ? 31.203 -1.15 9.617 1 93.75 712 ASP B CA 1
ATOM 13271 C C . ASP B 1 712 ? 31.859 -2.146 8.672 1 93.75 712 ASP B C 1
ATOM 13273 O O . ASP B 1 712 ? 33.031 -2.531 8.875 1 93.75 712 ASP B O 1
ATOM 13277 N N . LEU B 1 713 ? 31.125 -2.588 7.617 1 95.31 713 LEU B N 1
ATOM 13278 C CA . LEU B 1 713 ? 31.625 -3.576 6.668 1 95.31 713 LEU B CA 1
ATOM 13279 C C . LEU B 1 713 ? 32.875 -3.082 5.973 1 95.31 713 LEU B C 1
ATOM 13281 O O . LEU B 1 713 ? 33.844 -3.834 5.824 1 95.31 713 LEU B O 1
ATOM 13285 N N . TYR B 1 714 ? 32.938 -1.805 5.551 1 96.56 714 TYR B N 1
ATOM 13286 C CA . TYR B 1 714 ? 34.094 -1.265 4.816 1 96.56 714 TYR B CA 1
ATOM 13287 C C . TYR B 1 714 ? 34.938 -0.405 5.723 1 96.56 714 TYR B C 1
ATOM 13289 O O . TYR B 1 714 ? 35.812 0.336 5.242 1 96.56 714 TYR B O 1
ATOM 13297 N N . LYS B 1 715 ? 34.719 -0.38 7.062 1 95.56 715 LYS B N 1
ATOM 13298 C CA . LYS B 1 715 ? 35.5 0.304 8.078 1 95.56 715 LYS B CA 1
ATOM 13299 C C . LYS B 1 715 ? 35.531 1.809 7.828 1 95.56 715 LYS B C 1
ATOM 13301 O O . LYS B 1 715 ? 36.594 2.424 7.879 1 95.56 715 LYS B O 1
ATOM 13306 N N . ASP B 1 716 ? 34.406 2.35 7.379 1 96.25 716 ASP B N 1
ATOM 13307 C CA . ASP B 1 716 ? 34.219 3.787 7.234 1 96.25 716 ASP B CA 1
ATOM 13308 C C . ASP B 1 716 ? 33.812 4.422 8.562 1 96.25 716 ASP B C 1
ATOM 13310 O O . ASP B 1 716 ? 32.812 4.047 9.164 1 96.25 716 ASP B O 1
ATOM 13314 N N . PRO B 1 717 ? 34.531 5.34 9.117 1 96.31 717 PRO B N 1
ATOM 13315 C CA . PRO B 1 717 ? 34.281 5.875 10.461 1 96.31 717 PRO B CA 1
ATOM 13316 C C . PRO B 1 717 ? 33.156 6.891 10.5 1 96.31 717 PRO B C 1
ATOM 13318 O O . PRO B 1 717 ? 32.812 7.402 11.57 1 96.31 717 PRO B O 1
ATOM 13321 N N . SER B 1 718 ? 32.5 7.191 9.422 1 96.81 718 SER B N 1
ATOM 13322 C CA . SER B 1 718 ? 31.5 8.266 9.328 1 96.81 718 SER B CA 1
ATOM 13323 C C . SER B 1 718 ? 30.406 8.094 10.367 1 96.81 718 SER B C 1
ATOM 13325 O O . SER B 1 718 ? 30.047 9.039 11.078 1 96.81 718 SER B O 1
ATOM 13327 N N . LEU B 1 719 ? 29.828 6.891 10.508 1 96.62 719 LEU B N 1
ATOM 13328 C CA . LEU B 1 719 ? 28.734 6.637 11.43 1 96.62 719 LEU B CA 1
ATOM 13329 C C . LEU B 1 719 ? 29.203 6.738 12.875 1 96.62 719 LEU B C 1
ATOM 13331 O O . LEU B 1 719 ? 28.578 7.434 13.688 1 96.62 719 LEU B O 1
ATOM 13335 N N . ASN B 1 720 ? 30.312 6.148 13.211 1 95.31 720 ASN B N 1
ATOM 13336 C CA . ASN B 1 720 ? 30.844 6.129 14.57 1 95.31 720 ASN B CA 1
ATOM 13337 C C . ASN B 1 720 ? 31.25 7.523 15.039 1 95.31 720 ASN B C 1
ATOM 13339 O O . ASN B 1 720 ? 30.984 7.906 16.172 1 95.31 720 ASN B O 1
ATOM 13343 N N . GLU B 1 721 ? 31.812 8.211 14.148 1 96.5 721 GLU B N 1
ATOM 13344 C CA . GLU B 1 721 ? 32.312 9.547 14.5 1 96.5 721 GLU B CA 1
ATOM 13345 C C . GLU B 1 721 ? 31.141 10.492 14.773 1 96.5 721 GLU B C 1
ATOM 13347 O O . GLU B 1 721 ? 31.172 11.258 15.742 1 96.5 721 GLU B O 1
ATOM 13352 N N . VAL B 1 722 ? 30.156 10.484 13.93 1 97.94 722 VAL B N 1
ATOM 13353 C CA . VAL B 1 722 ? 29.047 11.406 14.094 1 97.94 722 VAL B CA 1
ATOM 13354 C C . VAL B 1 722 ? 28.25 11.031 15.344 1 97.94 722 VAL B C 1
ATOM 13356 O O . VAL B 1 722 ? 27.781 11.906 16.078 1 97.94 722 VAL B O 1
ATOM 13359 N N . LEU B 1 723 ? 28.031 9.742 15.641 1 96.94 723 LEU B N 1
ATOM 13360 C CA . LEU B 1 723 ? 27.312 9.297 16.828 1 96.94 723 LEU B CA 1
ATOM 13361 C C . LEU B 1 723 ? 28.031 9.727 18.094 1 96.94 723 LEU B C 1
ATOM 13363 O O . LEU B 1 723 ? 27.406 10.266 19.016 1 96.94 723 LEU B O 1
ATOM 13367 N N . ASN B 1 724 ? 29.328 9.578 18.062 1 95.25 724 ASN B N 1
ATOM 13368 C CA . ASN B 1 724 ? 30.125 9.969 19.219 1 95.25 724 ASN B CA 1
ATOM 13369 C C . ASN B 1 724 ? 30.062 11.469 19.469 1 95.25 724 ASN B C 1
ATOM 13371 O O . ASN B 1 724 ? 29.875 11.914 20.609 1 95.25 724 ASN B O 1
ATOM 13375 N N . THR B 1 725 ? 30.125 12.211 18.391 1 97.19 725 THR B N 1
ATOM 13376 C CA . THR B 1 725 ? 30.141 13.664 18.5 1 97.19 725 THR B CA 1
ATOM 13377 C C . THR B 1 725 ? 28.797 14.188 18.984 1 97.19 725 THR B C 1
ATOM 13379 O O . THR B 1 725 ? 28.719 14.953 19.938 1 97.19 725 THR B O 1
ATOM 13382 N N . VAL B 1 726 ? 27.688 13.773 18.391 1 97.38 726 VAL B N 1
ATOM 13383 C CA . VAL B 1 726 ? 26.359 14.297 18.703 1 97.38 726 VAL B CA 1
ATOM 13384 C C . VAL B 1 726 ? 25.938 13.82 20.094 1 97.38 726 VAL B C 1
ATOM 13386 O O . VAL B 1 726 ? 25.328 14.578 20.859 1 97.38 726 VAL B O 1
ATOM 13389 N N . LEU B 1 727 ? 26.266 12.594 20.469 1 95.81 727 LEU B N 1
ATOM 13390 C CA . LEU B 1 727 ? 25.891 12.078 21.781 1 95.81 727 LEU B CA 1
ATOM 13391 C C . LEU B 1 727 ? 26.656 12.781 22.891 1 95.81 727 LEU B C 1
ATOM 13393 O O . LEU B 1 727 ? 26.094 13.109 23.938 1 95.81 727 LEU B O 1
ATOM 13397 N N . ARG B 1 728 ? 27.938 13.016 22.625 1 94.44 728 ARG B N 1
ATOM 13398 C CA . ARG B 1 728 ? 28.719 13.742 23.609 1 94.44 728 ARG B CA 1
ATOM 13399 C C . ARG B 1 728 ? 28.172 15.156 23.812 1 94.44 728 ARG B C 1
ATOM 13401 O O . ARG B 1 728 ? 28.141 15.656 24.938 1 94.44 728 ARG B O 1
ATOM 13408 N N . LEU B 1 729 ? 27.781 15.781 22.703 1 95.75 729 LEU B N 1
ATOM 13409 C CA . LEU B 1 729 ? 27.156 17.109 22.797 1 95.75 729 LEU B CA 1
ATOM 13410 C C . LEU B 1 729 ? 25.859 17.047 23.594 1 95.75 729 LEU B C 1
ATOM 13412 O O . LEU B 1 729 ? 25.625 17.875 24.469 1 95.75 729 LEU B O 1
ATOM 13416 N N . ALA B 1 730 ? 25.016 16.062 23.359 1 95.62 730 ALA B N 1
ATOM 13417 C CA . ALA B 1 730 ? 23.734 15.93 24.031 1 95.62 730 ALA B CA 1
ATOM 13418 C C . ALA B 1 730 ? 23.922 15.68 25.531 1 95.62 730 ALA B C 1
ATOM 13420 O O . ALA B 1 730 ? 23.219 16.25 26.359 1 95.62 730 ALA B O 1
ATOM 13421 N N . LEU B 1 731 ? 24.953 14.891 25.875 1 94.25 731 LEU B N 1
ATOM 13422 C CA . LEU B 1 731 ? 25.172 14.484 27.266 1 94.25 731 LEU B CA 1
ATOM 13423 C C . LEU B 1 731 ? 25.922 15.562 28.031 1 94.25 731 LEU B C 1
ATOM 13425 O O . LEU B 1 731 ? 25.984 15.523 29.266 1 94.25 731 LEU B O 1
ATOM 13429 N N . SER B 1 732 ? 26.484 16.5 27.266 1 93.31 732 SER B N 1
ATOM 13430 C CA . SER B 1 732 ? 27.156 17.625 27.922 1 93.31 732 SER B CA 1
ATOM 13431 C C . SER B 1 732 ? 26.141 18.578 28.547 1 93.31 732 SER B C 1
ATOM 13433 O O . SER B 1 732 ? 26.5 19.375 29.422 1 93.31 732 SER B O 1
ATOM 13435 N N . ILE B 1 733 ? 24.906 18.547 28.141 1 95.06 733 ILE B N 1
ATOM 13436 C CA . ILE B 1 733 ? 23.859 19.375 28.703 1 95.06 733 ILE B CA 1
ATOM 13437 C C . ILE B 1 733 ? 23.328 18.734 29.984 1 95.06 733 ILE B C 1
ATOM 13439 O O . ILE B 1 733 ? 22.969 17.562 30 1 95.06 733 ILE B O 1
ATOM 13443 N N . PRO B 1 734 ? 23.328 19.469 31.031 1 93.5 734 PRO B N 1
ATOM 13444 C CA . PRO B 1 734 ? 22.766 18.906 32.25 1 93.5 734 PRO B CA 1
ATOM 13445 C C . PRO B 1 734 ? 21.312 18.453 32.094 1 93.5 734 PRO B C 1
ATOM 13447 O O . PRO B 1 734 ? 20.531 19.125 31.391 1 93.5 734 PRO B O 1
ATOM 13450 N N . TYR B 1 735 ? 20.938 17.328 32.719 1 92.75 735 TYR B N 1
ATOM 13451 C CA . TYR B 1 735 ? 19.641 16.703 32.531 1 92.75 735 TYR B CA 1
ATOM 13452 C C . TYR B 1 735 ? 18.516 17.656 32.906 1 92.75 735 TYR B C 1
ATOM 13454 O O . TYR B 1 735 ? 17.453 17.672 32.281 1 92.75 735 TYR B O 1
ATOM 13462 N N . SER B 1 736 ? 18.672 18.484 33.875 1 92.25 736 SER B N 1
ATOM 13463 C CA . SER B 1 736 ? 17.656 19.438 34.312 1 92.25 736 SER B CA 1
ATOM 13464 C C . SER B 1 736 ? 17.312 20.438 33.219 1 92.25 736 SER B C 1
ATOM 13466 O O . SER B 1 736 ? 16.156 20.828 33.062 1 92.25 736 SER B O 1
ATOM 13468 N N . GLU B 1 737 ? 18.328 20.766 32.469 1 93.38 737 GLU B N 1
ATOM 13469 C CA . GLU B 1 737 ? 18.125 21.703 31.375 1 93.38 737 GLU B CA 1
ATOM 13470 C C . GLU B 1 737 ? 17.453 21.031 30.188 1 93.38 737 GLU B C 1
ATOM 13472 O O . GLU B 1 737 ? 16.688 21.672 29.438 1 93.38 737 GLU B O 1
ATOM 13477 N N . ILE B 1 738 ? 17.75 19.766 30.031 1 93.75 738 ILE B N 1
ATOM 13478 C CA . ILE B 1 738 ? 17.078 19.031 28.953 1 93.75 738 ILE B CA 1
ATOM 13479 C C . ILE B 1 738 ? 15.57 19 29.219 1 93.75 738 ILE B C 1
ATOM 13481 O O . ILE B 1 738 ? 14.773 19.219 28.297 1 93.75 738 ILE B O 1
ATOM 13485 N N . MET B 1 739 ? 15.156 18.891 30.422 1 91.12 739 MET B N 1
ATOM 13486 C CA . MET B 1 739 ? 13.75 18.781 30.797 1 91.12 739 MET B CA 1
ATOM 13487 C C . MET B 1 739 ? 13.078 20.156 30.797 1 91.12 739 MET B C 1
ATOM 13489 O O . MET B 1 739 ? 11.867 20.25 30.625 1 91.12 739 MET B O 1
ATOM 13493 N N . ALA B 1 740 ? 13.93 21.156 30.906 1 91.81 740 ALA B N 1
ATOM 13494 C CA . ALA B 1 740 ? 13.406 22.516 31 1 91.81 740 ALA B CA 1
ATOM 13495 C C . ALA B 1 740 ? 12.945 23.031 29.641 1 91.81 740 ALA B C 1
ATOM 13497 O O . ALA B 1 740 ? 12 23.828 29.562 1 91.81 740 ALA B O 1
ATOM 13498 N N . TYR B 1 741 ? 13.688 22.625 28.688 1 94 741 TYR B N 1
ATOM 13499 C CA . TYR B 1 741 ? 13.344 23.062 27.344 1 94 741 TYR B CA 1
ATOM 13500 C C . TYR B 1 741 ? 12.609 21.969 26.578 1 94 741 TYR B C 1
ATOM 13502 O O . TYR B 1 741 ? 13.203 20.969 26.188 1 94 741 TYR B O 1
ATOM 13510 N N . PRO B 1 742 ? 11.367 22.109 26.25 1 92.75 742 PRO B N 1
ATOM 13511 C CA . PRO B 1 742 ? 10.539 21.062 25.656 1 92.75 742 PRO B CA 1
ATOM 13512 C C . PRO B 1 742 ? 11.07 20.578 24.297 1 92.75 742 PRO B C 1
ATOM 13514 O O . PRO B 1 742 ? 11.047 19.391 24 1 92.75 742 PRO B O 1
ATOM 13517 N N . LYS B 1 743 ? 11.492 21.531 23.438 1 95.19 743 LYS B N 1
ATOM 13518 C CA . LYS B 1 743 ? 12.008 21.156 22.125 1 95.19 743 LYS B CA 1
ATOM 13519 C C . LYS B 1 743 ? 13.266 20.297 22.266 1 95.19 743 LYS B C 1
ATOM 13521 O O . LYS B 1 743 ? 13.453 19.344 21.516 1 95.19 743 LYS B O 1
ATOM 13526 N N . LEU B 1 744 ? 14.125 20.703 23.203 1 96.19 744 LEU B N 1
ATOM 13527 C CA . LEU B 1 744 ? 15.344 19.953 23.469 1 96.19 744 LEU B CA 1
ATOM 13528 C C . LEU B 1 744 ? 15.023 18.562 24.016 1 96.19 744 LEU B C 1
ATOM 13530 O O . LEU B 1 744 ? 15.648 17.578 23.609 1 96.19 744 LEU B O 1
ATOM 13534 N N . CYS B 1 745 ? 14.039 18.516 24.859 1 95.31 745 CYS B N 1
ATOM 13535 C CA . CYS B 1 745 ? 13.609 17.25 25.438 1 95.31 745 CYS B CA 1
ATOM 13536 C C . CYS B 1 745 ? 13.078 16.297 24.375 1 95.31 745 CYS B C 1
ATOM 13538 O O . CYS B 1 745 ? 13.445 15.125 24.344 1 95.31 745 CYS B O 1
ATOM 13540 N N . ARG B 1 746 ? 12.312 16.781 23.516 1 96.12 746 ARG B N 1
ATOM 13541 C CA . ARG B 1 746 ? 11.742 15.984 22.453 1 96.12 746 ARG B CA 1
ATOM 13542 C C . ARG B 1 746 ? 12.82 15.484 21.5 1 96.12 746 ARG B C 1
ATOM 13544 O O . ARG B 1 746 ? 12.773 14.336 21.047 1 96.12 746 ARG B O 1
ATOM 13551 N N . ALA B 1 747 ? 13.734 16.312 21.203 1 97.56 747 ALA B N 1
ATOM 13552 C CA . ALA B 1 747 ? 14.836 15.922 20.312 1 97.56 747 ALA B CA 1
ATOM 13553 C C . ALA B 1 747 ? 15.688 14.828 20.938 1 97.56 747 ALA B C 1
ATOM 13555 O O . ALA B 1 747 ? 16.078 13.867 20.266 1 97.56 747 ALA B O 1
ATOM 13556 N N . TYR B 1 748 ? 15.961 14.992 22.219 1 97.44 748 TYR B N 1
ATOM 13557 C CA . TYR B 1 748 ? 16.812 14.031 22.922 1 97.44 748 TYR B CA 1
ATOM 13558 C C . TYR B 1 748 ? 16.156 12.656 22.953 1 97.44 748 TYR B C 1
ATOM 13560 O O . TYR B 1 748 ? 16.766 11.672 22.531 1 97.44 748 TYR B O 1
ATOM 13568 N N . TYR B 1 749 ? 14.953 12.555 23.406 1 96.62 749 TYR B N 1
ATOM 13569 C CA . TYR B 1 749 ? 14.312 11.258 23.547 1 96.62 749 TYR B CA 1
ATOM 13570 C C . TYR B 1 749 ? 13.922 10.695 22.188 1 96.62 749 TYR B C 1
ATOM 13572 O O . TYR B 1 749 ? 13.852 9.484 22 1 96.62 749 TYR B O 1
ATOM 13580 N N . GLY B 1 750 ? 13.648 11.625 21.234 1 96.06 750 GLY B N 1
ATOM 13581 C CA . GLY B 1 750 ? 13.453 11.156 19.875 1 96.06 750 GLY B CA 1
ATOM 13582 C C . GLY B 1 750 ? 14.672 10.453 19.297 1 96.06 750 GLY B C 1
ATOM 13583 O O . GLY B 1 750 ? 14.547 9.422 18.641 1 96.06 750 GLY B O 1
ATOM 13584 N N . LEU B 1 751 ? 15.805 10.992 19.562 1 97.56 751 LEU B N 1
ATOM 13585 C CA . LEU B 1 751 ? 17.062 10.391 19.125 1 97.56 751 LEU B CA 1
ATOM 13586 C C . LEU B 1 751 ? 17.297 9.047 19.828 1 97.56 751 LEU B C 1
ATOM 13588 O O . LEU B 1 751 ? 17.703 8.078 19.188 1 97.56 751 LEU B O 1
ATOM 13592 N N . MET B 1 752 ? 16.984 8.969 21.094 1 96.88 752 MET B N 1
ATOM 13593 C CA . MET B 1 752 ? 17.172 7.723 21.828 1 96.88 752 MET B CA 1
ATOM 13594 C C . MET B 1 752 ? 16.281 6.625 21.266 1 96.88 752 MET B C 1
ATOM 13596 O O . MET B 1 752 ? 16.719 5.488 21.094 1 96.88 752 MET B O 1
ATOM 13600 N N . GLU B 1 753 ? 15.07 6.961 21.016 1 95.94 753 GLU B N 1
ATOM 13601 C CA . GLU B 1 753 ? 14.148 5.984 20.453 1 95.94 753 GLU B CA 1
ATOM 13602 C C . GLU B 1 753 ? 14.672 5.43 19.125 1 95.94 753 GLU B C 1
ATOM 13604 O O . GLU B 1 753 ? 14.664 4.219 18.906 1 95.94 753 GLU B O 1
ATOM 13609 N N . THR B 1 754 ? 15.172 6.316 18.297 1 96.25 754 THR B N 1
ATOM 13610 C CA . THR B 1 754 ? 15.68 5.922 16.984 1 96.25 754 THR B CA 1
ATOM 13611 C C . THR B 1 754 ? 16.922 5.051 17.125 1 96.25 754 THR B C 1
ATOM 13613 O O . THR B 1 754 ? 17.078 4.059 16.406 1 96.25 754 THR B O 1
ATOM 13616 N N . LEU B 1 755 ? 17.766 5.418 17.969 1 96.25 755 LEU B N 1
ATOM 13617 C CA . LEU B 1 755 ? 19.016 4.699 18.172 1 96.25 755 LEU B CA 1
ATOM 13618 C C . LEU B 1 755 ? 18.766 3.287 18.688 1 96.25 755 LEU B C 1
ATOM 13620 O O . LEU B 1 755 ? 19.344 2.322 18.188 1 96.25 755 LEU B O 1
ATOM 13624 N N . PHE B 1 756 ? 17.859 3.137 19.594 1 96.31 756 PHE B N 1
ATOM 13625 C CA . PHE B 1 756 ? 17.641 1.827 20.203 1 96.31 756 PHE B CA 1
ATOM 13626 C C . PHE B 1 756 ? 16.703 0.987 19.344 1 96.31 756 PHE B C 1
ATOM 13628 O O . PHE B 1 756 ? 16.547 -0.213 19.578 1 96.31 756 PHE B O 1
ATOM 13635 N N . GLN B 1 757 ? 16.172 1.552 18.391 1 93.06 757 GLN B N 1
ATOM 13636 C CA . GLN B 1 757 ? 15.32 0.797 17.469 1 93.06 757 GLN B CA 1
ATOM 13637 C C . GLN B 1 757 ? 16.156 -0.013 16.484 1 93.06 757 GLN B C 1
ATOM 13639 O O . GLN B 1 757 ? 15.898 -1.196 16.266 1 93.06 757 GLN B O 1
ATOM 13644 N N . GLU B 1 758 ? 17.172 0.632 15.969 1 90.38 758 GLU B N 1
ATOM 13645 C CA . GLU B 1 758 ? 17.875 -0.05 14.883 1 90.38 758 GLU B CA 1
ATOM 13646 C C . GLU B 1 758 ? 19.375 -0.086 15.148 1 90.38 758 GLU B C 1
ATOM 13648 O O . GLU B 1 758 ? 20.109 -0.874 14.531 1 90.38 758 GLU B O 1
ATOM 13653 N N . HIS B 1 759 ? 19.906 0.635 16.047 1 92.44 759 HIS B N 1
ATOM 13654 C CA . HIS B 1 759 ? 21.359 0.787 16.203 1 92.44 759 HIS B CA 1
ATOM 13655 C C . HIS B 1 759 ? 21.812 0.425 17.609 1 92.44 759 HIS B C 1
ATOM 13657 O O . HIS B 1 759 ? 22.75 1.023 18.141 1 92.44 759 HIS B O 1
ATOM 13663 N N . THR B 1 760 ? 21.125 -0.478 18.234 1 93.06 760 THR B N 1
ATOM 13664 C CA . THR B 1 760 ? 21.469 -0.886 19.578 1 93.06 760 THR B CA 1
ATOM 13665 C C . THR B 1 760 ? 22.859 -1.512 19.625 1 93.06 760 THR B C 1
ATOM 13667 O O . THR B 1 760 ? 23.625 -1.27 20.562 1 93.06 760 THR B O 1
ATOM 13670 N N . HIS B 1 761 ? 23.203 -2.234 18.531 1 90.75 761 HIS B N 1
ATOM 13671 C CA . HIS B 1 761 ? 24.5 -2.898 18.438 1 90.75 761 HIS B CA 1
ATOM 13672 C C . HIS B 1 761 ? 25.641 -1.885 18.453 1 90.75 761 HIS B C 1
ATOM 13674 O O . HIS B 1 761 ? 26.688 -2.139 19.047 1 90.75 761 HIS B O 1
ATOM 13680 N N . THR B 1 762 ? 25.391 -0.734 17.906 1 90.5 762 THR B N 1
ATOM 13681 C CA . THR B 1 762 ? 26.406 0.302 17.812 1 90.5 762 THR B CA 1
ATOM 13682 C C . THR B 1 762 ? 26.5 1.083 19.125 1 90.5 762 THR B C 1
ATOM 13684 O O . THR B 1 762 ? 27.594 1.426 19.578 1 90.5 762 THR B O 1
ATOM 13687 N N . ILE B 1 763 ? 25.406 1.298 19.766 1 92.5 763 ILE B N 1
ATOM 13688 C CA . ILE B 1 763 ? 25.344 2.139 20.969 1 92.5 763 ILE B CA 1
ATOM 13689 C C . ILE B 1 763 ? 25.969 1.401 22.156 1 92.5 763 ILE B C 1
ATOM 13691 O O . ILE B 1 763 ? 26.609 2.016 23 1 92.5 763 ILE B O 1
ATOM 13695 N N . ILE B 1 764 ? 25.844 0.093 22.203 1 92.69 764 ILE B N 1
ATOM 13696 C CA . ILE B 1 764 ? 26.328 -0.69 23.328 1 92.69 764 ILE B CA 1
ATOM 13697 C C . ILE B 1 764 ? 27.859 -0.712 23.328 1 92.69 764 ILE B C 1
ATOM 13699 O O . ILE B 1 764 ? 28.484 -1.021 24.344 1 92.69 764 ILE B O 1
ATOM 13703 N N . LYS B 1 765 ? 28.484 -0.357 22.219 1 91.31 765 LYS B N 1
ATOM 13704 C CA . LYS B 1 765 ? 29.938 -0.394 22.094 1 91.31 765 LYS B CA 1
ATOM 13705 C C . LYS B 1 765 ? 30.578 0.871 22.672 1 91.31 765 LYS B C 1
ATOM 13707 O O . LYS B 1 765 ? 31.797 0.968 22.766 1 91.31 765 LYS B O 1
ATOM 13712 N N . PHE B 1 766 ? 29.75 1.802 23.062 1 92.56 766 PHE B N 1
ATOM 13713 C CA . PHE B 1 766 ? 30.25 3.027 23.672 1 92.56 766 PHE B CA 1
ATOM 13714 C C . PHE B 1 766 ? 30.812 2.75 25.062 1 92.56 766 PHE B C 1
ATOM 13716 O O . PHE B 1 766 ? 30.562 1.688 25.625 1 92.56 766 PHE B O 1
ATOM 13723 N N . GLU B 1 767 ? 31.562 3.699 25.562 1 92.44 767 GLU B N 1
ATOM 13724 C CA . GLU B 1 767 ? 32.125 3.574 26.891 1 92.44 767 GLU B CA 1
ATOM 13725 C C . GLU B 1 767 ? 31.031 3.436 27.953 1 92.44 767 GLU B C 1
ATOM 13727 O O . GLU B 1 767 ? 29.938 4.004 27.797 1 92.44 767 GLU B O 1
ATOM 13732 N N . THR B 1 768 ? 31.266 2.738 29 1 93.25 768 THR B N 1
ATOM 13733 C CA . THR B 1 768 ? 30.297 2.369 30.016 1 93.25 768 THR B CA 1
ATOM 13734 C C . THR B 1 768 ? 29.703 3.613 30.672 1 93.25 768 THR B C 1
ATOM 13736 O O . THR B 1 768 ? 28.484 3.701 30.859 1 93.25 768 THR B O 1
ATOM 13739 N N . PRO B 1 769 ? 30.516 4.605 30.891 1 92 769 PRO B N 1
ATOM 13740 C CA . PRO B 1 769 ? 29.922 5.781 31.531 1 92 769 PRO B CA 1
ATOM 13741 C C . PRO B 1 769 ? 28.906 6.488 30.641 1 92 769 PRO B C 1
ATOM 13743 O O . PRO B 1 769 ? 27.891 6.984 31.141 1 92 769 PRO B O 1
ATOM 13746 N N . ILE B 1 770 ? 29.203 6.535 29.422 1 93.19 770 ILE B N 1
ATOM 13747 C CA . ILE B 1 770 ? 28.297 7.168 28.469 1 93.19 770 ILE B CA 1
ATOM 13748 C C . ILE B 1 770 ? 27 6.363 28.391 1 93.19 770 ILE B C 1
ATOM 13750 O O . ILE B 1 770 ? 25.906 6.93 28.453 1 93.19 770 ILE B O 1
ATOM 13754 N N . PHE B 1 771 ? 27.125 5.094 28.297 1 94.31 771 PHE B N 1
ATOM 13755 C CA . PHE B 1 771 ? 25.969 4.223 28.172 1 94.31 771 PHE B CA 1
ATOM 13756 C C . PHE B 1 771 ? 25.094 4.301 29.438 1 94.31 771 PHE B C 1
ATOM 13758 O O . PHE B 1 771 ? 23.875 4.355 29.344 1 94.31 771 PHE B O 1
ATOM 13765 N N . LEU B 1 772 ? 25.719 4.375 30.594 1 92.31 772 LEU B N 1
ATOM 13766 C CA . LEU B 1 772 ? 24.984 4.441 31.844 1 92.31 772 LEU B CA 1
ATOM 13767 C C . LEU B 1 772 ? 24.266 5.777 31.984 1 92.31 772 LEU B C 1
ATOM 13769 O O . LEU B 1 772 ? 23.172 5.844 32.562 1 92.31 772 LEU B O 1
ATOM 13773 N N . GLN B 1 773 ? 24.953 6.793 31.5 1 93.19 773 GLN B N 1
ATOM 13774 C CA . GLN B 1 773 ? 24.297 8.094 31.531 1 93.19 773 GLN B CA 1
ATOM 13775 C C . GLN B 1 773 ? 23.016 8.094 30.688 1 93.19 773 GLN B C 1
ATOM 13777 O O . GLN B 1 773 ? 22.016 8.688 31.078 1 93.19 773 GLN B O 1
ATOM 13782 N N . ILE B 1 774 ? 23.078 7.469 29.562 1 94.62 774 ILE B N 1
ATOM 13783 C CA . ILE B 1 774 ? 21.922 7.352 28.688 1 94.62 774 ILE B CA 1
ATOM 13784 C C . ILE B 1 774 ? 20.812 6.555 29.391 1 94.62 774 ILE B C 1
ATOM 13786 O O . ILE B 1 774 ? 19.656 6.969 29.406 1 94.62 774 ILE B O 1
ATOM 13790 N N . LEU B 1 775 ? 21.172 5.48 30.016 1 93.44 775 LEU B N 1
ATOM 13791 C CA . LEU B 1 775 ? 20.203 4.625 30.703 1 93.44 775 LEU B CA 1
ATOM 13792 C C . LEU B 1 775 ? 19.562 5.355 31.875 1 93.44 775 LEU B C 1
ATOM 13794 O O . LEU B 1 775 ? 18.359 5.215 32.094 1 93.44 775 LEU B O 1
ATOM 13798 N N . LYS B 1 776 ? 20.359 6.082 32.531 1 91.69 776 LYS B N 1
ATOM 13799 C CA . LYS B 1 776 ? 19.844 6.852 33.656 1 91.69 776 LYS B CA 1
ATOM 13800 C C . LYS B 1 776 ? 18.844 7.902 33.188 1 91.69 776 LYS B C 1
ATOM 13802 O O . LYS B 1 776 ? 17.828 8.141 33.844 1 91.69 776 LYS B O 1
ATOM 13807 N N . SER B 1 777 ? 19.219 8.516 32.094 1 93.44 777 SER B N 1
ATOM 13808 C CA . SER B 1 777 ? 18.297 9.5 31.547 1 93.44 777 SER B CA 1
ATOM 13809 C C . SER B 1 777 ? 16.969 8.852 31.156 1 93.44 777 SER B C 1
ATOM 13811 O O . SER B 1 777 ? 15.914 9.461 31.312 1 93.44 777 SER B O 1
ATOM 13813 N N . LEU B 1 778 ? 16.969 7.645 30.609 1 94.31 778 LEU B N 1
ATOM 13814 C CA . LEU B 1 778 ? 15.75 6.93 30.234 1 94.31 778 LEU B CA 1
ATOM 13815 C C . LEU B 1 778 ? 14.945 6.52 31.453 1 94.31 778 LEU B C 1
ATOM 13817 O O . LEU B 1 778 ? 13.711 6.586 31.453 1 94.31 778 LEU B O 1
ATOM 13821 N N . GLU B 1 779 ? 15.672 6.133 32.469 1 91.06 779 GLU B N 1
ATOM 13822 C CA . GLU B 1 779 ? 15.008 5.762 33.719 1 91.06 779 GLU B CA 1
ATOM 13823 C C . GLU B 1 779 ? 14.266 6.953 34.312 1 91.06 779 GLU B C 1
ATOM 13825 O O . GLU B 1 779 ? 13.102 6.824 34.719 1 91.06 779 GLU B O 1
ATOM 13830 N N . GLU B 1 780 ? 14.938 8.062 34.281 1 89.69 780 GLU B N 1
ATOM 13831 C CA . GLU B 1 780 ? 14.32 9.273 34.812 1 89.69 780 GLU B CA 1
ATOM 13832 C C . GLU B 1 780 ? 13.156 9.734 33.938 1 89.69 780 GLU B C 1
ATOM 13834 O O . GLU B 1 780 ? 12.195 10.328 34.438 1 89.69 780 GLU B O 1
ATOM 13839 N N . GLY B 1 781 ? 13.258 9.516 32.688 1 89.81 781 GLY B N 1
ATOM 13840 C CA . GLY B 1 781 ? 12.234 9.922 31.75 1 89.81 781 GLY B CA 1
ATOM 13841 C C . GLY B 1 781 ? 10.938 9.141 31.891 1 89.81 781 GLY B C 1
ATOM 13842 O O . GLY B 1 781 ? 9.883 9.578 31.438 1 89.81 781 GLY B O 1
ATOM 13843 N N . VAL B 1 782 ? 10.898 7.984 32.562 1 88 782 VAL B N 1
ATOM 13844 C CA . VAL B 1 782 ? 9.727 7.129 32.719 1 88 782 VAL B CA 1
ATOM 13845 C C . VAL B 1 782 ? 8.633 7.875 33.5 1 88 782 VAL B C 1
ATOM 13847 O O . VAL B 1 782 ? 7.445 7.66 33.25 1 88 782 VAL B O 1
ATOM 13850 N N . SER B 1 783 ? 9.016 8.828 34.25 1 84.62 783 SER B N 1
ATOM 13851 C CA . SER B 1 783 ? 8.086 9.531 35.125 1 84.62 783 SER B CA 1
ATOM 13852 C C . SER B 1 783 ? 7.539 10.789 34.438 1 84.62 783 SER B C 1
ATOM 13854 O O . SER B 1 783 ? 6.789 11.555 35.062 1 84.62 783 SER B O 1
ATOM 13856 N N . ILE B 1 784 ? 7.957 10.945 33.188 1 86.81 784 ILE B N 1
ATOM 13857 C CA . ILE B 1 784 ? 7.508 12.133 32.469 1 86.81 784 ILE B CA 1
ATOM 13858 C C . ILE B 1 784 ? 6.008 12.031 32.188 1 86.81 784 ILE B C 1
ATOM 13860 O O . ILE B 1 784 ? 5.5 10.961 31.859 1 86.81 784 ILE B O 1
ATOM 13864 N N . GLU B 1 785 ? 5.289 13.062 32.281 1 80.12 785 GLU B N 1
ATOM 13865 C CA . GLU B 1 785 ? 3.832 13.102 32.188 1 80.12 785 GLU B CA 1
ATOM 13866 C C . GLU B 1 785 ? 3.367 13.172 30.75 1 80.12 785 GLU B C 1
ATOM 13868 O O . GLU B 1 785 ? 2.279 12.695 30.422 1 80.12 785 GLU B O 1
ATOM 13873 N N . ASP B 1 786 ? 4.184 13.75 29.906 1 87.88 786 ASP B N 1
ATOM 13874 C CA . ASP B 1 786 ? 3.818 13.836 28.5 1 87.88 786 ASP B CA 1
ATOM 13875 C C . ASP B 1 786 ? 3.674 12.453 27.875 1 87.88 786 ASP B C 1
ATOM 13877 O O . ASP B 1 786 ? 4.629 11.672 27.859 1 87.88 786 ASP B O 1
ATOM 13881 N N . LEU B 1 787 ? 2.461 12.102 27.375 1 87.12 787 LEU B N 1
ATOM 13882 C CA . LEU B 1 787 ? 2.145 10.766 26.891 1 87.12 787 LEU B CA 1
ATOM 13883 C C . LEU B 1 787 ? 3.006 10.414 25.688 1 87.12 787 LEU B C 1
ATOM 13885 O O . LEU B 1 787 ? 3.461 9.273 25.547 1 87.12 787 LEU B O 1
ATOM 13889 N N . GLY B 1 788 ? 3.225 11.398 24.812 1 90.56 788 GLY B N 1
ATOM 13890 C CA . GLY B 1 788 ? 4.055 11.148 23.641 1 90.56 788 GLY B CA 1
ATOM 13891 C C . GLY B 1 788 ? 5.488 10.805 23.984 1 90.56 788 GLY B C 1
ATOM 13892 O O . GLY B 1 788 ? 6.059 9.859 23.453 1 90.56 788 GLY B O 1
ATOM 13893 N N . LEU B 1 789 ? 6.027 11.531 24.891 1 93.5 789 LEU B N 1
ATOM 13894 C CA . LEU B 1 789 ? 7.402 11.312 25.328 1 93.5 789 LEU B CA 1
ATOM 13895 C C . LEU B 1 789 ? 7.523 10.008 26.109 1 93.5 789 LEU B C 1
ATOM 13897 O O . LEU B 1 789 ? 8.484 9.258 25.922 1 93.5 789 LEU B O 1
ATOM 13901 N N . SER B 1 790 ? 6.543 9.773 26.984 1 92.38 790 SER B N 1
ATOM 13902 C CA . SER B 1 790 ? 6.547 8.531 27.75 1 92.38 790 SER B CA 1
ATOM 13903 C C . SER B 1 790 ? 6.535 7.312 26.844 1 92.38 790 SER B C 1
ATOM 13905 O O . SER B 1 790 ? 7.246 6.34 27.094 1 92.38 790 SER B O 1
ATOM 13907 N N . SER B 1 791 ? 5.781 7.363 25.828 1 94 791 SER B N 1
ATOM 13908 C CA . SER B 1 791 ? 5.699 6.258 24.875 1 94 791 SER B CA 1
ATOM 13909 C C . SER B 1 791 ? 7.023 6.047 24.156 1 94 791 SER B C 1
ATOM 13911 O O . SER B 1 791 ? 7.43 4.91 23.906 1 94 791 SER B O 1
ATOM 13913 N N . GLN B 1 792 ? 7.695 7.137 23.812 1 95.12 792 GLN B N 1
ATOM 13914 C CA . GLN B 1 792 ? 8.992 7.051 23.141 1 95.12 792 GLN B CA 1
ATOM 13915 C C . GLN B 1 792 ? 10.031 6.41 24.062 1 95.12 792 GLN B C 1
ATOM 13917 O O . GLN B 1 792 ? 10.844 5.594 23.609 1 95.12 792 GLN B O 1
ATOM 13922 N N . ILE B 1 793 ? 10.016 6.824 25.25 1 95.75 793 ILE B N 1
ATOM 13923 C CA . ILE B 1 793 ? 10.953 6.301 26.234 1 95.75 793 ILE B CA 1
ATOM 13924 C C . ILE B 1 793 ? 10.703 4.809 26.453 1 95.75 793 ILE B C 1
ATOM 13926 O O . ILE B 1 793 ? 11.641 4.012 26.469 1 95.75 793 ILE B O 1
ATOM 13930 N N . CYS B 1 794 ? 9.414 4.418 26.547 1 95.38 794 CYS B N 1
ATOM 13931 C CA . CYS B 1 794 ? 9.062 3.014 26.719 1 95.38 794 CYS B CA 1
ATOM 13932 C C . CYS B 1 794 ? 9.508 2.191 25.516 1 95.38 794 CYS B C 1
ATOM 13934 O O . CYS B 1 794 ? 10.008 1.076 25.672 1 95.38 794 CYS B O 1
ATOM 13936 N N . ALA B 1 795 ? 9.359 2.762 24.391 1 95.81 795 ALA B N 1
ATOM 13937 C CA . ALA B 1 795 ? 9.773 2.066 23.188 1 95.81 795 ALA B CA 1
ATOM 13938 C C . ALA B 1 795 ? 11.289 1.844 23.172 1 95.81 795 ALA B C 1
ATOM 13940 O O . ALA B 1 795 ? 11.758 0.766 22.797 1 95.81 795 ALA B O 1
ATOM 13941 N N . ALA B 1 796 ? 11.992 2.859 23.531 1 97.06 796 ALA B N 1
ATOM 13942 C CA . ALA B 1 796 ? 13.445 2.756 23.594 1 97.06 796 ALA B CA 1
ATOM 13943 C C . ALA B 1 796 ? 13.883 1.671 24.562 1 97.06 796 ALA B C 1
ATOM 13945 O O . ALA B 1 796 ? 14.734 0.839 24.25 1 97.06 796 ALA B O 1
ATOM 13946 N N . LEU B 1 797 ? 13.281 1.633 25.688 1 96.44 797 LEU B N 1
ATOM 13947 C CA . LEU B 1 797 ? 13.609 0.653 26.719 1 96.44 797 LEU B CA 1
ATOM 13948 C C . LEU B 1 797 ? 13.195 -0.75 26.281 1 96.44 797 LEU B C 1
ATOM 13950 O O . LEU B 1 797 ? 13.938 -1.711 26.484 1 96.44 797 LEU B O 1
ATOM 13954 N N . ASP B 1 798 ? 11.992 -0.855 25.734 1 96.38 798 ASP B N 1
ATOM 13955 C CA . ASP B 1 798 ? 11.531 -2.145 25.234 1 96.38 798 ASP B CA 1
ATOM 13956 C C . ASP B 1 798 ? 12.5 -2.725 24.219 1 96.38 798 ASP B C 1
ATOM 13958 O O . ASP B 1 798 ? 12.875 -3.898 24.297 1 96.38 798 ASP B O 1
ATOM 13962 N N . ASN B 1 799 ? 12.953 -1.914 23.328 1 95.88 799 ASN B N 1
ATOM 13963 C CA . ASN B 1 799 ? 13.867 -2.369 22.281 1 95.88 799 ASN B CA 1
ATOM 13964 C C . ASN B 1 799 ? 15.219 -2.771 22.875 1 95.88 799 ASN B C 1
ATOM 13966 O O . ASN B 1 799 ? 15.797 -3.785 22.469 1 95.88 799 ASN B O 1
ATOM 13970 N N . LEU B 1 800 ? 15.719 -2.006 23.734 1 95.94 800 LEU B N 1
ATOM 13971 C CA . LEU B 1 800 ? 17.016 -2.279 24.359 1 95.94 800 LEU B CA 1
ATOM 13972 C C . LEU B 1 800 ? 16.984 -3.611 25.109 1 95.94 800 LEU B C 1
ATOM 13974 O O . LEU B 1 800 ? 17.844 -4.465 24.891 1 95.94 800 LEU B O 1
ATOM 13978 N N . PHE B 1 801 ? 15.969 -3.83 25.875 1 95.69 801 PHE B N 1
ATOM 13979 C CA . PHE B 1 801 ? 15.938 -5.012 26.719 1 95.69 801 PHE B CA 1
ATOM 13980 C C . PHE B 1 801 ? 15.477 -6.234 25.938 1 95.69 801 PHE B C 1
ATOM 13982 O O . PHE B 1 801 ? 15.836 -7.367 26.266 1 95.69 801 PHE B O 1
ATOM 13989 N N . THR B 1 802 ? 14.641 -6.035 24.953 1 95.31 802 THR B N 1
ATOM 13990 C CA . THR B 1 802 ? 14.344 -7.141 24.062 1 95.31 802 THR B CA 1
ATOM 13991 C C . THR B 1 802 ? 15.609 -7.609 23.344 1 95.31 802 THR B C 1
ATOM 13993 O O . THR B 1 802 ? 15.836 -8.812 23.188 1 95.31 802 THR B O 1
ATOM 13996 N N . PHE B 1 803 ? 16.406 -6.625 22.938 1 94.75 803 PHE B N 1
ATOM 13997 C CA . PHE B 1 803 ? 17.688 -6.941 22.328 1 94.75 803 PHE B CA 1
ATOM 13998 C C . PHE B 1 803 ? 18.562 -7.727 23.312 1 94.75 803 PHE B C 1
ATOM 14000 O O . PHE B 1 803 ? 19.172 -8.727 22.922 1 94.75 803 PHE B O 1
ATOM 14007 N N . TYR B 1 804 ? 18.625 -7.289 24.484 1 94.56 804 TYR B N 1
ATOM 14008 C CA . TYR B 1 804 ? 19.422 -7.977 25.5 1 94.56 804 TYR B CA 1
ATOM 14009 C C . TYR B 1 804 ? 18.922 -9.398 25.703 1 94.56 804 TYR B C 1
ATOM 14011 O O . TYR B 1 804 ? 19.719 -10.344 25.734 1 94.56 804 TYR B O 1
ATOM 14019 N N . TYR B 1 805 ? 17.594 -9.57 25.781 1 94.19 805 TYR B N 1
ATOM 14020 C CA . TYR B 1 805 ? 16.984 -10.883 25.969 1 94.19 805 TYR B CA 1
ATOM 14021 C C . TYR B 1 805 ? 17.344 -11.828 24.828 1 94.19 805 TYR B C 1
ATOM 14023 O O . TYR B 1 805 ? 17.766 -12.969 25.062 1 94.19 805 TYR B O 1
ATOM 14031 N N . THR B 1 806 ? 17.25 -11.352 23.609 1 90.88 806 THR B N 1
ATOM 14032 C CA . THR B 1 806 ? 17.484 -12.164 22.438 1 90.88 806 THR B CA 1
ATOM 14033 C C . THR B 1 806 ? 18.969 -12.539 22.312 1 90.88 806 THR B C 1
ATOM 14035 O O . THR B 1 806 ? 19.312 -13.68 22 1 90.88 806 THR B O 1
ATOM 14038 N N . GLN B 1 807 ? 19.859 -11.578 22.625 1 91.69 807 GLN B N 1
ATOM 14039 C CA . GLN B 1 807 ? 21.281 -11.82 22.531 1 91.69 807 GLN B CA 1
ATOM 14040 C C . GLN B 1 807 ? 21.781 -12.68 23.688 1 91.69 807 GLN B C 1
ATOM 14042 O O . GLN B 1 807 ? 22.734 -13.453 23.531 1 91.69 807 GLN B O 1
ATOM 14047 N N . ALA B 1 808 ? 21.156 -12.547 24.766 1 91.5 808 ALA B N 1
ATOM 14048 C CA . ALA B 1 808 ? 21.547 -13.328 25.922 1 91.5 808 ALA B CA 1
ATOM 14049 C C . ALA B 1 808 ? 21.203 -14.805 25.734 1 91.5 808 ALA B C 1
ATOM 14051 O O . ALA B 1 808 ? 21.953 -15.688 26.156 1 91.5 808 ALA B O 1
ATOM 14052 N N . LYS B 1 809 ? 20.062 -15.102 25.156 1 87.06 809 LYS B N 1
ATOM 14053 C CA . LYS B 1 809 ? 19.656 -16.469 24.875 1 87.06 809 LYS B CA 1
ATOM 14054 C C . LYS B 1 809 ? 20.656 -17.172 23.953 1 87.06 809 LYS B C 1
ATOM 14056 O O . LYS B 1 809 ? 20.906 -18.375 24.109 1 87.06 809 LYS B O 1
ATOM 14061 N N . LYS B 1 810 ? 21.359 -16.422 23.109 1 86.19 810 LYS B N 1
ATOM 14062 C CA . LYS B 1 810 ? 22.297 -16.984 22.141 1 86.19 810 LYS B CA 1
ATOM 14063 C C . LYS B 1 810 ? 23.734 -16.875 22.641 1 86.19 810 LYS B C 1
ATOM 14065 O O . LYS B 1 810 ? 24.672 -17.328 21.984 1 86.19 810 LYS B O 1
ATOM 14070 N N . ASN B 1 811 ? 23.922 -16.281 23.656 1 88.81 811 ASN B N 1
ATOM 14071 C CA . ASN B 1 811 ? 25.234 -16.094 24.281 1 88.81 811 ASN B CA 1
ATOM 14072 C C . ASN B 1 811 ? 26.203 -15.43 23.312 1 88.81 811 ASN B C 1
ATOM 14074 O O . ASN B 1 811 ? 27.297 -15.945 23.078 1 88.81 811 ASN B O 1
ATOM 14078 N N . THR B 1 812 ? 25.797 -14.305 22.781 1 90.25 812 THR B N 1
ATOM 14079 C CA . THR B 1 812 ? 26.594 -13.57 21.812 1 90.25 812 THR B CA 1
ATOM 14080 C C . THR B 1 812 ? 27.531 -12.586 22.516 1 90.25 812 THR B C 1
ATOM 14082 O O . THR B 1 812 ? 27.328 -12.273 23.688 1 90.25 812 THR B O 1
ATOM 14085 N N . PRO B 1 813 ? 28.531 -12.094 21.828 1 91.19 813 PRO B N 1
ATOM 14086 C CA . PRO B 1 813 ? 29.422 -11.086 22.406 1 91.19 813 PRO B CA 1
ATOM 14087 C C . PRO B 1 813 ? 28.688 -9.805 22.797 1 91.19 813 PRO B C 1
ATOM 14089 O O . PRO B 1 813 ? 29.031 -9.156 23.781 1 91.19 813 PRO B O 1
ATOM 14092 N N . ASP B 1 814 ? 27.672 -9.414 22.109 1 92 814 ASP B N 1
ATOM 14093 C CA . ASP B 1 814 ? 26.875 -8.234 22.406 1 92 814 ASP B CA 1
ATOM 14094 C C . ASP B 1 814 ? 26.172 -8.391 23.766 1 92 814 ASP B C 1
ATOM 14096 O O . ASP B 1 814 ? 26.047 -7.426 24.516 1 92 814 ASP B O 1
ATOM 14100 N N . ALA B 1 815 ? 25.703 -9.625 24.062 1 93 815 ALA B N 1
ATOM 14101 C CA . ALA B 1 815 ? 25.047 -9.898 25.344 1 93 815 ALA B CA 1
ATOM 14102 C C . ALA B 1 815 ? 26.031 -9.75 26.5 1 93 815 ALA B C 1
ATOM 14104 O O . ALA B 1 815 ? 25.672 -9.227 27.562 1 93 815 ALA B O 1
ATOM 14105 N N . GLN B 1 816 ? 27.266 -10.164 26.281 1 93.94 816 GLN B N 1
ATOM 14106 C CA . GLN B 1 816 ? 28.297 -10.062 27.312 1 93.94 816 GLN B CA 1
ATOM 14107 C C . GLN B 1 816 ? 28.656 -8.609 27.578 1 93.94 816 GLN B C 1
ATOM 14109 O O . GLN B 1 816 ? 28.828 -8.211 28.734 1 93.94 816 GLN B O 1
ATOM 14114 N N . LEU B 1 817 ? 28.734 -7.891 26.516 1 94.06 817 LEU B N 1
ATOM 14115 C CA . LEU B 1 817 ? 29.031 -6.469 26.656 1 94.06 817 LEU B CA 1
ATOM 14116 C C . LEU B 1 817 ? 27.922 -5.738 27.391 1 94.06 817 LEU B C 1
ATOM 14118 O O . LEU B 1 817 ? 28.203 -4.926 28.281 1 94.06 817 LEU B O 1
ATOM 14122 N N . LEU B 1 818 ? 26.688 -5.977 27.062 1 93.56 818 LEU B N 1
ATOM 14123 C CA . LEU B 1 818 ? 25.531 -5.344 27.703 1 93.56 818 LEU B CA 1
ATOM 14124 C C . LEU B 1 818 ? 25.438 -5.766 29.172 1 93.56 818 LEU B C 1
ATOM 14126 O O . LEU B 1 818 ? 25.109 -4.949 30.031 1 93.56 818 LEU B O 1
ATOM 14130 N N . ALA B 1 819 ? 25.75 -7.047 29.406 1 93 819 ALA B N 1
ATOM 14131 C CA . ALA B 1 819 ? 25.75 -7.547 30.781 1 93 819 ALA B CA 1
ATOM 14132 C C . ALA B 1 819 ? 26.812 -6.832 31.609 1 93 819 ALA B C 1
ATOM 14134 O O . ALA B 1 819 ? 26.594 -6.547 32.781 1 93 819 ALA B O 1
ATOM 14135 N N . SER B 1 820 ? 27.875 -6.574 31 1 93.69 820 SER B N 1
ATOM 14136 C CA . SER B 1 820 ? 28.953 -5.871 31.688 1 93.69 820 SER B CA 1
ATOM 14137 C C . SER B 1 820 ? 28.547 -4.445 32.031 1 93.69 820 SER B C 1
ATOM 14139 O O . SER B 1 820 ? 28.891 -3.943 33.125 1 93.69 820 SER B O 1
ATOM 14141 N N . HIS B 1 821 ? 27.781 -3.754 31.109 1 93.69 821 HIS B N 1
ATOM 14142 C CA . HIS B 1 821 ? 27.25 -2.42 31.391 1 93.69 821 HIS B CA 1
ATOM 14143 C C . HIS B 1 821 ? 26.234 -2.445 32.531 1 93.69 821 HIS B C 1
ATOM 14145 O O . HIS B 1 821 ? 26.297 -1.603 33.438 1 93.69 821 HIS B O 1
ATOM 14151 N N . LEU B 1 822 ? 25.391 -3.443 32.562 1 91.12 822 LEU B N 1
ATOM 14152 C CA . LEU B 1 822 ? 24.266 -3.51 33.5 1 91.12 822 LEU B CA 1
ATOM 14153 C C . LEU B 1 822 ? 24.75 -3.932 34.875 1 91.12 822 LEU B C 1
ATOM 14155 O O . LEU B 1 822 ? 24.109 -3.605 35.906 1 91.12 822 LEU B O 1
ATOM 14159 N N . LYS B 1 823 ? 25.859 -4.645 34.938 1 91.06 823 LYS B N 1
ATOM 14160 C CA . LYS B 1 823 ? 26.422 -5.094 36.188 1 91.06 823 LYS B CA 1
ATOM 14161 C C . LYS B 1 823 ? 26.875 -3.906 37.062 1 91.06 823 LYS B C 1
ATOM 14163 O O . LYS B 1 823 ? 26.922 -3.996 38.281 1 91.06 823 LYS B O 1
ATOM 14168 N N . GLN B 1 824 ? 27.156 -2.838 36.406 1 91.12 824 GLN B N 1
ATOM 14169 C CA . GLN B 1 824 ? 27.609 -1.648 37.125 1 91.12 824 GLN B CA 1
ATOM 14170 C C . GLN B 1 824 ? 26.438 -0.938 37.781 1 91.12 824 GLN B C 1
ATOM 14172 O O . GLN B 1 824 ? 26.625 -0.151 38.719 1 91.12 824 GLN B O 1
ATOM 14177 N N . ASN B 1 825 ? 25.266 -1.143 37.312 1 88.06 825 ASN B N 1
ATOM 14178 C CA . ASN B 1 825 ? 24.031 -0.622 37.906 1 88.06 825 ASN B CA 1
ATOM 14179 C C . ASN B 1 825 ? 22.969 -1.701 38 1 88.06 825 ASN B C 1
ATOM 14181 O O . ASN B 1 825 ? 21.969 -1.673 37.281 1 88.06 825 ASN B O 1
ATOM 14185 N N . ILE B 1 826 ? 23.016 -2.457 39 1 86.62 826 ILE B N 1
ATOM 14186 C CA . ILE B 1 826 ? 22.203 -3.662 39.125 1 86.62 826 ILE B CA 1
ATOM 14187 C C . ILE B 1 826 ? 20.781 -3.281 39.469 1 86.62 826 ILE B C 1
ATOM 14189 O O . ILE B 1 826 ? 19.828 -3.998 39.125 1 86.62 826 ILE B O 1
ATOM 14193 N N . ASP B 1 827 ? 20.594 -2.143 40.062 1 89.25 827 ASP B N 1
ATOM 14194 C CA . ASP B 1 827 ? 19.266 -1.757 40.562 1 89.25 827 ASP B CA 1
ATOM 14195 C C . ASP B 1 827 ? 18.453 -1.049 39.469 1 89.25 827 ASP B C 1
ATOM 14197 O O . ASP B 1 827 ? 17.312 -0.661 39.688 1 89.25 827 ASP B O 1
ATOM 14201 N N . LEU B 1 828 ? 19.016 -0.986 38.375 1 89.75 828 LEU B N 1
ATOM 14202 C CA . LEU B 1 828 ? 18.375 -0.222 37.312 1 89.75 828 LEU B CA 1
ATOM 14203 C C . LEU B 1 828 ? 17.062 -0.89 36.875 1 89.75 828 LEU B C 1
ATOM 14205 O O . LEU B 1 828 ? 16.016 -0.241 36.812 1 89.75 828 LEU B O 1
ATOM 14209 N N . ILE B 1 829 ? 17.094 -2.221 36.531 1 90.56 829 ILE B N 1
ATOM 14210 C CA . ILE B 1 829 ? 15.945 -2.951 36.031 1 90.56 829 ILE B CA 1
ATOM 14211 C C . ILE B 1 829 ? 14.867 -3.072 37.094 1 90.56 829 ILE B C 1
ATOM 14213 O O . ILE B 1 829 ? 13.703 -2.75 36.844 1 90.56 829 ILE B O 1
ATOM 14217 N N . PRO B 1 830 ? 15.273 -3.396 38.312 1 92.88 830 PRO B N 1
ATOM 14218 C CA . PRO B 1 830 ? 14.273 -3.457 39.375 1 92.88 830 PRO B CA 1
ATOM 14219 C C . PRO B 1 830 ? 13.617 -2.107 39.625 1 92.88 830 PRO B C 1
ATOM 14221 O O . PRO B 1 830 ? 12.398 -2.039 39.844 1 92.88 830 PRO B O 1
ATOM 14224 N N . ASN B 1 831 ? 14.375 -1.083 39.625 1 92.19 831 ASN B N 1
ATOM 14225 C CA . ASN B 1 831 ? 13.836 0.251 39.875 1 92.19 831 ASN B CA 1
ATOM 14226 C C . ASN B 1 831 ? 12.828 0.643 38.781 1 92.19 831 ASN B C 1
ATOM 14228 O O . ASN B 1 831 ? 11.781 1.221 39.094 1 92.19 831 ASN B O 1
ATOM 14232 N N . MET B 1 832 ? 13.195 0.327 37.594 1 93.12 832 MET B N 1
ATOM 14233 C CA . MET B 1 832 ? 12.312 0.651 36.469 1 93.12 832 MET B CA 1
ATOM 14234 C C . MET B 1 832 ? 10.992 -0.102 36.594 1 93.12 832 MET B C 1
ATOM 14236 O O . MET B 1 832 ? 9.922 0.478 36.406 1 93.12 832 MET B O 1
ATOM 14240 N N . LEU B 1 833 ? 11.078 -1.396 36.875 1 94.88 833 LEU B N 1
ATOM 14241 C CA . LEU B 1 833 ? 9.875 -2.217 37 1 94.88 833 LEU B CA 1
ATOM 14242 C C . LEU B 1 833 ? 8.977 -1.711 38.125 1 94.88 833 LEU B C 1
ATOM 14244 O O . LEU B 1 833 ? 7.758 -1.651 37.969 1 94.88 833 LEU B O 1
ATOM 14248 N N . SER B 1 834 ? 9.562 -1.347 39.25 1 93.5 834 SER B N 1
ATOM 14249 C CA . SER B 1 834 ? 8.812 -0.794 40.375 1 93.5 834 SER B CA 1
ATOM 14250 C C . SER B 1 834 ? 8.094 0.495 39.969 1 93.5 834 SER B C 1
ATOM 14252 O O . SER B 1 834 ? 6.941 0.711 40.344 1 93.5 834 SER B O 1
ATOM 14254 N N . GLN B 1 835 ? 8.836 1.312 39.25 1 92.31 835 GLN B N 1
ATOM 14255 C CA . GLN B 1 835 ? 8.258 2.574 38.812 1 92.31 835 GLN B CA 1
ATOM 14256 C C . GLN B 1 835 ? 7.074 2.338 37.875 1 92.31 835 GLN B C 1
ATOM 14258 O O . GLN B 1 835 ? 6.066 3.043 37.969 1 92.31 835 GLN B O 1
ATOM 14263 N N . PHE B 1 836 ? 7.195 1.39 37.031 1 94.12 836 PHE B N 1
ATOM 14264 C CA . PHE B 1 836 ? 6.125 1.094 36.062 1 94.12 836 PHE B CA 1
ATOM 14265 C C . PHE B 1 836 ? 4.867 0.637 36.812 1 94.12 836 PHE B C 1
ATOM 14267 O O . PHE B 1 836 ? 3.764 1.076 36.469 1 94.12 836 PHE B O 1
ATOM 14274 N N . PHE B 1 837 ? 5.031 -0.252 37.781 1 93.12 837 PHE B N 1
ATOM 14275 C CA . PHE B 1 837 ? 3.873 -0.716 38.531 1 93.12 837 PHE B CA 1
ATOM 14276 C C . PHE B 1 837 ? 3.244 0.429 39.312 1 93.12 837 PHE B C 1
ATOM 14278 O O . PHE B 1 837 ? 2.021 0.507 39.438 1 93.12 837 PHE B O 1
ATOM 14285 N N . ARG B 1 838 ? 4.078 1.255 39.781 1 90.06 838 ARG B N 1
ATOM 14286 C CA . ARG B 1 838 ? 3.564 2.422 40.5 1 90.06 838 ARG B CA 1
ATOM 14287 C C . ARG B 1 838 ? 2.713 3.291 39.562 1 90.06 838 ARG B C 1
ATOM 14289 O O . ARG B 1 838 ? 1.629 3.734 39.938 1 90.06 838 ARG B O 1
ATOM 14296 N N . ILE B 1 839 ? 3.229 3.502 38.375 1 90.44 839 ILE B N 1
ATOM 14297 C CA . ILE B 1 839 ? 2.539 4.336 37.406 1 90.44 839 ILE B CA 1
ATOM 14298 C C . ILE B 1 839 ? 1.21 3.689 37.031 1 90.44 839 ILE B C 1
ATOM 14300 O O . ILE B 1 839 ? 0.177 4.363 36.969 1 90.44 839 ILE B O 1
ATOM 14304 N N . ILE B 1 840 ? 1.153 2.395 36.844 1 90.62 840 ILE B N 1
ATOM 14305 C CA . ILE B 1 840 ? -0.027 1.673 36.375 1 90.62 840 ILE B CA 1
ATOM 14306 C C . ILE B 1 840 ? -1.088 1.657 37.469 1 90.62 840 ILE B C 1
ATOM 14308 O O . ILE B 1 840 ? -2.281 1.794 37.188 1 90.62 840 ILE B O 1
ATOM 14312 N N . ILE B 1 841 ? -0.636 1.584 38.719 1 88.5 841 ILE B N 1
ATOM 14313 C CA . ILE B 1 841 ? -1.564 1.412 39.812 1 88.5 841 ILE B CA 1
ATOM 14314 C C . ILE B 1 841 ? -2.055 2.777 40.281 1 88.5 841 ILE B C 1
ATOM 14316 O O . ILE B 1 841 ? -3.244 2.959 40.562 1 88.5 841 ILE B O 1
ATOM 14320 N N . LEU B 1 842 ? -1.129 3.734 40.312 1 84.62 842 LEU B N 1
ATOM 14321 C CA . LEU B 1 842 ? -1.446 4.961 41.031 1 84.62 842 LEU B CA 1
ATOM 14322 C C . LEU B 1 842 ? -1.786 6.09 40.062 1 84.62 842 LEU B C 1
ATOM 14324 O O . LEU B 1 842 ? -2.5 7.027 40.438 1 84.62 842 LEU B O 1
ATOM 14328 N N . GLU B 1 843 ? -1.252 6.016 38.938 1 82.06 843 GLU B N 1
ATOM 14329 C CA . GLU B 1 843 ? -1.392 7.156 38.031 1 82.06 843 GLU B CA 1
ATOM 14330 C C . GLU B 1 843 ? -2.346 6.844 36.875 1 82.06 843 GLU B C 1
ATOM 14332 O O . GLU B 1 843 ? -2.686 5.68 36.656 1 82.06 843 GLU B O 1
ATOM 14337 N N . GLU B 1 844 ? -2.814 7.895 36.219 1 75.94 844 GLU B N 1
ATOM 14338 C CA . GLU B 1 844 ? -3.582 7.719 35 1 75.94 844 GLU B CA 1
ATOM 14339 C C . GLU B 1 844 ? -2.662 7.57 33.781 1 75.94 844 GLU B C 1
ATOM 14341 O O . GLU B 1 844 ? -1.784 8.406 33.562 1 75.94 844 GLU B O 1
ATOM 14346 N N . CYS B 1 845 ? -2.754 6.465 33.281 1 77.94 845 CYS B N 1
ATOM 14347 C CA . CYS B 1 845 ? -1.834 6.207 32.188 1 77.94 845 CYS B CA 1
ATOM 14348 C C . CYS B 1 845 ? -2.592 5.961 30.875 1 77.94 845 CYS B C 1
ATOM 14350 O O . CYS B 1 845 ? -3.324 4.977 30.766 1 77.94 845 CYS B O 1
ATOM 14352 N N . GLY B 1 846 ? -2.58 7.008 29.953 1 78.81 846 GLY B N 1
ATOM 14353 C CA . GLY B 1 846 ? -3.227 6.844 28.656 1 78.81 846 GLY B CA 1
ATOM 14354 C C . GLY B 1 846 ? -2.461 5.934 27.719 1 78.81 846 GLY B C 1
ATOM 14355 O O . GLY B 1 846 ? -3.025 5.418 26.75 1 78.81 846 GLY B O 1
ATOM 14356 N N . ASN B 1 847 ? -1.173 5.586 28 1 89 847 ASN B N 1
ATOM 14357 C CA . ASN B 1 847 ? -0.351 4.777 27.094 1 89 847 ASN B CA 1
ATOM 14358 C C . ASN B 1 847 ? -0.058 3.404 27.688 1 89 847 ASN B C 1
ATOM 14360 O O . ASN B 1 847 ? 1.096 2.973 27.734 1 89 847 ASN B O 1
ATOM 14364 N N . GLN B 1 848 ? -1.05 2.658 28 1 89.25 848 GLN B N 1
ATOM 14365 C CA . GLN B 1 848 ? -0.922 1.369 28.672 1 89.25 848 GLN B CA 1
ATOM 14366 C C . GLN B 1 848 ? -0.251 0.341 27.766 1 89.25 848 GLN B C 1
ATOM 14368 O O . GLN B 1 848 ? 0.512 -0.505 28.25 1 89.25 848 GLN B O 1
ATOM 14373 N N . TRP B 1 849 ? -0.517 0.491 26.531 1 91.62 849 TRP B N 1
ATOM 14374 C CA . TRP B 1 849 ? 0.064 -0.45 25.578 1 91.62 849 TRP B CA 1
ATOM 14375 C C . TRP B 1 849 ? 1.587 -0.38 25.609 1 91.62 849 TRP B C 1
ATOM 14377 O O . TRP B 1 849 ? 2.26 -1.407 25.719 1 91.62 849 TRP B O 1
ATOM 14387 N N . SER B 1 850 ? 2.15 0.833 25.516 1 93.19 850 SER B N 1
ATOM 14388 C CA . SER B 1 850 ? 3.596 1.021 25.516 1 93.19 850 SER B CA 1
ATOM 14389 C C . SER B 1 850 ? 4.215 0.58 26.844 1 93.19 850 SER B C 1
ATOM 14391 O O . SER B 1 850 ? 5.293 -0.019 26.859 1 93.19 850 SER B O 1
ATOM 14393 N N . LEU B 1 851 ? 3.549 0.788 27.906 1 93.81 851 LEU B N 1
ATOM 14394 C CA . LEU B 1 851 ? 4.035 0.412 29.234 1 93.81 851 LEU B CA 1
ATOM 14395 C C . LEU B 1 851 ? 4.055 -1.104 29.391 1 93.81 851 LEU B C 1
ATOM 14397 O O . LEU B 1 851 ? 5.016 -1.664 29.922 1 93.81 851 LEU B O 1
ATOM 14401 N N . SER B 1 852 ? 3.004 -1.704 28.922 1 94.94 852 SER B N 1
ATOM 14402 C CA . SER B 1 852 ? 2.865 -3.148 29.078 1 94.94 852 SER B CA 1
ATOM 14403 C C . SER B 1 852 ? 3.996 -3.889 28.375 1 94.94 852 SER B C 1
ATOM 14405 O O . SER B 1 852 ? 4.508 -4.887 28.875 1 94.94 852 SER B O 1
ATOM 14407 N N . ARG B 1 853 ? 4.379 -3.416 27.203 1 94.88 853 ARG B N 1
ATOM 14408 C CA . ARG B 1 853 ? 5.43 -4.074 26.438 1 94.88 853 ARG B CA 1
ATOM 14409 C C . ARG B 1 853 ? 6.758 -4.035 27.188 1 94.88 853 ARG B C 1
ATOM 14411 O O . ARG B 1 853 ? 7.477 -5.035 27.234 1 94.88 853 ARG B O 1
ATOM 14418 N N . THR B 1 854 ? 7.043 -2.926 27.703 1 95.5 854 THR B N 1
ATOM 14419 C CA . THR B 1 854 ? 8.297 -2.768 28.438 1 95.5 854 THR B CA 1
ATOM 14420 C C . THR B 1 854 ? 8.258 -3.547 29.75 1 95.5 854 THR B C 1
ATOM 14422 O O . THR B 1 854 ? 9.258 -4.145 30.156 1 95.5 854 THR B O 1
ATOM 14425 N N . MET B 1 855 ? 7.152 -3.611 30.391 1 95.81 855 MET B N 1
ATOM 14426 C CA . MET B 1 855 ? 7.012 -4.301 31.672 1 95.81 855 MET B CA 1
ATOM 14427 C C . MET B 1 855 ? 7.25 -5.801 31.5 1 95.81 855 MET B C 1
ATOM 14429 O O . MET B 1 855 ? 7.945 -6.41 32.312 1 95.81 855 MET B O 1
ATOM 14433 N N . LEU B 1 856 ? 6.633 -6.34 30.5 1 96.56 856 LEU B N 1
ATOM 14434 C CA . LEU B 1 856 ? 6.777 -7.777 30.281 1 96.56 856 LEU B CA 1
ATOM 14435 C C . LEU B 1 856 ? 8.242 -8.148 30.078 1 96.56 856 LEU B C 1
ATOM 14437 O O . LEU B 1 856 ? 8.719 -9.148 30.625 1 96.56 856 LEU B O 1
ATOM 14441 N N . VAL B 1 857 ? 8.961 -7.383 29.281 1 96.31 857 VAL B N 1
ATOM 14442 C CA . VAL B 1 857 ? 10.359 -7.684 29 1 96.31 857 VAL B CA 1
ATOM 14443 C C . VAL B 1 857 ? 11.164 -7.637 30.297 1 96.31 857 VAL B C 1
ATOM 14445 O O . VAL B 1 857 ? 12.039 -8.477 30.531 1 96.31 857 VAL B O 1
ATOM 14448 N N . LEU B 1 858 ? 10.883 -6.691 31.125 1 95.62 858 LEU B N 1
ATOM 14449 C CA . LEU B 1 858 ? 11.586 -6.559 32.406 1 95.62 858 LEU B CA 1
ATOM 14450 C C . LEU B 1 858 ? 11.266 -7.727 33.312 1 95.62 858 LEU B C 1
ATOM 14452 O O . LEU B 1 858 ? 12.133 -8.203 34.062 1 95.62 858 LEU B O 1
ATOM 14456 N N . ILE B 1 859 ? 10.047 -8.219 33.281 1 96.12 859 ILE B N 1
ATOM 14457 C CA . ILE B 1 859 ? 9.617 -9.352 34.094 1 96.12 859 ILE B CA 1
ATOM 14458 C C . ILE B 1 859 ? 10.344 -10.617 33.656 1 96.12 859 ILE B C 1
ATOM 14460 O O . ILE B 1 859 ? 10.828 -11.391 34.469 1 96.12 859 ILE B O 1
ATOM 14464 N N . VAL B 1 860 ? 10.367 -10.797 32.344 1 95 860 VAL B N 1
ATOM 14465 C CA . VAL B 1 860 ? 10.984 -11.984 31.766 1 95 860 VAL B CA 1
ATOM 14466 C C . VAL B 1 860 ? 12.484 -11.977 32.062 1 95 860 VAL B C 1
ATOM 14468 O O . VAL B 1 860 ? 13.094 -13.031 32.25 1 95 860 VAL B O 1
ATOM 14471 N N . LEU B 1 861 ? 13.117 -10.812 32.094 1 93.69 861 LEU B N 1
ATOM 14472 C CA . LEU B 1 861 ? 14.555 -10.688 32.344 1 93.69 861 LEU B CA 1
ATOM 14473 C C . LEU B 1 861 ? 14.906 -10.922 33.781 1 93.69 861 LEU B C 1
ATOM 14475 O O . LEU B 1 861 ? 16 -11.391 34.125 1 93.69 861 LEU B O 1
ATOM 14479 N N . ASN B 1 862 ? 13.969 -10.57 34.688 1 92.31 862 ASN B N 1
ATOM 14480 C CA . ASN B 1 862 ? 14.203 -10.727 36.125 1 92.31 862 ASN B CA 1
ATOM 14481 C C . ASN B 1 862 ? 12.969 -11.25 36.844 1 92.31 862 ASN B C 1
ATOM 14483 O O . ASN B 1 862 ? 12.367 -10.531 37.656 1 92.31 862 ASN B O 1
ATOM 14487 N N . PRO B 1 863 ? 12.742 -12.562 36.719 1 92.81 863 PRO B N 1
ATOM 14488 C CA . PRO B 1 863 ? 11.539 -13.133 37.312 1 92.81 863 PRO B CA 1
ATOM 14489 C C . PRO B 1 863 ? 11.578 -13.117 38.844 1 92.81 863 PRO B C 1
ATOM 14491 O O . PRO B 1 863 ? 10.57 -12.805 39.5 1 92.81 863 PRO B O 1
ATOM 14494 N N . PRO B 1 864 ? 12.766 -13.344 39.469 1 92.88 864 PRO B N 1
ATOM 14495 C CA . PRO B 1 864 ? 12.789 -13.32 40.938 1 92.88 864 PRO B CA 1
ATOM 14496 C C . PRO B 1 864 ? 12.414 -11.961 41.531 1 92.88 864 PRO B C 1
ATOM 14498 O O . PRO B 1 864 ? 11.711 -11.891 42.531 1 92.88 864 PRO B O 1
ATOM 14501 N N . PHE B 1 865 ? 12.875 -10.961 40.938 1 93.06 865 PHE B N 1
ATOM 14502 C CA . PHE B 1 865 ? 12.531 -9.633 41.438 1 93.06 865 PHE B CA 1
ATOM 14503 C C . PHE B 1 865 ? 11.039 -9.367 41.281 1 93.06 865 PHE B C 1
ATOM 14505 O O . PHE B 1 865 ? 10.438 -8.695 42.125 1 93.06 865 PHE B O 1
ATOM 14512 N N . TYR B 1 866 ? 10.477 -9.781 40.188 1 95.12 866 TYR B N 1
ATOM 14513 C CA . TYR B 1 866 ? 9.039 -9.609 39.969 1 95.12 866 TYR B CA 1
ATOM 14514 C C . TYR B 1 866 ? 8.258 -10.211 41.125 1 95.12 866 TYR B C 1
ATOM 14516 O O . TYR B 1 866 ? 7.293 -9.602 41.625 1 95.12 866 TYR B O 1
ATOM 14524 N N . GLU B 1 867 ? 8.688 -11.367 41.625 1 94.38 867 GLU B N 1
ATOM 14525 C CA . GLU B 1 867 ? 8.008 -12.023 42.719 1 94.38 867 GLU B CA 1
ATOM 14526 C C . GLU B 1 867 ? 8.148 -11.219 44.031 1 94.38 867 GLU B C 1
ATOM 14528 O O . GLU B 1 867 ? 7.195 -11.109 44.781 1 94.38 867 GLU B O 1
ATOM 14533 N N . THR B 1 868 ? 9.312 -10.711 44.219 1 94.69 868 THR B N 1
ATOM 14534 C CA . THR B 1 868 ? 9.539 -9.875 45.375 1 94.69 868 THR B CA 1
ATOM 14535 C C . THR B 1 868 ? 8.688 -8.617 45.312 1 94.69 868 THR B C 1
ATOM 14537 O O . THR B 1 868 ? 8.109 -8.195 46.344 1 94.69 868 THR B O 1
ATOM 14540 N N . LEU B 1 869 ? 8.68 -8.016 44.156 1 94.5 869 LEU B N 1
ATOM 14541 C CA . LEU B 1 869 ? 7.906 -6.801 43.969 1 94.5 869 LEU B CA 1
ATOM 14542 C C . LEU B 1 869 ? 6.418 -7.062 44.156 1 94.5 869 LEU B C 1
ATOM 14544 O O . LEU B 1 869 ? 5.715 -6.246 44.781 1 94.5 869 LEU B O 1
ATOM 14548 N N . LYS B 1 870 ? 5.918 -8.203 43.625 1 94.31 870 LYS B N 1
ATOM 14549 C CA . LYS B 1 870 ? 4.531 -8.625 43.781 1 94.31 870 LYS B CA 1
ATOM 14550 C C . LYS B 1 870 ? 4.137 -8.68 45.25 1 94.31 870 LYS B C 1
ATOM 14552 O O . LYS B 1 870 ? 3.117 -8.109 45.656 1 94.31 870 LYS B O 1
ATOM 14557 N N . GLN B 1 871 ? 5.004 -9.266 46.062 1 92.94 871 GLN B N 1
ATOM 14558 C CA . GLN B 1 871 ? 4.738 -9.383 47.5 1 92.94 871 GLN B CA 1
ATOM 14559 C C . GLN B 1 871 ? 4.766 -8.016 48.188 1 92.94 871 GLN B C 1
ATOM 14561 O O . GLN B 1 871 ? 3.965 -7.746 49.062 1 92.94 871 GLN B O 1
ATOM 14566 N N . GLY B 1 872 ? 5.68 -7.23 47.719 1 91.94 872 GLY B N 1
ATOM 14567 C CA . GLY B 1 872 ? 5.762 -5.883 48.25 1 91.94 872 GLY B CA 1
ATOM 14568 C C . GLY B 1 872 ? 4.531 -5.043 47.969 1 91.94 872 GLY B C 1
ATOM 14569 O O . GLY B 1 872 ? 4.055 -4.309 48.844 1 91.94 872 GLY B O 1
ATOM 14570 N N . ILE B 1 873 ? 4.023 -5.109 46.812 1 91.75 873 ILE B N 1
ATOM 14571 C CA . ILE B 1 873 ? 2.867 -4.324 46.375 1 91.75 873 ILE B CA 1
ATOM 14572 C C . ILE B 1 873 ? 1.616 -4.812 47.125 1 91.75 873 ILE B C 1
ATOM 14574 O O . ILE B 1 873 ? 0.778 -4.012 47.531 1 91.75 873 ILE B O 1
ATOM 14578 N N . ILE B 1 874 ? 1.507 -6.172 47.281 1 92.31 874 ILE B N 1
ATOM 14579 C CA . ILE B 1 874 ? 0.366 -6.746 48 1 92.31 874 ILE B CA 1
ATOM 14580 C C . ILE B 1 874 ? 0.328 -6.219 49.406 1 92.31 874 ILE B C 1
ATOM 14582 O O . ILE B 1 874 ? -0.728 -5.816 49.906 1 92.31 874 ILE B O 1
ATOM 14586 N N . SER B 1 875 ? 1.49 -6.164 50 1 89.25 875 SER B N 1
ATOM 14587 C CA . SER B 1 875 ? 1.571 -5.695 51.375 1 89.25 875 SER B CA 1
ATOM 14588 C C . SER B 1 875 ? 1.279 -4.199 51.469 1 89.25 875 SER B C 1
ATOM 14590 O O . SER B 1 875 ? 0.629 -3.748 52.406 1 89.25 875 SER B O 1
ATOM 14592 N N . SER B 1 876 ? 1.737 -3.424 50.562 1 86 876 SER B N 1
ATOM 14593 C CA . SER B 1 876 ? 1.599 -1.971 50.594 1 86 876 SER B CA 1
ATOM 14594 C C . SER B 1 876 ? 0.176 -1.544 50.25 1 86 876 SER B C 1
ATOM 14596 O O . SER B 1 876 ? -0.371 -0.63 50.875 1 86 876 SER B O 1
ATOM 14598 N N . VAL B 1 877 ? -0.453 -2.148 49.25 1 81.06 877 VAL B N 1
ATOM 14599 C CA . VAL B 1 877 ? -1.759 -1.74 48.719 1 81.06 877 VAL B CA 1
ATOM 14600 C C . VAL B 1 877 ? -2.861 -2.305 49.625 1 81.06 877 VAL B C 1
ATOM 14602 O O . VAL B 1 877 ? -3.848 -1.621 49.906 1 81.06 877 VAL B O 1
ATOM 14605 N N . ALA B 1 878 ? -2.758 -3.633 50.031 1 76.31 878 ALA B N 1
ATOM 14606 C CA . ALA B 1 878 ? -3.822 -4.301 50.781 1 76.31 878 ALA B CA 1
ATOM 14607 C C . ALA B 1 878 ? -3.693 -4.039 52.281 1 76.31 878 ALA B C 1
ATOM 14609 O O . ALA B 1 878 ? -4.668 -4.172 53.031 1 76.31 878 ALA B O 1
ATOM 14610 N N . GLY B 1 879 ? -2.605 -3.438 52.719 1 76.31 879 GLY B N 1
ATOM 14611 C CA . GLY B 1 879 ? -2.406 -3.24 54.156 1 76.31 879 GLY B CA 1
ATOM 14612 C C . GLY B 1 879 ? -2.516 -4.527 54.938 1 76.31 879 GLY B C 1
ATOM 14613 O O . GLY B 1 879 ? -1.889 -5.531 54.594 1 76.31 879 GLY B O 1
ATOM 14614 N N . ASN B 1 880 ? -3.297 -4.504 56.094 1 80.25 880 ASN B N 1
ATOM 14615 C CA . ASN B 1 880 ? -3.484 -5.664 56.969 1 80.25 880 ASN B CA 1
ATOM 14616 C C . ASN B 1 880 ? -4.875 -6.266 56.781 1 80.25 880 ASN B C 1
ATOM 14618 O O . ASN B 1 880 ? -5.27 -7.148 57.562 1 80.25 880 ASN B O 1
ATOM 14622 N N . ASP B 1 881 ? -5.586 -5.855 55.75 1 85.69 881 ASP B N 1
ATOM 14623 C CA . ASP B 1 881 ? -6.922 -6.387 55.5 1 85.69 881 ASP B CA 1
ATOM 14624 C C . ASP B 1 881 ? -6.859 -7.668 54.656 1 85.69 881 ASP B C 1
ATOM 14626 O O . ASP B 1 881 ? -6.395 -7.652 53.531 1 85.69 881 ASP B O 1
ATOM 14630 N N . PRO B 1 882 ? -7.277 -8.758 55.219 1 87.81 882 PRO B N 1
ATOM 14631 C CA . PRO B 1 882 ? -7.16 -10.055 54.562 1 87.81 882 PRO B CA 1
ATOM 14632 C C . PRO B 1 882 ? -7.965 -10.125 53.25 1 87.81 882 PRO B C 1
ATOM 14634 O O . PRO B 1 882 ? -7.543 -10.773 52.312 1 87.81 882 PRO B O 1
ATOM 14637 N N . GLU B 1 883 ? -9.141 -9.5 53.188 1 87.5 883 GLU B N 1
ATOM 14638 C CA . GLU B 1 883 ? -9.961 -9.531 51.969 1 87.5 883 GLU B CA 1
ATOM 14639 C C . GLU B 1 883 ? -9.273 -8.797 50.812 1 87.5 883 GLU B C 1
ATOM 14641 O O . GLU B 1 883 ? -9.305 -9.258 49.688 1 87.5 883 GLU B O 1
ATOM 14646 N N . ARG B 1 884 ? -8.695 -7.672 51.156 1 89.56 884 ARG B N 1
ATOM 14647 C CA . ARG B 1 884 ? -7.992 -6.887 50.125 1 89.56 884 ARG B CA 1
ATOM 14648 C C . ARG B 1 884 ? -6.754 -7.621 49.625 1 89.56 884 ARG B C 1
ATOM 14650 O O . ARG B 1 884 ? -6.43 -7.562 48.438 1 89.56 884 ARG B O 1
ATOM 14657 N N . ILE B 1 885 ? -6.113 -8.281 50.531 1 92.06 885 ILE B N 1
ATOM 14658 C CA . ILE B 1 885 ? -4.918 -9.047 50.188 1 92.06 885 ILE B CA 1
ATOM 14659 C C . ILE B 1 885 ? -5.281 -10.141 49.188 1 92.06 885 ILE B C 1
ATOM 14661 O O . ILE B 1 885 ? -4.574 -10.344 48.188 1 92.06 885 ILE B O 1
ATOM 14665 N N . THR B 1 886 ? -6.387 -10.805 49.406 1 91.69 886 THR B N 1
ATOM 14666 C CA . THR B 1 886 ? -6.824 -11.891 48.531 1 91.69 886 THR B CA 1
ATOM 14667 C C . THR B 1 886 ? -7.188 -11.359 47.156 1 91.69 886 THR B C 1
ATOM 14669 O O . THR B 1 886 ? -6.855 -11.969 46.156 1 91.69 886 THR B O 1
ATOM 14672 N N . LYS B 1 887 ? -7.812 -10.242 47.094 1 92.56 887 LYS B N 1
ATOM 14673 C CA . LYS B 1 887 ? -8.242 -9.672 45.812 1 92.56 887 LYS B CA 1
ATOM 14674 C C . LYS B 1 887 ? -7.043 -9.219 45 1 92.56 887 LYS B C 1
ATOM 14676 O O . LYS B 1 887 ? -7.012 -9.406 43.781 1 92.56 887 LYS B O 1
ATOM 14681 N N . VAL B 1 888 ? -6.113 -8.602 45.688 1 93.5 888 VAL B N 1
ATOM 14682 C CA . VAL B 1 888 ? -4.926 -8.125 45 1 93.5 888 VAL B CA 1
ATOM 14683 C C . VAL B 1 888 ? -4.094 -9.32 44.531 1 93.5 888 VAL B C 1
ATOM 14685 O O . VAL B 1 888 ? -3.529 -9.297 43.438 1 93.5 888 VAL B O 1
ATOM 14688 N N . ARG B 1 889 ? -3.988 -10.312 45.312 1 93.69 889 ARG B N 1
ATOM 14689 C CA . ARG B 1 889 ? -3.277 -11.523 44.906 1 93.69 889 ARG B CA 1
ATOM 14690 C C . ARG B 1 889 ? -3.93 -12.18 43.719 1 93.69 889 ARG B C 1
ATOM 14692 O O . ARG B 1 889 ? -3.234 -12.656 42.812 1 93.69 889 ARG B O 1
ATOM 14699 N N . GLU B 1 890 ? -5.195 -12.242 43.688 1 93.62 890 GLU B N 1
ATOM 14700 C CA . GLU B 1 890 ? -5.922 -12.797 42.562 1 93.62 890 GLU B CA 1
ATOM 14701 C C . GLU B 1 890 ? -5.668 -11.977 41.281 1 93.62 890 GLU B C 1
ATOM 14703 O O . GLU B 1 890 ? -5.598 -12.523 40.188 1 93.62 890 GLU B O 1
ATOM 14708 N N . ALA B 1 891 ? -5.582 -10.703 41.469 1 95.12 891 ALA B N 1
ATOM 14709 C CA . ALA B 1 891 ? -5.32 -9.836 40.312 1 95.12 891 ALA B CA 1
ATOM 14710 C C . ALA B 1 891 ? -3.951 -10.125 39.719 1 95.12 891 ALA B C 1
ATOM 14712 O O . ALA B 1 891 ? -3.805 -10.156 38.469 1 95.12 891 ALA B O 1
ATOM 14713 N N . PHE B 1 892 ? -3.002 -10.359 40.562 1 95.69 892 PHE B N 1
ATOM 14714 C CA . PHE B 1 892 ? -1.66 -10.68 40.094 1 95.69 892 PHE B CA 1
ATOM 14715 C C . PHE B 1 892 ? -1.644 -12.039 39.406 1 95.69 892 PHE B C 1
ATOM 14717 O O . PHE B 1 892 ? -0.91 -12.234 38.438 1 95.69 892 PHE B O 1
ATOM 14724 N N . ASP B 1 893 ? -2.383 -12.961 39.844 1 94.56 893 ASP B N 1
ATOM 14725 C CA . ASP B 1 893 ? -2.475 -14.266 39.188 1 94.56 893 ASP B CA 1
ATOM 14726 C C . ASP B 1 893 ? -3.119 -14.148 37.812 1 94.56 893 ASP B C 1
ATOM 14728 O O . ASP B 1 893 ? -2.691 -14.82 36.875 1 94.56 893 ASP B O 1
ATOM 14732 N N . LYS B 1 894 ? -4.055 -13.367 37.75 1 95.25 894 LYS B N 1
ATOM 14733 C CA . LYS B 1 894 ? -4.727 -13.141 36.469 1 95.25 894 LYS B CA 1
ATOM 14734 C C . LYS B 1 894 ? -3.807 -12.422 35.5 1 95.25 894 LYS B C 1
ATOM 14736 O O . LYS B 1 894 ? -3.92 -12.609 34.281 1 95.25 894 LYS B O 1
ATOM 14741 N N . LEU B 1 895 ? -2.926 -11.578 36.031 1 95.81 895 LEU B N 1
ATOM 14742 C CA . LEU B 1 895 ? -1.992 -10.828 35.188 1 95.81 895 LEU B CA 1
ATOM 14743 C C . LEU B 1 895 ? -1.084 -11.773 34.406 1 95.81 895 LEU B C 1
ATOM 14745 O O . LEU B 1 895 ? -0.792 -11.531 33.25 1 95.81 895 LEU B O 1
ATOM 14749 N N . MET B 1 896 ? -0.658 -12.852 35.031 1 95.56 896 MET B N 1
ATOM 14750 C CA . MET B 1 896 ? 0.298 -13.766 34.406 1 95.56 896 MET B CA 1
ATOM 14751 C C . MET B 1 896 ? -0.398 -15.023 33.875 1 95.56 896 MET B C 1
ATOM 14753 O O . MET B 1 896 ? 0.261 -15.977 33.469 1 95.56 896 MET B O 1
ATOM 14757 N N . ASP B 1 897 ? -1.722 -14.992 33.844 1 94.12 897 ASP B N 1
ATOM 14758 C CA . ASP B 1 897 ? -2.475 -16.141 33.344 1 94.12 897 ASP B CA 1
ATOM 14759 C C . ASP B 1 897 ? -2.266 -16.359 31.859 1 94.12 897 ASP B C 1
ATOM 14761 O O . ASP B 1 897 ? -2.562 -15.469 31.047 1 94.12 897 ASP B O 1
ATOM 14765 N N . GLY B 1 898 ? -1.816 -17.531 31.5 1 92.5 898 GLY B N 1
ATOM 14766 C CA . GLY B 1 898 ? -1.61 -17.859 30.094 1 92.5 898 GLY B CA 1
ATOM 14767 C C . GLY B 1 898 ? -0.39 -17.188 29.5 1 92.5 898 GLY B C 1
ATOM 14768 O O . GLY B 1 898 ? -0.15 -17.297 28.297 1 92.5 898 GLY B O 1
ATOM 14769 N N . VAL B 1 899 ? 0.333 -16.375 30.312 1 94.62 899 VAL B N 1
ATOM 14770 C CA . VAL B 1 899 ? 1.513 -15.664 29.828 1 94.62 899 VAL B CA 1
ATOM 14771 C C . VAL B 1 899 ? 2.752 -16.547 30 1 94.62 899 VAL B C 1
ATOM 14773 O O . VAL B 1 899 ? 2.996 -17.078 31.078 1 94.62 899 VAL B O 1
ATOM 14776 N N . GLU B 1 900 ? 3.443 -16.734 28.875 1 90.56 900 GLU B N 1
ATOM 14777 C CA . GLU B 1 900 ? 4.672 -17.516 28.906 1 90.56 900 GLU B CA 1
ATOM 14778 C C . GLU B 1 900 ? 5.895 -16.625 29.109 1 90.56 900 GLU B C 1
ATOM 14780 O O . GLU B 1 900 ? 5.805 -15.406 29.016 1 90.56 900 GLU B O 1
ATOM 14785 N N . MET B 1 901 ? 6.988 -17.266 29.453 1 90.19 901 MET B N 1
ATOM 14786 C CA . MET B 1 901 ? 8.211 -16.516 29.719 1 90.19 901 MET B CA 1
ATOM 14787 C C . MET B 1 901 ? 9.023 -16.344 28.438 1 90.19 901 MET B C 1
ATOM 14789 O O . MET B 1 901 ? 10.18 -16.75 28.375 1 90.19 901 MET B O 1
ATOM 14793 N N . ASN B 1 902 ? 8.367 -15.766 27.516 1 89.94 902 ASN B N 1
ATOM 14794 C CA . ASN B 1 902 ? 9 -15.414 26.234 1 89.94 902 ASN B CA 1
ATOM 14795 C C . ASN B 1 902 ? 8.445 -14.102 25.688 1 89.94 902 ASN B C 1
ATOM 14797 O O . ASN B 1 902 ? 7.57 -13.484 26.312 1 89.94 902 ASN B O 1
ATOM 14801 N N . LEU B 1 903 ? 9.07 -13.609 24.672 1 92.38 903 LEU B N 1
ATOM 14802 C CA . LEU B 1 903 ? 8.695 -12.297 24.172 1 92.38 903 LEU B CA 1
ATOM 14803 C C . LEU B 1 903 ? 8.07 -12.391 22.797 1 92.38 903 LEU B C 1
ATOM 14805 O O . LEU B 1 903 ? 8.297 -11.523 21.938 1 92.38 903 LEU B O 1
ATOM 14809 N N . GLU B 1 904 ? 7.328 -13.461 22.516 1 89.12 904 GLU B N 1
ATOM 14810 C CA . GLU B 1 904 ? 6.633 -13.602 21.25 1 89.12 904 GLU B CA 1
ATOM 14811 C C . GLU B 1 904 ? 5.465 -12.625 21.141 1 89.12 904 GLU B C 1
ATOM 14813 O O . GLU B 1 904 ? 4.906 -12.203 22.156 1 89.12 904 GLU B O 1
ATOM 14818 N N . ALA B 1 905 ? 5.148 -12.242 19.938 1 88.62 905 ALA B N 1
ATOM 14819 C CA . ALA B 1 905 ? 4.125 -11.227 19.703 1 88.62 905 ALA B CA 1
ATOM 14820 C C . ALA B 1 905 ? 2.801 -11.617 20.344 1 88.62 905 ALA B C 1
ATOM 14822 O O . ALA B 1 905 ? 2.141 -10.781 20.969 1 88.62 905 ALA B O 1
ATOM 14823 N N . LYS B 1 906 ? 2.387 -12.859 20.25 1 89.25 906 LYS B N 1
ATOM 14824 C CA . LYS B 1 906 ? 1.133 -13.328 20.828 1 89.25 906 LYS B CA 1
ATOM 14825 C C . LYS B 1 906 ? 1.172 -13.25 22.344 1 89.25 906 LYS B C 1
ATOM 14827 O O . LYS B 1 906 ? 0.175 -12.906 22.984 1 89.25 906 LYS B O 1
ATOM 14832 N N . ASN B 1 907 ? 2.297 -13.648 22.891 1 92.62 907 ASN B N 1
ATOM 14833 C CA . ASN B 1 907 ? 2.473 -13.594 24.344 1 92.62 907 ASN B CA 1
ATOM 14834 C C . ASN B 1 907 ? 2.426 -12.156 24.859 1 92.62 907 ASN B C 1
ATOM 14836 O O . ASN B 1 907 ? 1.838 -11.883 25.906 1 92.62 907 ASN B O 1
ATOM 14840 N N . ARG B 1 908 ? 3.021 -11.203 24.125 1 94.25 908 ARG B N 1
ATOM 14841 C CA . ARG B 1 908 ? 3.01 -9.789 24.484 1 94.25 908 ARG B CA 1
ATOM 14842 C C . ARG B 1 908 ? 1.592 -9.227 24.469 1 94.25 908 ARG B C 1
ATOM 14844 O O . ARG B 1 908 ? 1.212 -8.453 25.344 1 94.25 908 ARG B O 1
ATOM 14851 N N . ASP B 1 909 ? 0.841 -9.633 23.469 1 93.25 909 ASP B N 1
ATOM 14852 C CA . ASP B 1 909 ? -0.539 -9.172 23.359 1 93.25 909 ASP B CA 1
ATOM 14853 C C . ASP B 1 909 ? -1.396 -9.711 24.5 1 93.25 909 ASP B C 1
ATOM 14855 O O . ASP B 1 909 ? -2.264 -9.008 25.016 1 93.25 909 ASP B O 1
ATOM 14859 N N . LYS B 1 910 ? -1.191 -10.945 24.812 1 95.44 910 LYS B N 1
ATOM 14860 C CA . LYS B 1 910 ? -1.912 -11.539 25.938 1 95.44 910 LYS B CA 1
ATOM 14861 C C . LYS B 1 910 ? -1.614 -10.805 27.234 1 95.44 910 LYS B C 1
ATOM 14863 O O . LYS B 1 910 ? -2.527 -10.508 28.016 1 95.44 910 LYS B O 1
ATOM 14868 N N . PHE B 1 911 ? -0.421 -10.484 27.469 1 96.69 911 PHE B N 1
ATOM 14869 C CA . PHE B 1 911 ? -0.029 -9.758 28.672 1 96.69 911 PHE B CA 1
ATOM 14870 C C . PHE B 1 911 ? -0.673 -8.375 28.703 1 96.69 911 PHE B C 1
ATOM 14872 O O . PHE B 1 911 ? -1.101 -7.906 29.75 1 96.69 911 PHE B O 1
ATOM 14879 N N . THR B 1 912 ? -0.603 -7.648 27.562 1 95.38 912 THR B N 1
ATOM 14880 C CA . THR B 1 912 ? -1.202 -6.32 27.469 1 95.38 912 THR B CA 1
ATOM 14881 C C . THR B 1 912 ? -2.68 -6.367 27.859 1 95.38 912 THR B C 1
ATOM 14883 O O . THR B 1 912 ? -3.164 -5.5 28.594 1 95.38 912 THR B O 1
ATOM 14886 N N . GLY B 1 913 ? -3.4 -7.41 27.375 1 94.12 913 GLY B N 1
ATOM 14887 C CA . GLY B 1 913 ? -4.797 -7.578 27.75 1 94.12 913 GLY B CA 1
ATOM 14888 C C . GLY B 1 913 ? -4.992 -7.836 29.219 1 94.12 913 GLY B C 1
ATOM 14889 O O . GLY B 1 913 ? -5.883 -7.258 29.844 1 94.12 913 GLY B O 1
ATOM 14890 N N . ASN B 1 914 ? -4.188 -8.672 29.781 1 96.62 914 ASN B N 1
ATOM 14891 C CA . ASN B 1 914 ? -4.254 -8.992 31.203 1 96.62 914 ASN B CA 1
ATOM 14892 C C . ASN B 1 914 ? -3.953 -7.77 32.062 1 96.62 914 ASN B C 1
ATOM 14894 O O . ASN B 1 914 ? -4.496 -7.629 33.156 1 96.62 914 ASN B O 1
ATOM 14898 N N . LEU B 1 915 ? -3.055 -6.926 31.578 1 95.25 915 LEU B N 1
ATOM 14899 C CA . LEU B 1 915 ? -2.635 -5.762 32.344 1 95.25 915 LEU B CA 1
ATOM 14900 C C . LEU B 1 915 ? -3.779 -4.766 32.5 1 95.25 915 LEU B C 1
ATOM 14902 O O . LEU B 1 915 ? -3.916 -4.117 33.531 1 95.25 915 LEU B O 1
ATOM 14906 N N . ILE B 1 916 ? -4.52 -4.594 31.453 1 91.69 916 ILE B N 1
ATOM 14907 C CA . ILE B 1 916 ? -5.672 -3.695 31.5 1 91.69 916 ILE B CA 1
ATOM 14908 C C . ILE B 1 916 ? -6.656 -4.168 32.562 1 91.69 916 ILE B C 1
ATOM 14910 O O . ILE B 1 916 ? -7.156 -3.363 33.344 1 91.69 916 ILE B O 1
ATOM 14914 N N . THR B 1 917 ? -6.891 -5.492 32.594 1 93.94 917 THR B N 1
ATOM 14915 C CA . THR B 1 917 ? -7.777 -6.078 33.594 1 93.94 917 THR B CA 1
ATOM 14916 C C . THR B 1 917 ? -7.172 -5.957 35 1 93.94 917 THR B C 1
ATOM 14918 O O . THR B 1 917 ? -7.887 -5.688 35.969 1 93.94 917 THR B O 1
ATOM 14921 N N . PHE B 1 918 ? -5.98 -6.129 35.125 1 95.19 918 PHE B N 1
ATOM 14922 C CA . PHE B 1 918 ? -5.258 -6.008 36.375 1 95.19 918 PHE B CA 1
ATOM 14923 C C . PHE B 1 918 ? -5.41 -4.605 36.938 1 95.19 918 PHE B C 1
ATOM 14925 O O . PHE B 1 918 ? -5.691 -4.449 38.125 1 95.19 918 PHE B O 1
ATOM 14932 N N . ARG B 1 919 ? -5.105 -3.633 36.125 1 92.69 919 ARG B N 1
ATOM 14933 C CA . ARG B 1 919 ? -5.203 -2.242 36.562 1 92.69 919 ARG B CA 1
ATOM 14934 C C . ARG B 1 919 ? -6.594 -1.934 37.094 1 92.69 919 ARG B C 1
ATOM 14936 O O . ARG B 1 919 ? -6.73 -1.309 38.156 1 92.69 919 ARG B O 1
ATOM 14943 N N . GLN B 1 920 ? -7.566 -2.396 36.469 1 89.12 920 GLN B N 1
ATOM 14944 C CA . GLN B 1 920 ? -8.945 -2.17 36.875 1 89.12 920 GLN B CA 1
ATOM 14945 C C . GLN B 1 920 ? -9.242 -2.865 38.219 1 89.12 920 GLN B C 1
ATOM 14947 O O . GLN B 1 920 ? -9.875 -2.287 39.094 1 89.12 920 GLN B O 1
ATOM 14952 N N . ASP B 1 921 ? -8.766 -4.078 38.312 1 92.12 921 ASP B N 1
ATOM 14953 C CA . ASP B 1 921 ? -9.016 -4.859 39.531 1 92.12 921 ASP B CA 1
ATOM 14954 C C . ASP B 1 921 ? -8.328 -4.234 40.75 1 92.12 921 ASP B C 1
ATOM 14956 O O . ASP B 1 921 ? -8.922 -4.148 41.812 1 92.12 921 ASP B O 1
ATOM 14960 N N . VAL B 1 922 ? -7.184 -3.795 40.594 1 91.31 922 VAL B N 1
ATOM 14961 C CA . VAL B 1 922 ? -6.414 -3.244 41.719 1 91.31 922 VAL B CA 1
ATOM 14962 C C . VAL B 1 922 ? -6.961 -1.868 42.094 1 91.31 922 VAL B C 1
ATOM 14964 O O . VAL B 1 922 ? -7.023 -1.521 43.281 1 91.31 922 VAL B O 1
ATOM 14967 N N . ARG B 1 923 ? -7.281 -1.151 41.125 1 85 923 ARG B N 1
ATOM 14968 C CA . ARG B 1 923 ? -7.832 0.176 41.375 1 85 923 ARG B CA 1
ATOM 14969 C C . ARG B 1 923 ? -9.156 0.084 42.125 1 85 923 ARG B C 1
ATOM 14971 O O . ARG B 1 923 ? -9.484 0.96 42.938 1 85 923 ARG B O 1
ATOM 14978 N N . ASN B 1 924 ? -9.875 -0.945 41.875 1 83.44 924 ASN B N 1
ATOM 14979 C CA . ASN B 1 924 ? -11.141 -1.165 42.562 1 83.44 924 ASN B CA 1
ATOM 14980 C C . ASN B 1 924 ? -10.914 -1.469 44.031 1 83.44 924 ASN B C 1
ATOM 14982 O O . ASN B 1 924 ? -11.805 -1.246 44.875 1 83.44 924 ASN B O 1
ATOM 14986 N N . VAL B 1 925 ? -9.859 -1.952 44.344 1 85.25 925 VAL B N 1
ATOM 14987 C CA . VAL B 1 925 ? -9.539 -2.305 45.719 1 85.25 925 VAL B CA 1
ATOM 14988 C C . VAL B 1 925 ? -9.016 -1.075 46.438 1 85.25 925 VAL B C 1
ATOM 14990 O O . VAL B 1 925 ? -9.125 -0.981 47.656 1 85.25 925 VAL B O 1
ATOM 14993 N N . LEU B 1 926 ? -8.406 -0.176 45.688 1 78.31 926 LEU B N 1
ATOM 14994 C CA . LEU B 1 926 ? -7.891 1.047 46.312 1 78.31 926 LEU B CA 1
ATOM 14995 C C . LEU B 1 926 ? -9.031 1.998 46.656 1 78.31 926 LEU B C 1
ATOM 14997 O O . LEU B 1 926 ? -8.945 2.742 47.625 1 78.31 926 LEU B O 1
#

Nearest PDB structures (foldseek):
  5dlq-assembly1_B  TM=6.807E-01  e=1.008E-17  Mus musculus
  6m6x-assembly1_C  TM=5.846E-01  e=1.061E-07  Saccharomyces cerevisiae S288C
  4hb0-assembly1_C  TM=3.640E-01  e=9.394E-07  Saccharomyces cerevisiae
  7l5e-assembly1_C  TM=3.696E-01  e=2.037E-06  Saccharomyces cerevisiae
  7zvw-assembly1_A  TM=1.366E-01  e=7.655E-03  Komagataella phaffii GS115

Sequence (1852 aa):
MNTLTTRKSLTQHRKIAVSFRDLALRGIFETSLFTLKDVLRSLSGMGLNIGGMNNNLQANEALCQEALELTLSCLKFDFVGIFPDESSEDVGTIQIPGAWRPLFEESDTLELFWNLYSTLGNPKLRKDVLQILVLLCSVRRSLFTGDDERKDFLSKFIDGMSAVLKTRFGLDDQDTYNEFCRLLARIKSNFQLNEFVICKGYVQWLDLSATFSQESFKSLEWSNQSVYYILNLWSRLVASKPYLKAEHESYLDKYVPEISKQYTISRLEYARLCANDDSVENPLEHKENLDEQLDAIPQLIHFDYKVSGQHLTELFDPVLQMYIEAVNTNIPLPTLNELELKLTWLTYIVGSVIGKRYVSSLSVEEAELLDGTLSARILRLIPLIDIRIKNYSHTDYLHDASLQHLEFSLLYFMKSFKKSYLGDASGSVGNSSTPKIFTRLYELLNIAGEQLQVLNIFIGKIASNLKVWARIDNIVTETMSLFDDIASGYLSAKLASKLETTRYLLLNHGPENFPFLNEITNLRQRTAFYKTLCKLLFLQNYTEDDFLSFIKPLESVSDRLNAIDNPEVFKQDGVKNALIGWCRDLRGIVIGCNNKRTYTFFFDWFFDKYSSILEKAAQVWYDNQFVMNSLLKFLADFVLNKNQRICFSYSSPHGILIFKKTSSILTNYGQRLQNVPIRDKAYDEKYKGICTSMNILSRCLAGKYCNFGVFDLYKDPSLNEVLNTVLRLALSIPYSEIMAYPKLCRAYYGLMETLFQEHTHTIIKFETPIFLQILKSLEEGVSIEDLGLSSQICAALDNLFTFYYTQAKKNTPDAQLLASHLKQNIDLIPNMLSQFFRIIILEECGNQWSLSRTMLVLIVLNPPFYETLKQGIISSVAGNDPERITKVREAFDKLMDGVEMNLEAKNRDKFTGNLITFRQDVRNVLMNTLTTRKSLTQHRKIAVSFRDLALRGIFETSLFTLKDVLRSLSGMGLNIGGMNNNLQANEALCQEALELTLSCLKFDFVGIFPDESSEDVGTIQIPGAWRPLFEESDTLELFWNLYSTLGNPKLRKDVLQILVLLCSVRRSLFTGDDERKDFLSKFIDGMSAVLKTRFGLDDQDTYNEFCRLLARIKSNFQLNEFVICKGYVQWLDLSATFSQESFKSLEWSNQSVYYILNLWSRLVASKPYLKAEHESYLDKYVPEISKQYTISRLEYARLCANDDSVENPLEHKENLDEQLDAIPQLIHFDYKVSGQHLTELFDPVLQMYIEAVNTNIPLPTLNELELKLTWLTYIVGSVIGKRYVSSLSVEEAELLDGTLSARILRLIPLIDIRIKNYSHTDYLHDASLQHLEFSLLYFMKSFKKSYLGDASGSVGNSSTPKIFTRLYELLNIAGEQLQVLNIFIGKIASNLKVWARIDNIVTETMSLFDDIASGYLSAKLASKLETTRYLLLNHGPENFPFLNEITNLRQRTAFYKTLCKLLFLQNYTEDDFLSFIKPLESVSDRLNAIDNPEVFKQDGVKNALIGWCRDLRGIVIGCNNKRTYTFFFDWFFDKYSSILEKAAQVWYDNQFVMNSLLKFLADFVLNKNQRICFSYSSPHGILIFKKTSSILTNYGQRLQNVPIRDKAYDEKYKGICTSMNILSRCLAGKYCNFGVFDLYKDPSLNEVLNTVLRLALSIPYSEIMAYPKLCRAYYGLMETLFQEHTHTIIKFETPIFLQILKSLEEGVSIEDLGLSSQICAALDNLFTFYYTQAKKNTPDAQLLASHLKQNIDLIPNMLSQFFRIIILEECGNQWSLSRTMLVLIVLNPPFYETLKQGIISSVAGNDPERITKVREAFDKLMDGVEMNLEAKNRDKFTGNLITFRQDVRNVL

Organism: Naegleria lovaniensis (NCBI:txid51637)